Protein 8Q8H (pdb70)

Radius of gyration: 43.48 Å; Cα contacts (8 Å, |Δi|>4): 4798; chains: 4; bounding box: 134×104×86 Å

Solvent-accessible surface area: 80722 Å² total; per-residue (Å²): 181,56,62,12,18,9,1,11,19,20,8,9,75,19,7,6,0,22,13,87,48,85,134,42,38,76,34,99,21,43,5,2,40,74,13,80,11,7,0,2,0,0,0,52,0,58,34,83,82,63,10,109,0,32,4,51,36,64,50,1,129,88,6,128,40,126,26,6,19,3,2,32,3,17,0,32,31,4,1,16,58,9,18,47,98,5,12,30,6,69,32,49,2,0,2,35,0,2,0,0,1,56,86,64,50,144,29,40,0,23,1,12,0,0,21,3,0,1,0,8,0,65,2,40,46,104,19,68,72,27,108,45,73,4,58,0,42,0,120,16,55,38,56,194,106,121,75,63,81,72,2,49,0,81,0,83,4,9,40,23,49,12,103,114,46,57,126,1,37,0,2,1,30,0,10,0,1,0,0,9,27,39,39,152,31,154,18,24,43,105,72,0,9,118,5,0,80,27,2,0,92,14,0,45,80,11,21,1,38,1,0,1,0,0,3,0,1,18,9,54,25,47,3,132,59,0,0,2,0,1,34,3,117,34,99,46,125,20,124,20,78,27,46,30,64,44,0,70,101,0,0,51,7,0,87,120,33,41,6,154,42,0,2,5,4,9,8,1,2,91,151,8,4,77,21,3,1,4,0,2,63,118,94,72,144,26,24,109,35,23,29,55,87,114,31,42,2,61,17,131,58,0,36,73,0,0,117,44,3,0,69,50,4,55,138,13,0,101,154,21,120,1,66,102,43,16,46,12,3,0,0,30,68,8,167,32,123,44,3,116,56,0,79,118,2,7,86,23,0,82,158,45,0,89,72,1,119,2,7,0,9,4,26,52,23,152,63,9,140,87,107,8,6,42,67,5,2,0,29,1,46,25,1,73,42,0,72,159,60,160,32,90,6,8,0,29,1,34,24,18,25,28,45,92,46,0,3,3,4,2,2,8,29,1,20,6,1,12,0,0,0,0,0,0,25,43,6,135,5,62,0,0,10,2,41,0,0,0,3,8,1,13,46,70,116,66,94,64,15,59,4,62,78,29,4,0,6,119,30,43,40,54,25,0,10,1,3,0,3,0,0,0,20,3,96,124,10,26,41,9,0,2,0,1,15,3,0,15,23,0,4,34,1,15,10,7,0,52,30,37,48,20,104,22,112,32,118,48,0,53,48,0,84,20,1,61,82,11,30,58,50,34,121,45,0,65,93,1,11,106,114,5,7,81,182,79,129,60,60,14,20,10,2,10,20,20,6,8,74,20,9,6,0,19,15,72,47,91,135,46,34,72,35,106,18,42,5,0,39,75,12,82,10,5,0,4,0,0,1,49,1,55,34,81,82,62,10,108,0,30,5,49,36,65,54,1,130,86,6,126,40,122,24,6,20,2,2,32,2,16,0,32,32,5,0,14,59,9,15,48,105,6,4,26,6,63,42,63,2,0,2,34,0,3,0,0,1,53,85,63,51,142,25,39,0,25,0,12,1,0,20,3,0,1,0,10,0,70,2,40,49,107,21,70,70,25,113,42,73,3,66,0,40,0,115,16,53,37,56,199,104,121,77,62,87,68,2,47,0,83,0,83,4,10,42,25,49,11,103,114,50,56,125,1,37,0,2,1,29,0,10,0,1,0,0,9,29,38,41,155,28,154,17,26,45,104,76,0,10,120,5,0,79,27,2,0,96,14,0,43,79,12,20,2,38,0,0,2,0,0,3,0,0,17,9,58,26,48,3,134,56,0,0,2,0,0,35,3,117,36,97,47,126,20,128,20,83,26,45,26,66,43,0,76,97,0,0,51,6,0,85,121,36,42,5,159,47,0,3,4,4,11,7,2,2,93,149,8,5,77,21,3,1,3,0,2,62,119,92,72,146,24,25,109,36,22,30,59,87,118,30,45,2,59,16,134,57,0,37,73,0,0,115,44,3,0,71,46,4,61,139,12,0,103,157,16,119,1,56,99,40,17,48,10,3,0,0,30,70,8,168,36,122,43,0,104,57,0,78,121,2,6,82,21,0,79,155,47,0,93,72,2,119,2,6,0,9,4,20,52,22,151,59,9,138,87,110,9,6,39,66,6,2,0,30,1,49,24,1,72,38,0,73,149,58,158,32,92,6,7,0,28,1,36,27,16,25,27,43,83,47,0,3,2,3,2,1,9,27,2,20,6,1,15,0,0,0,0,0,0,25,47,6,128,4,60,0,0,11,2,41,0,0,0,3,7,1,13,45,72,116,60,98,66,17,56,3,60,75,30,2,0,5,118,30,42,40,53,25,0,9,0,2,0,2,0,0,0,21,2,99,119,10,26,43,9,0,2,0,1,11,2,0,16,20,0,5,32,1,14,10,5,0,56,33,38,47,21,105,20,120,33,116,47,0,55,47,0,95,21,1,61,80,10,27,59,53,32,72,45,0,67,82,3,9,112,116,6,6,80,183,79,132,50,65,12,16,8,1,9,23,20,5,7,75,16,8,6,0,20,14,88,50,86,132,42,28,74,31,103,20,40,4,1,38,74,13,82,12,7,0,2,0,0,1,51,0,56,36,81,77,66,9,112,0,33,4,51,35,70,53,2,138,88,5,132,37,124,26,6,19,2,1,32,2,18,0,34,31,5,2,13,58,9,19,53,139,7,12,25,6,89,39,60,1,1,2,35,0,2,0,0,1,54,85,69,51,142,24,40,0,23,0,12,0,0,21,3,0,0,0,9,0,65,2,41,49,105,18,66,73,27,106,45,64,4,62,0,38,0,116,16,52,31,55,198,73,119,74,65,73,70,1,31,0,66,1,75,4,9,39,25,46,12,107,113,51,60,124,1,34,0,2,2,29,0,13,0,1,0,1,10,27,38,39,150,31,156,17,25,45,104,75,0,10,120,5,0,83,28,2,0,94,16,0,42,79,10,21,2,39,1,0,2,0,1,3,0,1,17,8,56,26,46,3,125,57,0,0,3,0,1,37,4,115,34,96,49,126,19,126,21,84,31,46,26,66,42,0,72,95,0,0,54,6,0,91,117,34,41,6,162,47,0,2,5,4,12,9,1,2,103,149,10,5,72,23,3,0,4,0,2,61,117,97,68,143,26,25,112,35,22,30,64,89,115,30,47,1,58,17,132,58,0,34,74,0,0,116,44,2,0,66,52,3,61,137,11,0,100,154,17,120,1,59,105,43,16,46,11,2,0,0,31,69,10,172,37,122,42,2,110,54,0,76,120,2,7,84,22,0,80,155,51,0,88,64,1,118,2,6,0,10,5,23,55,24,151,60,8,134,90,115,10,7,42,63,6,2,0,29,1,50,23,1,75,40,0,72,161,63,155,35,90,5,6,0,30,0,34,24,17,24,28,44,95,48,0,4,1,4,1,2,10,30,1,19,6,0,15,0,0,0,0,0,0,25,42,6,129,6,66,0,0,10,2,38,0,0,0,4,6,1,13,47,68,119,64,93,65,17,58,3,60,80,32,3,0,6,115,30,44,38,55,26,0,11,1,2,0,2,0,0,0,21,1,99,122,8,27,45,6,0,2,0,1,13,1,0,15,16,0,4,34,1,14,10,4,0,51,33,38,45,20,107,22,113,35,91,46,0,48,42,0,81,19,1,64,82,11,29,58,50,30,83,12,0,65,41,2,9,109,96,7,6,81,189,80,126,57,63,13,21,8,1,8,19,19,7,9,74,18,8,6,0,19,16,90,50,86,139,40,32,73,33,102,20,45,4,0,38,77,11,75,10,5,0,2,0,0,1,55,0,56,35,82,83,66,9,110,1,29,5,47,34,67,52,2,129,91,5,126,42,124,24,6,18,2,2,32,2,18,0,32,31,4,0,15,58,8,15,52,136,7,12,29,7,88,40,57,2,0,2,33,0,3,0,0,1,56,83,64,52,146,26,40,0,25,0,13,1,0,21,3,0,0,0,7,0,64,2,40,50,106,19,71,69,29,108,46,72,4,58,0,43,0,113,14,51,38,56,197,106,121,75,64,83,69,1,49,0,81,0,83,4,9,43,23,45,12,106,112,52,54,125,1,36,0,2,1,31,0,11,0,2,0,0,9,27,39,41,151,25,155,17,24,44,104,73,0,10,118,4,0,80,28,1,0,94,14,0,43,77,10,20,1,39,1,0,2,0,0,3,0,0,20,9,56,27,46,3,131,60,0,0,3,0,0,32,4,115,34,96,49,127,19,126,21,83,25,46,25,67,47,0,69,98,0,0,54,6,0,87,122,36,44,6,154,45,0,3,5,4,9,8,1,2,94,147,8,5,70,24,4,1,4,0,1,62,118,97,71,144,28,23,115,36,20,33,60,89,112,28,46,2,58,19,134,58,0,35,67,0,0,118,43,1,0,71,48,3,56,135,10,0,97,152,19,116,0,65,94,38,16,48,11,3,0,0,30,65,8,170,34,125,43,3,113,56,0,82,119,2,8,84,21,0,82,155,50,0,91,71,2,119,2,6,0,11,5,24,50,20,148,66,6,119,90,106,10,4,38,65,6,2,0,31,1,50,23,1,76,41,0,71,163,66,158,32,89,6,8,0,30,1,35,25,17,24,29,41,98,48,0,3,3,4,2,2,8,30,2,18,6,1,14,0,0,0,0,0,0,23,44,6,130,5,62,0,0,10,2,40,0,0,0,3,7,1,12,45,69,116,63,95,62,17,56,4,60,77,30,3,0,6,115,30,44,40,54,27,0,11,1,3,0,2,0,0,0,21,3,98,123,9,26,45,5,0,1,0,0,11,2,0,15,15,0,4,31,1,15,10,5,0,52,32,36,45,19,103,21,118,33,104,48,0,54,46,0,99,21,0,63,81,11,28,60,24,26,18,28,0,66,53,2,9,93,95,7,5,85,186,76

Secondary structure (DSSP, 8-state):
--SEEEEEEETTS---TTPPP---SEEEEEEEESEEEEEEEEEEE--SS-EEEEEEEES-GGG--EEEEEEEEEE-SPPSS--GGG-TTTTT-SEEEEEEEES-SEEEEPBT-EEEEEEEEEE-TTSPSEEEEEEEEEEEEETTEEEEEEEEEEEEEEEEEPPPP-S-EEEE---HHHHHHHHT--TTSHHHHHHHHHHHHHHHHTT--EEEE-SS---SS--SS----SEEEEEETTEEEEE-HHHHHHHHHHHHHT--EEEE--SEESSTT-EE---EEEETTEEEESS-TT-BTT-HHHHHHHHHHHHHHHHHHHHTT-STTEE----S---TTTHHHHHHHHHHHHHH-TT---EE----GGGTTT-SSSEE--BHHHHHHHHHTT----EE-SS-S-TTS----TTS-HHHHHTHHHHHHHTT-SEEEES-SB--S-TTSS----TTT-SSTT-TTTSPTTSSBSSEE-SSSEEPBHHHHHHHHHHHHHHHHHHTT--TT-GGGTT--SSSSS---HHHHHHHHHHHHHH-/--SEEEEEEETTS---TTPPP---SEEEEEEEESEEEEEEEEEEE--SS-EEEEEEEES-GGG--EEEEEEEEEE-SPPSS--GGG-S-TTT-SEEEEEEEES-SEEEEPBT-EEEEEEEEEE-TTSPSEEEEEEEEEEEEETTEEEEEEEEEEEEEEEEEPPPP-S-EEEE---HHHHHHHHT--TTSHHHHHHHHHHHHHHHHTT--EEEE-SS---SSPPSS----SEEEEEETTEEEEE-HHHHHHHHHHHHHT--EEEEEESEESSTT-EE---EEEETTEEEESS-TT-BTT-HHHHHHHHHHHHHHHHHHHHTT-STTEEEE--S---TTTHHHHHHHHHHHHHH-TT---EE----GGGTSS-SSSEE--BGGGHHHHHHTT----EE-SS-S-TTS----TTS-HHHHHTHHHHHHHTT-SEEEES-SB--S-TTSS----TTT-SSTT-TTTSPTTSSBSSEEETTEEEPBHHHHHHHHHHHHHHHHHHTT--TT-GGGTT--SSSSS---HHHHHHHHHHHHHH-/--SEEEEEEETTS---TTPPP---SEEEEEEEESEEEEEEEEEEE-SSS-EEEEEEEES-GGG--EEEEEEEEEE-SPPSS--GGG-S-BTTBSEEEEEEEES-SEEEEPBT-EEEEEEEEEE-TTSPSEEEEEEEEEEEEETTEEEEEEEEEEEEEEEEEPPPP-S-EEEE---HHHHHHHHT--TTSHHHHHHHHHHHHHHHHTT--EEEE-SS---SSPPSS----SEEEEEETTEEEEE-HHHHHHHHHHHHHT--EEEE--SEESSTT-EE---EEEETTEEEESS-TT-BTT-HHHHHHHHHHHHHHHHHHHHHT-STTEE----S---TTTHHHHHHHHHHHHHH-TT---EE----GGGTTT-SSSEE--BHHHHHHHHHTT----EE-SS-S-TTS----TTS-HHHHHTHHHHHHHTT-SEEEES-SB--S-TTSS----TTT-SSTT-TTTSPTTSSBSSEEETTEEEPBHHHHHHHHHHHHHHHHHHTT--TT-GGGTT--SSSSS---HHHHHHHHHHHHHH-/--SEEEEEEETTS---TTPPP----EEEEEEEESEEEEEEEEEEE--SS-EEEEEEEES-GGG--EEEEEEEEEE-SPPSS--GGG-S-TTT-SEEEEEEEES-SEEEEPTT-EEEEEEEEEE-TTSPSEEEEEEEEEEEEETTEEEEEEEEEEEEEEEEEPPPP-S-EEEE---HHHHHHHHT--TTSHHHHHHHHHHHHHHHTTT--EEEE-SS---SS--SS----SEEEEEETTEEEEE-HHHHHHHHHHHHHT--EEEE--SEESSTT-EE---EEEETTEEEESS-TT-BTT-HHHHHHHHHHHHHHHHHHHHHT-STTEE----S---TTTHHHHHHHHHHHHHH-TT---EE----GGGTSS-SSSEE--BHHHHHHHHHTT----EE-SS---TTS----TTS-HHHHHTHHHHHHHTT-SEEEES-SB--S-TTSS----TTT-SSTT-TTTSPTTSSBSSEEETTEEEPBHHHHHHHHHHHHHHHHHHTT--TT-GGGTT--SSSSS---HHHHHHHHHHHHHH-

Nearest PDB structures (foldseek):
  8q8h-assembly1_D  TM=1.002E+00  e=0.000E+00  Niabella aurantiaca DSM 17617
  8k2n-assembly1_B  TM=8.997E-01  e=9.778E-45  Lacticaseibacillus yichunensis
  8k2k-assembly1_A  TM=8.525E-01  e=7.379E-43  metagenome
  5fqf-assembly1_A  TM=7.443E-01  e=1.294E-29  Clostridium perfringens
  5fqh-assembly1_A  TM=7.448E-01  e=5.163E-29  Clostridium perfringens

InterPro domains:
  IPR025150 Glycoside hydrolase 123, catalytic domain [PF13320] (173-498)

B-factor: mean 69.07, std 22.8, range [31.75, 213.27]

Sequence (2144 aa):
DAPMAVWLQSSLQRIFPQSPAQTAAALELQAARNSRVSFQVAFRSNMKDQTHISCSTEGAETLHPRVRYVGLVPMPHFNTDVSPEELDGVGYLPGWLPDPLYPVTKTEAHPFESRSFWITLQIPASLSPGIHDFHVRMRWQEGKEEKDKLLHVKVKVSALVLQPRSNFHVTHWWRGEAIALQYETKMFDEQWWKLTRACMKNLIEHGNDVAFIQNFFELRAVFKEPCQMLIVREPSPGKYEFDWSRIKRFVDMCRELGYKKFEWAHLWLYWGVQDAMHVYKKEGNAYKLLWAENLSGTSDTYIHFLKQYLPQLHRFLLKENLLSDSYFHLSDEPWSEHVENYKKARNILRQLAPWMKVMDALSDVRYGREQLTDIPIPIISSDEAYRKEQIPHWVYFCTGPRNKWLNRLYDTPLPKLRMSGWLFYKLKALGFLHWGYNFWYTLDKEQPGDPFTEGAAYAYPGIAYGDPFVVYPGPDGPYDSIRWEVFSESLQDYAILQSAGIQPEDPMLAALHTYEDFPRSEQWINETLKKILEKADAPMAVWLQSSLQRIFPQSPAQTAAALELQAARNSRVSFQVAFRSNMKDQTHISCSTEGAETLHPRVRYVGLVPMPHFNTDVSPEELDGVGYLPGWLPDPLYPVTKTEAHPFESRSFWITLQIPASLSPGIHDFHVRMRWQEGKEEKDKLLHVKVKVSALVLQPRSNFHVTHWWRGEAIALQYETKMFDEQWWKLTRACMKNLIEHGNDVAFIQNFFELRAVFKEPCQMLIVREPSPGKYEFDWSRIKRFVDMCRELGYKKFEWAHLWLYWGVQDAMHVYKKEGNAYKLLWAENLSGTSDTYIHFLKQYLPQLHRFLLKENLLSDSYFHLSDEPWSEHVENYKKARNILRQLAPWMKVMDALSDVRYGREQLTDIPIPIISSDEAYRKEQIPHWVYFCTGPRNKWLNRLYDTPLPKLRMSGWLFYKLKALGFLHWGYNFWYTLDKEQPGDPFTEGAAYAYPGIAYGDPFVVYPGPDGPYDSIRWEVFSESLQDYAILQSAGIQPEDPMLAALHTYEDFPRSEQWINETLKKILEKADAPMAVWLQSSLQRIFPQSPAQTAAALELQAARNSRVSFQVAFRSNMKDQTHISCSTEGAETLHPRVRYVGLVPMPHFNTDVSPEELDGVGYLPGWLPDPLYPVTKTEAHPFESRSFWITLQIPASLSPGIHDFHVRMRWQEGKEEKDKLLHVKVKVSALVLQPRSNFHVTHWWRGEAIALQYETKMFDEQWWKLTRACMKNLIEHGNDVAFIQNFFELRAVFKEPCQMLIVREPSPGKYEFDWSRIKRFVDMCRELGYKKFEWAHLWLYWGVQDAMHVYKKEGNAYKLLWAENLSGTSDTYIHFLKQYLPQLHRFLLKENLLSDSYFHLSDEPWSEHVENYKKARNILRQLAPWMKVMDALSDVRYGREQLTDIPIPIISSDEAYRKEQIPHWVYFCTGPRNKWLNRLYDTPLPKLRMSGWLFYKLKALGFLHWGYNFWYTLDKEQPGDPFTEGAAYAYPGIAYGDPFVVYPGPDGPYDSIRWEVFSESLQDYAILQSAGIQPEDPMLAALHTYEDFPRSEQWINETLKKILEKADAPMAVWLQSSLQRIFPQSPAQTAAALELQAARNSRVSFQVAFRSNMKDQTHISCSTEGAETLHPRVRYVGLVPMPHFNTDVSPEELDGVGYLPGWLPDPLYPVTKTEAHPFESRSFWITLQIPASLSPGIHDFHVRMRWQEGKEEKDKLLHVKVKVSALVLQPRSNFHVTHWWRGEAIALQYETKMFDEQWWKLTRACMKNLIEHGNDVAFIQNFFELRAVFKEPCQMLIVREPSPGKYEFDWSRIKRFVDMCRELGYKKFEWAHLWLYWGVQDAMHVYKKEGNAYKLLWAENLSGTSDTYIHFLKQYLPQLHRFLLKENLLSDSYFHLSDEPWSEHVENYKKARNILRQLAPWMKVMDALSDVRYGREQLTDIPIPIISSDEAYRKEQIPHWVYFCTGPRNKWLNRLYDTPLPKLRMSGWLFYKLKALGFLHWGYNFWYTLDKEQPGDPFTEGAAYAYPGIAYGDPFVVYPGPDGPYDSIRWEVFSESLQDYAILQSAGIQPEDPMLAALHTYEDFPRSEQWINETLKKILEKA

Foldseek 3Di:
DDQKAKAKFALQAWDFFQDDGDHHLEAEAEDEAQDKGKIKIKMAGQDQDKKKKFKDWFQQVVFVKAKWWWAWAQQQDAFPPADPVFFAQVVHPNGIFTKFTGRDGMDMHDHNTMTIMMMMTGRHLPDDAAKDKIWMKMWMDDPNDIDIDIGIYIYGYFNFHFDQDPLAAEAEADALLQCCFVVVDARPDPLSVLQVLQALLVCVLLPHQEAEDECAFAFLFDDQAGRHQWAWDDPDPLDIDTDCVSVVVVVVSSVVSPHQAYEYYAQAHAPLRWAGTFHWHDDPPTTDTPDDSRHTLPDPSSLSVLLVPVVVVVVVCVVVVNLVRYAYAHYEEHDPVSLVSLQVNQVSCCVRPVSHAHEYAYLPLVSVVVVSHRAYEYEQVSLVVCVVVPGAHAYEAFLDDYHLFQDQASGGRLLSLLCPLVLCQLSVHSYYYAHAARQQAAPSDSGGDAVSHDQQSPDPPVGGRRGRHQWHDDPRYTGGISSSNSNSVSNVVNSLCVSLVPHSPHVLSVQSDGSRRHDRDPVSVRVSVVVSRHVD/DDQKAKAKFALQAWDFFQHDGDHHLEDEAEDEAQDKGKIKIKMAGQDPDKKKKFKDWFQQVVFVKAKWWWDWAQQQDAFPPADPVQFFQVVHPNGIFTKFTGRDGMDIHDHNTMTIMMMMTGRHLPDDAAKDKIWMKMWMDDPPDIDIDIGIYIYGYFNFHFDQDPLAAEDEADALLQCCFVVVDARPDVLSVLQLLQALLLCVVLPHQEAEDECAFQFLFDDQAGDNQWAWDDPDPLDIDTDNVSVVVVVVSNVVSPHQAYEYYAQAHAPLRWAGTFDWHDDPPTTDTPDDSRHTPPDPSSLSVLLVVVVVVVVVCVVVVHLVRYAYAHYEEHDPVSLVSLQVSQVSCCVRPVSHAHEYAYLPVVSVVVVSHPAYEYEQVSLVVCVVVPPAHAYEAFLDDHHLFQDQASGRRLLSLLCPLVLCQLSVHSYYYAHAAPQQAAPSDSHGHACRHDQQSPDPPVGGRRRRHQWHDDPRYTGGISSSNSNSVSNVVNSLCVSLVPHSPHVLSVQSDGSRGHDRDPVSVVVSVVVSRHVD/DDQKAKAWFALFAWDFFQDDGDHHLEDEAEEEAQDKGKIKIKMAGQDQDKKKKFKDKFQQVVFVKAKWWWDWAQQQDAFPPADPVFFHQVVHPNGIFTKFTGRDGMDMHDHGTMTIMMMMTHRHLPDDAAKDKIWMKMWMDDPNDIDMDIGIYIYGYFNFHFDDDPLAAEAEADALLQVCFVVVDARPPDLSVLQVLQALLLCVLLPHQEAEDACAFAFLFDDQAGRNQWAWDDPDPLDIDTDCVSVVVVVVSNVVSPHQAYEYYAQAHAPLRWAGGFDWHDDPPTTDTPDDSRHTPPDPSSLSVCLVVVVVVVVVCVVVVHLVRYAYAHYEEHDPVSLVSLQVSQVSCCVRPVSHAHEYAYLPLVSVVVVSHPAYEHAQVSLVVCVVVPDAHAYEAFLDDHHLFQDQASTRRLLSLLCVLLLCQLSVHSYYYAHAARQQAAPSDSHGDAVRHDQQSPDPPVGGRRGRHQWHDDPRYTGGISSSNSNSVSNVVNSLCVSLVPHSPHVLSPQSDGSRGHDRDPVSVVVSVVVSRHVD/DDQKAKAKFALQAWDFFQDDGDHHLEEEAEDEAQAKGKIKIKMAGQDQDKKKKFKDWFPQVVFVKAKWWWDWFQQQDAFPPADPVQFPQVVHPNGIFTKFTGRDGMDMHHHNTMTIMMMMTGRHLPDDAAKDKIKMKMWMDDPPDIDIDIGIYIYGYFNFHFDDDPLAAEAEADALLLVCFVVVDARPPPLSVLQVLQALLVCVLLPHQEAEDECFFAFLFDDQAGDNQWAWDDPDPLDIDTDNVSVVVVVVSNVVSPHQAYEYYAQAHAPLRWHGTFDWHDDPPTTDTPDDSRHTPPDPSSLSVLLVPQVVVVVVCVVVVCLVRYAYAHYEEHDPVSLVSLQVSQVSCCVRPVSDAHEYAYLPCVSVVVVSHPAYEYAQVSLVVCVVVVDAHHYEAFLDDHHLFQDQASTRRLLSLLCPLVLCQLSVHSYYYAHAASQQAAPSDSGGDHVSHAQQSPDPPVGGRRGRHQWHDDPRYTGGISSSNSNSVSNVVNSLCVSLVPHSPHVLQVQSDGSRGHDRDPVSVVVSCVVSRHVD

Structure (mmCIF, N/CA/C/O backbone):
data_8Q8H
#
_entry.id   8Q8H
#
_cell.length_a   173.640
_cell.length_b   195.570
_cell.length_c   82.040
_cell.angle_alpha   90.000
_cell.angle_beta   90.000
_cell.angle_gamma   90.000
#
_symmetry.space_group_name_H-M   'P 21 21 2'
#
loop_
_entity.id
_entity.type
_entity.pdbx_description
1 polymer 'beta-D-GalNAcase from Niabella aurantiaca DSM 17617'
2 non-polymer 'SULFATE ION'
3 non-polymer 'SODIUM ION'
4 water water
#
loop_
_atom_site.group_PDB
_atom_site.id
_atom_site.type_symbol
_atom_site.label_atom_id
_atom_site.label_alt_id
_atom_site.label_comp_id
_atom_site.label_asym_id
_atom_site.label_entity_id
_atom_site.label_seq_id
_atom_site.pdbx_PDB_ins_code
_atom_site.Cartn_x
_atom_site.Cartn_y
_atom_site.Cartn_z
_atom_site.occupancy
_atom_site.B_iso_or_equiv
_atom_site.auth_seq_id
_atom_site.auth_comp_id
_atom_site.auth_asym_id
_atom_site.auth_atom_id
_atom_site.pdbx_PDB_model_num
ATOM 1 N N . ASP A 1 1 ? 14.97659 58.99503 -45.57282 1.000 99.60375 7 ASP A N 1
ATOM 2 C CA . ASP A 1 1 ? 14.00919 60.09657 -45.54345 1.000 95.28176 7 ASP A CA 1
ATOM 3 C C . ASP A 1 1 ? 13.02100 60.05509 -46.73951 1.000 87.00872 7 ASP A C 1
ATOM 4 O O . ASP A 1 1 ? 12.43427 61.07757 -47.10177 1.000 87.11761 7 ASP A O 1
ATOM 12 N N . ALA A 1 2 ? 12.83608 58.87745 -47.34469 1.000 81.27619 8 ALA A N 1
ATOM 13 C CA . ALA A 1 2 ? 11.94467 58.74724 -48.49449 1.000 70.82396 8 ALA A CA 1
ATOM 14 C C . ALA A 1 2 ? 10.49564 59.03129 -48.11135 1.000 65.01784 8 ALA A C 1
ATOM 15 O O . ALA A 1 2 ? 10.02947 58.56574 -47.07127 1.000 66.31200 8 ALA A O 1
ATOM 22 N N . PRO A 1 3 ? 9.73480 59.71020 -48.96160 1.000 61.73380 9 PRO A N 1
ATOM 23 C CA . PRO A 1 3 ? 8.33390 59.97694 -48.63488 1.000 60.74253 9 PRO A CA 1
ATOM 24 C C . PRO A 1 3 ? 7.53888 58.74341 -48.28758 1.000 60.72532 9 PRO A C 1
ATOM 25 O O . PRO A 1 3 ? 6.71478 58.79997 -47.35974 1.000 59.42845 9 PRO A O 1
ATOM 36 N N . MET A 1 4 ? 7.75375 57.64258 -49.02229 1.000 56.98725 10 MET A N 1
ATOM 37 C CA . MET A 1 4 ? 7.06584 56.36249 -48.84682 1.000 54.29239 10 MET A CA 1
ATOM 38 C C . MET A 1 4 ? 8.10376 55.26436 -48.91424 1.000 52.85534 10 MET A C 1
ATOM 39 O O . MET A 1 4 ? 8.86265 55.21949 -49.88058 1.000 58.14653 10 MET A O 1
ATOM 53 N N . ALA A 1 5 ? 8.15031 54.39861 -47.90740 1.000 53.01030 11 ALA A N 1
ATOM 54 C CA . ALA A 1 5 ? 8.99075 53.21387 -47.92343 1.000 52.02829 11 ALA A CA 1
ATOM 55 C C . ALA A 1 5 ? 8.14482 52.00918 -48.27183 1.000 51.27914 11 ALA A C 1
ATOM 56 O O . ALA A 1 5 ? 7.01059 51.90413 -47.80391 1.000 52.99726 11 ALA A O 1
ATOM 63 N N . VAL A 1 6 ? 8.70667 51.09231 -49.06380 1.000 49.12043 12 VAL A N 1
ATOM 64 C CA . VAL A 1 6 ? 8.09907 49.78633 -49.31874 1.000 52.63421 12 VAL A CA 1
ATOM 65 C C . VAL A 1 6 ? 9.20364 48.73918 -49.31610 1.000 52.85058 12 VAL A C 1
ATOM 66 O O . VAL A 1 6 ? 10.25877 48.93948 -49.92400 1.000 57.29393 12 VAL A O 1
ATOM 79 N N . TRP A 1 7 ? 8.95927 47.61620 -48.64874 1.000 53.84281 13 TRP A N 1
ATOM 80 C CA . TRP A 1 7 ? 9.96602 46.55839 -48.56248 1.000 55.55053 13 TRP A CA 1
ATOM 81 C C . TRP A 1 7 ? 9.25832 45.20773 -48.52557 1.000 54.47885 13 TRP A C 1
ATOM 82 O O . TRP A 1 7 ? 8.03325 45.14129 -48.42121 1.000 51.94859 13 TRP A O 1
ATOM 103 N N . LEU A 1 8 ? 10.03936 44.12367 -48.66079 1.000 56.08974 14 LEU A N 1
ATOM 104 C CA . LEU A 1 8 ? 9.53604 42.75489 -48.58508 1.000 53.47167 14 LEU A CA 1
ATOM 105 C C . LEU A 1 8 ? 9.95228 42.14631 -47.25175 1.000 53.41000 14 LEU A C 1
ATOM 106 O O . LEU A 1 8 ? 10.94797 42.55499 -46.65125 1.000 53.96486 14 LEU A O 1
ATOM 122 N N . GLN A 1 9 ? 9.16825 41.18521 -46.77578 1.000 50.91006 15 GLN A N 1
ATOM 123 C CA . GLN A 1 9 ? 9.42605 40.61907 -45.46109 1.000 50.24419 15 GLN A CA 1
ATOM 124 C C . GLN A 1 9 ? 8.78708 39.24800 -45.41943 1.000 49.15829 15 GLN A C 1
ATOM 125 O O . GLN A 1 9 ? 7.89117 38.95222 -46.20671 1.000 53.38772 15 GLN A O 1
ATOM 139 N N . SER A 1 10 ? 9.28582 38.38393 -44.55099 1.000 51.55605 16 SER A N 1
ATOM 140 C CA . SER A 1 10 ? 8.77726 37.01841 -44.61643 1.000 53.64350 16 SER A CA 1
ATOM 141 C C . SER A 1 10 ? 7.45365 36.88296 -43.87086 1.000 53.62661 16 SER A C 1
ATOM 142 O O . SER A 1 10 ? 7.00732 37.77871 -43.14025 1.000 54.47814 16 SER A O 1
ATOM 150 N N . SER A 1 11 ? 6.84826 35.70820 -44.02687 1.000 51.86567 17 SER A N 1
ATOM 151 C CA . SER A 1 11 ? 5.59467 35.35987 -43.36403 1.000 49.12064 17 SER A CA 1
ATOM 152 C C . SER A 1 11 ? 5.77918 34.98526 -41.90608 1.000 51.02056 17 SER A C 1
ATOM 153 O O . SER A 1 11 ? 4.79063 34.61704 -41.26130 1.000 51.36027 17 SER A O 1
ATOM 161 N N . LEU A 1 12 ? 6.98957 35.10035 -41.35438 1.000 53.13508 18 LEU A N 1
ATOM 162 C CA . LEU A 1 12 ? 7.22736 34.69578 -39.98217 1.000 53.05602 18 LEU A CA 1
ATOM 163 C C . LEU A 1 12 ? 7.59175 35.86094 -39.05939 1.000 52.80868 18 LEU A C 1
ATOM 164 O O . LEU A 1 12 ? 8.07454 35.62630 -37.95384 1.000 49.44668 18 LEU A O 1
ATOM 180 N N . GLN A 1 13 ? 7.28819 37.09708 -39.44957 1.000 52.97478 19 GLN A N 1
ATOM 181 C CA . GLN A 1 13 ? 7.66470 38.30360 -38.69825 1.000 56.64659 19 GLN A CA 1
ATOM 182 C C . GLN A 1 13 ? 6.48086 39.26920 -38.64494 1.000 51.75626 19 GLN A C 1
ATOM 183 O O . GLN A 1 13 ? 5.99955 39.72985 -39.68505 1.000 48.20727 19 GLN A O 1
ATOM 197 N N . ARG A 1 14 ? 5.96529 39.54477 -37.45795 1.000 51.08735 20 ARG A N 1
ATOM 198 C CA . ARG A 1 14 ? 4.88337 40.51623 -37.38241 1.000 50.93985 20 ARG A CA 1
ATOM 199 C C . ARG A 1 14 ? 5.42101 41.91603 -37.64719 1.000 49.94102 20 ARG A C 1
ATOM 200 O O . ARG A 1 14 ? 6.53712 42.25170 -37.25740 1.000 52.26320 20 ARG A O 1
ATOM 221 N N . ILE A 1 15 ? 4.62904 42.72959 -38.32896 1.000 49.90532 21 ILE A N 1
ATOM 222 C CA . ILE A 1 15 ? 4.94398 44.13238 -38.55374 1.000 48.96953 21 ILE A CA 1
ATOM 223 C C . ILE A 1 15 ? 4.00381 45.00628 -37.73455 1.000 49.49806 21 ILE A C 1
ATOM 224 O O . ILE A 1 15 ? 2.80223 45.08925 -38.01800 1.000 48.45442 21 ILE A O 1
ATOM 240 N N . PHE A 1 16 ? 4.55493 45.70988 -36.76456 1.000 51.39744 22 PHE A N 1
ATOM 241 C CA . PHE A 1 16 ? 3.72128 46.52752 -35.91372 1.000 49.90782 22 PHE A CA 1
ATOM 242 C C . PHE A 1 16 ? 3.69248 47.96157 -36.42627 1.000 52.80740 22 PHE A C 1
ATOM 243 O O . PHE A 1 16 ? 4.61356 48.40568 -37.12064 1.000 52.82453 22 PHE A O 1
ATOM 260 N N . PRO A 1 17 ? 2.62109 48.68999 -36.10551 1.000 49.76411 23 PRO A N 1
ATOM 261 C CA . PRO A 1 17 ? 2.38980 49.99331 -36.75347 1.000 52.25940 23 PRO A CA 1
ATOM 262 C C . PRO A 1 17 ? 3.55003 50.93742 -36.59339 1.000 53.17678 23 PRO A C 1
ATOM 263 O O . PRO A 1 17 ? 3.87827 51.71103 -37.50222 1.000 51.85499 23 PRO A O 1
ATOM 274 N N . GLN A 1 18 ? 4.19888 50.87372 -35.44990 1.000 54.10109 24 GLN A N 1
ATOM 275 C CA . GLN A 1 18 ? 5.28997 51.77816 -35.15621 1.000 57.04708 24 GLN A CA 1
ATOM 276 C C . GLN A 1 18 ? 6.64236 51.14744 -35.45746 1.000 55.78434 24 GLN A C 1
ATOM 277 O O . GLN A 1 18 ? 7.66420 51.73744 -35.12348 1.000 57.61643 24 GLN A O 1
ATOM 291 N N . SER A 1 19 ? 6.66403 50.01913 -36.17984 1.000 57.45228 25 SER A N 1
ATOM 292 C CA . SER A 1 19 ? 7.90844 49.46120 -36.71508 1.000 59.17576 25 SER A CA 1
ATOM 293 C C . SER A 1 19 ? 8.59609 50.46826 -37.63586 1.000 62.47086 25 SER A C 1
ATOM 294 O O . SER A 1 19 ? 7.93473 51.15288 -38.42826 1.000 61.05541 25 SER A O 1
ATOM 302 N N . PRO A 1 20 ? 9.91930 50.49127 -37.64178 1.000 62.93775 26 PRO A N 1
ATOM 303 C CA . PRO A 1 20 ? 10.64200 51.36397 -38.56573 1.000 63.64531 26 PRO A CA 1
ATOM 304 C C . PRO A 1 20 ? 10.66219 50.82853 -39.98388 1.000 63.06155 26 PRO A C 1
ATOM 305 O O . PRO A 1 20 ? 10.58333 49.61556 -40.24399 1.000 61.60901 26 PRO A O 1
ATOM 316 N N . ALA A 1 21 ? 10.72011 51.78289 -40.90642 1.000 62.53105 27 ALA A N 1
ATOM 317 C CA . ALA A 1 21 ? 10.84940 51.44302 -42.30651 1.000 60.76728 27 ALA A CA 1
ATOM 318 C C . ALA A 1 21 ? 12.11184 50.61745 -42.48812 1.000 63.93361 27 ALA A C 1
ATOM 319 O O . ALA A 1 21 ? 13.07709 50.74838 -41.72785 1.000 66.74374 27 ALA A O 1
ATOM 326 N N . GLN A 1 22 ? 12.09083 49.73400 -43.47793 1.000 62.24699 28 GLN A N 1
ATOM 327 C CA . GLN A 1 22 ? 13.27806 49.00484 -43.88516 1.000 65.85755 28 GLN A CA 1
ATOM 328 C C . GLN A 1 22 ? 13.43104 49.20662 -45.37463 1.000 67.14022 28 GLN A C 1
ATOM 329 O O . GLN A 1 22 ? 12.55587 49.76886 -46.02925 1.000 63.33975 28 GLN A O 1
ATOM 343 N N . THR A 1 23 ? 14.56821 48.77702 -45.89763 1.000 72.71277 29 THR A N 1
ATOM 344 C CA . THR A 1 23 ? 14.80484 48.73072 -47.33107 1.000 75.29609 29 THR A CA 1
ATOM 345 C C . THR A 1 23 ? 14.97398 47.27323 -47.72991 1.000 73.82599 29 THR A C 1
ATOM 346 O O . THR A 1 23 ? 15.57457 46.49940 -46.98836 1.000 75.17405 29 THR A O 1
ATOM 357 N N . ALA A 1 24 ? 14.42514 46.87911 -48.87575 1.000 75.00347 30 ALA A N 1
ATOM 358 C CA . ALA A 1 24 ? 14.54687 45.47440 -49.26261 1.000 80.13199 30 ALA A CA 1
ATOM 359 C C . ALA A 1 24 ? 14.74220 45.30401 -50.75863 1.000 83.56712 30 ALA A C 1
ATOM 360 O O . ALA A 1 24 ? 15.86851 45.16839 -51.24466 1.000 84.88525 30 ALA A O 1
ATOM 367 N N . ALA A 1 25 ? 13.62631 45.23044 -51.46798 1.000 94.01717 31 ALA A N 1
ATOM 368 C CA . ALA A 1 25 ? 13.59790 45.14089 -52.91915 1.000 96.99854 31 ALA A CA 1
ATOM 369 C C . ALA A 1 25 ? 13.70529 43.69151 -53.37076 1.000 92.89410 31 ALA A C 1
ATOM 370 O O . ALA A 1 25 ? 13.25009 43.36230 -54.46964 1.000 93.92883 31 ALA A O 1
ATOM 377 N N . ALA A 1 26 ? 14.24872 42.80550 -52.53231 1.000 80.65515 32 ALA A N 1
ATOM 378 C CA . ALA A 1 26 ? 14.54166 41.45013 -52.98659 1.000 74.03464 32 ALA A CA 1
ATOM 379 C C . ALA A 1 26 ? 14.26296 40.44709 -51.88870 1.000 68.50334 32 ALA A C 1
ATOM 380 O O . ALA A 1 26 ? 14.69937 40.63404 -50.75135 1.000 68.81430 32 ALA A O 1
ATOM 387 N N . LEU A 1 27 ? 13.54834 39.38190 -52.24588 1.000 62.81046 33 LEU A N 1
ATOM 388 C CA . LEU A 1 27 ? 13.19779 38.31814 -51.32494 1.000 57.40192 33 LEU A CA 1
ATOM 389 C C . LEU A 1 27 ? 13.24894 37.01293 -52.08352 1.000 56.07829 33 LEU A C 1
ATOM 390 O O . LEU A 1 27 ? 12.65323 36.90215 -53.15662 1.000 56.50852 33 LEU A O 1
ATOM 406 N N . GLU A 1 28 ? 13.94990 36.03227 -51.53905 1.000 54.90803 34 GLU A N 1
ATOM 407 C CA . GLU A 1 28 ? 13.92735 34.68757 -52.09585 1.000 56.53859 34 GLU A CA 1
ATOM 408 C C . GLU A 1 28 ? 13.24765 33.70627 -51.14842 1.000 55.63360 34 GLU A C 1
ATOM 409 O O . GLU A 1 28 ? 13.57351 33.63498 -49.95361 1.000 51.61946 34 GLU A O 1
ATOM 421 N N . LEU A 1 29 ? 12.38491 32.88593 -51.72230 1.000 54.45048 35 LEU A N 1
ATOM 422 C CA . LEU A 1 29 ? 11.63586 31.87859 -51.00928 1.000 53.24742 35 LEU A CA 1
ATOM 423 C C . LEU A 1 29 ? 12.07516 30.52194 -51.54202 1.000 55.10279 35 LEU A C 1
ATOM 424 O O . LEU A 1 29 ? 12.73592 30.41590 -52.58822 1.000 54.67314 35 LEU A O 1
ATOM 440 N N . GLN A 1 30 ? 11.72596 29.48655 -50.79002 1.000 52.18397 36 GLN A N 1
ATOM 441 C CA . GLN A 1 30 ? 11.96266 28.11203 -51.18871 1.000 53.15927 36 GLN A CA 1
ATOM 442 C C . GLN A 1 30 ? 10.65977 27.37940 -50.97025 1.000 53.05817 36 GLN A C 1
ATOM 443 O O . GLN A 1 30 ? 9.89664 27.71296 -50.06219 1.000 57.05747 36 GLN A O 1
ATOM 457 N N . ALA A 1 31 ? 10.38960 26.40763 -51.83301 1.000 52.30201 37 ALA A N 1
ATOM 458 C CA . ALA A 1 31 ? 9.09188 25.75578 -51.85371 1.000 53.66911 37 ALA A CA 1
ATOM 459 C C . ALA A 1 31 ? 9.24722 24.35286 -52.40551 1.000 53.94328 37 ALA A C 1
ATOM 460 O O . ALA A 1 31 ? 10.05868 24.10735 -53.30649 1.000 51.85846 37 ALA A O 1
ATOM 467 N N . ALA A 1 32 ? 8.52352 23.42870 -51.79898 1.000 52.64272 38 ALA A N 1
ATOM 468 C CA . ALA A 1 32 ? 8.28209 22.17340 -52.47318 1.000 52.11260 38 ALA A CA 1
ATOM 469 C C . ALA A 1 32 ? 7.23960 22.41240 -53.54303 1.000 51.52054 38 ALA A C 1
ATOM 470 O O . ALA A 1 32 ? 6.53009 23.42485 -53.53641 1.000 50.65434 38 ALA A O 1
ATOM 477 N N . ARG A 1 33 ? 7.18092 21.49321 -54.49667 1.000 53.29161 39 ARG A N 1
ATOM 478 C CA . ARG A 1 33 ? 6.11348 21.53891 -55.48716 1.000 52.88117 39 ARG A CA 1
ATOM 479 C C . ARG A 1 33 ? 4.86204 20.89292 -54.92335 1.000 52.45910 39 ARG A C 1
ATOM 480 O O . ARG A 1 33 ? 4.91782 20.05080 -54.01578 1.000 52.30844 39 ARG A O 1
ATOM 501 N N . ASN A 1 34 ? 3.72577 21.31507 -55.46977 1.000 52.99016 40 ASN A N 1
ATOM 502 C CA . ASN A 1 34 ? 2.42626 20.98355 -54.92271 1.000 50.82640 40 ASN A CA 1
ATOM 503 C C . ASN A 1 34 ? 2.33506 21.50567 -53.50056 1.000 50.39775 40 ASN A C 1
ATOM 504 O O . ASN A 1 34 ? 2.07573 20.75064 -52.56469 1.000 51.19549 40 ASN A O 1
ATOM 515 N N . SER A 1 35 ? 2.62413 22.79362 -53.33204 1.000 50.79412 41 SER A N 1
ATOM 516 C CA . SER A 1 35 ? 2.56956 23.38508 -52.00722 1.000 52.04260 41 SER A CA 1
ATOM 517 C C . SER A 1 35 ? 2.14589 24.84602 -52.11022 1.000 51.92481 41 SER A C 1
ATOM 518 O O . SER A 1 35 ? 1.87288 25.36030 -53.18035 1.000 50.82158 41 SER A O 1
ATOM 526 N N . ARG A 1 36 ? 2.08910 25.50226 -50.96832 1.000 53.02813 42 ARG A N 1
ATOM 527 C CA . ARG A 1 36 ? 1.59077 26.85391 -50.80395 1.000 53.87701 42 ARG A CA 1
ATOM 528 C C . ARG A 1 36 ? 2.59033 27.59651 -49.93590 1.000 53.79087 42 ARG A C 1
ATOM 529 O O . ARG A 1 36 ? 3.10740 27.02300 -48.97652 1.000 52.20106 42 ARG A O 1
ATOM 550 N N . VAL A 1 37 ? 2.90290 28.84803 -50.28702 1.000 51.71589 43 VAL A N 1
ATOM 551 C CA . VAL A 1 37 ? 3.94451 29.58148 -49.56519 1.000 53.70858 43 VAL A CA 1
ATOM 552 C C . VAL A 1 37 ? 3.57447 31.06511 -49.54899 1.000 50.68483 43 VAL A C 1
ATOM 553 O O . VAL A 1 37 ? 2.78248 31.51662 -50.37356 1.000 50.91029 43 VAL A O 1
ATOM 566 N N . SER A 1 38 ? 4.06934 31.81561 -48.54738 1.000 49.57567 44 SER A N 1
ATOM 567 C CA . SER A 1 38 ? 3.56411 33.16623 -48.28112 1.000 49.19335 44 SER A CA 1
ATOM 568 C C . SER A 1 38 ? 4.68650 34.15473 -48.00312 1.000 48.26311 44 SER A C 1
ATOM 569 O O . SER A 1 38 ? 5.80289 33.77380 -47.66155 1.000 47.10458 44 SER A O 1
ATOM 577 N N . PHE A 1 39 ? 4.35456 35.44434 -48.14380 1.000 48.38398 45 PHE A N 1
ATOM 578 C CA . PHE A 1 39 ? 5.27864 36.51811 -47.78458 1.000 48.24084 45 PHE A CA 1
ATOM 579 C C . PHE A 1 39 ? 4.48825 37.80613 -47.63026 1.000 46.54355 45 PHE A C 1
ATOM 580 O O . PHE A 1 39 ? 3.29305 37.84609 -47.91188 1.000 43.00356 45 PHE A O 1
ATOM 597 N N . GLN A 1 40 ? 5.16927 38.87322 -47.17104 1.000 48.50598 46 GLN A N 1
ATOM 598 C CA . GLN A 1 40 ? 4.51490 40.15202 -46.93480 1.000 47.57594 46 GLN A CA 1
ATOM 599 C C . GLN A 1 40 ? 5.20653 41.24241 -47.73464 1.000 49.05651 46 GLN A C 1
ATOM 600 O O . GLN A 1 40 ? 6.44254 41.26473 -47.87714 1.000 46.12302 46 GLN A O 1
ATOM 614 N N . VAL A 1 41 ? 4.37875 42.19033 -48.15787 1.000 47.83429 47 VAL A N 1
ATOM 615 C CA . VAL A 1 41 ? 4.79067 43.39938 -48.83111 1.000 47.72829 47 VAL A CA 1
ATOM 616 C C . VAL A 1 41 ? 4.44922 44.52663 -47.87665 1.000 47.21237 47 VAL A C 1
ATOM 617 O O . VAL A 1 41 ? 3.28418 44.84843 -47.69674 1.000 47.10760 47 VAL A O 1
ATOM 630 N N . ALA A 1 42 ? 5.44494 45.11740 -47.24369 1.000 49.79775 48 ALA A N 1
ATOM 631 C CA . ALA A 1 42 ? 5.25018 46.14910 -46.23569 1.000 50.83338 48 ALA A CA 1
ATOM 632 C C . ALA A 1 42 ? 5.44175 47.53735 -46.84441 1.000 51.12943 48 ALA A C 1
ATOM 633 O O . ALA A 1 42 ? 6.03817 47.69749 -47.91834 1.000 50.14784 48 ALA A O 1
ATOM 640 N N . PHE A 1 43 ? 4.94257 48.54631 -46.12087 1.000 51.78304 49 PHE A N 1
ATOM 641 C CA . PHE A 1 43 ? 4.93404 49.92150 -46.60130 1.000 50.06778 49 PHE A CA 1
ATOM 642 C C . PHE A 1 43 ? 4.78110 50.82026 -45.37478 1.000 50.17461 49 PHE A C 1
ATOM 643 O O . PHE A 1 43 ? 4.21287 50.41357 -44.34949 1.000 47.85259 49 PHE A O 1
ATOM 660 N N . ARG A 1 44 ? 5.41077 51.99594 -45.43594 1.000 52.96268 50 ARG A N 1
ATOM 661 C CA . ARG A 1 44 ? 5.28337 53.00751 -44.38553 1.000 49.69168 50 ARG A CA 1
ATOM 662 C C . ARG A 1 44 ? 5.34719 54.37996 -45.01238 1.000 50.70941 50 ARG A C 1
ATOM 663 O O . ARG A 1 44 ? 6.36140 54.71914 -45.62078 1.000 51.76162 50 ARG A O 1
ATOM 684 N N . SER A 1 45 ? 4.29229 55.16108 -44.86547 1.000 51.12853 51 SER A N 1
ATOM 685 C CA . SER A 1 45 ? 4.33690 56.54166 -45.32195 1.000 51.91529 51 SER A CA 1
ATOM 686 C C . SER A 1 45 ? 5.15012 57.39412 -44.36220 1.000 53.35261 51 SER A C 1
ATOM 687 O O . SER A 1 45 ? 5.04025 57.26838 -43.14209 1.000 52.66028 51 SER A O 1
ATOM 695 N N . ASN A 1 46 ? 6.00399 58.23260 -44.92291 1.000 55.78158 52 ASN A N 1
ATOM 696 C CA . ASN A 1 46 ? 6.72288 59.23791 -44.16578 1.000 55.83489 52 ASN A CA 1
ATOM 697 C C . ASN A 1 46 ? 6.15498 60.62950 -44.42038 1.000 56.78195 52 ASN A C 1
ATOM 698 O O . ASN A 1 46 ? 6.87264 61.61760 -44.27339 1.000 58.18111 52 ASN A O 1
ATOM 709 N N . MET A 1 47 ? 4.87757 60.69984 -44.80257 1.000 56.70975 53 MET A N 1
ATOM 710 C CA . MET A 1 47 ? 4.18587 61.89080 -45.27664 1.000 56.49031 53 MET A CA 1
ATOM 711 C C . MET A 1 47 ? 3.10308 62.28830 -44.27373 1.000 57.02556 53 MET A C 1
ATOM 712 O O . MET A 1 47 ? 2.47177 61.41566 -43.65742 1.000 55.52213 53 MET A O 1
ATOM 726 N N . LYS A 1 48 ? 2.95596 63.61705 -44.07392 1.000 58.30126 54 LYS A N 1
ATOM 727 C CA . LYS A 1 48 ? 1.92236 64.21030 -43.22199 1.000 56.34942 54 LYS A CA 1
ATOM 728 C C . LYS A 1 48 ? 0.52256 63.86365 -43.67831 1.000 56.89557 54 LYS A C 1
ATOM 729 O O . LYS A 1 48 ? -0.41400 63.83977 -42.87003 1.000 56.14990 54 LYS A O 1
ATOM 748 N N . ASP A 1 49 ? 0.33664 63.74646 -44.97722 1.000 57.59628 55 ASP A N 1
ATOM 749 C CA . ASP A 1 49 ? -0.97771 63.63206 -45.57492 1.000 57.13131 55 ASP A CA 1
ATOM 750 C C . ASP A 1 49 ? -1.22146 62.19568 -45.97397 1.000 56.18332 55 ASP A C 1
ATOM 751 O O . ASP A 1 49 ? -0.29134 61.49496 -46.35592 1.000 59.21044 55 ASP A O 1
ATOM 760 N N . GLN A 1 50 ? -2.44984 61.73482 -45.82777 1.000 56.13237 56 GLN A N 1
ATOM 761 C CA . GLN A 1 50 ? -2.68308 60.35200 -46.20455 1.000 57.44209 56 GLN A CA 1
ATOM 762 C C . GLN A 1 50 ? -2.75538 60.22191 -47.72846 1.000 58.01536 56 GLN A C 1
ATOM 763 O O . GLN A 1 50 ? -2.92801 61.19960 -48.46271 1.000 55.38898 56 GLN A O 1
ATOM 777 N N . THR A 1 51 ? -2.55189 58.99785 -48.19873 1.000 60.18793 57 THR A N 1
ATOM 778 C CA . THR A 1 51 ? -2.54433 58.74557 -49.63095 1.000 59.59604 57 THR A CA 1
ATOM 779 C C . THR A 1 51 ? -3.07521 57.34294 -49.83499 1.000 62.11157 57 THR A C 1
ATOM 780 O O . THR A 1 51 ? -3.25545 56.59495 -48.87964 1.000 62.28903 57 THR A O 1
ATOM 791 N N . HIS A 1 52 ? -3.35180 56.98525 -51.07797 1.000 63.36171 58 HIS A N 1
ATOM 792 C CA . HIS A 1 52 ? -3.78233 55.61885 -51.36034 1.000 63.94929 58 HIS A CA 1
ATOM 793 C C . HIS A 1 52 ? -2.56908 54.77971 -51.74978 1.000 60.08975 58 HIS A C 1
ATOM 794 O O . HIS A 1 52 ? -1.55664 55.30827 -52.23419 1.000 58.43711 58 HIS A O 1
ATOM 808 N N . ILE A 1 53 ? -2.65296 53.46956 -51.50847 1.000 59.24476 59 ILE A N 1
ATOM 809 C CA . ILE A 1 53 ? -1.59048 52.57926 -51.96816 1.000 59.01429 59 ILE A CA 1
ATOM 810 C C . ILE A 1 53 ? -2.21523 51.26886 -52.44056 1.000 58.29634 59 ILE A C 1
ATOM 811 O O . ILE A 1 53 ? -3.21927 50.80748 -51.88931 1.000 59.37543 59 ILE A O 1
ATOM 827 N N . SER A 1 54 ? -1.66243 50.73156 -53.54069 1.000 56.73777 60 SER A N 1
ATOM 828 C CA . SER A 1 54 ? -2.18664 49.56574 -54.24971 1.000 59.02999 60 SER A CA 1
ATOM 829 C C . SER A 1 54 ? -1.08170 48.55300 -54.47933 1.000 57.62467 60 SER A C 1
ATOM 830 O O . SER A 1 54 ? 0.04927 48.92699 -54.80687 1.000 57.20220 60 SER A O 1
ATOM 838 N N . CYS A 1 55 ? -1.41262 47.28257 -54.25869 1.000 56.19441 61 CYS A N 1
ATOM 839 C CA . CYS A 1 55 ? -0.47995 46.17205 -54.33097 1.000 54.10508 61 CYS A CA 1
ATOM 840 C C . CYS A 1 55 ? -0.90042 45.22072 -55.43972 1.000 57.54552 61 CYS A C 1
ATOM 841 O O . CYS A 1 55 ? -2.07610 44.84815 -55.52868 1.000 58.54023 61 CYS A O 1
ATOM 849 N N . SER A 1 56 ? 0.04957 44.78993 -56.26005 1.000 55.23195 62 SER A N 1
ATOM 850 C CA . SER A 1 56 ? -0.33027 43.85431 -57.30266 1.000 53.90291 62 SER A CA 1
ATOM 851 C C . SER A 1 56 ? 0.88697 43.04219 -57.70626 1.000 56.64053 62 SER A C 1
ATOM 852 O O . SER A 1 56 ? 2.01930 43.39550 -57.37131 1.000 55.41975 62 SER A O 1
ATOM 860 N N . THR A 1 57 ? 0.64351 41.93415 -58.41319 1.000 55.54329 63 THR A N 1
ATOM 861 C CA . THR A 1 57 ? 1.73304 41.11716 -58.92272 1.000 55.13604 63 THR A CA 1
ATOM 862 C C . THR A 1 57 ? 1.85806 41.27029 -60.43315 1.000 53.74738 63 THR A C 1
ATOM 863 O O . THR A 1 57 ? 0.88253 41.53487 -61.13744 1.000 52.57847 63 THR A O 1
ATOM 874 N N . GLU A 1 58 ? 3.06656 41.02670 -60.92185 1.000 54.71565 64 GLU A N 1
ATOM 875 C CA . GLU A 1 58 ? 3.35972 41.02752 -62.34309 1.000 55.01394 64 GLU A CA 1
ATOM 876 C C . GLU A 1 58 ? 4.24399 39.82566 -62.61480 1.000 53.58822 64 GLU A C 1
ATOM 877 O O . GLU A 1 58 ? 5.27472 39.63686 -61.95485 1.000 53.79962 64 GLU A O 1
ATOM 889 N N . GLY A 1 59 ? 3.80216 38.99625 -63.55043 1.000 55.01004 65 GLY A N 1
ATOM 890 C CA . GLY A 1 59 ? 4.54710 37.82462 -63.93072 1.000 57.31045 65 GLY A CA 1
ATOM 891 C C . GLY A 1 59 ? 4.37841 36.63426 -63.03328 1.000 57.67428 65 GLY A C 1
ATOM 892 O O . GLY A 1 59 ? 5.22211 35.74675 -63.06127 1.000 56.93234 65 GLY A O 1
ATOM 896 N N . ALA A 1 60 ? 3.29571 36.57360 -62.26748 1.000 57.83021 66 ALA A N 1
ATOM 897 C CA . ALA A 1 60 ? 3.05925 35.50546 -61.30783 1.000 59.78808 66 ALA A CA 1
ATOM 898 C C . ALA A 1 60 ? 1.89396 34.59608 -61.70366 1.000 62.55056 66 ALA A C 1
ATOM 899 O O . ALA A 1 60 ? 1.36858 33.86038 -60.86650 1.000 59.63265 66 ALA A O 1
ATOM 906 N N . GLU A 1 61 ? 1.45423 34.64951 -62.95344 1.000 64.66063 67 GLU A N 1
ATOM 907 C CA . GLU A 1 61 ? 0.17722 34.02852 -63.28637 1.000 64.71649 67 GLU A CA 1
ATOM 908 C C . GLU A 1 61 ? 0.17458 32.53759 -62.97991 1.000 61.91811 67 GLU A C 1
ATOM 909 O O . GLU A 1 61 ? -0.83097 32.01309 -62.49653 1.000 60.31131 67 GLU A O 1
ATOM 921 N N . THR A 1 62 ? 1.30629 31.85091 -63.19865 1.000 62.85757 68 THR A N 1
ATOM 922 C CA . THR A 1 62 ? 1.40603 30.40947 -62.97847 1.000 59.64498 68 THR A CA 1
ATOM 923 C C . THR A 1 62 ? 1.37964 30.01789 -61.50823 1.000 60.18641 68 THR A C 1
ATOM 924 O O . THR A 1 62 ? 1.30919 28.82006 -61.19830 1.000 59.96531 68 THR A O 1
ATOM 935 N N . LEU A 1 63 ? 1.47659 30.98327 -60.60302 1.000 60.10102 69 LEU A N 1
ATOM 936 C CA . LEU A 1 63 ? 1.47269 30.72666 -59.16949 1.000 59.74824 69 LEU A CA 1
ATOM 937 C C . LEU A 1 63 ? 0.16065 31.13060 -58.50794 1.000 58.89339 69 LEU A C 1
ATOM 938 O O . LEU A 1 63 ? 0.06279 31.09339 -57.27255 1.000 57.71415 69 LEU A O 1
ATOM 954 N N . HIS A 1 64 ? -0.83670 31.51211 -59.30896 1.000 58.24031 70 HIS A N 1
ATOM 955 C CA . HIS A 1 64 ? -2.15554 31.96120 -58.86934 1.000 58.30005 70 HIS A CA 1
ATOM 956 C C . HIS A 1 64 ? -2.06325 32.78922 -57.60155 1.000 57.31578 70 HIS A C 1
ATOM 957 O O . HIS A 1 64 ? -2.63065 32.41025 -56.54663 1.000 52.98560 70 HIS A O 1
ATOM 971 N N . PRO A 1 65 ? -1.38249 33.92349 -57.62959 1.000 56.57257 71 PRO A N 1
ATOM 972 C CA . PRO A 1 65 ? -1.18589 34.71418 -56.43609 1.000 53.73527 71 PRO A CA 1
ATOM 973 C C . PRO A 1 65 ? -2.50117 35.18993 -55.87813 1.000 52.93675 71 PRO A C 1
ATOM 974 O O . PRO A 1 65 ? -3.48760 35.36118 -56.58653 1.000 54.56450 71 PRO A O 1
ATOM 985 N N . ARG A 1 66 ? -2.48057 35.40939 -54.58228 1.000 51.44330 72 ARG A N 1
ATOM 986 C CA . ARG A 1 66 ? -3.58553 35.97365 -53.84944 1.000 48.34356 72 ARG A CA 1
ATOM 987 C C . ARG A 1 66 ? -3.01524 37.10168 -52.99166 1.000 47.78900 72 ARG A C 1
ATOM 988 O O . ARG A 1 66 ? -2.00398 36.91135 -52.30950 1.000 47.94695 72 ARG A O 1
ATOM 1009 N N . VAL A 1 67 ? -3.62952 38.27701 -53.05854 1.000 47.73710 73 VAL A N 1
ATOM 1010 C CA . VAL A 1 67 ? -3.15136 39.48310 -52.38907 1.000 46.97696 73 VAL A CA 1
ATOM 1011 C C . VAL A 1 67 ? -4.20547 39.95298 -51.39927 1.000 46.31812 73 VAL A C 1
ATOM 1012 O O . VAL A 1 67 ? -5.31479 40.29923 -51.79812 1.000 49.75865 73 VAL A O 1
ATOM 1025 N N . ARG A 1 68 ? -3.84748 40.02768 -50.12480 1.000 46.53841 74 ARG A N 1
ATOM 1026 C CA . ARG A 1 68 ? -4.74992 40.46163 -49.07030 1.000 44.17055 74 ARG A CA 1
ATOM 1027 C C . ARG A 1 68 ? -4.04307 41.48351 -48.18789 1.000 46.19294 74 ARG A C 1
ATOM 1028 O O . ARG A 1 68 ? -2.82781 41.63577 -48.23302 1.000 47.33897 74 ARG A O 1
ATOM 1049 N N . TYR A 1 69 ? -4.80765 42.16134 -47.34283 1.000 48.06912 75 TYR A N 1
ATOM 1050 C CA . TYR A 1 69 ? -4.33036 43.25667 -46.50786 1.000 46.31377 75 TYR A CA 1
ATOM 1051 C C . TYR A 1 69 ? -4.33857 42.79717 -45.06705 1.000 44.22139 75 TYR A C 1
ATOM 1052 O O . TYR A 1 69 ? -5.29596 42.18887 -44.62582 1.000 42.80494 75 TYR A O 1
ATOM 1070 N N . VAL A 1 70 ? -3.25595 43.04583 -44.35432 1.000 45.13395 76 VAL A N 1
ATOM 1071 C CA . VAL A 1 70 ? -3.19436 42.66137 -42.95866 1.000 44.72514 76 VAL A CA 1
ATOM 1072 C C . VAL A 1 70 ? -3.91087 43.71894 -42.13751 1.000 44.36622 76 VAL A C 1
ATOM 1073 O O . VAL A 1 70 ? -3.52183 44.89066 -42.15101 1.000 43.54126 76 VAL A O 1
ATOM 1086 N N . GLY A 1 71 ? -4.95957 43.30301 -41.42095 1.000 41.94442 77 GLY A N 1
ATOM 1087 C CA . GLY A 1 71 ? -5.62329 44.19208 -40.49572 1.000 41.81650 77 GLY A CA 1
ATOM 1088 C C . GLY A 1 71 ? -5.08342 44.05384 -39.07896 1.000 43.72088 77 GLY A C 1
ATOM 1089 O O . GLY A 1 71 ? -4.46867 43.04667 -38.70236 1.000 44.61900 77 GLY A O 1
ATOM 1093 N N . LEU A 1 72 ? -5.34798 45.06838 -38.26879 1.000 43.37237 78 LEU A N 1
ATOM 1094 C CA . LEU A 1 72 ? -4.88065 45.10385 -36.89366 1.000 44.26961 78 LEU A CA 1
ATOM 1095 C C . LEU A 1 72 ? -6.07017 44.94015 -35.95057 1.000 43.64681 78 LEU A C 1
ATOM 1096 O O . LEU A 1 72 ? -7.18046 45.36819 -36.23790 1.000 44.88240 78 LEU A O 1
ATOM 1112 N N . VAL A 1 73 ? -5.83126 44.27649 -34.83763 1.000 43.63879 79 VAL A N 1
ATOM 1113 C CA . VAL A 1 73 ? -6.81843 44.17042 -33.78301 1.000 47.75884 79 VAL A CA 1
ATOM 1114 C C . VAL A 1 73 ? -6.17597 44.69041 -32.50751 1.000 49.34118 79 VAL A C 1
ATOM 1115 O O . VAL A 1 73 ? -4.94582 44.66460 -32.37219 1.000 45.96016 79 VAL A O 1
ATOM 1128 N N . PRO A 1 74 ? -6.96899 45.17646 -31.55738 1.000 47.62651 80 PRO A N 1
ATOM 1129 C CA . PRO A 1 74 ? -6.39838 45.73494 -30.33601 1.000 48.46139 80 PRO A CA 1
ATOM 1130 C C . PRO A 1 74 ? -6.05121 44.62400 -29.37466 1.000 49.31099 80 PRO A C 1
ATOM 1131 O O . PRO A 1 74 ? -6.91997 43.84421 -29.00852 1.000 54.19417 80 PRO A O 1
ATOM 1142 N N . MET A 1 75 ? -4.81474 44.62887 -28.87186 1.000 52.17028 81 MET A N 1
ATOM 1143 C CA . MET A 1 75 ? -4.38231 43.71999 -27.82132 1.000 51.89541 81 MET A CA 1
ATOM 1144 C C . MET A 1 75 ? -4.13598 44.52604 -26.54257 1.000 49.35437 81 MET A C 1
ATOM 1145 O O . MET A 1 75 ? -3.12914 45.25707 -26.44113 1.000 48.44018 81 MET A O 1
ATOM 1159 N N . PRO A 1 76 ? -5.04158 44.44392 -25.56236 1.000 51.46097 82 PRO A N 1
ATOM 1160 C CA . PRO A 1 76 ? -4.97027 45.33715 -24.38644 1.000 54.60857 82 PRO A CA 1
ATOM 1161 C C . PRO A 1 76 ? -3.81113 45.07138 -23.44394 1.000 51.74172 82 PRO A C 1
ATOM 1162 O O . PRO A 1 76 ? -3.35000 45.99987 -22.75359 1.000 55.28765 82 PRO A O 1
ATOM 1173 N N . HIS A 1 77 ? -3.41908 43.81308 -23.30575 1.000 50.64451 83 HIS A N 1
ATOM 1174 C CA . HIS A 1 77 ? -2.40168 43.39058 -22.35979 1.000 51.66708 83 HIS A CA 1
ATOM 1175 C C . HIS A 1 77 ? -1.68708 42.21349 -22.98351 1.000 51.13535 83 HIS A C 1
ATOM 1176 O O . HIS A 1 77 ? -2.22584 41.54626 -23.87177 1.000 51.35376 83 HIS A O 1
ATOM 1190 N N . PHE A 1 78 ? -0.48419 41.94365 -22.51035 1.000 49.98577 84 PHE A N 1
ATOM 1191 C CA . PHE A 1 78 ? 0.10725 40.65897 -22.82430 1.000 51.42202 84 PHE A CA 1
ATOM 1192 C C . PHE A 1 78 ? -0.63154 39.54192 -22.10241 1.000 51.76609 84 PHE A C 1
ATOM 1193 O O . PHE A 1 78 ? -1.26563 39.74707 -21.06896 1.000 53.48106 84 PHE A O 1
ATOM 1210 N N . ASN A 1 79 ? -0.56240 38.34562 -22.66398 1.000 52.27843 85 ASN A N 1
ATOM 1211 C CA . ASN A 1 79 ? -1.02006 37.19131 -21.91173 1.000 51.62627 85 ASN A CA 1
ATOM 1212 C C . ASN A 1 79 ? -0.08584 36.92560 -20.73798 1.000 52.50321 85 ASN A C 1
ATOM 1213 O O . ASN A 1 79 ? 1.13484 37.03902 -20.85894 1.000 51.82241 85 ASN A O 1
ATOM 1224 N N . THR A 1 80 ? -0.65730 36.48155 -19.62708 1.000 52.77190 86 THR A N 1
ATOM 1225 C CA . THR A 1 80 ? 0.12593 36.21520 -18.44013 1.000 55.27295 86 THR A CA 1
ATOM 1226 C C . THR A 1 80 ? 0.85355 34.87913 -18.56734 1.000 58.45791 86 THR A C 1
ATOM 1227 O O . THR A 1 80 ? 0.56746 34.06223 -19.45307 1.000 57.83922 86 THR A O 1
ATOM 1238 N N . ASP A 1 81 ? 1.81685 34.67554 -17.65422 1.000 58.39834 87 ASP A N 1
ATOM 1239 C CA . ASP A 1 81 ? 2.61849 33.44882 -17.56834 1.000 59.83784 87 ASP A CA 1
ATOM 1240 C C . ASP A 1 81 ? 3.35817 33.17071 -18.87601 1.000 59.50082 87 ASP A C 1
ATOM 1241 O O . ASP A 1 81 ? 3.42137 32.03518 -19.36557 1.000 58.33359 87 ASP A O 1
ATOM 1250 N N . VAL A 1 82 ? 3.91110 34.23751 -19.44818 1.000 59.46896 88 VAL A N 1
ATOM 1251 C CA . VAL A 1 82 ? 4.79298 34.15240 -20.59632 1.000 57.69289 88 VAL A CA 1
ATOM 1252 C C . VAL A 1 82 ? 5.94501 35.10101 -20.33391 1.000 57.97601 88 VAL A C 1
ATOM 1253 O O . VAL A 1 82 ? 5.74024 36.31766 -20.26449 1.000 58.22854 88 VAL A O 1
ATOM 1266 N N . SER A 1 83 ? 7.14690 34.56304 -20.19541 1.000 58.92046 89 SER A N 1
ATOM 1267 C CA . SER A 1 83 ? 8.30418 35.41080 -19.98040 1.000 58.50247 89 SER A CA 1
ATOM 1268 C C . SER A 1 83 ? 8.58563 36.21341 -21.24320 1.000 58.15176 89 SER A C 1
ATOM 1269 O O . SER A 1 83 ? 8.11210 35.86040 -22.32912 1.000 57.87927 89 SER A O 1
ATOM 1277 N N . PRO A 1 84 ? 9.32714 37.31643 -21.12405 1.000 57.79271 90 PRO A N 1
ATOM 1278 C CA . PRO A 1 84 ? 9.56327 38.15647 -22.30980 1.000 60.76899 90 PRO A CA 1
ATOM 1279 C C . PRO A 1 84 ? 10.30720 37.44757 -23.41354 1.000 62.05360 90 PRO A C 1
ATOM 1280 O O . PRO A 1 84 ? 10.04829 37.71635 -24.59768 1.000 61.03672 90 PRO A O 1
ATOM 1291 N N . GLU A 1 85 ? 11.17806 36.50170 -23.05358 1.000 62.00354 91 GLU A N 1
ATOM 1292 C CA . GLU A 1 85 ? 11.93479 35.72937 -24.03766 1.000 65.72249 91 GLU A CA 1
ATOM 1293 C C . GLU A 1 85 ? 11.02205 34.99343 -25.00694 1.000 62.25924 91 GLU A C 1
ATOM 1294 O O . GLU A 1 85 ? 11.46154 34.63836 -26.10264 1.000 62.24318 91 GLU A O 1
ATOM 1306 N N . GLU A 1 86 ? 9.76813 34.77382 -24.61944 1.000 60.91074 92 GLU A N 1
ATOM 1307 C CA . GLU A 1 86 ? 8.78935 33.99986 -25.36498 1.000 61.33562 92 GLU A CA 1
ATOM 1308 C C . GLU A 1 86 ? 7.64575 34.85043 -25.91482 1.000 59.11803 92 GLU A C 1
ATOM 1309 O O . GLU A 1 86 ? 6.69925 34.29367 -26.48841 1.000 60.57020 92 GLU A O 1
ATOM 1321 N N . LEU A 1 87 ? 7.66513 36.16424 -25.71068 1.000 57.26277 93 LEU A N 1
ATOM 1322 C CA . LEU A 1 87 ? 6.60885 37.04049 -26.21250 1.000 56.30650 93 LEU A CA 1
ATOM 1323 C C . LEU A 1 87 ? 7.04171 37.68896 -27.52086 1.000 54.24119 93 LEU A C 1
ATOM 1324 O O . LEU A 1 87 ? 8.17548 38.16346 -27.64571 1.000 54.63929 93 LEU A O 1
ATOM 1340 N N . ASP A 1 88 ? 6.12685 37.75176 -28.47100 1.000 52.39227 94 ASP A N 1
ATOM 1341 C CA . ASP A 1 88 ? 6.33100 38.58980 -29.64204 1.000 51.64449 94 ASP A CA 1
ATOM 1342 C C . ASP A 1 88 ? 5.93655 40.01872 -29.27447 1.000 48.71930 94 ASP A C 1
ATOM 1343 O O . ASP A 1 88 ? 5.23726 40.24836 -28.29912 1.000 51.00100 94 ASP A O 1
ATOM 1352 N N . GLY A 1 89 ? 6.46842 40.99101 -29.99566 1.000 50.63100 95 GLY A N 1
ATOM 1353 C CA . GLY A 1 89 ? 6.04785 42.37466 -29.79005 1.000 52.10391 95 GLY A CA 1
ATOM 1354 C C . GLY A 1 89 ? 6.63442 43.08545 -28.58848 1.000 52.43850 95 GLY A C 1
ATOM 1355 O O . GLY A 1 89 ? 6.10745 44.13464 -28.17159 1.000 49.37494 95 GLY A O 1
ATOM 1359 N N . VAL A 1 90 ? 7.71407 42.55124 -28.01678 1.000 51.47375 96 VAL A N 1
ATOM 1360 C CA . VAL A 1 90 ? 8.38997 43.25104 -26.94232 1.000 52.13375 96 VAL A CA 1
ATOM 1361 C C . VAL A 1 90 ? 8.79192 44.60711 -27.47376 1.000 53.88704 96 VAL A C 1
ATOM 1362 O O . VAL A 1 90 ? 9.39576 44.70794 -28.54369 1.000 57.47579 96 VAL A O 1
ATOM 1375 N N . GLY A 1 91 ? 8.38893 45.66320 -26.77597 1.000 54.29400 97 GLY A N 1
ATOM 1376 C CA . GLY A 1 91 ? 8.62498 47.00875 -27.26165 1.000 54.26194 97 GLY A CA 1
ATOM 1377 C C . GLY A 1 91 ? 7.52517 47.58482 -28.12378 1.000 53.11352 97 GLY A C 1
ATOM 1378 O O . GLY A 1 91 ? 7.51006 48.79251 -28.34705 1.000 52.99349 97 GLY A O 1
ATOM 1382 N N . TYR A 1 92 ? 6.58662 46.76202 -28.59111 1.000 54.30226 98 TYR A N 1
ATOM 1383 C CA . TYR A 1 92 ? 5.50553 47.22706 -29.43460 1.000 52.74377 98 TYR A CA 1
ATOM 1384 C C . TYR A 1 92 ? 4.12847 46.98188 -28.83957 1.000 51.47034 98 TYR A C 1
ATOM 1385 O O . TYR A 1 92 ? 3.23675 47.81454 -29.01585 1.000 51.09054 98 TYR A O 1
ATOM 1403 N N . LEU A 1 93 ? 3.94855 45.91416 -28.10600 1.000 50.55526 99 LEU A N 1
ATOM 1404 C CA . LEU A 1 93 ? 2.70540 45.63535 -27.42488 1.000 49.44321 99 LEU A CA 1
ATOM 1405 C C . LEU A 1 93 ? 2.86233 45.96899 -25.93916 1.000 51.05196 99 LEU A C 1
ATOM 1406 O O . LEU A 1 93 ? 3.97356 46.21434 -25.46926 1.000 51.42857 99 LEU A O 1
ATOM 1422 N N . PRO A 1 94 ? 1.76936 46.10836 -25.17226 1.000 49.90035 100 PRO A N 1
ATOM 1423 C CA . PRO A 1 94 ? 0.35875 46.11303 -25.54266 1.000 51.66098 100 PRO A CA 1
ATOM 1424 C C . PRO A 1 94 ? 0.09138 47.16816 -26.60226 1.000 50.89163 100 PRO A C 1
ATOM 1425 O O . PRO A 1 94 ? 0.79186 48.16939 -26.59952 1.000 48.97743 100 PRO A O 1
ATOM 1436 N N . GLY A 1 95 ? -0.86153 46.92836 -27.50081 1.000 52.14421 101 GLY A N 1
ATOM 1437 C CA . GLY A 1 95 ? -0.98506 47.78913 -28.65994 1.000 49.15316 101 GLY A CA 1
ATOM 1438 C C . GLY A 1 95 ? -1.80457 47.13483 -29.76509 1.000 48.81757 101 GLY A C 1
ATOM 1439 O O . GLY A 1 95 ? -2.63124 46.26327 -29.51529 1.000 47.75462 101 GLY A O 1
ATOM 1443 N N . TRP A 1 96 ? -1.57225 47.61655 -30.98173 1.000 44.95488 102 TRP A N 1
ATOM 1444 C CA . TRP A 1 96 ? -2.22037 47.07416 -32.15614 1.000 47.21772 102 TRP A CA 1
ATOM 1445 C C . TRP A 1 96 ? -1.45763 45.85123 -32.63997 1.000 49.36177 102 TRP A C 1
ATOM 1446 O O . TRP A 1 96 ? -0.22515 45.89595 -32.76719 1.000 50.37808 102 TRP A O 1
ATOM 1467 N N . LEU A 1 97 ? -2.19111 44.76862 -32.94064 1.000 48.84715 103 LEU A N 1
ATOM 1468 C CA . LEU A 1 97 ? -1.63202 43.47972 -33.32652 1.000 47.79601 103 LEU A CA 1
ATOM 1469 C C . LEU A 1 97 ? -2.05689 43.11011 -34.74769 1.000 48.90638 103 LEU A C 1
ATOM 1470 O O . LEU A 1 97 ? -3.25698 43.08774 -35.03322 1.000 50.32525 103 LEU A O 1
ATOM 1486 N N . PRO A 1 98 ? -1.13772 42.76443 -35.64051 1.000 45.72875 104 PRO A N 1
ATOM 1487 C CA . PRO A 1 98 ? -1.55210 42.24167 -36.94386 1.000 45.82450 104 PRO A CA 1
ATOM 1488 C C . PRO A 1 98 ? -2.12591 40.83142 -36.79004 1.000 45.97802 104 PRO A C 1
ATOM 1489 O O . PRO A 1 98 ? -1.56944 40.00010 -36.07030 1.000 45.77813 104 PRO A O 1
ATOM 1500 N N . ASP A 1 99 ? -3.23995 40.54788 -37.47272 1.000 44.77599 105 ASP A N 1
ATOM 1501 C CA . ASP A 1 99 ? -3.75228 39.16705 -37.46417 1.000 42.84998 105 ASP A CA 1
ATOM 1502 C C . ASP A 1 99 ? -4.78606 38.91933 -38.57938 1.000 43.68984 105 ASP A C 1
ATOM 1503 O O . ASP A 1 99 ? -4.53008 38.10287 -39.47202 1.000 44.27687 105 ASP A O 1
ATOM 1512 N N . PRO A 1 100 ? -5.93145 39.58945 -38.62761 1.000 42.00617 106 PRO A N 1
ATOM 1513 C CA . PRO A 1 100 ? -6.86144 39.31010 -39.73059 1.000 41.97615 106 PRO A CA 1
ATOM 1514 C C . PRO A 1 100 ? -6.26766 39.66571 -41.08615 1.000 43.52538 106 PRO A C 1
ATOM 1515 O O . PRO A 1 100 ? -5.48790 40.62181 -41.23296 1.000 43.31661 106 PRO A O 1
ATOM 1526 N N . LEU A 1 101 ? -6.66129 38.87124 -42.08032 1.000 42.23561 107 LEU A N 1
ATOM 1527 C CA . LEU A 1 101 ? -6.30927 39.05781 -43.47736 1.000 42.67417 107 LEU A CA 1
ATOM 1528 C C . LEU A 1 101 ? -7.58421 39.39492 -44.23721 1.000 44.22372 107 LEU A C 1
ATOM 1529 O O . LEU A 1 101 ? -8.52340 38.58967 -44.25522 1.000 44.26353 107 LEU A O 1
ATOM 1545 N N . TYR A 1 102 ? -7.61815 40.58187 -44.87920 1.000 45.17846 108 TYR A N 1
ATOM 1546 C CA . TYR A 1 102 ? -8.83756 41.07344 -45.51509 1.000 43.39395 108 TYR A CA 1
ATOM 1547 C C . TYR A 1 102 ? -8.67658 41.03039 -47.02519 1.000 44.52946 108 TYR A C 1
ATOM 1548 O O . TYR A 1 102 ? -7.57331 41.24996 -47.53678 1.000 43.80301 108 TYR A O 1
ATOM 1566 N N . PRO A 1 103 ? -9.74233 40.77173 -47.76809 1.000 43.57933 109 PRO A N 1
ATOM 1567 C CA . PRO A 1 103 ? -9.59529 40.62507 -49.22790 1.000 46.08973 109 PRO A CA 1
ATOM 1568 C C . PRO A 1 103 ? -9.64692 41.94912 -49.97482 1.000 45.05984 109 PRO A C 1
ATOM 1569 O O . PRO A 1 103 ? -10.53514 42.19939 -50.77379 1.000 47.27503 109 PRO A O 1
ATOM 1580 N N . VAL A 1 104 ? -8.64606 42.78947 -49.73570 1.000 46.85689 110 VAL A N 1
ATOM 1581 C CA . VAL A 1 104 ? -8.45468 44.01663 -50.48757 1.000 48.03758 110 VAL A CA 1
ATOM 1582 C C . VAL A 1 104 ? -6.99437 44.12120 -50.90454 1.000 50.47998 110 VAL A C 1
ATOM 1583 O O . VAL A 1 104 ? -6.09673 43.51747 -50.30720 1.000 48.68166 110 VAL A O 1
ATOM 1596 N N . THR A 1 105 ? -6.77923 44.87604 -51.97210 1.000 51.99085 111 THR A N 1
ATOM 1597 C CA . THR A 1 105 ? -5.45992 45.12009 -52.52901 1.000 55.25820 111 THR A CA 1
ATOM 1598 C C . THR A 1 105 ? -5.09652 46.59814 -52.59906 1.000 58.15981 111 THR A C 1
ATOM 1599 O O . THR A 1 105 ? -3.98802 46.93422 -53.04448 1.000 58.00242 111 THR A O 1
ATOM 1610 N N . LYS A 1 106 ? -5.99822 47.47318 -52.16243 1.000 60.08580 112 LYS A N 1
ATOM 1611 C CA . LYS A 1 106 ? -5.85477 48.91790 -52.13590 1.000 60.01858 112 LYS A CA 1
ATOM 1612 C C . LYS A 1 106 ? -6.29912 49.34342 -50.74817 1.000 58.76061 112 LYS A C 1
ATOM 1613 O O . LYS A 1 106 ? -7.27585 48.80327 -50.21781 1.000 63.32046 112 LYS A O 1
ATOM 1632 N N . THR A 1 107 ? -5.56629 50.24910 -50.12542 1.000 58.31217 113 THR A N 1
ATOM 1633 C CA . THR A 1 107 ? -6.01392 50.78383 -48.84497 1.000 56.90142 113 THR A CA 1
ATOM 1634 C C . THR A 1 107 ? -5.51937 52.21054 -48.73991 1.000 57.21225 113 THR A C 1
ATOM 1635 O O . THR A 1 107 ? -4.84827 52.72404 -49.63962 1.000 59.80147 113 THR A O 1
ATOM 1646 N N . GLU A 1 108 ? -5.87414 52.86641 -47.64850 1.000 56.33794 114 GLU A N 1
ATOM 1647 C CA . GLU A 1 108 ? -5.31389 54.17395 -47.37735 1.000 59.77427 114 GLU A CA 1
ATOM 1648 C C . GLU A 1 108 ? -4.05711 53.99493 -46.53405 1.000 56.97976 114 GLU A C 1
ATOM 1649 O O . GLU A 1 108 ? -4.08627 53.35949 -45.47398 1.000 53.30754 114 GLU A O 1
ATOM 1661 N N . ALA A 1 109 ? -2.95822 54.54407 -47.01608 1.000 56.60212 115 ALA A N 1
ATOM 1662 C CA . ALA A 1 109 ? -1.76195 54.63500 -46.21256 1.000 56.58105 115 ALA A CA 1
ATOM 1663 C C . ALA A 1 109 ? -1.88193 55.85638 -45.31904 1.000 55.17628 115 ALA A C 1
ATOM 1664 O O . ALA A 1 109 ? -2.18109 56.97048 -45.79426 1.000 56.30986 115 ALA A O 1
ATOM 1671 N N . HIS A 1 110 ? -1.66344 55.62218 -44.00844 1.000 51.08758 116 HIS A N 1
ATOM 1672 C CA . HIS A 1 110 ? -1.72304 56.60272 -42.95719 1.000 50.55392 116 HIS A CA 1
ATOM 1673 C C . HIS A 1 110 ? -0.32716 57.08772 -42.54375 1.000 52.04115 116 HIS A C 1
ATOM 1674 O O . HIS A 1 110 ? 0.69208 56.37151 -42.70326 1.000 49.22827 116 HIS A O 1
ATOM 1688 N N . PRO A 1 111 ? -0.27490 58.30293 -41.99984 1.000 49.86614 117 PRO A N 1
ATOM 1689 C CA . PRO A 1 111 ? 1.00575 58.90044 -41.62735 1.000 50.34935 117 PRO A CA 1
ATOM 1690 C C . PRO A 1 111 ? 1.75228 58.07767 -40.60006 1.000 50.23261 117 PRO A C 1
ATOM 1691 O O . PRO A 1 111 ? 1.24941 57.80012 -39.50733 1.000 47.66775 117 PRO A O 1
ATOM 1702 N N . PHE A 1 112 ? 2.97533 57.69551 -40.97180 1.000 49.80655 118 PHE A N 1
ATOM 1703 C CA . PHE A 1 112 ? 3.98844 57.20404 -40.03760 1.000 50.89795 118 PHE A CA 1
ATOM 1704 C C . PHE A 1 112 ? 3.57264 55.89309 -39.38366 1.000 48.89883 118 PHE A C 1
ATOM 1705 O O . PHE A 1 112 ? 3.86055 55.64743 -38.21393 1.000 51.98737 118 PHE A O 1
ATOM 1722 N N . GLU A 1 113 ? 2.91171 55.04549 -40.16680 1.000 47.57443 119 GLU A N 1
ATOM 1723 C CA . GLU A 1 113 ? 2.28434 53.80817 -39.72114 1.000 48.56759 119 GLU A CA 1
ATOM 1724 C C . GLU A 1 113 ? 2.70554 52.71094 -40.67815 1.000 47.98097 119 GLU A C 1
ATOM 1725 O O . GLU A 1 113 ? 2.34752 52.74982 -41.85989 1.000 48.02769 119 GLU A O 1
ATOM 1737 N N . SER A 1 114 ? 3.43728 51.73270 -40.16843 1.000 48.24966 120 SER A N 1
ATOM 1738 C CA . SER A 1 114 ? 3.90112 50.61472 -40.97525 1.000 50.48669 120 SER A CA 1
ATOM 1739 C C . SER A 1 114 ? 2.80877 49.55389 -41.06869 1.000 49.44273 120 SER A C 1
ATOM 1740 O O . SER A 1 114 ? 2.30472 49.09671 -40.03752 1.000 47.61593 120 SER A O 1
ATOM 1748 N N . ARG A 1 115 ? 2.43794 49.18425 -42.30423 1.000 47.49145 121 ARG A N 1
ATOM 1749 C CA . ARG A 1 115 ? 1.41875 48.17381 -42.58007 1.000 46.25005 121 ARG A CA 1
ATOM 1750 C C . ARG A 1 115 ? 1.90340 47.22258 -43.67092 1.000 46.51789 121 ARG A C 1
ATOM 1751 O O . ARG A 1 115 ? 2.96134 47.42531 -44.28007 1.000 48.82506 121 ARG A O 1
ATOM 1772 N N . SER A 1 116 ? 1.13120 46.17450 -43.95410 1.000 44.25723 122 SER A N 1
ATOM 1773 C CA . SER A 1 116 ? 1.60298 45.21345 -44.94463 1.000 46.64667 122 SER A CA 1
ATOM 1774 C C . SER A 1 116 ? 0.44575 44.54887 -45.67005 1.000 46.61916 122 SER A C 1
ATOM 1775 O O . SER A 1 116 ? -0.63912 44.39392 -45.10370 1.000 45.47305 122 SER A O 1
ATOM 1783 N N . PHE A 1 117 ? 0.69081 44.15329 -46.93858 1.000 44.33163 123 PHE A N 1
ATOM 1784 C CA . PHE A 1 117 ? -0.12915 43.13990 -47.55647 1.000 45.44036 123 PHE A CA 1
ATOM 1785 C C . PHE A 1 117 ? 0.50574 41.76356 -47.37686 1.000 46.00498 123 PHE A C 1
ATOM 1786 O O . PHE A 1 117 ? 1.72142 41.63305 -47.24346 1.000 47.08026 123 PHE A O 1
ATOM 1803 N N . TRP A 1 118 ? -0.34738 40.74119 -47.37613 1.000 44.47829 124 TRP A N 1
ATOM 1804 C CA . TRP A 1 118 ? 0.00188 39.32858 -47.25503 1.000 44.44080 124 TRP A CA 1
ATOM 1805 C C . TRP A 1 118 ? -0.27340 38.64936 -48.60773 1.000 46.30932 124 TRP A C 1
ATOM 1806 O O . TRP A 1 118 ? -1.38764 38.75705 -49.14338 1.000 47.22915 124 TRP A O 1
ATOM 1827 N N . ILE A 1 119 ? 0.73624 38.00136 -49.19457 1.000 44.58692 125 ILE A N 1
ATOM 1828 C CA . ILE A 1 119 ? 0.62059 37.39546 -50.52329 1.000 44.53180 125 ILE A CA 1
ATOM 1829 C C . ILE A 1 119 ? 0.81659 35.88346 -50.40432 1.000 46.99234 125 ILE A C 1
ATOM 1830 O O . ILE A 1 119 ? 1.81384 35.40432 -49.81984 1.000 49.17089 125 ILE A O 1
ATOM 1846 N N . THR A 1 120 ? -0.12067 35.13804 -50.99830 1.000 47.51142 126 THR A N 1
ATOM 1847 C CA . THR A 1 120 ? -0.15181 33.68146 -50.94965 1.000 47.52870 126 THR A CA 1
ATOM 1848 C C . THR A 1 120 ? 0.11325 33.17604 -52.36736 1.000 49.30232 126 THR A C 1
ATOM 1849 O O . THR A 1 120 ? -0.55238 33.61103 -53.31537 1.000 49.49050 126 THR A O 1
ATOM 1860 N N . LEU A 1 121 ? 1.08524 32.26401 -52.50940 1.000 49.96957 127 LEU A N 1
ATOM 1861 C CA . LEU A 1 121 ? 1.49736 31.67592 -53.77964 1.000 51.55542 127 LEU A CA 1
ATOM 1862 C C . LEU A 1 121 ? 1.16648 30.19195 -53.75093 1.000 53.45424 127 LEU A C 1
ATOM 1863 O O . LEU A 1 121 ? 1.39937 29.52602 -52.74139 1.000 55.24797 127 LEU A O 1
ATOM 1879 N N . GLN A 1 122 ? 0.66288 29.67084 -54.86921 1.000 55.97079 128 GLN A N 1
ATOM 1880 C CA . GLN A 1 122 ? 0.41912 28.24263 -55.06327 1.000 56.65618 128 GLN A CA 1
ATOM 1881 C C . GLN A 1 122 ? 1.53912 27.70246 -55.95394 1.000 57.55384 128 GLN A C 1
ATOM 1882 O O . GLN A 1 122 ? 1.68054 28.14900 -57.09447 1.000 59.15792 128 GLN A O 1
ATOM 1896 N N . ILE A 1 123 ? 2.36212 26.79396 -55.43466 1.000 53.03697 129 ILE A N 1
ATOM 1897 C CA . ILE A 1 123 ? 3.43577 26.18272 -56.21014 1.000 52.06527 129 ILE A CA 1
ATOM 1898 C C . ILE A 1 123 ? 2.91071 24.88744 -56.81248 1.000 51.63287 129 ILE A C 1
ATOM 1899 O O . ILE A 1 123 ? 2.83411 23.87520 -56.09955 1.000 50.52721 129 ILE A O 1
ATOM 1915 N N . PRO A 1 124 ? 2.59325 24.85201 -58.10890 1.000 53.78032 130 PRO A N 1
ATOM 1916 C CA . PRO A 1 124 ? 1.99724 23.64924 -58.69534 1.000 51.20961 130 PRO A CA 1
ATOM 1917 C C . PRO A 1 124 ? 2.98725 22.51408 -58.82753 1.000 52.07792 130 PRO A C 1
ATOM 1918 O O . PRO A 1 124 ? 4.18090 22.72377 -59.03749 1.000 52.47684 130 PRO A O 1
ATOM 1929 N N . ALA A 1 125 ? 2.44380 21.29485 -58.78179 1.000 51.83263 131 ALA A N 1
ATOM 1930 C CA . ALA A 1 125 ? 3.24420 20.07366 -58.89306 1.000 54.79750 131 ALA A CA 1
ATOM 1931 C C . ALA A 1 125 ? 4.06861 20.01967 -60.17594 1.000 56.83119 131 ALA A C 1
ATOM 1932 O O . ALA A 1 125 ? 5.19749 19.51211 -60.16461 1.000 58.35426 131 ALA A O 1
ATOM 1939 N N . SER A 1 126 ? 3.53902 20.58051 -61.26482 1.000 56.80459 132 SER A N 1
ATOM 1940 C CA . SER A 1 126 ? 4.09221 20.51597 -62.61067 1.000 58.77473 132 SER A CA 1
ATOM 1941 C C . SER A 1 126 ? 5.14542 21.57621 -62.89697 1.000 58.23217 132 SER A C 1
ATOM 1942 O O . SER A 1 126 ? 5.59053 21.68389 -64.04669 1.000 59.57400 132 SER A O 1
ATOM 1950 N N . LEU A 1 127 ? 5.47005 22.43494 -61.94416 1.000 57.81732 133 LEU A N 1
ATOM 1951 C CA . LEU A 1 127 ? 6.38618 23.52936 -62.23572 1.000 57.24284 133 LEU A CA 1
ATOM 1952 C C . LEU A 1 127 ? 7.78852 22.96437 -62.47474 1.000 57.10283 133 LEU A C 1
ATOM 1953 O O . LEU A 1 127 ? 8.14977 21.91497 -61.94314 1.000 57.73863 133 LEU A O 1
ATOM 1969 N N . SER A 1 128 ? 8.56200 23.60874 -63.34581 1.000 56.30214 134 SER A N 1
ATOM 1970 C CA . SER A 1 128 ? 9.92506 23.12965 -63.52007 1.000 56.04606 134 SER A CA 1
ATOM 1971 C C . SER A 1 128 ? 10.73501 23.47475 -62.27237 1.000 56.95995 134 SER A C 1
ATOM 1972 O O . SER A 1 128 ? 10.60159 24.57436 -61.72235 1.000 56.49284 134 SER A O 1
ATOM 1980 N N . PRO A 1 129 ? 11.54506 22.55400 -61.76914 1.000 57.22063 135 PRO A N 1
ATOM 1981 C CA . PRO A 1 129 ? 12.38084 22.89198 -60.60893 1.000 58.25328 135 PRO A CA 1
ATOM 1982 C C . PRO A 1 129 ? 13.36392 24.00316 -60.95634 1.000 56.54020 135 PRO A C 1
ATOM 1983 O O . PRO A 1 129 ? 13.63956 24.29224 -62.12875 1.000 55.69539 135 PRO A O 1
ATOM 1994 N N . GLY A 1 130 ? 13.89543 24.63017 -59.91427 1.000 57.06425 136 GLY A N 1
ATOM 1995 C CA . GLY A 1 130 ? 14.79503 25.75343 -60.07668 1.000 54.15382 136 GLY A CA 1
ATOM 1996 C C . GLY A 1 130 ? 14.12831 27.06412 -59.70564 1.000 55.23241 136 GLY A C 1
ATOM 1997 O O . GLY A 1 130 ? 13.11878 27.11244 -58.98683 1.000 53.72245 136 GLY A O 1
ATOM 2001 N N . ILE A 1 131 ? 14.73535 28.15276 -60.17044 1.000 54.05353 137 ILE A N 1
ATOM 2002 C CA . ILE A 1 131 ? 14.35104 29.49079 -59.73417 1.000 55.52225 137 ILE A CA 1
ATOM 2003 C C . ILE A 1 131 ? 13.24373 30.04452 -60.61768 1.000 54.89631 137 ILE A C 1
ATOM 2004 O O . ILE A 1 131 ? 13.37263 30.08726 -61.84228 1.000 55.74051 137 ILE A O 1
ATOM 2020 N N . HIS A 1 132 ? 12.15376 30.47262 -59.98992 1.000 54.18143 138 HIS A N 1
ATOM 2021 C CA . HIS A 1 132 ? 11.06148 31.18388 -60.64921 1.000 54.89729 138 HIS A CA 1
ATOM 2022 C C . HIS A 1 132 ? 10.97515 32.55378 -60.00595 1.000 56.63203 138 HIS A C 1
ATOM 2023 O O . HIS A 1 132 ? 11.13813 32.67792 -58.79100 1.000 56.82645 138 HIS A O 1
ATOM 2037 N N . ASP A 1 133 ? 10.80795 33.59404 -60.80376 1.000 57.29767 139 ASP A N 1
ATOM 2038 C CA . ASP A 1 133 ? 10.73142 34.92544 -60.23493 1.000 54.30404 139 ASP A CA 1
ATOM 2039 C C . ASP A 1 133 ? 9.48198 35.62947 -60.71949 1.000 51.05816 139 ASP A C 1
ATOM 2040 O O . ASP A 1 133 ? 8.88412 35.26380 -61.72316 1.000 53.36529 139 ASP A O 1
ATOM 2049 N N . PHE A 1 134 ? 9.09074 36.64546 -59.97691 1.000 54.06943 140 PHE A N 1
ATOM 2050 C CA . PHE A 1 134 ? 8.06308 37.57584 -60.41294 1.000 52.51639 140 PHE A CA 1
ATOM 2051 C C . PHE A 1 134 ? 8.31041 38.89695 -59.69912 1.000 55.68396 140 PHE A C 1
ATOM 2052 O O . PHE A 1 134 ? 9.20783 39.02151 -58.85789 1.000 57.14248 140 PHE A O 1
ATOM 2069 N N . HIS A 1 135 ? 7.49617 39.88229 -60.01488 1.000 53.54811 141 HIS A N 1
ATOM 2070 C CA . HIS A 1 135 ? 7.62926 41.18737 -59.41094 1.000 54.81104 141 HIS A CA 1
ATOM 2071 C C . HIS A 1 135 ? 6.33606 41.56980 -58.70142 1.000 57.11314 141 HIS A C 1
ATOM 2072 O O . HIS A 1 135 ? 5.24236 41.09378 -59.04518 1.000 54.58751 141 HIS A O 1
ATOM 2086 N N . VAL A 1 136 ? 6.49209 42.39594 -57.66607 1.000 57.21633 142 VAL A N 1
ATOM 2087 C CA . VAL A 1 136 ? 5.38074 43.01303 -56.95599 1.000 54.01303 142 VAL A CA 1
ATOM 2088 C C . VAL A 1 136 ? 5.43210 44.50590 -57.24170 1.000 56.80041 142 VAL A C 1
ATOM 2089 O O . VAL A 1 136 ? 6.50650 45.11248 -57.18491 1.000 57.39270 142 VAL A O 1
ATOM 2102 N N . ARG A 1 137 ? 4.28526 45.10049 -57.55540 1.000 55.32417 143 ARG A N 1
ATOM 2103 C CA . ARG A 1 137 ? 4.20561 46.52870 -57.82219 1.000 57.00522 143 ARG A CA 1
ATOM 2104 C C . ARG A 1 137 ? 3.36973 47.21923 -56.76278 1.000 56.64448 143 ARG A C 1
ATOM 2105 O O . ARG A 1 137 ? 2.24985 46.78247 -56.46155 1.000 55.48440 143 ARG A O 1
ATOM 2126 N N . MET A 1 138 ? 3.93456 48.28176 -56.19585 1.000 56.21996 144 MET A N 1
ATOM 2127 C CA . MET A 1 138 ? 3.23605 49.15242 -55.26789 1.000 56.19062 144 MET A CA 1
ATOM 2128 C C . MET A 1 138 ? 3.05403 50.50390 -55.94654 1.000 56.90861 144 MET A C 1
ATOM 2129 O O . MET A 1 138 ? 4.01233 51.05433 -56.49353 1.000 57.80210 144 MET A O 1
ATOM 2143 N N . ARG A 1 139 ? 1.82681 51.02810 -55.92158 1.000 58.48999 145 ARG A N 1
ATOM 2144 C CA . ARG A 1 139 ? 1.50361 52.31384 -56.53055 1.000 56.29098 145 ARG A CA 1
ATOM 2145 C C . ARG A 1 139 ? 0.83050 53.22951 -55.51385 1.000 55.70366 145 ARG A C 1
ATOM 2146 O O . ARG A 1 139 ? -0.12895 52.81858 -54.86397 1.000 55.01927 145 ARG A O 1
ATOM 2167 N N . TRP A 1 140 ? 1.29628 54.47791 -55.40835 1.000 56.90907 146 TRP A N 1
ATOM 2168 C CA . TRP A 1 140 ? 0.67424 55.44285 -54.49766 1.000 59.69026 146 TRP A CA 1
ATOM 2169 C C . TRP A 1 140 ? 0.76211 56.84243 -55.10901 1.000 64.16428 146 TRP A C 1
ATOM 2170 O O . TRP A 1 140 ? 1.17917 57.01723 -56.25731 1.000 65.72870 146 TRP A O 1
ATOM 2191 N N . GLN A 1 141 ? 0.31482 57.85085 -54.35111 1.000 65.08822 147 GLN A N 1
ATOM 2192 C CA . GLN A 1 141 ? 0.30431 59.24546 -54.80088 1.000 66.23315 147 GLN A CA 1
ATOM 2193 C C . GLN A 1 141 ? 1.08432 60.10569 -53.82606 1.000 66.91532 147 GLN A C 1
ATOM 2194 O O . GLN A 1 141 ? 1.07268 59.85217 -52.61420 1.000 65.56156 147 GLN A O 1
ATOM 2208 N N . GLU A 1 142 ? 1.80793 61.08581 -54.37692 1.000 69.62449 148 GLU A N 1
ATOM 2209 C CA . GLU A 1 142 ? 2.42532 62.16375 -53.60778 1.000 70.81289 148 GLU A CA 1
ATOM 2210 C C . GLU A 1 142 ? 1.91783 63.46196 -54.21732 1.000 74.39492 148 GLU A C 1
ATOM 2211 O O . GLU A 1 142 ? 2.31202 63.82275 -55.33857 1.000 77.12269 148 GLU A O 1
ATOM 2223 N N . GLY A 1 143 ? 1.03952 64.15146 -53.49246 1.000 75.66558 149 GLY A N 1
ATOM 2224 C CA . GLY A 1 143 ? 0.29849 65.23976 -54.10046 1.000 78.07602 149 GLY A CA 1
ATOM 2225 C C . GLY A 1 143 ? -0.43570 64.68186 -55.29681 1.000 78.24081 149 GLY A C 1
ATOM 2226 O O . GLY A 1 143 ? -1.17182 63.69020 -55.21384 1.000 75.38243 149 GLY A O 1
ATOM 2230 N N . LYS A 1 144 ? -0.17117 65.24841 -56.45431 1.000 78.70008 150 LYS A N 1
ATOM 2231 C CA . LYS A 1 144 ? -0.85800 64.81022 -57.65408 1.000 83.04839 150 LYS A CA 1
ATOM 2232 C C . LYS A 1 144 ? 0.01837 63.91989 -58.51787 1.000 79.00497 150 LYS A C 1
ATOM 2233 O O . LYS A 1 144 ? -0.46037 63.40078 -59.52168 1.000 79.88957 150 LYS A O 1
ATOM 2252 N N . GLU A 1 145 ? 1.27323 63.70558 -58.12481 1.000 77.72304 151 GLU A N 1
ATOM 2253 C CA . GLU A 1 145 ? 2.15769 62.79710 -58.83581 1.000 76.28545 151 GLU A CA 1
ATOM 2254 C C . GLU A 1 145 ? 1.86852 61.34066 -58.48181 1.000 73.40306 151 GLU A C 1
ATOM 2255 O O . GLU A 1 145 ? 1.72142 60.98624 -57.31024 1.000 72.85830 151 GLU A O 1
ATOM 2267 N N . GLU A 1 146 ? 1.75971 60.50102 -59.50216 1.000 73.27801 152 GLU A N 1
ATOM 2268 C CA . GLU A 1 146 ? 1.69409 59.06442 -59.30314 1.000 69.87682 152 GLU A CA 1
ATOM 2269 C C . GLU A 1 146 ? 3.10172 58.50511 -59.12916 1.000 67.47358 152 GLU A C 1
ATOM 2270 O O . GLU A 1 146 ? 4.02147 58.86904 -59.86232 1.000 67.74718 152 GLU A O 1
ATOM 2282 N N . LYS A 1 147 ? 3.26358 57.57746 -58.18722 1.000 66.33526 153 LYS A N 1
ATOM 2283 C CA . LYS A 1 147 ? 4.56206 57.00167 -57.86456 1.000 63.45723 153 LYS A CA 1
ATOM 2284 C C . LYS A 1 147 ? 4.44237 55.48446 -57.79140 1.000 61.33104 153 LYS A C 1
ATOM 2285 O O . LYS A 1 147 ? 3.35262 54.93538 -57.60768 1.000 61.67570 153 LYS A O 1
ATOM 2304 N N . ASP A 1 148 ? 5.56723 54.78939 -57.94325 1.000 60.67878 154 ASP A N 1
ATOM 2305 C CA . ASP A 1 148 ? 5.49749 53.34532 -57.78617 1.000 61.50556 154 ASP A CA 1
ATOM 2306 C C . ASP A 1 148 ? 6.87658 52.76163 -57.51424 1.000 62.14875 154 ASP A C 1
ATOM 2307 O O . ASP A 1 148 ? 7.89634 53.44614 -57.60068 1.000 60.64551 154 ASP A O 1
ATOM 2316 N N . LYS A 1 149 ? 6.87189 51.48594 -57.11562 1.000 62.24851 155 LYS A N 1
ATOM 2317 C CA . LYS A 1 149 ? 8.09251 50.71197 -56.95341 1.000 60.62758 155 LYS A CA 1
ATOM 2318 C C . LYS A 1 149 ? 7.84785 49.25538 -57.30753 1.000 60.51783 155 LYS A C 1
ATOM 2319 O O . LYS A 1 149 ? 6.83203 48.67396 -56.91195 1.000 60.92916 155 LYS A O 1
ATOM 2338 N N . LEU A 1 150 ? 8.78617 48.67759 -58.05920 1.000 61.49371 156 LEU A N 1
ATOM 2339 C CA . LEU A 1 150 ? 8.83994 47.24390 -58.25755 1.000 61.01948 156 LEU A CA 1
ATOM 2340 C C . LEU A 1 150 ? 9.74302 46.61467 -57.21655 1.000 62.26032 156 LEU A C 1
ATOM 2341 O O . LEU A 1 150 ? 10.78699 47.16482 -56.86734 1.000 62.13342 156 LEU A O 1
ATOM 2357 N N . LEU A 1 151 ? 9.33855 45.44365 -56.74944 1.000 61.65291 157 LEU A N 1
ATOM 2358 C CA . LEU A 1 151 ? 10.14256 44.62668 -55.87309 1.000 62.77348 157 LEU A CA 1
ATOM 2359 C C . LEU A 1 151 ? 10.22538 43.27629 -56.54845 1.000 60.24194 157 LEU A C 1
ATOM 2360 O O . LEU A 1 151 ? 9.36751 42.92491 -57.35973 1.000 60.11964 157 LEU A O 1
ATOM 2376 N N . HIS A 1 152 ? 11.28149 42.55332 -56.23673 1.000 63.55042 158 HIS A N 1
ATOM 2377 C CA . HIS A 1 152 ? 11.64661 41.34652 -56.94507 1.000 61.75157 158 HIS A CA 1
ATOM 2378 C C . HIS A 1 152 ? 11.50836 40.18344 -55.99085 1.000 59.27545 158 HIS A C 1
ATOM 2379 O O . HIS A 1 152 ? 12.13451 40.18270 -54.93243 1.000 60.35083 158 HIS A O 1
ATOM 2393 N N . VAL A 1 153 ? 10.72392 39.18765 -56.36201 1.000 55.05461 159 VAL A N 1
ATOM 2394 C CA . VAL A 1 153 ? 10.62149 37.99028 -55.55645 1.000 56.30664 159 VAL A CA 1
ATOM 2395 C C . VAL A 1 153 ? 11.12109 36.80652 -56.35718 1.000 56.83196 159 VAL A C 1
ATOM 2396 O O . VAL A 1 153 ? 10.77035 36.64764 -57.52814 1.000 55.62798 159 VAL A O 1
ATOM 2409 N N . LYS A 1 154 ? 11.91056 35.96011 -55.70319 1.000 55.44037 160 LYS A N 1
ATOM 2410 C CA . LYS A 1 154 ? 12.39279 34.70007 -56.25765 1.000 56.80130 160 LYS A CA 1
ATOM 2411 C C . LYS A 1 154 ? 11.91874 33.50825 -55.42113 1.000 55.52555 160 LYS A C 1
ATOM 2412 O O . LYS A 1 154 ? 11.83562 33.59056 -54.19724 1.000 58.68821 160 LYS A O 1
ATOM 2431 N N . VAL A 1 155 ? 11.54016 32.41701 -56.07390 1.000 56.36160 161 VAL A N 1
ATOM 2432 C CA . VAL A 1 155 ? 11.14539 31.18828 -55.40214 1.000 56.00309 161 VAL A CA 1
ATOM 2433 C C . VAL A 1 155 ? 12.00914 30.05052 -55.92695 1.000 54.04469 161 VAL A C 1
ATOM 2434 O O . VAL A 1 155 ? 12.03485 29.80130 -57.14311 1.000 53.50986 161 VAL A O 1
ATOM 2447 N N . LYS A 1 156 ? 12.72400 29.36980 -55.02451 1.000 50.86521 162 LYS A N 1
ATOM 2448 C CA . LYS A 1 156 ? 13.52654 28.21786 -55.42732 1.000 55.67119 162 LYS A CA 1
ATOM 2449 C C . LYS A 1 156 ? 12.70576 26.94513 -55.22346 1.000 54.34056 162 LYS A C 1
ATOM 2450 O O . LYS A 1 156 ? 12.48329 26.50772 -54.09369 1.000 54.56330 162 LYS A O 1
ATOM 2469 N N . VAL A 1 157 ? 12.26763 26.35710 -56.32932 1.000 55.42006 163 VAL A N 1
ATOM 2470 C CA . VAL A 1 157 ? 11.31102 25.26277 -56.33661 1.000 53.52492 163 VAL A CA 1
ATOM 2471 C C . VAL A 1 157 ? 12.08274 23.94920 -56.35884 1.000 54.29163 163 VAL A C 1
ATOM 2472 O O . VAL A 1 157 ? 12.88442 23.69916 -57.27213 1.000 52.45648 163 VAL A O 1
ATOM 2485 N N . SER A 1 158 ? 11.83817 23.12446 -55.34367 1.000 52.39426 164 SER A N 1
ATOM 2486 C CA . SER A 1 158 ? 12.48770 21.84256 -55.20368 1.000 53.78128 164 SER A CA 1
ATOM 2487 C C . SER A 1 158 ? 11.92988 20.81974 -56.19733 1.000 56.16199 164 SER A C 1
ATOM 2488 O O . SER A 1 158 ? 10.83215 20.95861 -56.73992 1.000 55.98434 164 SER A O 1
ATOM 2496 N N . ALA A 1 159 ? 12.72293 19.77352 -56.42667 1.000 57.17407 165 ALA A N 1
ATOM 2497 C CA . ALA A 1 159 ? 12.22297 18.60135 -57.12289 1.000 58.03978 165 ALA A CA 1
ATOM 2498 C C . ALA A 1 159 ? 11.14976 17.90430 -56.30205 1.000 57.99625 165 ALA A C 1
ATOM 2499 O O . ALA A 1 159 ? 10.24718 17.27252 -56.86808 1.000 55.85941 165 ALA A O 1
ATOM 2506 N N . LEU A 1 160 ? 11.23355 17.99977 -54.97412 1.000 57.26210 166 LEU A N 1
ATOM 2507 C CA . LEU A 1 160 ? 10.25617 17.34180 -54.11274 1.000 52.63154 166 LEU A CA 1
ATOM 2508 C C . LEU A 1 160 ? 8.85363 17.74831 -54.51131 1.000 56.16397 166 LEU A C 1
ATOM 2509 O O . LEU A 1 160 ? 8.57149 18.93596 -54.70926 1.000 56.64854 166 LEU A O 1
ATOM 2525 N N . VAL A 1 161 ? 7.97816 16.75787 -54.66470 1.000 55.65550 167 VAL A N 1
ATOM 2526 C CA . VAL A 1 161 ? 6.56060 17.00042 -54.82984 1.000 53.21082 167 VAL A CA 1
ATOM 2527 C C . VAL A 1 161 ? 5.86436 16.46413 -53.59364 1.000 56.41734 167 VAL A C 1
ATOM 2528 O O . VAL A 1 161 ? 6.07204 15.30294 -53.22903 1.000 55.52315 167 VAL A O 1
ATOM 2541 N N . LEU A 1 162 ? 5.02541 17.29699 -52.96027 1.000 55.81368 168 LEU A N 1
ATOM 2542 C CA . LEU A 1 162 ? 4.37842 16.88741 -51.72248 1.000 55.12957 168 LEU A CA 1
ATOM 2543 C C . LEU A 1 162 ? 3.24740 15.89067 -51.97085 1.000 54.04181 168 LEU A C 1
ATOM 2544 O O . LEU A 1 162 ? 2.44541 16.04136 -52.89539 1.000 52.05936 168 LEU A O 1
ATOM 2560 N N . GLN A 1 163 ? 3.20143 14.86068 -51.13270 1.000 55.56715 169 GLN A N 1
ATOM 2561 C CA . GLN A 1 163 ? 2.08595 13.92463 -51.09836 1.000 57.25212 169 GLN A CA 1
ATOM 2562 C C . GLN A 1 163 ? 1.11309 14.31577 -50.00393 1.000 56.85060 169 GLN A C 1
ATOM 2563 O O . GLN A 1 163 ? 1.48737 14.91997 -48.99388 1.000 55.70586 169 GLN A O 1
ATOM 2577 N N . PRO A 1 164 ? -0.13697 13.92400 -50.14105 1.000 59.80125 170 PRO A N 1
ATOM 2578 C CA . PRO A 1 164 ? -1.10788 14.19127 -49.07818 1.000 55.60618 170 PRO A CA 1
ATOM 2579 C C . PRO A 1 164 ? -0.60304 13.60469 -47.78721 1.000 57.93898 170 PRO A C 1
ATOM 2580 O O . PRO A 1 164 ? 0.00873 12.52873 -47.77170 1.000 59.52421 170 PRO A O 1
ATOM 2591 N N . ARG A 1 165 ? -0.80061 14.35746 -46.70746 1.000 60.40892 171 ARG A N 1
ATOM 2592 C CA . ARG A 1 165 ? -0.40443 13.87675 -45.38470 1.000 60.24219 171 ARG A CA 1
ATOM 2593 C C . ARG A 1 165 ? -1.10005 12.55388 -45.08975 1.000 59.34131 171 ARG A C 1
ATOM 2594 O O . ARG A 1 165 ? -2.22747 12.31433 -45.52786 1.000 60.53312 171 ARG A O 1
ATOM 2615 N N . SER A 1 166 ? -0.40889 11.67512 -44.36841 1.000 60.15715 172 SER A N 1
ATOM 2616 C CA . SER A 1 166 ? -0.99362 10.39780 -43.99189 1.000 63.62610 172 SER A CA 1
ATOM 2617 C C . SER A 1 166 ? -0.61321 10.02860 -42.55936 1.000 64.39167 172 SER A C 1
ATOM 2618 O O . SER A 1 166 ? 0.46710 10.38388 -42.07269 1.000 61.30338 172 SER A O 1
ATOM 2626 N N . ASN A 1 167 ? -1.52872 9.30197 -41.89305 1.000 63.02936 173 ASN A N 1
ATOM 2627 C CA . ASN A 1 167 ? -1.37850 8.86605 -40.50027 1.000 65.34997 173 ASN A CA 1
ATOM 2628 C C . ASN A 1 167 ? -1.21174 10.05556 -39.56057 1.000 58.20026 173 ASN A C 1
ATOM 2629 O O . ASN A 1 167 ? -0.56018 9.98074 -38.52766 1.000 58.43657 173 ASN A O 1
ATOM 2640 N N . PHE A 1 168 ? -1.77556 11.18555 -39.90987 1.000 59.56278 174 PHE A N 1
ATOM 2641 C CA . PHE A 1 168 ? -1.74381 12.30505 -38.98676 1.000 58.50370 174 PHE A CA 1
ATOM 2642 C C . PHE A 1 168 ? -3.00901 13.12117 -39.19115 1.000 54.67023 174 PHE A C 1
ATOM 2643 O O . PHE A 1 168 ? -3.22290 13.68119 -40.26714 1.000 56.10350 174 PHE A O 1
ATOM 2660 N N . HIS A 1 169 ? -3.83566 13.18210 -38.16000 1.000 54.51842 175 HIS A N 1
ATOM 2661 C CA . HIS A 1 169 ? -5.15822 13.75993 -38.25616 1.000 54.29633 175 HIS A CA 1
ATOM 2662 C C . HIS A 1 169 ? -5.27765 14.98456 -37.36633 1.000 54.03140 175 HIS A C 1
ATOM 2663 O O . HIS A 1 169 ? -4.71217 15.03004 -36.26939 1.000 54.84175 175 HIS A O 1
ATOM 2677 N N . VAL A 1 170 ? -5.96412 16.00006 -37.89065 1.000 53.62912 176 VAL A N 1
ATOM 2678 C CA . VAL A 1 170 ? -6.07486 17.32160 -37.27708 1.000 53.64446 176 VAL A CA 1
ATOM 2679 C C . VAL A 1 170 ? -7.53971 17.66461 -37.23506 1.000 49.71067 176 VAL A C 1
ATOM 2680 O O . VAL A 1 170 ? -8.18428 17.69130 -38.28341 1.000 50.52814 176 VAL A O 1
ATOM 2693 N N . THR A 1 171 ? -8.04992 17.98254 -36.05264 1.000 49.59531 177 THR A N 1
ATOM 2694 C CA . THR A 1 171 ? -9.44055 18.39728 -35.92449 1.000 51.17238 177 THR A CA 1
ATOM 2695 C C . THR A 1 171 ? -9.55997 19.68036 -35.10400 1.000 51.76848 177 THR A C 1
ATOM 2696 O O . THR A 1 171 ? -8.78797 19.92836 -34.15616 1.000 51.51819 177 THR A O 1
ATOM 2707 N N . HIS A 1 172 ? -10.52255 20.50507 -35.51284 1.000 51.48827 178 HIS A N 1
ATOM 2708 C CA . HIS A 1 172 ? -10.91254 21.71353 -34.80744 1.000 50.90088 178 HIS A CA 1
ATOM 2709 C C . HIS A 1 172 ? -12.40422 21.65836 -34.53716 1.000 50.65492 178 HIS A C 1
ATOM 2710 O O . HIS A 1 172 ? -13.18643 21.30345 -35.42350 1.000 49.24342 178 HIS A O 1
ATOM 2724 N N . TRP A 1 173 ? -12.78599 22.01918 -33.30784 1.000 51.34185 179 TRP A N 1
ATOM 2725 C CA . TRP A 1 173 ? -14.18805 22.04551 -32.87083 1.000 53.26848 179 TRP A CA 1
ATOM 2726 C C . TRP A 1 173 ? -14.85976 23.34185 -33.31783 1.000 50.67055 179 TRP A C 1
ATOM 2727 O O . TRP A 1 173 ? -15.16649 24.21349 -32.50722 1.000 51.50615 179 TRP A O 1
ATOM 2748 N N . TRP A 1 174 ? -15.08400 23.44975 -34.63162 1.000 49.48706 180 TRP A N 1
ATOM 2749 C CA . TRP A 1 174 ? -15.81174 24.57958 -35.19304 1.000 48.97077 180 TRP A CA 1
ATOM 2750 C C . TRP A 1 174 ? -17.20586 24.63555 -34.58531 1.000 50.08390 180 TRP A C 1
ATOM 2751 O O . TRP A 1 174 ? -17.78332 23.60628 -34.22527 1.000 51.29107 180 TRP A O 1
ATOM 2772 N N . ARG A 1 175 ? -17.78486 25.83791 -34.54955 1.000 50.62029 181 ARG A N 1
ATOM 2773 C CA . ARG A 1 175 ? -18.96559 26.11765 -33.73964 1.000 51.00320 181 ARG A CA 1
ATOM 2774 C C . ARG A 1 175 ? -20.10416 26.64978 -34.57740 1.000 48.90092 181 ARG A C 1
ATOM 2775 O O . ARG A 1 175 ? -20.11673 27.82759 -34.94058 1.000 47.39667 181 ARG A O 1
ATOM 2796 N N . GLY A 1 176 ? -21.10842 25.81015 -34.77728 1.000 52.01493 182 GLY A N 1
ATOM 2797 C CA . GLY A 1 176 ? -22.31131 26.25191 -35.45684 1.000 49.51306 182 GLY A CA 1
ATOM 2798 C C . GLY A 1 176 ? -23.05585 27.35830 -34.74188 1.000 50.44166 182 GLY A C 1
ATOM 2799 O O . GLY A 1 176 ? -23.69227 28.20129 -35.39569 1.000 50.41677 182 GLY A O 1
ATOM 2803 N N . GLU A 1 177 ? -23.03513 27.35515 -33.39452 1.000 50.56311 183 GLU A N 1
ATOM 2804 C CA . GLU A 1 177 ? -23.72701 28.41571 -32.66299 1.000 51.70823 183 GLU A CA 1
ATOM 2805 C C . GLU A 1 177 ? -22.99865 29.73992 -32.82664 1.000 50.83597 183 GLU A C 1
ATOM 2806 O O . GLU A 1 177 ? -23.62370 30.80404 -32.79764 1.000 49.43689 183 GLU A O 1
ATOM 2818 N N . ALA A 1 178 ? -21.69213 29.68303 -33.07180 1.000 48.92491 184 ALA A N 1
ATOM 2819 C CA . ALA A 1 178 ? -20.93048 30.89907 -33.32010 1.000 49.86627 184 ALA A CA 1
ATOM 2820 C C . ALA A 1 178 ? -21.41095 31.59820 -34.57949 1.000 47.91347 184 ALA A C 1
ATOM 2821 O O . ALA A 1 178 ? -21.49373 32.82718 -34.61590 1.000 48.18418 184 ALA A O 1
ATOM 2828 N N . ILE A 1 179 ? -21.69656 30.82489 -35.62648 1.000 48.12345 185 ILE A N 1
ATOM 2829 C CA . ILE A 1 179 ? -22.22906 31.38129 -36.85741 1.000 48.64115 185 ILE A CA 1
ATOM 2830 C C . ILE A 1 179 ? -23.60737 31.96064 -36.59488 1.000 50.35391 185 ILE A C 1
ATOM 2831 O O . ILE A 1 179 ? -23.91430 33.09042 -36.99738 1.000 50.70860 185 ILE A O 1
ATOM 2847 N N . ALA A 1 180 ? -24.45867 31.19461 -35.89748 1.000 50.76033 186 ALA A N 1
ATOM 2848 C CA . ALA A 1 180 ? -25.81182 31.68519 -35.59828 1.000 51.70931 186 ALA A CA 1
ATOM 2849 C C . ALA A 1 180 ? -25.76833 33.01118 -34.85213 1.000 51.40928 186 ALA A C 1
ATOM 2850 O O . ALA A 1 180 ? -26.50115 33.94033 -35.19076 1.000 52.92986 186 ALA A O 1
ATOM 2857 N N . LEU A 1 181 ? -24.87430 33.12518 -33.86730 1.000 52.47013 187 LEU A N 1
ATOM 2858 C CA . LEU A 1 181 ? -24.77503 34.31641 -33.03529 1.000 51.55656 187 LEU A CA 1
ATOM 2859 C C . LEU A 1 181 ? -24.15048 35.48741 -33.76985 1.000 49.96205 187 LEU A C 1
ATOM 2860 O O . LEU A 1 181 ? -24.64111 36.61130 -33.68783 1.000 51.44953 187 LEU A O 1
ATOM 2876 N N . GLN A 1 182 ? -23.02685 35.27101 -34.42875 1.000 49.23083 188 GLN A N 1
ATOM 2877 C CA . GLN A 1 182 ? -22.33759 36.40483 -35.02406 1.000 48.86793 188 GLN A CA 1
ATOM 2878 C C . GLN A 1 182 ? -23.02732 36.91592 -36.28258 1.000 48.10257 188 GLN A C 1
ATOM 2879 O O . GLN A 1 182 ? -22.87279 38.09325 -36.59961 1.000 48.26239 188 GLN A O 1
ATOM 2893 N N . TYR A 1 183 ? -23.73127 36.06640 -37.04177 1.000 48.43028 189 TYR A N 1
ATOM 2894 C CA . TYR A 1 183 ? -24.45233 36.54787 -38.20865 1.000 49.32618 189 TYR A CA 1
ATOM 2895 C C . TYR A 1 183 ? -25.94468 36.77382 -37.95644 1.000 53.74125 189 TYR A C 1
ATOM 2896 O O . TYR A 1 183 ? -26.65558 37.16651 -38.86893 1.000 52.21464 189 TYR A O 1
ATOM 2914 N N . GLU A 1 184 ? -26.45513 36.47734 -36.77170 1.000 55.65720 190 GLU A N 1
ATOM 2915 C CA . GLU A 1 184 ? -27.85854 36.69112 -36.46759 1.000 56.85897 190 GLU A CA 1
ATOM 2916 C C . GLU A 1 184 ? -28.76969 36.02047 -37.49480 1.000 58.20937 190 GLU A C 1
ATOM 2917 O O . GLU A 1 184 ? -29.60782 36.66747 -38.12068 1.000 57.08795 190 GLU A O 1
ATOM 2929 N N . THR A 1 185 ? -28.58716 34.70438 -37.67424 1.000 58.62635 191 THR A N 1
ATOM 2930 C CA . THR A 1 185 ? -29.52184 33.87755 -38.43090 1.000 59.07180 191 THR A CA 1
ATOM 2931 C C . THR A 1 185 ? -29.92999 32.65977 -37.63692 1.000 60.44864 191 THR A C 1
ATOM 2932 O O . THR A 1 185 ? -29.15248 32.15575 -36.82245 1.000 61.28073 191 THR A O 1
ATOM 2943 N N . LYS A 1 186 ? -31.11077 32.13578 -37.97134 1.000 61.27448 192 LYS A N 1
ATOM 2944 C CA . LYS A 1 186 ? -31.59607 30.91321 -37.35199 1.000 63.51189 192 LYS A CA 1
ATOM 2945 C C . LYS A 1 186 ? -30.64050 29.75946 -37.60829 1.000 60.55723 192 LYS A C 1
ATOM 2946 O O . LYS A 1 186 ? -30.12113 29.59186 -38.71511 1.000 58.24279 192 LYS A O 1
ATOM 2965 N N . MET A 1 187 ? -30.38454 28.97675 -36.56465 1.000 59.68434 193 MET A N 1
ATOM 2966 C CA . MET A 1 187 ? -29.60069 27.75561 -36.71722 1.000 58.60954 193 MET A CA 1
ATOM 2967 C C . MET A 1 187 ? -30.19563 26.90900 -37.84684 1.000 56.47548 193 MET A C 1
ATOM 2968 O O . MET A 1 187 ? -31.41434 26.77783 -37.97160 1.000 56.69695 193 MET A O 1
ATOM 2982 N N . PHE A 1 188 ? -29.32828 26.41030 -38.71944 1.000 55.93331 194 PHE A N 1
ATOM 2983 C CA . PHE A 1 188 ? -29.62365 25.48337 -39.81290 1.000 53.51532 194 PHE A CA 1
ATOM 2984 C C . PHE A 1 188 ? -30.47583 26.13132 -40.89781 1.000 51.92835 194 PHE A C 1
ATOM 2985 O O . PHE A 1 188 ? -31.01299 25.42846 -41.76538 1.000 50.90600 194 PHE A O 1
ATOM 3002 N N . ASP A 1 189 ? -30.60069 27.45301 -40.91221 1.000 53.31261 195 ASP A N 1
ATOM 3003 C CA . ASP A 1 189 ? -31.21899 28.05483 -42.08095 1.000 50.65535 195 ASP A CA 1
ATOM 3004 C C . ASP A 1 189 ? -30.22306 28.02762 -43.23425 1.000 53.06374 195 ASP A C 1
ATOM 3005 O O . ASP A 1 189 ? -29.12416 27.47848 -43.13974 1.000 52.53097 195 ASP A O 1
ATOM 3014 N N . GLU A 1 190 ? -30.59814 28.58646 -44.36680 1.000 52.26583 196 GLU A N 1
ATOM 3015 C CA . GLU A 1 190 ? -29.75112 28.31240 -45.51059 1.000 53.69902 196 GLU A CA 1
ATOM 3016 C C . GLU A 1 190 ? -28.45799 29.14633 -45.47933 1.000 50.26808 196 GLU A C 1
ATOM 3017 O O . GLU A 1 190 ? -27.39892 28.66183 -45.89844 1.000 49.56137 196 GLU A O 1
ATOM 3029 N N . GLN A 1 191 ? -28.49870 30.35478 -44.91984 1.000 49.15205 197 GLN A N 1
ATOM 3030 C CA . GLN A 1 191 ? -27.26866 31.08938 -44.67699 1.000 50.53321 197 GLN A CA 1
ATOM 3031 C C . GLN A 1 191 ? -26.34382 30.30242 -43.75773 1.000 51.76143 197 GLN A C 1
ATOM 3032 O O . GLN A 1 191 ? -25.11566 30.28167 -43.95669 1.000 49.45916 197 GLN A O 1
ATOM 3046 N N . TRP A 1 192 ? -26.91871 29.65516 -42.73840 1.000 51.92342 198 TRP A N 1
ATOM 3047 C CA . TRP A 1 192 ? -26.10983 28.83528 -41.85410 1.000 50.66383 198 TRP A CA 1
ATOM 3048 C C . TRP A 1 192 ? -25.34631 27.80458 -42.66971 1.000 50.76986 198 TRP A C 1
ATOM 3049 O O . TRP A 1 192 ? -24.12271 27.71368 -42.55934 1.000 47.96541 198 TRP A O 1
ATOM 3070 N N . TRP A 1 193 ? -26.02958 27.13205 -43.60111 1.000 49.48283 199 TRP A N 1
ATOM 3071 C CA . TRP A 1 193 ? -25.36481 26.08019 -44.34997 1.000 50.28277 199 TRP A CA 1
ATOM 3072 C C . TRP A 1 193 ? -24.28769 26.62712 -45.27972 1.000 50.73732 199 TRP A C 1
ATOM 3073 O O . TRP A 1 193 ? -23.23358 25.99025 -45.42982 1.000 48.07009 199 TRP A O 1
ATOM 3094 N N . LYS A 1 194 ? -24.49334 27.82068 -45.86974 1.000 49.84635 200 LYS A N 1
ATOM 3095 C CA . LYS A 1 194 ? -23.40825 28.42478 -46.65644 1.000 49.88822 200 LYS A CA 1
ATOM 3096 C C . LYS A 1 194 ? -22.19119 28.69943 -45.79997 1.000 47.78904 200 LYS A C 1
ATOM 3097 O O . LYS A 1 194 ? -21.05676 28.40311 -46.19176 1.000 47.33123 200 LYS A O 1
ATOM 3116 N N . LEU A 1 195 ? -22.40558 29.33899 -44.65434 1.000 47.74030 201 LEU A N 1
ATOM 3117 C CA . LEU A 1 195 ? -21.27412 29.70732 -43.81872 1.000 47.99492 201 LEU A CA 1
ATOM 3118 C C . LEU A 1 195 ? -20.56950 28.47034 -43.27288 1.000 48.29744 201 LEU A C 1
ATOM 3119 O O . LEU A 1 195 ? -19.33487 28.47373 -43.10019 1.000 47.17827 201 LEU A O 1
ATOM 3135 N N . THR A 1 196 ? -21.32758 27.39098 -43.03583 1.000 46.84289 202 THR A N 1
ATOM 3136 C CA . THR A 1 196 ? -20.72705 26.18196 -42.51884 1.000 45.66906 202 THR A CA 1
ATOM 3137 C C . THR A 1 196 ? -19.88824 25.50872 -43.59376 1.000 48.48878 202 THR A C 1
ATOM 3138 O O . THR A 1 196 ? -18.74746 25.11283 -43.33409 1.000 46.99995 202 THR A O 1
ATOM 3149 N N . ARG A 1 197 ? -20.41460 25.41087 -44.81810 1.000 47.59509 203 ARG A N 1
ATOM 3150 C CA . ARG A 1 197 ? -19.60841 24.89685 -45.92029 1.000 47.10841 203 ARG A CA 1
ATOM 3151 C C . ARG A 1 197 ? -18.33582 25.72392 -46.06226 1.000 45.81543 203 ARG A C 1
ATOM 3152 O O . ARG A 1 197 ? -17.24870 25.17288 -46.26702 1.000 47.48525 203 ARG A O 1
ATOM 3173 N N . ALA A 1 198 ? -18.44599 27.04620 -45.96200 1.000 45.22057 204 ALA A N 1
ATOM 3174 C CA . ALA A 1 198 ? -17.26666 27.89223 -46.14374 1.000 46.30787 204 ALA A CA 1
ATOM 3175 C C . ALA A 1 198 ? -16.22079 27.62160 -45.05644 1.000 46.52182 204 ALA A C 1
ATOM 3176 O O . ALA A 1 198 ? -15.02791 27.50836 -45.34780 1.000 45.71101 204 ALA A O 1
ATOM 3183 N N . CYS A 1 199 ? -16.65759 27.46604 -43.80212 1.000 45.64568 205 CYS A N 1
ATOM 3184 C CA . CYS A 1 199 ? -15.72904 27.12363 -42.72845 1.000 44.70835 205 CYS A CA 1
ATOM 3185 C C . CYS A 1 199 ? -15.10045 25.75330 -42.95033 1.000 44.80174 205 CYS A C 1
ATOM 3186 O O . CYS A 1 199 ? -13.89364 25.57035 -42.74170 1.000 44.73688 205 CYS A O 1
ATOM 3194 N N . MET A 1 200 ? -15.91495 24.75342 -43.29665 1.000 44.45435 206 MET A N 1
ATOM 3195 C CA . MET A 1 200 ? -15.36714 23.41130 -43.42750 1.000 45.01030 206 MET A CA 1
ATOM 3196 C C . MET A 1 200 ? -14.37616 23.35549 -44.57218 1.000 45.48832 206 MET A C 1
ATOM 3197 O O . MET A 1 200 ? -13.36475 22.64524 -44.50238 1.000 45.09592 206 MET A O 1
ATOM 3211 N N . LYS A 1 201 ? -14.62809 24.15011 -45.60480 1.000 46.25381 207 LYS A N 1
ATOM 3212 C CA . LYS A 1 201 ? -13.72961 24.22238 -46.74142 1.000 46.26199 207 LYS A CA 1
ATOM 3213 C C . LYS A 1 201 ? -12.43993 24.90937 -46.34936 1.000 46.29384 207 LYS A C 1
ATOM 3214 O O . LYS A 1 201 ? -11.34475 24.44973 -46.69617 1.000 45.52434 207 LYS A O 1
ATOM 3233 N N . ASN A 1 202 ? -12.56136 26.02750 -45.62801 1.000 45.07892 208 ASN A N 1
ATOM 3234 C CA . ASN A 1 202 ? -11.40483 26.69110 -45.05077 1.000 44.58801 208 ASN A CA 1
ATOM 3235 C C . ASN A 1 202 ? -10.52797 25.71783 -44.26168 1.000 45.84750 208 ASN A C 1
ATOM 3236 O O . ASN A 1 202 ? -9.29930 25.70434 -44.40343 1.000 46.39058 208 ASN A O 1
ATOM 3247 N N . LEU A 1 203 ? -11.14430 24.97064 -43.33652 1.000 46.03852 209 LEU A N 1
ATOM 3248 C CA . LEU A 1 203 ? -10.40144 24.02061 -42.51054 1.000 46.33812 209 LEU A CA 1
ATOM 3249 C C . LEU A 1 203 ? -9.63104 23.03723 -43.38756 1.000 47.59037 209 LEU A C 1
ATOM 3250 O O . LEU A 1 203 ? -8.42897 22.80951 -43.17701 1.000 46.82343 209 LEU A O 1
ATOM 3266 N N . ILE A 1 204 ? -10.30016 22.44034 -44.38208 1.000 44.36382 210 ILE A N 1
ATOM 3267 C CA . ILE A 1 204 ? -9.57757 21.42233 -45.11731 1.000 46.07930 210 ILE A CA 1
ATOM 3268 C C . ILE A 1 204 ? -8.48316 22.07493 -45.94683 1.000 47.01298 210 ILE A C 1
ATOM 3269 O O . ILE A 1 204 ? -7.38126 21.54269 -46.05316 1.000 48.25803 210 ILE A O 1
ATOM 3285 N N . GLU A 1 205 ? -8.69288 23.28581 -46.42418 1.000 47.59438 211 GLU A N 1
ATOM 3286 C CA . GLU A 1 205 ? -7.59314 23.95824 -47.11400 1.000 48.46485 211 GLU A CA 1
ATOM 3287 C C . GLU A 1 205 ? -6.46686 24.40031 -46.17514 1.000 47.97908 211 GLU A C 1
ATOM 3288 O O . GLU A 1 205 ? -5.40518 24.82599 -46.65870 1.000 46.95023 211 GLU A O 1
ATOM 3300 N N . HIS A 1 206 ? -6.63373 24.27798 -44.85603 1.000 46.63476 212 HIS A N 1
ATOM 3301 C CA . HIS A 1 206 ? -5.53890 24.59901 -43.94139 1.000 46.26753 212 HIS A CA 1
ATOM 3302 C C . HIS A 1 206 ? -4.99937 23.38163 -43.20921 1.000 47.64377 212 HIS A C 1
ATOM 3303 O O . HIS A 1 206 ? -4.25947 23.52572 -42.24661 1.000 49.48388 212 HIS A O 1
ATOM 3318 N N . GLY A 1 207 ? -5.31463 22.18381 -43.65795 1.000 47.56644 213 GLY A N 1
ATOM 3319 C CA . GLY A 1 207 ? -4.70985 21.00254 -43.09355 1.000 48.74536 213 GLY A CA 1
ATOM 3320 C C . GLY A 1 207 ? -5.56577 20.25112 -42.10823 1.000 49.17666 213 GLY A C 1
ATOM 3321 O O . GLY A 1 207 ? -5.12889 19.20345 -41.61691 1.000 50.60030 213 GLY A O 1
ATOM 3325 N N . ASN A 1 208 ? -6.75635 20.76120 -41.79566 1.000 48.54934 214 ASN A N 1
ATOM 3326 C CA . ASN A 1 208 ? -7.71341 20.09819 -40.90751 1.000 50.43807 214 ASN A CA 1
ATOM 3327 C C . ASN A 1 208 ? -8.42318 18.99812 -41.69956 1.000 49.55552 214 ASN A C 1
ATOM 3328 O O . ASN A 1 208 ? -9.22582 19.30655 -42.58709 1.000 49.45610 214 ASN A O 1
ATOM 3339 N N . ASP A 1 209 ? -8.15763 17.72185 -41.42192 1.000 50.46904 215 ASP A N 1
ATOM 3340 C CA . ASP A 1 209 ? -8.76487 16.67420 -42.24663 1.000 50.56276 215 ASP A CA 1
ATOM 3341 C C . ASP A 1 209 ? -9.84025 15.87606 -41.51797 1.000 50.77229 215 ASP A C 1
ATOM 3342 O O . ASP A 1 209 ? -10.29056 14.84972 -42.03659 1.000 51.56449 215 ASP A O 1
ATOM 3351 N N . VAL A 1 210 ? -10.30986 16.36240 -40.37133 1.000 51.50620 216 VAL A N 1
ATOM 3352 C CA . VAL A 1 210 ? -11.37632 15.72541 -39.60117 1.000 52.67420 216 VAL A CA 1
ATOM 3353 C C . VAL A 1 210 ? -12.52328 16.71700 -39.38812 1.000 49.64597 216 VAL A C 1
ATOM 3354 O O . VAL A 1 210 ? -12.31501 17.81348 -38.85090 1.000 49.21841 216 VAL A O 1
ATOM 3367 N N . ALA A 1 211 ? -13.73384 16.30490 -39.74050 1.000 47.83355 217 ALA A N 1
ATOM 3368 C CA . ALA A 1 211 ? -14.90769 17.15203 -39.60427 1.000 49.35504 217 ALA A CA 1
ATOM 3369 C C . ALA A 1 211 ? -15.63286 16.82920 -38.29549 1.000 51.81772 217 ALA A C 1
ATOM 3370 O O . ALA A 1 211 ? -16.16880 15.73025 -38.11100 1.000 52.36557 217 ALA A O 1
ATOM 3377 N N . PHE A 1 212 ? -15.64588 17.79833 -37.39116 1.000 50.08194 218 PHE A N 1
ATOM 3378 C CA . PHE A 1 212 ? -16.42624 17.70179 -36.17131 1.000 51.61973 218 PHE A CA 1
ATOM 3379 C C . PHE A 1 212 ? -17.91783 17.88587 -36.46106 1.000 51.21307 218 PHE A C 1
ATOM 3380 O O . PHE A 1 212 ? -18.30931 18.76570 -37.23333 1.000 49.84818 218 PHE A O 1
ATOM 3397 N N . ILE A 1 213 ? -18.73551 17.00654 -35.87419 1.000 51.87525 219 ILE A N 1
ATOM 3398 C CA . ILE A 1 213 ? -20.19800 17.04755 -35.91156 1.000 53.71461 219 ILE A CA 1
ATOM 3399 C C . ILE A 1 213 ? -20.64620 17.31572 -34.49117 1.000 54.90027 219 ILE A C 1
ATOM 3400 O O . ILE A 1 213 ? -20.45117 16.44799 -33.62617 1.000 56.92485 219 ILE A O 1
ATOM 3416 N N . GLN A 1 214 ? -21.25723 18.45674 -34.18835 1.000 56.11193 220 GLN A N 1
ATOM 3417 C CA . GLN A 1 214 ? -21.78837 18.51331 -32.82407 1.000 59.29260 220 GLN A CA 1
ATOM 3418 C C . GLN A 1 214 ? -23.24122 18.06819 -32.87871 1.000 57.65966 220 GLN A C 1
ATOM 3419 O O . GLN A 1 214 ? -24.18024 18.85951 -32.95171 1.000 55.47094 220 GLN A O 1
ATOM 3433 N N . ASN A 1 215 ? -23.39081 16.73067 -32.86589 1.000 57.85123 221 ASN A N 1
ATOM 3434 C CA . ASN A 1 215 ? -24.71543 16.11497 -32.77252 1.000 59.47300 221 ASN A CA 1
ATOM 3435 C C . ASN A 1 215 ? -25.41564 16.51034 -31.48860 1.000 58.61432 221 ASN A C 1
ATOM 3436 O O . ASN A 1 215 ? -26.61104 16.82116 -31.50057 1.000 61.49307 221 ASN A O 1
ATOM 3447 N N . PHE A 1 216 ? -24.69311 16.49966 -30.37980 1.000 60.30982 222 PHE A N 1
ATOM 3448 C CA . PHE A 1 216 ? -25.15526 17.06577 -29.12373 1.000 63.92717 222 PHE A CA 1
ATOM 3449 C C . PHE A 1 216 ? -24.42370 18.38735 -28.92145 1.000 61.54245 222 PHE A C 1
ATOM 3450 O O . PHE A 1 216 ? -23.22029 18.48790 -29.17807 1.000 59.37615 222 PHE A O 1
ATOM 3467 N N . PHE A 1 217 ? -25.16127 19.39316 -28.47622 1.000 60.01987 223 PHE A N 1
ATOM 3468 C CA . PHE A 1 217 ? -24.57226 20.67434 -28.12942 1.000 58.81265 223 PHE A CA 1
ATOM 3469 C C . PHE A 1 217 ? -23.62546 20.50341 -26.95252 1.000 60.82700 223 PHE A C 1
ATOM 3470 O O . PHE A 1 217 ? -23.93823 19.80141 -25.99024 1.000 64.98502 223 PHE A O 1
ATOM 3487 N N . GLU A 1 218 ? -22.45439 21.13495 -27.04753 1.000 61.18331 224 GLU A N 1
ATOM 3488 C CA . GLU A 1 218 ? -21.32647 20.82910 -26.18701 1.000 62.65384 224 GLU A CA 1
ATOM 3489 C C . GLU A 1 218 ? -21.28344 21.58732 -24.86993 1.000 65.66613 224 GLU A C 1
ATOM 3490 O O . GLU A 1 218 ? -20.71588 21.06637 -23.90721 1.000 69.84420 224 GLU A O 1
ATOM 3502 N N . LEU A 1 219 ? -21.82291 22.80505 -24.79768 1.000 67.49935 225 LEU A N 1
ATOM 3503 C CA . LEU A 1 219 ? -21.61096 23.64590 -23.62143 1.000 72.34181 225 LEU A CA 1
ATOM 3504 C C . LEU A 1 219 ? -22.47307 23.20663 -22.44104 1.000 73.53283 225 LEU A C 1
ATOM 3505 O O . LEU A 1 219 ? -23.62019 22.79333 -22.60461 1.000 70.52869 225 LEU A O 1
ATOM 3521 N N . ARG A 1 220 ? -21.92965 23.37687 -21.23247 1.000 80.99935 226 ARG A N 1
ATOM 3522 C CA 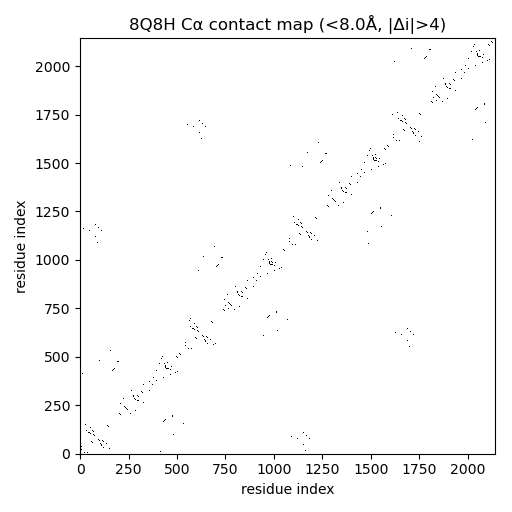. ARG A 1 220 ? -22.74934 23.22357 -20.03004 1.000 86.49106 226 ARG A CA 1
ATOM 3523 C C . ARG A 1 220 ? -23.88818 24.23782 -20.01707 1.000 80.19202 226 ARG A C 1
ATOM 3524 O O . ARG A 1 220 ? -25.02399 23.90580 -19.66015 1.000 82.42469 226 ARG A O 1
ATOM 3545 N N . ALA A 1 221 ? -23.61100 25.46982 -20.42209 1.000 76.68853 227 ALA A N 1
ATOM 3546 C CA . ALA A 1 221 ? -24.62699 26.50599 -20.38781 1.000 71.07360 227 ALA A CA 1
ATOM 3547 C C . ALA A 1 221 ? -25.82867 26.10678 -21.22730 1.000 70.60155 227 ALA A C 1
ATOM 3548 O O . ALA A 1 221 ? -25.70011 25.44257 -22.24951 1.000 69.14471 227 ALA A O 1
ATOM 3555 N N . VAL A 1 222 ? -27.01106 26.50087 -20.77588 1.000 67.01784 228 VAL A N 1
ATOM 3556 C CA . VAL A 1 222 ? -28.25229 26.16588 -21.46333 1.000 66.61285 228 VAL A CA 1
ATOM 3557 C C . VAL A 1 222 ? -28.54691 27.26544 -22.46924 1.000 66.86043 228 VAL A C 1
ATOM 3558 O O . VAL A 1 222 ? -28.56915 28.44951 -22.11483 1.000 68.42481 228 VAL A O 1
ATOM 3571 N N . PHE A 1 223 ? -28.72508 26.89059 -23.73156 1.000 67.08295 229 PHE A N 1
ATOM 3572 C CA . PHE A 1 223 ? -29.11970 27.84759 -24.75373 1.000 67.90848 229 PHE A CA 1
ATOM 3573 C C . PHE A 1 223 ? -30.58035 27.67049 -25.14331 1.000 66.37182 229 PHE A C 1
ATOM 3574 O O . PHE A 1 223 ? -31.11333 26.56256 -25.11303 1.000 67.30718 229 PHE A O 1
ATOM 3591 N N . LYS A 1 224 ? -31.17803 28.76764 -25.60218 1.000 66.74356 230 LYS A N 1
ATOM 3592 C CA . LYS A 1 224 ? -32.48687 28.73241 -26.23438 1.000 68.08678 230 LYS A CA 1
ATOM 3593 C C . LYS A 1 224 ? -32.38789 28.23161 -27.66867 1.000 70.08179 230 LYS A C 1
ATOM 3594 O O . LYS A 1 224 ? -33.25496 27.48699 -28.12585 1.000 71.33996 230 LYS A O 1
ATOM 3613 N N . GLU A 1 225 ? -31.33685 28.64184 -28.39812 1.000 70.50280 231 GLU A N 1
ATOM 3614 C CA . GLU A 1 225 ? -31.00345 28.10324 -29.72155 1.000 69.99311 231 GLU A CA 1
ATOM 3615 C C . GLU A 1 225 ? -29.64011 27.41392 -29.67730 1.000 67.07811 231 GLU A C 1
ATOM 3616 O O . GLU A 1 225 ? -28.60592 27.98471 -30.07372 1.000 61.81313 231 GLU A O 1
ATOM 3628 N N . PRO A 1 226 ? -29.60688 26.17300 -29.19813 1.000 67.36885 232 PRO A N 1
ATOM 3629 C CA . PRO A 1 226 ? -28.36942 25.40327 -29.20715 1.000 63.27180 232 PRO A CA 1
ATOM 3630 C C . PRO A 1 226 ? -28.08366 24.84890 -30.58840 1.000 61.96361 232 PRO A C 1
ATOM 3631 O O . PRO A 1 226 ? -28.98199 24.60731 -31.39712 1.000 61.80097 232 PRO A O 1
ATOM 3642 N N . CYS A 1 227 ? -26.79878 24.59330 -30.82034 1.000 59.89218 233 CYS A N 1
ATOM 3643 C CA . CYS A 1 227 ? -26.36669 23.90484 -32.01920 1.000 57.73914 233 CYS A CA 1
ATOM 3644 C C . CYS A 1 227 ? -26.32597 22.41510 -31.71257 1.000 58.37791 233 CYS A C 1
ATOM 3645 O O . CYS A 1 227 ? -25.27884 21.85505 -31.40156 1.000 57.95667 233 CYS A O 1
ATOM 3653 N N . GLN A 1 228 ? -27.48816 21.76538 -31.84053 1.000 59.66506 234 GLN A N 1
ATOM 3654 C CA . GLN A 1 228 ? -27.63339 20.31432 -31.69987 1.000 58.71565 234 GLN A CA 1
ATOM 3655 C C . GLN A 1 228 ? -28.06553 19.75344 -33.04953 1.000 58.02022 234 GLN A C 1
ATOM 3656 O O . GLN A 1 228 ? -29.23324 19.83616 -33.43650 1.000 56.88376 234 GLN A O 1
ATOM 3670 N N . MET A 1 229 ? -27.11176 19.16846 -33.76785 1.000 58.87328 235 MET A N 1
ATOM 3671 C CA . MET A 1 229 ? -27.38328 18.79528 -35.14754 1.000 57.50497 235 MET A CA 1
ATOM 3672 C C . MET A 1 229 ? -28.26705 17.57157 -35.23098 1.000 56.40533 235 MET A C 1
ATOM 3673 O O . MET A 1 229 ? -28.99570 17.40890 -36.21748 1.000 54.94273 235 MET A O 1
ATOM 3687 N N . LEU A 1 230 ? -28.23866 16.71616 -34.21055 1.000 59.02194 236 LEU A N 1
ATOM 3688 C CA . LEU A 1 230 ? -29.17779 15.60758 -34.14511 1.000 58.04137 236 LEU A CA 1
ATOM 3689 C C . LEU A 1 230 ? -30.54980 16.13552 -33.73938 1.000 58.99920 236 LEU A C 1
ATOM 3690 O O . LEU A 1 230 ? -30.68677 16.85921 -32.74368 1.000 56.35721 236 LEU A O 1
ATOM 3706 N N . ILE A 1 231 ? -31.57312 15.78563 -34.51078 1.000 59.54015 237 ILE A N 1
ATOM 3707 C CA . ILE A 1 231 ? -32.92742 16.19851 -34.16139 1.000 62.23525 237 ILE A CA 1
ATOM 3708 C C . ILE A 1 231 ? -33.50680 15.10846 -33.26661 1.000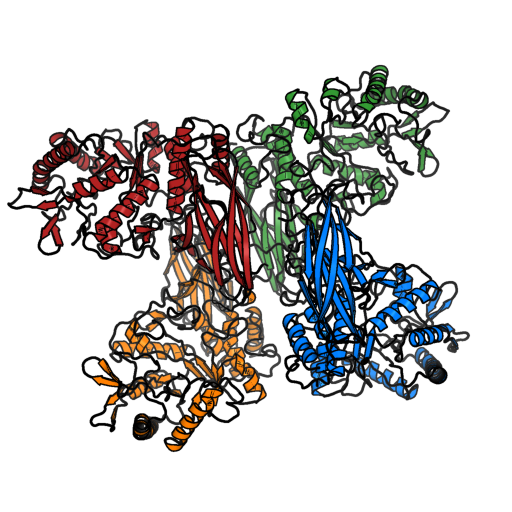 63.00593 237 ILE A C 1
ATOM 3709 O O . ILE A 1 231 ? -33.54810 13.93962 -33.66528 1.000 62.98416 237 ILE A O 1
ATOM 3725 N N . VAL A 1 232 ? -33.93993 15.48431 -32.05849 1.000 63.42651 238 VAL A N 1
ATOM 3726 C CA . VAL A 1 232 ? -34.47893 14.53903 -31.08050 1.000 67.43230 238 VAL A CA 1
ATOM 3727 C C . VAL A 1 232 ? -35.88103 14.97906 -30.70672 1.000 68.79277 238 VAL A C 1
ATOM 3728 O O . VAL A 1 232 ? -36.09295 16.14709 -30.36413 1.000 71.00346 238 VAL A O 1
ATOM 3741 N N . ARG A 1 233 ? -36.82944 14.04675 -30.73179 1.000 72.04490 239 ARG A N 1
ATOM 3742 C CA . ARG A 1 233 ? -38.17417 14.35172 -30.24525 1.000 77.48335 239 ARG A CA 1
ATOM 3743 C C . ARG A 1 233 ? -38.64470 13.23692 -29.29907 1.000 82.17444 239 ARG A C 1
ATOM 3744 O O . ARG A 1 233 ? -38.24566 12.07127 -29.41182 1.000 83.11443 239 ARG A O 1
ATOM 3765 N N . GLU A 1 234 ? -39.44204 13.62584 -28.29650 1.000 84.07600 240 GLU A N 1
ATOM 3766 C CA . GLU A 1 234 ? -39.83551 12.74923 -27.18936 1.000 88.64812 240 GLU A CA 1
ATOM 3767 C C . GLU A 1 234 ? -41.35596 12.68703 -27.12315 1.000 89.76245 240 GLU A C 1
ATOM 3768 O O . GLU A 1 234 ? -41.97686 13.36556 -26.29134 1.000 88.22082 240 GLU A O 1
ATOM 3780 N N . PRO A 1 235 ? -41.99059 11.88770 -27.98061 1.000 92.48958 241 PRO A N 1
ATOM 3781 C CA . PRO A 1 235 ? -43.46444 11.89013 -28.00596 1.000 96.00832 241 PRO A CA 1
ATOM 3782 C C . PRO A 1 235 ? -44.11428 11.44114 -26.69984 1.000 99.20618 241 PRO A C 1
ATOM 3783 O O . PRO A 1 235 ? -45.04963 12.10266 -26.23243 1.000 98.69982 241 PRO A O 1
ATOM 3794 N N . SER A 1 236 ? -43.64143 10.35874 -26.08413 1.000 99.66654 242 SER A N 1
ATOM 3795 C CA . SER A 1 236 ? -44.14142 9.88000 -24.80403 1.000 101.56247 242 SER A CA 1
ATOM 3796 C C . SER A 1 236 ? -43.02037 9.78726 -23.77761 1.000 101.17754 242 SER A C 1
ATOM 3797 O O . SER A 1 236 ? -41.84470 9.64333 -24.13719 1.000 99.65143 242 SER A O 1
ATOM 3805 N N . PRO A 1 237 ? -43.35735 9.80651 -22.48001 1.000 102.53724 243 PRO A N 1
ATOM 3806 C CA . PRO A 1 237 ? -42.31612 9.77715 -21.44446 1.000 102.90804 243 PRO A CA 1
ATOM 3807 C C . PRO A 1 237 ? -41.28027 8.68207 -21.65586 1.000 103.74541 243 PRO A C 1
ATOM 3808 O O . PRO A 1 237 ? -41.60214 7.48771 -21.72552 1.000 104.50728 243 PRO 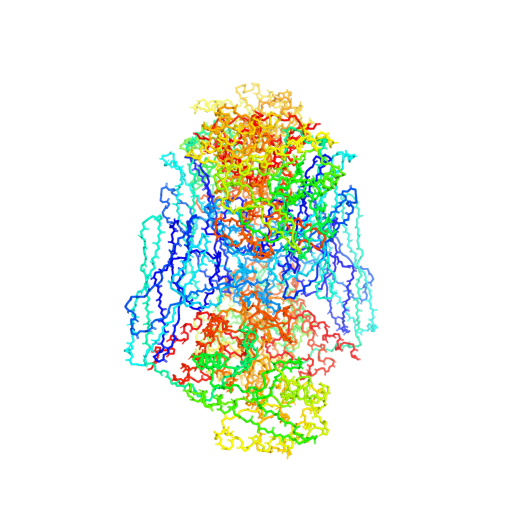A O 1
ATOM 3819 N N . GLY A 1 238 ? -40.02491 9.10914 -21.78902 1.000 100.79968 244 GLY A N 1
ATOM 3820 C CA . GLY A 1 238 ? -38.89031 8.22267 -21.84227 1.000 97.07042 244 GLY A CA 1
ATOM 3821 C C . GLY A 1 238 ? -38.68892 7.49867 -23.15096 1.000 96.54436 244 GLY A C 1
ATOM 3822 O O . GLY A 1 238 ? -37.73976 6.70816 -23.25179 1.000 95.48629 244 GLY A O 1
ATOM 3826 N N . LYS A 1 239 ? -39.50758 7.76317 -24.17273 1.000 97.17350 245 LYS A N 1
ATOM 3827 C CA . LYS A 1 239 ? -39.34542 7.13068 -25.48058 1.000 95.70213 245 LYS A CA 1
ATOM 3828 C C . LYS A 1 239 ? -38.99030 8.18333 -26.52753 1.000 90.68776 245 LYS A C 1
ATOM 3829 O O . LYS A 1 239 ? -39.73625 9.14195 -26.74640 1.000 91.05892 245 LYS A O 1
ATOM 3848 N N . TYR A 1 240 ? -37.81756 8.01842 -27.13298 1.000 88.86165 246 TYR A N 1
ATOM 3849 C CA . TYR A 1 240 ? -37.18364 9.03779 -27.95399 1.000 87.14337 246 TYR A CA 1
ATOM 3850 C C . TYR A 1 240 ? -37.10727 8.56773 -29.40071 1.000 82.46091 246 TYR A C 1
ATOM 3851 O O . TYR A 1 240 ? -36.90572 7.37934 -29.68100 1.000 78.52452 246 TYR A O 1
ATOM 3869 N N . GLU A 1 241 ? -37.22539 9.51797 -30.31980 1.000 79.64950 247 GLU A N 1
ATOM 3870 C CA . GLU A 1 241 ? -36.97715 9.24302 -31.72479 1.000 79.88300 247 GLU A CA 1
ATOM 3871 C C . GLU A 1 241 ? -36.05271 10.28705 -32.33072 1.000 75.13633 247 GLU A C 1
ATOM 3872 O O . GLU A 1 241 ? -35.92871 11.42205 -31.84855 1.000 73.79926 247 GLU A O 1
ATOM 3884 N N . PHE A 1 242 ? -35.37481 9.86237 -33.38024 1.000 73.74420 248 PHE A N 1
ATOM 3885 C CA . PHE A 1 242 ? -34.22627 10.57326 -33.89547 1.000 69.97291 248 PHE A CA 1
ATOM 3886 C C . PHE A 1 242 ? -34.38673 10.83218 -35.38232 1.000 68.78405 248 PHE A C 1
ATOM 3887 O O . PHE A 1 242 ? -34.84383 9.96047 -36.12388 1.000 69.94917 248 PHE A O 1
ATOM 3904 N N . ASP A 1 243 ? -34.07678 12.06215 -35.79620 1.000 66.07810 249 ASP A N 1
ATOM 3905 C CA . ASP A 1 243 ? -34.01605 12.46859 -37.20163 1.000 64.56176 249 ASP A CA 1
ATOM 3906 C C . ASP A 1 243 ? -32.57496 12.89396 -37.47698 1.000 61.23678 249 ASP A C 1
ATOM 3907 O O . ASP A 1 243 ? -32.04395 13.80351 -36.81779 1.000 60.14764 249 ASP A O 1
ATOM 3916 N N . TRP A 1 244 ? -31.92558 12.17375 -38.39708 1.000 63.64421 250 TRP A N 1
ATOM 3917 C CA . TRP A 1 244 ? -30.50138 12.31395 -38.71269 1.000 59.88300 250 TRP A CA 1
ATOM 3918 C C . TRP A 1 244 ? -30.25365 13.22132 -39.91621 1.000 55.92247 250 TRP A C 1
ATOM 3919 O O . TRP A 1 244 ? -29.13595 13.23711 -40.43884 1.000 56.73410 250 TRP A O 1
ATOM 3940 N N . SER A 1 245 ? -31.26096 13.99813 -40.34507 1.000 58.13623 251 SER A N 1
ATOM 3941 C CA . SER A 1 245 ? -31.20697 14.66939 -41.64713 1.000 54.69253 251 SER A CA 1
ATOM 3942 C C . SER A 1 245 ? -30.14374 15.76267 -41.70488 1.000 51.74554 251 SER A C 1
ATOM 3943 O O . SER A 1 245 ? -29.45246 15.88383 -42.72009 1.000 53.79742 251 SER A O 1
ATOM 3951 N N . ARG A 1 246 ? -29.96645 16.54490 -40.63469 1.000 52.25502 252 ARG A N 1
ATOM 3952 C CA . ARG A 1 246 ? -28.92951 17.58790 -40.63620 1.000 52.09293 252 ARG A CA 1
ATOM 3953 C C . ARG A 1 246 ? -27.53892 16.97899 -40.63212 1.000 50.77412 252 ARG A C 1
ATOM 3954 O O . ARG A 1 246 ? -26.64775 17.42196 -41.36332 1.000 51.24569 252 ARG A O 1
ATOM 3975 N N . ILE A 1 247 ? -27.33847 15.96217 -39.81128 1.000 52.71629 253 ILE A N 1
ATOM 3976 C CA . ILE A 1 247 ? -26.05414 15.28245 -39.76797 1.000 52.16045 253 ILE A CA 1
ATOM 3977 C C . ILE A 1 247 ? -25.76052 14.64821 -41.11033 1.000 52.33002 253 ILE A C 1
ATOM 3978 O O . ILE A 1 247 ? -24.62196 14.65543 -41.58572 1.000 51.17594 253 ILE A O 1
ATOM 3994 N N . LYS A 1 248 ? -26.78707 14.12334 -41.76843 1.000 53.27663 254 LYS A N 1
ATOM 3995 C CA . LYS A 1 248 ? -26.55073 13.51411 -43.06889 1.000 53.08641 254 LYS A CA 1
ATOM 3996 C C . LYS A 1 248 ? -26.16842 14.56564 -44.09593 1.000 52.02910 254 LYS A C 1
ATOM 3997 O O . LYS A 1 248 ? -25.24785 14.35274 -44.88831 1.000 53.05391 254 LYS A O 1
ATOM 4016 N N . ARG A 1 249 ? -26.82921 15.72254 -44.07089 1.000 52.61867 255 ARG A N 1
ATOM 4017 C CA . ARG A 1 249 ? -26.44602 16.79755 -44.97491 1.000 51.50546 255 ARG A CA 1
ATOM 4018 C C . ARG A 1 249 ? -25.01648 17.26437 -44.69839 1.000 53.45861 255 ARG A C 1
ATOM 4019 O O . ARG A 1 249 ? -24.24716 17.53042 -45.63794 1.000 54.24790 255 ARG A O 1
ATOM 4040 N N . PHE A 1 250 ? -24.64647 17.38141 -43.41113 1.000 53.34649 256 PHE A N 1
ATOM 4041 C CA . PHE A 1 250 ? -23.29483 17.80325 -43.04068 1.000 51.35574 256 PHE A CA 1
ATOM 4042 C C . PHE A 1 250 ? -22.25121 16.81900 -43.54657 1.000 50.34680 256 PHE A C 1
ATOM 4043 O O . PHE A 1 250 ? -21.18380 17.22510 -44.03210 1.000 48.85614 256 PHE A O 1
ATOM 4060 N N . VAL A 1 251 ? -22.55421 15.51882 -43.45775 1.000 50.35752 257 VAL A N 1
ATOM 4061 C CA . VAL A 1 251 ? -21.62333 14.49352 -43.92147 1.000 49.17909 257 VAL A CA 1
ATOM 4062 C C . VAL A 1 251 ? -21.51580 14.51179 -45.44312 1.000 52.21838 257 VAL A C 1
ATOM 4063 O O . VAL A 1 251 ? -20.40689 14.53134 -45.99943 1.000 50.75878 257 VAL A O 1
ATOM 4076 N N . ASP A 1 252 ? -22.65590 14.58613 -46.15227 1.000 53.85044 258 ASP A N 1
ATOM 4077 C CA . ASP A 1 252 ? -22.57481 14.73510 -47.61008 1.000 51.45178 258 ASP A CA 1
ATOM 4078 C C . ASP A 1 252 ? -21.67788 15.91281 -47.95727 1.000 49.24342 258 ASP A C 1
ATOM 4079 O O . ASP A 1 252 ? -20.74893 15.78227 -48.76831 1.000 48.30778 258 ASP A O 1
ATOM 4088 N N . MET A 1 253 ? -21.90924 17.06439 -47.30945 1.000 48.80214 259 MET A N 1
ATOM 4089 C CA . MET A 1 253 ? -21.12202 18.26911 -47.60516 1.000 49.10635 259 MET A CA 1
ATOM 4090 C C . MET A 1 253 ? -19.61566 18.05561 -47.38348 1.000 48.34216 259 MET A C 1
ATOM 4091 O O . MET A 1 253 ? -18.78410 18.38926 -48.24846 1.000 46.99412 259 MET A O 1
ATOM 4105 N N . CYS A 1 254 ? -19.23865 17.56863 -46.20067 1.000 46.79661 260 CYS A N 1
ATOM 4106 C CA . CYS A 1 254 ? -17.82103 17.42704 -45.90657 1.000 47.11351 260 CYS A CA 1
ATOM 4107 C C . CYS A 1 254 ? -17.16245 16.42123 -46.84413 1.000 48.87347 260 CYS A C 1
ATOM 4108 O O . CYS A 1 254 ? -15.99781 16.60532 -47.26129 1.000 48.24853 260 CYS A O 1
ATOM 4116 N N . ARG A 1 255 ? -17.89382 15.36101 -47.21322 1.000 48.90538 261 ARG A N 1
ATOM 4117 C CA . ARG A 1 255 ? -17.36605 14.43502 -48.21094 1.000 48.94350 261 ARG A CA 1
ATOM 4118 C C . ARG A 1 255 ? -17.16962 15.12611 -49.55183 1.000 45.39357 261 ARG A C 1
ATOM 4119 O O . ARG A 1 255 ? -16.16429 14.89446 -50.21898 1.000 46.68659 261 ARG A O 1
ATOM 4140 N N . GLU A 1 256 ? -18.08076 16.01735 -49.93618 1.000 45.68868 262 GLU A N 1
ATOM 4141 C CA . GLU A 1 256 ? -17.89406 16.76624 -51.18228 1.000 45.88355 262 GLU A CA 1
ATOM 4142 C C . GLU A 1 256 ? -16.65978 17.66179 -51.13618 1.000 50.22300 262 GLU A C 1
ATOM 4143 O O . GLU A 1 256 ? -16.03740 17.91477 -52.17631 1.000 48.14685 262 GLU A O 1
ATOM 4155 N N . LEU A 1 257 ? -16.32391 18.20009 -49.95853 1.000 49.35319 263 LEU A N 1
ATOM 4156 C CA . LEU A 1 257 ? -15.15661 19.05570 -49.82298 1.000 45.35465 263 LEU A CA 1
ATOM 4157 C C . LEU A 1 257 ? -13.84904 18.27601 -49.72582 1.000 50.40276 263 LEU A C 1
ATOM 4158 O O . LEU A 1 257 ? -12.76693 18.89578 -49.76284 1.000 51.85511 263 LEU A O 1
ATOM 4174 N N . GLY A 1 258 ? -13.90627 16.95740 -49.52233 1.000 50.11621 264 GLY A N 1
ATOM 4175 C CA . GLY A 1 258 ? -12.69754 16.15215 -49.38050 1.000 48.67651 264 GLY A CA 1
ATOM 4176 C C . GLY A 1 258 ? -12.55403 15.42728 -48.06966 1.000 49.16720 264 GLY A C 1
ATOM 4177 O O . GLY A 1 258 ? -11.55479 14.71954 -47.89719 1.000 52.57027 264 GLY A O 1
ATOM 4181 N N . TYR A 1 259 ? -13.45834 15.54996 -47.10310 1.000 49.26734 265 TYR A N 1
ATOM 4182 C CA . TYR A 1 259 ? -13.17260 14.87712 -45.86591 1.000 49.11974 265 TYR A CA 1
ATOM 4183 C C . TYR A 1 259 ? -13.47952 13.39289 -45.98021 1.000 53.65317 265 TYR A C 1
ATOM 4184 O O . TYR A 1 259 ? -14.30384 12.96916 -46.79337 1.000 54.84817 265 TYR A O 1
ATOM 4202 N N . LYS A 1 260 ? -12.78529 12.60755 -45.15098 1.000 54.81359 266 LYS A N 1
ATOM 4203 C CA . LYS A 1 260 ? -13.01212 11.18242 -44.99750 1.000 55.40475 266 LYS A CA 1
ATOM 4204 C C . LYS A 1 260 ? -13.20464 10.90434 -43.51562 1.000 58.41953 266 LYS A C 1
ATOM 4205 O O . LYS A 1 260 ? -13.91333 9.97483 -43.13007 1.000 63.66570 266 LYS A O 1
ATOM 4224 N N . LYS A 1 261 ? -12.62060 11.72179 -42.66588 1.000 56.28797 267 LYS A N 1
ATOM 4225 C CA . LYS A 1 261 ? -12.68719 11.48266 -41.23503 1.000 56.82373 267 LYS A CA 1
ATOM 4226 C C . LYS A 1 261 ? -13.68020 12.41720 -40.57130 1.000 55.77608 267 LYS A C 1
ATOM 4227 O O . LYS A 1 261 ? -13.80614 13.59219 -40.96627 1.000 52.05681 267 LYS A O 1
ATOM 4246 N N . PHE A 1 262 ? -14.41527 11.87988 -39.58407 1.000 54.57132 268 PHE A N 1
ATOM 4247 C CA . PHE A 1 262 ? -15.28469 12.70266 -38.76674 1.000 52.54661 268 PHE A CA 1
ATOM 4248 C C . PHE A 1 262 ? -15.12175 12.37069 -37.29265 1.000 55.15458 268 PHE A C 1
ATOM 4249 O O . PHE A 1 262 ? -14.63867 11.30253 -36.91204 1.000 58.02180 268 PHE A O 1
ATOM 4266 N N . GLU A 1 263 ? -15.61521 13.29065 -36.47836 1.000 52.67836 269 GLU A N 1
ATOM 4267 C CA . GLU A 1 263 ? -15.50259 13.26702 -35.03331 1.000 54.87358 269 GLU A CA 1
ATOM 4268 C C . GLU A 1 263 ? -16.83086 13.69779 -34.42637 1.000 55.76667 269 GLU A C 1
ATOM 4269 O O . GLU A 1 263 ? -17.38935 14.72358 -34.81665 1.000 54.53259 269 GLU A O 1
ATOM 4281 N N . TRP A 1 264 ? -17.26281 12.98987 -33.39630 1.000 58.90391 270 TRP A N 1
ATOM 4282 C CA . TRP A 1 264 ? -18.56734 13.15876 -32.77572 1.000 58.68408 270 TRP A CA 1
ATOM 4283 C C . TRP A 1 264 ? -18.43341 13.85649 -31.42504 1.000 59.64589 270 TRP A C 1
ATOM 4284 O O . TRP A 1 264 ? -17.35249 13.94920 -30.85492 1.000 60.27076 270 TRP A O 1
ATOM 4305 N N . ALA A 1 265 ? -19.54353 14.41187 -30.95540 1.000 62.37556 271 ALA A N 1
ATOM 4306 C CA . ALA A 1 265 ? -19.56247 15.20767 -29.74104 1.000 62.39560 271 ALA A CA 1
ATOM 4307 C C . ALA A 1 265 ? -19.42406 14.33185 -28.49710 1.000 66.02420 271 ALA A C 1
ATOM 4308 O O . ALA A 1 265 ? -19.53023 13.10325 -28.53542 1.000 67.33418 271 ALA A O 1
ATOM 4315 N N . HIS A 1 266 ? -19.19690 14.99083 -27.37014 1.000 68.58576 272 HIS A N 1
ATOM 4316 C CA . HIS A 1 266 ? -19.06408 14.26869 -26.11817 1.000 70.67602 272 HIS A CA 1
ATOM 4317 C C . HIS A 1 266 ? -20.40668 13.67974 -25.72105 1.000 72.17601 272 HIS A C 1
ATOM 4318 O O . HIS A 1 266 ? -21.47038 14.20838 -26.06622 1.000 70.89158 272 HIS A O 1
ATOM 4332 N N . LEU A 1 267 ? -20.34344 12.56878 -24.97436 1.000 75.10178 273 LEU A N 1
ATOM 4333 C CA . LEU A 1 267 ? -21.51115 11.88173 -24.43337 1.000 71.54565 273 LEU A CA 1
ATOM 4334 C C . LEU A 1 267 ? -21.74501 12.15859 -22.96344 1.000 72.55164 273 LEU A C 1
ATOM 4335 O O . LEU A 1 267 ? -22.85429 11.91946 -22.48992 1.000 74.31662 273 LEU A O 1
ATOM 4351 N N . TRP A 1 268 ? -20.76990 12.72881 -22.25768 1.000 76.25966 274 TRP A N 1
ATOM 4352 C CA . TRP A 1 268 ? -20.94650 13.14070 -20.87381 1.000 77.79406 274 TRP A CA 1
ATOM 4353 C C . TRP A 1 268 ? -20.38092 14.53467 -20.66829 1.000 82.06523 274 TRP A C 1
ATOM 4354 O O . TRP A 1 268 ? -19.39034 14.94113 -21.28203 1.000 80.87975 274 TRP A O 1
ATOM 4375 N N . LEU A 1 269 ? -21.03911 15.25860 -19.78601 1.000 85.79494 275 LEU A N 1
ATOM 4376 C CA . LEU A 1 269 ? -20.79166 16.67785 -19.64300 1.000 93.45407 275 LEU A CA 1
ATOM 4377 C C . LEU A 1 269 ? -19.58762 16.93116 -18.74709 1.000 102.77136 275 LEU A C 1
ATOM 4378 O O . LEU A 1 269 ? -19.41239 16.30130 -17.70133 1.000 104.49752 275 LEU A O 1
ATOM 4394 N N . TYR A 1 270 ? -18.81847 17.93683 -19.13402 1.000 110.70559 276 TYR A N 1
ATOM 4395 C CA . TYR A 1 270 ? -17.38269 18.05023 -18.89081 1.000 119.69900 276 TYR A CA 1
ATOM 4396 C C . TYR A 1 270 ? -17.04260 18.50392 -17.46995 1.000 127.32953 276 TYR A C 1
ATOM 4397 O O . TYR A 1 270 ? -15.86804 18.45188 -17.08626 1.000 129.15581 276 TYR A O 1
ATOM 4415 N N . TRP A 1 271 ? -18.03581 18.84653 -16.64963 1.000 125.62186 277 TRP A N 1
ATOM 4416 C CA . TRP A 1 271 ? -17.86638 18.81251 -15.20040 1.000 131.53963 277 TRP A CA 1
ATOM 4417 C C . TRP A 1 271 ? -17.42841 17.42530 -14.72645 1.000 132.68190 277 TRP A C 1
ATOM 4418 O O . TRP A 1 271 ? -18.27915 16.62252 -14.32621 1.000 128.14605 277 TRP A O 1
ATOM 4439 N N . GLY A 1 272 ? -16.12738 17.12109 -14.74771 1.000 138.41180 278 GLY A N 1
ATOM 4440 C CA . GLY A 1 272 ? -15.71880 15.74654 -14.48079 1.000 139.82917 278 GLY A CA 1
ATOM 4441 C C . GLY A 1 272 ? -16.25585 14.83038 -15.57132 1.000 135.72480 278 GLY A C 1
ATOM 4442 O O . GLY A 1 272 ? -16.05027 15.07610 -16.76517 1.000 134.18571 278 GLY A O 1
ATOM 4446 N N . VAL A 1 273 ? -16.88377 13.71763 -15.16544 1.000 121.15449 279 VAL A N 1
ATOM 4447 C CA . VAL A 1 273 ? -17.69085 12.88635 -16.06337 1.000 110.05122 279 VAL A CA 1
ATOM 4448 C C . VAL A 1 273 ? -19.03135 12.57885 -15.39877 1.000 105.14367 279 VAL A C 1
ATOM 4449 O O . VAL A 1 273 ? -19.61774 11.50942 -15.59194 1.000 98.20188 279 VAL A O 1
ATOM 4462 N N . GLN A 1 274 ? -19.53779 13.53565 -14.63205 1.000 108.35366 280 GLN A N 1
ATOM 4463 C CA . GLN A 1 274 ? -20.58773 13.27243 -13.66123 1.000 106.74805 280 GLN A CA 1
ATOM 4464 C C . GLN A 1 274 ? -21.98081 13.69158 -14.12842 1.000 98.97068 280 GLN A C 1
ATOM 4465 O O . GLN A 1 274 ? -22.96667 13.13647 -13.63323 1.000 94.52412 280 GLN A O 1
ATOM 4479 N N . ASP A 1 275 ? -22.09743 14.59335 -15.10278 1.000 94.83308 281 ASP A N 1
ATOM 4480 C CA . ASP A 1 275 ? -23.39004 15.06981 -15.57165 1.000 88.12652 281 ASP A CA 1
ATOM 4481 C C . ASP A 1 275 ? -23.70335 14.45143 -16.92420 1.000 83.98245 281 ASP A C 1
ATOM 4482 O O . ASP A 1 275 ? -22.80754 14.04300 -17.66043 1.000 86.20090 281 ASP A O 1
ATOM 4491 N N . ALA A 1 276 ? -24.98748 14.34160 -17.22056 1.000 83.38899 282 ALA A N 1
ATOM 4492 C CA . ALA A 1 276 ? -25.41775 13.91410 -18.53407 1.000 81.36221 282 ALA A CA 1
ATOM 4493 C C . ALA A 1 276 ? -25.44627 15.12027 -19.46975 1.000 80.43018 282 ALA A C 1
ATOM 4494 O O . ALA A 1 276 ? -25.57231 16.26403 -19.02348 1.000 81.72792 282 ALA A O 1
ATOM 4501 N N . MET A 1 277 ? -25.33467 14.86044 -20.77709 1.000 75.69637 283 MET A N 1
ATOM 4502 C CA . MET A 1 277 ? -25.40466 15.94572 -21.74633 1.000 75.73991 283 MET A CA 1
ATOM 4503 C C . MET A 1 277 ? -26.77927 16.58830 -21.71561 1.000 72.76724 283 MET A C 1
ATOM 4504 O O . MET A 1 277 ? -27.78679 15.94130 -21.44122 1.000 73.15624 283 MET A O 1
ATOM 4518 N N . HIS A 1 278 ? -26.79327 17.87901 -22.00215 1.000 73.18601 284 HIS A N 1
ATOM 4519 C CA . HIS A 1 278 ? -28.00269 18.64955 -22.24450 1.000 72.77150 284 HIS A CA 1
ATOM 4520 C C . HIS A 1 278 ? -28.49302 18.31602 -23.64920 1.000 70.02915 284 HIS A C 1
ATOM 4521 O O . HIS A 1 278 ? -27.87065 18.72703 -24.63424 1.000 71.43236 284 HIS A O 1
ATOM 4535 N N . VAL A 1 279 ? -29.63573 17.64047 -23.75369 1.000 69.25488 285 VAL A N 1
ATOM 4536 C CA . VAL A 1 279 ? -30.22040 17.24541 -25.02638 1.000 67.53104 285 VAL A CA 1
ATOM 4537 C C . VAL A 1 279 ? -31.58615 17.89192 -25.14986 1.000 67.67084 285 VAL A C 1
ATOM 4538 O O . VAL A 1 279 ? -32.39980 17.77712 -24.23367 1.000 72.30836 285 VAL A O 1
ATOM 4551 N N . TYR A 1 280 ? -31.85718 18.54881 -26.28332 1.000 68.29232 286 TYR A N 1
ATOM 4552 C CA . TYR A 1 280 ? -33.05084 19.37088 -26.37364 1.000 69.95565 286 TYR A CA 1
ATOM 4553 C C . TYR A 1 280 ? -34.00910 18.82294 -27.42109 1.000 69.99234 286 TYR A C 1
ATOM 4554 O O . TYR A 1 280 ? -33.61147 18.11358 -28.34567 1.000 68.85398 286 TYR A O 1
ATOM 4572 N N . LYS A 1 281 ? -35.27702 19.22405 -27.28678 1.000 71.94797 287 LYS A N 1
ATOM 4573 C CA . LYS A 1 281 ? -36.32155 18.90233 -28.24408 1.000 74.50193 287 LYS A CA 1
ATOM 4574 C C . LYS A 1 281 ? -37.01315 20.20160 -28.61404 1.000 80.73797 287 LYS A C 1
ATOM 4575 O O . LYS A 1 281 ? -37.12645 21.11048 -27.78189 1.000 83.87542 287 LYS A O 1
ATOM 4594 N N . LYS A 1 282 ? -37.43783 20.30192 -29.87527 1.000 84.69345 288 LYS A N 1
ATOM 4595 C CA . LYS A 1 282 ? -38.02495 21.55000 -30.35699 1.000 93.35933 288 LYS A CA 1
ATOM 4596 C C . LYS A 1 282 ? -39.33565 21.83112 -29.61193 1.000 95.49859 288 LYS A C 1
ATOM 4597 O O . LYS A 1 282 ? -39.98639 20.93066 -29.06837 1.000 91.83428 288 LYS A O 1
ATOM 4616 N N . GLU A 1 283 ? -39.68268 23.11423 -29.53296 1.000 101.60014 289 GLU A N 1
ATOM 4617 C CA . GLU A 1 283 ? -40.92821 23.56855 -28.92966 1.000 104.94457 289 GLU A CA 1
ATOM 4618 C C . GLU A 1 283 ? -41.13210 25.03090 -29.32698 1.000 106.29484 289 GLU A C 1
ATOM 4619 O O . GLU A 1 283 ? -40.22140 25.86740 -29.17847 1.000 106.85185 289 GLU A O 1
ATOM 4631 N N . GLY A 1 284 ? -42.29078 25.33602 -29.90622 1.000 102.07682 290 GLY A N 1
ATOM 4632 C CA . GLY A 1 284 ? -42.48831 26.68593 -30.39940 1.000 101.55495 290 GLY A CA 1
ATOM 4633 C C . GLY A 1 284 ? -41.31497 27.11743 -31.24985 1.000 105.68180 290 GLY A C 1
ATOM 4634 O O . GLY A 1 284 ? -40.87971 26.40486 -32.15936 1.000 105.19039 290 GLY A O 1
ATOM 4638 N N . ASN A 1 285 ? -40.76049 28.28630 -30.93134 1.000 112.71983 291 ASN A N 1
ATOM 4639 C CA . ASN A 1 285 ? -39.72692 28.88297 -31.76973 1.000 117.09890 291 ASN A CA 1
ATOM 4640 C C . ASN A 1 285 ? -38.32681 28.36028 -31.48939 1.000 116.65718 291 ASN A C 1
ATOM 4641 O O . ASN A 1 285 ? -37.42432 28.57131 -32.30634 1.000 116.47190 291 ASN A O 1
ATOM 4652 N N . ALA A 1 286 ? -38.10697 27.71336 -30.35449 1.000 122.98129 292 ALA A N 1
ATOM 4653 C CA . ALA A 1 286 ? -36.74802 27.34686 -29.97629 1.000 116.37219 292 ALA A CA 1
ATOM 4654 C C . ALA A 1 286 ? -36.84249 26.03692 -29.20539 1.000 114.46713 292 ALA A C 1
ATOM 4655 O O . ALA A 1 286 ? -37.87489 25.36107 -29.23159 1.000 113.09128 292 ALA A O 1
ATOM 4662 N N . TYR A 1 287 ? -35.77397 25.66428 -28.51442 1.000 96.60009 293 TYR A N 1
ATOM 4663 C CA . TYR A 1 287 ? -35.69830 24.30851 -28.01316 1.000 89.36280 293 TYR A CA 1
ATOM 4664 C C . TYR A 1 287 ? -35.73382 24.31381 -26.49362 1.000 85.39481 293 TYR A C 1
ATOM 4665 O O . TYR A 1 287 ? -35.42401 25.31255 -25.83866 1.000 83.69038 293 TYR A O 1
ATOM 4683 N N . LYS A 1 288 ? -36.10919 23.16939 -25.93875 1.000 83.59127 294 LYS A N 1
ATOM 4684 C CA . LYS A 1 288 ? -36.22609 23.03826 -24.49786 1.000 87.63015 294 LYS A CA 1
ATOM 4685 C C . LYS A 1 288 ? -35.62838 21.71159 -24.06517 1.000 81.31319 294 LYS A C 1
ATOM 4686 O O . LYS A 1 288 ? -35.66211 20.72550 -24.80898 1.000 78.40041 294 LYS A O 1
ATOM 4705 N N . LEU A 1 289 ? -35.04479 21.70697 -22.86775 1.000 78.52017 295 LEU A N 1
ATOM 4706 C CA . LEU A 1 289 ? -34.37038 20.51023 -22.38185 1.000 77.95956 295 LEU A CA 1
ATOM 4707 C C . LEU A 1 289 ? -35.32298 19.32378 -22.23318 1.000 80.29177 295 LEU A C 1
ATOM 4708 O O . LEU A 1 289 ? -36.51846 19.47377 -21.96887 1.000 83.08401 295 LEU A O 1
ATOM 4724 N N . LEU A 1 290 ? -34.77554 18.12466 -22.42779 1.000 77.21496 296 LEU A N 1
ATOM 4725 C CA . LEU A 1 290 ? -35.52976 16.90361 -22.17970 1.000 79.41456 296 LEU A CA 1
ATOM 4726 C C . LEU A 1 290 ? -35.59624 16.54892 -20.70628 1.000 78.66405 296 LEU A C 1
ATOM 4727 O O . LEU A 1 290 ? -36.47657 15.78969 -20.30155 1.000 81.02954 296 LEU A O 1
ATOM 4743 N N . TRP A 1 291 ? -34.67048 17.05553 -19.91373 1.000 78.95399 297 TRP A N 1
ATOM 4744 C CA . TRP A 1 291 ? -34.53982 16.67709 -18.52029 1.000 78.93844 297 TRP A CA 1
ATOM 4745 C C . TRP A 1 291 ? -33.76304 17.77570 -17.80309 1.000 83.13993 297 TRP A C 1
ATOM 4746 O O . TRP A 1 291 ? -33.45537 18.82108 -18.38100 1.000 82.38935 297 TRP A O 1
ATOM 4767 N N . ALA A 1 292 ? -33.47053 17.53947 -16.52538 1.000 85.94960 298 ALA A N 1
ATOM 4768 C CA . ALA A 1 292 ? -32.93960 18.57444 -15.63949 1.000 86.77945 298 ALA A CA 1
ATOM 4769 C C . ALA A 1 292 ? -31.51233 18.96996 -15.98579 1.000 83.47842 298 ALA A C 1
ATOM 4770 O O . ALA A 1 292 ? -30.71559 18.14689 -16.43145 1.000 85.68989 298 ALA A O 1
ATOM 4777 N N . GLU A 1 293 ? -31.17925 20.24258 -15.72809 1.000 83.80998 299 GLU A N 1
ATOM 4778 C CA . GLU A 1 293 ? -29.82932 20.72696 -16.02057 1.000 87.51453 299 GLU A CA 1
ATOM 4779 C C . GLU A 1 293 ? -28.77787 19.89561 -15.31633 1.000 88.30162 299 GLU A C 1
ATOM 4780 O O . GLU A 1 293 ? -27.66051 19.71384 -15.82821 1.000 86.11505 299 GLU A O 1
ATOM 4792 N N . ASN A 1 294 ? -29.11766 19.41501 -14.12258 1.000 87.17720 300 ASN A N 1
ATOM 4793 C CA . ASN A 1 294 ? -28.18150 18.76939 -13.21775 1.000 87.56066 300 ASN A CA 1
ATOM 4794 C C . ASN A 1 294 ? -28.27066 17.24135 -13.26291 1.000 84.42927 300 ASN A C 1
ATOM 4795 O O . ASN A 1 294 ? -27.54722 16.56957 -12.51926 1.000 83.41497 300 ASN A O 1
ATOM 4806 N N . LEU A 1 295 ? -29.05824 16.68409 -14.19021 1.000 82.60108 301 LEU A N 1
ATOM 4807 C CA . LEU A 1 295 ? -29.17648 15.23633 -14.34012 1.000 81.73660 301 LEU A CA 1
ATOM 4808 C C . LEU A 1 295 ? -27.81166 14.55029 -14.39556 1.000 84.80033 301 LEU A C 1
ATOM 4809 O O . LEU A 1 295 ? -26.89184 15.01614 -15.07304 1.000 85.39456 301 LEU A O 1
ATOM 4825 N N . SER A 1 296 ? -27.69595 13.40478 -13.71361 1.000 86.01819 302 SER A N 1
ATOM 4826 C CA . SER A 1 296 ? -26.41224 12.72058 -13.56626 1.000 89.27154 302 SER A CA 1
ATOM 4827 C C . SER A 1 296 ? -26.07018 11.82898 -14.76420 1.000 89.18869 302 SER A C 1
ATOM 4828 O O . SER A 1 296 ? -26.94688 11.28803 -15.44981 1.000 87.34739 302 SER A O 1
ATOM 4836 N N . GLY A 1 297 ? -24.76317 11.59914 -14.94042 1.000 88.82808 303 GLY A N 1
ATOM 4837 C CA . GLY A 1 297 ? -24.31423 10.69167 -15.97674 1.000 86.94502 303 GLY A CA 1
ATOM 4838 C C . GLY A 1 297 ? -24.83303 9.28659 -15.77696 1.000 90.97035 303 GLY A C 1
ATOM 4839 O O . GLY A 1 297 ? -25.07792 8.56764 -16.74909 1.000 90.67509 303 GLY A O 1
ATOM 4843 N N . THR A 1 298 ? -25.02926 8.88227 -14.52233 1.000 93.34193 304 THR A N 1
ATOM 4844 C CA . THR A 1 298 ? -25.49098 7.54414 -14.18471 1.000 92.16079 304 THR A CA 1
ATOM 4845 C C . THR A 1 298 ? -26.96792 7.49852 -13.82620 1.000 95.50487 304 THR A C 1
ATOM 4846 O O . THR A 1 298 ? -27.43720 6.47015 -13.32352 1.000 96.17244 304 THR A O 1
ATOM 4857 N N . SER A 1 299 ? -27.69483 8.60115 -14.01404 1.000 93.78976 305 SER A N 1
ATOM 4858 C CA . SER A 1 299 ? -29.14807 8.59940 -13.91172 1.000 92.49355 305 SER A CA 1
ATOM 4859 C C . SER A 1 299 ? -29.79605 7.38726 -14.56733 1.000 93.65729 305 SER A C 1
ATOM 4860 O O . SER A 1 299 ? -29.23419 6.82229 -15.51281 1.000 93.78297 305 SER A O 1
ATOM 4868 N N . ASP A 1 300 ? -30.99120 6.99868 -14.10420 1.000 94.16419 306 ASP A N 1
ATOM 4869 C CA . ASP A 1 300 ? -31.79190 6.05332 -14.88093 1.000 95.03166 306 ASP A CA 1
ATOM 4870 C C . ASP A 1 300 ? -32.27114 6.67967 -16.19744 1.000 91.36431 306 ASP A C 1
ATOM 4871 O O . ASP A 1 300 ? -32.20070 6.04357 -17.25279 1.000 87.84690 306 ASP A O 1
ATOM 4880 N N . THR A 1 301 ? -32.73142 7.93476 -16.16245 1.000 90.18787 307 THR A N 1
ATOM 4881 C CA . THR A 1 301 ? -33.27965 8.57169 -17.36151 1.000 90.14688 307 THR A CA 1
ATOM 4882 C C . THR A 1 301 ? -32.26260 8.61735 -18.49768 1.000 89.95161 307 THR A C 1
ATOM 4883 O O . THR A 1 301 ? -32.57691 8.26948 -19.64681 1.000 88.61716 307 THR A O 1
ATOM 4894 N N . TYR A 1 302 ? -31.03963 9.06464 -18.20108 1.000 89.00218 308 TYR A N 1
ATOM 4895 C CA . TYR A 1 302 ? -30.04580 9.22773 -19.25826 1.000 89.48861 308 TYR A CA 1
ATOM 4896 C C . TYR A 1 302 ? -29.56100 7.88328 -19.79377 1.000 85.58145 308 TYR A C 1
ATOM 4897 O O . TYR A 1 302 ? -29.28383 7.75704 -20.99262 1.000 82.60614 308 TYR A O 1
ATOM 4915 N N . ILE A 1 303 ? -29.46435 6.86543 -18.94046 1.000 87.66354 309 ILE A N 1
ATOM 4916 C CA . ILE A 1 303 ? -29.07270 5.55930 -19.45214 1.000 85.61999 309 ILE A CA 1
ATOM 4917 C C . ILE A 1 303 ? -30.21098 4.93486 -20.24731 1.000 85.18948 309 ILE A C 1
ATOM 4918 O O . ILE A 1 303 ? -29.97541 4.22750 -21.23255 1.000 83.58777 309 ILE A O 1
ATOM 4934 N N . HIS A 1 304 ? -31.45578 5.21076 -19.86934 1.000 85.86892 310 HIS A N 1
ATOM 4935 C CA . HIS A 1 304 ? -32.57225 4.74999 -20.67804 1.000 86.79258 310 HIS A CA 1
ATOM 4936 C C . HIS A 1 304 ? -32.55583 5.43167 -22.04422 1.000 85.58168 310 HIS A C 1
ATOM 4937 O O . HIS A 1 304 ? -32.91728 4.81173 -23.05096 1.000 85.25370 310 HIS A O 1
ATOM 4951 N N . PHE A 1 305 ? -32.10659 6.68838 -22.11749 1.000 84.75334 311 PHE A N 1
ATOM 4952 C CA . PHE A 1 305 ? -31.96485 7.29995 -23.44325 1.000 84.84902 311 PHE A CA 1
ATOM 4953 C C . PHE A 1 305 ? -30.77366 6.72534 -24.19901 1.000 80.77828 311 PHE A C 1
ATOM 4954 O O . PHE A 1 305 ? -30.89653 6.43488 -25.39237 1.000 79.39525 311 PHE A O 1
ATOM 4971 N N . LEU A 1 306 ? -29.64494 6.48823 -23.54667 1.000 81.13089 312 LEU A N 1
ATOM 4972 C CA . LEU A 1 306 ? -28.54011 5.91655 -24.29852 1.000 77.31573 312 LEU A CA 1
ATOM 4973 C C . LEU A 1 306 ? -28.90387 4.54233 -24.84529 1.000 80.65078 312 LEU A C 1
ATOM 4974 O O . LEU A 1 306 ? -28.50141 4.20911 -25.96442 1.000 80.49663 312 LEU A O 1
ATOM 4990 N N . LYS A 1 307 ? -29.69755 3.74692 -24.09728 1.000 80.45849 313 LYS A N 1
ATOM 4991 C CA . LYS A 1 307 ? -30.12366 2.43611 -24.59689 1.000 81.37201 313 LYS A CA 1
ATOM 4992 C C . LYS A 1 307 ? -30.80932 2.55600 -25.95580 1.000 80.92881 313 LYS A C 1
ATOM 4993 O O . LYS A 1 307 ? -30.73561 1.62992 -26.78012 1.000 80.08149 313 LYS A O 1
ATOM 5012 N N . GLN A 1 308 ? -31.46915 3.68832 -26.21282 1.000 79.87834 314 GLN A N 1
ATOM 5013 C CA . GLN A 1 308 ? -32.17245 3.87215 -27.47466 1.000 78.60141 314 GLN A CA 1
ATOM 5014 C C . GLN A 1 308 ? -31.30834 4.57947 -28.51340 1.000 76.78252 314 GLN A C 1
ATOM 5015 O O . GLN A 1 308 ? -31.32359 4.20809 -29.69011 1.000 73.68781 314 GLN A O 1
ATOM 5029 N N . TYR A 1 309 ? -30.53332 5.57475 -28.06861 1.000 77.19905 315 TYR A N 1
ATOM 5030 C CA . TYR A 1 309 ? -29.71684 6.39199 -28.96165 1.000 76.05610 315 TYR A CA 1
ATOM 5031 C C . TYR A 1 309 ? -28.52987 5.62572 -29.54066 1.000 74.75432 315 TYR A C 1
ATOM 5032 O O . TYR A 1 309 ? -28.23997 5.73694 -30.73587 1.000 74.67815 315 TYR A O 1
ATOM 5050 N N . LEU A 1 310 ? -27.78006 4.90554 -28.71274 1.000 75.33694 316 LEU A N 1
ATOM 5051 C CA . LEU A 1 310 ? -26.55885 4.29750 -29.23340 1.000 74.57855 316 LEU A CA 1
ATOM 5052 C C . LEU A 1 310 ? -26.83997 3.29214 -30.35328 1.000 73.40455 316 LEU A C 1
ATOM 5053 O O . LEU A 1 310 ? -26.09149 3.29612 -31.34875 1.000 73.88312 316 LEU A O 1
ATOM 5069 N N . PRO A 1 311 ? -27.87128 2.44677 -30.29338 1.000 72.26929 317 PRO A N 1
ATOM 5070 C CA . PRO A 1 311 ? -28.13838 1.57505 -31.45518 1.000 73.32084 317 PRO A CA 1
ATOM 5071 C C . PRO A 1 311 ? -28.57363 2.36240 -32.69145 1.000 74.94283 317 PRO A C 1
ATOM 5072 O O . PRO A 1 311 ? -28.25437 1.96461 -33.82115 1.000 74.94490 317 PRO A O 1
ATOM 5083 N N . GLN A 1 312 ? -29.28210 3.48173 -32.51580 1.000 73.76444 318 GLN A N 1
ATOM 5084 C CA . GLN A 1 312 ? -29.60167 4.33889 -33.66039 1.000 75.62136 318 GLN A CA 1
ATOM 5085 C C . GLN A 1 312 ? -28.33406 4.96105 -34.24327 1.000 72.77995 318 GLN A C 1
ATOM 5086 O O . GLN A 1 312 ? -28.21275 5.12382 -35.46505 1.000 72.14020 318 GLN A O 1
ATOM 5100 N N . LEU A 1 313 ? -27.39273 5.34602 -33.37648 1.000 73.30128 319 LEU A N 1
ATOM 5101 C CA . LEU A 1 313 ? -26.10247 5.84463 -33.84247 1.000 74.05360 319 LEU A CA 1
ATOM 5102 C C . LEU A 1 313 ? -25.38795 4.79876 -34.68286 1.000 72.73236 319 LEU A C 1
ATOM 5103 O O . LEU A 1 313 ? -24.85759 5.10273 -35.76212 1.000 70.00852 319 LEU A O 1
ATOM 5119 N N . HIS A 1 314 ? -25.36517 3.55649 -34.19107 1.000 73.36065 320 HIS A N 1
ATOM 5120 C CA . HIS A 1 314 ? -24.70492 2.48213 -34.92128 1.000 74.41501 320 HIS A CA 1
ATOM 5121 C C . HIS A 1 314 ? -25.36551 2.26322 -36.28213 1.000 72.56221 320 HIS A C 1
ATOM 5122 O O . HIS A 1 314 ? -24.66780 2.13369 -37.29926 1.000 70.89857 320 HIS A O 1
ATOM 5136 N N . ARG A 1 315 ? -26.71163 2.24112 -36.32375 1.000 71.24683 321 ARG A N 1
ATOM 5137 C CA . ARG A 1 315 ? -27.40892 2.03882 -37.59577 1.000 72.02588 321 ARG A CA 1
ATOM 5138 C C . ARG A 1 315 ? -27.09317 3.16013 -38.56816 1.000 70.49613 321 ARG A C 1
ATOM 5139 O O . ARG A 1 315 ? -26.92655 2.91919 -39.77460 1.000 69.32741 321 ARG A O 1
ATOM 5160 N N . PHE A 1 316 ? -27.02999 4.39629 -38.07268 1.000 68.45783 322 PHE A N 1
ATOM 5161 C CA . PHE A 1 316 ? -26.68650 5.48646 -38.96378 1.000 65.94796 322 PHE A CA 1
ATOM 5162 C C . PHE A 1 316 ? -25.29362 5.27356 -39.51829 1.000 65.69221 322 PHE A C 1
ATOM 5163 O O . PHE A 1 316 ? -25.07839 5.36425 -40.73136 1.000 65.99837 322 PHE A O 1
ATOM 5180 N N . LEU A 1 317 ? -24.34828 4.92791 -38.64025 1.000 64.90711 323 LEU A N 1
ATOM 5181 C CA . LEU A 1 317 ? -22.96060 4.75107 -39.06142 1.000 66.67849 323 LEU A CA 1
ATOM 5182 C C . LEU A 1 317 ? -22.83548 3.66399 -40.12512 1.000 66.24528 323 LEU A C 1
ATOM 5183 O O . LEU A 1 317 ? -22.08886 3.82076 -41.09300 1.000 65.65204 323 LEU A O 1
ATOM 5199 N N . LEU A 1 318 ? -23.56035 2.55990 -39.96835 1.000 68.35795 324 LEU A N 1
ATOM 5200 C CA . LEU A 1 318 ? -23.59861 1.55208 -41.02061 1.000 67.18792 324 LEU A CA 1
ATOM 5201 C C . LEU A 1 318 ? -24.20104 2.11996 -42.29236 1.000 66.45069 324 LEU A C 1
ATOM 5202 O O . LEU A 1 318 ? -23.60637 2.03173 -43.36718 1.000 66.53725 324 LEU A O 1
ATOM 5218 N N . LYS A 1 319 ? -25.39077 2.70631 -42.19304 1.000 68.86080 325 LYS A N 1
ATOM 5219 C CA . LYS A 1 319 ? -26.09586 3.12161 -43.39911 1.000 68.07116 325 LYS A CA 1
ATOM 5220 C C . LYS A 1 319 ? -25.23057 4.04228 -44.22070 1.000 69.75019 325 LYS A C 1
ATOM 5221 O O . LYS A 1 319 ? -25.17592 3.90963 -45.44258 1.000 73.86521 325 LYS A O 1
ATOM 5240 N N . GLU A 1 320 ? -24.48337 4.92394 -43.55448 1.000 67.94016 326 GLU A N 1
ATOM 5241 C CA . GLU A 1 320 ? -23.71370 5.97696 -44.18964 1.000 65.88889 326 GLU A CA 1
ATOM 5242 C C . GLU A 1 320 ? -22.23415 5.64594 -44.26548 1.000 62.77456 326 GLU A C 1
ATOM 5243 O O . GLU A 1 320 ? -21.42702 6.49266 -44.67737 1.000 59.62395 326 GLU A O 1
ATOM 5255 N N . ASN A 1 321 ? -21.85400 4.43840 -43.88272 1.000 63.35791 327 ASN A N 1
ATOM 5256 C CA . ASN A 1 321 ? -20.48587 3.98508 -44.08967 1.000 64.33701 327 ASN A CA 1
ATOM 5257 C C . ASN A 1 321 ? -19.48149 4.86455 -43.33372 1.000 60.25203 327 ASN A C 1
ATOM 5258 O O . ASN A 1 321 ? -18.58860 5.47018 -43.91952 1.000 60.10164 327 ASN A O 1
ATOM 5269 N N . LEU A 1 322 ? -19.66040 4.93385 -41.99961 1.000 62.72383 328 LEU A N 1
ATOM 5270 C CA . LEU A 1 322 ? -18.87877 5.80291 -41.12520 1.000 60.87219 328 LEU A CA 1
ATOM 5271 C C . LEU A 1 322 ? -18.19290 5.14352 -39.92927 1.000 64.58800 328 LEU A C 1
ATOM 5272 O O . LEU A 1 322 ? -17.52981 5.85564 -39.16887 1.000 64.75221 328 LEU A O 1
ATOM 5288 N N . LEU A 1 323 ? -18.34693 3.83427 -39.70482 1.000 64.75397 329 LEU A N 1
ATOM 5289 C CA . LEU A 1 323 ? -17.73653 3.22756 -38.52257 1.000 68.46087 329 LEU A CA 1
ATOM 5290 C C . LEU A 1 323 ? -16.22250 3.34458 -38.54663 1.000 67.01471 329 LEU A C 1
ATOM 5291 O O . LEU A 1 323 ? -15.61627 3.86231 -37.60603 1.000 70.05195 329 LEU A O 1
ATOM 5307 N N . SER A 1 324 ? -15.58204 2.82099 -39.58819 1.000 67.42591 330 SER A N 1
ATOM 5308 C CA . SER A 1 324 ? -14.12090 2.85734 -39.60407 1.000 70.64550 330 SER A CA 1
ATOM 5309 C C . SER A 1 324 ? -13.55065 4.26806 -39.80284 1.000 68.41744 330 SER A C 1
ATOM 5310 O O . SER A 1 324 ? -12.33690 4.44109 -39.68251 1.000 68.68019 330 SER A O 1
ATOM 5318 N N . ASP A 1 325 ? -14.36632 5.27047 -40.13561 1.000 67.26150 331 ASP A N 1
ATOM 5319 C CA . ASP A 1 325 ? -13.86337 6.61507 -40.39196 1.000 66.86757 331 ASP A CA 1
ATOM 5320 C C . ASP A 1 325 ? -14.29094 7.64491 -39.34091 1.000 65.57201 331 ASP A C 1
ATOM 5321 O O . ASP A 1 325 ? -14.23317 8.84745 -39.62286 1.000 62.48007 331 ASP A O 1
ATOM 5330 N N . SER A 1 326 ? -14.67759 7.21379 -38.12823 1.000 64.30335 332 SER A N 1
ATOM 5331 C CA . SER A 1 326 ? -15.19386 8.11152 -37.09404 1.000 62.68391 332 SER A CA 1
ATOM 5332 C C . SER A 1 326 ? -14.39284 8.03683 -35.79942 1.000 63.11797 332 SER A C 1
ATOM 5333 O O . SER A 1 326 ? -13.97736 6.95858 -35.36956 1.000 64.65199 332 SER A O 1
ATOM 5341 N N . TYR A 1 327 ? -14.20072 9.18947 -35.16827 1.000 61.37700 333 TYR A N 1
ATOM 5342 C CA . TYR A 1 327 ? -13.60753 9.28100 -33.84305 1.000 60.59983 333 TYR A CA 1
ATOM 5343 C C . TYR A 1 327 ? -14.70147 9.63877 -32.84712 1.000 59.91489 333 TYR A C 1
ATOM 5344 O O . TYR A 1 327 ? -15.58999 10.43410 -33.16069 1.000 57.41916 333 TYR A O 1
ATOM 5362 N N . PHE A 1 328 ? -14.64689 9.04837 -31.65067 1.000 63.26747 334 PHE A N 1
ATOM 5363 C CA . PHE A 1 328 ? -15.70461 9.22154 -30.66053 1.000 64.34365 334 PHE A CA 1
ATOM 5364 C C . PHE A 1 328 ? -15.14737 9.75212 -29.34452 1.000 67.53095 334 PHE A C 1
ATOM 5365 O O . PHE A 1 328 ? -14.00056 9.48486 -28.98131 1.000 68.79874 334 PHE A O 1
ATOM 5382 N N . HIS A 1 329 ? -15.97079 10.53632 -28.65086 1.000 66.85875 335 HIS A N 1
ATOM 5383 C CA . HIS A 1 329 ? -15.60346 11.15093 -27.38759 1.000 72.24699 335 HIS A CA 1
ATOM 5384 C C . HIS A 1 329 ? -16.52389 10.69295 -26.26185 1.000 74.30709 335 HIS A C 1
ATOM 5385 O O . HIS A 1 329 ? -17.68841 10.35618 -26.47986 1.000 73.05634 335 HIS A O 1
ATOM 5400 N N . LEU A 1 330 ? -15.97126 10.64549 -25.05531 1.000 78.29047 336 LEU A N 1
ATOM 5401 C CA . LEU A 1 330 ? -16.75559 10.36184 -23.86243 1.000 79.01814 336 LEU A CA 1
ATOM 5402 C C . LEU A 1 330 ? -16.92343 11.64241 -23.05042 1.000 81.73936 336 LEU A C 1
ATOM 5403 O O . LEU A 1 330 ? -18.00444 12.24852 -23.05726 1.000 78.40691 336 LEU A O 1
ATOM 5419 N N . SER A 1 331 ? -15.87021 12.02754 -22.31871 1.000 85.34299 337 SER A N 1
ATOM 5420 C CA . SER A 1 331 ? -15.82592 13.28249 -21.57576 1.000 90.03092 337 SER A CA 1
ATOM 5421 C C . SER A 1 331 ? -14.37397 13.65207 -21.29505 1.000 94.99007 337 SER A C 1
ATOM 5422 O O . SER A 1 331 ? -13.48860 12.79308 -21.26274 1.000 98.81219 337 SER A O 1
ATOM 5430 N N . ASP A 1 332 ? -14.16076 14.92823 -20.99809 1.000 98.48073 338 ASP A N 1
ATOM 5431 C CA . ASP A 1 332 ? -12.81826 15.46285 -20.86074 1.000 102.08150 338 ASP A CA 1
ATOM 5432 C C . ASP A 1 332 ? -12.29417 15.43116 -19.43487 1.000 109.10769 338 ASP A C 1
ATOM 5433 O O . ASP A 1 332 ? -13.04936 15.44391 -18.45846 1.000 114.91554 338 ASP A O 1
ATOM 5442 N N . GLU A 1 333 ? -10.97175 15.33547 -19.34850 1.000 108.72570 339 GLU A N 1
ATOM 5443 C CA . GLU A 1 333 ? -10.14215 15.54684 -18.17490 1.000 115.04271 339 GLU A CA 1
ATOM 5444 C C . GLU A 1 333 ? -10.82440 15.21363 -16.85571 1.000 123.79189 339 GLU A C 1
ATOM 5445 O O . GLU A 1 333 ? -11.32718 16.11363 -16.17146 1.000 126.26270 339 GLU A O 1
ATOM 5457 N N . PRO A 1 334 ? -10.90335 13.93428 -16.49004 1.000 128.80675 340 PRO A N 1
ATOM 5458 C CA . PRO A 1 334 ? -11.19019 13.57708 -15.09863 1.000 139.67786 340 PRO A CA 1
ATOM 5459 C C . PRO A 1 334 ? -9.89243 13.63756 -14.30381 1.000 147.66157 340 PRO A C 1
ATOM 5460 O O . PRO A 1 334 ? -8.86599 13.12891 -14.75882 1.000 145.33738 340 PRO A O 1
ATOM 5471 N N . TRP A 1 335 ? -9.90612 14.33315 -13.16529 1.000 154.00939 341 TRP A N 1
ATOM 5472 C CA . TRP A 1 335 ? -8.75764 14.25724 -12.26859 1.000 160.67545 341 TRP A CA 1
ATOM 5473 C C . TRP A 1 335 ? -8.66958 12.82793 -11.71315 1.000 163.89882 341 TRP A C 1
ATOM 5474 O O . TRP A 1 335 ? -9.44867 11.94393 -12.08261 1.000 160.71404 341 TRP A O 1
ATOM 5495 N N . SER A 1 336 ? -7.69203 12.57944 -10.83503 1.000 168.44617 342 SER A N 1
ATOM 5496 C CA . SER A 1 336 ? -7.58817 11.26725 -10.19204 1.000 170.08507 342 SER A CA 1
ATOM 5497 C C . SER A 1 336 ? -8.89492 10.88707 -9.49466 1.000 172.02132 342 SER A C 1
ATOM 5498 O O . SER A 1 336 ? -9.42679 9.79029 -9.69481 1.000 171.05804 342 SER A O 1
ATOM 5506 N N . GLU A 1 337 ? -9.40882 11.78463 -8.64817 1.000 167.23765 343 GLU A N 1
ATOM 5507 C CA . GLU A 1 337 ? -10.65736 11.54666 -7.92222 1.000 164.51736 343 GLU A CA 1
ATOM 5508 C C . GLU A 1 337 ? -11.82739 11.24738 -8.86159 1.000 159.63048 343 GLU A C 1
ATOM 5509 O O . GLU A 1 337 ? -12.64362 10.36065 -8.57974 1.000 153.92574 343 GLU A O 1
ATOM 5521 N N . HIS A 1 338 ? -11.95139 11.99914 -9.96424 1.000 160.22300 344 HIS A N 1
ATOM 5522 C CA . HIS A 1 338 ? -13.03025 11.76140 -10.92044 1.000 154.67534 344 HIS A CA 1
ATOM 5523 C C . HIS A 1 338 ? -12.92084 10.39644 -11.59639 1.000 147.85254 344 HIS A C 1
ATOM 5524 O O . HIS A 1 338 ? -13.86476 9.99376 -12.28131 1.000 139.65191 344 HIS A O 1
ATOM 5538 N N . VAL A 1 339 ? -11.78600 9.69743 -11.45629 1.000 150.40364 345 VAL A N 1
ATOM 5539 C CA . VAL A 1 339 ? -11.51216 8.52695 -12.29615 1.000 142.45715 345 VAL A CA 1
ATOM 5540 C C . VAL A 1 339 ? -12.68399 7.54933 -12.27341 1.000 129.27174 345 VAL A C 1
ATOM 5541 O O . VAL A 1 339 ? -13.16214 7.11542 -13.32811 1.000 124.99184 345 VAL A O 1
ATOM 5554 N N . GLU A 1 340 ? -13.21016 7.23425 -11.08325 1.000 126.86848 346 GLU A N 1
ATOM 5555 C CA . GLU A 1 340 ? -14.27651 6.23473 -11.01452 1.000 119.70959 346 GLU A CA 1
ATOM 5556 C C . GLU A 1 340 ? -15.53733 6.70342 -11.73605 1.000 117.56432 346 GLU A C 1
ATOM 5557 O O . GLU A 1 340 ? -16.18192 5.90162 -12.42486 1.000 113.38316 346 GLU A O 1
ATOM 5569 N N . ASN A 1 341 ? -15.87576 8.00074 -11.65140 1.000 121.25029 347 ASN A N 1
ATOM 5570 C CA . ASN A 1 341 ? -16.88176 8.56418 -12.55785 1.000 119.96914 347 ASN A CA 1
ATOM 5571 C C . ASN A 1 341 ? -16.69624 8.00817 -13.96926 1.000 116.96431 347 ASN A C 1
ATOM 5572 O O . ASN A 1 341 ? -17.53101 7.24776 -14.48380 1.000 111.29042 347 ASN A O 1
ATOM 5583 N N . TYR A 1 342 ? -15.56670 8.36942 -14.58567 1.000 120.71434 348 TYR A N 1
ATOM 5584 C CA . TYR A 1 342 ? -15.34507 8.01069 -15.98052 1.000 116.02142 348 TYR A CA 1
ATOM 5585 C C . TYR A 1 342 ? -15.28826 6.50046 -16.13678 1.000 112.24255 348 TYR A C 1
ATOM 5586 O O . TYR A 1 342 ? -15.90714 5.95807 -17.06380 1.000 108.07031 348 TYR A O 1
ATOM 5604 N N . LYS A 1 343 ? -14.70812 5.78831 -15.15672 1.000 113.04975 349 LYS A N 1
ATOM 5605 C CA . LYS A 1 343 ? -14.70713 4.32885 -15.24211 1.000 106.98297 349 LYS A CA 1
ATOM 5606 C C . LYS A 1 343 ? -16.13058 3.80667 -15.38514 1.000 102.51789 349 LYS A C 1
ATOM 5607 O O . LYS A 1 343 ? -16.42951 3.03051 -16.30490 1.000 99.63233 349 LYS A O 1
ATOM 5626 N N . LYS A 1 344 ? -17.04571 4.27456 -14.52984 1.000 103.34700 350 LYS A N 1
ATOM 5627 C CA . LYS A 1 344 ? -18.41169 3.76976 -14.62812 1.000 103.06996 350 LYS A CA 1
ATOM 5628 C C . LYS A 1 344 ? -18.96894 4.08803 -16.00954 1.000 99.65514 350 LYS A C 1
ATOM 5629 O O . LYS A 1 344 ? -19.42581 3.18892 -16.73492 1.000 95.66716 350 LYS A O 1
ATOM 5648 N N . ALA A 1 345 ? -18.82195 5.34926 -16.43857 1.000 101.90222 351 ALA A N 1
ATOM 5649 C CA . ALA A 1 345 ? -19.33082 5.73124 -17.74795 1.000 94.28787 351 ALA A CA 1
ATOM 5650 C C . ALA A 1 345 ? -18.72275 4.85346 -18.83082 1.000 94.26308 351 ALA A C 1
ATOM 5651 O O . ALA A 1 345 ? -19.44020 4.35114 -19.71017 1.000 91.63677 351 ALA A O 1
ATOM 5658 N N . ARG A 1 346 ? -17.40397 4.61720 -18.76668 1.000 95.76712 352 ARG A N 1
ATOM 5659 C CA . ARG A 1 346 ? -16.79075 3.83137 -19.82738 1.000 92.01360 352 ARG A CA 1
ATOM 5660 C C . ARG A 1 346 ? -17.39956 2.43738 -19.86194 1.000 93.04134 352 ARG A C 1
ATOM 5661 O O . ARG A 1 346 ? -17.79433 1.95181 -20.93043 1.000 92.78114 352 ARG A O 1
ATOM 5682 N N . ASN A 1 347 ? -17.56747 1.80500 -18.69756 1.000 93.76788 353 ASN A N 1
ATOM 5683 C CA . ASN A 1 347 ? -18.12334 0.46476 -18.72634 1.000 91.59935 353 ASN A CA 1
ATOM 5684 C C . ASN A 1 347 ? -19.53594 0.50263 -19.28252 1.000 88.81996 353 ASN A C 1
ATOM 5685 O O . ASN A 1 347 ? -19.92838 -0.37562 -20.06078 1.000 89.30587 353 ASN A O 1
ATOM 5696 N N . ILE A 1 348 ? -20.29218 1.55452 -18.96064 1.000 88.36132 354 ILE A N 1
ATOM 5697 C CA . ILE A 1 348 ? -21.63785 1.67263 -19.51882 1.000 87.35451 354 ILE A CA 1
ATOM 5698 C C . ILE A 1 348 ? -21.57033 1.61645 -21.03813 1.000 88.23508 354 ILE A C 1
ATOM 5699 O O . ILE A 1 348 ? -22.27920 0.82404 -21.67508 1.000 86.62964 354 ILE A O 1
ATOM 5715 N N . LEU A 1 349 ? -20.66672 2.41238 -21.63965 1.000 87.26954 355 LEU A N 1
ATOM 5716 C CA . LEU A 1 349 ? -20.48299 2.34674 -23.08837 1.000 86.11928 355 LEU A CA 1
ATOM 5717 C C . LEU A 1 349 ? -20.12704 0.94046 -23.54529 1.000 86.86118 355 LEU A C 1
ATOM 5718 O O . LEU A 1 349 ? -20.70817 0.44915 -24.52033 1.000 86.95819 355 LEU A O 1
ATOM 5734 N N . ARG A 1 350 ? -19.19816 0.26125 -22.84337 1.000 89.01798 356 ARG A N 1
ATOM 5735 C CA . ARG A 1 350 ? -18.82974 -1.09455 -23.25289 1.000 88.57973 356 ARG A CA 1
ATOM 5736 C C . ARG A 1 350 ? -20.05418 -1.99478 -23.30398 1.000 85.51734 356 ARG A C 1
ATOM 5737 O O . ARG A 1 350 ? -20.14223 -2.86709 -24.17957 1.000 82.79349 356 ARG A O 1
ATOM 5758 N N . GLN A 1 351 ? -21.01547 -1.78017 -22.39275 1.000 84.42085 357 GLN A N 1
ATOM 5759 C CA . GLN A 1 351 ? -22.24001 -2.58035 -22.37707 1.000 85.07061 357 GLN A CA 1
ATOM 5760 C C . GLN A 1 351 ? -23.20081 -2.19121 -23.49325 1.000 85.04445 357 GLN A C 1
ATOM 5761 O O . GLN A 1 351 ? -23.90849 -3.04540 -24.03479 1.000 85.65949 357 GLN A O 1
ATOM 5775 N N . LEU A 1 352 ? -23.28145 -0.90523 -23.81617 1.000 86.32145 358 LEU A N 1
ATOM 5776 C CA . LEU A 1 352 ? -24.28649 -0.41407 -24.74814 1.000 83.31673 358 LEU A CA 1
ATOM 5777 C C . LEU A 1 352 ? -23.74637 -0.16157 -26.14312 1.000 81.55278 358 LEU A C 1
ATOM 5778 O O . LEU A 1 352 ? -24.53823 -0.00423 -27.07763 1.000 82.26833 358 LEU A O 1
ATOM 5794 N N . ALA A 1 353 ? -22.43726 -0.07416 -26.29070 1.000 82.65131 359 ALA A N 1
ATOM 5795 C CA . ALA A 1 353 ? -21.79827 0.24978 -27.55441 1.000 82.02779 359 ALA A CA 1
ATOM 5796 C C . ALA A 1 353 ? -20.40182 -0.35540 -27.55973 1.000 81.27474 359 ALA A C 1
ATOM 5797 O O . ALA A 1 353 ? -19.40435 0.37092 -27.57846 1.000 82.31541 359 ALA A O 1
ATOM 5804 N N . PRO A 1 354 ? -20.28718 -1.67627 -27.46746 1.000 82.23667 360 PRO A N 1
ATOM 5805 C CA . PRO A 1 354 ? -18.94848 -2.29452 -27.45219 1.000 82.63357 360 PRO A CA 1
ATOM 5806 C C . PRO A 1 354 ? -18.15121 -2.06510 -28.71840 1.000 80.41986 360 PRO A C 1
ATOM 5807 O O . PRO A 1 354 ? -16.91540 -2.11841 -28.67289 1.000 80.55709 360 PRO A O 1
ATOM 5818 N N . TRP A 1 355 ? -18.83286 -1.79693 -29.83528 1.000 80.37486 361 TRP A N 1
ATOM 5819 C CA . TRP A 1 355 ? -18.20495 -1.43677 -31.10140 1.000 79.01145 361 TRP A CA 1
ATOM 5820 C C . TRP A 1 355 ? -17.49840 -0.08666 -31.04623 1.000 80.90894 361 TRP A C 1
ATOM 5821 O O . TRP A 1 355 ? -16.63010 0.17991 -31.89217 1.000 81.37313 361 TRP A O 1
ATOM 5842 N N . MET A 1 356 ? -17.82684 0.75345 -30.06027 1.000 79.34161 362 MET A N 1
ATOM 5843 C CA . MET A 1 356 ? -17.37264 2.13619 -30.02398 1.000 79.31770 362 MET A CA 1
ATOM 5844 C C . MET A 1 356 ? -16.04974 2.19912 -29.27685 1.000 81.87795 362 MET A C 1
ATOM 5845 O O . MET A 1 356 ? -15.98360 1.80671 -28.10443 1.000 85.03789 362 MET A O 1
ATOM 5859 N N . LYS A 1 357 ? -15.00381 2.68057 -29.95557 1.000 81.05542 363 LYS A N 1
ATOM 5860 C CA . LYS A 1 357 ? -13.73704 3.01524 -29.32515 1.000 77.08499 363 LYS A CA 1
ATOM 5861 C C . LYS A 1 357 ? -13.71347 4.51823 -29.08917 1.000 76.15740 363 LYS A C 1
ATOM 5862 O O . LYS A 1 357 ? -14.26090 5.28455 -29.88604 1.000 74.65254 363 LYS A O 1
ATOM 5881 N N . VAL A 1 358 ? -13.13163 4.93321 -27.95911 1.000 78.25380 364 VAL A N 1
ATOM 5882 C CA . VAL A 1 358 ? -13.19691 6.31299 -27.49061 1.000 74.99194 364 VAL A CA 1
ATOM 5883 C C . VAL A 1 358 ? -11.80655 6.91775 -27.45872 1.000 78.01274 364 VAL A C 1
ATOM 5884 O O . VAL A 1 358 ? -10.80875 6.22861 -27.26030 1.000 82.76174 364 VAL A O 1
ATOM 5897 N N . MET A 1 359 ? -11.74796 8.22872 -27.66131 1.000 77.93459 365 MET A N 1
ATOM 5898 C CA . MET A 1 359 ? -10.53963 9.00439 -27.44010 1.000 82.22149 365 MET A CA 1
ATOM 5899 C C . MET A 1 359 ? -10.93234 10.23496 -26.65325 1.000 83.79555 365 MET A C 1
ATOM 5900 O O . MET A 1 359 ? -11.91830 10.89721 -26.98476 1.000 80.92690 365 MET A O 1
ATOM 5914 N N . ASP A 1 360 ? -10.13389 10.56079 -25.64475 1.000 89.72078 366 ASP A N 1
ATOM 5915 C CA . ASP A 1 360 ? -10.43301 11.69016 -24.78868 1.000 91.73673 366 ASP A CA 1
ATOM 5916 C C . ASP A 1 360 ? -9.16551 12.24215 -24.17414 1.000 92.37525 366 ASP A C 1
ATOM 5917 O O . ASP A 1 360 ? -8.17604 11.53200 -23.97378 1.000 92.23095 366 ASP A O 1
ATOM 5926 N N . ALA A 1 361 ? -9.22597 13.53745 -23.89275 1.000 91.75387 367 ALA A N 1
ATOM 5927 C CA . ALA A 1 361 ? -8.20376 14.22868 -23.13260 1.000 94.63233 367 ALA A CA 1
ATOM 5928 C C . ALA A 1 361 ? -8.03170 13.58063 -21.76227 1.000 103.55063 367 ALA A C 1
ATOM 5929 O O . ALA A 1 361 ? -8.88079 13.73526 -20.87844 1.000 108.46099 367 ALA A O 1
ATOM 5936 N N . LEU A 1 362 ? -6.97156 12.78519 -21.60779 1.000 108.62900 368 LEU A N 1
ATOM 5937 C CA . LEU A 1 362 ? -6.49112 12.33733 -20.30382 1.000 114.49738 368 LEU A CA 1
ATOM 5938 C C . LEU A 1 362 ? -5.02492 12.75647 -20.19683 1.000 111.96894 368 LEU A C 1
ATOM 5939 O O . LEU A 1 362 ? -4.15980 12.16507 -20.85360 1.000 109.26065 368 LEU A O 1
ATOM 5955 N N . SER A 1 363 ? -4.74270 13.77799 -19.37862 1.000 103.45619 369 SER A N 1
ATOM 5956 C CA . SER A 1 363 ? -3.37131 14.23463 -19.17381 1.000 96.29465 369 SER A CA 1
ATOM 5957 C C . SER A 1 363 ? -2.64850 13.47264 -18.06809 1.000 98.54981 369 SER A C 1
ATOM 5958 O O . SER A 1 363 ? -1.41646 13.51072 -18.01524 1.000 95.52714 369 SER A O 1
ATOM 5966 N N . ASP A 1 364 ? -3.37638 12.77945 -17.19624 1.000 102.70009 370 ASP A N 1
ATOM 5967 C CA . ASP A 1 364 ? -2.77481 11.95357 -16.15078 1.000 106.61808 370 ASP A CA 1
ATOM 5968 C C . ASP A 1 364 ? -2.34253 10.63015 -16.79353 1.000 112.65126 370 ASP A C 1
ATOM 5969 O O . ASP A 1 364 ? -3.19725 9.85295 -17.24385 1.000 114.45841 370 ASP A O 1
ATOM 5978 N N . VAL A 1 365 ? -1.01908 10.37311 -16.85834 1.000 113.18195 371 VAL A N 1
ATOM 5979 C CA . VAL A 1 365 ? -0.51006 9.20383 -17.59107 1.000 114.06190 371 VAL A CA 1
ATOM 5980 C C . VAL A 1 365 ? -0.80390 7.91107 -16.83820 1.000 126.16414 371 VAL A C 1
ATOM 5981 O O . VAL A 1 365 ? -1.02850 6.85731 -17.45056 1.000 127.55725 371 VAL A O 1
ATOM 5994 N N . ARG A 1 366 ? -0.75594 7.95894 -15.50164 1.000 132.13253 372 ARG A N 1
ATOM 5995 C CA . ARG A 1 366 ? -1.09999 6.79916 -14.68671 1.000 140.27488 372 ARG A CA 1
ATOM 5996 C C . ARG A 1 366 ? -2.57337 6.41589 -14.81060 1.000 140.13548 372 ARG A C 1
ATOM 5997 O O . ARG A 1 366 ? -2.94316 5.30609 -14.40854 1.000 140.84564 372 ARG A O 1
ATOM 6018 N N . TYR A 1 367 ? -3.42528 7.31225 -15.33055 1.000 136.04124 373 TYR A N 1
ATOM 6019 C CA . TYR A 1 367 ? -4.82991 7.00178 -15.59032 1.000 137.55582 373 TYR A CA 1
ATOM 6020 C C . TYR A 1 367 ? -5.16177 7.05590 -17.08675 1.000 134.03664 373 TYR A C 1
ATOM 6021 O O . TYR A 1 367 ? -6.31098 7.31718 -17.45640 1.000 132.30092 373 TYR A O 1
ATOM 6039 N N . GLY A 1 368 ? -4.15794 6.86919 -17.95112 1.000 133.16184 374 GLY A N 1
ATOM 6040 C CA . GLY A 1 368 ? -4.34958 6.53551 -19.35696 1.000 131.88278 374 GLY A CA 1
ATOM 6041 C C . GLY A 1 368 ? -3.60233 5.24663 -19.65992 1.000 134.39759 374 GLY A C 1
ATOM 6042 O O . GLY A 1 368 ? -3.87031 4.54538 -20.64128 1.000 131.71033 374 GLY A O 1
ATOM 6046 N N . ARG A 1 369 ? -2.61514 4.97026 -18.80086 1.000 142.68423 375 ARG A N 1
ATOM 6047 C CA . ARG A 1 369 ? -2.00120 3.64741 -18.67349 1.000 145.59011 375 ARG A CA 1
ATOM 6048 C C . ARG A 1 369 ? -2.99024 2.60256 -18.14737 1.000 144.63434 375 ARG A C 1
ATOM 6049 O O . ARG A 1 369 ? -2.85443 1.41704 -18.46886 1.000 149.00187 375 ARG A O 1
ATOM 6070 N N . GLU A 1 370 ? -3.95000 3.00032 -17.29826 1.000 138.22273 376 GLU A N 1
ATOM 6071 C CA . GLU A 1 370 ? -4.96949 2.08343 -16.77843 1.000 136.41909 376 GLU A CA 1
ATOM 6072 C C . GLU A 1 370 ? -6.07140 1.71853 -17.78128 1.000 134.91060 376 GLU A C 1
ATOM 6073 O O . GLU A 1 370 ? -7.01783 1.02388 -17.39063 1.000 131.38481 376 GLU A O 1
ATOM 6085 N N . GLN A 1 371 ? -6.00188 2.17515 -19.03717 1.000 140.56668 377 GLN A N 1
ATOM 6086 C CA . GLN A 1 371 ? -6.97038 1.86983 -20.11431 1.000 136.44174 377 GLN A CA 1
ATOM 6087 C C . GLN A 1 371 ? -8.29335 2.63697 -20.04466 1.000 131.64429 377 GLN A C 1
ATOM 6088 O O . GLN A 1 371 ? -9.20821 2.31261 -20.81799 1.000 130.07946 377 GLN A O 1
ATOM 6102 N N . LEU A 1 372 ? -8.43226 3.66229 -19.19070 1.000 123.84539 378 LEU A N 1
ATOM 6103 C CA . LEU A 1 372 ? -9.70482 4.38057 -19.08657 1.000 114.73668 378 LEU A CA 1
ATOM 6104 C C . LEU A 1 372 ? -10.25184 4.71353 -20.46986 1.000 106.89104 378 LEU A C 1
ATOM 6105 O O . LEU A 1 372 ? -11.42817 4.48528 -20.76558 1.000 105.36763 378 LEU A O 1
ATOM 6121 N N . THR A 1 373 ? -9.41807 5.30487 -21.30972 1.000 104.20089 379 THR A N 1
ATOM 6122 C CA . THR A 1 373 ? -9.76245 5.60612 -22.68864 1.000 99.45689 379 THR A CA 1
ATOM 6123 C C . THR A 1 373 ? -9.06437 4.59562 -23.61666 1.000 96.97566 379 THR A C 1
ATOM 6124 O O . THR A 1 373 ? -8.21455 3.80714 -23.19156 1.000 99.87294 379 THR A O 1
ATOM 6135 N N . ASP A 1 374 ? -9.45416 4.60646 -24.89938 1.000 90.48797 380 ASP A N 1
ATOM 6136 C CA . ASP A 1 374 ? -8.86357 3.72161 -25.90591 1.000 87.82261 380 ASP A CA 1
ATOM 6137 C C . ASP A 1 374 ? -7.70141 4.39356 -26.63877 1.000 84.96710 380 ASP A C 1
ATOM 6138 O O . ASP A 1 374 ? -6.66234 3.75680 -26.84709 1.000 82.21359 380 ASP A O 1
ATOM 6147 N N . ILE A 1 375 ? -7.84654 5.67365 -26.99861 1.000 84.68694 381 ILE A N 1
ATOM 6148 C CA . ILE A 1 375 ? -6.79103 6.48584 -27.62041 1.000 82.40537 381 ILE A CA 1
ATOM 6149 C C . ILE A 1 375 ? -6.69716 7.80159 -26.84443 1.000 80.56218 381 ILE A C 1
ATOM 6150 O O . ILE A 1 375 ? -7.56177 8.67197 -27.01810 1.000 79.56823 381 ILE A O 1
ATOM 6166 N N . PRO A 1 376 ? -5.68288 8.00822 -26.00163 1.000 79.24556 382 PRO A N 1
ATOM 6167 C CA . PRO A 1 376 ? -5.67627 9.18544 -25.12238 1.000 78.55603 382 PRO A CA 1
ATOM 6168 C C . PRO A 1 376 ? -5.15035 10.44758 -25.80716 1.000 74.06701 382 PRO A C 1
ATOM 6169 O O . PRO A 1 376 ? -4.38678 10.39430 -26.77948 1.000 69.59771 382 PRO A O 1
ATOM 6180 N N . ILE A 1 377 ? -5.58458 11.59784 -25.27006 1.000 77.36579 383 ILE A N 1
ATOM 6181 C CA . ILE A 1 377 ? -5.21387 12.90895 -25.81376 1.000 76.59046 383 ILE A CA 1
ATOM 6182 C C . ILE A 1 377 ? -4.59864 13.80122 -24.73780 1.000 76.01417 383 ILE A C 1
ATOM 6183 O O . ILE A 1 377 ? -5.22389 14.78024 -24.30983 1.000 76.19903 383 ILE A O 1
ATOM 6199 N N . PRO A 1 378 ? -3.36192 13.57425 -24.33689 1.000 73.94420 384 PRO A N 1
ATOM 6200 C CA . PRO A 1 378 ? -2.74461 14.48205 -23.36794 1.000 75.57933 384 PRO A CA 1
ATOM 6201 C C . PRO A 1 378 ? -2.55966 15.88830 -23.91315 1.000 68.88263 384 PRO A C 1
ATOM 6202 O O . PRO A 1 378 ? -2.37911 16.12087 -25.11874 1.000 66.19362 384 PRO A O 1
ATOM 6213 N N . ILE A 1 379 ? -2.62788 16.84165 -22.99050 1.000 68.70239 385 ILE A N 1
ATOM 6214 C CA . ILE A 1 379 ? -2.15444 18.17867 -23.29294 1.000 69.23413 385 ILE A CA 1
ATOM 6215 C C . ILE A 1 379 ? -0.64402 18.08234 -23.52161 1.000 69.92660 385 ILE A C 1
ATOM 6216 O O . ILE A 1 379 ? 0.01929 17.15850 -23.02619 1.000 69.53272 385 ILE A O 1
ATOM 6232 N N . ILE A 1 380 ? -0.08951 19.01275 -24.31008 1.000 67.53326 386 ILE A N 1
ATOM 6233 C CA . ILE A 1 380 ? 1.29141 18.83123 -24.77875 1.000 68.51395 386 ILE A CA 1
ATOM 6234 C C . ILE A 1 380 ? 2.30300 18.71341 -23.63780 1.000 69.47627 386 ILE A C 1
ATOM 6235 O O . ILE A 1 380 ? 3.30365 17.99486 -23.76290 1.000 69.80521 386 ILE A O 1
ATOM 6251 N N . SER A 1 381 ? 2.06907 19.40528 -22.51978 1.000 69.81855 387 SER A N 1
ATOM 6252 C CA . SER A 1 381 ? 2.97056 19.38747 -21.37023 1.000 70.00371 387 SER A CA 1
ATOM 6253 C C . SER A 1 381 ? 2.99764 18.05396 -20.62629 1.000 72.05309 387 SER A C 1
ATOM 6254 O O . SER A 1 381 ? 3.83258 17.88685 -19.73285 1.000 72.11773 387 SER A O 1
ATOM 6262 N N . SER A 1 382 ? 2.07079 17.14078 -20.92327 1.000 73.75028 388 SER A N 1
ATOM 6263 C CA . SER A 1 382 ? 2.10699 15.77121 -20.43903 1.000 74.11724 388 SER A CA 1
ATOM 6264 C C . SER A 1 382 ? 2.62145 14.79677 -21.49407 1.000 76.67370 388 SER A C 1
ATOM 6265 O O . SER A 1 382 ? 2.89156 13.62544 -21.17286 1.000 80.35659 388 SER A O 1
ATOM 6273 N N . ASP A 1 383 ? 2.81031 15.26877 -22.72600 1.000 74.22775 389 ASP A N 1
ATOM 6274 C CA . ASP A 1 383 ? 3.33970 14.42715 -23.79065 1.000 76.05185 389 ASP A CA 1
ATOM 6275 C C . ASP A 1 383 ? 4.53635 13.59160 -23.35400 1.000 77.75392 389 ASP A C 1
ATOM 6276 O O . ASP A 1 383 ? 4.54829 12.36765 -23.53007 1.000 78.94525 389 ASP A O 1
ATOM 6285 N N . GLU A 1 384 ? 5.54539 14.23393 -22.76500 1.000 78.90297 390 GLU A N 1
ATOM 6286 C CA . GLU A 1 384 ? 6.77223 13.51772 -22.42612 1.000 82.57521 390 GLU A CA 1
ATOM 6287 C C . GLU A 1 384 ? 6.45645 12.24639 -21.63570 1.000 86.59039 390 GLU A C 1
ATOM 6288 O O . GLU A 1 384 ? 6.94793 11.15854 -21.96408 1.000 85.21994 390 GLU A O 1
ATOM 6300 N N . ALA A 1 385 ? 5.57726 12.34902 -20.63159 1.000 87.30958 391 ALA A N 1
ATOM 6301 C CA . ALA A 1 385 ? 5.27885 11.17502 -19.81000 1.000 87.94061 391 ALA A CA 1
ATOM 6302 C C . ALA A 1 385 ? 4.69728 10.05378 -20.66241 1.000 88.95903 391 ALA A C 1
ATOM 6303 O O . ALA A 1 385 ? 5.16435 8.90726 -20.60464 1.000 89.74375 391 ALA A O 1
ATOM 6310 N N . TYR A 1 386 ? 3.69760 10.38124 -21.49492 1.000 87.05049 392 TYR A N 1
ATOM 6311 C CA . TYR A 1 386 ? 3.11188 9.38072 -22.38451 1.000 87.35951 392 TYR A CA 1
ATOM 6312 C C . TYR A 1 386 ? 4.13478 8.78200 -23.35390 1.000 88.30841 392 TYR A C 1
ATOM 6313 O O . TYR A 1 386 ? 3.98778 7.61781 -23.74596 1.000 87.47542 392 TYR A O 1
ATOM 6331 N N . ARG A 1 387 ? 5.17844 9.53333 -23.75455 1.000 87.46236 393 ARG A N 1
ATOM 6332 C CA . ARG A 1 387 ? 6.16137 8.91905 -24.64862 1.000 87.58969 393 ARG A CA 1
ATOM 6333 C C . ARG A 1 387 ? 7.09371 7.96115 -23.91641 1.000 91.82379 393 ARG A C 1
ATOM 6334 O O . ARG A 1 387 ? 7.57029 6.99522 -24.51941 1.000 92.96634 393 ARG A O 1
ATOM 6355 N N . LYS A 1 388 ? 7.35544 8.18662 -22.62672 1.000 93.49257 394 LYS A N 1
ATOM 6356 C CA . LYS A 1 388 ? 8.25786 7.28238 -21.92527 1.000 96.15082 394 LYS A CA 1
ATOM 6357 C C . LYS A 1 388 ? 7.56528 5.96258 -21.60773 1.000 100.76809 394 LYS A C 1
ATOM 6358 O O . LYS A 1 388 ? 8.22689 4.92041 -21.56866 1.000 105.43150 394 LYS A O 1
ATOM 6377 N N . GLU A 1 389 ? 6.23891 5.99255 -21.39617 1.000 101.07564 395 GLU A N 1
ATOM 6378 C CA . GLU A 1 389 ? 5.39658 4.79693 -21.41867 1.000 100.50079 395 GLU A CA 1
ATOM 6379 C C . GLU A 1 389 ? 5.30542 4.19783 -22.82068 1.000 100.62496 395 GLU A C 1
ATOM 6380 O O . GLU A 1 389 ? 4.74952 3.10617 -22.97697 1.000 100.03522 395 GLU A O 1
ATOM 6392 N N . GLN A 1 390 ? 5.82868 4.90444 -23.83119 1.000 102.82967 396 GLN A N 1
ATOM 6393 C CA . GLN A 1 390 ? 5.50979 4.70790 -25.24884 1.000 104.39482 396 GLN A CA 1
ATOM 6394 C C . GLN A 1 390 ? 4.06548 4.22418 -25.46912 1.000 97.78933 396 GLN A C 1
ATOM 6395 O O . GLN A 1 390 ? 3.81362 3.16997 -26.06776 1.000 97.39216 396 GLN A O 1
ATOM 6409 N N . ILE A 1 391 ? 3.12960 5.06892 -25.03961 1.000 89.63721 397 ILE A N 1
ATOM 6410 C CA . ILE A 1 391 ? 1.69666 4.92980 -25.31297 1.000 83.83142 397 ILE A CA 1
ATOM 6411 C C . ILE A 1 391 ? 1.34334 5.80208 -26.51887 1.000 78.66483 397 ILE A C 1
ATOM 6412 O O . ILE A 1 391 ? 1.58396 7.01938 -26.47627 1.000 75.47018 397 ILE A O 1
ATOM 6428 N N . PRO A 1 392 ? 0.73498 5.25314 -27.57095 1.000 75.11726 398 PRO A N 1
ATOM 6429 C CA . PRO A 1 392 ? 0.29142 6.10366 -28.69322 1.000 74.74400 398 PRO A CA 1
ATOM 6430 C C . PRO A 1 392 ? -0.85811 7.03360 -28.29544 1.000 70.68011 398 PRO A C 1
ATOM 6431 O O . PRO A 1 392 ? -1.80326 6.62920 -27.60640 1.000 73.25956 398 PRO A O 1
ATOM 6442 N N . HIS A 1 393 ? -0.80034 8.27140 -28.79318 1.000 68.31591 399 HIS A N 1
ATOM 6443 C CA . HIS A 1 393 ? -1.68667 9.31943 -28.31271 1.000 65.34002 399 HIS A CA 1
ATOM 6444 C C . HIS A 1 393 ? -1.71870 10.46814 -29.29849 1.000 62.73644 399 HIS A C 1
ATOM 6445 O O . HIS A 1 393 ? -0.78768 10.66236 -30.08065 1.000 60.65676 399 HIS A O 1
ATOM 6460 N N . TRP A 1 394 ? -2.81630 11.23462 -29.21664 1.000 65.47887 400 TRP A N 1
ATOM 6461 C CA . TRP A 1 394 ? -3.02077 12.56812 -29.78081 1.000 60.65333 400 TRP A CA 1
ATOM 6462 C C . TRP A 1 394 ? -2.53142 13.61021 -28.77107 1.000 62.70712 400 TRP A C 1
ATOM 6463 O O . TRP A 1 394 ? -2.32874 13.31433 -27.59497 1.000 61.91518 400 TRP A O 1
ATOM 6484 N N . VAL A 1 395 ? -2.38110 14.85352 -29.22430 1.000 60.94186 401 VAL A N 1
ATOM 6485 C CA . VAL A 1 395 ? -1.94972 15.93570 -28.35134 1.000 60.53825 401 VAL A CA 1
ATOM 6486 C C . VAL A 1 395 ? -2.84489 17.13342 -28.61224 1.000 61.76731 401 VAL A C 1
ATOM 6487 O O . VAL A 1 395 ? -3.29223 17.36459 -29.74047 1.000 60.35131 401 VAL A O 1
ATOM 6500 N N . TYR A 1 396 ? -3.08343 17.92075 -27.55858 1.000 63.93966 402 TYR A N 1
ATOM 6501 C CA . TYR A 1 396 ? -3.83883 19.15362 -27.71721 1.000 61.62229 402 TYR A CA 1
ATOM 6502 C C . TYR A 1 396 ? -3.15636 20.23850 -26.89984 1.000 64.01414 402 TYR A C 1
ATOM 6503 O O . TYR A 1 396 ? -2.22559 19.97160 -26.13077 1.000 63.98577 402 TYR A O 1
ATOM 6521 N N . PHE A 1 397 ? -3.63248 21.47353 -27.08704 1.000 61.84748 403 PHE A N 1
ATOM 6522 C CA . PHE A 1 397 ? -3.18907 22.62431 -26.31121 1.000 61.10201 403 PHE A CA 1
ATOM 6523 C C . PHE A 1 397 ? -4.34648 23.60595 -26.41847 1.000 63.56019 403 PHE A C 1
ATOM 6524 O O . PHE A 1 397 ? -5.27864 23.38811 -27.20246 1.000 61.83582 403 PHE A O 1
ATOM 6541 N N . CYS A 1 398 ? -4.38038 24.57543 -25.49178 1.000 66.26416 404 CYS A N 1
ATOM 6542 C CA . CYS A 1 398 ? -5.49186 25.53269 -25.34161 1.000 62.92029 404 CYS A CA 1
ATOM 6543 C C . CYS A 1 398 ? -4.95775 26.85186 -24.74956 1.000 62.96201 404 CYS A C 1
ATOM 6544 O O . CYS A 1 398 ? -3.84490 27.26701 -25.08739 1.000 61.32499 404 CYS A O 1
ATOM 6552 N N . THR A 1 399 ? -5.68899 27.51267 -23.84253 1.000 66.07000 405 THR A N 1
ATOM 6553 C CA . THR A 1 399 ? -5.09648 28.66463 -23.16498 1.000 65.06180 405 THR A CA 1
ATOM 6554 C C . THR A 1 399 ? -3.76509 28.31428 -22.53138 1.000 67.41556 405 THR A C 1
ATOM 6555 O O . THR A 1 399 ? -2.93470 29.20780 -22.32009 1.000 66.77553 405 THR A O 1
ATOM 6566 N N . GLY A 1 400 ? -3.56809 27.03189 -22.17358 1.000 66.72938 406 GLY A N 1
ATOM 6567 C CA . GLY A 1 400 ? -2.30605 26.55359 -21.66255 1.000 66.00006 406 GLY A CA 1
ATOM 6568 C C . GLY A 1 400 ? -1.82091 25.30667 -22.38313 1.000 70.60350 406 GLY A C 1
ATOM 6569 O O . GLY A 1 400 ? -2.55086 24.67570 -23.16723 1.000 69.77415 406 GLY A O 1
ATOM 6573 N N . PRO A 1 401 ? -0.56471 24.91045 -22.11339 1.000 68.42357 407 PRO A N 1
ATOM 6574 C CA . PRO A 1 401 ? 0.38658 25.60270 -21.23485 1.000 65.49401 407 PRO A CA 1
ATOM 6575 C C . PRO A 1 401 ? 0.97095 26.81808 -21.92333 1.000 66.71432 407 PRO A C 1
ATOM 6576 O O . PRO A 1 401 ? 0.65922 27.02833 -23.09818 1.000 66.97563 407 PRO A O 1
ATOM 6587 N N . ARG A 1 402 ? 1.82458 27.58237 -21.23881 1.000 67.80412 408 ARG A N 1
ATOM 6588 C CA . ARG A 1 402 ? 2.37790 28.78295 -21.85473 1.000 66.16233 408 ARG A CA 1
ATOM 6589 C C . ARG A 1 402 ? 3.88985 28.85375 -21.66279 1.000 64.30070 408 ARG A C 1
ATOM 6590 O O . ARG A 1 402 ? 4.59407 27.84984 -21.82984 1.000 62.97762 408 ARG A O 1
ATOM 6611 N N . ASN A 1 403 ? 4.39626 30.04747 -21.37918 1.000 63.04082 409 ASN A N 1
ATOM 6612 C CA . ASN A 1 403 ? 5.83261 30.29003 -21.34247 1.000 65.22222 409 ASN A CA 1
ATOM 6613 C C . ASN A 1 403 ? 6.57348 29.53514 -22.45887 1.000 66.48065 409 ASN A C 1
ATOM 6614 O O . ASN A 1 403 ? 6.33565 29.78377 -23.64278 1.000 65.49285 409 ASN A O 1
ATOM 6625 N N . LYS A 1 404 ? 7.50076 28.64239 -22.11398 1.000 73.10825 410 LYS A N 1
ATOM 6626 C CA . LYS A 1 404 ? 8.30919 27.97056 -23.13813 1.000 73.17859 410 LYS A CA 1
ATOM 6627 C C . LYS A 1 404 ? 7.49736 27.05443 -24.07020 1.000 66.16039 410 LYS A C 1
ATOM 6628 O O . LYS A 1 404 ? 7.97812 26.71835 -25.16141 1.000 65.64216 410 LYS A O 1
ATOM 6647 N N . TRP A 1 405 ? 6.28407 26.67053 -23.70485 1.000 64.60761 411 TRP A N 1
ATOM 6648 C CA . TRP A 1 405 ? 5.55881 25.65344 -24.46756 1.000 65.21634 411 TRP A CA 1
ATOM 6649 C C . TRP A 1 405 ? 4.96765 26.19868 -25.76852 1.000 60.99665 411 TRP A C 1
ATOM 6650 O O . TRP A 1 405 ? 4.55856 27.36091 -25.86648 1.000 62.31335 411 TRP A O 1
ATOM 6671 N N . LEU A 1 406 ? 4.88971 25.31867 -26.75735 1.000 56.69722 412 LEU A N 1
ATOM 6672 C CA . LEU A 1 406 ? 4.21808 25.61995 -28.01171 1.000 53.97074 412 LEU A CA 1
ATOM 6673 C C . LEU A 1 406 ? 2.79684 26.12939 -27.77650 1.000 56.52796 412 LEU A C 1
ATOM 6674 O O . LEU A 1 406 ? 2.07931 25.64168 -26.88613 1.000 56.57656 412 LEU A O 1
ATOM 6690 N N . ASN A 1 407 ? 2.35691 27.07063 -28.61623 1.000 54.24318 413 ASN A N 1
ATOM 6691 C CA . ASN A 1 407 ? 0.96237 27.51242 -28.56726 1.000 51.99433 413 ASN A CA 1
ATOM 6692 C C . ASN A 1 407 ? 0.69725 28.42953 -29.74915 1.000 50.67825 413 ASN A C 1
ATOM 6693 O O . ASN A 1 407 ? 1.52564 28.56702 -30.66065 1.000 49.94329 413 ASN A O 1
ATOM 6704 N N . ARG A 1 408 ? -0.49300 29.00591 -29.77738 1.000 49.82493 414 ARG A N 1
ATOM 6705 C CA . ARG A 1 408 ? -0.97139 29.68399 -30.97204 1.000 48.65378 414 ARG A CA 1
ATOM 6706 C C . ARG A 1 408 ? -1.59603 31.03159 -30.62451 1.000 48.49307 414 ARG A C 1
ATOM 6707 O O . ARG A 1 408 ? -2.54868 31.49375 -31.26266 1.000 49.21856 414 ARG A O 1
ATOM 6728 N N . LEU A 1 409 ? -1.01027 31.73193 -29.67380 1.000 49.65449 415 LEU A N 1
ATOM 6729 C CA . LEU A 1 409 ? -1.66563 32.88722 -29.09793 1.000 51.37366 415 LEU A CA 1
ATOM 6730 C C . LEU A 1 409 ? -1.35304 34.13739 -29.90352 1.000 48.42579 415 LEU A C 1
ATOM 6731 O O . LEU A 1 409 ? -0.48608 34.14662 -30.76681 1.000 48.83589 415 LEU A O 1
ATOM 6747 N N . TYR A 1 410 ? -2.07589 35.20932 -29.59056 1.000 47.55000 416 TYR A N 1
ATOM 6748 C CA . TYR A 1 410 ? -1.79739 36.49134 -30.21745 1.000 49.16333 416 TYR A CA 1
ATOM 6749 C C . TYR A 1 410 ? -0.34248 36.90879 -30.03788 1.000 51.35431 416 TYR A C 1
ATOM 6750 O O . TYR A 1 410 ? 0.24127 37.54872 -30.91788 1.000 52.38637 416 TYR A O 1
ATOM 6768 N N . ASP A 1 411 ? 0.25135 36.60490 -28.88852 1.000 52.01698 417 ASP A N 1
ATOM 6769 C CA . ASP A 1 411 ? 1.61973 37.02052 -28.61356 1.000 50.73134 417 ASP A CA 1
ATOM 6770 C C . ASP A 1 411 ? 2.58033 35.84162 -28.64108 1.000 49.99947 417 ASP A C 1
ATOM 6771 O O . ASP A 1 411 ? 3.68190 35.93626 -28.10055 1.000 50.64565 417 ASP A O 1
ATOM 6780 N N . THR A 1 412 ? 2.21390 34.75308 -29.31780 1.000 51.20052 418 THR A N 1
ATOM 6781 C CA . THR A 1 412 ? 3.18346 33.70550 -29.59207 1.000 49.95791 418 THR A CA 1
ATOM 6782 C C . THR A 1 412 ? 3.98537 34.03204 -30.84617 1.000 51.27768 418 THR A C 1
ATOM 6783 O O . THR A 1 412 ? 3.39222 34.17892 -31.92894 1.000 51.42593 418 THR A O 1
ATOM 6794 N N . PRO A 1 413 ? 5.31737 34.10479 -30.76499 1.000 52.80446 419 PRO A N 1
ATOM 6795 C CA . PRO A 1 413 ? 6.11497 34.39245 -31.97473 1.000 51.14219 419 PRO A CA 1
ATOM 6796 C C . PRO A 1 413 ? 5.82052 33.38267 -33.08398 1.000 49.67214 419 PRO A C 1
ATOM 6797 O O . PRO A 1 413 ? 5.64040 32.17849 -32.83970 1.000 47.94482 419 PRO A O 1
ATOM 6808 N N . LEU A 1 414 ? 5.77728 33.88869 -34.31481 1.000 49.42369 420 LEU A N 1
ATOM 6809 C CA . LEU A 1 414 ? 5.37911 33.04801 -35.42391 1.000 46.61203 420 LEU A CA 1
ATOM 6810 C C . LEU A 1 414 ? 6.38893 31.93493 -35.69943 1.000 47.94085 420 LEU A C 1
ATOM 6811 O O . LEU A 1 414 ? 5.96980 30.85812 -36.10853 1.000 48.87953 420 LEU A O 1
ATOM 6827 N N . PRO A 1 415 ? 7.70729 32.10702 -35.53795 1.000 49.22914 421 PRO A N 1
ATOM 6828 C CA . PRO A 1 415 ? 8.57328 30.93260 -35.78153 1.000 50.21327 421 PRO A CA 1
ATOM 6829 C C . PRO A 1 415 ? 8.29064 29.80948 -34.80284 1.000 49.67128 421 PRO A C 1
ATOM 6830 O O . PRO A 1 415 ? 8.27466 28.61259 -35.17210 1.000 48.87932 421 PRO A O 1
ATOM 6841 N N . LYS A 1 416 ? 7.99518 30.18720 -33.55556 1.000 49.64336 422 LYS A N 1
ATOM 6842 C CA . LYS A 1 416 ? 7.59681 29.20550 -32.55430 1.000 50.56873 422 LYS A CA 1
ATOM 6843 C C . LYS A 1 416 ? 6.36316 28.43706 -33.02628 1.000 50.71797 422 LYS A C 1
ATOM 6844 O O . LYS A 1 416 ? 6.34985 27.19256 -33.01994 1.000 49.26849 422 LYS A O 1
ATOM 6863 N N . LEU A 1 417 ? 5.32494 29.17649 -33.47095 1.000 47.76313 423 LEU A N 1
ATOM 6864 C CA . LEU A 1 417 ? 4.11474 28.54872 -33.99130 1.000 47.26553 423 LEU A CA 1
ATOM 6865 C C . LEU A 1 417 ? 4.42147 27.66117 -35.19331 1.000 50.21217 423 LEU A C 1
ATOM 6866 O O . LEU A 1 417 ? 3.87725 26.55518 -35.32317 1.000 49.23817 423 LEU A O 1
ATOM 6882 N N . ARG A 1 418 ? 5.32395 28.12523 -36.06563 1.000 50.16010 424 ARG A N 1
ATOM 6883 C CA . ARG A 1 418 ? 5.70120 27.40008 -37.26949 1.000 49.85205 424 ARG A CA 1
ATOM 6884 C C . ARG A 1 418 ? 6.32210 26.04045 -36.94802 1.000 50.78079 424 ARG A C 1
ATOM 6885 O O . ARG A 1 418 ? 6.21807 25.11073 -37.75454 1.000 50.59719 424 ARG A O 1
ATOM 6906 N N . MET A 1 419 ? 6.90472 25.88086 -35.75676 1.000 50.72745 425 MET A N 1
ATOM 6907 C CA . MET A 1 419 ? 7.41722 24.55335 -35.37325 1.000 52.85017 425 MET A CA 1
ATOM 6908 C C . MET A 1 419 ? 6.33377 23.49338 -35.08615 1.000 52.19734 425 MET A C 1
ATOM 6909 O O . MET A 1 419 ? 6.69459 22.32679 -34.86115 1.000 53.11647 425 MET A O 1
ATOM 6923 N N . SER A 1 420 ? 5.04555 23.83934 -35.07564 1.000 51.60246 426 SER A N 1
ATOM 6924 C CA . SER A 1 420 ? 4.02974 22.87846 -34.62879 1.000 51.81430 426 SER A CA 1
ATOM 6925 C C . SER A 1 420 ? 4.14854 21.53844 -35.35131 1.000 52.54877 426 SER A C 1
ATOM 6926 O O . SER A 1 420 ? 4.26002 20.49340 -34.71194 1.000 53.29625 426 SER A O 1
ATOM 6934 N N . GLY A 1 421 ? 4.09856 21.55108 -36.69462 1.000 52.21297 427 GLY A N 1
ATOM 6935 C CA . GLY A 1 421 ? 4.13327 20.30868 -37.44593 1.000 51.78083 427 GLY A CA 1
ATOM 6936 C C . GLY A 1 421 ? 5.46364 19.57955 -37.33781 1.000 54.61717 427 GLY A C 1
ATOM 6937 O O . GLY A 1 421 ? 5.49137 18.34282 -37.33222 1.000 56.32150 427 GLY A O 1
ATOM 6941 N N . TRP A 1 422 ? 6.58191 20.32145 -37.21340 1.000 55.54758 428 TRP A N 1
ATOM 6942 C CA . TRP A 1 422 ? 7.88991 19.68268 -36.97852 1.000 56.14395 428 TRP A CA 1
ATOM 6943 C C . TRP A 1 422 ? 7.86587 18.87864 -35.68802 1.000 55.34115 428 TRP A C 1
ATOM 6944 O O . TRP A 1 422 ? 8.35045 17.74438 -35.63500 1.000 56.14189 428 TRP A O 1
ATOM 6965 N N . LEU A 1 423 ? 7.27044 19.45702 -34.64037 1.000 56.08769 429 LEU A N 1
ATOM 6966 C CA . LEU A 1 423 ? 7.16455 18.78500 -33.34265 1.000 57.68169 429 LEU A CA 1
ATOM 6967 C C . LEU A 1 423 ? 6.17123 17.61841 -33.38203 1.000 57.82548 429 LEU A C 1
ATOM 6968 O O . LEU A 1 423 ? 6.46786 16.53346 -32.87405 1.000 56.49167 429 LEU A O 1
ATOM 6984 N N . PHE A 1 424 ? 4.97045 17.83172 -33.95425 1.000 57.25545 430 PHE A N 1
ATOM 6985 C CA . PHE A 1 424 ? 4.03661 16.72584 -34.17133 1.000 57.23147 430 PHE A CA 1
ATOM 6986 C C . PHE A 1 424 ? 4.72819 15.54779 -34.85431 1.000 58.18209 430 PHE A C 1
ATOM 6987 O O . PHE A 1 424 ? 4.51812 14.38474 -34.48488 1.000 58.62733 430 PHE A O 1
ATOM 7004 N N . TYR A 1 425 ? 5.53736 15.83822 -35.87953 1.000 57.24448 431 TYR A N 1
ATOM 7005 C CA . TYR A 1 425 ? 6.19132 14.79006 -36.64933 1.000 59.11704 431 TYR A CA 1
ATOM 7006 C C . TYR A 1 425 ? 7.26081 14.09510 -35.81634 1.000 59.72134 431 TYR A C 1
ATOM 7007 O O . TYR A 1 425 ? 7.22868 12.86880 -35.62325 1.000 57.68949 431 TYR A O 1
ATOM 7025 N N . LYS A 1 426 ? 8.18711 14.88075 -35.26357 1.000 59.54130 432 LYS A N 1
ATOM 7026 C CA . LYS A 1 426 ? 9.34008 14.28728 -34.60199 1.000 63.57705 432 LYS A CA 1
ATOM 7027 C C . LYS A 1 426 ? 8.93839 13.56012 -33.33133 1.000 61.07648 432 LYS A C 1
ATOM 7028 O O . LYS A 1 426 ? 9.53965 12.54343 -32.99294 1.000 64.06364 432 LYS A O 1
ATOM 7047 N N . LEU A 1 427 ? 7.96967 14.08278 -32.58851 1.000 62.16324 433 LEU A N 1
ATOM 7048 C CA . LEU A 1 427 ? 7.50046 13.45072 -31.35320 1.000 61.75265 433 LEU A CA 1
ATOM 7049 C C . LEU A 1 427 ? 6.33492 12.49108 -31.61419 1.000 61.24553 433 LEU A C 1
ATOM 7050 O O . LEU A 1 427 ? 5.66377 12.06078 -30.67843 1.000 61.58479 433 LEU A O 1
ATOM 7066 N N . LYS A 1 428 ? 6.03636 12.23487 -32.88636 1.000 61.21618 434 LYS A N 1
ATOM 7067 C CA . LYS A 1 428 ? 5.20323 11.12549 -33.32072 1.000 59.91191 434 LYS A CA 1
ATOM 7068 C C . LYS A 1 428 ? 3.78664 11.18311 -32.76313 1.000 56.69910 434 LYS A C 1
ATOM 7069 O O . LYS A 1 428 ? 3.20025 10.16608 -32.41864 1.000 56.09573 434 LYS A O 1
ATOM 7088 N N . ALA A 1 429 ? 3.18919 12.35228 -32.74693 1.000 58.03913 435 ALA A N 1
ATOM 7089 C CA . ALA A 1 429 ? 1.77991 12.40084 -32.40792 1.000 56.36726 435 ALA A CA 1
ATOM 7090 C C . ALA A 1 429 ? 0.94109 11.69806 -33.46203 1.000 55.54960 435 ALA A C 1
ATOM 7091 O O . ALA A 1 429 ? 1.21596 11.79027 -34.65618 1.000 57.04913 435 ALA A O 1
ATOM 7098 N N . LEU A 1 430 ? -0.12178 11.03268 -33.01308 1.000 55.92742 436 LEU A N 1
ATOM 7099 C CA . LEU A 1 430 ? -1.13838 10.50149 -33.91549 1.000 55.81794 436 LEU A CA 1
ATOM 7100 C C . LEU A 1 430 ? -2.02009 11.58922 -34.50395 1.000 58.86269 436 LEU A C 1
ATOM 7101 O O . LEU A 1 430 ? -2.64396 11.37277 -35.56169 1.000 56.04840 436 LEU A O 1
ATOM 7117 N N . GLY A 1 431 ? -2.10727 12.73142 -33.82484 1.000 57.11418 437 GLY A N 1
ATOM 7118 C CA . GLY A 1 431 ? -2.99264 13.78575 -34.26416 1.000 57.03638 437 GLY A CA 1
ATOM 7119 C C . GLY A 1 431 ? -3.00121 14.94281 -33.29333 1.000 57.34904 437 GLY A C 1
ATOM 7120 O O . GLY A 1 431 ? -2.36633 14.91377 -32.23596 1.000 57.08811 437 GLY A O 1
ATOM 7124 N N . PHE A 1 432 ? -3.72338 15.98558 -33.70498 1.000 57.75682 438 PHE A N 1
ATOM 7125 C CA . PHE A 1 432 ? -3.80182 17.25404 -32.99775 1.000 56.62992 438 PHE A CA 1
ATOM 7126 C C . PHE A 1 432 ? -5.24877 17.69859 -32.96732 1.000 55.41692 438 PHE A C 1
ATOM 7127 O O . PHE A 1 432 ? -5.97891 17.52609 -33.95603 1.000 54.28593 438 PHE A O 1
ATOM 7144 N N . LEU A 1 433 ? -5.66146 18.22520 -31.80727 1.000 56.13503 439 LEU A N 1
ATOM 7145 C CA . LEU A 1 433 ? -7.02675 18.67684 -31.54628 1.000 54.12169 439 LEU A CA 1
ATOM 7146 C C . LEU A 1 433 ? -6.99212 20.07811 -30.95916 1.000 55.32378 439 LEU A C 1
ATOM 7147 O O . LEU A 1 433 ? -6.10609 20.39631 -30.15365 1.000 57.75613 439 LEU A O 1
ATOM 7163 N N . HIS A 1 434 ? -7.95300 20.91513 -31.33997 1.000 52.45969 440 HIS A N 1
ATOM 7164 C CA . HIS A 1 434 ? -8.02354 22.24795 -30.73887 1.000 52.58339 440 HIS A CA 1
ATOM 7165 C C . HIS A 1 434 ? -9.48102 22.70890 -30.66562 1.000 52.81557 440 HIS A C 1
ATOM 7166 O O . HIS A 1 434 ? -10.28949 22.40808 -31.54929 1.000 54.38569 440 HIS A O 1
ATOM 7180 N N . TRP A 1 435 ? -9.81417 23.45769 -29.61145 1.000 52.90003 441 TRP A N 1
ATOM 7181 C CA . TRP A 1 435 ? -11.20867 23.79171 -29.30655 1.000 51.22267 441 TRP A CA 1
ATOM 7182 C C . TRP A 1 435 ? -11.65968 25.07369 -29.99355 1.000 51.81758 441 TRP A C 1
ATOM 7183 O O . TRP A 1 435 ? -12.86334 25.31815 -30.12299 1.000 48.75879 441 TRP A O 1
ATOM 7204 N N . GLY A 1 436 ? -10.70639 25.86964 -30.46558 1.000 54.23641 442 GLY A N 1
ATOM 7205 C CA . GLY A 1 436 ? -10.92930 27.25883 -30.76105 1.000 51.97180 442 GLY A CA 1
ATOM 7206 C C . GLY A 1 436 ? -10.53603 27.60365 -32.17931 1.000 53.05213 442 GLY A C 1
ATOM 7207 O O . GLY A 1 436 ? -9.49005 28.22533 -32.44164 1.000 51.53895 442 GLY A O 1
ATOM 7211 N N . TYR A 1 437 ? -11.37497 27.15983 -33.10805 1.000 50.59561 443 TYR A N 1
ATOM 7212 C CA . TYR A 1 437 ? -11.30129 27.62513 -34.47767 1.000 45.94399 443 TYR A CA 1
ATOM 7213 C C . TYR A 1 437 ? -12.11562 28.90129 -34.66407 1.000 46.03689 443 TYR A C 1
ATOM 7214 O O . TYR A 1 437 ? -11.58279 29.91522 -35.10990 1.000 47.47630 443 TYR A O 1
ATOM 7232 N N . ASN A 1 438 ? -13.40699 28.87298 -34.34635 1.000 46.32445 444 ASN A N 1
ATOM 7233 C CA . ASN A 1 438 ? -14.25631 30.04261 -34.55212 1.000 46.44251 444 ASN A CA 1
ATOM 7234 C C . ASN A 1 438 ? -15.17149 30.27993 -33.35794 1.000 45.25053 444 ASN A C 1
ATOM 7235 O O . ASN A 1 438 ? -16.38373 30.41596 -33.49434 1.000 45.48860 444 ASN A O 1
ATOM 7246 N N . PHE A 1 439 ? -14.61264 30.28905 -32.16888 1.000 46.46469 445 PHE A N 1
ATOM 7247 C CA . PHE A 1 439 ? -15.39558 30.57996 -30.97370 1.000 47.28061 445 PHE A CA 1
ATOM 7248 C C . PHE A 1 439 ? -15.32017 32.08861 -30.77867 1.000 47.87225 445 PHE A C 1
ATOM 7249 O O . PHE A 1 439 ? -14.44135 32.62468 -30.10820 1.000 47.19026 445 PHE A O 1
ATOM 7266 N N . TRP A 1 440 ? -16.25817 32.76396 -31.45865 1.000 47.46424 446 TRP A N 1
ATOM 7267 C CA . TRP A 1 440 ? -16.30934 34.19277 -31.68470 1.000 47.10435 446 TRP A CA 1
ATOM 7268 C C . TRP A 1 440 ? -17.15528 34.94052 -30.67283 1.000 48.66708 446 TRP A C 1
ATOM 7269 O O . TRP A 1 440 ? -17.22694 36.17423 -30.74417 1.000 48.53314 446 TRP A O 1
ATOM 7290 N N . TYR A 1 441 ? -17.86857 34.24456 -29.80935 1.000 49.39141 447 TYR A N 1
ATOM 7291 C CA . TYR A 1 441 ? -18.84433 34.90331 -28.95885 1.000 51.18185 447 TYR A CA 1
ATOM 7292 C C . TYR A 1 441 ? -18.36520 34.86862 -27.51399 1.000 50.17771 447 TYR A C 1
ATOM 7293 O O . TYR A 1 441 ? -17.24976 34.42474 -27.22755 1.000 53.10592 447 TYR A O 1
ATOM 7311 N N . THR A 1 442 ? -19.22702 35.33000 -26.61361 1.000 51.91443 448 THR A N 1
ATOM 7312 C CA . THR A 1 442 ? -18.90584 35.49562 -25.19952 1.000 54.61214 448 THR A CA 1
ATOM 7313 C C . THR A 1 442 ? -18.84180 34.15222 -24.49573 1.000 56.66626 448 THR A C 1
ATOM 7314 O O . THR A 1 442 ? -19.79132 33.37106 -24.56816 1.000 57.33809 448 THR A O 1
ATOM 7325 N N . LEU A 1 443 ? -17.76481 33.90862 -23.75560 1.000 54.42928 449 LEU A N 1
ATOM 7326 C CA . LEU A 1 443 ? -17.54362 32.57151 -23.21004 1.000 59.40163 449 LEU A CA 1
ATOM 7327 C C . LEU A 1 443 ? -18.71531 32.10539 -22.32953 1.000 62.72142 449 LEU A C 1
ATOM 7328 O O . LEU A 1 443 ? -19.14743 32.80986 -21.40864 1.000 60.48873 449 LEU A O 1
ATOM 7344 N N . ASP A 1 444 ? -19.22379 30.90485 -22.64364 1.000 63.55376 450 ASP A N 1
ATOM 7345 C CA . ASP A 1 444 ? -20.25168 30.19644 -21.87957 1.000 64.24227 450 ASP A CA 1
ATOM 7346 C C . ASP A 1 444 ? -21.56573 30.97585 -21.76471 1.000 63.96861 450 ASP A C 1
ATOM 7347 O O . ASP A 1 444 ? -22.27488 30.85352 -20.76328 1.000 64.60361 450 ASP A O 1
ATOM 7356 N N . LYS A 1 445 ? -21.92919 31.75179 -22.79239 1.000 62.47165 451 LYS A N 1
ATOM 7357 C CA . LYS A 1 445 ? -23.15004 32.55878 -22.77564 1.000 62.79546 451 LYS A CA 1
ATOM 7358 C C . LYS A 1 445 ? -23.74124 32.69078 -24.17692 1.000 61.43680 451 LYS A C 1
ATOM 7359 O O . LYS A 1 445 ? -23.02221 32.75857 -25.17500 1.000 61.24343 451 LYS A O 1
ATOM 7378 N N . GLU A 1 446 ? -25.06221 32.75520 -24.24853 1.000 62.75248 452 GLU A N 1
ATOM 7379 C CA . GLU A 1 446 ? -25.74002 32.91349 -25.53825 1.000 63.36903 452 GLU A CA 1
ATOM 7380 C C . GLU A 1 446 ? -25.79848 34.40895 -25.89287 1.000 60.17578 452 GLU A C 1
ATOM 7381 O O . GLU A 1 446 ? -26.83609 35.06273 -25.91777 1.000 61.95491 452 GLU A O 1
ATOM 7393 N N . GLN A 1 447 ? -24.63954 34.94105 -26.16522 1.000 59.41629 453 GLN A N 1
ATOM 7394 C CA . GLN A 1 447 ? -24.43896 36.37393 -26.31734 1.000 60.44439 453 GLN A CA 1
ATOM 7395 C C . GLN A 1 447 ? -23.29582 36.60710 -27.28677 1.000 57.46090 453 GLN A C 1
ATOM 7396 O O . GLN A 1 447 ? -22.15665 36.20164 -27.00779 1.000 57.52467 453 GLN A O 1
ATOM 7410 N N . PRO A 1 448 ? -23.54102 37.20715 -28.43950 1.000 56.80741 454 PRO A N 1
ATOM 7411 C CA . PRO A 1 448 ? -22.45410 37.36454 -29.41275 1.000 56.90111 454 PRO A CA 1
ATOM 7412 C C . PRO A 1 448 ? -21.35343 38.27771 -28.88833 1.000 56.16560 454 PRO A C 1
ATOM 7413 O O . PRO A 1 448 ? -21.53493 39.03682 -27.93141 1.000 55.53766 454 PRO A O 1
ATOM 7424 N N . GLY A 1 449 ? -20.17565 38.15764 -29.50399 1.000 52.33774 455 GLY A N 1
ATOM 7425 C CA . GLY A 1 449 ? -19.07154 39.04469 -29.18786 1.000 52.99918 455 GLY A CA 1
ATOM 7426 C C . GLY A 1 449 ? -18.63707 39.88264 -30.37741 1.000 50.47869 455 GLY A C 1
ATOM 7427 O O . GLY A 1 449 ? -19.38959 40.03156 -31.34206 1.000 51.19130 455 GLY A O 1
ATOM 7431 N N . ASP A 1 450 ? -17.40933 40.39317 -30.33564 1.000 48.07802 456 ASP A N 1
ATOM 7432 C CA . ASP A 1 450 ? -16.82135 41.12988 -31.44974 1.000 47.06610 456 ASP A CA 1
ATOM 7433 C C . ASP A 1 450 ? -15.37972 40.67362 -31.62750 1.000 47.70936 456 ASP A C 1
ATOM 7434 O O . ASP A 1 450 ? -14.45853 41.17423 -30.96616 1.000 46.44394 456 ASP A O 1
ATOM 7443 N N . PRO A 1 451 ? -15.15195 39.68163 -32.48235 1.000 46.13954 457 PRO A N 1
ATOM 7444 C CA . PRO A 1 451 ? -13.79154 39.16627 -32.66698 1.000 45.29396 457 PRO A CA 1
ATOM 7445 C C . PRO A 1 451 ? -12.80210 40.21422 -33.14909 1.000 45.48678 457 PRO A C 1
ATOM 7446 O O . PRO A 1 451 ? -11.57743 39.98869 -33.09559 1.000 42.84694 457 PRO A O 1
ATOM 7457 N N . PHE A 1 452 ? -13.29015 41.32838 -33.68466 1.000 45.28024 458 PHE A N 1
ATOM 7458 C CA . PHE A 1 452 ? -12.38661 42.35049 -34.17544 1.000 45.52138 458 PHE A CA 1
ATOM 7459 C C . PHE A 1 452 ? -11.82716 43.22508 -33.05406 1.000 45.52116 458 PHE A C 1
ATOM 7460 O O . PHE A 1 452 ? -10.78776 43.85643 -33.26545 1.000 46.96876 458 PHE A O 1
ATOM 7477 N N . THR A 1 453 ? -12.43252 43.22180 -31.84987 1.000 44.81751 459 THR A N 1
ATOM 7478 C CA . THR A 1 453 ? -11.94133 44.01156 -30.72171 1.000 43.98247 459 THR A CA 1
ATOM 7479 C C . THR A 1 453 ? -11.72192 43.24191 -29.43620 1.000 46.42396 459 THR A C 1
ATOM 7480 O O . THR A 1 453 ? -11.24518 43.84082 -28.46175 1.000 47.07642 459 THR A O 1
ATOM 7491 N N . GLU A 1 454 ? -12.12477 41.97439 -29.36942 1.000 45.55426 460 GLU A N 1
ATOM 7492 C CA . GLU A 1 454 ? -12.00149 41.15409 -28.16874 1.000 45.79789 460 GLU A CA 1
ATOM 7493 C C . GLU A 1 454 ? -11.47210 39.80679 -28.60178 1.000 44.47914 460 GLU A C 1
ATOM 7494 O O . GLU A 1 454 ? -12.10878 39.12980 -29.40043 1.000 45.88717 460 GLU A O 1
ATOM 7506 N N . GLY A 1 455 ? -10.28373 39.45293 -28.13026 1.000 44.63190 461 GLY A N 1
ATOM 7507 C CA . GLY A 1 455 ? -9.61394 38.25937 -28.58495 1.000 45.89274 461 GLY A CA 1
ATOM 7508 C C . GLY A 1 455 ? -9.58801 37.13498 -27.57889 1.000 48.35142 461 GLY A C 1
ATOM 7509 O O . GLY A 1 455 ? -8.94710 36.10521 -27.83539 1.000 48.58162 461 GLY A O 1
ATOM 7513 N N . ALA A 1 456 ? -10.26038 37.27767 -26.45023 1.000 47.65152 462 ALA A N 1
ATOM 7514 C CA . ALA A 1 456 ? -10.26871 36.23339 -25.43561 1.000 49.32141 462 ALA A CA 1
ATOM 7515 C C . ALA A 1 456 ? -11.68402 35.94079 -24.94284 1.000 50.12026 462 ALA A C 1
ATOM 7516 O O . ALA A 1 456 ? -11.87696 35.58499 -23.77794 1.000 51.28902 462 ALA A O 1
ATOM 7523 N N . ALA A 1 457 ? -12.69600 36.12507 -25.79330 1.000 48.81954 463 ALA A N 1
ATOM 7524 C CA . ALA A 1 457 ? -14.05514 35.73261 -25.42375 1.000 51.04008 463 ALA A CA 1
ATOM 7525 C C . ALA A 1 457 ? -14.46492 36.37598 -24.10509 1.000 50.17433 463 ALA A C 1
ATOM 7526 O O . ALA A 1 457 ? -15.19191 35.77873 -23.31439 1.000 49.48632 463 ALA A O 1
ATOM 7533 N N . TYR A 1 458 ? -13.93127 37.57220 -23.83803 1.000 51.73732 464 TYR A N 1
ATOM 7534 C CA . TYR A 1 458 ? -14.26533 38.39768 -22.67564 1.000 49.16790 464 TYR A CA 1
ATOM 7535 C C . TYR A 1 458 ? -13.82478 37.75627 -21.37558 1.000 49.33850 464 TYR A C 1
ATOM 7536 O O . TYR A 1 458 ? -14.32730 38.12031 -20.32038 1.000 52.26300 464 TYR A O 1
ATOM 7554 N N . ALA A 1 459 ? -12.85110 36.83515 -21.41887 1.000 50.27985 465 ALA A N 1
ATOM 7555 C CA . ALA A 1 459 ? -12.46175 36.04658 -20.25190 1.000 50.38963 465 ALA A CA 1
ATOM 7556 C C . ALA A 1 459 ? -10.96411 36.13665 -19.93640 1.000 53.09986 465 ALA A C 1
ATOM 7557 O O . ALA A 1 459 ? -10.39667 35.22328 -19.32145 1.000 51.37435 465 ALA A O 1
ATOM 7564 N N . TYR A 1 460 ? -10.30775 37.20500 -20.33928 1.000 52.68634 466 TYR A N 1
ATOM 7565 C CA . TYR A 1 460 ? -8.90634 37.26592 -19.98391 1.000 53.41552 466 TYR A CA 1
ATOM 7566 C C . TYR A 1 460 ? -8.73117 37.60816 -18.51401 1.000 53.39969 466 TYR A C 1
ATOM 7567 O O . TYR A 1 460 ? -9.51841 38.36618 -17.94747 1.000 54.37474 466 TYR A O 1
ATOM 7585 N N . PRO A 1 461 ? -7.68424 37.05021 -17.87294 1.000 53.54391 467 PRO A N 1
ATOM 7586 C CA . PRO A 1 461 ? -6.58955 36.28706 -18.49289 1.000 53.79036 467 PRO A CA 1
ATOM 7587 C C . PRO A 1 461 ? -6.73923 34.76496 -18.54456 1.000 54.61124 467 PRO A C 1
ATOM 7588 O O . PRO A 1 461 ? -5.89580 34.08909 -19.15765 1.000 53.95005 467 PRO A O 1
ATOM 7599 N N . GLY A 1 462 ? -7.77530 34.23140 -17.89964 1.000 54.76434 468 GLY A N 1
ATOM 7600 C CA . GLY A 1 462 ? -8.01204 32.78738 -17.95474 1.000 54.17997 468 GLY A CA 1
ATOM 7601 C C . GLY A 1 462 ? -8.06074 32.24429 -19.36736 1.000 50.67543 468 GLY A C 1
ATOM 7602 O O . GLY A 1 462 ? -7.53576 31.16232 -19.65125 1.000 53.61524 468 GLY A O 1
ATOM 7606 N N . ILE A 1 463 ? -8.74176 32.95367 -20.25156 1.000 52.22925 469 ILE A N 1
ATOM 7607 C CA . ILE A 1 463 ? -8.63145 32.73790 -21.68999 1.000 51.83246 469 ILE A CA 1
ATOM 7608 C C . ILE A 1 463 ? -7.57103 33.68606 -22.24810 1.000 51.08853 469 ILE A C 1
ATOM 7609 O O . ILE A 1 463 ? -7.68341 34.90431 -22.09902 1.000 52.57644 469 ILE A O 1
ATOM 7625 N N . ALA A 1 464 ? -6.54504 33.13328 -22.89826 1.000 50.62690 470 ALA A N 1
ATOM 7626 C CA . ALA A 1 464 ? -5.50053 33.93654 -23.51950 1.000 50.85148 470 ALA A CA 1
ATOM 7627 C C . ALA A 1 464 ? -6.00338 34.55394 -24.82038 1.000 48.99798 470 ALA A C 1
ATOM 7628 O O . ALA A 1 464 ? -6.72297 33.91405 -25.58857 1.000 50.99042 470 ALA A O 1
ATOM 7635 N N . TYR A 1 465 ? -5.63588 35.80486 -25.06168 1.000 47.14229 471 TYR A N 1
ATOM 7636 C CA . TYR A 1 465 ? -5.87657 36.40013 -26.37189 1.000 49.12359 471 TYR A CA 1
ATOM 7637 C C . TYR A 1 465 ? -5.30296 35.49660 -27.45589 1.000 48.00028 471 TYR A C 1
ATOM 7638 O O . TYR A 1 465 ? -4.15067 35.05641 -27.37376 1.000 48.42741 471 TYR A O 1
ATOM 7656 N N . GLY A 1 466 ? -6.14457 35.15950 -28.42811 1.000 47.07125 472 GLY A N 1
ATOM 7657 C CA . GLY A 1 466 ? -5.79377 34.28638 -29.51667 1.000 47.02464 472 GLY A CA 1
ATOM 7658 C C . GLY A 1 466 ? -6.28714 32.86653 -29.36277 1.000 46.97206 472 GLY A C 1
ATOM 7659 O O . GLY A 1 466 ? -6.40946 32.14839 -30.36402 1.000 46.61434 472 GLY A O 1
ATOM 7663 N N . ASP A 1 467 ? -6.66573 32.47390 -28.16742 1.000 47.43244 473 ASP A N 1
ATOM 7664 C CA . ASP A 1 467 ? -6.99727 31.07174 -27.97757 1.000 49.48430 473 ASP A CA 1
ATOM 7665 C C . ASP A 1 467 ? -8.34085 30.66762 -28.59367 1.000 47.90919 473 ASP A C 1
ATOM 7666 O O . ASP A 1 467 ? -8.40770 29.61111 -29.23209 1.000 47.43962 473 ASP A O 1
ATOM 7675 N N . PRO A 1 468 ? -9.39537 31.49338 -28.52154 1.000 46.78532 474 PRO A N 1
ATOM 7676 C CA . PRO A 1 468 ? -10.70640 31.05622 -29.01356 1.000 47.73571 474 PRO A CA 1
ATOM 7677 C C . PRO A 1 468 ? -10.83702 30.94499 -30.52009 1.000 47.60878 474 PRO A C 1
ATOM 7678 O O . PRO A 1 468 ? -11.77869 30.27517 -30.97358 1.000 45.70177 474 PRO A O 1
ATOM 7689 N N . PHE A 1 469 ? -9.99906 31.60425 -31.32476 1.000 46.72070 475 PHE A N 1
ATOM 7690 C CA . PHE A 1 469 ? -10.33104 31.66238 -32.74755 1.000 44.88214 475 PHE A CA 1
ATOM 7691 C C . PHE A 1 469 ? -9.11374 32.03866 -33.57871 1.000 45.81627 475 PHE A C 1
ATOM 7692 O O . PHE A 1 469 ? -8.25477 32.81005 -33.12781 1.000 45.58067 475 PHE A O 1
ATOM 7709 N N . VAL A 1 470 ? -8.97108 31.36584 -34.73197 1.000 44.32111 476 VAL A N 1
ATOM 7710 C CA . VAL A 1 470 ? -7.92239 31.64328 -35.70223 1.000 43.71443 476 VAL A CA 1
ATOM 7711 C C . VAL A 1 470 ? -8.44689 32.24254 -36.97011 1.000 42.25240 476 VAL A C 1
ATOM 7712 O O . VAL A 1 470 ? -7.64445 32.53468 -37.85681 1.000 42.92402 476 VAL A O 1
ATOM 7725 N N . VAL A 1 471 ? -9.75854 32.36312 -37.13018 1.000 42.83296 477 VAL A N 1
ATOM 7726 C CA . VAL A 1 471 ? -10.34727 33.05216 -38.26804 1.000 42.52778 477 VAL A CA 1
ATOM 7727 C C . VAL A 1 471 ? -11.30024 34.10610 -37.72692 1.000 43.09567 477 VAL A C 1
ATOM 7728 O O . VAL A 1 471 ? -11.78091 34.02029 -36.59550 1.000 44.53838 477 VAL A O 1
ATOM 7741 N N . TYR A 1 472 ? -11.62755 35.07814 -38.57955 1.000 43.78380 478 TYR A N 1
ATOM 7742 C CA . TYR A 1 472 ? -12.56011 36.10751 -38.17890 1.000 42.50053 478 TYR A CA 1
ATOM 7743 C C . TYR A 1 472 ? -13.83128 35.98527 -39.02050 1.000 43.49922 478 TYR A C 1
ATOM 7744 O O . TYR A 1 472 ? -13.78443 35.47949 -40.14890 1.000 42.31974 478 TYR A O 1
ATOM 7762 N N . PRO A 1 473 ? -14.97592 36.45105 -38.52142 1.000 42.38634 479 PRO A N 1
ATOM 7763 C CA . PRO A 1 473 ? -16.22168 36.35453 -39.31516 1.000 44.02952 479 PRO A CA 1
ATOM 7764 C C . PRO A 1 473 ? -16.21496 37.32660 -40.47697 1.000 44.43523 479 PRO A C 1
ATOM 7765 O O . PRO A 1 473 ? -16.07830 38.53580 -40.29481 1.000 48.12144 479 PRO A O 1
ATOM 7776 N N . GLY A 1 474 ? -16.29446 36.78440 -41.67509 1.000 44.94414 480 GLY A N 1
ATOM 7777 C CA . GLY A 1 474 ? -16.37498 37.59454 -42.85335 1.000 44.91163 480 GLY A CA 1
ATOM 7778 C C . GLY A 1 474 ? -17.78466 37.58758 -43.39183 1.000 44.67577 480 GLY A C 1
ATOM 7779 O O . GLY A 1 474 ? -18.60883 36.78005 -42.97347 1.000 46.42971 480 GLY A O 1
ATOM 7783 N N . PRO A 1 475 ? -18.10116 38.49482 -44.31749 1.000 46.31244 481 PRO A N 1
ATOM 7784 C CA . PRO A 1 475 ? -19.48953 38.56298 -44.81592 1.000 51.57475 481 PRO A CA 1
ATOM 7785 C C . PRO A 1 475 ? -19.99820 37.26505 -45.45849 1.000 48.19127 481 PRO A C 1
ATOM 7786 O O . PRO A 1 475 ? -21.19563 36.98555 -45.34639 1.000 50.48841 481 PRO A O 1
ATOM 7797 N N . ASP A 1 476 ? -19.14664 36.45724 -46.09951 1.000 47.13333 482 ASP A N 1
ATOM 7798 C CA . ASP A 1 476 ? -19.57676 35.22709 -46.77983 1.000 48.78494 482 ASP A CA 1
ATOM 7799 C C . ASP A 1 476 ? -18.84469 33.95853 -46.28549 1.000 46.94733 482 ASP A C 1
ATOM 7800 O O . ASP A 1 476 ? -18.99748 32.88122 -46.88847 1.000 45.71447 482 ASP A O 1
ATOM 7809 N N . GLY A 1 477 ? -18.12228 34.03389 -45.16374 1.000 45.62230 483 GLY A N 1
ATOM 7810 C CA . GLY A 1 477 ? -17.33985 32.93726 -44.64427 1.000 43.73590 483 GLY A CA 1
ATOM 7811 C C . GLY A 1 477 ? -16.21397 33.51132 -43.81267 1.000 42.74655 483 GLY A C 1
ATOM 7812 O O . GLY A 1 477 ? -16.22717 34.69108 -43.48364 1.000 42.58973 483 GLY A O 1
ATOM 7816 N N . PRO A 1 478 ? -15.22520 32.69375 -43.45690 1.000 43.41415 484 PRO A N 1
ATOM 7817 C CA . PRO A 1 478 ? -14.11944 33.17341 -42.61546 1.000 42.04328 484 PRO A CA 1
ATOM 7818 C C . PRO A 1 478 ? -13.11484 34.03026 -43.36438 1.000 41.33696 484 PRO A C 1
ATOM 7819 O O . PRO A 1 478 ? -12.77244 33.76635 -44.52234 1.000 42.31121 484 PRO A O 1
ATOM 7830 N N . TYR A 1 479 ? -12.61426 35.04662 -42.67625 1.000 41.65707 485 TYR A N 1
ATOM 7831 C CA . TYR A 1 479 ? -11.33805 35.65112 -43.02452 1.000 42.19988 485 TYR A CA 1
ATOM 7832 C C . TYR A 1 479 ? -10.24125 34.84262 -42.35956 1.000 41.78192 485 TYR A C 1
ATOM 7833 O O . TYR A 1 479 ? -10.33755 34.54675 -41.16811 1.000 41.60301 485 TYR A O 1
ATOM 7851 N N . ASP A 1 480 ? -9.19340 34.51787 -43.10725 1.000 42.88186 486 ASP A N 1
ATOM 7852 C CA . ASP A 1 480 ? -8.03936 33.87238 -42.50603 1.000 40.93517 486 ASP A CA 1
ATOM 7853 C C . ASP A 1 480 ? -7.32063 34.88311 -41.59894 1.000 41.78812 486 ASP A C 1
ATOM 7854 O O . ASP A 1 480 ? -7.58081 36.09037 -41.65281 1.000 41.54244 486 ASP A O 1
ATOM 7863 N N . SER A 1 481 ? -6.44041 34.37785 -40.72850 1.000 41.35676 487 SER A N 1
ATOM 7864 C CA . SER A 1 481 ? -5.49269 35.19888 -39.98386 1.000 41.59184 487 SER A CA 1
ATOM 7865 C C . SER A 1 481 ? -4.05328 34.75441 -40.25080 1.000 42.82398 487 SER A C 1
ATOM 7866 O O . SER A 1 481 ? -3.78787 33.63363 -40.71094 1.000 43.45233 487 SER A O 1
ATOM 7874 N N . ILE A 1 482 ? -3.11267 35.62022 -39.87755 1.000 39.18863 488 ILE A N 1
ATOM 7875 C CA . ILE A 1 482 ? -1.69758 35.28090 -39.99118 1.000 42.59568 488 ILE A CA 1
ATOM 7876 C C . ILE A 1 482 ? -1.39611 33.97940 -39.25785 1.000 42.31481 488 ILE A C 1
ATOM 7877 O O . ILE A 1 482 ? -0.74216 33.08377 -39.79638 1.000 42.75749 488 ILE A O 1
ATOM 7893 N N . ARG A 1 483 ? -1.86790 33.85687 -38.02039 1.000 42.28793 489 ARG A N 1
ATOM 7894 C CA . ARG A 1 483 ? -1.58997 32.66462 -37.23681 1.000 42.80989 489 ARG A CA 1
ATOM 7895 C C . ARG A 1 483 ? -2.07782 31.43109 -37.96525 1.000 44.07202 489 ARG A C 1
ATOM 7896 O O . ARG A 1 483 ? -1.40809 30.38993 -37.95581 1.000 45.30675 489 ARG A O 1
ATOM 7917 N N . TRP A 1 484 ? -3.24378 31.53420 -38.61249 1.000 43.29276 490 TRP A N 1
ATOM 7918 C CA . TRP A 1 484 ? -3.80791 30.38226 -39.30474 1.000 44.13554 490 TRP A CA 1
ATOM 7919 C C . TRP A 1 484 ? -2.97913 30.02719 -40.52538 1.000 44.06373 490 TRP A C 1
ATOM 7920 O O . TRP A 1 484 ? -2.68966 28.84971 -40.74944 1.000 44.32488 490 TRP A O 1
ATOM 7941 N N . GLU A 1 485 ? -2.48065 31.02485 -41.26369 1.000 44.12043 491 GLU A N 1
ATOM 7942 C CA . GLU A 1 485 ? -1.66360 30.69290 -42.42981 1.000 43.23457 491 GLU A CA 1
ATOM 7943 C C . GLU A 1 485 ? -0.36755 30.04155 -41.99066 1.000 44.41525 491 GLU A C 1
ATOM 7944 O O . GLU A 1 485 ? 0.06902 29.04551 -42.58641 1.000 44.68602 491 GLU A O 1
ATOM 7956 N N . VAL A 1 486 ? 0.21465 30.54209 -40.89672 1.000 44.51419 492 VAL A N 1
ATOM 7957 C CA . VAL A 1 486 ? 1.46248 29.98237 -40.39156 1.000 44.14898 492 VAL A CA 1
ATOM 7958 C C . VAL A 1 486 ? 1.24447 28.56589 -39.90353 1.000 45.74190 492 VAL A C 1
ATOM 7959 O O . VAL A 1 486 ? 2.02112 27.65609 -40.21028 1.000 47.51988 492 VAL A O 1
ATOM 7972 N N . PHE A 1 487 ? 0.18088 28.35349 -39.13419 1.000 47.30704 493 PHE A N 1
ATOM 7973 C CA . PHE A 1 487 ? -0.10318 27.01784 -38.61926 1.000 46.76643 493 PHE A CA 1
ATOM 7974 C C . PHE A 1 487 ? -0.27633 26.05240 -39.76962 1.000 44.89286 493 PHE A C 1
ATOM 7975 O O . PHE A 1 487 ? 0.21974 24.91656 -39.74209 1.000 46.28805 493 PHE A O 1
ATOM 7992 N N . SER A 1 488 ? -0.96649 26.51043 -40.79897 1.000 44.79692 494 SER A N 1
ATOM 7993 C CA . SER A 1 488 ? -1.18878 25.70410 -41.98036 1.000 47.44469 494 SER A CA 1
ATOM 7994 C C . SER A 1 488 ? 0.12315 25.38469 -42.65781 1.000 46.06365 494 SER A C 1
ATOM 7995 O O . SER A 1 488 ? 0.36858 24.25355 -43.08179 1.000 47.66461 494 SER A O 1
ATOM 8003 N N . GLU A 1 489 ? 0.99040 26.36373 -42.75006 1.000 47.12217 495 GLU A N 1
ATOM 8004 C CA . GLU A 1 489 ? 2.28914 26.10127 -43.35691 1.000 50.22937 495 GLU A CA 1
ATOM 8005 C C . GLU A 1 489 ? 3.10410 25.13662 -42.48774 1.000 50.31281 495 GLU A C 1
ATOM 8006 O O . GLU A 1 489 ? 3.93448 24.37297 -43.00224 1.000 49.71399 495 GLU A O 1
ATOM 8018 N N . SER A 1 490 ? 2.82126 25.08495 -41.19049 1.000 49.17747 496 SER A N 1
ATOM 8019 C CA . SER A 1 490 ? 3.51432 24.14328 -40.31841 1.000 48.36372 496 SER A CA 1
ATOM 8020 C C . SER A 1 490 ? 3.03372 22.71846 -40.55763 1.000 49.70482 496 SER A C 1
ATOM 8021 O O . SER A 1 490 ? 3.82339 21.75414 -40.55808 1.000 51.15952 496 SER A O 1
ATOM 8029 N N . LEU A 1 491 ? 1.73198 22.55555 -40.74572 1.000 50.11595 497 LEU A N 1
ATOM 8030 C CA . LEU A 1 491 ? 1.23949 21.24631 -41.16251 1.000 49.88012 497 LEU A CA 1
ATOM 8031 C C . LEU A 1 491 ? 1.79952 20.87074 -42.53692 1.000 49.84081 497 LEU A C 1
ATOM 8032 O O . LEU A 1 491 ? 2.08512 19.69445 -42.82779 1.000 48.05805 497 LEU A O 1
ATOM 8048 N N . GLN A 1 492 ? 1.99632 21.86814 -43.38736 1.000 48.14772 498 GLN A N 1
ATOM 8049 C CA . GLN A 1 492 ? 2.64751 21.59143 -44.65966 1.000 51.23016 498 GLN A CA 1
ATOM 8050 C C . GLN A 1 492 ? 4.09170 21.12032 -44.47207 1.000 50.75677 498 GLN A C 1
ATOM 8051 O O . GLN A 1 492 ? 4.54540 20.22736 -45.19757 1.000 50.63082 498 GLN A O 1
ATOM 8065 N N . ASP A 1 493 ? 4.82463 21.68771 -43.50439 1.000 49.89035 499 ASP A N 1
ATOM 8066 C CA . ASP A 1 493 ? 6.18779 21.20467 -43.24557 1.000 49.95921 499 ASP A CA 1
ATOM 8067 C C . ASP A 1 493 ? 6.16367 19.75865 -42.78502 1.000 49.96450 499 ASP A C 1
ATOM 8068 O O . ASP A 1 493 ? 7.06947 18.97702 -43.10711 1.000 50.34608 499 ASP A O 1
ATOM 8077 N N . TYR A 1 494 ? 5.12276 19.37137 -42.06073 1.000 51.47739 500 TYR A N 1
ATOM 8078 C CA . TYR A 1 494 ? 5.00027 17.95377 -41.73972 1.000 53.36478 500 TYR A CA 1
ATOM 8079 C C . TYR A 1 494 ? 4.85751 17.11807 -43.01038 1.000 52.93605 500 TYR A C 1
ATOM 8080 O O . TYR A 1 494 ? 5.49431 16.05258 -43.13568 1.000 51.85927 500 TYR A O 1
ATOM 8098 N N . ALA A 1 495 ? 4.09680 17.60717 -43.99134 1.000 52.68722 501 ALA A N 1
ATOM 8099 C CA . ALA A 1 495 ? 4.05418 16.88886 -45.27272 1.000 53.27110 501 ALA A CA 1
ATOM 8100 C C . ALA A 1 495 ? 5.41677 16.89215 -45.98195 1.000 54.00281 501 ALA A C 1
ATOM 8101 O O . ALA A 1 495 ? 5.75647 15.94056 -46.69191 1.000 51.15482 501 ALA A O 1
ATOM 8108 N N . ILE A 1 496 ? 6.21553 17.94059 -45.79907 1.000 52.54544 502 ILE A N 1
ATOM 8109 C CA . ILE A 1 496 ? 7.53379 17.95961 -46.42680 1.000 52.23141 502 ILE A CA 1
ATOM 8110 C C . ILE A 1 496 ? 8.40791 16.85814 -45.84959 1.000 54.32129 502 ILE A C 1
ATOM 8111 O O . ILE A 1 496 ? 9.04953 16.10020 -46.58550 1.000 54.25442 502 ILE A O 1
ATOM 8127 N N . LEU A 1 497 ? 8.48689 16.79617 -44.51502 1.000 54.78113 503 LEU A N 1
ATOM 8128 C CA . LEU A 1 497 ? 9.25767 15.74347 -43.84706 1.000 54.49847 503 LEU A CA 1
ATOM 8129 C C . LEU A 1 497 ? 8.80274 14.35532 -44.28757 1.000 56.17197 503 LEU A C 1
ATOM 8130 O O . LEU A 1 497 ? 9.61858 13.43596 -44.41933 1.000 57.33721 503 LEU A O 1
ATOM 8146 N N . GLN A 1 498 ? 7.49461 14.16742 -44.46037 1.000 55.11059 504 GLN A N 1
ATOM 8147 C CA . GLN A 1 498 ? 6.98987 12.85136 -44.82081 1.000 54.36817 504 GLN A CA 1
ATOM 8148 C C . GLN A 1 498 ? 7.34342 12.52700 -46.27024 1.000 55.76204 504 GLN A C 1
ATOM 8149 O O . GLN A 1 498 ? 7.93893 11.48606 -46.57606 1.000 58.40236 504 GLN A O 1
ATOM 8163 N N . SER A 1 499 ? 7.01257 13.43859 -47.17462 1.000 56.28986 505 SER A N 1
ATOM 8164 C CA . SER A 1 499 ? 7.23961 13.22704 -48.59883 1.000 55.59344 505 SER A CA 1
ATOM 8165 C C . SER A 1 499 ? 8.72516 13.12029 -48.91918 1.000 54.50088 505 SER A C 1
ATOM 8166 O O . SER A 1 499 ? 9.10304 12.41622 -49.85695 1.000 55.12237 505 SER A O 1
ATOM 8174 N N . ALA A 1 500 ? 9.58569 13.80685 -48.17058 1.000 56.10553 506 ALA A N 1
ATOM 8175 C CA . ALA A 1 500 ? 11.01899 13.69553 -48.42832 1.000 55.66057 506 ALA A CA 1
ATOM 8176 C C . ALA A 1 500 ? 11.65027 12.44932 -47.80932 1.000 56.41883 506 ALA A C 1
ATOM 8177 O O . ALA A 1 500 ? 12.81776 12.18142 -48.08926 1.000 53.72973 506 ALA A O 1
ATOM 8184 N N . GLY A 1 501 ? 10.92134 11.67885 -46.99546 1.000 57.63182 507 GLY A N 1
ATOM 8185 C CA . GLY A 1 501 ? 11.48645 10.49745 -46.35780 1.000 54.38289 507 GLY A CA 1
ATOM 8186 C C . GLY A 1 501 ? 12.33407 10.74527 -45.12071 1.000 60.32384 507 GLY A C 1
ATOM 8187 O O . GLY A 1 501 ? 13.04558 9.83969 -44.66354 1.000 61.66211 507 GLY A O 1
ATOM 8191 N N . ILE A 1 502 ? 12.23919 11.92411 -44.51900 1.000 59.39693 508 ILE A N 1
ATOM 8192 C CA . ILE A 1 502 ? 13.01444 12.22165 -43.32630 1.000 61.03713 508 ILE A CA 1
ATOM 8193 C C . ILE A 1 502 ? 12.42625 11.47060 -42.13799 1.000 63.77015 508 ILE A C 1
ATOM 8194 O O . ILE A 1 502 ? 11.22016 11.53943 -41.86130 1.000 63.65187 508 ILE A O 1
ATOM 8210 N N . GLN A 1 503 ? 13.27590 10.76554 -41.42074 1.000 66.61714 509 GLN A N 1
ATOM 8211 C CA . GLN A 1 503 ? 12.86094 9.98018 -40.26489 1.000 66.97354 509 GLN A CA 1
ATOM 8212 C C . GLN A 1 503 ? 12.85884 10.84779 -39.01419 1.000 68.43023 509 GLN A C 1
ATOM 8213 O O . GLN A 1 503 ? 13.72868 11.70840 -38.85344 1.000 68.41860 509 GLN A O 1
ATOM 8227 N N . PRO A 1 504 ? 11.91399 10.62892 -38.10634 1.000 69.97205 510 PRO A N 1
ATOM 8228 C CA . PRO A 1 504 ? 11.93371 11.37501 -36.84335 1.000 68.93377 510 PRO A CA 1
ATOM 8229 C C . PRO A 1 504 ? 13.26549 11.28090 -36.14138 1.000 69.13967 510 PRO A C 1
ATOM 8230 O O . PRO A 1 504 ? 13.69015 12.22417 -35.45910 1.000 67.20649 510 PRO A O 1
ATOM 8241 N N . GLU A 1 505 ? 13.95568 10.16865 -36.31990 1.000 68.36588 511 GLU A N 1
ATOM 8242 C CA . GLU A 1 505 ? 15.25441 9.96187 -35.69605 1.000 71.58036 511 GLU A CA 1
ATOM 8243 C C . GLU A 1 505 ? 16.38175 10.65390 -36.44904 1.000 73.59777 511 GLU A C 1
ATOM 8244 O O . GLU A 1 505 ? 17.52365 10.65148 -35.95863 1.000 72.25296 511 GLU A O 1
ATOM 8256 N N . ASP A 1 506 ? 16.08155 11.28529 -37.59340 1.000 72.16071 512 ASP A N 1
ATOM 8257 C CA . ASP A 1 506 ? 17.13185 11.89326 -38.40062 1.000 73.04910 512 ASP A CA 1
ATOM 8258 C C . ASP A 1 506 ? 17.86519 12.95547 -37.58903 1.000 73.62967 512 ASP A C 1
ATOM 8259 O O . ASP A 1 506 ? 17.22796 13.75355 -36.89352 1.000 73.30041 512 ASP A O 1
ATOM 8268 N N . PRO A 1 507 ? 19.19271 12.98277 -37.63074 1.000 74.71099 513 PRO A N 1
ATOM 8269 C CA . PRO A 1 507 ? 19.93256 13.97495 -36.84302 1.000 73.69675 513 PRO A CA 1
ATOM 8270 C C . PRO A 1 507 ? 19.52357 15.40605 -37.07732 1.000 73.67316 513 PRO A C 1
ATOM 8271 O O . PRO A 1 507 ? 19.74485 16.22608 -36.18267 1.000 75.98376 513 PRO A O 1
ATOM 8282 N N . MET A 1 508 ? 19.00433 15.76695 -38.25442 1.000 72.80693 514 MET A N 1
ATOM 8283 C CA . MET A 1 508 ? 18.66514 17.16821 -38.46245 1.000 70.00687 514 MET A CA 1
ATOM 8284 C C . MET A 1 508 ? 17.51945 17.61402 -37.55951 1.000 68.88697 514 MET A C 1
ATOM 8285 O O . MET A 1 508 ? 17.31689 18.82216 -37.40892 1.000 69.16387 514 MET A O 1
ATOM 8299 N N . LEU A 1 509 ? 16.80743 16.67946 -36.92162 1.000 69.31005 515 LEU A N 1
ATOM 8300 C CA . LEU A 1 509 ? 15.64608 16.98024 -36.08924 1.000 69.47421 515 LEU A CA 1
ATOM 8301 C C . LEU A 1 509 ? 15.88776 16.71621 -34.61198 1.000 70.70457 515 LEU A C 1
ATOM 8302 O O . LEU A 1 509 ? 14.93518 16.73131 -33.81867 1.000 67.55605 515 LEU A O 1
ATOM 8318 N N . ALA A 1 510 ? 17.12344 16.43904 -34.23154 1.000 69.14486 516 ALA A N 1
ATOM 8319 C CA . ALA A 1 510 ? 17.37277 15.86659 -32.92091 1.000 71.98046 516 ALA A CA 1
ATOM 8320 C C . ALA A 1 510 ? 17.26723 16.88920 -31.80232 1.000 70.36462 516 ALA A C 1
ATOM 8321 O O . ALA A 1 510 ? 17.16518 16.48982 -30.63002 1.000 69.80195 516 ALA A O 1
ATOM 8328 N N . ALA A 1 511 ? 17.31735 18.18874 -32.13316 1.000 68.98991 517 ALA A N 1
ATOM 8329 C CA . ALA A 1 511 ? 17.16594 19.24261 -31.13495 1.000 67.84077 517 ALA A CA 1
ATOM 8330 C C . ALA A 1 511 ? 15.71832 19.41788 -30.70718 1.000 66.97132 517 ALA A C 1
ATOM 8331 O O . ALA A 1 511 ? 15.44006 20.11057 -29.71838 1.000 63.87961 517 ALA A O 1
ATOM 8338 N N . LEU A 1 512 ? 14.79779 18.83387 -31.45404 1.000 66.49296 518 LEU A N 1
ATOM 8339 C CA . LEU A 1 512 ? 13.38890 18.82647 -31.09096 1.000 64.25288 518 LEU A CA 1
ATOM 8340 C C . LEU A 1 512 ? 13.22155 17.77592 -29.98896 1.000 67.10753 518 LEU A C 1
ATOM 8341 O O . LEU A 1 512 ? 13.00707 16.58674 -30.24714 1.000 65.69602 518 LEU A O 1
ATOM 8357 N N . HIS A 1 513 ? 13.35240 18.22174 -28.73346 1.000 63.83935 519 HIS A N 1
ATOM 8358 C CA . HIS A 1 513 ? 13.29414 17.31572 -27.59648 1.000 65.60203 519 HIS A CA 1
ATOM 8359 C C . HIS A 1 513 ? 11.90744 17.17473 -26.98215 1.000 63.51106 519 HIS A C 1
ATOM 8360 O O . HIS A 1 513 ? 11.46823 16.06407 -26.67116 1.000 61.69116 519 HIS A O 1
ATOM 8374 N N . THR A 1 514 ? 11.23314 18.28308 -26.73106 1.000 64.85059 520 THR A N 1
ATOM 8375 C CA . THR A 1 514 ? 9.89981 18.22919 -26.15833 1.000 63.83058 520 THR A CA 1
ATOM 8376 C C . THR A 1 514 ? 9.08144 19.32437 -26.78990 1.000 61.28908 520 THR A C 1
ATOM 8377 O O . THR A 1 514 ? 9.60825 20.18230 -27.49897 1.000 61.80519 520 THR A O 1
ATOM 8388 N N . TYR A 1 515 ? 7.79715 19.32442 -26.49056 1.000 63.17185 521 TYR A N 1
ATOM 8389 C CA . TYR A 1 515 ? 6.97150 20.44401 -26.94556 1.000 61.77950 521 TYR A CA 1
ATOM 8390 C C . TYR A 1 515 ? 7.26033 21.73535 -26.19848 1.000 60.17344 521 TYR A C 1
ATOM 8391 O O . TYR A 1 515 ? 6.53327 22.70551 -26.38498 1.000 59.44729 521 TYR A O 1
ATOM 8409 N N . GLU A 1 516 ? 8.31202 21.73916 -25.38671 1.000 60.85888 522 GLU A N 1
ATOM 8410 C CA . GLU A 1 516 ? 8.82788 22.91465 -24.70673 1.000 60.73069 522 GLU A CA 1
ATOM 8411 C C . GLU A 1 516 ? 10.25631 23.23845 -25.11694 1.000 61.62761 522 GLU A C 1
ATOM 8412 O O . GLU A 1 516 ? 10.60503 24.40372 -25.26438 1.000 61.61829 522 GLU A O 1
ATOM 8424 N N . ASP A 1 517 ? 11.09591 22.22238 -25.30319 1.000 62.71959 523 ASP A N 1
ATOM 8425 C CA . ASP A 1 517 ? 12.53584 22.36244 -25.52584 1.000 61.95962 523 ASP A CA 1
ATOM 8426 C C . ASP A 1 517 ? 12.81002 22.06361 -26.99975 1.000 59.41822 523 ASP A C 1
ATOM 8427 O O . ASP A 1 517 ? 12.80365 20.90846 -27.42255 1.000 59.05568 523 ASP A O 1
ATOM 8436 N N . PHE A 1 518 ? 13.01685 23.10779 -27.79697 1.000 59.07635 524 PHE A N 1
ATOM 8437 C CA . PHE A 1 518 ? 12.95670 22.88442 -29.23953 1.000 58.79047 524 PHE A CA 1
ATOM 8438 C C . PHE A 1 518 ? 13.39688 24.19262 -29.87794 1.000 57.39078 524 PHE A C 1
ATOM 8439 O O . PHE A 1 518 ? 13.16762 25.26301 -29.30515 1.000 56.82146 524 PHE A O 1
ATOM 8456 N N . PRO A 1 519 ? 14.09981 24.16140 -31.00925 1.000 57.47730 525 PRO A N 1
ATOM 8457 C CA . PRO A 1 519 ? 14.51501 25.42228 -31.64983 1.000 56.57523 525 PRO A CA 1
ATOM 8458 C C . PRO A 1 519 ? 13.32538 26.23525 -32.15850 1.000 57.38188 525 PRO A C 1
ATOM 8459 O O . PRO A 1 519 ? 12.25724 25.69753 -32.47879 1.000 57.18212 525 PRO A O 1
ATOM 8470 N N . ARG A 1 520 ? 13.49408 27.55946 -32.17874 1.000 56.77400 526 ARG A N 1
ATOM 8471 C CA . ARG A 1 520 ? 12.35640 28.43612 -32.48404 1.000 59.51726 526 ARG A CA 1
ATOM 8472 C C . ARG A 1 520 ? 12.81570 29.69867 -33.20124 1.000 57.18896 526 ARG A C 1
ATOM 8473 O O . ARG A 1 520 ? 12.27709 30.78582 -32.98380 1.000 56.18887 526 ARG A O 1
ATOM 8494 N N . SER A 1 521 ? 13.78800 29.56535 -34.08884 1.000 57.80057 527 SER A N 1
ATOM 8495 C CA . SER A 1 521 ? 14.22688 30.68772 -34.89094 1.000 57.50604 527 SER A CA 1
ATOM 8496 C C . SER A 1 521 ? 13.78956 30.51202 -36.33959 1.000 58.48829 527 SER A C 1
ATOM 8497 O O . SER A 1 521 ? 13.66492 29.38978 -36.84262 1.000 57.70970 527 SER A O 1
ATOM 8505 N N . GLU A 1 522 ? 13.57031 31.64040 -37.01197 1.000 58.20448 528 GLU A N 1
ATOM 8506 C CA . GLU A 1 522 ? 13.33296 31.58567 -38.44437 1.000 58.05207 528 GLU A CA 1
ATOM 8507 C C . GLU A 1 522 ? 14.51976 30.97457 -39.17106 1.000 59.88872 528 GLU A C 1
ATOM 8508 O O . GLU A 1 522 ? 14.34049 30.18267 -40.10375 1.000 58.58694 528 GLU A O 1
ATOM 8520 N N . GLN A 1 523 ? 15.72904 31.22833 -38.67285 1.000 62.80738 529 GLN A N 1
ATOM 8521 C CA . GLN A 1 523 ? 16.93207 30.72107 -39.31919 1.000 63.29720 529 GLN A CA 1
ATOM 8522 C C . GLN A 1 523 ? 16.97946 29.18923 -39.30963 1.000 61.24177 529 GLN A C 1
ATOM 8523 O O . GLN A 1 523 ? 17.34222 28.56194 -40.31762 1.000 59.17657 529 GLN A O 1
ATOM 8537 N N . TRP A 1 524 ? 16.66862 28.56726 -38.16145 1.000 60.76009 530 TRP A N 1
ATOM 8538 C CA . TRP A 1 524 ? 16.68791 27.10637 -38.08547 1.000 58.14038 530 TRP A CA 1
ATOM 8539 C C . TRP A 1 524 ? 15.72686 26.49768 -39.09741 1.000 58.81794 530 TRP A C 1
ATOM 8540 O O . TRP A 1 524 ? 16.08915 25.59193 -39.85994 1.000 57.89008 530 TRP A O 1
ATOM 8561 N N . ILE A 1 525 ? 14.48170 26.99237 -39.11079 1.000 60.08333 531 ILE A N 1
ATOM 8562 C CA . ILE A 1 525 ? 13.49563 26.52442 -40.08258 1.000 57.60247 531 ILE A CA 1
ATOM 8563 C C . ILE A 1 525 ? 14.06376 26.63853 -41.49098 1.000 58.38351 531 ILE A C 1
ATOM 8564 O O . ILE A 1 525 ? 14.08541 25.65888 -42.24625 1.000 58.39782 531 ILE A O 1
ATOM 8580 N N . ASN A 1 526 ? 14.56734 27.83162 -41.84926 1.000 58.16629 532 ASN A N 1
ATOM 8581 C CA . ASN A 1 526 ? 15.00376 28.07475 -43.22407 1.000 58.73869 532 ASN A CA 1
ATOM 8582 C C . ASN A 1 526 ? 16.17463 27.17705 -43.61791 1.000 58.09865 532 ASN A C 1
ATOM 8583 O O . ASN A 1 526 ? 16.17481 26.59127 -44.70337 1.000 58.35709 532 ASN A O 1
ATOM 8594 N N . GLU A 1 527 ? 17.17779 27.05707 -42.74755 1.000 58.17978 533 GLU A N 1
ATOM 8595 C CA . GLU A 1 527 ? 18.34069 26.24106 -43.06199 1.000 58.97224 533 GLU A CA 1
ATOM 8596 C C . GLU A 1 527 ? 17.95872 24.77561 -43.19133 1.000 59.43780 533 GLU A C 1
ATOM 8597 O O . GLU A 1 527 ? 18.47845 24.05355 -44.05985 1.000 57.85980 533 GLU A O 1
ATOM 8609 N N . THR A 1 528 ? 17.07010 24.30391 -42.31424 1.000 58.49348 534 THR A N 1
ATOM 8610 C CA . THR A 1 528 ? 16.72409 22.89441 -42.36500 1.000 60.15975 534 THR A CA 1
ATOM 8611 C C . THR A 1 528 ? 15.91285 22.59318 -43.61068 1.000 58.44562 534 THR A C 1
ATOM 8612 O O . THR A 1 528 ? 16.12354 21.56025 -44.26314 1.000 60.05849 534 THR A O 1
ATOM 8623 N N . LEU A 1 529 ? 14.97957 23.48252 -43.95734 1.000 56.16484 535 LEU A N 1
ATOM 8624 C CA . LEU A 1 529 ? 14.22251 23.27107 -45.18193 1.000 57.13239 535 LEU A CA 1
ATOM 8625 C C . LEU A 1 529 ? 15.14755 23.30547 -46.37936 1.000 58.94985 535 LEU A C 1
ATOM 8626 O O . LEU A 1 529 ? 15.00872 22.50046 -47.30512 1.000 58.48501 535 LEU A O 1
ATOM 8642 N N . LYS A 1 530 ? 16.10594 24.23332 -46.37704 1.000 60.42600 536 LYS A N 1
ATOM 8643 C CA . LYS A 1 530 ? 17.03286 24.31703 -47.48821 1.000 59.81475 536 LYS A CA 1
ATOM 8644 C C . LYS A 1 530 ? 17.74350 22.98463 -47.67130 1.000 59.63096 536 LYS A C 1
ATOM 8645 O O . LYS A 1 530 ? 17.76722 22.42830 -48.77488 1.000 61.78615 536 LYS A O 1
ATOM 8664 N N . LYS A 1 531 ? 18.23885 22.40537 -46.58175 1.000 59.22055 537 LYS A N 1
ATOM 8665 C CA . LYS A 1 531 ? 18.84950 21.08451 -46.67359 1.000 60.56160 537 LYS A CA 1
ATOM 8666 C C . LYS A 1 531 ? 17.89143 20.07149 -47.30877 1.000 59.89599 537 LYS A C 1
ATOM 8667 O O . LYS A 1 531 ? 18.19524 19.45593 -48.34328 1.000 60.99119 537 LYS A O 1
ATOM 8686 N N . ILE A 1 532 ? 16.70117 19.92861 -46.71979 1.000 60.88042 538 ILE A N 1
ATOM 8687 C CA . ILE A 1 532 ? 15.75822 18.90277 -47.15720 1.000 59.13042 538 ILE A CA 1
ATOM 8688 C C . ILE A 1 532 ? 15.45005 19.05516 -48.63537 1.000 59.31687 538 ILE A C 1
ATOM 8689 O O . ILE A 1 532 ? 15.47787 18.08665 -49.40538 1.000 59.91912 538 ILE A O 1
ATOM 8705 N N . LEU A 1 533 ? 15.13604 20.27889 -49.03890 1.000 58.42408 539 LEU A N 1
ATOM 8706 C CA . LEU A 1 533 ? 14.58353 20.57217 -50.35216 1.000 59.97550 539 LEU A CA 1
ATOM 8707 C C . LEU A 1 533 ? 15.62778 20.52658 -51.44575 1.000 61.49356 539 LEU A C 1
ATOM 8708 O O . LEU A 1 533 ? 15.28880 20.26745 -52.61157 1.000 58.99666 539 LEU A O 1
ATOM 8724 N N . GLU A 1 534 ? 16.87173 20.86123 -51.11688 1.000 60.89361 540 GLU A N 1
ATOM 8725 C CA . GLU A 1 534 ? 17.91327 20.77815 -52.12046 1.000 65.02917 540 GLU A CA 1
ATOM 8726 C C . GLU A 1 534 ? 18.50733 19.38113 -52.22180 1.000 66.66675 540 GLU A C 1
ATOM 8727 O O . GLU A 1 534 ? 19.15448 19.09604 -53.22464 1.000 68.38306 540 GLU A O 1
ATOM 8739 N N . LYS A 1 535 ? 18.21662 18.46459 -51.28065 1.000 71.52720 541 LYS A N 1
ATOM 8740 C CA . LYS A 1 535 ? 18.63381 17.07303 -51.50397 1.000 75.94294 541 LYS A CA 1
ATOM 8741 C C . LYS A 1 535 ? 17.81262 16.41126 -52.61091 1.000 76.44872 541 LYS A C 1
ATOM 8742 O O . LYS A 1 535 ? 18.38181 15.83691 -53.54472 1.000 82.19539 541 LYS A O 1
ATOM 8761 N N . ALA A 1 536 ? 16.48081 16.47260 -52.52406 1.000 73.83654 542 ALA A N 1
ATOM 8762 C CA . ALA A 1 536 ? 15.60244 16.27570 -53.70127 1.000 74.89857 542 ALA A CA 1
ATOM 8763 C C . ALA A 1 536 ? 15.91087 15.04769 -54.55753 1.000 78.39334 542 ALA A C 1
ATOM 8764 O O . ALA A 1 536 ? 15.28742 14.84569 -55.60717 1.000 77.53469 542 ALA A O 1
ATOM 8771 N N . ASP B 1 1 ? 15.09888 62.40423 3.96328 1.000 82.06237 7 ASP B N 1
ATOM 8772 C CA . ASP B 1 1 ? 16.05682 63.49679 4.01248 1.000 73.95255 7 ASP B CA 1
ATOM 8773 C C . ASP B 1 1 ? 17.01186 63.44273 5.24855 1.000 68.90020 7 ASP B C 1
ATOM 8774 O O . ASP B 1 1 ? 17.60175 64.46384 5.61060 1.000 69.55062 7 ASP B O 1
ATOM 8782 N N . ALA B 1 2 ? 17.17783 62.26704 5.87486 1.000 64.45384 8 ALA B N 1
ATOM 8783 C CA . ALA B 1 2 ? 18.05901 62.13991 7.04243 1.000 57.70885 8 ALA B CA 1
ATOM 8784 C C . ALA B 1 2 ? 19.51727 62.36536 6.64636 1.000 55.56238 8 ALA B C 1
ATOM 8785 O O . ALA B 1 2 ? 19.95036 61.88339 5.59731 1.000 58.11222 8 ALA B O 1
ATOM 8792 N N . PRO B 1 3 ? 20.30888 63.03103 7.49141 1.000 53.87387 9 PRO B N 1
ATOM 8793 C CA . PRO B 1 3 ? 21.73108 63.26476 7.17406 1.000 52.85506 9 PRO B CA 1
ATOM 8794 C C . PRO B 1 3 ? 22.53683 62.01977 6.89895 1.000 54.96886 9 PRO B C 1
ATOM 8795 O O . PRO B 1 3 ? 23.46080 62.07961 6.07865 1.000 54.92384 9 PRO B O 1
ATOM 8806 N N . MET B 1 4 ? 22.28627 60.93546 7.65564 1.000 50.63682 10 MET B N 1
ATOM 8807 C CA . MET B 1 4 ? 22.96123 59.64811 7.52565 1.000 49.84340 10 MET B CA 1
ATOM 8808 C C . MET B 1 4 ? 21.93629 58.52363 7.51779 1.000 48.36693 10 MET B C 1
ATOM 8809 O O . MET B 1 4 ? 21.11213 58.42851 8.42877 1.000 53.50572 10 MET B O 1
ATOM 8823 N N . ALA B 1 5 ? 21.98506 57.67716 6.50693 1.000 49.20990 11 ALA B N 1
ATOM 8824 C CA . ALA B 1 5 ? 21.17238 56.47412 6.44890 1.000 48.78416 11 ALA B CA 1
ATOM 8825 C C . ALA B 1 5 ? 22.02460 55.26042 6.78548 1.000 48.02104 11 ALA B C 1
ATOM 8826 O O . ALA B 1 5 ? 23.16743 55.18402 6.36118 1.000 48.26590 11 ALA B O 1
ATOM 8833 N N . VAL B 1 6 ? 21.46308 54.30574 7.52979 1.000 47.15812 12 VAL B N 1
ATOM 8834 C CA . VAL B 1 6 ? 22.10768 53.02033 7.78726 1.000 47.65581 12 VAL B CA 1
ATOM 8835 C C . VAL B 1 6 ? 21.02620 51.96585 7.74469 1.000 46.67697 12 VAL B C 1
ATOM 8836 O O . VAL B 1 6 ? 19.93109 52.18851 8.24933 1.000 49.15155 12 VAL B O 1
ATOM 8849 N N . TRP B 1 7 ? 21.30813 50.83883 7.11613 1.000 47.53173 13 TRP B N 1
ATOM 8850 C CA . TRP B 1 7 ? 20.30322 49.79944 7.01591 1.000 50.64144 13 TRP B CA 1
ATOM 8851 C C . TRP B 1 7 ? 21.00655 48.44464 6.99517 1.000 47.85117 13 TRP B C 1
ATOM 8852 O O . TRP B 1 7 ? 22.22326 48.37051 6.96197 1.000 49.06184 13 TRP B O 1
ATOM 8873 N N . LEU B 1 8 ? 20.23475 47.37267 7.09937 1.000 49.46754 14 LEU B N 1
ATOM 8874 C CA . LEU B 1 8 ? 20.74830 46.01314 7.03633 1.000 48.99436 14 LEU B CA 1
ATOM 8875 C C . LEU B 1 8 ? 20.36591 45.37739 5.70683 1.000 47.03827 14 LEU B C 1
ATOM 8876 O O . LEU B 1 8 ? 19.34850 45.71861 5.10542 1.000 47.22964 14 LEU B O 1
ATOM 8892 N N . GLN B 1 9 ? 21.18453 44.44201 5.24771 1.000 44.56562 15 GLN B N 1
ATOM 8893 C CA . GLN B 1 9 ? 20.90715 43.83849 3.94679 1.000 47.98366 15 GLN B CA 1
ATOM 8894 C C . GLN B 1 9 ? 21.58842 42.48367 3.89650 1.000 47.02062 15 GLN B C 1
ATOM 8895 O O . GLN B 1 9 ? 22.55237 42.23117 4.62189 1.000 47.59574 15 GLN B O 1
ATOM 8909 N N . SER B 1 10 ? 21.06448 41.59739 3.06423 1.000 49.05731 16 SER B N 1
ATOM 8910 C CA . SER B 1 10 ? 21.56001 40.23892 3.12241 1.000 47.78551 16 SER B CA 1
ATOM 8911 C C . SER B 1 10 ? 22.85992 40.11602 2.33085 1.000 49.95184 16 SER B C 1
ATOM 8912 O O . SER B 1 10 ? 23.26163 41.01688 1.58639 1.000 49.86674 16 SER B O 1
ATOM 8920 N N . SER B 1 11 ? 23.50059 38.95603 2.47141 1.000 48.57175 17 SER B N 1
ATOM 8921 C CA . SER B 1 11 ? 24.78612 38.66732 1.84372 1.000 46.70449 17 SER B CA 1
ATOM 8922 C C . SER B 1 11 ? 24.67728 38.31119 0.37069 1.000 46.91446 17 SER B C 1
ATOM 8923 O O . SER B 1 11 ? 25.69643 37.88495 -0.21340 1.000 42.40753 17 SER B O 1
ATOM 8931 N N . LEU B 1 12 ? 23.47873 38.42450 -0.23289 1.000 45.52301 18 LEU B N 1
ATOM 8932 C CA . LEU B 1 12 ? 23.27718 38.02375 -1.62013 1.000 46.75027 18 LEU B CA 1
ATOM 8933 C C . LEU B 1 12 ? 22.89387 39.19852 -2.51323 1.000 47.50022 18 LEU B C 1
ATOM 8934 O O . LEU B 1 12 ? 22.31684 38.99075 -3.58384 1.000 44.90628 18 LEU B O 1
ATOM 8950 N N . GLN B 1 13 ? 23.20162 40.42898 -2.11205 1.000 46.16454 19 GLN B N 1
ATOM 8951 C CA . GLN B 1 13 ? 22.78832 41.60232 -2.88802 1.000 46.58417 19 GLN B CA 1
ATOM 8952 C C . GLN B 1 13 ? 23.94288 42.59766 -2.92484 1.000 42.64875 19 GLN B C 1
ATOM 8953 O O . GLN B 1 13 ? 24.28460 43.19805 -1.90878 1.000 43.15160 19 GLN B O 1
ATOM 8967 N N . ARG B 1 14 ? 24.52222 42.82294 -4.08794 1.000 43.01662 20 ARG B N 1
ATOM 8968 C CA . ARG B 1 14 ? 25.57201 43.82167 -4.16056 1.000 43.01557 20 ARG B CA 1
ATOM 8969 C C . ARG B 1 14 ? 24.98060 45.21204 -3.92376 1.000 42.29209 20 ARG B C 1
ATOM 8970 O O . ARG B 1 14 ? 23.87947 45.51221 -4.36872 1.000 43.49773 20 ARG B O 1
ATOM 8991 N N . ILE B 1 15 ? 25.70926 46.05531 -3.19864 1.000 43.97520 21 ILE B N 1
ATOM 8992 C CA . ILE B 1 15 ? 25.33622 47.44623 -2.95963 1.000 45.22414 21 ILE B CA 1
ATOM 8993 C C . ILE B 1 15 ? 26.29660 48.35081 -3.72264 1.000 46.01685 21 ILE B C 1
ATOM 8994 O O . ILE B 1 15 ? 27.47949 48.42373 -3.37964 1.000 43.81805 21 ILE B O 1
ATOM 9010 N N . PHE B 1 16 ? 25.77579 49.09651 -4.71341 1.000 47.61742 22 PHE B N 1
ATOM 9011 C CA . PHE B 1 16 ? 26.64639 49.94669 -5.50398 1.000 46.53242 22 PHE B CA 1
ATOM 9012 C C . PHE B 1 16 ? 26.68923 51.38215 -4.97922 1.000 49.27920 22 PHE B C 1
ATOM 9013 O O . PHE B 1 16 ? 25.70884 51.87909 -4.39670 1.000 49.82012 22 PHE B O 1
ATOM 9030 N N . PRO B 1 17 ? 27.80743 52.07921 -5.23201 1.000 45.77681 23 PRO B N 1
ATOM 9031 C CA . PRO B 1 17 ? 28.01869 53.38285 -4.58592 1.000 48.71465 23 PRO B CA 1
ATOM 9032 C C . PRO B 1 17 ? 26.86656 54.34113 -4.78714 1.000 50.32841 23 PRO B C 1
ATOM 9033 O O . PRO B 1 17 ? 26.57021 55.17291 -3.91623 1.000 48.33170 23 PRO B O 1
ATOM 9044 N N . GLN B 1 18 ? 26.23220 54.27232 -5.94476 1.000 50.77271 24 GLN B N 1
ATOM 9045 C CA . GLN B 1 18 ? 25.18133 55.19784 -6.30528 1.000 52.92721 24 GLN B CA 1
ATOM 9046 C C . GLN B 1 18 ? 23.79619 54.58435 -6.08882 1.000 56.65174 24 GLN B C 1
ATOM 9047 O O . GLN B 1 18 ? 22.78470 55.16993 -6.48450 1.000 55.42193 24 GLN B O 1
ATOM 9061 N N . SER B 1 19 ? 23.74802 53.45975 -5.37944 1.000 59.06022 25 SER B N 1
ATOM 9062 C CA . SER B 1 19 ? 22.51385 52.89968 -4.88289 1.000 61.96218 25 SER B CA 1
ATOM 9063 C C . SER B 1 19 ? 21.83801 53.93710 -3.99836 1.000 66.66266 25 SER B C 1
ATOM 9064 O O . SER B 1 19 ? 22.51663 54.78242 -3.40452 1.000 68.28733 25 SER B O 1
ATOM 9072 N N . PRO B 1 20 ? 20.51238 53.92450 -3.93869 1.000 65.85986 26 PRO B N 1
ATOM 9073 C CA . PRO B 1 20 ? 19.78638 54.77552 -2.99612 1.000 65.37587 26 PRO B CA 1
ATOM 9074 C C . PRO B 1 20 ? 19.77246 54.19086 -1.59285 1.000 62.54406 26 PRO B C 1
ATOM 9075 O O . PRO B 1 20 ? 19.82277 52.97099 -1.40217 1.000 65.21243 26 PRO B O 1
ATOM 9086 N N . ALA B 1 21 ? 19.71691 55.08997 -0.60575 1.000 62.09414 27 ALA B N 1
ATOM 9087 C CA . ALA B 1 21 ? 19.53519 54.66521 0.77468 1.000 58.70793 27 ALA B CA 1
ATOM 9088 C C . ALA B 1 21 ? 18.24350 53.88846 0.91438 1.000 58.34767 27 ALA B C 1
ATOM 9089 O O . ALA B 1 21 ? 17.26862 54.14651 0.20901 1.000 59.01896 27 ALA B O 1
ATOM 9096 N N . GLN B 1 22 ? 18.23706 52.95811 1.86667 1.000 57.05575 28 GLN B N 1
ATOM 9097 C CA . GLN B 1 22 ? 17.05463 52.20184 2.25248 1.000 57.86631 28 GLN B CA 1
ATOM 9098 C C . GLN B 1 22 ? 16.83240 52.35331 3.74857 1.000 59.57564 28 GLN B C 1
ATOM 9099 O O . GLN B 1 22 ? 17.67768 52.88948 4.46789 1.000 59.98279 28 GLN B O 1
ATOM 9113 N N . THR B 1 23 ? 15.67869 51.90176 4.22125 1.000 61.01925 29 THR B N 1
ATOM 9114 C CA . THR B 1 23 ? 15.42514 51.82888 5.64422 1.000 63.98057 29 THR B CA 1
ATOM 9115 C C . THR B 1 23 ? 15.24617 50.36058 6.00180 1.000 66.45041 29 THR B C 1
ATOM 9116 O O . THR B 1 23 ? 14.66040 49.59658 5.22650 1.000 69.62564 29 THR B O 1
ATOM 9127 N N . ALA B 1 24 ? 15.80031 49.95121 7.14936 1.000 67.02867 30 ALA B N 1
ATOM 9128 C CA . ALA B 1 24 ? 15.68507 48.56140 7.58976 1.000 66.66140 30 ALA B CA 1
ATOM 9129 C C . ALA B 1 24 ? 15.49456 48.49956 9.09167 1.000 66.90862 30 ALA B C 1
ATOM 9130 O O . ALA B 1 24 ? 14.39045 48.72240 9.59474 1.000 74.07376 30 ALA B O 1
ATOM 9137 N N . ALA B 1 25 ? 16.60660 48.36036 9.79633 1.000 63.97509 31 ALA B N 1
ATOM 9138 C CA . ALA B 1 25 ? 16.66177 48.28705 11.25056 1.000 64.19755 31 ALA B CA 1
ATOM 9139 C C . ALA B 1 25 ? 16.57274 46.84049 11.71000 1.000 60.23433 31 ALA B C 1
ATOM 9140 O O . ALA B 1 25 ? 17.10748 46.52256 12.77721 1.000 57.07036 31 ALA B O 1
ATOM 9147 N N . ALA B 1 26 ? 15.99895 45.94529 10.89160 1.000 60.33570 32 ALA B N 1
ATOM 9148 C CA . ALA B 1 26 ? 15.77378 44.57228 11.32890 1.000 56.83911 32 ALA B CA 1
ATOM 9149 C C . ALA B 1 26 ? 15.96983 43.57388 10.18928 1.000 54.77025 32 ALA B C 1
ATOM 9150 O O . ALA B 1 26 ? 15.55267 43.81357 9.05281 1.000 55.94738 32 ALA B O 1
ATOM 9157 N N . LEU B 1 27 ? 16.63741 42.46608 10.49846 1.000 52.50200 33 LEU B N 1
ATOM 9158 C CA . LEU B 1 27 ? 16.96218 41.42907 9.53303 1.000 49.88077 33 LEU B CA 1
ATOM 9159 C C . LEU B 1 27 ? 16.88978 40.07803 10.21754 1.000 52.33938 33 LEU B C 1
ATOM 9160 O O . LEU B 1 27 ? 17.48454 39.90354 11.28549 1.000 53.45497 33 LEU B O 1
ATOM 9176 N N . GLU B 1 28 ? 16.21283 39.10260 9.61260 1.000 52.20903 34 GLU B N 1
ATOM 9177 C CA . GLU B 1 28 ? 16.23175 37.75632 10.16460 1.000 51.87063 34 GLU B CA 1
ATOM 9178 C C . GLU B 1 28 ? 17.01391 36.81731 9.26761 1.000 51.55392 34 GLU B C 1
ATOM 9179 O O . GLU B 1 28 ? 16.91727 36.88194 8.03954 1.000 52.28363 34 GLU B O 1
ATOM 9191 N N . LEU B 1 29 ? 17.82422 35.97996 9.90552 1.000 52.55308 35 LEU B N 1
ATOM 9192 C CA . LEU B 1 29 ? 18.69728 35.03759 9.25564 1.000 49.71592 35 LEU B CA 1
ATOM 9193 C C . LEU B 1 29 ? 18.31776 33.64984 9.72840 1.000 50.00562 35 LEU B C 1
ATOM 9194 O O . LEU B 1 29 ? 17.72674 33.48625 10.79572 1.000 52.29202 35 LEU B O 1
ATOM 9210 N N . GLN B 1 30 ? 18.72847 32.65144 8.96322 1.000 45.91209 36 GLN B N 1
ATOM 9211 C CA . GLN B 1 30 ? 18.52802 31.26454 9.33842 1.000 48.23337 36 GLN B CA 1
ATOM 9212 C C . GLN B 1 30 ? 19.83801 30.52692 9.12986 1.000 47.66397 36 GLN B C 1
ATOM 9213 O O . GLN B 1 30 ? 20.67274 30.93141 8.32291 1.000 46.43641 36 GLN B O 1
ATOM 9227 N N . ALA B 1 31 ? 20.06004 29.52653 9.97064 1.000 47.07562 37 ALA B N 1
ATOM 9228 C CA . ALA B 1 31 ? 21.35865 28.90287 10.05006 1.000 46.84335 37 ALA B CA 1
ATOM 9229 C C . ALA B 1 31 ? 21.19321 27.54485 10.70809 1.000 49.19799 37 ALA B C 1
ATOM 9230 O O . ALA B 1 31 ? 20.47135 27.41525 11.70235 1.000 49.38185 37 ALA B O 1
ATOM 9237 N N . ALA B 1 32 ? 21.86537 26.54459 10.14553 1.000 48.48165 38 ALA B N 1
ATOM 9238 C CA . ALA B 1 32 ? 22.08146 25.29713 10.84494 1.000 49.60278 38 ALA B CA 1
ATOM 9239 C C . ALA B 1 32 ? 23.13308 25.51690 11.92468 1.000 49.34507 38 ALA B C 1
ATOM 9240 O O . ALA B 1 32 ? 23.92035 26.45650 11.86633 1.000 48.51093 38 ALA B O 1
ATOM 9247 N N . ARG B 1 33 ? 23.16517 24.62302 12.90231 1.000 48.69399 39 ARG B N 1
ATOM 9248 C CA . ARG B 1 33 ? 24.23185 24.68488 13.89016 1.000 50.54112 39 ARG B CA 1
ATOM 9249 C C . ARG B 1 33 ? 25.53350 24.09503 13.32453 1.000 49.40463 39 ARG B C 1
ATOM 9250 O O . ARG B 1 33 ? 25.54369 23.30681 12.36901 1.000 48.85427 39 ARG B O 1
ATOM 9271 N N . ASN B 1 34 ? 26.64742 24.53330 13.89331 1.000 50.24925 40 ASN B N 1
ATOM 9272 C CA . ASN B 1 34 ? 27.96760 24.24813 13.31844 1.000 51.16574 40 ASN B CA 1
ATOM 9273 C C . ASN B 1 34 ? 28.06011 24.80338 11.89407 1.000 48.16585 40 ASN B C 1
ATOM 9274 O O . ASN B 1 34 ? 28.43672 24.10528 10.96142 1.000 44.96573 40 ASN B O 1
ATOM 9285 N N . SER B 1 35 ? 27.72058 26.08018 11.72260 1.000 47.86479 41 SER B N 1
ATOM 9286 C CA . SER B 1 35 ? 27.80299 26.65837 10.38298 1.000 49.76207 41 SER B CA 1
ATOM 9287 C C . SER B 1 35 ? 28.20255 28.12425 10.48255 1.000 50.58013 41 SER B C 1
ATOM 9288 O O . SER B 1 35 ? 28.45877 28.64901 11.56367 1.000 48.97495 41 SER B O 1
ATOM 9296 N N . ARG B 1 36 ? 28.27156 28.77841 9.32540 1.000 52.28538 42 ARG B N 1
ATOM 9297 C CA . ARG B 1 36 ? 28.74102 30.15353 9.20201 1.000 52.32053 42 ARG B CA 1
ATOM 9298 C C . ARG B 1 36 ? 27.77386 30.91067 8.31230 1.000 50.45289 42 ARG B C 1
ATOM 9299 O O . ARG B 1 36 ? 27.37247 30.40280 7.26700 1.000 49.63644 42 ARG B O 1
ATOM 9320 N N . VAL B 1 37 ? 27.40937 32.13212 8.70677 1.000 50.83937 43 VAL B N 1
ATOM 9321 C CA . VAL B 1 37 ? 26.36640 32.86424 7.98385 1.000 52.69764 43 VAL B CA 1
ATOM 9322 C C . VAL B 1 37 ? 26.70844 34.35674 7.98253 1.000 50.18553 43 VAL B C 1
ATOM 9323 O O . VAL B 1 37 ? 27.43776 34.83351 8.85279 1.000 48.86895 43 VAL B O 1
ATOM 9336 N N . SER B 1 38 ? 26.21559 35.10344 6.98523 1.000 49.82355 44 SER B N 1
ATOM 9337 C CA . SER B 1 38 ? 26.73562 36.44683 6.73573 1.000 45.35751 44 SER B CA 1
ATOM 9338 C C . SER B 1 38 ? 25.62532 37.44917 6.48670 1.000 45.03857 44 SER B C 1
ATOM 9339 O O . SER B 1 38 ? 24.50006 37.08369 6.16279 1.000 47.18653 44 SER B O 1
ATOM 9347 N N . PHE B 1 39 ? 25.95739 38.73207 6.65144 1.000 44.69683 45 PHE B N 1
ATOM 9348 C CA . PHE B 1 39 ? 25.03302 39.79613 6.27204 1.000 45.12969 45 PHE B CA 1
ATOM 9349 C C . PHE B 1 39 ? 25.82248 41.09298 6.14505 1.000 44.55301 45 PHE B C 1
ATOM 9350 O O . PHE B 1 39 ? 27.02319 41.11162 6.39674 1.000 42.40813 45 PHE B O 1
ATOM 9367 N N . GLN B 1 40 ? 25.15191 42.17099 5.68411 1.000 44.24967 46 GLN B N 1
ATOM 9368 C CA . GLN B 1 40 ? 25.80311 43.45438 5.46740 1.000 43.44027 46 GLN B CA 1
ATOM 9369 C C . GLN B 1 40 ? 25.10867 44.55383 6.25018 1.000 44.92649 46 GLN B C 1
ATOM 9370 O O . GLN B 1 40 ? 23.87507 44.54515 6.44521 1.000 45.66361 46 GLN B O 1
ATOM 9384 N N . VAL B 1 41 ? 25.92375 45.51891 6.64482 1.000 42.35095 47 VAL B N 1
ATOM 9385 C CA . VAL B 1 41 ? 25.48988 46.72362 7.33296 1.000 46.11621 47 VAL B CA 1
ATOM 9386 C C . VAL B 1 41 ? 25.82216 47.88497 6.40928 1.000 47.11103 47 VAL B C 1
ATOM 9387 O O . VAL B 1 41 ? 27.00242 48.24700 6.26845 1.000 43.60449 47 VAL B O 1
ATOM 9400 N N . ALA B 1 42 ? 24.80446 48.46315 5.77718 1.000 44.25861 48 ALA B N 1
ATOM 9401 C CA . ALA B 1 42 ? 25.03111 49.48082 4.77184 1.000 45.38248 48 ALA B CA 1
ATOM 9402 C C . ALA B 1 42 ? 24.81927 50.88367 5.31897 1.000 48.00472 48 ALA B C 1
ATOM 9403 O O . ALA B 1 42 ? 24.03540 51.09885 6.24555 1.000 47.75186 48 ALA B O 1
ATOM 9410 N N . PHE B 1 43 ? 25.40700 51.86218 4.63298 1.000 46.48535 49 PHE B N 1
ATOM 9411 C CA . PHE B 1 43 ? 25.38354 53.22754 5.13686 1.000 45.88768 49 PHE B CA 1
ATOM 9412 C C . PHE B 1 43 ? 25.52718 54.14124 3.93275 1.000 46.41106 49 PHE B C 1
ATOM 9413 O O . PHE B 1 43 ? 26.06309 53.75887 2.88389 1.000 44.67188 49 PHE B O 1
ATOM 9430 N N . ARG B 1 44 ? 24.87519 55.28599 4.02707 1.000 47.63877 50 ARG B N 1
ATOM 9431 C CA . ARG B 1 44 ? 24.96721 56.28629 2.98381 1.000 48.23856 50 ARG B CA 1
ATOM 9432 C C . ARG B 1 44 ? 24.89436 57.65492 3.64070 1.000 48.79196 50 ARG B C 1
ATOM 9433 O O . ARG B 1 44 ? 23.90346 57.97887 4.30092 1.000 46.89577 50 ARG B O 1
ATOM 9454 N N . SER B 1 45 ? 25.96397 58.43120 3.51792 1.000 48.43478 51 SER B N 1
ATOM 9455 C CA . SER B 1 45 ? 25.94755 59.80167 4.00931 1.000 49.56193 51 SER B CA 1
ATOM 9456 C C . SER B 1 45 ? 25.18587 60.71270 3.05916 1.000 50.53168 51 SER B C 1
ATOM 9457 O O . SER B 1 45 ? 25.33802 60.63929 1.83492 1.000 48.62224 51 SER B O 1
ATOM 9465 N N . ASN B 1 46 ? 24.34815 61.56802 3.63253 1.000 52.56842 52 ASN B N 1
ATOM 9466 C CA . ASN B 1 46 ? 23.64810 62.61342 2.89615 1.000 51.96425 52 ASN B CA 1
ATOM 9467 C C . ASN B 1 46 ? 24.21170 64.00483 3.21083 1.000 52.21520 52 ASN B C 1
ATOM 9468 O O . ASN B 1 46 ? 23.48297 64.99306 3.17950 1.000 55.40583 52 ASN B O 1
ATOM 9479 N N . MET B 1 47 ? 25.48224 64.08623 3.58148 1.000 52.21094 53 MET B N 1
ATOM 9480 C CA . MET B 1 47 ? 26.12611 65.30891 4.03672 1.000 52.07196 53 MET B CA 1
ATOM 9481 C C . MET B 1 47 ? 27.24202 65.72470 3.07754 1.000 53.80166 53 MET B C 1
ATOM 9482 O O . MET B 1 47 ? 28.05095 64.88865 2.65905 1.000 55.10731 53 MET B O 1
ATOM 9496 N N . LYS B 1 48 ? 27.32243 67.04011 2.80515 1.000 56.09325 54 LYS B N 1
ATOM 9497 C CA . LYS B 1 48 ? 28.37109 67.62541 1.97123 1.000 55.55877 54 LYS B CA 1
ATOM 9498 C C . LYS B 1 48 ? 29.75808 67.29456 2.48528 1.000 55.12251 54 LYS B C 1
ATOM 9499 O O . LYS B 1 48 ? 30.71100 67.21359 1.70562 1.000 55.70771 54 LYS B O 1
ATOM 9518 N N . ASP B 1 49 ? 29.90005 67.18936 3.79032 1.000 56.21060 55 ASP B N 1
ATOM 9519 C CA . ASP B 1 49 ? 31.18787 67.07081 4.45609 1.000 57.39469 55 ASP B CA 1
ATOM 9520 C C . ASP B 1 49 ? 31.41275 65.61269 4.81568 1.000 55.69722 55 ASP B C 1
ATOM 9521 O O . ASP B 1 49 ? 30.47130 64.90410 5.18010 1.000 57.66720 55 ASP B O 1
ATOM 9530 N N . GLN B 1 50 ? 32.63913 65.14925 4.68330 1.000 54.24509 56 GLN B N 1
ATOM 9531 C CA . GLN B 1 50 ? 32.84510 63.74597 4.99197 1.000 55.99157 56 GLN B CA 1
ATOM 9532 C C . GLN B 1 50 ? 32.94607 63.56105 6.49789 1.000 56.45806 56 GLN B C 1
ATOM 9533 O O . GLN B 1 50 ? 33.36756 64.45519 7.22436 1.000 56.00362 56 GLN B O 1
ATOM 9547 N N . THR B 1 51 ? 32.64854 62.35146 6.95392 1.000 57.78485 57 THR B N 1
ATOM 9548 C CA . THR B 1 51 ? 32.60701 62.09039 8.39135 1.000 58.91462 57 THR B CA 1
ATOM 9549 C C . THR B 1 51 ? 33.13806 60.69379 8.66979 1.000 58.67955 57 THR B C 1
ATOM 9550 O O . THR B 1 51 ? 33.35192 59.91751 7.75338 1.000 59.54914 57 THR B O 1
ATOM 9561 N N . HIS B 1 52 ? 33.36680 60.35240 9.93172 1.000 60.03244 58 HIS B N 1
ATOM 9562 C CA . HIS B 1 52 ? 33.80398 58.98583 10.22420 1.000 60.87745 58 HIS B CA 1
ATOM 9563 C C . HIS B 1 52 ? 32.59660 58.11532 10.53281 1.000 54.93513 58 HIS B C 1
ATOM 9564 O O . HIS B 1 52 ? 31.53378 58.62600 10.90698 1.000 53.91848 58 HIS B O 1
ATOM 9578 N N . ILE B 1 53 ? 32.73634 56.80282 10.30501 1.000 52.97631 59 ILE B N 1
ATOM 9579 C CA . ILE B 1 53 ? 31.69910 55.86511 10.71080 1.000 49.83841 59 ILE B CA 1
ATOM 9580 C C . ILE B 1 53 ? 32.33026 54.55173 11.16790 1.000 52.25722 59 ILE B C 1
ATOM 9581 O O . ILE B 1 53 ? 33.28016 54.04312 10.55405 1.000 52.35104 59 ILE B O 1
ATOM 9597 N N . SER B 1 54 ? 31.75344 53.99516 12.25574 1.000 52.77460 60 SER B N 1
ATOM 9598 C CA . SER B 1 54 ? 32.21815 52.80505 12.96528 1.000 50.58797 60 SER B CA 1
ATOM 9599 C C . SER B 1 54 ? 31.11337 51.78284 13.14343 1.000 50.58677 60 SER B C 1
ATOM 9600 O O . SER B 1 54 ? 29.97919 52.12069 13.50991 1.000 50.42508 60 SER B O 1
ATOM 9608 N N . CYS B 1 55 ? 31.47717 50.52827 12.91773 1.000 50.70927 61 CYS B N 1
ATOM 9609 C CA . CYS B 1 55 ? 30.56064 49.40107 12.96722 1.000 50.37267 61 CYS B CA 1
ATOM 9610 C C . CYS B 1 55 ? 30.96373 48.45513 14.08478 1.000 50.09646 61 CYS B C 1
ATOM 9611 O O . CYS B 1 55 ? 32.13693 48.08200 14.19088 1.000 52.22383 61 CYS B O 1
ATOM 9619 N N . SER B 1 56 ? 29.99497 48.03765 14.88873 1.000 49.26066 62 SER B N 1
ATOM 9620 C CA . SER B 1 56 ? 30.30706 47.12280 15.98141 1.000 53.64096 62 SER B CA 1
ATOM 9621 C C . SER B 1 56 ? 29.06965 46.31534 16.36114 1.000 52.35143 62 SER B C 1
ATOM 9622 O O . SER B 1 56 ? 27.94113 46.72452 16.08601 1.000 50.27079 62 SER B O 1
ATOM 9630 N N . THR B 1 57 ? 29.28587 45.18021 17.03390 1.000 54.41211 63 THR B N 1
ATOM 9631 C CA . THR B 1 57 ? 28.17542 44.35127 17.48911 1.000 51.83471 63 THR B CA 1
ATOM 9632 C C . THR B 1 57 ? 28.07616 44.44821 19.00048 1.000 50.75958 63 THR B C 1
ATOM 9633 O O . THR B 1 57 ? 29.04746 44.78156 19.69094 1.000 48.31176 63 THR B O 1
ATOM 9644 N N . GLU B 1 58 ? 26.86358 44.15835 19.48115 1.000 52.04617 64 GLU B N 1
ATOM 9645 C CA . GLU B 1 58 ? 26.50875 44.13148 20.89460 1.000 50.52678 64 GLU B CA 1
ATOM 9646 C C . GLU B 1 58 ? 25.60618 42.93722 21.12757 1.000 51.43845 64 GLU B C 1
ATOM 9647 O O . GLU B 1 58 ? 24.59368 42.76873 20.44213 1.000 51.40951 64 GLU B O 1
ATOM 9659 N N . GLY B 1 59 ? 25.99329 42.10652 22.07831 1.000 53.43060 65 GLY B N 1
ATOM 9660 C CA . GLY B 1 59 ? 25.21543 40.94786 22.44656 1.000 50.59881 65 GLY B CA 1
ATOM 9661 C C . GLY B 1 59 ? 25.41719 39.76861 21.55876 1.000 53.58218 65 GLY B C 1
ATOM 9662 O O . GLY B 1 59 ? 24.61060 38.84476 21.58779 1.000 53.71662 65 GLY B O 1
ATOM 9666 N N . ALA B 1 60 ? 26.50920 39.74651 20.80626 1.000 55.27496 66 ALA B N 1
ATOM 9667 C CA . ALA B 1 60 ? 26.77997 38.67578 19.87171 1.000 52.34211 66 ALA B CA 1
ATOM 9668 C C . ALA B 1 60 ? 27.99079 37.83213 20.25936 1.000 55.79976 66 ALA B C 1
ATOM 9669 O O . ALA B 1 60 ? 28.47895 37.06961 19.42933 1.000 56.02241 66 ALA B O 1
ATOM 9676 N N . GLU B 1 61 ? 28.47887 37.92548 21.49958 1.000 55.35457 67 GLU B N 1
ATOM 9677 C CA . GLU B 1 61 ? 29.77700 37.32891 21.80577 1.000 57.94126 67 GLU B CA 1
ATOM 9678 C C . GLU B 1 61 ? 29.81677 35.83766 21.47888 1.000 54.79536 67 GLU B C 1
ATOM 9679 O O . GLU B 1 61 ? 30.86899 35.32845 21.07521 1.000 55.11683 67 GLU B O 1
ATOM 9691 N N . THR B 1 62 ? 28.69872 35.12603 21.64696 1.000 53.89739 68 THR B N 1
ATOM 9692 C CA . THR B 1 62 ? 28.68159 33.68117 21.40046 1.000 56.16794 68 THR B CA 1
ATOM 9693 C C . THR B 1 62 ? 28.72267 33.28947 19.93305 1.000 56.82439 68 THR B C 1
ATOM 9694 O O . THR B 1 62 ? 28.77921 32.09193 19.64399 1.000 56.72152 68 THR B O 1
ATOM 9705 N N . LEU B 1 63 ? 28.61130 34.24634 19.02227 1.000 55.43341 69 LEU B N 1
ATOM 9706 C CA . LEU B 1 63 ? 28.65974 34.01613 17.58782 1.000 55.62640 69 LEU B CA 1
ATOM 9707 C C . LEU B 1 63 ? 30.00385 34.46070 17.00088 1.000 56.21529 69 LEU B C 1
ATOM 9708 O O . LEU B 1 63 ? 30.18726 34.46304 15.77184 1.000 53.38416 69 LEU B O 1
ATOM 9724 N N . HIS B 1 64 ? 30.95142 34.81253 17.86310 1.000 55.06598 70 HIS B N 1
ATOM 9725 C CA . HIS B 1 64 ? 32.28207 35.27418 17.49720 1.000 56.58334 70 HIS B CA 1
ATOM 9726 C C . HIS B 1 64 ? 32.20541 36.09488 16.21120 1.000 54.79560 70 HIS B C 1
ATOM 9727 O O . HIS B 1 64 ? 32.84108 35.76493 15.19791 1.000 52.83476 70 HIS B O 1
ATOM 9741 N N . PRO B 1 65 ? 31.46698 37.18500 16.23442 1.000 53.20458 71 PRO B N 1
ATOM 9742 C CA . PRO B 1 65 ? 31.28444 37.97423 15.03344 1.000 50.24126 71 PRO B CA 1
ATOM 9743 C C . PRO B 1 65 ? 32.61431 38.47430 14.52627 1.000 51.81323 71 PRO B C 1
ATOM 9744 O O . PRO B 1 65 ? 33.59442 38.58580 15.26690 1.000 49.71926 71 PRO B O 1
ATOM 9755 N N . ARG B 1 66 ? 32.63871 38.69796 13.21437 1.000 49.80479 72 ARG B N 1
ATOM 9756 C CA . ARG B 1 66 ? 33.75922 39.26887 12.51589 1.000 42.33730 72 ARG B CA 1
ATOM 9757 C C . ARG B 1 66 ? 33.21338 40.37590 11.62466 1.000 42.90050 72 ARG B C 1
ATOM 9758 O O . ARG B 1 66 ? 32.22725 40.17121 10.90452 1.000 42.03428 72 ARG B O 1
ATOM 9779 N N . VAL B 1 67 ? 33.84044 41.54343 11.68897 1.000 44.02885 73 VAL B N 1
ATOM 9780 C CA . VAL B 1 67 ? 33.37768 42.75242 11.01624 1.000 44.14344 73 VAL B CA 1
ATOM 9781 C C . VAL B 1 67 ? 34.45325 43.21979 10.05505 1.000 43.96498 73 VAL B C 1
ATOM 9782 O O . VAL B 1 67 ? 35.57446 43.50769 10.47531 1.000 46.05939 73 VAL B O 1
ATOM 9795 N N . ARG B 1 68 ? 34.10270 43.33459 8.77911 1.000 43.76766 74 ARG B N 1
ATOM 9796 C CA . ARG B 1 68 ? 35.00674 43.76998 7.73773 1.000 43.43063 74 ARG B CA 1
ATOM 9797 C C . ARG B 1 68 ? 34.31898 44.83265 6.88822 1.000 43.86594 74 ARG B C 1
ATOM 9798 O O . ARG B 1 68 ? 33.11904 45.04334 6.99259 1.000 42.71882 74 ARG B O 1
ATOM 9819 N N . TYR B 1 69 ? 35.09881 45.50967 6.04249 1.000 42.54081 75 TYR B N 1
ATOM 9820 C CA . TYR B 1 69 ? 34.63240 46.60975 5.20577 1.000 43.29995 75 TYR B CA 1
ATOM 9821 C C . TYR B 1 69 ? 34.62581 46.15727 3.75496 1.000 42.23544 75 TYR B C 1
ATOM 9822 O O . TYR B 1 69 ? 35.57814 45.50610 3.31147 1.000 43.05633 75 TYR B O 1
ATOM 9840 N N . VAL B 1 70 ? 33.55119 46.45713 3.02957 1.000 40.85396 76 VAL B N 1
ATOM 9841 C CA . VAL B 1 70 ? 33.50414 46.09360 1.61570 1.000 41.92657 76 VAL B CA 1
ATOM 9842 C C . VAL B 1 70 ? 34.21881 47.14725 0.78080 1.000 41.69210 76 VAL B C 1
ATOM 9843 O O . VAL B 1 70 ? 33.81299 48.30886 0.75248 1.000 43.98755 76 VAL B O 1
ATOM 9856 N N . GLY B 1 71 ? 35.26484 46.73076 0.08369 1.000 41.81446 77 GLY B N 1
ATOM 9857 C CA . GLY B 1 71 ? 35.97035 47.59165 -0.83606 1.000 39.23733 77 GLY B CA 1
ATOM 9858 C C . GLY B 1 71 ? 35.45114 47.50244 -2.25970 1.000 39.71950 77 GLY B C 1
ATOM 9859 O O . GLY B 1 71 ? 34.70757 46.61122 -2.64536 1.000 39.85739 77 GLY B O 1
ATOM 9863 N N . LEU B 1 72 ? 35.82453 48.49027 -3.05011 1.000 42.09767 78 LEU B N 1
ATOM 9864 C CA . LEU B 1 72 ? 35.38958 48.58687 -4.42432 1.000 40.28976 78 LEU B CA 1
ATOM 9865 C C . LEU B 1 72 ? 36.57620 48.40888 -5.37149 1.000 42.46461 78 LEU B C 1
ATOM 9866 O O . LEU B 1 72 ? 37.71673 48.74199 -5.03822 1.000 41.91460 78 LEU B O 1
ATOM 9882 N N . VAL B 1 73 ? 36.31440 47.77340 -6.50984 1.000 43.36409 79 VAL B N 1
ATOM 9883 C CA . VAL B 1 73 ? 37.29035 47.69339 -7.59341 1.000 45.45254 79 VAL B CA 1
ATOM 9884 C C . VAL B 1 73 ? 36.66494 48.21584 -8.87738 1.000 45.29016 79 VAL B C 1
ATOM 9885 O O . VAL B 1 73 ? 35.44693 48.07979 -9.07748 1.000 44.00103 79 VAL B O 1
ATOM 9898 N N . PRO B 1 74 ? 37.46039 48.74236 -9.80607 1.000 47.33985 80 PRO B N 1
ATOM 9899 C CA . PRO B 1 74 ? 36.87453 49.27921 -11.04395 1.000 50.07668 80 PRO B CA 1
ATOM 9900 C C . PRO B 1 74 ? 36.51488 48.13997 -11.97153 1.000 48.00181 80 PRO B C 1
ATOM 9901 O O . PRO B 1 74 ? 37.33067 47.25124 -12.21947 1.000 50.41045 80 PRO B O 1
ATOM 9912 N N . MET B 1 75 ? 35.29384 48.17626 -12.48573 1.000 47.76146 81 MET B N 1
ATOM 9913 C CA . MET B 1 75 ? 34.88077 47.24320 -13.51490 1.000 47.79339 81 MET B CA 1
ATOM 9914 C C . MET B 1 75 ? 34.69959 48.04079 -14.77569 1.000 46.00321 81 MET B C 1
ATOM 9915 O O . MET B 1 75 ? 33.66239 48.72298 -14.93691 1.000 44.69626 81 MET B O 1
ATOM 9929 N N . PRO B 1 76 ? 35.66832 47.95510 -15.69849 1.000 47.74018 82 PRO B N 1
ATOM 9930 C CA . PRO B 1 76 ? 35.65625 48.82123 -16.88519 1.000 50.83371 82 PRO B CA 1
ATOM 9931 C C . PRO B 1 76 ? 34.50631 48.54345 -17.82866 1.000 48.96986 82 PRO B C 1
ATOM 9932 O O . PRO B 1 76 ? 33.99451 49.48012 -18.46449 1.000 45.21040 82 PRO B O 1
ATOM 9943 N N . HIS B 1 77 ? 34.12341 47.26874 -17.96123 1.000 48.13756 83 HIS B N 1
ATOM 9944 C CA . HIS B 1 77 ? 33.10904 46.85090 -18.91014 1.000 48.17569 83 HIS B CA 1
ATOM 9945 C C . HIS B 1 77 ? 32.36419 45.68639 -18.30060 1.000 48.07184 83 HIS B C 1
ATOM 9946 O O . HIS B 1 77 ? 32.87409 45.01761 -17.39906 1.000 48.83292 83 HIS B O 1
ATOM 9960 N N . PHE B 1 78 ? 31.15230 45.44076 -18.79392 1.000 48.19224 84 PHE B N 1
ATOM 9961 C CA . PHE B 1 78 ? 30.55727 44.15074 -18.53173 1.000 46.86350 84 PHE B CA 1
ATOM 9962 C C . PHE B 1 78 ? 31.32636 43.08727 -19.30027 1.000 48.08350 84 PHE B C 1
ATOM 9963 O O . PHE B 1 78 ? 31.87459 43.33979 -20.37666 1.000 46.98826 84 PHE B O 1
ATOM 9980 N N . ASN B 1 79 ? 31.29528 41.87309 -18.76685 1.000 47.84429 85 ASN B N 1
ATOM 9981 C CA . ASN B 1 79 ? 31.76080 40.71745 -19.51050 1.000 47.74914 85 ASN B CA 1
ATOM 9982 C C . ASN B 1 79 ? 30.85078 40.45057 -20.70959 1.000 48.30525 85 ASN B C 1
ATOM 9983 O O . ASN B 1 79 ? 29.65733 40.73733 -20.68104 1.000 47.16459 85 ASN B O 1
ATOM 9994 N N . THR B 1 80 ? 31.44559 39.94816 -21.78793 1.000 49.14055 86 THR B N 1
ATOM 9995 C CA . THR B 1 80 ? 30.70721 39.66886 -23.00429 1.000 50.04139 86 THR B CA 1
ATOM 9996 C C . THR B 1 80 ? 30.02055 38.30876 -22.94138 1.000 54.22286 86 THR B C 1
ATOM 9997 O O . THR B 1 80 ? 30.41174 37.40754 -22.18873 1.000 52.53340 86 THR B O 1
ATOM 10008 N N . ASP B 1 81 ? 29.04349 38.13931 -23.83598 1.000 53.99787 87 ASP B N 1
ATOM 10009 C CA . ASP B 1 81 ? 28.24574 36.91930 -23.92688 1.000 53.45271 87 ASP B CA 1
ATOM 10010 C C . ASP B 1 81 ? 27.49650 36.64938 -22.62621 1.000 55.30233 87 ASP B C 1
ATOM 10011 O O . ASP B 1 81 ? 27.36012 35.50591 -22.18491 1.000 56.91904 87 ASP B O 1
ATOM 10020 N N . VAL B 1 82 ? 26.95875 37.71037 -22.02665 1.000 55.20103 88 VAL B N 1
ATOM 10021 C CA . VAL B 1 82 ? 26.06531 37.58073 -20.88817 1.000 55.14637 88 VAL B CA 1
ATOM 10022 C C . VAL B 1 82 ? 24.90767 38.52125 -21.16935 1.000 55.93063 88 VAL B C 1
ATOM 10023 O O . VAL B 1 82 ? 25.10209 39.74521 -21.23019 1.000 55.29616 88 VAL B O 1
ATOM 10036 N N . SER B 1 83 ? 23.71293 37.96242 -21.36798 1.000 56.51907 89 SER B N 1
ATOM 10037 C CA . SER B 1 83 ? 22.56184 38.80830 -21.60852 1.000 55.62929 89 SER B CA 1
ATOM 10038 C C . SER B 1 83 ? 22.23879 39.59764 -20.34378 1.000 54.63299 89 SER B C 1
ATOM 10039 O O . SER B 1 83 ? 22.60654 39.19779 -19.23359 1.000 52.44577 89 SER B O 1
ATOM 10047 N N . PRO B 1 84 ? 21.51646 40.70408 -20.48791 1.000 53.49178 90 PRO B N 1
ATOM 10048 C CA . PRO B 1 84 ? 21.20854 41.52304 -19.31345 1.000 54.28031 90 PRO B CA 1
ATOM 10049 C C . PRO B 1 84 ? 20.41001 40.79081 -18.25944 1.000 54.88512 90 PRO B C 1
ATOM 10050 O O . PRO B 1 84 ? 20.58682 41.06398 -17.07015 1.000 52.90001 90 PRO B O 1
ATOM 10061 N N . GLU B 1 85 ? 19.55327 39.84456 -18.65596 1.000 54.44185 91 GLU B N 1
ATOM 10062 C CA . GLU B 1 85 ? 18.80679 39.08434 -17.66409 1.000 55.72934 91 GLU B CA 1
ATOM 10063 C C . GLU B 1 85 ? 19.72370 38.37745 -16.68326 1.000 52.61155 91 GLU B C 1
ATOM 10064 O O . GLU B 1 85 ? 19.32448 38.10424 -15.56316 1.000 53.04658 91 GLU B O 1
ATOM 10076 N N . GLU B 1 86 ? 20.95760 38.12089 -17.06730 1.000 54.02251 92 GLU B N 1
ATOM 10077 C CA . GLU B 1 86 ? 21.89198 37.33125 -16.28407 1.000 54.33403 92 GLU B CA 1
ATOM 10078 C C . GLU B 1 86 ? 23.00405 38.19952 -15.71322 1.000 52.98845 92 GLU B C 1
ATOM 10079 O O . GLU B 1 86 ? 23.99551 37.67618 -15.19830 1.000 53.25370 92 GLU B O 1
ATOM 10091 N N . LEU B 1 87 ? 22.90830 39.50596 -15.87169 1.000 51.91524 93 LEU B N 1
ATOM 10092 C CA . LEU B 1 87 ? 23.91544 40.39557 -15.34321 1.000 50.62177 93 LEU B CA 1
ATOM 10093 C C . LEU B 1 87 ? 23.47874 40.95699 -14.00578 1.000 48.65760 93 LEU B C 1
ATOM 10094 O O . LEU B 1 87 ? 22.31955 41.34526 -13.83228 1.000 50.28653 93 LEU B O 1
ATOM 10110 N N . ASP B 1 88 ? 24.41811 40.99150 -13.06713 1.000 46.26800 94 ASP B N 1
ATOM 10111 C CA . ASP B 1 88 ? 24.25669 41.80521 -11.87113 1.000 46.83935 94 ASP B CA 1
ATOM 10112 C C . ASP B 1 88 ? 24.67788 43.24622 -12.19135 1.000 46.93387 94 ASP B C 1
ATOM 10113 O O . ASP B 1 88 ? 25.54787 43.48381 -13.04022 1.000 47.32362 94 ASP B O 1
ATOM 10122 N N . GLY B 1 89 ? 24.08855 44.20977 -11.48035 1.000 45.38464 95 GLY B N 1
ATOM 10123 C CA . GLY B 1 89 ? 24.46707 45.60275 -11.65443 1.000 49.69371 95 GLY B CA 1
ATOM 10124 C C . GLY B 1 89 ? 23.88641 46.35774 -12.84595 1.000 49.96269 95 GLY B C 1
ATOM 10125 O O . GLY B 1 89 ? 24.41608 47.42060 -13.21123 1.000 49.20602 95 GLY B O 1
ATOM 10129 N N . VAL B 1 90 ? 22.81333 45.85868 -13.46303 1.000 49.10204 96 VAL B N 1
ATOM 10130 C CA . VAL B 1 90 ? 22.15671 46.60866 -14.53268 1.000 49.91703 96 VAL B CA 1
ATOM 10131 C C . VAL B 1 90 ? 21.71436 47.95354 -13.98936 1.000 49.39753 96 VAL B C 1
ATOM 10132 O O . VAL B 1 90 ? 21.00705 48.02453 -12.97897 1.000 51.53758 96 VAL B O 1
ATOM 10145 N N . GLY B 1 91 ? 22.12853 49.03077 -14.64576 1.000 52.57842 97 GLY B N 1
ATOM 10146 C CA . GLY B 1 91 ? 21.85908 50.36430 -14.15025 1.000 49.66390 97 GLY B CA 1
ATOM 10147 C C . GLY B 1 91 ? 22.94640 50.95401 -13.28493 1.000 51.78757 97 GLY B C 1
ATOM 10148 O O . GLY B 1 91 ? 22.89907 52.14905 -12.99159 1.000 53.28219 97 GLY B O 1
ATOM 10152 N N . TYR B 1 92 ? 23.90971 50.15618 -12.84591 1.000 50.04126 98 TYR B N 1
ATOM 10153 C CA . TYR B 1 92 ? 24.97650 50.64459 -11.98467 1.000 52.13275 98 TYR B CA 1
ATOM 10154 C C . TYR B 1 92 ? 26.37012 50.41249 -12.54135 1.000 49.25701 98 TYR B C 1
ATOM 10155 O O . TYR B 1 92 ? 27.26417 51.20014 -12.25001 1.000 49.34334 98 TYR B O 1
ATOM 10173 N N . LEU B 1 93 ? 26.57891 49.36689 -13.30477 1.000 49.40648 99 LEU B N 1
ATOM 10174 C CA . LEU B 1 93 ? 27.83597 49.08159 -13.96936 1.000 46.26519 99 LEU B CA 1
ATOM 10175 C C . LEU B 1 93 ? 27.71558 49.44884 -15.44755 1.000 48.55642 99 LEU B C 1
ATOM 10176 O O . LEU B 1 93 ? 26.60687 49.61550 -15.96036 1.000 49.16702 99 LEU B O 1
ATOM 10192 N N . PRO B 1 94 ? 28.83389 49.61219 -16.17644 1.000 45.37011 100 PRO B N 1
ATOM 10193 C CA . PRO B 1 94 ? 30.22675 49.59731 -15.72899 1.000 46.49792 100 PRO B CA 1
ATOM 10194 C C . PRO B 1 94 ? 30.43957 50.65952 -14.67273 1.000 46.11742 100 PRO B C 1
ATOM 10195 O O . PRO B 1 94 ? 29.75186 51.67862 -14.71502 1.000 45.26443 100 PRO B O 1
ATOM 10206 N N . GLY B 1 95 ? 31.34131 50.41243 -13.72654 1.000 46.89696 101 GLY B N 1
ATOM 10207 C CA . GLY B 1 95 ? 31.41671 51.29015 -12.57002 1.000 44.66950 101 GLY B CA 1
ATOM 10208 C C . GLY B 1 95 ? 32.24108 50.64840 -11.47440 1.000 44.37463 101 GLY B C 1
ATOM 10209 O O . GLY B 1 95 ? 33.03206 49.74665 -11.73551 1.000 41.92702 101 GLY B O 1
ATOM 10213 N N . TRP B 1 96 ? 32.05181 51.14006 -10.25153 1.000 42.23020 102 TRP B N 1
ATOM 10214 C CA . TRP B 1 96 ? 32.71652 50.56523 -9.09546 1.000 42.54224 102 TRP B CA 1
ATOM 10215 C C . TRP B 1 96 ? 31.93408 49.34540 -8.63791 1.000 41.19606 102 TRP B C 1
ATOM 10216 O O . TRP B 1 96 ? 30.70722 49.38268 -8.56333 1.000 39.93714 102 TRP B O 1
ATOM 10237 N N . LEU B 1 97 ? 32.65004 48.26795 -8.32265 1.000 41.80709 103 LEU B N 1
ATOM 10238 C CA . LEU B 1 97 ? 32.05508 46.99965 -7.95526 1.000 41.57234 103 LEU B CA 1
ATOM 10239 C C . LEU B 1 97 ? 32.44817 46.60453 -6.53280 1.000 42.46147 103 LEU B C 1
ATOM 10240 O O . LEU B 1 97 ? 33.64899 46.55859 -6.21572 1.000 40.01804 103 LEU B O 1
ATOM 10256 N N . PRO B 1 98 ? 31.49470 46.25968 -5.66951 1.000 40.58241 104 PRO B N 1
ATOM 10257 C CA . PRO B 1 98 ? 31.86819 45.68598 -4.37052 1.000 41.57073 104 PRO B CA 1
ATOM 10258 C C . PRO B 1 98 ? 32.44524 44.28756 -4.54763 1.000 40.98457 104 PRO B C 1
ATOM 10259 O O . PRO B 1 98 ? 31.86010 43.46089 -5.25386 1.000 40.63659 104 PRO B O 1
ATOM 10270 N N . ASP B 1 99 ? 33.56403 43.99661 -3.84384 1.000 40.03060 105 ASP B N 1
ATOM 10271 C CA . ASP B 1 99 ? 34.11671 42.63784 -3.84861 1.000 38.22160 105 ASP B CA 1
ATOM 10272 C C . ASP B 1 99 ? 35.14995 42.38235 -2.74264 1.000 39.45543 105 ASP B C 1
ATOM 10273 O O . ASP B 1 99 ? 34.90506 41.50057 -1.91071 1.000 42.12109 105 ASP B O 1
ATOM 10282 N N . PRO B 1 100 ? 36.30038 43.06407 -2.66348 1.000 37.35095 106 PRO B N 1
ATOM 10283 C CA . PRO B 1 100 ? 37.24638 42.74383 -1.56891 1.000 39.16966 106 PRO B CA 1
ATOM 10284 C C . PRO B 1 100 ? 36.68457 43.06798 -0.18084 1.000 42.25770 106 PRO B C 1
ATOM 10285 O O . PRO B 1 100 ? 35.89838 44.02461 0.00862 1.000 40.68298 106 PRO B O 1
ATOM 10296 N N . LEU B 1 101 ? 37.10930 42.25798 0.80269 1.000 39.11007 107 LEU B N 1
ATOM 10297 C CA . LEU B 1 101 ? 36.75678 42.45321 2.20355 1.000 39.63906 107 LEU B CA 1
ATOM 10298 C C . LEU B 1 101 ? 37.99397 42.85080 3.00894 1.000 41.09000 107 LEU B C 1
ATOM 10299 O O . LEU B 1 101 ? 38.95774 42.07671 3.13429 1.000 39.63395 107 LEU B O 1
ATOM 10315 N N . TYR B 1 102 ? 37.94491 44.03170 3.61396 1.000 41.86927 108 TYR B N 1
ATOM 10316 C CA . TYR B 1 102 ? 39.14358 44.52506 4.31469 1.000 40.95721 108 TYR B CA 1
ATOM 10317 C C . TYR B 1 102 ? 38.97120 44.41925 5.82382 1.000 41.56198 108 TYR B C 1
ATOM 10318 O O . TYR B 1 102 ? 37.86018 44.58832 6.35052 1.000 43.08303 108 TYR B O 1
ATOM 10336 N N . PRO B 1 103 ? 40.03999 44.14417 6.56207 1.000 42.61006 109 PRO B N 1
ATOM 10337 C CA . PRO B 1 103 ? 39.85551 43.94713 8.01936 1.000 44.97972 109 PRO B CA 1
ATOM 10338 C C . PRO B 1 103 ? 39.88149 45.26210 8.78692 1.000 43.31051 109 PRO B C 1
ATOM 10339 O O . PRO B 1 103 ? 40.78647 45.51159 9.58289 1.000 45.21203 109 PRO B O 1
ATOM 10350 N N . VAL B 1 104 ? 38.86917 46.10275 8.55764 1.000 43.76324 110 VAL B N 1
ATOM 10351 C CA . VAL B 1 104 ? 38.67517 47.31652 9.32855 1.000 44.20150 110 VAL B CA 1
ATOM 10352 C C . VAL B 1 104 ? 37.21860 47.43344 9.72942 1.000 47.98344 110 VAL B C 1
ATOM 10353 O O . VAL B 1 104 ? 36.32145 46.94669 9.03547 1.000 47.68894 110 VAL B O 1
ATOM 10366 N N . THR B 1 105 ? 36.98266 48.14213 10.83646 1.000 49.37652 111 THR B N 1
ATOM 10367 C CA . THR B 1 105 ? 35.65023 48.35560 11.36450 1.000 49.46769 111 THR B CA 1
ATOM 10368 C C . THR B 1 105 ? 35.27042 49.82684 11.40547 1.000 53.96317 111 THR B C 1
ATOM 10369 O O . THR B 1 105 ? 34.20185 50.16291 11.93376 1.000 52.29362 111 THR B O 1
ATOM 10380 N N . LYS B 1 106 ? 36.15441 50.70901 10.92997 1.000 52.43886 112 LYS B N 1
ATOM 10381 C CA . LYS B 1 106 ? 35.96623 52.15061 10.88452 1.000 53.56506 112 LYS B CA 1
ATOM 10382 C C . LYS B 1 106 ? 36.41721 52.60628 9.50598 1.000 51.46322 112 LYS B C 1
ATOM 10383 O O . LYS B 1 106 ? 37.37144 52.05493 8.95205 1.000 55.72118 112 LYS B O 1
ATOM 10402 N N . THR B 1 107 ? 35.69746 53.53899 8.91171 1.000 52.85949 113 THR B N 1
ATOM 10403 C CA . THR B 1 107 ? 36.15331 54.13020 7.65963 1.000 52.74062 113 THR B CA 1
ATOM 10404 C C . THR B 1 107 ? 35.66467 55.57578 7.57310 1.000 52.70713 113 THR B C 1
ATOM 10405 O O . THR B 1 107 ? 34.90280 56.05107 8.40921 1.000 53.28314 113 THR B O 1
ATOM 10416 N N . GLU B 1 108 ? 36.05500 56.25910 6.51970 1.000 50.71662 114 GLU B N 1
ATOM 10417 C CA . GLU B 1 108 ? 35.49800 57.56171 6.24407 1.000 52.46973 114 GLU B CA 1
ATOM 10418 C C . GLU B 1 108 ? 34.25434 57.36884 5.39388 1.000 51.92315 114 GLU B C 1
ATOM 10419 O O . GLU B 1 108 ? 34.31013 56.68168 4.37809 1.000 53.78317 114 GLU B O 1
ATOM 10431 N N . ALA B 1 109 ? 33.13206 57.92962 5.84144 1.000 52.96350 115 ALA B N 1
ATOM 10432 C CA . ALA B 1 109 ? 31.93526 58.04716 5.03191 1.000 51.18527 115 ALA B CA 1
ATOM 10433 C C . ALA B 1 109 ? 32.07554 59.25504 4.12789 1.000 52.69819 115 ALA B C 1
ATOM 10434 O O . ALA B 1 109 ? 32.33192 60.37759 4.59722 1.000 54.44833 115 ALA B O 1
ATOM 10441 N N . HIS B 1 110 ? 31.88915 59.02388 2.86207 1.000 50.21731 116 HIS B N 1
ATOM 10442 C CA . HIS B 1 110 ? 32.03159 59.94507 1.77109 1.000 47.14620 116 HIS B CA 1
ATOM 10443 C C . HIS B 1 110 ? 30.66661 60.46539 1.31346 1.000 47.28545 116 HIS B C 1
ATOM 10444 O O . HIS B 1 110 ? 29.64110 59.78914 1.47580 1.000 47.71056 116 HIS B O 1
ATOM 10458 N N . PRO B 1 111 ? 30.61414 61.65826 0.73201 1.000 44.99728 117 PRO B N 1
ATOM 10459 C CA . PRO B 1 111 ? 29.32229 62.22710 0.35009 1.000 46.92261 117 PRO B CA 1
ATOM 10460 C C . PRO B 1 111 ? 28.58518 61.39337 -0.67835 1.000 46.84390 117 PRO B C 1
ATOM 10461 O O . PRO B 1 111 ? 29.08549 61.12265 -1.76901 1.000 45.11883 117 PRO B O 1
ATOM 10472 N N . PHE B 1 112 ? 27.36276 61.02389 -0.32000 1.000 45.15448 118 PHE B N 1
ATOM 10473 C CA . PHE B 1 112 ? 26.35504 60.53511 -1.25148 1.000 46.23108 118 PHE B CA 1
ATOM 10474 C C . PHE B 1 112 ? 26.77690 59.21314 -1.84694 1.000 45.09464 118 PHE B C 1
ATOM 10475 O O . PHE B 1 112 ? 26.50566 58.93447 -3.01483 1.000 47.43422 118 PHE B O 1
ATOM 10492 N N . GLU B 1 113 ? 27.42154 58.38642 -1.02217 1.000 44.17682 119 GLU B N 1
ATOM 10493 C CA . GLU B 1 113 ? 28.06242 57.14830 -1.47158 1.000 45.25244 119 GLU B CA 1
ATOM 10494 C C . GLU B 1 113 ? 27.61514 56.02128 -0.55333 1.000 45.17317 119 GLU B C 1
ATOM 10495 O O . GLU B 1 113 ? 27.92163 56.03113 0.64299 1.000 47.02716 119 GLU B O 1
ATOM 10507 N N . SER B 1 114 ? 26.87817 55.06569 -1.10972 1.000 46.56973 120 SER B N 1
ATOM 10508 C CA . SER B 1 114 ? 26.40113 53.91613 -0.35387 1.000 47.01390 120 SER B CA 1
ATOM 10509 C C . SER B 1 114 ? 27.49690 52.86099 -0.29235 1.000 45.14467 120 SER B C 1
ATOM 10510 O O . SER B 1 114 ? 28.00057 52.42191 -1.33293 1.000 45.57903 120 SER B O 1
ATOM 10518 N N . ARG B 1 115 ? 27.86841 52.47430 0.92423 1.000 43.03479 121 ARG B N 1
ATOM 10519 C CA . ARG B 1 115 ? 28.89191 51.46243 1.18548 1.000 43.51746 121 ARG B CA 1
ATOM 10520 C C . ARG B 1 115 ? 28.39504 50.51488 2.27520 1.000 43.99347 121 ARG B C 1
ATOM 10521 O O . ARG B 1 115 ? 27.32117 50.71370 2.86291 1.000 45.32125 121 ARG B O 1
ATOM 10542 N N . SER B 1 116 ? 29.15387 49.47191 2.57484 1.000 40.71841 122 SER B N 1
ATOM 10543 C CA . SER B 1 116 ? 28.65784 48.55241 3.57875 1.000 40.74447 122 SER B CA 1
ATOM 10544 C C . SER B 1 116 ? 29.82019 47.91339 4.28745 1.000 43.19487 122 SER B C 1
ATOM 10545 O O . SER B 1 116 ? 30.91024 47.78282 3.71351 1.000 41.99809 122 SER B O 1
ATOM 10553 N N . PHE B 1 117 ? 29.58365 47.52581 5.54732 1.000 41.97131 123 PHE B N 1
ATOM 10554 C CA . PHE B 1 117 ? 30.41357 46.52193 6.17175 1.000 42.30118 123 PHE B CA 1
ATOM 10555 C C . PHE B 1 117 ? 29.80236 45.13133 6.00019 1.000 41.06734 123 PHE B C 1
ATOM 10556 O O . PHE B 1 117 ? 28.59768 44.97393 5.89071 1.000 41.57824 123 PHE B O 1
ATOM 10573 N N . TRP B 1 118 ? 30.65802 44.12300 6.00726 1.000 41.56429 124 TRP B N 1
ATOM 10574 C CA . TRP B 1 118 ? 30.28637 42.71900 5.86825 1.000 42.26821 124 TRP B CA 1
ATOM 10575 C C . TRP B 1 118 ? 30.53577 42.00715 7.20623 1.000 43.27942 124 TRP B C 1
ATOM 10576 O O . TRP B 1 118 ? 31.63631 42.09622 7.77204 1.000 43.66206 124 TRP B O 1
ATOM 10597 N N . ILE B 1 119 ? 29.51912 41.33085 7.73537 1.000 42.96182 125 ILE B N 1
ATOM 10598 C CA . ILE B 1 119 ? 29.59215 40.69939 9.05014 1.000 44.57092 125 ILE B CA 1
ATOM 10599 C C . ILE B 1 119 ? 29.43345 39.19558 8.88337 1.000 43.60561 125 ILE B C 1
ATOM 10600 O O . ILE B 1 119 ? 28.51252 38.73559 8.19411 1.000 44.13236 125 ILE B O 1
ATOM 10616 N N . THR B 1 120 ? 30.32720 38.44783 9.54329 1.000 43.44383 126 THR B N 1
ATOM 10617 C CA . THR B 1 120 ? 30.40055 37.00012 9.48298 1.000 44.16841 126 THR B CA 1
ATOM 10618 C C . THR B 1 120 ? 30.11559 36.44878 10.88659 1.000 44.60822 126 THR B C 1
ATOM 10619 O O . THR B 1 120 ? 30.76823 36.84952 11.85647 1.000 45.91685 126 THR B O 1
ATOM 10630 N N . LEU B 1 121 ? 29.17719 35.50475 10.97972 1.000 44.75504 127 LEU B N 1
ATOM 10631 C CA . LEU B 1 121 ? 28.75572 34.84590 12.20633 1.000 46.91758 127 LEU B CA 1
ATOM 10632 C C . LEU B 1 121 ? 29.14627 33.36943 12.19274 1.000 49.16290 127 LEU B C 1
ATOM 10633 O O . LEU B 1 121 ? 29.02836 32.69839 11.16189 1.000 52.38201 127 LEU B O 1
ATOM 10649 N N . GLN B 1 122 ? 29.60989 32.88196 13.34863 1.000 49.05073 128 GLN B N 1
ATOM 10650 C CA . GLN B 1 122 ? 29.89905 31.47144 13.60911 1.000 50.82641 128 GLN B CA 1
ATOM 10651 C C . GLN B 1 122 ? 28.77238 30.92882 14.47943 1.000 48.75630 128 GLN B C 1
ATOM 10652 O O . GLN B 1 122 ? 28.63879 31.32818 15.64449 1.000 50.19849 128 GLN B O 1
ATOM 10666 N N . ILE B 1 123 ? 27.97616 30.02075 13.94033 1.000 47.28139 129 ILE B N 1
ATOM 10667 C CA . ILE B 1 123 ? 26.88710 29.40620 14.69032 1.000 48.01023 129 ILE B CA 1
ATOM 10668 C C . ILE B 1 123 ? 27.40288 28.09502 15.27374 1.000 50.33662 129 ILE B C 1
ATOM 10669 O O . ILE B 1 123 ? 27.47672 27.09054 14.54398 1.000 50.44762 129 ILE B O 1
ATOM 10685 N N . PRO B 1 124 ? 27.72256 28.04359 16.57534 1.000 51.01765 130 PRO B N 1
ATOM 10686 C CA . PRO B 1 124 ? 28.33700 26.84987 17.14919 1.000 48.85724 130 PRO B CA 1
ATOM 10687 C C . PRO B 1 124 ? 27.37000 25.69818 17.23926 1.000 50.44631 130 PRO B C 1
ATOM 10688 O O . PRO B 1 124 ? 26.17291 25.89542 17.45725 1.000 52.54677 130 PRO B O 1
ATOM 10699 N N . ALA B 1 125 ? 27.92783 24.47900 17.18335 1.000 51.90689 131 ALA B N 1
ATOM 10700 C CA . ALA B 1 125 ? 27.13129 23.25816 17.32825 1.000 51.74365 131 ALA B CA 1
ATOM 10701 C C . ALA B 1 125 ? 26.36015 23.20997 18.63702 1.000 51.96250 131 ALA B C 1
ATOM 10702 O O . ALA B 1 125 ? 25.21490 22.74852 18.66020 1.000 57.72617 131 ALA B O 1
ATOM 10709 N N . SER B 1 126 ? 26.93042 23.74225 19.71520 1.000 53.43699 132 SER B N 1
ATOM 10710 C CA . SER B 1 126 ? 26.36158 23.62344 21.05500 1.000 53.63924 132 SER B CA 1
ATOM 10711 C C . SER B 1 126 ? 25.27386 24.63847 21.34621 1.000 55.12159 132 SER B C 1
ATOM 10712 O O . SER B 1 126 ? 24.69425 24.59414 22.42810 1.000 58.06092 132 SER B O 1
ATOM 10720 N N . LEU B 1 127 ? 24.98327 25.54832 20.43495 1.000 54.29473 133 LEU B N 1
ATOM 10721 C CA . LEU B 1 127 ? 24.02144 26.59723 20.71904 1.000 53.48155 133 LEU B CA 1
ATOM 10722 C C . LEU B 1 127 ? 22.63291 25.98061 20.83892 1.000 56.37022 133 LEU B C 1
ATOM 10723 O O . LEU B 1 127 ? 22.30987 25.00630 20.16500 1.000 57.14068 133 LEU B O 1
ATOM 10739 N N . SER B 1 128 ? 21.80117 26.54607 21.69591 1.000 56.27651 134 SER B N 1
ATOM 10740 C CA . SER B 1 128 ? 20.42727 26.05868 21.76189 1.000 57.94816 134 SER B CA 1
ATOM 10741 C C . SER B 1 128 ? 19.69374 26.44481 20.47463 1.000 55.81762 134 SER B C 1
ATOM 10742 O O . SER B 1 128 ? 19.96343 27.50862 19.89602 1.000 54.27023 134 SER B O 1
ATOM 10750 N N . PRO B 1 129 ? 18.87752 25.55274 19.92536 1.000 56.37265 135 PRO B N 1
ATOM 10751 C CA . PRO B 1 129 ? 18.06530 25.91167 18.75795 1.000 54.09584 135 PRO B CA 1
ATOM 10752 C C . PRO B 1 129 ? 17.10348 27.02528 19.11049 1.000 52.03790 135 PRO B C 1
ATOM 10753 O O . PRO B 1 129 ? 16.85590 27.30455 20.28192 1.000 54.00133 135 PRO B O 1
ATOM 10764 N N . GLY B 1 130 ? 16.57541 27.67182 18.08448 1.000 51.05713 136 GLY B N 1
ATOM 10765 C CA . GLY B 1 130 ? 15.65306 28.78071 18.25362 1.000 53.25243 136 GLY B CA 1
ATOM 10766 C C . GLY B 1 130 ? 16.22936 30.15113 17.92956 1.000 53.53136 136 GLY B C 1
ATOM 10767 O O . GLY B 1 130 ? 17.24092 30.30678 17.24520 1.000 53.32374 136 GLY B O 1
ATOM 10771 N N . ILE B 1 131 ? 15.55377 31.17014 18.43783 1.000 54.56879 137 ILE B N 1
ATOM 10772 C CA . ILE B 1 131 ? 15.86935 32.54744 18.07213 1.000 56.08736 137 ILE B CA 1
ATOM 10773 C C . ILE B 1 131 ? 17.00300 33.06273 18.95026 1.000 53.08063 137 ILE B C 1
ATOM 10774 O O . ILE B 1 131 ? 16.97543 32.91203 20.17005 1.000 53.22653 137 ILE B O 1
ATOM 10790 N N . HIS B 1 132 ? 18.06277 33.55816 18.31644 1.000 55.25959 138 HIS B N 1
ATOM 10791 C CA . HIS B 1 132 ? 19.14165 34.28217 18.98284 1.000 53.07371 138 HIS B CA 1
ATOM 10792 C C . HIS B 1 132 ? 19.22297 35.65364 18.34575 1.000 51.83349 138 HIS B C 1
ATOM 10793 O O . HIS B 1 132 ? 19.32422 35.75194 17.12922 1.000 56.15962 138 HIS B O 1
ATOM 10807 N N . ASP B 1 133 ? 19.23393 36.70477 19.12603 1.000 51.80516 139 ASP B N 1
ATOM 10808 C CA . ASP B 1 133 ? 19.29443 38.01527 18.50756 1.000 55.39102 139 ASP B CA 1
ATOM 10809 C C . ASP B 1 133 ? 20.47866 38.81129 19.05112 1.000 51.80543 139 ASP B C 1
ATOM 10810 O O . ASP B 1 133 ? 21.06862 38.45933 20.07666 1.000 49.93268 139 ASP B O 1
ATOM 10819 N N . PHE B 1 134 ? 20.87642 39.84477 18.29987 1.000 50.82268 140 PHE B N 1
ATOM 10820 C CA . PHE B 1 134 ? 21.90351 40.76485 18.76860 1.000 51.87252 140 PHE B CA 1
ATOM 10821 C C . PHE B 1 134 ? 21.69170 42.12018 18.10100 1.000 52.10976 140 PHE B C 1
ATOM 10822 O O . PHE B 1 134 ? 20.80927 42.29263 17.25654 1.000 56.24353 140 PHE B O 1
ATOM 10839 N N . HIS B 1 135 ? 22.51676 43.08832 18.46098 1.000 49.00157 141 HIS B N 1
ATOM 10840 C CA . HIS B 1 135 ? 22.39589 44.41983 17.90381 1.000 52.24144 141 HIS B CA 1
ATOM 10841 C C . HIS B 1 135 ? 23.67690 44.80316 17.17656 1.000 50.69901 141 HIS B C 1
ATOM 10842 O O . HIS B 1 135 ? 24.75598 44.26649 17.45048 1.000 50.84723 141 HIS B O 1
ATOM 10856 N N . VAL B 1 136 ? 23.51734 45.65759 16.17495 1.000 49.69419 142 VAL B N 1
ATOM 10857 C CA . VAL B 1 136 ? 24.62591 46.30706 15.48031 1.000 50.76229 142 VAL B CA 1
ATOM 10858 C C . VAL B 1 136 ? 24.54891 47.79004 15.79236 1.000 52.07780 142 VAL B C 1
ATOM 10859 O O . VAL B 1 136 ? 23.47144 48.39930 15.73241 1.000 49.86616 142 VAL B O 1
ATOM 10872 N N . ARG B 1 137 ? 25.67857 48.36262 16.15066 1.000 50.61589 143 ARG B N 1
ATOM 10873 C CA . ARG B 1 137 ? 25.76017 49.77856 16.42714 1.000 51.05430 143 ARG B CA 1
ATOM 10874 C C . ARG B 1 137 ? 26.65440 50.45643 15.41082 1.000 50.49396 143 ARG B C 1
ATOM 10875 O O . ARG B 1 137 ? 27.80808 50.05146 15.22427 1.000 50.55539 143 ARG B O 1
ATOM 10896 N N . MET B 1 138 ? 26.11941 51.51406 14.80537 1.000 50.29057 144 MET B N 1
ATOM 10897 C CA . MET B 1 138 ? 26.83745 52.38231 13.88573 1.000 50.00606 144 MET B CA 1
ATOM 10898 C C . MET B 1 138 ? 27.02481 53.72891 14.56787 1.000 48.50875 144 MET B C 1
ATOM 10899 O O . MET B 1 138 ? 26.07532 54.26676 15.13786 1.000 51.40208 144 MET B O 1
ATOM 10913 N N . ARG B 1 139 ? 28.24591 54.25073 14.53981 1.000 48.78581 145 ARG B N 1
ATOM 10914 C CA . ARG B 1 139 ? 28.56547 55.51971 15.19051 1.000 50.39489 145 ARG B CA 1
ATOM 10915 C C . ARG B 1 139 ? 29.25271 56.47305 14.22258 1.000 50.65149 145 ARG B C 1
ATOM 10916 O O . ARG B 1 139 ? 30.25425 56.10691 13.59501 1.000 50.35229 145 ARG B O 1
ATOM 10937 N N . TRP B 1 140 ? 28.76216 57.71006 14.15782 1.000 51.00445 146 TRP B N 1
ATOM 10938 C CA . TRP B 1 140 ? 29.34285 58.69990 13.25646 1.000 54.09531 146 TRP B CA 1
ATOM 10939 C C . TRP B 1 140 ? 29.19353 60.11460 13.83599 1.000 56.66513 146 TRP B C 1
ATOM 10940 O O . TRP B 1 140 ? 28.67936 60.30576 14.93785 1.000 59.01253 146 TRP B O 1
ATOM 10961 N N . GLN B 1 141 ? 29.64362 61.11992 13.08767 1.000 55.12299 147 GLN B N 1
ATOM 10962 C CA . GLN B 1 141 ? 29.59443 62.50741 13.53977 1.000 58.51935 147 GLN B CA 1
ATOM 10963 C C . GLN B 1 141 ? 28.81847 63.37302 12.55576 1.000 61.55009 147 GLN B C 1
ATOM 10964 O O . GLN B 1 141 ? 28.86950 63.16811 11.33161 1.000 58.92892 147 GLN B O 1
ATOM 10978 N N . GLU B 1 142 ? 28.07178 64.32373 13.11012 1.000 64.17308 148 GLU B N 1
ATOM 10979 C CA . GLU B 1 142 ? 27.46551 65.40992 12.34475 1.000 65.48946 148 GLU B CA 1
ATOM 10980 C C . GLU B 1 142 ? 27.96888 66.68644 12.99448 1.000 68.83707 148 GLU B C 1
ATOM 10981 O O . GLU B 1 142 ? 27.61409 66.99371 14.13933 1.000 71.75302 148 GLU B O 1
ATOM 10993 N N . GLY B 1 143 ? 28.83846 67.38413 12.28704 1.000 71.96762 149 GLY B N 1
ATOM 10994 C CA . GLY B 1 143 ? 29.59066 68.45630 12.90637 1.000 77.80044 149 GLY B CA 1
ATOM 10995 C C . GLY B 1 143 ? 30.35900 67.89500 14.08158 1.000 80.44300 149 GLY B C 1
ATOM 10996 O O . GLY B 1 143 ? 31.15041 66.95575 13.95722 1.000 77.81120 149 GLY B O 1
ATOM 11000 N N . LYS B 1 144 ? 30.10019 68.43885 15.25578 1.000 82.38989 150 LYS B N 1
ATOM 11001 C CA . LYS B 1 144 ? 30.79755 68.01379 16.45307 1.000 86.17557 150 LYS B CA 1
ATOM 11002 C C . LYS B 1 144 ? 29.92606 67.11482 17.30199 1.000 83.23528 150 LYS B C 1
ATOM 11003 O O . LYS B 1 144 ? 30.39975 66.59142 18.30980 1.000 83.02322 150 LYS B O 1
ATOM 11022 N N . GLU B 1 145 ? 28.67082 66.91485 16.89385 1.000 78.51991 151 GLU B N 1
ATOM 11023 C CA . GLU B 1 145 ? 27.75492 66.02105 17.57982 1.000 74.46753 151 GLU B CA 1
ATOM 11024 C C . GLU B 1 145 ? 28.02236 64.56883 17.21380 1.000 71.45188 151 GLU B C 1
ATOM 11025 O O . GLU B 1 145 ? 28.16471 64.22986 16.03741 1.000 70.87783 151 GLU B O 1
ATOM 11037 N N . GLU B 1 146 ? 28.10627 63.71054 18.22106 1.000 71.06494 152 GLU B N 1
ATOM 11038 C CA . GLU B 1 146 ? 28.15477 62.27287 17.98807 1.000 66.51053 152 GLU B CA 1
ATOM 11039 C C . GLU B 1 146 ? 26.74567 61.71981 17.77114 1.000 63.58489 152 GLU B C 1
ATOM 11040 O O . GLU B 1 146 ? 25.78701 62.12023 18.43628 1.000 62.94255 152 GLU B O 1
ATOM 11052 N N . LYS B 1 147 ? 26.62132 60.79099 16.83243 1.000 62.13468 153 LYS B N 1
ATOM 11053 C CA . LYS B 1 147 ? 25.35168 60.18171 16.49679 1.000 57.82378 153 LYS B CA 1
ATOM 11054 C C . LYS B 1 147 ? 25.55895 58.67622 16.43445 1.000 59.24485 153 LYS B C 1
ATOM 11055 O O . LYS B 1 147 ? 26.68910 58.18941 16.25526 1.000 55.76287 153 LYS B O 1
ATOM 11074 N N . ASP B 1 148 ? 24.45076 57.93352 16.57168 1.000 59.52843 154 ASP B N 1
ATOM 11075 C CA . ASP B 1 148 ? 24.51318 56.48235 16.42742 1.000 56.42247 154 ASP B CA 1
ATOM 11076 C C . ASP B 1 148 ? 23.14300 55.95552 16.05641 1.000 54.61995 154 ASP B C 1
ATOM 11077 O O . ASP B 1 148 ? 22.13769 56.64995 16.14947 1.000 53.79603 154 ASP B O 1
ATOM 11086 N N . LYS B 1 149 ? 23.13639 54.70653 15.63103 1.000 55.50661 155 LYS B N 1
ATOM 11087 C CA . LYS B 1 149 ? 21.91075 53.97128 15.42501 1.000 53.60511 155 LYS B CA 1
ATOM 11088 C C . LYS B 1 149 ? 22.15720 52.52191 15.79989 1.000 54.79035 155 LYS B C 1
ATOM 11089 O O . LYS B 1 149 ? 23.24586 51.99351 15.56183 1.000 55.14379 155 LYS B O 1
ATOM 11108 N N . LEU B 1 150 ? 21.18817 51.92638 16.49048 1.000 56.06510 156 LEU B N 1
ATOM 11109 C CA . LEU B 1 150 ? 21.14246 50.48473 16.68058 1.000 57.11444 156 LEU B CA 1
ATOM 11110 C C . LEU B 1 150 ? 20.27670 49.83958 15.61657 1.000 54.97179 156 LEU B C 1
ATOM 11111 O O . LEU B 1 150 ? 19.23702 50.37337 15.24611 1.000 55.05247 156 LEU B O 1
ATOM 11127 N N . LEU B 1 151 ? 20.71039 48.67849 15.14679 1.000 55.35143 157 LEU B N 1
ATOM 11128 C CA . LEU B 1 151 ? 19.93210 47.84787 14.24725 1.000 53.83202 157 LEU B CA 1
ATOM 11129 C C . LEU B 1 151 ? 19.85547 46.45943 14.86087 1.000 52.08998 157 LEU B C 1
ATOM 11130 O O . LEU B 1 151 ? 20.71123 46.07875 15.66362 1.000 51.70539 157 LEU B O 1
ATOM 11146 N N . HIS B 1 152 ? 18.81072 45.71199 14.49641 1.000 52.92542 158 HIS B N 1
ATOM 11147 C CA . HIS B 1 152 ? 18.46286 44.46210 15.17088 1.000 55.72621 158 HIS B CA 1
ATOM 11148 C C . HIS B 1 152 ? 18.64689 43.27636 14.22665 1.000 54.44647 158 HIS B C 1
ATOM 11149 O O . HIS B 1 152 ? 18.08072 43.25056 13.13105 1.000 55.21325 158 HIS B O 1
ATOM 11163 N N . VAL B 1 153 ? 19.40960 42.28444 14.64713 1.000 51.75037 159 VAL B N 1
ATOM 11164 C CA . VAL B 1 153 ? 19.56740 41.08118 13.85092 1.000 51.63255 159 VAL B CA 1
ATOM 11165 C C . VAL B 1 153 ? 19.05084 39.90923 14.66343 1.000 53.91298 159 VAL B C 1
ATOM 11166 O O . VAL B 1 153 ? 19.31093 39.82532 15.86832 1.000 55.27480 159 VAL B O 1
ATOM 11179 N N . LYS B 1 154 ? 18.29425 39.02939 14.01396 1.000 50.60249 160 LYS B N 1
ATOM 11180 C CA . LYS B 1 154 ? 17.81802 37.79732 14.61598 1.000 53.53591 160 LYS B CA 1
ATOM 11181 C C . LYS B 1 154 ? 18.30623 36.63466 13.77531 1.000 51.64493 160 LYS B C 1
ATOM 11182 O O . LYS B 1 154 ? 18.21964 36.68038 12.55211 1.000 52.47648 160 LYS B O 1
ATOM 11201 N N . VAL B 1 155 ? 18.76415 35.57351 14.42865 1.000 52.19925 161 VAL B N 1
ATOM 11202 C CA . VAL B 1 155 ? 19.19343 34.34712 13.76848 1.000 51.39909 161 VAL B CA 1
ATOM 11203 C C . VAL B 1 155 ? 18.29325 33.24975 14.27026 1.000 49.21165 161 VAL B C 1
ATOM 11204 O O . VAL B 1 155 ? 18.22622 33.02389 15.48682 1.000 51.85710 161 VAL B O 1
ATOM 11217 N N . LYS B 1 156 ? 17.58018 32.58271 13.36036 1.000 48.66669 162 LYS B N 1
ATOM 11218 C CA . LYS B 1 156 ? 16.74635 31.44099 13.73805 1.000 50.02903 162 LYS B CA 1
ATOM 11219 C C . LYS B 1 156 ? 17.54809 30.17467 13.51323 1.000 49.51932 162 LYS B C 1
ATOM 11220 O O . LYS B 1 156 ? 17.84293 29.80557 12.36544 1.000 51.62651 162 LYS B O 1
ATOM 11239 N N . VAL B 1 157 ? 17.95064 29.55058 14.60854 1.000 49.77456 163 VAL B N 1
ATOM 11240 C CA . VAL B 1 157 ? 18.89622 28.44216 14.61757 1.000 50.66532 163 VAL B CA 1
ATOM 11241 C C . VAL B 1 157 ? 18.15794 27.10578 14.63522 1.000 48.72999 163 VAL B C 1
ATOM 11242 O O . VAL B 1 157 ? 17.39413 26.81243 15.55340 1.000 51.27228 163 VAL B O 1
ATOM 11255 N N . SER B 1 158 ? 18.42376 26.28370 13.63046 1.000 51.04773 164 SER B N 1
ATOM 11256 C CA . SER B 1 158 ? 17.83510 24.96194 13.45111 1.000 47.83255 164 SER B CA 1
ATOM 11257 C C . SER B 1 158 ? 18.40233 23.93560 14.44243 1.000 50.17915 164 SER B C 1
ATOM 11258 O O . SER B 1 158 ? 19.50519 24.08581 14.98318 1.000 52.64448 164 SER B O 1
ATOM 11266 N N . ALA B 1 159 ? 17.64067 22.85888 14.66461 1.000 51.90395 165 ALA B N 1
ATOM 11267 C CA . ALA B 1 159 ? 18.17815 21.71622 15.39615 1.000 52.73181 165 ALA B CA 1
ATOM 11268 C C . ALA B 1 159 ? 19.27303 20.99782 14.60317 1.000 53.00487 165 ALA B C 1
ATOM 11269 O O . ALA B 1 159 ? 20.18051 20.40911 15.19496 1.000 52.30355 165 ALA B O 1
ATOM 11276 N N . LEU B 1 160 ? 19.20694 21.03628 13.27622 1.000 51.93501 166 LEU B N 1
ATOM 11277 C CA . LEU B 1 160 ? 20.20232 20.37726 12.43796 1.000 50.09456 166 LEU B CA 1
ATOM 11278 C C . LEU B 1 160 ? 21.60159 20.81614 12.81130 1.000 51.77731 166 LEU B C 1
ATOM 11279 O O . LEU B 1 160 ? 21.87948 22.01205 12.88655 1.000 52.50981 166 LEU B O 1
ATOM 11295 N N . VAL B 1 161 ? 22.50367 19.85308 12.97272 1.000 52.10011 167 VAL B N 1
ATOM 11296 C CA . VAL B 1 161 ? 23.91962 20.13653 13.15204 1.000 51.21973 167 VAL B CA 1
ATOM 11297 C C . VAL B 1 161 ? 24.65809 19.68541 11.91345 1.000 50.71926 167 VAL B C 1
ATOM 11298 O O . VAL B 1 161 ? 24.45840 18.56415 11.44339 1.000 54.00528 167 VAL B O 1
ATOM 11311 N N . LEU B 1 162 ? 25.48440 20.54681 11.36243 1.000 52.09789 168 LEU B N 1
ATOM 11312 C CA . LEU B 1 162 ? 26.14863 20.17952 10.12145 1.000 52.81114 168 LEU B CA 1
ATOM 11313 C C . LEU B 1 162 ? 27.28247 19.20131 10.37764 1.000 53.50005 168 LEU B C 1
ATOM 11314 O O . LEU B 1 162 ? 28.07896 19.37423 11.30622 1.000 51.22227 168 LEU B O 1
ATOM 11330 N N . GLN B 1 163 ? 27.33771 18.16851 9.54462 1.000 55.51530 169 GLN B N 1
ATOM 11331 C CA . GLN B 1 163 ? 28.44102 17.22617 9.52890 1.000 55.27594 169 GLN B CA 1
ATOM 11332 C C . GLN B 1 163 ? 29.44027 17.60417 8.43429 1.000 50.50543 169 GLN B C 1
ATOM 11333 O O . GLN B 1 163 ? 29.08035 18.24159 7.44266 1.000 48.52581 169 GLN B O 1
ATOM 11347 N N . PRO B 1 164 ? 30.69730 17.21643 8.58300 1.000 53.41674 170 PRO B N 1
ATOM 11348 C CA . PRO B 1 164 ? 31.68051 17.50595 7.53476 1.000 49.07119 170 PRO B CA 1
ATOM 11349 C C . PRO B 1 164 ? 31.21280 16.91488 6.22795 1.000 48.00999 170 PRO B C 1
ATOM 11350 O O . PRO B 1 164 ? 30.70583 15.79892 6.17295 1.000 50.80300 170 PRO B O 1
ATOM 11361 N N . ARG B 1 165 ? 31.37113 17.68037 5.17696 1.000 47.06115 171 ARG B N 1
ATOM 11362 C CA . ARG B 1 165 ? 31.01129 17.20527 3.85522 1.000 48.82785 171 ARG B CA 1
ATOM 11363 C C . ARG B 1 165 ? 31.75704 15.90273 3.56091 1.000 51.33976 171 ARG B C 1
ATOM 11364 O O . ARG B 1 165 ? 32.88702 15.69379 4.01882 1.000 50.79054 171 ARG B O 1
ATOM 11385 N N . SER B 1 166 ? 31.11956 15.00818 2.80260 1.000 51.11451 172 SER B N 1
ATOM 11386 C CA . SER B 1 166 ? 31.74576 13.74620 2.44347 1.000 53.21759 172 SER B CA 1
ATOM 11387 C C . SER B 1 166 ? 31.42412 13.38072 1.00023 1.000 56.04806 172 SER B C 1
ATOM 11388 O O . SER B 1 166 ? 30.37078 13.75136 0.47275 1.000 53.32346 172 SER B O 1
ATOM 11396 N N . ASN B 1 167 ? 32.37286 12.66825 0.36391 1.000 55.53836 173 ASN B N 1
ATOM 11397 C CA . ASN B 1 167 ? 32.28893 12.20083 -1.03737 1.000 57.08797 173 ASN B CA 1
ATOM 11398 C C . ASN B 1 167 ? 32.06211 13.35108 -2.00378 1.000 52.09400 173 ASN B C 1
ATOM 11399 O O . ASN B 1 167 ? 31.41925 13.17451 -3.03180 1.000 52.75400 173 ASN B O 1
ATOM 11410 N N . PHE B 1 168 ? 32.54286 14.54257 -1.65669 1.000 53.21183 174 PHE B N 1
ATOM 11411 C CA . PHE B 1 168 ? 32.51577 15.68599 -2.56542 1.000 51.61614 174 PHE B CA 1
ATOM 11412 C C . PHE B 1 168 ? 33.75960 16.52991 -2.32624 1.000 48.06457 174 PHE B C 1
ATOM 11413 O O . PHE B 1 168 ? 33.89464 17.14613 -1.27314 1.000 49.71451 174 PHE B O 1
ATOM 11430 N N . HIS B 1 169 ? 34.60965 16.62713 -3.33711 1.000 48.11143 175 HIS B N 1
ATOM 11431 C CA . HIS B 1 169 ? 35.93523 17.22858 -3.23971 1.000 48.30920 175 HIS B CA 1
ATOM 11432 C C . HIS B 1 169 ? 36.06382 18.47016 -4.11479 1.000 47.46152 175 HIS B C 1
ATOM 11433 O O . HIS B 1 169 ? 35.57334 18.50921 -5.24524 1.000 49.30891 175 HIS B O 1
ATOM 11447 N N . VAL B 1 170 ? 36.74237 19.48195 -3.58775 1.000 45.67971 176 VAL B N 1
ATOM 11448 C CA . VAL B 1 170 ? 36.84621 20.77952 -4.22558 1.000 45.18446 176 VAL B CA 1
ATOM 11449 C C . VAL B 1 170 ? 38.30730 21.13251 -4.28631 1.000 46.09651 176 VAL B C 1
ATOM 11450 O O . VAL B 1 170 ? 38.99857 21.07324 -3.25965 1.000 46.45849 176 VAL B O 1
ATOM 11463 N N . THR B 1 171 ? 38.77934 21.51260 -5.46544 1.000 44.52716 177 THR B N 1
ATOM 11464 C CA . THR B 1 171 ? 40.15270 21.96113 -5.58927 1.000 45.15058 177 THR B CA 1
ATOM 11465 C C . THR B 1 171 ? 40.24741 23.25798 -6.38555 1.000 46.03499 177 THR B C 1
ATOM 11466 O O . THR B 1 171 ? 39.46246 23.51382 -7.32671 1.000 45.91866 177 THR B O 1
ATOM 11477 N N . HIS B 1 172 ? 41.20673 24.09087 -5.96175 1.000 45.96190 178 HIS B N 1
ATOM 11478 C CA . HIS B 1 172 ? 41.59919 25.30930 -6.66019 1.000 43.33899 178 HIS B CA 1
ATOM 11479 C C . HIS B 1 172 ? 43.09496 25.27829 -6.91128 1.000 44.62461 178 HIS B C 1
ATOM 11480 O O . HIS B 1 172 ? 43.88187 24.91196 -6.03711 1.000 45.60718 178 HIS B O 1
ATOM 11494 N N . TRP B 1 173 ? 43.48526 25.66536 -8.11498 1.000 46.90928 179 TRP B N 1
ATOM 11495 C CA . TRP B 1 173 ? 44.89749 25.67799 -8.50249 1.000 47.62924 179 TRP B CA 1
ATOM 11496 C C . TRP B 1 173 ? 45.55448 26.96991 -8.01993 1.000 46.75972 179 TRP B C 1
ATOM 11497 O O . TRP B 1 173 ? 45.93189 27.83969 -8.80829 1.000 48.71553 179 TRP B O 1
ATOM 11518 N N . TRP B 1 174 ? 45.72173 27.07123 -6.69862 1.000 44.65579 180 TRP B N 1
ATOM 11519 C CA . TRP B 1 174 ? 46.46545 28.19535 -6.12440 1.000 44.99511 180 TRP B CA 1
ATOM 11520 C C . TRP B 1 174 ? 47.87908 28.24405 -6.72577 1.000 45.22947 180 TRP B C 1
ATOM 11521 O O . TRP B 1 174 ? 48.48553 27.21213 -7.03163 1.000 43.83656 180 TRP B O 1
ATOM 11542 N N . ARG B 1 175 ? 48.44868 29.44762 -6.80057 1.000 44.13827 181 ARG B N 1
ATOM 11543 C CA . ARG B 1 175 ? 49.63876 29.71128 -7.61162 1.000 45.82035 181 ARG B CA 1
ATOM 11544 C C . ARG B 1 175 ? 50.78896 30.24951 -6.76633 1.000 46.30488 181 ARG B C 1
ATOM 11545 O O . ARG B 1 175 ? 50.80325 31.43932 -6.41430 1.000 45.76664 181 ARG B O 1
ATOM 11566 N N . GLY B 1 176 ? 51.80902 29.41993 -6.53573 1.000 44.76979 182 GLY B N 1
ATOM 11567 C CA . GLY B 1 176 ? 52.97950 29.91488 -5.82012 1.000 44.91671 182 GLY B CA 1
ATOM 11568 C C . GLY B 1 176 ? 53.67624 31.06551 -6.52581 1.000 46.76548 182 GLY B C 1
ATOM 11569 O O . GLY B 1 176 ? 54.22939 31.97780 -5.86631 1.000 47.94702 182 GLY B O 1
ATOM 11573 N N . GLU B 1 177 ? 53.68198 31.05170 -7.86754 1.000 47.31662 183 GLU B N 1
ATOM 11574 C CA . GLU B 1 177 ? 54.36441 32.12532 -8.60083 1.000 47.55595 183 GLU B CA 1
ATOM 11575 C C . GLU B 1 177 ? 53.59626 33.43958 -8.46211 1.000 46.14268 183 GLU B C 1
ATOM 11576 O O . GLU B 1 177 ? 54.17794 34.52476 -8.58173 1.000 45.22171 183 GLU B O 1
ATOM 11588 N N . ALA B 1 178 ? 52.29403 33.36363 -8.20178 1.000 45.62470 184 ALA B N 1
ATOM 11589 C CA . ALA B 1 178 ? 51.54814 34.59001 -7.94177 1.000 44.84810 184 ALA B CA 1
ATOM 11590 C C . ALA B 1 178 ? 51.99392 35.25165 -6.64447 1.000 43.48607 184 ALA B C 1
ATOM 11591 O O . ALA B 1 178 ? 52.05313 36.48009 -6.57492 1.000 45.02474 184 ALA B O 1
ATOM 11598 N N . ILE B 1 179 ? 52.27724 34.46722 -5.60074 1.000 42.59616 185 ILE B N 1
ATOM 11599 C CA . ILE B 1 179 ? 52.80280 35.04198 -4.36756 1.000 44.09238 185 ILE B CA 1
ATOM 11600 C C . ILE B 1 179 ? 54.16885 35.66614 -4.62705 1.000 45.66202 185 ILE B C 1
ATOM 11601 O O . ILE B 1 179 ? 54.45419 36.78954 -4.19518 1.000 42.73490 185 ILE B O 1
ATOM 11617 N N . ALA B 1 180 ? 55.04666 34.93281 -5.32223 1.000 44.70368 186 ALA B N 1
ATOM 11618 C CA . ALA B 1 180 ? 56.37134 35.48472 -5.60711 1.000 45.59230 186 ALA B CA 1
ATOM 11619 C C . ALA B 1 180 ? 56.25288 36.79645 -6.35725 1.000 47.07872 186 ALA B C 1
ATOM 11620 O O . ALA B 1 180 ? 56.81046 37.81881 -5.93340 1.000 46.99440 186 ALA B O 1
ATOM 11627 N N . LEU B 1 181 ? 55.42117 36.82695 -7.39636 1.000 45.62076 187 LEU B N 1
ATOM 11628 C CA . LEU B 1 181 ? 55.34275 38.03593 -8.19559 1.000 46.40822 187 LEU B CA 1
ATOM 11629 C C . LEU B 1 181 ? 54.70445 39.18142 -7.42400 1.000 46.81884 187 LEU B C 1
ATOM 11630 O O . LEU B 1 181 ? 55.26700 40.27487 -7.35646 1.000 47.90197 187 LEU B O 1
ATOM 11646 N N . GLN B 1 182 ? 53.55493 38.95160 -6.78950 1.000 47.05012 188 GLN B N 1
ATOM 11647 C CA . GLN B 1 182 ? 52.85898 40.08013 -6.17863 1.000 45.05535 188 GLN B CA 1
ATOM 11648 C C . GLN B 1 182 ? 53.53199 40.58096 -4.92060 1.000 45.76663 188 GLN B C 1
ATOM 11649 O O . GLN B 1 182 ? 53.47643 41.78307 -4.67202 1.000 46.42663 188 GLN B O 1
ATOM 11663 N N . TYR B 1 183 ? 54.19707 39.71690 -4.12886 1.000 46.06195 189 TYR B N 1
ATOM 11664 C CA . TYR B 1 183 ? 54.89461 40.23250 -2.95407 1.000 47.91237 189 TYR B CA 1
ATOM 11665 C C . TYR B 1 183 ? 56.38643 40.52622 -3.19689 1.000 51.56558 189 TYR B C 1
ATOM 11666 O O . TYR B 1 183 ? 57.03708 41.09680 -2.31781 1.000 50.82225 189 TYR B O 1
ATOM 11684 N N . GLU B 1 184 ? 56.92859 40.22054 -4.37863 1.000 51.74353 190 GLU B N 1
ATOM 11685 C CA . GLU B 1 184 ? 58.34662 40.45647 -4.68156 1.000 54.22522 190 GLU B CA 1
ATOM 11686 C C . GLU B 1 184 ? 59.26768 39.77090 -3.66743 1.000 53.84101 190 GLU B C 1
ATOM 11687 O O . GLU B 1 184 ? 60.20487 40.38725 -3.16018 1.000 58.44175 190 GLU B O 1
ATOM 11699 N N . THR B 1 185 ? 59.04933 38.46454 -3.43280 1.000 52.76705 191 THR B N 1
ATOM 11700 C CA . THR B 1 185 ? 59.96688 37.62139 -2.66042 1.000 53.87585 191 THR B CA 1
ATOM 11701 C C . THR B 1 185 ? 60.40237 36.42850 -3.48172 1.000 52.15401 191 THR B C 1
ATOM 11702 O O . THR B 1 185 ? 59.66911 35.97030 -4.36385 1.000 52.44303 191 THR B O 1
ATOM 11713 N N . LYS B 1 186 ? 61.58549 35.91367 -3.13992 1.000 54.03300 192 LYS B N 1
ATOM 11714 C CA . LYS B 1 186 ? 62.10354 34.72253 -3.78386 1.000 55.40253 192 LYS B CA 1
ATOM 11715 C C . LYS B 1 186 ? 61.17779 33.55520 -3.53308 1.000 51.81875 192 LYS B C 1
ATOM 11716 O O . LYS B 1 186 ? 60.76068 33.30635 -2.40421 1.000 50.14053 192 LYS B O 1
ATOM 11735 N N . MET B 1 187 ? 60.91915 32.80205 -4.58456 1.000 51.58952 193 MET B N 1
ATOM 11736 C CA . MET B 1 187 ? 60.16624 31.57078 -4.45706 1.000 50.34017 193 MET B CA 1
ATOM 11737 C C . MET B 1 187 ? 60.72961 30.72265 -3.32790 1.000 49.88635 193 MET B C 1
ATOM 11738 O O . MET B 1 187 ? 61.94482 30.50356 -3.22763 1.000 50.39264 193 MET B O 1
ATOM 11752 N N . PHE B 1 188 ? 59.83768 30.24582 -2.47674 1.000 51.49207 194 PHE B N 1
ATOM 11753 C CA . PHE B 1 188 ? 60.14315 29.29697 -1.40131 1.000 50.59093 194 PHE B CA 1
ATOM 11754 C C . PHE B 1 188 ? 60.99397 29.90039 -0.29995 1.000 47.37671 194 PHE B C 1
ATOM 11755 O O . PHE B 1 188 ? 61.57615 29.16213 0.49650 1.000 45.38113 194 PHE B O 1
ATOM 11772 N N . ASP B 1 189 ? 61.11553 31.21963 -0.23864 1.000 48.57622 195 ASP B N 1
ATOM 11773 C CA . ASP B 1 189 ? 61.68613 31.78116 0.96671 1.000 45.96986 195 ASP B CA 1
ATOM 11774 C C . ASP B 1 189 ? 60.63508 31.72016 2.06033 1.000 49.07885 195 ASP B C 1
ATOM 11775 O O . ASP B 1 189 ? 59.52937 31.20550 1.88542 1.000 46.86875 195 ASP B O 1
ATOM 11784 N N . GLU B 1 190 ? 60.99051 32.23223 3.21524 1.000 48.87224 196 GLU B N 1
ATOM 11785 C CA . GLU B 1 190 ? 60.16040 32.00660 4.37307 1.000 48.91895 196 GLU B CA 1
ATOM 11786 C C . GLU B 1 190 ? 58.91434 32.90107 4.33465 1.000 47.08735 196 GLU B C 1
ATOM 11787 O O . GLU B 1 190 ? 57.85873 32.51382 4.84444 1.000 49.47060 196 GLU B O 1
ATOM 11799 N N . GLN B 1 191 ? 58.99707 34.08413 3.72156 1.000 47.33917 197 GLN B N 1
ATOM 11800 C CA . GLN B 1 191 ? 57.78937 34.85632 3.47753 1.000 47.97967 197 GLN B CA 1
ATOM 11801 C C . GLN B 1 191 ? 56.83861 34.09740 2.54471 1.000 46.48986 197 GLN B C 1
ATOM 11802 O O . GLN B 1 191 ? 55.62487 34.07042 2.76870 1.000 44.21556 197 GLN B O 1
ATOM 11816 N N . TRP B 1 192 ? 57.38343 33.47760 1.49473 1.000 47.23174 198 TRP B N 1
ATOM 11817 C CA . TRP B 1 192 ? 56.57748 32.66250 0.59239 1.000 47.00407 198 TRP B CA 1
ATOM 11818 C C . TRP B 1 192 ? 55.83115 31.58633 1.37316 1.000 48.06912 198 TRP B C 1
ATOM 11819 O O . TRP B 1 192 ? 54.63334 31.36713 1.14726 1.000 45.73489 198 TRP B O 1
ATOM 11840 N N . TRP B 1 193 ? 56.53202 30.91960 2.32082 1.000 46.65112 199 TRP B N 1
ATOM 11841 C CA . TRP B 1 193 ? 55.90856 29.86069 3.10386 1.000 47.89698 199 TRP B CA 1
ATOM 11842 C C . TRP B 1 193 ? 54.82824 30.39491 4.04729 1.000 47.33962 199 TRP B C 1
ATOM 11843 O O . TRP B 1 193 ? 53.83126 29.69293 4.25563 1.000 45.76394 199 TRP B O 1
ATOM 11864 N N . LYS B 1 194 ? 54.98322 31.61043 4.61998 1.000 46.39953 200 LYS B N 1
ATOM 11865 C CA . LYS B 1 194 ? 53.88323 32.16116 5.43457 1.000 48.07068 200 LYS B CA 1
ATOM 11866 C C . LYS B 1 194 ? 52.66944 32.40147 4.58972 1.000 43.34175 200 LYS B C 1
ATOM 11867 O O . LYS B 1 194 ? 51.54109 32.09491 4.99202 1.000 39.59146 200 LYS B O 1
ATOM 11886 N N . LEU B 1 195 ? 52.89444 33.06472 3.45826 1.000 40.40998 201 LEU B N 1
ATOM 11887 C CA . LEU B 1 195 ? 51.78100 33.43860 2.61674 1.000 45.13458 201 LEU B CA 1
ATOM 11888 C C . LEU B 1 195 ? 51.10677 32.19243 2.07400 1.000 44.31022 201 LEU B C 1
ATOM 11889 O O . LEU B 1 195 ? 49.88620 32.16210 1.94710 1.000 39.36801 201 LEU B O 1
ATOM 11905 N N . THR B 1 196 ? 51.88457 31.12832 1.83731 1.000 44.66211 202 THR B N 1
ATOM 11906 C CA . THR B 1 196 ? 51.32351 29.89101 1.30958 1.000 42.41731 202 THR B CA 1
ATOM 11907 C C . THR B 1 196 ? 50.50983 29.14988 2.35295 1.000 41.70937 202 THR B C 1
ATOM 11908 O O . THR B 1 196 ? 49.42143 28.65558 2.04610 1.000 40.86354 202 THR B O 1
ATOM 11919 N N . ARG B 1 197 ? 51.00386 29.07530 3.59228 1.000 43.51821 203 ARG B N 1
ATOM 11920 C CA . ARG B 1 197 ? 50.19030 28.56420 4.70028 1.000 44.63421 203 ARG B CA 1
ATOM 11921 C C . ARG B 1 197 ? 48.89670 29.36204 4.84177 1.000 42.06535 203 ARG B C 1
ATOM 11922 O O . ARG B 1 197 ? 47.82293 28.78423 5.03461 1.000 41.04795 203 ARG B O 1
ATOM 11943 N N . ALA B 1 198 ? 48.98434 30.68930 4.74949 1.000 42.06559 204 ALA B N 1
ATOM 11944 C CA . ALA B 1 198 ? 47.79676 31.53837 4.87777 1.000 43.54936 204 ALA B CA 1
ATOM 11945 C C . ALA B 1 198 ? 46.79465 31.24823 3.76522 1.000 41.30711 204 ALA B C 1
ATOM 11946 O O . ALA B 1 198 ? 45.59125 31.17360 4.00438 1.000 43.04283 204 ALA B O 1
ATOM 11953 N N . CYS B 1 199 ? 47.28492 31.03338 2.55057 1.000 41.05128 205 CYS B N 1
ATOM 11954 C CA . CYS B 1 199 ? 46.40562 30.70200 1.43530 1.000 42.83712 205 CYS B CA 1
ATOM 11955 C C . CYS B 1 199 ? 45.71565 29.36378 1.62285 1.000 39.89853 205 CYS B C 1
ATOM 11956 O O . CYS B 1 199 ? 44.51147 29.25211 1.38973 1.000 41.38504 205 CYS B O 1
ATOM 11964 N N . MET B 1 200 ? 46.47345 28.32571 1.98396 1.000 41.27686 206 MET B N 1
ATOM 11965 C CA . MET B 1 200 ? 45.89442 26.98306 2.07149 1.000 41.16106 206 MET B CA 1
ATOM 11966 C C . MET B 1 200 ? 44.92859 26.90159 3.23789 1.000 41.14189 206 MET B C 1
ATOM 11967 O O . MET B 1 200 ? 43.93224 26.17683 3.18014 1.000 41.02347 206 MET B O 1
ATOM 11981 N N . LYS B 1 201 ? 45.19936 27.66087 4.30162 1.000 43.61075 207 LYS B N 1
ATOM 11982 C CA . LYS B 1 201 ? 44.26417 27.73610 5.41280 1.000 41.97236 207 LYS B CA 1
ATOM 11983 C C . LYS B 1 201 ? 42.98630 28.44091 4.98126 1.000 42.33070 207 LYS B C 1
ATOM 11984 O O . LYS B 1 201 ? 41.88306 27.96134 5.25811 1.000 43.74955 207 LYS B O 1
ATOM 12003 N N . ASN B 1 202 ? 43.11505 29.56310 4.27453 1.000 40.56547 208 ASN B N 1
ATOM 12004 C CA . ASN B 1 202 ? 41.95445 30.21179 3.68133 1.000 43.25259 208 ASN B CA 1
ATOM 12005 C C . ASN B 1 202 ? 41.09848 29.23848 2.87743 1.000 42.80223 208 ASN B C 1
ATOM 12006 O O . ASN B 1 202 ? 39.86920 29.19379 3.01943 1.000 39.56542 208 ASN B O 1
ATOM 12017 N N . LEU B 1 203 ? 41.74689 28.52240 1.94859 1.000 39.61425 209 LEU B N 1
ATOM 12018 C CA . LEU B 1 203 ? 41.04769 27.56017 1.10898 1.000 42.32857 209 LEU B CA 1
ATOM 12019 C C . LEU B 1 203 ? 40.26805 26.55231 1.93180 1.000 42.02769 209 LEU B C 1
ATOM 12020 O O . LEU B 1 203 ? 39.05997 26.37970 1.72475 1.000 37.42746 209 LEU B O 1
ATOM 12036 N N . ILE B 1 204 ? 40.91530 25.90837 2.90924 1.000 41.47101 210 ILE B N 1
ATOM 12037 C CA . ILE B 1 204 ? 40.19891 24.84407 3.61522 1.000 42.55398 210 ILE B CA 1
ATOM 12038 C C . ILE B 1 204 ? 39.10080 25.44543 4.48803 1.000 42.82166 210 ILE B C 1
ATOM 12039 O O . ILE B 1 204 ? 38.04199 24.85532 4.63953 1.000 42.07031 210 ILE B O 1
ATOM 12055 N N . GLU B 1 205 ? 39.28559 26.66464 4.98811 1.000 42.77848 211 GLU B N 1
ATOM 12056 C CA . GLU B 1 205 ? 38.20853 27.33904 5.69839 1.000 43.88998 211 GLU B CA 1
ATOM 12057 C C . GLU B 1 205 ? 37.07636 27.81753 4.80426 1.000 44.42773 211 GLU B C 1
ATOM 12058 O O . GLU B 1 205 ? 36.01844 28.20612 5.31449 1.000 44.56688 211 GLU B O 1
ATOM 12070 N N . HIS B 1 206 ? 37.24061 27.76531 3.48966 1.000 44.33578 212 HIS B N 1
ATOM 12071 C CA . HIS B 1 206 ? 36.14594 28.08812 2.58552 1.000 40.60286 212 HIS B CA 1
ATOM 12072 C C . HIS B 1 206 ? 35.64097 26.85774 1.84407 1.000 42.57188 212 HIS B C 1
ATOM 12073 O O . HIS B 1 206 ? 34.96742 26.99657 0.82916 1.000 44.22855 212 HIS B O 1
ATOM 12088 N N . GLY B 1 207 ? 35.97506 25.65323 2.29580 1.000 41.59184 213 GLY B N 1
ATOM 12089 C CA . GLY B 1 207 ? 35.37001 24.46587 1.71864 1.000 41.88968 213 GLY B CA 1
ATOM 12090 C C . GLY B 1 207 ? 36.19670 23.69511 0.71429 1.000 43.78108 213 GLY B C 1
ATOM 12091 O O . GLY B 1 207 ? 35.68503 22.73555 0.13912 1.000 43.87978 213 GLY B O 1
ATOM 12095 N N . ASN B 1 208 ? 37.41079 24.15185 0.41700 1.000 44.83472 214 ASN B N 1
ATOM 12096 C CA . ASN B 1 208 ? 38.33490 23.51711 -0.51054 1.000 41.33792 214 ASN B CA 1
ATOM 12097 C C . ASN B 1 208 ? 39.06793 22.41008 0.23446 1.000 43.91260 214 ASN B C 1
ATOM 12098 O O . ASN B 1 208 ? 39.97386 22.70461 1.00312 1.000 45.22921 214 ASN B O 1
ATOM 12109 N N . ASP B 1 209 ? 38.79773 21.13642 -0.02269 1.000 45.86517 215 ASP B N 1
ATOM 12110 C CA . ASP B 1 209 ? 39.45187 20.10593 0.78364 1.000 45.41535 215 ASP B CA 1
ATOM 12111 C C . ASP B 1 209 ? 40.55643 19.35650 0.03749 1.000 45.58826 215 ASP B C 1
ATOM 12112 O O . ASP B 1 209 ? 40.98431 18.29339 0.48745 1.000 46.18524 215 ASP B O 1
ATOM 12121 N N . VAL B 1 210 ? 41.03445 19.88157 -1.08621 1.000 46.26828 216 VAL B N 1
ATOM 12122 C CA . VAL B 1 210 ? 42.10067 19.25546 -1.85588 1.000 46.54451 216 VAL B CA 1
ATOM 12123 C C . VAL B 1 210 ? 43.23944 20.25873 -2.04143 1.000 47.83659 216 VAL B C 1
ATOM 12124 O O . VAL B 1 210 ? 43.02611 21.36586 -2.55095 1.000 45.20474 216 VAL B O 1
ATOM 12137 N N . ALA B 1 211 ? 44.45507 19.84885 -1.67424 1.000 45.61287 217 ALA B N 1
ATOM 12138 C CA . ALA B 1 211 ? 45.61286 20.71242 -1.72493 1.000 46.14142 217 ALA B CA 1
ATOM 12139 C C . ALA B 1 211 ? 46.41441 20.43789 -3.00159 1.000 46.60353 217 ALA B C 1
ATOM 12140 O O . ALA B 1 211 ? 47.06054 19.39421 -3.13316 1.000 46.02548 217 ALA B O 1
ATOM 12147 N N . PHE B 1 212 ? 46.44801 21.42441 -3.89136 1.000 45.65810 218 PHE B N 1
ATOM 12148 C CA . PHE B 1 212 ? 47.22245 21.34079 -5.11639 1.000 46.60286 218 PHE B CA 1
ATOM 12149 C C . PHE B 1 212 ? 48.72165 21.49485 -4.86242 1.000 47.80017 218 PHE B C 1
ATOM 12150 O O . PHE B 1 212 ? 49.15905 22.39450 -4.13246 1.000 44.69684 218 PHE B O 1
ATOM 12167 N N . ILE B 1 213 ? 49.49889 20.60397 -5.47757 1.000 47.57938 219 ILE B N 1
ATOM 12168 C CA . ILE B 1 213 ? 50.95644 20.60784 -5.43692 1.000 48.87725 219 ILE B CA 1
ATOM 12169 C C . ILE B 1 213 ? 51.44155 20.93192 -6.84400 1.000 47.42530 219 ILE B C 1
ATOM 12170 O O . ILE B 1 213 ? 51.29609 20.08430 -7.72950 1.000 48.98781 219 ILE B O 1
ATOM 12186 N N . GLN B 1 214 ? 52.04814 22.09129 -7.11100 1.000 47.24885 220 GLN B N 1
ATOM 12187 C CA . GLN B 1 214 ? 52.59159 22.18097 -8.47114 1.000 52.18543 220 GLN B CA 1
ATOM 12188 C C . GLN B 1 214 ? 54.05801 21.76260 -8.44803 1.000 49.51878 220 GLN B C 1
ATOM 12189 O O . GLN B 1 214 ? 54.98706 22.55758 -8.41109 1.000 48.71399 220 GLN B O 1
ATOM 12203 N N . ASN B 1 215 ? 54.23240 20.44160 -8.48476 1.000 48.19949 221 ASN B N 1
ATOM 12204 C CA . ASN B 1 215 ? 55.57140 19.87198 -8.60549 1.000 52.42055 221 ASN B CA 1
ATOM 12205 C C . ASN B 1 215 ? 56.24543 20.27717 -9.91697 1.000 50.94175 221 ASN B C 1
ATOM 12206 O O . ASN B 1 215 ? 57.44234 20.56798 -9.92606 1.000 52.70310 221 ASN B O 1
ATOM 12217 N N . PHE B 1 216 ? 55.51714 20.28397 -11.03266 1.000 52.98012 222 PHE B N 1
ATOM 12218 C CA . PHE B 1 216 ? 55.98429 20.90318 -12.27359 1.000 52.49517 222 PHE B CA 1
ATOM 12219 C C . PHE B 1 216 ? 55.22967 22.21408 -12.45853 1.000 51.92942 222 PHE B C 1
ATOM 12220 O O . PHE B 1 216 ? 54.02505 22.30765 -12.17424 1.000 52.25080 222 PHE B O 1
ATOM 12237 N N . PHE B 1 217 ? 55.95202 23.24083 -12.87421 1.000 51.25813 223 PHE B N 1
ATOM 12238 C CA . PHE B 1 217 ? 55.32227 24.51980 -13.15865 1.000 51.60210 223 PHE B CA 1
ATOM 12239 C C . PHE B 1 217 ? 54.38576 24.37864 -14.35815 1.000 54.69821 223 PHE B C 1
ATOM 12240 O O . PHE B 1 217 ? 54.79333 23.91814 -15.43081 1.000 58.87274 223 PHE B O 1
ATOM 12257 N N . GLU B 1 218 ? 53.15882 24.88947 -14.20346 1.000 55.21888 224 GLU B N 1
ATOM 12258 C CA . GLU B 1 218 ? 52.04096 24.54694 -15.08073 1.000 57.47291 224 GLU B CA 1
ATOM 12259 C C . GLU B 1 218 ? 51.99768 25.31025 -16.40062 1.000 57.89416 224 GLU B C 1
ATOM 12260 O O . GLU B 1 218 ? 51.38904 24.81211 -17.34776 1.000 63.21899 224 GLU B O 1
ATOM 12272 N N . LEU B 1 219 ? 52.55500 26.51631 -16.47131 1.000 57.47105 225 LEU B N 1
ATOM 12273 C CA . LEU B 1 219 ? 52.37580 27.36971 -17.64014 1.000 64.03028 225 LEU B CA 1
ATOM 12274 C C . LEU B 1 219 ? 53.22597 26.90904 -18.81825 1.000 69.38832 225 LEU B C 1
ATOM 12275 O O . LEU B 1 219 ? 54.28115 26.29260 -18.64569 1.000 69.71796 225 LEU B O 1
ATOM 12291 N N . ARG B 1 220 ? 52.72925 27.17739 -20.03358 1.000 77.06936 226 ARG B N 1
ATOM 12292 C CA . ARG B 1 220 ? 53.56065 27.02320 -21.22700 1.000 78.41465 226 ARG B CA 1
ATOM 12293 C C . ARG B 1 220 ? 54.72775 28.00259 -21.21858 1.000 71.79967 226 ARG B C 1
ATOM 12294 O O . ARG B 1 220 ? 55.86645 27.61741 -21.49795 1.000 76.09497 226 ARG B O 1
ATOM 12315 N N . ALA B 1 221 ? 54.47373 29.24886 -20.84763 1.000 69.34565 227 ALA B N 1
ATOM 12316 C CA . ALA B 1 221 ? 55.49872 30.27699 -20.86675 1.000 64.16288 227 ALA B CA 1
ATOM 12317 C C . ALA B 1 221 ? 56.67678 29.92012 -19.98632 1.000 64.61378 227 ALA B C 1
ATOM 12318 O O . ALA B 1 221 ? 56.51673 29.41616 -18.87045 1.000 61.42979 227 ALA B O 1
ATOM 12325 N N . VAL B 1 222 ? 57.85926 30.28115 -20.45420 1.000 59.60570 228 VAL B N 1
ATOM 12326 C CA . VAL B 1 222 ? 59.07951 30.00655 -19.72182 1.000 59.48525 228 VAL B CA 1
ATOM 12327 C C . VAL B 1 222 ? 59.31279 31.15051 -18.73690 1.000 59.05750 228 VAL B C 1
ATOM 12328 O O . VAL B 1 222 ? 59.25585 32.33003 -19.10719 1.000 56.48130 228 VAL B O 1
ATOM 12341 N N . PHE B 1 223 ? 59.47612 30.79455 -17.46220 1.000 56.93088 229 PHE B N 1
ATOM 12342 C CA . PHE B 1 223 ? 59.83195 31.73205 -16.41683 1.000 57.98488 229 PHE B CA 1
ATOM 12343 C C . PHE B 1 223 ? 61.30792 31.60183 -16.04258 1.000 59.41941 229 PHE B C 1
ATOM 12344 O O . PHE B 1 223 ? 61.89555 30.51407 -16.09063 1.000 56.97421 229 PHE B O 1
ATOM 12361 N N . LYS B 1 224 ? 61.86124 32.71512 -15.56412 1.000 59.15052 230 LYS B N 1
ATOM 12362 C CA . LYS B 1 224 ? 63.15664 32.69500 -14.90408 1.000 62.67033 230 LYS B CA 1
ATOM 12363 C C . LYS B 1 224 ? 63.05693 32.13779 -13.48163 1.000 63.96610 230 LYS B C 1
ATOM 12364 O O . LYS B 1 224 ? 63.90699 31.33907 -13.07272 1.000 66.21772 230 LYS B O 1
ATOM 12383 N N . GLU B 1 225 ? 62.01724 32.51962 -12.71365 1.000 60.87854 231 GLU B N 1
ATOM 12384 C CA . GLU B 1 225 ? 61.74193 31.93953 -11.40103 1.000 60.80514 231 GLU B CA 1
ATOM 12385 C C . GLU B 1 225 ? 60.39104 31.22756 -11.41177 1.000 58.94261 231 GLU B C 1
ATOM 12386 O O . GLU B 1 225 ? 59.37077 31.74394 -10.90226 1.000 54.39383 231 GLU B O 1
ATOM 12398 N N . PRO B 1 226 ? 60.36961 30.00273 -11.91978 1.000 57.34295 232 PRO B N 1
ATOM 12399 C CA . PRO B 1 226 ? 59.14726 29.21046 -11.91140 1.000 55.04392 232 PRO B CA 1
ATOM 12400 C C . PRO B 1 226 ? 58.84270 28.63155 -10.53447 1.000 54.17970 232 PRO B C 1
ATOM 12401 O O . PRO B 1 226 ? 59.71047 28.45364 -9.67629 1.000 50.90888 232 PRO B O 1
ATOM 12412 N N . CYS B 1 227 ? 57.55171 28.34293 -10.34560 1.000 53.40847 233 CYS B N 1
ATOM 12413 C CA . CYS B 1 227 ? 57.08254 27.60215 -9.19391 1.000 49.78166 233 CYS B CA 1
ATOM 12414 C C . CYS B 1 227 ? 57.07401 26.13427 -9.58869 1.000 48.19607 233 CYS B C 1
ATOM 12415 O O . CYS B 1 227 ? 56.05780 25.56716 -9.99776 1.000 47.95712 233 CYS B O 1
ATOM 12423 N N . GLN B 1 228 ? 58.23792 25.52192 -9.47755 1.000 48.45694 234 GLN B N 1
ATOM 12424 C CA . GLN B 1 228 ? 58.38119 24.07897 -9.63851 1.000 51.30302 234 GLN B CA 1
ATOM 12425 C C . GLN B 1 228 ? 58.76016 23.51669 -8.26377 1.000 50.78320 234 GLN B C 1
ATOM 12426 O O . GLN B 1 228 ? 59.91665 23.57683 -7.86067 1.000 49.68415 234 GLN B O 1
ATOM 12440 N N . MET B 1 229 ? 57.78483 22.94550 -7.54392 1.000 48.17065 235 MET B N 1
ATOM 12441 C CA . MET B 1 229 ? 58.04386 22.57848 -6.15181 1.000 50.30548 235 MET B CA 1
ATOM 12442 C C . MET B 1 229 ? 58.95467 21.36304 -6.04085 1.000 50.37218 235 MET B C 1
ATOM 12443 O O . MET B 1 229 ? 59.62297 21.19210 -5.01546 1.000 48.98419 235 MET B O 1
ATOM 12457 N N . LEU B 1 230 ? 58.98962 20.51416 -7.06076 1.000 51.27424 236 LEU B N 1
ATOM 12458 C CA . LEU B 1 230 ? 59.96663 19.44072 -7.10218 1.000 54.32074 236 LEU B CA 1
ATOM 12459 C C . LEU B 1 230 ? 61.33157 19.98552 -7.50822 1.000 54.81948 236 LEU B C 1
ATOM 12460 O O . LEU B 1 230 ? 61.44730 20.67969 -8.52339 1.000 52.51062 236 LEU B O 1
ATOM 12476 N N . ILE B 1 231 ? 62.37135 19.63426 -6.74267 1.000 55.57112 237 ILE B N 1
ATOM 12477 C CA . ILE B 1 231 ? 63.74305 20.01700 -7.08149 1.000 56.19526 237 ILE B CA 1
ATOM 12478 C C . ILE B 1 231 ? 64.32072 18.93065 -7.98530 1.000 57.28230 237 ILE B C 1
ATOM 12479 O O . ILE B 1 231 ? 64.39493 17.77119 -7.58450 1.000 58.33187 237 ILE B O 1
ATOM 12495 N N . VAL B 1 232 ? 64.77085 19.30553 -9.17924 1.000 60.93392 238 VAL B N 1
ATOM 12496 C CA . VAL B 1 232 ? 65.32878 18.37590 -10.16069 1.000 61.40980 238 VAL B CA 1
ATOM 12497 C C . VAL B 1 232 ? 66.73370 18.83906 -10.51151 1.000 63.87674 238 VAL B C 1
ATOM 12498 O O . VAL B 1 232 ? 66.94525 20.00927 -10.84573 1.000 65.75342 238 VAL B O 1
ATOM 12511 N N . ARG B 1 233 ? 67.69188 17.92901 -10.46313 1.000 68.71774 239 ARG B N 1
ATOM 12512 C CA . ARG B 1 233 ? 69.04102 18.27038 -10.89626 1.000 70.97478 239 ARG B CA 1
ATOM 12513 C C . ARG B 1 233 ? 69.53745 17.17090 -11.83943 1.000 71.37306 239 ARG B C 1
ATOM 12514 O O . ARG B 1 233 ? 69.02798 16.04424 -11.83241 1.000 71.14873 239 ARG B O 1
ATOM 12535 N N . GLU B 1 234 ? 70.40598 17.55636 -12.77785 1.000 70.14727 240 GLU B N 1
ATOM 12536 C CA . GLU B 1 234 ? 70.84161 16.67568 -13.86847 1.000 76.34478 240 GLU B CA 1
ATOM 12537 C C . GLU B 1 234 ? 72.36583 16.58672 -13.89474 1.000 79.55550 240 GLU B C 1
ATOM 12538 O O . GLU B 1 234 ? 73.02273 17.21299 -14.74423 1.000 79.30912 240 GLU B O 1
ATOM 12550 N N . PRO B 1 235 ? 72.96536 15.78450 -13.00794 1.000 79.89080 241 PRO B N 1
ATOM 12551 C CA . PRO B 1 235 ? 74.43715 15.78049 -12.92896 1.000 82.02201 241 PRO B CA 1
ATOM 12552 C C . PRO B 1 235 ? 75.12614 15.34779 -14.21968 1.000 84.87652 241 PRO B C 1
ATOM 12553 O O . PRO B 1 235 ? 76.13893 15.95301 -14.59365 1.000 83.80238 241 PRO B O 1
ATOM 12564 N N . SER B 1 236 ? 74.64369 14.30741 -14.88992 1.000 87.00068 242 SER B N 1
ATOM 12565 C CA . SER B 1 236 ? 75.16199 13.90587 -16.18844 1.000 89.10039 242 SER B CA 1
ATOM 12566 C C . SER B 1 236 ? 74.03468 13.84722 -17.21088 1.000 87.67257 242 SER B C 1
ATOM 12567 O O . SER B 1 236 ? 72.86300 13.68611 -16.84666 1.000 85.78795 242 SER B O 1
ATOM 12575 N N . PRO B 1 237 ? 74.35822 13.94607 -18.51205 1.000 85.51655 243 PRO B N 1
ATOM 12576 C CA . PRO B 1 237 ? 73.30624 13.91078 -19.54000 1.000 83.47599 243 PRO B CA 1
ATOM 12577 C C . PRO B 1 237 ? 72.35111 12.73095 -19.35892 1.000 82.65660 243 PRO B C 1
ATOM 12578 O O . PRO B 1 237 ? 72.76310 11.56376 -19.28368 1.000 82.80123 243 PRO B O 1
ATOM 12589 N N . GLY B 1 238 ? 71.06668 13.06072 -19.22769 1.000 79.96787 244 GLY B N 1
ATOM 12590 C CA . GLY B 1 238 ? 69.98086 12.10821 -19.19113 1.000 79.71087 244 GLY B CA 1
ATOM 12591 C C . GLY B 1 238 ? 69.78506 11.36714 -17.88806 1.000 77.85401 244 GLY B C 1
ATOM 12592 O O . GLY B 1 238 ? 68.87410 10.53197 -17.81031 1.000 75.70755 244 GLY B O 1
ATOM 12596 N N . LYS B 1 239 ? 70.56857 11.65856 -16.85226 1.000 77.48834 245 LYS B N 1
ATOM 12597 C CA . LYS B 1 239 ? 70.37579 11.04278 -15.54191 1.000 78.86536 245 LYS B CA 1
ATOM 12598 C C . LYS B 1 239 ? 70.00672 12.12548 -14.53636 1.000 75.68649 245 LYS B C 1
ATOM 12599 O O . LYS B 1 239 ? 70.77688 13.06705 -14.30201 1.000 75.48696 245 LYS B O 1
ATOM 12618 N N . TYR B 1 240 ? 68.81484 11.98678 -13.96269 1.000 73.35585 246 TYR B N 1
ATOM 12619 C CA . TYR B 1 240 ? 68.17258 13.00947 -13.16069 1.000 71.77587 246 TYR B CA 1
ATOM 12620 C C . TYR B 1 240 ? 68.12925 12.52212 -11.72503 1.000 71.45453 246 TYR B C 1
ATOM 12621 O O . TYR B 1 240 ? 67.99211 11.32102 -11.45976 1.000 72.17658 246 TYR B O 1
ATOM 12639 N N . GLU B 1 241 ? 68.23124 13.45500 -10.79624 1.000 71.30613 247 GLU B N 1
ATOM 12640 C CA . GLU B 1 241 ? 67.96077 13.14060 -9.39921 1.000 74.65090 247 GLU B CA 1
ATOM 12641 C C . GLU B 1 241 ? 66.98622 14.16082 -8.83333 1.000 68.61717 247 GLU B C 1
ATOM 12642 O O . GLU B 1 241 ? 66.89886 15.30986 -9.29214 1.000 67.07009 247 GLU B O 1
ATOM 12654 N N . PHE B 1 242 ? 66.22243 13.69905 -7.85064 1.000 68.75741 248 PHE B N 1
ATOM 12655 C CA . PHE B 1 242 ? 65.03807 14.39478 -7.38437 1.000 62.81702 248 PHE B CA 1
ATOM 12656 C C . PHE B 1 242 ? 65.12481 14.61644 -5.88648 1.000 60.49847 248 PHE B C 1
ATOM 12657 O O . PHE B 1 242 ? 65.39522 13.68057 -5.13125 1.000 60.98681 248 PHE B O 1
ATOM 12674 N N . ASP B 1 243 ? 64.86198 15.85105 -5.46733 1.000 60.05262 249 ASP B N 1
ATOM 12675 C CA . ASP B 1 243 ? 64.76755 16.24670 -4.06967 1.000 55.57920 249 ASP B CA 1
ATOM 12676 C C . ASP B 1 243 ? 63.34262 16.73044 -3.81734 1.000 55.82592 249 ASP B C 1
ATOM 12677 O O . ASP B 1 243 ? 62.88910 17.70418 -4.43729 1.000 54.83591 249 ASP B O 1
ATOM 12686 N N . TRP B 1 244 ? 62.64453 16.02847 -2.91337 1.000 57.09643 250 TRP B N 1
ATOM 12687 C CA . TRP B 1 244 ? 61.23160 16.21139 -2.59905 1.000 52.06317 250 TRP B CA 1
ATOM 12688 C C . TRP B 1 244 ? 61.02607 17.10311 -1.37599 1.000 52.99911 250 TRP B C 1
ATOM 12689 O O . TRP B 1 244 ? 59.90411 17.16966 -0.86328 1.000 53.87028 250 TRP B O 1
ATOM 12710 N N . SER B 1 245 ? 62.06411 17.80812 -0.89535 1.000 50.80649 251 SER B N 1
ATOM 12711 C CA . SER B 1 245 ? 61.96707 18.41728 0.43219 1.000 50.51572 251 SER B CA 1
ATOM 12712 C C . SER B 1 245 ? 60.89047 19.50934 0.49781 1.000 51.33646 251 SER B C 1
ATOM 12713 O O . SER B 1 245 ? 60.15193 19.58066 1.49211 1.000 51.70747 251 SER B O 1
ATOM 12721 N N . ARG B 1 246 ? 60.72730 20.31409 -0.56364 1.000 49.50628 252 ARG B N 1
ATOM 12722 C CA . ARG B 1 246 ? 59.66211 21.32766 -0.57424 1.000 50.72983 252 ARG B CA 1
ATOM 12723 C C . ARG B 1 246 ? 58.27025 20.70219 -0.59462 1.000 49.12037 252 ARG B C 1
ATOM 12724 O O . ARG B 1 246 ? 57.34209 21.20486 0.05518 1.000 45.70929 252 ARG B O 1
ATOM 12745 N N . ILE B 1 247 ? 58.08541 19.64772 -1.38840 1.000 49.59564 253 ILE B N 1
ATOM 12746 C CA . ILE B 1 247 ? 56.78906 18.97819 -1.42360 1.000 47.40521 253 ILE B CA 1
ATOM 12747 C C . ILE B 1 247 ? 56.47861 18.35479 -0.07047 1.000 48.48522 253 ILE B C 1
ATOM 12748 O O . ILE B 1 247 ? 55.33710 18.39775 0.41508 1.000 47.41860 253 ILE B O 1
ATOM 12764 N N . LYS B 1 248 ? 57.49584 17.81883 0.59223 1.000 48.98124 254 LYS B N 1
ATOM 12765 C CA . LYS B 1 248 ? 57.26145 17.22368 1.89889 1.000 48.90034 254 LYS B CA 1
ATOM 12766 C C . LYS B 1 248 ? 56.85969 18.28671 2.90486 1.000 48.42382 254 LYS B C 1
ATOM 12767 O O . LYS B 1 248 ? 55.98275 18.04688 3.74639 1.000 48.44742 254 LYS B O 1
ATOM 12786 N N . ARG B 1 249 ? 57.47621 19.47862 2.82805 1.000 49.59388 255 ARG B N 1
ATOM 12787 C CA . ARG B 1 249 ? 57.06006 20.56394 3.71391 1.000 48.56182 255 ARG B CA 1
ATOM 12788 C C . ARG B 1 249 ? 55.63743 20.99827 3.41100 1.000 47.91765 255 ARG B C 1
ATOM 12789 O O . ARG B 1 249 ? 54.83955 21.22452 4.32582 1.000 47.57111 255 ARG B O 1
ATOM 12810 N N . PHE B 1 250 ? 55.30051 21.11525 2.12366 1.000 47.87441 256 PHE B N 1
ATOM 12811 C CA . PHE B 1 250 ? 53.94866 21.51074 1.74851 1.000 47.12949 256 PHE B CA 1
ATOM 12812 C C . PHE B 1 250 ? 52.92495 20.51868 2.29924 1.000 45.11592 256 PHE B C 1
ATOM 12813 O O . PHE B 1 250 ? 51.89627 20.91423 2.84952 1.000 44.93555 256 PHE B O 1
ATOM 12830 N N . VAL B 1 251 ? 53.23439 19.22965 2.22650 1.000 47.08183 257 VAL B N 1
ATOM 12831 C CA . VAL B 1 251 ? 52.32885 18.17977 2.68733 1.000 46.54083 257 VAL B CA 1
ATOM 12832 C C . VAL B 1 251 ? 52.20088 18.18740 4.20965 1.000 48.12780 257 VAL B C 1
ATOM 12833 O O . VAL B 1 251 ? 51.09075 18.07498 4.76640 1.000 45.87582 257 VAL B O 1
ATOM 12846 N N . ASP B 1 252 ? 53.32669 18.30101 4.91907 1.000 47.06510 258 ASP B N 1
ATOM 12847 C CA . ASP B 1 252 ? 53.23754 18.44188 6.37077 1.000 47.21941 258 ASP B CA 1
ATOM 12848 C C . ASP B 1 252 ? 52.30994 19.59703 6.72548 1.000 45.77779 258 ASP B C 1
ATOM 12849 O O . ASP B 1 252 ? 51.41728 19.45911 7.56295 1.000 44.35781 258 ASP B O 1
ATOM 12858 N N . MET B 1 253 ? 52.50433 20.74697 6.07164 1.000 44.56295 259 MET B N 1
ATOM 12859 C CA . MET B 1 253 ? 51.70176 21.93264 6.36594 1.000 48.99235 259 MET B CA 1
ATOM 12860 C C . MET B 1 253 ? 50.20851 21.67698 6.14330 1.000 46.75703 259 MET B C 1
ATOM 12861 O O . MET B 1 253 ? 49.35105 21.97116 7.01627 1.000 44.18829 259 MET B O 1
ATOM 12875 N N . CYS B 1 254 ? 49.87214 21.17833 4.94910 1.000 45.23293 260 CYS B N 1
ATOM 12876 C CA . CYS B 1 254 ? 48.46804 20.98741 4.61361 1.000 44.98378 260 CYS B CA 1
ATOM 12877 C C . CYS B 1 254 ? 47.81703 19.99319 5.56373 1.000 42.50206 260 CYS B C 1
ATOM 12878 O O . CYS B 1 254 ? 46.68256 20.19605 5.99190 1.000 45.46326 260 CYS B O 1
ATOM 12886 N N . ARG B 1 255 ? 48.54270 18.95461 5.95819 1.000 46.31610 261 ARG B N 1
ATOM 12887 C CA . ARG B 1 255 ? 48.01527 18.00695 6.92832 1.000 45.53423 261 ARG B CA 1
ATOM 12888 C C . ARG B 1 255 ? 47.81958 18.64459 8.28997 1.000 44.28274 261 ARG B C 1
ATOM 12889 O O . ARG B 1 255 ? 46.83881 18.35067 8.97380 1.000 44.39377 261 ARG B O 1
ATOM 12910 N N . GLU B 1 256 ? 48.71708 19.54095 8.69557 1.000 45.56781 262 GLU B N 1
ATOM 12911 C CA . GLU B 1 256 ? 48.50255 20.25423 9.95527 1.000 42.58652 262 GLU B CA 1
ATOM 12912 C C . GLU B 1 256 ? 47.23554 21.09418 9.92110 1.000 44.56572 262 GLU B C 1
ATOM 12913 O O . GLU B 1 256 ? 46.61251 21.29477 10.96382 1.000 44.73642 262 GLU B O 1
ATOM 12925 N N . LEU B 1 257 ? 46.88387 21.65889 8.73729 1.000 47.51713 263 LEU B N 1
ATOM 12926 C CA . LEU B 1 257 ? 45.70841 22.50922 8.54128 1.000 42.00652 263 LEU B CA 1
ATOM 12927 C C . LEU B 1 257 ? 44.43951 21.72787 8.37907 1.000 44.04546 263 LEU B C 1
ATOM 12928 O O . LEU B 1 257 ? 43.36508 22.32038 8.49161 1.000 47.37688 263 LEU B O 1
ATOM 12944 N N . GLY B 1 258 ? 44.52985 20.42523 8.11874 1.000 44.99750 264 GLY B N 1
ATOM 12945 C CA . GLY B 1 258 ? 43.34824 19.57392 7.97479 1.000 44.23232 264 GLY B CA 1
ATOM 12946 C C . GLY B 1 258 ? 43.21167 18.85043 6.64938 1.000 45.99966 264 GLY B C 1
ATOM 12947 O O . GLY B 1 258 ? 42.27986 18.04242 6.53156 1.000 47.29628 264 GLY B O 1
ATOM 12951 N N . TYR B 1 259 ? 44.09284 19.02707 5.64677 1.000 43.15440 265 TYR B N 1
ATOM 12952 C CA . TYR B 1 259 ? 43.82502 18.37354 4.37824 1.000 48.58140 265 TYR B CA 1
ATOM 12953 C C . TYR B 1 259 ? 44.16006 16.88598 4.39934 1.000 48.18614 265 TYR B C 1
ATOM 12954 O O . TYR B 1 259 ? 45.10922 16.45201 5.05439 1.000 49.52539 265 TYR B O 1
ATOM 12972 N N . LYS B 1 260 ? 43.43735 16.12648 3.57578 1.000 50.18123 266 LYS B N 1
ATOM 12973 C CA . LYS B 1 260 ? 43.68862 14.68939 3.46436 1.000 52.06828 266 LYS B CA 1
ATOM 12974 C C . LYS B 1 260 ? 43.91681 14.35988 2.01032 1.000 50.97750 266 LYS B C 1
ATOM 12975 O O . LYS B 1 260 ? 44.65874 13.43553 1.68975 1.000 57.64193 266 LYS B O 1
ATOM 12994 N N . LYS B 1 261 ? 43.34648 15.14272 1.12024 1.000 50.59017 267 LYS B N 1
ATOM 12995 C CA . LYS B 1 261 ? 43.49294 14.89429 -0.30473 1.000 51.95494 267 LYS B CA 1
ATOM 12996 C C . LYS B 1 261 ? 44.50855 15.85024 -0.92864 1.000 50.00104 267 LYS B C 1
ATOM 12997 O O . LYS B 1 261 ? 44.60611 17.01725 -0.54926 1.000 47.74686 267 LYS B O 1
ATOM 13016 N N . PHE B 1 262 ? 45.29467 15.34559 -1.87061 1.000 52.35668 268 PHE B N 1
ATOM 13017 C CA . PHE B 1 262 ? 46.17064 16.21824 -2.61980 1.000 49.29319 268 PHE B CA 1
ATOM 13018 C C . PHE B 1 262 ? 45.99419 15.96177 -4.10346 1.000 48.36187 268 PHE B C 1
ATOM 13019 O O . PHE B 1 262 ? 45.40966 14.97334 -4.52204 1.000 51.47961 268 PHE B O 1
ATOM 13036 N N . GLU B 1 263 ? 46.48184 16.90938 -4.88547 1.000 49.93376 269 GLU B N 1
ATOM 13037 C CA . GLU B 1 263 ? 46.32015 16.93811 -6.33000 1.000 52.13310 269 GLU B CA 1
ATOM 13038 C C . GLU B 1 263 ? 47.65775 17.32542 -6.93376 1.000 52.99450 269 GLU B C 1
ATOM 13039 O O . GLU B 1 263 ? 48.29560 18.27616 -6.46680 1.000 51.40792 269 GLU B O 1
ATOM 13051 N N . TRP B 1 264 ? 48.04939 16.63700 -7.99191 1.000 50.64437 270 TRP B N 1
ATOM 13052 C CA . TRP B 1 264 ? 49.36751 16.78714 -8.58060 1.000 49.78153 270 TRP B CA 1
ATOM 13053 C C . TRP B 1 264 ? 49.29984 17.48822 -9.93370 1.000 54.01967 270 TRP B C 1
ATOM 13054 O O . TRP B 1 264 ? 48.26979 17.49490 -10.62249 1.000 53.24638 270 TRP B O 1
ATOM 13075 N N . ALA B 1 265 ? 50.43663 18.05588 -10.32336 1.000 51.91153 271 ALA B N 1
ATOM 13076 C CA . ALA B 1 265 ? 50.49426 18.83330 -11.53956 1.000 52.50857 271 ALA B CA 1
ATOM 13077 C C . ALA B 1 265 ? 50.38890 17.94341 -12.78099 1.000 53.79153 271 ALA B C 1
ATOM 13078 O O . ALA B 1 265 ? 50.58187 16.72897 -12.74285 1.000 53.78455 271 ALA B O 1
ATOM 13085 N N . HIS B 1 266 ? 50.13669 18.58547 -13.91371 1.000 56.53607 272 HIS B N 1
ATOM 13086 C CA . HIS B 1 266 ? 50.03809 17.85520 -15.16709 1.000 59.28323 272 HIS B CA 1
ATOM 13087 C C . HIS B 1 266 ? 51.38638 17.28568 -15.60280 1.000 59.36775 272 HIS B C 1
ATOM 13088 O O . HIS B 1 266 ? 52.46199 17.81297 -15.29406 1.000 57.30150 272 HIS B O 1
ATOM 13102 N N . LEU B 1 267 ? 51.30428 16.18686 -16.34568 1.000 61.41843 273 LEU B N 1
ATOM 13103 C CA . LEU B 1 267 ? 52.45608 15.53778 -16.93452 1.000 59.99869 273 LEU B CA 1
ATOM 13104 C C . LEU B 1 267 ? 52.67702 15.88253 -18.40486 1.000 60.06622 273 LEU B C 1
ATOM 13105 O O . LEU B 1 267 ? 53.79809 15.71464 -18.87861 1.000 60.69801 273 LEU B O 1
ATOM 13121 N N . TRP B 1 268 ? 51.69968 16.47640 -19.09843 1.000 62.97078 274 TRP B N 1
ATOM 13122 C CA . TRP B 1 268 ? 51.89427 16.90907 -20.48023 1.000 65.81821 274 TRP B CA 1
ATOM 13123 C C . TRP B 1 268 ? 51.32208 18.29770 -20.66826 1.000 67.03050 274 TRP B C 1
ATOM 13124 O O . TRP B 1 268 ? 50.37226 18.70229 -19.99632 1.000 68.68947 274 TRP B O 1
ATOM 13145 N N . LEU B 1 269 ? 51.95846 19.03918 -21.55545 1.000 74.40432 275 LEU B N 1
ATOM 13146 C CA . LEU B 1 269 ? 51.66533 20.44795 -21.69972 1.000 79.12153 275 LEU B CA 1
ATOM 13147 C C . LEU B 1 269 ? 50.46286 20.65349 -22.62108 1.000 93.25615 275 LEU B C 1
ATOM 13148 O O . LEU B 1 269 ? 50.31342 19.99422 -23.65455 1.000 92.94705 275 LEU B O 1
ATOM 13164 N N . TYR B 1 270 ? 49.64206 21.63257 -22.24770 1.000 117.65440 276 TYR B N 1
ATOM 13165 C CA . TYR B 1 270 ? 48.20689 21.75069 -22.51086 1.000 124.24046 276 TYR B CA 1
ATOM 13166 C C . TYR B 1 270 ? 47.88075 22.23968 -23.92252 1.000 130.39571 276 TYR B C 1
ATOM 13167 O O . TYR B 1 270 ? 46.70274 22.26496 -24.29649 1.000 131.98883 276 TYR B O 1
ATOM 13185 N N . TRP B 1 271 ? 48.88588 22.59502 -24.72216 1.000 124.47158 277 TRP B N 1
ATOM 13186 C CA . TRP B 1 271 ? 48.76184 22.58150 -26.17559 1.000 128.18889 277 TRP B CA 1
ATOM 13187 C C . TRP B 1 271 ? 48.33954 21.19238 -26.64915 1.000 124.51349 277 TRP B C 1
ATOM 13188 O O . TRP B 1 271 ? 49.20233 20.38466 -26.99289 1.000 119.51131 277 TRP B O 1
ATOM 13209 N N . GLY B 1 272 ? 47.04594 20.87829 -26.66267 1.000 127.36246 278 GLY B N 1
ATOM 13210 C CA . GLY B 1 272 ? 46.66085 19.49949 -26.94266 1.000 128.74034 278 GLY B CA 1
ATOM 13211 C C . GLY B 1 272 ? 47.19630 18.59383 -25.84121 1.000 122.63395 278 GLY B C 1
ATOM 13212 O O . GLY B 1 272 ? 47.03250 18.88870 -24.64893 1.000 122.53518 278 GLY B O 1
ATOM 13216 N N . VAL B 1 273 ? 47.81730 17.46241 -26.22981 1.000 114.23837 279 VAL B N 1
ATOM 13217 C CA . VAL B 1 273 ? 48.61517 16.62693 -25.32161 1.000 100.12142 279 VAL B CA 1
ATOM 13218 C C . VAL B 1 273 ? 49.96890 16.33221 -25.96032 1.000 98.72568 279 VAL B C 1
ATOM 13219 O O . VAL B 1 273 ? 50.56559 15.26831 -25.75108 1.000 91.20756 279 VAL B O 1
ATOM 13232 N N . GLN B 1 274 ? 50.48075 17.30472 -26.70592 1.000 101.23558 280 GLN B N 1
ATOM 13233 C CA . GLN B 1 274 ? 51.53003 17.06824 -27.67394 1.000 98.24719 280 GLN B CA 1
ATOM 13234 C C . GLN B 1 274 ? 52.92216 17.45387 -27.18091 1.000 90.55911 280 GLN B C 1
ATOM 13235 O O . GLN B 1 274 ? 53.90456 16.92705 -27.71416 1.000 86.42923 280 GLN B O 1
ATOM 13249 N N . ASP B 1 275 ? 53.04450 18.30638 -26.15863 1.000 87.14103 281 ASP B N 1
ATOM 13250 C CA . ASP B 1 275 ? 54.34096 18.77528 -25.68463 1.000 81.18250 281 ASP B CA 1
ATOM 13251 C C . ASP B 1 275 ? 54.69532 18.17566 -24.33817 1.000 76.03346 281 ASP B C 1
ATOM 13252 O O . ASP B 1 275 ? 53.82139 17.85642 -23.53977 1.000 75.64710 281 ASP B O 1
ATOM 13261 N N . ALA B 1 276 ? 55.99240 18.08596 -24.07540 1.000 76.30739 282 ALA B N 1
ATOM 13262 C CA . ALA B 1 276 ? 56.45284 17.71726 -22.74984 1.000 73.43274 282 ALA B CA 1
ATOM 13263 C C . ALA B 1 276 ? 56.40712 18.94137 -21.83643 1.000 72.29899 282 ALA B C 1
ATOM 13264 O O . ALA B 1 276 ? 56.43568 20.08089 -22.30016 1.000 73.16927 282 ALA B O 1
ATOM 13271 N N . MET B 1 277 ? 56.30185 18.69725 -20.52871 1.000 69.60591 283 MET B N 1
ATOM 13272 C CA . MET B 1 277 ? 56.29174 19.78183 -19.56066 1.000 67.42448 283 MET B CA 1
ATOM 13273 C C . MET B 1 277 ? 57.63984 20.48702 -19.53723 1.000 69.70928 283 MET B C 1
ATOM 13274 O O . MET B 1 277 ? 58.67997 19.88510 -19.79558 1.000 68.56465 283 MET B O 1
ATOM 13288 N N . HIS B 1 278 ? 57.61057 21.77522 -19.20846 1.000 70.79677 284 HIS B N 1
ATOM 13289 C CA . HIS B 1 278 ? 58.81206 22.55465 -18.92448 1.000 68.88079 284 HIS B CA 1
ATOM 13290 C C . HIS B 1 278 ? 59.30049 22.19134 -17.52520 1.000 67.26420 284 HIS B C 1
ATOM 13291 O O . HIS B 1 278 ? 58.59591 22.42635 -16.54016 1.000 65.31920 284 HIS B O 1
ATOM 13305 N N . VAL B 1 279 ? 60.47962 21.57547 -17.43472 1.000 65.92510 285 VAL B N 1
ATOM 13306 C CA . VAL B 1 279 ? 61.08195 21.18549 -16.16937 1.000 62.80392 285 VAL B CA 1
ATOM 13307 C C . VAL B 1 279 ? 62.42497 21.88001 -16.05504 1.000 60.56701 285 VAL B C 1
ATOM 13308 O O . VAL B 1 279 ? 63.18338 21.91639 -17.01930 1.000 65.13240 285 VAL B O 1
ATOM 13321 N N . TYR B 1 280 ? 62.69289 22.49280 -14.91214 1.000 61.03726 286 TYR B N 1
ATOM 13322 C CA . TYR B 1 280 ? 63.86950 23.32181 -14.80951 1.000 61.16612 286 TYR B CA 1
ATOM 13323 C C . TYR B 1 280 ? 64.82108 22.75736 -13.76169 1.000 63.99696 286 TYR B C 1
ATOM 13324 O O . TYR B 1 280 ? 64.46013 21.89593 -12.95844 1.000 61.98215 286 TYR B O 1
ATOM 13342 N N . LYS B 1 281 ? 66.07381 23.21110 -13.83366 1.000 67.21369 287 LYS B N 1
ATOM 13343 C CA . LYS B 1 281 ? 67.09968 22.88948 -12.85582 1.000 68.67233 287 LYS B CA 1
ATOM 13344 C C . LYS B 1 281 ? 67.75939 24.19242 -12.42123 1.000 72.28932 287 LYS B C 1
ATOM 13345 O O . LYS B 1 281 ? 67.86503 25.13275 -13.20707 1.000 74.28006 287 LYS B O 1
ATOM 13364 N N . LYS B 1 282 ? 68.15450 24.26873 -11.15379 1.000 74.88552 288 LYS B N 1
ATOM 13365 C CA . LYS B 1 282 ? 68.71767 25.51071 -10.64246 1.000 82.35433 288 LYS B CA 1
ATOM 13366 C C . LYS B 1 282 ? 70.04378 25.80259 -11.35657 1.000 86.28548 288 LYS B C 1
ATOM 13367 O O . LYS B 1 282 ? 70.73894 24.89793 -11.82566 1.000 84.77391 288 LYS B O 1
ATOM 13386 N N . GLU B 1 283 ? 70.36698 27.09009 -11.47801 1.000 91.46953 289 GLU B N 1
ATOM 13387 C CA . GLU B 1 283 ? 71.60829 27.55598 -12.09298 1.000 97.92959 289 GLU B CA 1
ATOM 13388 C C . GLU B 1 283 ? 71.75173 29.04339 -11.76024 1.000 97.62392 289 GLU B C 1
ATOM 13389 O O . GLU B 1 283 ? 70.83544 29.85698 -11.97446 1.000 98.17827 289 GLU B O 1
ATOM 13401 N N . GLY B 1 284 ? 72.88489 29.39351 -11.17848 1.000 93.88154 290 GLY B N 1
ATOM 13402 C CA . GLY B 1 284 ? 73.03953 30.74029 -10.67124 1.000 95.11516 290 GLY B CA 1
ATOM 13403 C C . GLY B 1 284 ? 71.86248 31.13118 -9.79560 1.000 100.77334 290 GLY B C 1
ATOM 13404 O O . GLY B 1 284 ? 71.40436 30.36389 -8.93720 1.000 97.56593 290 GLY B O 1
ATOM 13408 N N . ASN B 1 285 ? 71.31796 32.31725 -10.06102 1.000 105.59867 291 ASN B N 1
ATOM 13409 C CA . ASN B 1 285 ? 70.28803 32.91203 -9.22223 1.000 109.03995 291 ASN B CA 1
ATOM 13410 C C . ASN B 1 285 ? 68.90307 32.37877 -9.52676 1.000 109.65237 291 ASN B C 1
ATOM 13411 O O . ASN B 1 285 ? 67.97502 32.62360 -8.74486 1.000 107.80194 291 ASN B O 1
ATOM 13422 N N . ALA B 1 286 ? 68.73580 31.69858 -10.65335 1.000 120.65991 292 ALA B N 1
ATOM 13423 C CA . ALA B 1 286 ? 67.40250 31.31332 -11.09398 1.000 113.48667 292 ALA B CA 1
ATOM 13424 C C . ALA B 1 286 ? 67.53069 29.97369 -11.81558 1.000 111.92752 292 ALA B C 1
ATOM 13425 O O . ALA B 1 286 ? 68.53173 29.26846 -11.66273 1.000 110.99637 292 ALA B O 1
ATOM 13432 N N . TYR B 1 287 ? 66.50968 29.59036 -12.56552 1.000 89.35830 293 TYR B N 1
ATOM 13433 C CA . TYR B 1 287 ? 66.43243 28.22778 -13.04982 1.000 80.40165 293 TYR B CA 1
ATOM 13434 C C . TYR B 1 287 ? 66.54153 28.22662 -14.56785 1.000 75.47312 293 TYR B C 1
ATOM 13435 O O . TYR B 1 287 ? 66.38131 29.25494 -15.21671 1.000 76.97078 293 TYR B O 1
ATOM 13453 N N . LYS B 1 288 ? 66.88454 27.07187 -15.12526 1.000 73.10521 294 LYS B N 1
ATOM 13454 C CA . LYS B 1 288 ? 67.04879 26.94651 -16.56466 1.000 76.41605 294 LYS B CA 1
ATOM 13455 C C . LYS B 1 288 ? 66.46805 25.62456 -17.03826 1.000 69.65788 294 LYS B C 1
ATOM 13456 O O . LYS B 1 288 ? 66.51701 24.61807 -16.33106 1.000 70.52725 294 LYS B O 1
ATOM 13475 N N . LEU B 1 289 ? 65.90344 25.62891 -18.23659 1.000 68.64498 295 LEU B N 1
ATOM 13476 C CA . LEU B 1 289 ? 65.23038 24.43089 -18.72349 1.000 67.26183 295 LEU B CA 1
ATOM 13477 C C . LEU B 1 289 ? 66.18887 23.24718 -18.87901 1.000 70.53816 295 LEU B C 1
ATOM 13478 O O . LEU B 1 289 ? 67.36145 23.40691 -19.21918 1.000 70.73224 295 LEU B O 1
ATOM 13494 N N . LEU B 1 290 ? 65.65512 22.03382 -18.65448 1.000 69.77874 296 LEU B N 1
ATOM 13495 C CA . LEU B 1 290 ? 66.39806 20.79750 -18.88706 1.000 69.70561 296 LEU B CA 1
ATOM 13496 C C . LEU B 1 290 ? 66.47980 20.42647 -20.35015 1.000 69.64735 296 LEU B C 1
ATOM 13497 O O . LEU B 1 290 ? 67.32610 19.60935 -20.72757 1.000 71.51293 296 LEU B O 1
ATOM 13513 N N . TRP B 1 291 ? 65.57370 20.94497 -21.15958 1.000 69.54163 297 TRP B N 1
ATOM 13514 C CA . TRP B 1 291 ? 65.49946 20.56227 -22.55595 1.000 71.05756 297 TRP B CA 1
ATOM 13515 C C . TRP B 1 291 ? 64.74159 21.65368 -23.30689 1.000 73.63210 297 TRP B C 1
ATOM 13516 O O . TRP B 1 291 ? 64.34431 22.66613 -22.72168 1.000 72.23133 297 TRP B O 1
ATOM 13537 N N . ALA B 1 292 ? 64.54575 21.43805 -24.61310 1.000 73.79434 298 ALA B N 1
ATOM 13538 C CA . ALA B 1 292 ? 64.00789 22.45787 -25.50527 1.000 72.55262 298 ALA B CA 1
ATOM 13539 C C . ALA B 1 292 ? 62.54706 22.77709 -25.20969 1.000 75.13293 298 ALA B C 1
ATOM 13540 O O . ALA B 1 292 ? 61.74145 21.88206 -24.94162 1.000 74.34300 298 ALA B O 1
ATOM 13547 N N . GLU B 1 293 ? 62.18787 24.06128 -25.39220 1.000 76.71246 299 GLU B N 1
ATOM 13548 C CA . GLU B 1 293 ? 60.82435 24.51839 -25.11652 1.000 79.39607 299 GLU B CA 1
ATOM 13549 C C . GLU B 1 293 ? 59.78947 23.70498 -25.87345 1.000 79.47366 299 GLU B C 1
ATOM 13550 O O . GLU B 1 293 ? 58.66552 23.50805 -25.38793 1.000 79.97802 299 GLU B O 1
ATOM 13562 N N . ASN B 1 294 ? 60.14171 23.25749 -27.07926 1.000 79.67996 300 ASN B N 1
ATOM 13563 C CA . ASN B 1 294 ? 59.20666 22.63234 -28.00501 1.000 79.76538 300 ASN B CA 1
ATOM 13564 C C . ASN B 1 294 ? 59.30776 21.10703 -27.99871 1.000 78.62724 300 ASN B C 1
ATOM 13565 O O . ASN B 1 294 ? 58.70590 20.45572 -28.85961 1.000 79.85482 300 ASN B O 1
ATOM 13576 N N . LEU B 1 295 ? 60.05545 20.53024 -27.04428 1.000 78.83819 301 LEU B N 1
ATOM 13577 C CA . LEU B 1 295 ? 60.19139 19.07965 -26.91552 1.000 75.62309 301 LEU B CA 1
ATOM 13578 C C . LEU B 1 295 ? 58.83742 18.38671 -26.90325 1.000 76.96461 301 LEU B C 1
ATOM 13579 O O . LEU B 1 295 ? 57.91718 18.79890 -26.18918 1.000 78.29003 301 LEU B O 1
ATOM 13595 N N . SER B 1 296 ? 58.74267 17.27899 -27.63516 1.000 77.37567 302 SER B N 1
ATOM 13596 C CA . SER B 1 296 ? 57.45867 16.60730 -27.81138 1.000 80.84883 302 SER B CA 1
ATOM 13597 C C . SER B 1 296 ? 57.12748 15.67871 -26.64275 1.000 81.57131 302 SER B C 1
ATOM 13598 O O . SER B 1 296 ? 58.01167 15.08616 -26.00916 1.000 80.95398 302 SER B O 1
ATOM 13606 N N . GLY B 1 297 ? 55.82299 15.46042 -26.45449 1.000 80.37559 303 GLY B N 1
ATOM 13607 C CA . GLY B 1 297 ? 55.36409 14.56017 -25.41967 1.000 79.63153 303 GLY B CA 1
ATOM 13608 C C . GLY B 1 297 ? 55.88954 13.14833 -25.58483 1.000 81.19113 303 GLY B C 1
ATOM 13609 O O . GLY B 1 297 ? 56.06155 12.43430 -24.59567 1.000 77.29380 303 GLY B O 1
ATOM 13613 N N . THR B 1 298 ? 56.14928 12.72108 -26.82687 1.000 83.57995 304 THR B N 1
ATOM 13614 C CA . THR B 1 298 ? 56.62073 11.36523 -27.08262 1.000 84.62028 304 THR B CA 1
ATOM 13615 C C . THR B 1 298 ? 58.11317 11.29537 -27.34495 1.000 84.31117 304 THR B C 1
ATOM 13616 O O . THR B 1 298 ? 58.61889 10.21552 -27.65041 1.000 87.75868 304 THR B O 1
ATOM 13627 N N . SER B 1 299 ? 58.83258 12.39994 -27.17249 1.000 83.75700 305 SER B N 1
ATOM 13628 C CA . SER B 1 299 ? 60.28741 12.41072 -27.25769 1.000 86.11173 305 SER B CA 1
ATOM 13629 C C . SER B 1 299 ? 60.99146 11.20505 -26.65006 1.000 87.74181 305 SER B C 1
ATOM 13630 O O . SER B 1 299 ? 60.50390 10.60200 -25.69016 1.000 86.76393 305 SER B O 1
ATOM 13638 N N . ASP B 1 300 ? 62.18010 10.88155 -27.15586 1.000 89.40492 306 ASP B N 1
ATOM 13639 C CA . ASP B 1 300 ? 63.01011 9.93825 -26.42248 1.000 89.76106 306 ASP B CA 1
ATOM 13640 C C . ASP B 1 300 ? 63.42604 10.54797 -25.09056 1.000 83.63872 306 ASP B C 1
ATOM 13641 O O . ASP B 1 300 ? 63.39596 9.87325 -24.05234 1.000 80.99031 306 ASP B O 1
ATOM 13650 N N . THR B 1 301 ? 63.80197 11.83097 -25.10793 1.000 81.63988 307 THR B N 1
ATOM 13651 C CA . THR B 1 301 ? 64.27896 12.50405 -23.90384 1.000 78.36241 307 THR B CA 1
ATOM 13652 C C . THR B 1 301 ? 63.23271 12.51889 -22.80562 1.000 77.16559 307 THR B C 1
ATOM 13653 O O . THR B 1 301 ? 63.51308 12.15503 -21.65549 1.000 76.30257 307 THR B O 1
ATOM 13664 N N . TYR B 1 302 ? 62.02048 12.94572 -23.13057 1.000 76.08376 308 TYR B N 1
ATOM 13665 C CA . TYR B 1 302 ? 61.04398 13.07733 -22.05870 1.000 75.90736 308 TYR B CA 1
ATOM 13666 C C . TYR B 1 302 ? 60.61655 11.70966 -21.54494 1.000 75.21651 308 TYR B C 1
ATOM 13667 O O . TYR B 1 302 ? 60.40345 11.54257 -20.34352 1.000 73.92962 308 TYR B O 1
ATOM 13685 N N . ILE B 1 303 ? 60.55691 10.70326 -22.40955 1.000 77.11116 309 ILE B N 1
ATOM 13686 C CA . ILE B 1 303 ? 60.18512 9.39278 -21.91030 1.000 75.44749 309 ILE B CA 1
ATOM 13687 C C . ILE B 1 303 ? 61.29453 8.81300 -21.05978 1.000 75.02448 309 ILE B C 1
ATOM 13688 O O . ILE B 1 303 ? 61.02192 8.12807 -20.06916 1.000 74.50521 309 ILE B O 1
ATOM 13704 N N . HIS B 1 304 ? 62.55326 9.10340 -21.39641 1.000 76.50321 310 HIS B N 1
ATOM 13705 C CA . HIS B 1 304 ? 63.66406 8.65997 -20.56339 1.000 76.06284 310 HIS B CA 1
ATOM 13706 C C . HIS B 1 304 ? 63.62496 9.34778 -19.20556 1.000 74.85641 310 HIS B C 1
ATOM 13707 O O . HIS B 1 304 ? 63.98993 8.74444 -18.18928 1.000 73.11942 310 HIS B O 1
ATOM 13721 N N . PHE B 1 305 ? 63.16936 10.59979 -19.15899 1.000 72.63156 311 PHE B N 1
ATOM 13722 C CA . PHE B 1 305 ? 63.02006 11.23065 -17.84972 1.000 72.28202 311 PHE B CA 1
ATOM 13723 C C . PHE B 1 305 ? 61.82522 10.66815 -17.10665 1.000 69.49193 311 PHE B C 1
ATOM 13724 O O . PHE B 1 305 ? 61.89394 10.49603 -15.88972 1.000 69.45172 311 PHE B O 1
ATOM 13741 N N . LEU B 1 306 ? 60.72850 10.37929 -17.79179 1.000 69.96559 312 LEU B N 1
ATOM 13742 C CA . LEU B 1 306 ? 59.59341 9.79517 -17.08616 1.000 70.92601 312 LEU B CA 1
ATOM 13743 C C . LEU B 1 306 ? 59.94370 8.41875 -16.53351 1.000 69.96340 312 LEU B C 1
ATOM 13744 O O . LEU B 1 306 ? 59.47428 8.05259 -15.44100 1.000 66.35977 312 LEU B O 1
ATOM 13760 N N . LYS B 1 307 ? 60.77642 7.66107 -17.26147 1.000 70.25433 313 LYS B N 1
ATOM 13761 C CA . LYS B 1 307 ? 61.22637 6.36529 -16.76016 1.000 71.28524 313 LYS B CA 1
ATOM 13762 C C . LYS B 1 307 ? 61.89539 6.49318 -15.39437 1.000 67.92455 313 LYS B C 1
ATOM 13763 O O . LYS B 1 307 ? 61.73415 5.60694 -14.55516 1.000 66.00802 313 LYS B O 1
ATOM 13782 N N . GLN B 1 308 ? 62.57997 7.61489 -15.12655 1.000 68.72902 314 GLN B N 1
ATOM 13783 C CA . GLN B 1 308 ? 63.24788 7.82796 -13.84418 1.000 67.76110 314 GLN B CA 1
ATOM 13784 C C . GLN B 1 308 ? 62.35334 8.54991 -12.82189 1.000 65.77614 314 GLN B C 1
ATOM 13785 O O . GLN B 1 308 ? 62.40062 8.23210 -11.62910 1.000 65.21287 314 GLN B O 1
ATOM 13799 N N . TYR B 1 309 ? 61.55057 9.51662 -13.27816 1.000 63.82768 315 TYR B N 1
ATOM 13800 C CA . TYR B 1 309 ? 60.71140 10.31891 -12.38835 1.000 64.71293 315 TYR B CA 1
ATOM 13801 C C . TYR B 1 309 ? 59.55117 9.51341 -11.80536 1.000 62.49810 315 TYR B C 1
ATOM 13802 O O . TYR B 1 309 ? 59.25998 9.63056 -10.61439 1.000 62.76344 315 TYR B O 1
ATOM 13820 N N . LEU B 1 310 ? 58.83207 8.73915 -12.62326 1.000 63.25033 316 LEU B N 1
ATOM 13821 C CA . LEU B 1 310 ? 57.62717 8.09378 -12.10571 1.000 61.89282 316 LEU B CA 1
ATOM 13822 C C . LEU B 1 310 ? 57.90670 7.08431 -10.99638 1.000 62.25791 316 LEU B C 1
ATOM 13823 O O . LEU B 1 310 ? 57.14084 7.05909 -10.01845 1.000 63.38868 316 LEU B O 1
ATOM 13839 N N . PRO B 1 311 ? 58.94219 6.24716 -11.05996 1.000 62.07738 317 PRO B N 1
ATOM 13840 C CA . PRO B 1 311 ? 59.20449 5.34540 -9.91874 1.000 63.64358 317 PRO B CA 1
ATOM 13841 C C . PRO B 1 311 ? 59.60384 6.08980 -8.66272 1.000 66.75362 317 PRO B C 1
ATOM 13842 O O . PRO B 1 311 ? 59.28983 5.63986 -7.54560 1.000 66.56039 317 PRO B O 1
ATOM 13853 N N . GLN B 1 312 ? 60.29251 7.22980 -8.82941 1.000 65.26751 318 GLN B N 1
ATOM 13854 C CA . GLN B 1 312 ? 60.59794 8.09980 -7.70022 1.000 66.27962 318 GLN B CA 1
ATOM 13855 C C . GLN B 1 312 ? 59.32615 8.67936 -7.10561 1.000 61.62745 318 GLN B C 1
ATOM 13856 O O . GLN B 1 312 ? 59.19310 8.76220 -5.88348 1.000 61.61379 318 GLN B O 1
ATOM 13870 N N . LEU B 1 313 ? 58.38314 9.08581 -7.95894 1.000 61.59608 319 LEU B N 1
ATOM 13871 C CA . LEU B 1 313 ? 57.08787 9.54110 -7.47052 1.000 62.88795 319 LEU B CA 1
ATOM 13872 C C . LEU B 1 313 ? 56.40207 8.44761 -6.66694 1.000 62.16543 319 LEU B C 1
ATOM 13873 O O . LEU B 1 313 ? 55.86160 8.70258 -5.58242 1.000 61.71856 319 LEU B O 1
ATOM 13889 N N . HIS B 1 314 ? 56.41052 7.22189 -7.18091 1.000 63.07101 320 HIS B N 1
ATOM 13890 C CA . HIS B 1 314 ? 55.75483 6.14553 -6.44665 1.000 66.09336 320 HIS B CA 1
ATOM 13891 C C . HIS B 1 314 ? 56.40089 5.96398 -5.07656 1.000 63.91673 320 HIS B C 1
ATOM 13892 O O . HIS B 1 314 ? 55.69553 5.83893 -4.06542 1.000 62.43242 320 HIS B O 1
ATOM 13906 N N . ARG B 1 315 ? 57.74300 5.99978 -5.02139 1.000 62.53560 321 ARG B N 1
ATOM 13907 C CA . ARG B 1 315 ? 58.43389 5.84556 -3.74139 1.000 62.86722 321 ARG B CA 1
ATOM 13908 C C . ARG B 1 315 ? 58.08263 6.96950 -2.77390 1.000 59.52971 321 ARG B C 1
ATOM 13909 O O . ARG B 1 315 ? 57.88754 6.73355 -1.57362 1.000 58.29947 321 ARG B O 1
ATOM 13930 N N . PHE B 1 316 ? 58.00014 8.19902 -3.27136 1.000 60.89698 322 PHE B N 1
ATOM 13931 C CA . PHE B 1 316 ? 57.62760 9.30441 -2.39844 1.000 57.80961 322 PHE B CA 1
ATOM 13932 C C . PHE B 1 316 ? 56.22735 9.08476 -1.84836 1.000 57.95425 322 PHE B C 1
ATOM 13933 O O . PHE B 1 316 ? 55.97303 9.28004 -0.65448 1.000 57.29252 322 PHE B O 1
ATOM 13950 N N . LEU B 1 317 ? 55.30217 8.69134 -2.72213 1.000 58.05248 323 LEU B N 1
ATOM 13951 C CA . LEU B 1 317 ? 53.91955 8.49298 -2.30803 1.000 61.48125 323 LEU B CA 1
ATOM 13952 C C . LEU B 1 317 ? 53.80907 7.38924 -1.25510 1.000 64.08546 323 LEU B C 1
ATOM 13953 O O . LEU B 1 317 ? 53.01718 7.49972 -0.31071 1.000 62.07137 323 LEU B O 1
ATOM 13969 N N . LEU B 1 318 ? 54.58415 6.31262 -1.40901 1.000 61.71305 324 LEU B N 1
ATOM 13970 C CA . LEU B 1 318 ? 54.61500 5.27282 -0.38650 1.000 63.51774 324 LEU B CA 1
ATOM 13971 C C . LEU B 1 318 ? 55.13773 5.82157 0.92979 1.000 62.76284 324 LEU B C 1
ATOM 13972 O O . LEU B 1 318 ? 54.56082 5.57483 1.99607 1.000 63.49463 324 LEU B O 1
ATOM 13988 N N . LYS B 1 319 ? 56.28204 6.50200 0.87425 1.000 60.02489 325 LYS B N 1
ATOM 13989 C CA . LYS B 1 319 ? 56.93862 6.94808 2.09006 1.000 60.10632 325 LYS B CA 1
ATOM 13990 C C . LYS B 1 319 ? 56.03721 7.85563 2.89183 1.000 62.44338 325 LYS B C 1
ATOM 13991 O O . LYS B 1 319 ? 55.94833 7.71732 4.11359 1.000 63.59706 325 LYS B O 1
ATOM 14010 N N . GLU B 1 320 ? 55.28910 8.72191 2.21436 1.000 61.12904 326 GLU B N 1
ATOM 14011 C CA . GLU B 1 320 ? 54.49207 9.74081 2.87417 1.000 60.73330 326 GLU B CA 1
ATOM 14012 C C . GLU B 1 320 ? 53.02640 9.35074 2.99720 1.000 58.50748 326 GLU B C 1
ATOM 14013 O O . GLU B 1 320 ? 52.22113 10.19104 3.38062 1.000 57.75180 326 GLU B O 1
ATOM 14025 N N . ASN B 1 321 ? 52.65297 8.12009 2.64176 1.000 61.44093 327 ASN B N 1
ATOM 14026 C CA . ASN B 1 321 ? 51.28264 7.63014 2.83036 1.000 63.58675 327 ASN B CA 1
ATOM 14027 C C . ASN B 1 321 ? 50.30139 8.51567 2.05339 1.000 61.49749 327 ASN B C 1
ATOM 14028 O O . ASN B 1 321 ? 49.34396 9.05802 2.60346 1.000 61.57036 327 ASN B O 1
ATOM 14039 N N . LEU B 1 322 ? 50.55436 8.62969 0.73554 1.000 62.86837 328 LEU B N 1
ATOM 14040 C CA . LEU B 1 322 ? 49.81557 9.54426 -0.13165 1.000 61.47171 328 LEU B CA 1
ATOM 14041 C C . LEU B 1 322 ? 49.16057 8.93901 -1.37109 1.000 64.61563 328 LEU B C 1
ATOM 14042 O O . LEU B 1 322 ? 48.42652 9.66775 -2.04138 1.000 67.51779 328 LEU B O 1
ATOM 14058 N N . LEU B 1 323 ? 49.35866 7.64853 -1.68081 1.000 67.44458 329 LEU B N 1
ATOM 14059 C CA . LEU B 1 323 ? 48.79673 7.04596 -2.90175 1.000 72.96594 329 LEU B CA 1
ATOM 14060 C C . LEU B 1 323 ? 47.27837 7.06836 -2.93591 1.000 75.33327 329 LEU B C 1
ATOM 14061 O O . LEU B 1 323 ? 46.68185 7.50302 -3.92991 1.000 75.99778 329 LEU B O 1
ATOM 14077 N N . SER B 1 324 ? 46.63159 6.49480 -1.92871 1.000 76.11859 330 SER B N 1
ATOM 14078 C CA . SER B 1 324 ? 45.17546 6.49425 -1.95376 1.000 77.64260 330 SER B CA 1
ATOM 14079 C C . SER B 1 324 ? 44.58260 7.89749 -1.76532 1.000 72.36017 330 SER B C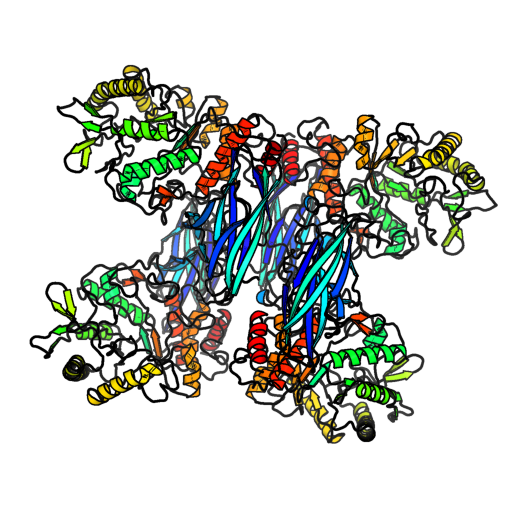 1
ATOM 14080 O O . SER B 1 324 ? 43.36947 8.08501 -1.93468 1.000 73.04956 330 SER B O 1
ATOM 14088 N N . ASP B 1 325 ? 45.39115 8.89026 -1.41027 1.000 67.99397 331 ASP B N 1
ATOM 14089 C CA . ASP B 1 325 ? 44.87418 10.21734 -1.12652 1.000 66.47226 331 ASP B CA 1
ATOM 14090 C C . ASP B 1 325 ? 45.30375 11.25612 -2.15707 1.000 62.70476 331 ASP B C 1
ATOM 14091 O O . ASP B 1 325 ? 45.23961 12.45336 -1.86147 1.000 58.19200 331 ASP B O 1
ATOM 14100 N N . SER B 1 326 ? 45.71162 10.83348 -3.36106 1.000 63.57911 332 SER B N 1
ATOM 14101 C CA . SER B 1 326 ? 46.22875 11.73191 -4.38384 1.000 55.76300 332 SER B CA 1
ATOM 14102 C C . SER B 1 326 ? 45.46356 11.60418 -5.69617 1.000 56.41114 332 SER B C 1
ATOM 14103 O O . SER B 1 326 ? 45.16541 10.49980 -6.16220 1.000 58.45600 332 SER B O 1
ATOM 14111 N N . TYR B 1 327 ? 45.22948 12.73885 -6.32980 1.000 54.16786 333 TYR B N 1
ATOM 14112 C CA . TYR B 1 327 ? 44.62533 12.81731 -7.64799 1.000 54.29448 333 TYR B CA 1
ATOM 14113 C C . TYR B 1 327 ? 45.72374 13.17249 -8.63755 1.000 54.11174 333 TYR B C 1
ATOM 14114 O O . TYR B 1 327 ? 46.63981 13.92632 -8.30146 1.000 53.14395 333 TYR B O 1
ATOM 14132 N N . PHE B 1 328 ? 45.68428 12.58658 -9.82257 1.000 56.67157 334 PHE B N 1
ATOM 14133 C CA . PHE B 1 328 ? 46.75248 12.80220 -10.79823 1.000 57.96427 334 PHE B CA 1
ATOM 14134 C C . PHE B 1 328 ? 46.17519 13.28851 -12.11588 1.000 58.84603 334 PHE B C 1
ATOM 14135 O O . PHE B 1 328 ? 45.07773 12.90270 -12.51313 1.000 64.21352 334 PHE B O 1
ATOM 14152 N N . HIS B 1 329 ? 46.91918 14.14127 -12.78851 1.000 59.43126 335 HIS B N 1
ATOM 14153 C CA . HIS B 1 329 ? 46.47388 14.71690 -14.04586 1.000 63.53273 335 HIS B CA 1
ATOM 14154 C C . HIS B 1 329 ? 47.43709 14.33715 -15.15995 1.000 64.61633 335 HIS B C 1
ATOM 14155 O O . HIS B 1 329 ? 48.64931 14.26467 -14.95321 1.000 61.54675 335 HIS B O 1
ATOM 14170 N N . LEU B 1 330 ? 46.89328 14.16972 -16.36240 1.000 66.43890 336 LEU B N 1
ATOM 14171 C CA . LEU B 1 330 ? 47.70481 13.92349 -17.54867 1.000 64.90153 336 LEU B CA 1
ATOM 14172 C C . LEU B 1 330 ? 47.79057 15.20470 -18.35329 1.000 65.18760 336 LEU B C 1
ATOM 14173 O O . LEU B 1 330 ? 48.82921 15.86659 -18.33881 1.000 63.97817 336 LEU B O 1
ATOM 14189 N N . SER B 1 331 ? 46.71992 15.55234 -19.06952 1.000 72.34419 337 SER B N 1
ATOM 14190 C CA . SER B 1 331 ? 46.70066 16.80153 -19.81404 1.000 76.38827 337 SER B CA 1
ATOM 14191 C C . SER B 1 331 ? 45.25828 17.20857 -20.06309 1.000 81.59077 337 SER B C 1
ATOM 14192 O O . SER B 1 331 ? 44.34840 16.38500 -20.00102 1.000 82.54476 337 SER B O 1
ATOM 14200 N N . ASP B 1 332 ? 45.07224 18.48731 -20.38498 1.000 99.27898 338 ASP B N 1
ATOM 14201 C CA . ASP B 1 332 ? 43.75101 19.06937 -20.54559 1.000 97.85453 338 ASP B CA 1
ATOM 14202 C C . ASP B 1 332 ? 43.25999 19.04801 -21.99016 1.000 108.48523 338 ASP B C 1
ATOM 14203 O O . ASP B 1 332 ? 44.04019 19.09840 -22.94644 1.000 112.96884 338 ASP B O 1
ATOM 14212 N N . GLU B 1 333 ? 41.92892 18.94142 -22.12028 1.000 105.44764 339 GLU B N 1
ATOM 14213 C CA . GLU B 1 333 ? 41.08928 19.12914 -23.30449 1.000 109.74585 339 GLU B CA 1
ATOM 14214 C C . GLU B 1 333 ? 41.76224 18.83098 -24.63679 1.000 118.61687 339 GLU B C 1
ATOM 14215 O O . GLU B 1 333 ? 42.10790 19.75805 -25.37860 1.000 123.91872 339 GLU B O 1
ATOM 14227 N N . PRO B 1 334 ? 41.91894 17.55779 -25.00032 1.000 121.08064 340 PRO B N 1
ATOM 14228 C CA . PRO B 1 334 ? 42.24967 17.21858 -26.38990 1.000 131.61620 340 PRO B CA 1
ATOM 14229 C C . PRO B 1 334 ? 40.97675 17.21592 -27.22393 1.000 141.64733 340 PRO B C 1
ATOM 14230 O O . PRO B 1 334 ? 40.01028 16.53364 -26.88257 1.000 140.14783 340 PRO B O 1
ATOM 14241 N N . TRP B 1 335 ? 40.97081 17.95727 -28.32779 1.000 150.70001 341 TRP B N 1
ATOM 14242 C CA . TRP B 1 335 ? 39.81790 17.89074 -29.22224 1.000 156.02532 341 TRP B CA 1
ATOM 14243 C C . TRP B 1 335 ? 39.74510 16.47518 -29.80598 1.000 157.91097 341 TRP B C 1
ATOM 14244 O O . TRP B 1 335 ? 40.53948 15.61110 -29.41791 1.000 155.38961 341 TRP B O 1
ATOM 14265 N N . SER B 1 336 ? 38.78864 16.20626 -30.70664 1.000 160.37482 342 SER B N 1
ATOM 14266 C CA . SER B 1 336 ? 38.72357 14.89951 -31.37040 1.000 160.63802 342 SER B CA 1
ATOM 14267 C C . SER B 1 336 ? 40.04288 14.54306 -32.05661 1.000 160.65204 342 SER B C 1
ATOM 14268 O O . SER B 1 336 ? 40.58167 13.44576 -31.87097 1.000 156.67628 342 SER B O 1
ATOM 14276 N N . GLU B 1 337 ? 40.55234 15.45300 -32.88820 1.000 160.05256 343 GLU B N 1
ATOM 14277 C CA . GLU B 1 337 ? 41.80676 15.22840 -33.60436 1.000 159.63329 343 GLU B CA 1
ATOM 14278 C C . GLU B 1 337 ? 42.96653 14.92221 -32.65601 1.000 156.82221 343 GLU B C 1
ATOM 14279 O O . GLU B 1 337 ? 43.77312 14.01915 -32.92325 1.000 148.33278 343 GLU B O 1
ATOM 14291 N N . HIS B 1 338 ? 43.07727 15.67043 -31.54871 1.000 171.53094 344 HIS B N 1
ATOM 14292 C CA . HIS B 1 338 ? 44.13639 15.42913 -30.57528 1.000 164.90177 344 HIS B CA 1
ATOM 14293 C C . HIS B 1 338 ? 44.01070 14.06767 -29.90810 1.000 157.71835 344 HIS B C 1
ATOM 14294 O O . HIS B 1 338 ? 44.94543 13.65372 -29.22809 1.000 152.46852 344 HIS B O 1
ATOM 14308 N N . VAL B 1 339 ? 42.87753 13.37709 -30.05696 1.000 142.27273 345 VAL B N 1
ATOM 14309 C CA . VAL B 1 339 ? 42.59281 12.22959 -29.19464 1.000 132.36597 345 VAL B CA 1
ATOM 14310 C C . VAL B 1 339 ? 43.76576 11.26439 -29.16764 1.000 119.39130 345 VAL B C 1
ATOM 14311 O O . VAL B 1 339 ? 44.17753 10.80077 -28.09976 1.000 112.52525 345 VAL B O 1
ATOM 14324 N N . GLU B 1 340 ? 44.33303 10.95675 -30.33559 1.000 122.18240 346 GLU B N 1
ATOM 14325 C CA . GLU B 1 340 ? 45.40311 9.96258 -30.37769 1.000 114.86824 346 GLU B CA 1
ATOM 14326 C C . GLU B 1 340 ? 46.63651 10.43508 -29.62978 1.000 111.11455 346 GLU B C 1
ATOM 14327 O O . GLU B 1 340 ? 47.24544 9.64715 -28.89319 1.000 101.45920 346 GLU B O 1
ATOM 14339 N N . ASN B 1 341 ? 46.97373 11.72539 -29.73380 1.000 117.93441 347 ASN B N 1
ATOM 14340 C CA . ASN B 1 341 ? 47.94854 12.30979 -28.81406 1.000 117.33989 347 ASN B CA 1
ATOM 14341 C C . ASN B 1 341 ? 47.71665 11.74840 -27.40914 1.000 108.52165 347 ASN B C 1
ATOM 14342 O O . ASN B 1 341 ? 48.53784 10.98145 -26.88076 1.000 101.66872 347 ASN B O 1
ATOM 14353 N N . TYR B 1 342 ? 46.55597 12.07110 -26.82512 1.000 105.30245 348 TYR B N 1
ATOM 14354 C CA . TYR B 1 342 ? 46.30497 11.68964 -25.43717 1.000 94.92538 348 TYR B CA 1
ATOM 14355 C C . TYR B 1 342 ? 46.30920 10.17500 -25.27547 1.000 89.05627 348 TYR B C 1
ATOM 14356 O O . TYR B 1 342 ? 46.95239 9.66140 -24.35236 1.000 84.56179 348 TYR B O 1
ATOM 14374 N N . LYS B 1 343 ? 45.76877 9.43414 -26.24589 1.000 93.15170 349 LYS B N 1
ATOM 14375 C CA . LYS B 1 343 ? 45.81381 7.97978 -26.13280 1.000 87.17593 349 LYS B CA 1
ATOM 14376 C C . LYS B 1 343 ? 47.24502 7.50581 -25.94382 1.000 86.64813 349 LYS B C 1
ATOM 14377 O O . LYS B 1 343 ? 47.54261 6.77187 -24.99237 1.000 83.07956 349 LYS B O 1
ATOM 14396 N N . LYS B 1 344 ? 48.16823 7.97426 -26.79590 1.000 89.73906 350 LYS B N 1
ATOM 14397 C CA . LYS B 1 344 ? 49.54351 7.48715 -26.68636 1.000 88.45540 350 LYS B CA 1
ATOM 14398 C C . LYS B 1 344 ? 50.08731 7.83265 -25.30664 1.000 85.08342 350 LYS B C 1
ATOM 14399 O O . LYS B 1 344 ? 50.57326 6.95875 -24.57339 1.000 81.80792 350 LYS B O 1
ATOM 14418 N N . ALA B 1 345 ? 49.90230 9.08970 -24.88530 1.000 85.58791 351 ALA B N 1
ATOM 14419 C CA . ALA B 1 345 ? 50.38822 9.47898 -23.56698 1.000 78.95637 351 ALA B CA 1
ATOM 14420 C C . ALA B 1 345 ? 49.77908 8.59161 -22.49102 1.000 76.66644 351 ALA B C 1
ATOM 14421 O O . ALA B 1 345 ? 50.49137 8.08528 -21.61228 1.000 76.50322 351 ALA B O 1
ATOM 14428 N N . ARG B 1 346 ? 48.47630 8.33666 -22.57204 1.000 78.81155 352 ARG B N 1
ATOM 14429 C CA . ARG B 1 346 ? 47.87066 7.53531 -21.52732 1.000 77.29440 352 ARG B CA 1
ATOM 14430 C C . ARG B 1 346 ? 48.52258 6.16622 -21.48504 1.000 80.45632 352 ARG B C 1
ATOM 14431 O O . ARG B 1 346 ? 48.92167 5.69562 -20.41260 1.000 80.86629 352 ARG B O 1
ATOM 14452 N N . ASN B 1 347 ? 48.72832 5.54557 -22.65360 1.000 80.42098 353 ASN B N 1
ATOM 14453 C CA . ASN B 1 347 ? 49.30303 4.20841 -22.64314 1.000 79.43707 353 ASN B CA 1
ATOM 14454 C C . ASN B 1 347 ? 50.70311 4.24675 -22.06682 1.000 77.79609 353 ASN B C 1
ATOM 14455 O O . ASN B 1 347 ? 51.10842 3.33078 -21.33982 1.000 79.32177 353 ASN B O 1
ATOM 14466 N N . ILE B 1 348 ? 51.44964 5.31759 -22.35805 1.000 77.76921 354 ILE B N 1
ATOM 14467 C CA . ILE B 1 348 ? 52.78173 5.45706 -21.77845 1.000 76.79595 354 ILE B CA 1
ATOM 14468 C C . ILE B 1 348 ? 52.69919 5.39375 -20.26357 1.000 76.39679 354 ILE B C 1
ATOM 14469 O O . ILE B 1 348 ? 53.46108 4.66634 -19.61084 1.000 75.16848 354 ILE B O 1
ATOM 14485 N N . LEU B 1 349 ? 51.76624 6.15935 -19.67943 1.000 75.54984 355 LEU B N 1
ATOM 14486 C CA . LEU B 1 349 ? 51.56658 6.08030 -18.23496 1.000 75.87166 355 LEU B CA 1
ATOM 14487 C C . LEU B 1 349 ? 51.24100 4.65436 -17.81048 1.000 76.70962 355 LEU B C 1
ATOM 14488 O O . LEU B 1 349 ? 51.83360 4.14846 -16.84980 1.000 75.41503 355 LEU B O 1
ATOM 14504 N N . ARG B 1 350 ? 50.33364 3.96917 -18.54077 1.000 78.46606 356 ARG B N 1
ATOM 14505 C CA . ARG B 1 350 ? 50.00966 2.59404 -18.16970 1.000 77.50787 356 ARG B CA 1
ATOM 14506 C C . ARG B 1 350 ? 51.27348 1.75692 -18.16252 1.000 77.62560 356 ARG B C 1
ATOM 14507 O O . ARG B 1 350 ? 51.49530 0.96731 -17.23815 1.000 76.62497 356 ARG B O 1
ATOM 14528 N N . GLN B 1 351 ? 52.17594 2.02215 -19.11746 1.000 80.46104 357 GLN B N 1
ATOM 14529 C CA . GLN B 1 351 ? 53.41205 1.25142 -19.21398 1.000 82.59417 357 GLN B CA 1
ATOM 14530 C C . GLN B 1 351 ? 54.37074 1.60319 -18.09029 1.000 80.74227 357 GLN B C 1
ATOM 14531 O O . GLN B 1 351 ? 55.06292 0.72869 -17.56277 1.000 82.43432 357 GLN B O 1
ATOM 14545 N N . LEU B 1 352 ? 54.42771 2.87097 -17.70888 1.000 78.84132 358 LEU B N 1
ATOM 14546 C CA . LEU B 1 352 ? 55.43586 3.30571 -16.75838 1.000 78.45588 358 LEU B CA 1
ATOM 14547 C C . LEU B 1 352 ? 54.91162 3.45423 -15.33717 1.000 75.93624 358 LEU B C 1
ATOM 14548 O O . LEU B 1 352 ? 55.71216 3.45811 -14.40401 1.000 76.05313 358 LEU B O 1
ATOM 14564 N N . ALA B 1 353 ? 53.60576 3.54645 -15.14950 1.000 75.71477 359 ALA B N 1
ATOM 14565 C CA . ALA B 1 353 ? 53.02053 3.78268 -13.84482 1.000 71.36470 359 ALA B CA 1
ATOM 14566 C C . ALA B 1 353 ? 51.63462 3.16592 -13.82689 1.000 72.74657 359 ALA B C 1
ATOM 14567 O O . ALA B 1 353 ? 50.64417 3.87089 -13.62573 1.000 73.57352 359 ALA B O 1
ATOM 14574 N N . PRO B 1 354 ? 51.51963 1.85777 -14.04079 1.000 74.57767 360 PRO B N 1
ATOM 14575 C CA . PRO B 1 354 ? 50.18599 1.23936 -14.07862 1.000 71.62490 360 PRO B CA 1
ATOM 14576 C C . PRO B 1 354 ? 49.38379 1.46145 -12.80804 1.000 71.26489 360 PRO B C 1
ATOM 14577 O O . PRO B 1 354 ? 48.15364 1.29832 -12.81839 1.000 71.16380 360 PRO B O 1
ATOM 14588 N N . TRP B 1 355 ? 50.04116 1.82427 -11.70757 1.000 72.48244 361 TRP B N 1
ATOM 14589 C CA . TRP B 1 355 ? 49.32736 2.18824 -10.48482 1.000 75.30480 361 TRP B CA 1
ATOM 14590 C C . TRP B 1 355 ? 48.55403 3.50101 -10.58405 1.000 70.08018 361 TRP B C 1
ATOM 14591 O O . TRP B 1 355 ? 47.65792 3.72963 -9.76611 1.000 70.44053 361 TRP B O 1
ATOM 14612 N N . MET B 1 356 ? 48.86643 4.36014 -11.54811 1.000 67.62459 362 MET B N 1
ATOM 14613 C CA . MET B 1 356 ? 48.37801 5.73316 -11.52935 1.000 68.08339 362 MET B CA 1
ATOM 14614 C C . MET B 1 356 ? 47.07510 5.85058 -12.29968 1.000 68.53867 362 MET B C 1
ATOM 14615 O O . MET B 1 356 ? 47.04031 5.62643 -13.50692 1.000 68.17658 362 MET B O 1
ATOM 14629 N N . LYS B 1 357 ? 46.02989 6.27314 -11.60978 1.000 68.48254 363 LYS B N 1
ATOM 14630 C CA . LYS B 1 357 ? 44.77304 6.61825 -12.23581 1.000 67.42903 363 LYS B CA 1
ATOM 14631 C C . LYS B 1 357 ? 44.75578 8.12690 -12.39058 1.000 67.55900 363 LYS B C 1
ATOM 14632 O O . LYS B 1 357 ? 45.31296 8.85130 -11.56224 1.000 67.72936 363 LYS B O 1
ATOM 14651 N N . VAL B 1 358 ? 44.16786 8.58402 -13.48612 1.000 70.69196 364 VAL B N 1
ATOM 14652 C CA . VAL B 1 358 ? 44.24641 9.95990 -13.95002 1.000 69.88825 364 VAL B CA 1
ATOM 14653 C C . VAL B 1 358 ? 42.85857 10.55968 -13.94849 1.000 72.80041 364 VAL B C 1
ATOM 14654 O O . VAL B 1 358 ? 41.85639 9.84514 -13.99945 1.000 75.72019 364 VAL B O 1
ATOM 14667 N N . MET B 1 359 ? 42.80828 11.87827 -13.77428 1.000 72.69615 365 MET B N 1
ATOM 14668 C CA . MET B 1 359 ? 41.59578 12.65831 -13.97932 1.000 78.85955 365 MET B CA 1
ATOM 14669 C C . MET B 1 359 ? 41.95732 13.92607 -14.73628 1.000 79.46111 365 MET B C 1
ATOM 14670 O O . MET B 1 359 ? 42.93553 14.60409 -14.40192 1.000 75.48636 365 MET B O 1
ATOM 14684 N N . ASP B 1 360 ? 41.14313 14.24974 -15.73691 1.000 78.81984 366 ASP B N 1
ATOM 14685 C CA . ASP B 1 360 ? 41.42439 15.36559 -16.62200 1.000 81.74632 366 ASP B CA 1
ATOM 14686 C C . ASP B 1 360 ? 40.15345 15.87738 -17.26524 1.000 84.09342 366 ASP B C 1
ATOM 14687 O O . ASP B 1 360 ? 39.19267 15.12817 -17.48153 1.000 83.94549 366 ASP B O 1
ATOM 14696 N N . ALA B 1 361 ? 40.19123 17.16596 -17.59883 1.000 85.76126 367 ALA B N 1
ATOM 14697 C CA . ALA B 1 361 ? 39.15673 17.80178 -18.39540 1.000 85.74757 367 ALA B CA 1
ATOM 14698 C C . ALA B 1 361 ? 38.99361 17.12124 -19.74469 1.000 91.14921 367 ALA B C 1
ATOM 14699 O O . ALA B 1 361 ? 39.76693 17.37411 -20.67066 1.000 98.30961 367 ALA B O 1
ATOM 14706 N N . LEU B 1 362 ? 37.98811 16.26370 -19.87178 1.000 92.03175 368 LEU B N 1
ATOM 14707 C CA . LEU B 1 362 ? 37.53943 15.77135 -21.17275 1.000 98.01060 368 LEU B CA 1
ATOM 14708 C C . LEU B 1 362 ? 36.06582 16.14288 -21.27825 1.000 92.59284 368 LEU B C 1
ATOM 14709 O O . LEU B 1 362 ? 35.20818 15.48309 -20.68386 1.000 89.91360 368 LEU B O 1
ATOM 14725 N N . SER B 1 363 ? 35.77273 17.17424 -22.05669 1.000 89.40379 369 SER B N 1
ATOM 14726 C CA . SER B 1 363 ? 34.40106 17.62610 -22.21991 1.000 84.42753 369 SER B CA 1
ATOM 14727 C C . SER B 1 363 ? 33.68215 16.94197 -23.36915 1.000 85.76825 369 SER B C 1
ATOM 14728 O O . SER B 1 363 ? 32.44779 16.99844 -23.42690 1.000 82.47826 369 SER B O 1
ATOM 14736 N N . ASP B 1 364 ? 34.42125 16.31314 -24.27967 1.000 91.30007 370 ASP B N 1
ATOM 14737 C CA . ASP B 1 364 ? 33.84124 15.52729 -25.35923 1.000 93.94060 370 ASP B CA 1
ATOM 14738 C C . ASP B 1 364 ? 33.44313 14.18329 -24.76908 1.000 103.09013 370 ASP B C 1
ATOM 14739 O O . ASP B 1 364 ? 34.31187 13.40431 -24.35921 1.000 107.69483 370 ASP B O 1
ATOM 14748 N N . VAL B 1 365 ? 32.13361 13.90820 -24.71865 1.000 103.72812 371 VAL B N 1
ATOM 14749 C CA . VAL B 1 365 ? 31.64188 12.71964 -24.02001 1.000 105.25256 371 VAL B CA 1
ATOM 14750 C C . VAL B 1 365 ? 31.96221 11.44454 -24.78503 1.000 118.44904 371 VAL B C 1
ATOM 14751 O O . VAL B 1 365 ? 32.17296 10.38597 -24.17413 1.000 120.00881 371 VAL B O 1
ATOM 14764 N N . ARG B 1 366 ? 31.95611 11.51189 -26.12537 1.000 127.29102 372 ARG B N 1
ATOM 14765 C CA . ARG B 1 366 ? 32.30512 10.36906 -26.96857 1.000 135.78622 372 ARG B CA 1
ATOM 14766 C C . ARG B 1 366 ? 33.76879 9.95150 -26.82962 1.000 137.85066 372 ARG B C 1
ATOM 14767 O O . ARG B 1 366 ? 34.12736 8.85691 -27.27989 1.000 141.01144 372 ARG B O 1
ATOM 14788 N N . TYR B 1 367 ? 34.62594 10.80746 -26.25746 1.000 134.60225 373 TYR B N 1
ATOM 14789 C CA . TYR B 1 367 ? 36.01695 10.46348 -25.97026 1.000 138.79102 373 TYR B CA 1
ATOM 14790 C C . TYR B 1 367 ? 36.30810 10.48689 -24.46289 1.000 133.65666 373 TYR B C 1
ATOM 14791 O O . TYR B 1 367 ? 37.46369 10.63482 -24.05048 1.000 132.62076 373 TYR B O 1
ATOM 14809 N N . GLY B 1 368 ? 35.27029 10.35709 -23.63322 1.000 129.89324 374 GLY B N 1
ATOM 14810 C CA . GLY B 1 368 ? 35.40096 10.06315 -22.21343 1.000 128.15988 374 GLY B CA 1
ATOM 14811 C C . GLY B 1 368 ? 34.61526 8.80652 -21.88005 1.000 129.09974 374 GLY B C 1
ATOM 14812 O O . GLY B 1 368 ? 34.78548 8.18228 -20.82766 1.000 128.35452 374 GLY B O 1
ATOM 14816 N N . ARG B 1 369 ? 33.67239 8.49592 -22.77064 1.000 130.47133 375 ARG B N 1
ATOM 14817 C CA . ARG B 1 369 ? 33.06364 7.16917 -22.86825 1.000 129.88409 375 ARG B CA 1
ATOM 14818 C C . ARG B 1 369 ? 34.07475 6.10463 -23.31019 1.000 131.70593 375 ARG B C 1
ATOM 14819 O O . ARG B 1 369 ? 34.00170 4.95894 -22.85216 1.000 129.31006 375 ARG B O 1
ATOM 14840 N N . GLU B 1 370 ? 35.03987 6.46996 -24.17674 1.000 134.48375 376 GLU B N 1
ATOM 14841 C CA . GLU B 1 370 ? 36.08169 5.57080 -24.68531 1.000 133.03038 376 GLU B CA 1
ATOM 14842 C C . GLU B 1 370 ? 37.15792 5.21232 -23.64940 1.000 131.42611 376 GLU B C 1
ATOM 14843 O O . GLU B 1 370 ? 38.11431 4.52335 -24.01991 1.000 129.59309 376 GLU B O 1
ATOM 14855 N N . GLN B 1 371 ? 37.04976 5.66321 -22.39259 1.000 130.25451 377 GLN B N 1
ATOM 14856 C CA . GLN B 1 371 ? 37.99976 5.37735 -21.29138 1.000 125.58706 377 GLN B CA 1
ATOM 14857 C C . GLN B 1 371 ? 39.31347 6.15728 -21.35647 1.000 123.47610 377 GLN B C 1
ATOM 14858 O O . GLN B 1 371 ? 40.20965 5.85749 -20.55339 1.000 120.70421 377 GLN B O 1
ATOM 14872 N N . LEU B 1 372 ? 39.45854 7.17127 -22.22472 1.000 123.94182 378 LEU B N 1
ATOM 14873 C CA . LEU B 1 372 ? 40.73866 7.87276 -22.33012 1.000 118.54385 378 LEU B CA 1
ATOM 14874 C C . LEU B 1 372 ? 41.29532 8.18802 -20.94210 1.000 108.92333 378 LEU B C 1
ATOM 14875 O O . LEU B 1 372 ? 42.43650 7.83522 -20.61746 1.000 101.88243 378 LEU B O 1
ATOM 14891 N N . THR B 1 373 ? 40.48092 8.82620 -20.10156 1.000 111.64417 379 THR B N 1
ATOM 14892 C CA . THR B 1 373 ? 40.82436 9.14169 -18.71927 1.000 103.75429 379 THR B CA 1
ATOM 14893 C C . THR B 1 373 ? 40.08647 8.17923 -17.77244 1.000 98.29211 379 THR B C 1
ATOM 14894 O O . THR B 1 373 ? 39.20405 7.41995 -18.18478 1.000 103.26037 379 THR B O 1
ATOM 14905 N N . ASP B 1 374 ? 40.47353 8.20194 -16.48921 1.000 85.04196 380 ASP B N 1
ATOM 14906 C CA . ASP B 1 374 ? 39.88387 7.32269 -15.48428 1.000 79.90044 380 ASP B CA 1
ATOM 14907 C C . ASP B 1 374 ? 38.72758 7.97330 -14.73615 1.000 79.44644 380 ASP B C 1
ATOM 14908 O O . ASP B 1 374 ? 37.75086 7.29699 -14.38992 1.000 74.93641 380 ASP B O 1
ATOM 14917 N N . ILE B 1 375 ? 38.86410 9.25502 -14.41440 1.000 76.25629 381 ILE B N 1
ATOM 14918 C CA . ILE B 1 375 ? 37.80387 10.05499 -13.81215 1.000 72.93626 381 ILE B CA 1
ATOM 14919 C C . ILE B 1 375 ? 37.69387 11.35352 -14.61029 1.000 70.68532 381 ILE B C 1
ATOM 14920 O O . ILE B 1 375 ? 38.56941 12.21883 -14.48587 1.000 70.12895 381 ILE B O 1
ATOM 14936 N N . PRO B 1 376 ? 36.67376 11.54470 -15.44108 1.000 68.69359 382 PRO B N 1
ATOM 14937 C CA . PRO B 1 376 ? 36.64649 12.73170 -16.28733 1.000 67.80248 382 PRO B CA 1
ATOM 14938 C C . PRO B 1 376 ? 36.11930 13.95638 -15.55408 1.000 66.14484 382 PRO B C 1
ATOM 14939 O O . PRO B 1 376 ? 35.40572 13.86973 -14.54326 1.000 60.91821 382 PRO B O 1
ATOM 14950 N N . ILE B 1 377 ? 36.52625 15.11556 -16.08073 1.000 67.03124 383 ILE B N 1
ATOM 14951 C CA . ILE B 1 377 ? 36.10044 16.41174 -15.56018 1.000 64.97837 383 ILE B CA 1
ATOM 14952 C C . ILE B 1 377 ? 35.49768 17.24358 -16.69052 1.000 64.68775 383 ILE B C 1
ATOM 14953 O O . ILE B 1 377 ? 36.14838 18.16695 -17.20171 1.000 66.09403 383 ILE B O 1
ATOM 14969 N N . PRO B 1 378 ? 34.26962 16.98910 -17.10791 1.000 64.70904 384 PRO B N 1
ATOM 14970 C CA . PRO B 1 378 ? 33.66890 17.87469 -18.09652 1.000 64.63417 384 PRO B CA 1
ATOM 14971 C C . PRO B 1 378 ? 33.48252 19.28021 -17.55195 1.000 57.29986 384 PRO B C 1
ATOM 14972 O O . PRO B 1 378 ? 33.30010 19.50386 -16.35133 1.000 55.85468 384 PRO B O 1
ATOM 14983 N N . ILE B 1 379 ? 33.55563 20.24084 -18.47268 1.000 58.19859 385 ILE B N 1
ATOM 14984 C CA . ILE B 1 379 ? 33.08859 21.58992 -18.19437 1.000 56.88729 385 ILE B CA 1
ATOM 14985 C C . ILE B 1 379 ? 31.57301 21.46758 -17.97844 1.000 56.85205 385 ILE B C 1
ATOM 14986 O O . ILE B 1 379 ? 30.95434 20.48717 -18.39630 1.000 57.89252 385 ILE B O 1
ATOM 15002 N N . ILE B 1 380 ? 30.98860 22.41433 -17.23074 1.000 53.94275 386 ILE B N 1
ATOM 15003 C CA . ILE B 1 380 ? 29.59454 22.22475 -16.82331 1.000 54.76677 386 ILE B CA 1
ATOM 15004 C C . ILE B 1 380 ? 28.65509 22.10495 -18.01367 1.000 57.56366 386 ILE B C 1
ATOM 15005 O O . ILE B 1 380 ? 27.63803 21.40323 -17.93295 1.000 59.29653 386 ILE B O 1
ATOM 15021 N N . SER B 1 381 ? 28.96473 22.76258 -19.13406 1.000 57.09331 387 SER B N 1
ATOM 15022 C CA . SER B 1 381 ? 28.03287 22.72389 -20.26746 1.000 60.08157 387 SER B CA 1
ATOM 15023 C C . SER B 1 381 ? 27.96460 21.36662 -20.95224 1.000 59.52164 387 SER B C 1
ATOM 15024 O O . SER B 1 381 ? 27.05150 21.16454 -21.75835 1.000 60.97388 387 SER B O 1
ATOM 15032 N N . SER B 1 382 ? 28.88859 20.44647 -20.64407 1.000 61.66938 388 SER B N 1
ATOM 15033 C CA . SER B 1 382 ? 28.86488 19.05705 -21.10742 1.000 63.30900 388 SER B CA 1
ATOM 15034 C C . SER B 1 382 ? 28.37016 18.09011 -20.03737 1.000 64.35002 388 SER B C 1
ATOM 15035 O O . SER B 1 382 ? 28.17648 16.89487 -20.31825 1.000 62.38084 388 SER B O 1
ATOM 15043 N N . ASP B 1 383 ? 28.16449 18.59149 -18.82149 1.000 60.47695 389 ASP B N 1
ATOM 15044 C CA . ASP B 1 383 ? 27.61857 17.76725 -17.75398 1.000 62.81689 389 ASP B CA 1
ATOM 15045 C C . ASP B 1 383 ? 26.41260 16.94489 -18.20052 1.000 63.91393 389 ASP B C 1
ATOM 15046 O O . ASP B 1 383 ? 26.32600 15.74702 -17.89465 1.000 65.36613 389 ASP B O 1
ATOM 15055 N N . GLU B 1 384 ? 25.43395 17.58503 -18.86107 1.000 66.75449 390 GLU B N 1
ATOM 15056 C CA . GLU B 1 384 ? 24.21795 16.86367 -19.22463 1.000 66.88385 390 GLU B CA 1
ATOM 15057 C C . GLU B 1 384 ? 24.56377 15.56915 -19.94909 1.000 67.94477 390 GLU B C 1
ATOM 15058 O O . GLU B 1 384 ? 24.09913 14.48875 -19.57308 1.000 66.98639 390 GLU B O 1
ATOM 15070 N N . ALA B 1 385 ? 25.44274 15.64754 -20.94623 1.000 69.05443 391 ALA B N 1
ATOM 15071 C CA . ALA B 1 385 ? 25.74858 14.44768 -21.71803 1.000 68.59691 391 ALA B CA 1
ATOM 15072 C C . ALA B 1 385 ? 26.36653 13.38664 -20.82117 1.000 71.14442 391 ALA B C 1
ATOM 15073 O O . ALA B 1 385 ? 25.96804 12.21275 -20.84499 1.000 73.56854 391 ALA B O 1
ATOM 15080 N N . TYR B 1 386 ? 27.33966 13.78199 -20.00748 1.000 69.20986 392 TYR B N 1
ATOM 15081 C CA . TYR B 1 386 ? 27.95745 12.79783 -19.13244 1.000 70.89382 392 TYR B CA 1
ATOM 15082 C C . TYR B 1 386 ? 26.94181 12.17304 -18.18078 1.000 71.69948 392 TYR B C 1
ATOM 15083 O O . TYR B 1 386 ? 27.12672 11.02332 -17.76737 1.000 70.73974 392 TYR B O 1
ATOM 15101 N N . ARG B 1 387 ? 25.86764 12.89773 -17.81326 1.000 69.75969 393 ARG B N 1
ATOM 15102 C CA . ARG B 1 387 ? 24.85693 12.26881 -16.96125 1.000 70.20866 393 ARG B CA 1
ATOM 15103 C C . ARG B 1 387 ? 23.95024 11.31037 -17.73928 1.000 71.57544 393 ARG B C 1
ATOM 15104 O O . ARG B 1 387 ? 23.49070 10.31531 -17.17852 1.000 71.17458 393 ARG B O 1
ATOM 15125 N N . LYS B 1 388 ? 23.71506 11.55170 -19.02726 1.000 72.43926 394 LYS B N 1
ATOM 15126 C CA . LYS B 1 388 ? 22.83324 10.65994 -19.76762 1.000 74.76231 394 LYS B CA 1
ATOM 15127 C C . LYS B 1 388 ? 23.53287 9.33600 -20.08707 1.000 77.76427 394 LYS B C 1
ATOM 15128 O O . LYS B 1 388 ? 22.87953 8.28745 -20.11696 1.000 77.72633 394 LYS B O 1
ATOM 15147 N N . GLU B 1 389 ? 24.85886 9.36091 -20.28241 1.000 79.09165 395 GLU B N 1
ATOM 15148 C CA . GLU B 1 389 ? 25.71064 8.16971 -20.29851 1.000 80.00735 395 GLU B CA 1
ATOM 15149 C C . GLU B 1 389 ? 25.82147 7.50297 -18.92426 1.000 77.90020 395 GLU B C 1
ATOM 15150 O O . GLU B 1 389 ? 26.43256 6.43309 -18.80836 1.000 75.83411 395 GLU B O 1
ATOM 15162 N N . GLN B 1 390 ? 25.28052 8.14200 -17.88486 1.000 77.83209 396 GLN B N 1
ATOM 15163 C CA . GLN B 1 390 ? 25.60769 7.89002 -16.48102 1.000 77.14063 396 GLN B CA 1
ATOM 15164 C C . GLN B 1 390 ? 27.06125 7.46395 -16.23644 1.000 72.55743 396 GLN B C 1
ATOM 15165 O O . GLN B 1 390 ? 27.35468 6.41044 -15.66867 1.000 71.23495 396 GLN B O 1
ATOM 15179 N N . ILE B 1 391 ? 27.95734 8.37353 -16.60382 1.000 70.33619 397 ILE B N 1
ATOM 15180 C CA . ILE B 1 391 ? 29.38682 8.31067 -16.31703 1.000 68.87232 397 ILE B CA 1
ATOM 15181 C C . ILE B 1 391 ? 29.66426 9.18680 -15.09566 1.000 65.63034 397 ILE B C 1
ATOM 15182 O O . ILE B 1 391 ? 29.39738 10.39722 -15.14503 1.000 63.61167 397 ILE B O 1
ATOM 15198 N N . PRO B 1 392 ? 30.24509 8.65953 -14.02683 1.000 63.98935 398 PRO B N 1
ATOM 15199 C CA . PRO B 1 392 ? 30.56748 9.52486 -12.87744 1.000 63.55016 398 PRO B CA 1
ATOM 15200 C C . PRO B 1 392 ? 31.68207 10.52432 -13.20261 1.000 60.40764 398 PRO B C 1
ATOM 15201 O O . PRO B 1 392 ? 32.67007 10.19310 -13.86067 1.000 58.88894 398 PRO B O 1
ATOM 15212 N N . HIS B 1 393 ? 31.54814 11.74807 -12.68990 1.000 59.45560 399 HIS B N 1
ATOM 15213 C CA . HIS B 1 393 ? 32.42608 12.79794 -13.16954 1.000 56.58957 399 HIS B CA 1
ATOM 15214 C C . HIS B 1 393 ? 32.48460 13.93905 -12.17804 1.000 54.80748 399 HIS B C 1
ATOM 15215 O O . HIS B 1 393 ? 31.61351 14.08854 -11.31751 1.000 53.10111 399 HIS B O 1
ATOM 15230 N N . TRP B 1 394 ? 33.58679 14.69096 -12.28132 1.000 55.47026 400 TRP B N 1
ATOM 15231 C CA . TRP B 1 394 ? 33.77429 16.02788 -11.72872 1.000 54.49288 400 TRP B CA 1
ATOM 15232 C C . TRP B 1 394 ? 33.28847 17.05003 -12.75614 1.000 54.50219 400 TRP B C 1
ATOM 15233 O O . TRP B 1 394 ? 33.04164 16.72484 -13.91264 1.000 54.73614 400 TRP B O 1
ATOM 15254 N N . VAL B 1 395 ? 33.17624 18.30399 -12.32970 1.000 52.44476 401 VAL B N 1
ATOM 15255 C CA . VAL B 1 395 ? 32.75161 19.39204 -13.19788 1.000 51.10003 401 VAL B CA 1
ATOM 15256 C C . VAL B 1 395 ? 33.67141 20.57670 -12.96322 1.000 52.24210 401 VAL B C 1
ATOM 15257 O O . VAL B 1 395 ? 34.29110 20.69830 -11.89760 1.000 51.77258 401 VAL B O 1
ATOM 15270 N N . TYR B 1 396 ? 33.85671 21.40182 -13.99621 1.000 53.14594 402 TYR B N 1
ATOM 15271 C CA . TYR B 1 396 ? 34.59390 22.64428 -13.77613 1.000 50.34681 402 TYR B CA 1
ATOM 15272 C C . TYR B 1 396 ? 33.94823 23.75496 -14.57533 1.000 52.78445 402 TYR B C 1
ATOM 15273 O O . TYR B 1 396 ? 33.02398 23.51853 -15.36449 1.000 54.43545 402 TYR B O 1
ATOM 15291 N N . PHE B 1 397 ? 34.44046 24.97713 -14.35042 1.000 50.47114 403 PHE B N 1
ATOM 15292 C CA . PHE B 1 397 ? 34.05499 26.13205 -15.15060 1.000 51.36715 403 PHE B CA 1
ATOM 15293 C C . PHE B 1 397 ? 35.20821 27.11543 -15.00218 1.000 54.18377 403 PHE B C 1
ATOM 15294 O O . PHE B 1 397 ? 36.13143 26.90613 -14.20350 1.000 52.80190 403 PHE B O 1
ATOM 15311 N N . CYS B 1 398 ? 35.25064 28.07335 -15.92150 1.000 58.18395 404 CYS B N 1
ATOM 15312 C CA . CYS B 1 398 ? 36.35814 29.02239 -16.06826 1.000 55.69336 404 CYS B CA 1
ATOM 15313 C C . CYS B 1 398 ? 35.83311 30.35037 -16.63222 1.000 57.07681 404 CYS B C 1
ATOM 15314 O O . CYS B 1 398 ? 34.79038 30.84075 -16.17728 1.000 53.92055 404 CYS B O 1
ATOM 15322 N N . THR B 1 399 ? 36.54097 30.97554 -17.58107 1.000 67.12815 405 THR B N 1
ATOM 15323 C CA . THR B 1 399 ? 35.96472 32.16044 -18.22539 1.000 66.43287 405 THR B CA 1
ATOM 15324 C C . THR B 1 399 ? 34.60540 31.86652 -18.81353 1.000 64.97588 405 THR B C 1
ATOM 15325 O O . THR B 1 399 ? 33.80285 32.78458 -19.00391 1.000 65.76612 405 THR B O 1
ATOM 15336 N N . GLY B 1 400 ? 34.37531 30.61313 -19.19051 1.000 62.18194 406 GLY B N 1
ATOM 15337 C CA . GLY B 1 400 ? 33.10454 30.16057 -19.68297 1.000 58.37883 406 GLY B CA 1
ATOM 15338 C C . GLY B 1 400 ? 32.69541 28.86197 -19.03745 1.000 59.45796 406 GLY B C 1
ATOM 15339 O O . GLY B 1 400 ? 33.44710 28.22827 -18.28011 1.000 58.29181 406 GLY B O 1
ATOM 15343 N N . PRO B 1 401 ? 31.48639 28.41676 -19.36856 1.000 57.70156 407 PRO B N 1
ATOM 15344 C CA . PRO B 1 401 ? 30.57277 29.12267 -20.26854 1.000 55.61524 407 PRO B CA 1
ATOM 15345 C C . PRO B 1 401 ? 29.91558 30.29792 -19.58099 1.000 57.49875 407 PRO B C 1
ATOM 15346 O O . PRO B 1 401 ? 30.09837 30.50697 -18.36932 1.000 57.67844 407 PRO B O 1
ATOM 15357 N N . ARG B 1 402 ? 29.10224 31.04504 -20.32140 1.000 59.18186 408 ARG B N 1
ATOM 15358 C CA . ARG B 1 402 ? 28.47383 32.21476 -19.71322 1.000 58.59399 408 ARG B CA 1
ATOM 15359 C C . ARG B 1 402 ? 26.96472 32.27445 -19.96967 1.000 59.06400 408 ARG B C 1
ATOM 15360 O O . ARG B 1 402 ? 26.25386 31.25864 -19.91230 1.000 53.02908 408 ARG B O 1
ATOM 15381 N N . ASN B 1 403 ? 26.47063 33.48194 -20.23009 1.000 60.81023 409 ASN B N 1
ATOM 15382 C CA . ASN B 1 403 ? 25.04343 33.73066 -20.28664 1.000 58.17016 409 ASN B CA 1
ATOM 15383 C C . ASN B 1 403 ? 24.31992 32.95659 -19.17460 1.000 58.30126 409 ASN B C 1
ATOM 15384 O O . ASN B 1 403 ? 24.67391 33.10973 -17.99788 1.000 52.69508 409 ASN B O 1
ATOM 15395 N N . LYS B 1 404 ? 23.35450 32.08243 -19.53038 1.000 61.28181 410 LYS B N 1
ATOM 15396 C CA . LYS B 1 404 ? 22.52859 31.39287 -18.52967 1.000 60.80876 410 LYS B CA 1
ATOM 15397 C C . LYS B 1 404 ? 23.34784 30.49065 -17.58943 1.000 58.06926 410 LYS B C 1
ATOM 15398 O O . LYS B 1 404 ? 22.87902 30.17034 -16.48110 1.000 55.06191 410 LYS B O 1
ATOM 15417 N N . TRP B 1 405 ? 24.58151 30.14849 -17.94998 1.000 55.98273 411 TRP B N 1
ATOM 15418 C CA . TRP B 1 405 ? 25.31329 29.12061 -17.21395 1.000 55.79419 411 TRP B CA 1
ATOM 15419 C C . TRP B 1 405 ? 25.81168 29.63633 -15.86236 1.000 50.51567 411 TRP B C 1
ATOM 15420 O O . TRP B 1 405 ? 26.08655 30.82251 -15.69412 1.000 49.67023 411 TRP B O 1
ATOM 15441 N N . LEU B 1 406 ? 25.89250 28.71983 -14.88858 1.000 48.09426 412 LEU B N 1
ATOM 15442 C CA . LEU B 1 406 ? 26.50351 29.01202 -13.59895 1.000 47.13782 412 LEU B CA 1
ATOM 15443 C C . LEU B 1 406 ? 27.90674 29.56923 -13.78438 1.000 45.86611 412 LEU B C 1
ATOM 15444 O O . LEU B 1 406 ? 28.64844 29.11702 -14.65586 1.000 45.02917 412 LEU B O 1
ATOM 15460 N N . ASN B 1 407 ? 28.30116 30.50360 -12.92383 1.000 45.62559 413 ASN B N 1
ATOM 15461 C CA . ASN B 1 407 ? 29.67897 30.99806 -12.93869 1.000 46.36848 413 ASN B CA 1
ATOM 15462 C C . ASN B 1 407 ? 29.88523 31.90087 -11.72547 1.000 44.65054 413 ASN B C 1
ATOM 15463 O O . ASN B 1 407 ? 29.04424 31.96495 -10.82344 1.000 43.71852 413 ASN B O 1
ATOM 15474 N N . ARG B 1 408 ? 31.05696 32.52468 -11.66282 1.000 43.23611 414 ARG B N 1
ATOM 15475 C CA . ARG B 1 408 ? 31.52980 33.18923 -10.47649 1.000 41.76794 414 ARG B CA 1
ATOM 15476 C C . ARG B 1 408 ? 32.15704 34.53937 -10.82309 1.000 41.70459 414 ARG B C 1
ATOM 15477 O O . ARG B 1 408 ? 33.15165 34.95747 -10.21790 1.000 39.92802 414 ARG B O 1
ATOM 15498 N N . LEU B 1 409 ? 31.56405 35.25753 -11.76984 1.000 41.70936 415 LEU B N 1
ATOM 15499 C CA . LEU B 1 409 ? 32.25536 36.40056 -12.33624 1.000 44.37249 415 LEU B CA 1
ATOM 15500 C C . LEU B 1 409 ? 31.90159 37.67494 -11.56480 1.000 42.51230 415 LEU B C 1
ATOM 15501 O O . LEU B 1 409 ? 30.99141 37.70230 -10.74024 1.000 43.29395 415 LEU B O 1
ATOM 15517 N N . TYR B 1 410 ? 32.63766 38.75299 -11.85532 1.000 43.34646 416 TYR B N 1
ATOM 15518 C CA . TYR B 1 410 ? 32.33489 40.04338 -11.23358 1.000 43.07164 416 TYR B CA 1
ATOM 15519 C C . TYR B 1 410 ? 30.87791 40.45917 -11.43034 1.000 44.28590 416 TYR B C 1
ATOM 15520 O O . TYR B 1 410 ? 30.31601 41.16497 -10.58069 1.000 42.75190 416 TYR B O 1
ATOM 15538 N N . ASP B 1 411 ? 30.27910 40.10985 -12.58363 1.000 46.34984 417 ASP B N 1
ATOM 15539 C CA . ASP B 1 411 ? 28.91153 40.49597 -12.91764 1.000 44.59789 417 ASP B CA 1
ATOM 15540 C C . ASP B 1 411 ? 27.97386 39.28889 -12.92346 1.000 44.80564 417 ASP B C 1
ATOM 15541 O O . ASP B 1 411 ? 26.88447 39.34506 -13.50820 1.000 45.28924 417 ASP B O 1
ATOM 15550 N N . THR B 1 412 ? 28.36316 38.20798 -12.22496 1.000 44.85110 418 THR B N 1
ATOM 15551 C CA . THR B 1 412 ? 27.46860 37.09096 -11.95145 1.000 42.33850 418 THR B CA 1
ATOM 15552 C C . THR B 1 412 ? 26.65457 37.38851 -10.70035 1.000 44.54952 418 THR B C 1
ATOM 15553 O O . THR B 1 412 ? 27.24251 37.69410 -9.65699 1.000 43.93351 418 THR B O 1
ATOM 15564 N N . PRO B 1 413 ? 25.32148 37.36056 -10.76267 1.000 45.75614 419 PRO B N 1
ATOM 15565 C CA . PRO B 1 413 ? 24.51096 37.67321 -9.56570 1.000 44.83428 419 PRO B CA 1
ATOM 15566 C C . PRO B 1 413 ? 24.74453 36.71575 -8.40199 1.000 43.77565 419 PRO B C 1
ATOM 15567 O O . PRO B 1 413 ? 24.84770 35.49255 -8.56945 1.000 43.73020 419 PRO B O 1
ATOM 15578 N N . LEU B 1 414 ? 24.71486 37.26706 -7.20930 1.000 41.62490 420 LEU B N 1
ATOM 15579 C CA . LEU B 1 414 ? 25.13342 36.43725 -6.09855 1.000 40.95682 420 LEU B CA 1
ATOM 15580 C C . LEU B 1 414 ? 24.21072 35.25584 -5.86685 1.000 44.03841 420 LEU B C 1
ATOM 15581 O O . LEU B 1 414 ? 24.72650 34.17150 -5.56817 1.000 45.00317 420 LEU B O 1
ATOM 15597 N N . PRO B 1 415 ? 22.87888 35.37336 -6.02675 1.000 45.33197 421 PRO B N 1
ATOM 15598 C CA . PRO B 1 415 ? 22.02920 34.17689 -5.83427 1.000 44.24377 421 PRO B CA 1
ATOM 15599 C C . PRO B 1 415 ? 22.30816 33.07346 -6.82960 1.000 43.32186 421 PRO B C 1
ATOM 15600 O O . PRO B 1 415 ? 22.28677 31.87604 -6.48956 1.000 43.92898 421 PRO B O 1
ATOM 15611 N N . LYS B 1 416 ? 22.60304 33.45128 -8.06500 1.000 44.00700 422 LYS B N 1
ATOM 15612 C CA . LYS B 1 416 ? 23.02334 32.46696 -9.05562 1.000 44.71992 422 LYS B CA 1
ATOM 15613 C C . LYS B 1 416 ? 24.26773 31.70530 -8.57483 1.000 44.31956 422 LYS B C 1
ATOM 15614 O O . LYS B 1 416 ? 24.30014 30.45848 -8.58441 1.000 43.66698 422 LYS B O 1
ATOM 15633 N N . LEU B 1 417 ? 25.28700 32.44344 -8.11335 1.000 41.35411 423 LEU B N 1
ATOM 15634 C CA . LEU B 1 417 ? 26.49389 31.81858 -7.57209 1.000 42.71294 423 LEU B CA 1
ATOM 15635 C C . LEU B 1 417 ? 26.16391 30.93625 -6.37760 1.000 43.30296 423 LEU B C 1
ATOM 15636 O O . LEU B 1 417 ? 26.70074 29.83234 -6.23573 1.000 45.92624 423 LEU B O 1
ATOM 15652 N N . ARG B 1 418 ? 25.26169 31.40210 -5.51965 1.000 43.41698 424 ARG B N 1
ATOM 15653 C CA . ARG B 1 418 ? 24.85372 30.64431 -4.33839 1.000 45.08701 424 ARG B CA 1
ATOM 15654 C C . ARG B 1 418 ? 24.20971 29.30897 -4.72002 1.000 44.25374 424 ARG B C 1
ATOM 15655 O O . ARG B 1 418 ? 24.26689 28.34255 -3.95797 1.000 44.10948 424 ARG B O 1
ATOM 15676 N N . MET B 1 419 ? 23.64157 29.21332 -5.89952 1.000 43.26190 425 MET B N 1
ATOM 15677 C CA . MET B 1 419 ? 23.14526 27.90126 -6.26740 1.000 44.85486 425 MET B CA 1
ATOM 15678 C C . MET B 1 419 ? 24.26751 26.86563 -6.55452 1.000 45.52385 425 MET B C 1
ATOM 15679 O O . MET B 1 419 ? 23.92097 25.71488 -6.89410 1.000 46.31556 425 MET B O 1
ATOM 15693 N N . SER B 1 420 ? 25.56197 27.21526 -6.49556 1.000 43.99458 426 SER B N 1
ATOM 15694 C CA . SER B 1 420 ? 26.60446 26.27110 -6.93633 1.000 45.30380 426 SER B CA 1
ATOM 15695 C C . SER B 1 420 ? 26.49164 24.92554 -6.24141 1.000 44.16679 426 SER B C 1
ATOM 15696 O O . SER B 1 420 ? 26.43880 23.88231 -6.89733 1.000 45.21156 426 SER B O 1
ATOM 15704 N N . GLY B 1 421 ? 26.47454 24.92695 -4.90294 1.000 45.26615 427 GLY B N 1
ATOM 15705 C CA . GLY B 1 421 ? 26.48153 23.66843 -4.15474 1.000 46.04406 427 GLY B CA 1
ATOM 15706 C C . GLY B 1 421 ? 25.18284 22.88113 -4.25702 1.000 47.20193 427 GLY B C 1
ATOM 15707 O O . GLY B 1 421 ? 25.19823 21.64325 -4.22366 1.000 45.20109 427 GLY B O 1
ATOM 15711 N N . TRP B 1 422 ? 24.05043 23.58550 -4.38722 1.000 44.75622 428 TRP B N 1
ATOM 15712 C CA . TRP B 1 422 ? 22.78504 22.92879 -4.68431 1.000 45.78222 428 TRP B CA 1
ATOM 15713 C C . TRP B 1 422 ? 22.88497 22.15503 -5.99553 1.000 46.92953 428 TRP B C 1
ATOM 15714 O O . TRP B 1 422 ? 22.47044 21.00139 -6.08655 1.000 46.54175 428 TRP B O 1
ATOM 15735 N N . LEU B 1 423 ? 23.49041 22.76066 -7.01227 1.000 48.39540 429 LEU B N 1
ATOM 15736 C CA . LEU B 1 423 ? 23.60326 22.07984 -8.29851 1.000 49.12233 429 LEU B CA 1
ATOM 15737 C C . LEU B 1 423 ? 24.58502 20.91700 -8.22202 1.000 48.14271 429 LEU B C 1
ATOM 15738 O O . LEU B 1 423 ? 24.29887 19.83703 -8.72456 1.000 46.51767 429 LEU B O 1
ATOM 15754 N N . PHE B 1 424 ? 25.77250 21.13370 -7.63142 1.000 48.61381 430 PHE B N 1
ATOM 15755 C CA . PHE B 1 424 ? 26.70645 20.02173 -7.41482 1.000 46.72814 430 PHE B CA 1
ATOM 15756 C C . PHE B 1 424 ? 25.98248 18.86626 -6.72740 1.000 49.87787 430 PHE B C 1
ATOM 15757 O O . PHE B 1 424 ? 26.13914 17.69462 -7.10791 1.000 51.63178 430 PHE B O 1
ATOM 15774 N N . TYR B 1 425 ? 25.15571 19.17878 -5.72534 1.000 49.12416 431 TYR B N 1
ATOM 15775 C CA . TYR B 1 425 ? 24.51414 18.12080 -4.96767 1.000 49.05272 431 TYR B CA 1
ATOM 15776 C C . TYR B 1 425 ? 23.48484 17.40907 -5.82141 1.000 51.49382 431 TYR B C 1
ATOM 15777 O O . TYR B 1 425 ? 23.48459 16.17306 -5.93127 1.000 50.48867 431 TYR B O 1
ATOM 15795 N N . LYS B 1 426 ? 22.58217 18.18202 -6.42283 1.000 50.26478 432 LYS B N 1
ATOM 15796 C CA . LYS B 1 426 ? 21.48462 17.56910 -7.13695 1.000 51.24560 432 LYS B CA 1
ATOM 15797 C C . LYS B 1 426 ? 21.98329 16.85070 -8.38709 1.000 51.29803 432 LYS B C 1
ATOM 15798 O O . LYS B 1 426 ? 21.58266 15.71589 -8.64383 1.000 53.80887 432 LYS B O 1
ATOM 15817 N N . LEU B 1 427 ? 22.92991 17.42425 -9.11528 1.000 51.19807 433 LEU B N 1
ATOM 15818 C CA . LEU B 1 427 ? 23.43859 16.78341 -10.32651 1.000 52.97018 433 LEU B CA 1
ATOM 15819 C C . LEU B 1 427 ? 24.59306 15.82285 -10.03225 1.000 53.48352 433 LEU B C 1
ATOM 15820 O O . LEU B 1 427 ? 25.24200 15.32526 -10.96336 1.000 53.33741 433 LEU B O 1
ATOM 15836 N N . LYS B 1 428 ? 24.84832 15.56299 -8.74350 1.000 53.78475 434 LYS B N 1
ATOM 15837 C CA . LYS B 1 428 ? 25.69345 14.46858 -8.26201 1.000 51.36127 434 LYS B CA 1
ATOM 15838 C C . LYS B 1 428 ? 27.12501 14.55929 -8.78033 1.000 49.49272 434 LYS B C 1
ATOM 15839 O O . LYS B 1 428 ? 27.79017 13.56537 -8.98268 1.000 49.24189 434 LYS B O 1
ATOM 15858 N N . ALA B 1 429 ? 27.66794 15.74251 -8.86509 1.000 50.46528 435 ALA B N 1
ATOM 15859 C CA . ALA B 1 429 ? 29.06681 15.80476 -9.21071 1.000 48.11397 435 ALA B CA 1
ATOM 15860 C C . ALA B 1 429 ? 29.89025 15.12367 -8.12943 1.000 50.84848 435 ALA B C 1
ATOM 15861 O O . ALA B 1 429 ? 29.55093 15.15859 -6.93788 1.000 50.48212 435 ALA B O 1
ATOM 15868 N N . LEU B 1 430 ? 30.97271 14.47602 -8.56772 1.000 50.65035 436 LEU B N 1
ATOM 15869 C CA . LEU B 1 430 ? 31.97119 13.97531 -7.64534 1.000 51.02679 436 LEU B CA 1
ATOM 15870 C C . LEU B 1 430 ? 32.80920 15.09198 -7.03709 1.000 50.17120 436 LEU B C 1
ATOM 15871 O O . LEU B 1 430 ? 33.39638 14.89243 -5.96973 1.000 48.41781 436 LEU B O 1
ATOM 15887 N N . GLY B 1 431 ? 32.91510 16.22976 -7.70379 1.000 48.73313 437 GLY B N 1
ATOM 15888 C CA . GLY B 1 431 ? 33.77656 17.28704 -7.21381 1.000 49.58035 437 GLY B CA 1
ATOM 15889 C C . GLY B 1 431 ? 33.86772 18.42243 -8.20868 1.000 49.15551 437 GLY B C 1
ATOM 15890 O O . GLY B 1 431 ? 33.42813 18.32284 -9.35172 1.000 51.96702 437 GLY B O 1
ATOM 15894 N N . PHE B 1 432 ? 34.51536 19.48966 -7.77262 1.000 47.31968 438 PHE B N 1
ATOM 15895 C CA . PHE B 1 432 ? 34.60342 20.72600 -8.54079 1.000 46.89282 438 PHE B CA 1
ATOM 15896 C C . PHE B 1 432 ? 36.03240 21.23364 -8.51691 1.000 48.38282 438 PHE B C 1
ATOM 15897 O O . PHE B 1 432 ? 36.64761 21.32163 -7.45111 1.000 49.05399 438 PHE B O 1
ATOM 15914 N N . LEU B 1 433 ? 36.49959 21.67065 -9.68375 1.000 48.48677 439 LEU B N 1
ATOM 15915 C CA . LEU B 1 433 ? 37.85987 22.13186 -9.93014 1.000 47.01469 439 LEU B CA 1
ATOM 15916 C C . LEU B 1 433 ? 37.78842 23.53970 -10.51198 1.000 46.45582 439 LEU B C 1
ATOM 15917 O O . LEU B 1 433 ? 36.90498 23.83300 -11.31404 1.000 46.24605 439 LEU B O 1
ATOM 15933 N N . HIS B 1 434 ? 38.70918 24.41737 -10.10871 1.000 47.73349 440 HIS B N 1
ATOM 15934 C CA . HIS B 1 434 ? 38.75292 25.75597 -10.69163 1.000 46.36710 440 HIS B CA 1
ATOM 15935 C C . HIS B 1 434 ? 40.19705 26.23762 -10.76657 1.000 46.04888 440 HIS B C 1
ATOM 15936 O O . HIS B 1 434 ? 40.99496 25.95310 -9.87293 1.000 43.65500 440 HIS B O 1
ATOM 15950 N N . TRP B 1 435 ? 40.52289 26.99522 -11.82215 1.000 47.37112 441 TRP B N 1
ATOM 15951 C CA . TRP B 1 435 ? 41.91744 27.34893 -12.09350 1.000 47.26907 441 TRP B CA 1
ATOM 15952 C C . TRP B 1 435 ? 42.35125 28.62692 -11.38659 1.000 45.91415 441 TRP B C 1
ATOM 15953 O O . TRP B 1 435 ? 43.56238 28.85259 -11.23021 1.000 45.92935 441 TRP B O 1
ATOM 15974 N N . GLY B 1 436 ? 41.39637 29.42413 -10.90700 1.000 49.76755 442 GLY B N 1
ATOM 15975 C CA . GLY B 1 436 ? 41.63907 30.81045 -10.55302 1.000 48.67491 442 GLY B CA 1
ATOM 15976 C C . GLY B 1 436 ? 41.28244 31.19802 -9.12275 1.000 47.49965 442 GLY B C 1
ATOM 15977 O O . GLY B 1 436 ? 40.31758 31.93746 -8.86805 1.000 48.44199 442 GLY B O 1
ATOM 15981 N N . TYR B 1 437 ? 42.10771 30.74560 -8.18125 1.000 45.24417 443 TYR B N 1
ATOM 15982 C CA . TYR B 1 437 ? 42.01155 31.20360 -6.80232 1.000 42.54543 443 TYR B CA 1
ATOM 15983 C C . TYR B 1 437 ? 42.75709 32.52132 -6.61205 1.000 42.39246 443 TYR B C 1
ATOM 15984 O O . TYR B 1 437 ? 42.18823 33.49893 -6.14137 1.000 41.82926 443 TYR B O 1
ATOM 16002 N N . ASN B 1 438 ? 44.03284 32.56704 -6.96003 1.000 42.55938 444 ASN B N 1
ATOM 16003 C CA . ASN B 1 438 ? 44.81166 33.76330 -6.75644 1.000 42.44853 444 ASN B CA 1
ATOM 16004 C C . ASN B 1 438 ? 45.71187 34.04384 -7.95774 1.000 43.12469 444 ASN B C 1
ATOM 16005 O O . ASN B 1 438 ? 46.90155 34.34193 -7.81338 1.000 40.37228 444 ASN B O 1
ATOM 16016 N N . PHE B 1 439 ? 45.15929 33.96924 -9.17228 1.000 43.10631 445 PHE B N 1
ATOM 16017 C CA . PHE B 1 439 ? 45.97543 34.25793 -10.35497 1.000 42.45605 445 PHE B CA 1
ATOM 16018 C C . PHE B 1 439 ? 45.88413 35.76420 -10.58874 1.000 44.19674 445 PHE B C 1
ATOM 16019 O O . PHE B 1 439 ? 45.09974 36.30791 -11.38593 1.000 43.20458 445 PHE B O 1
ATOM 16036 N N . TRP B 1 440 ? 46.77537 36.42826 -9.85139 1.000 43.64956 446 TRP B N 1
ATOM 16037 C CA . TRP B 1 440 ? 46.82700 37.84585 -9.58045 1.000 43.26029 446 TRP B CA 1
ATOM 16038 C C . TRP B 1 440 ? 47.67577 38.60742 -10.58121 1.000 44.09437 446 TRP B C 1
ATOM 16039 O O . TRP B 1 440 ? 47.72509 39.83428 -10.50409 1.000 44.92374 446 TRP B O 1
ATOM 16060 N N . TYR B 1 441 ? 48.39539 37.92215 -11.45588 1.000 43.03966 447 TYR B N 1
ATOM 16061 C CA . TYR B 1 441 ? 49.38238 38.57604 -12.30178 1.000 47.78441 447 TYR B CA 1
ATOM 16062 C C . TYR B 1 441 ? 48.93250 38.58579 -13.76277 1.000 47.63236 447 TYR B C 1
ATOM 16063 O O . TYR B 1 441 ? 47.79098 38.24609 -14.09361 1.000 47.40426 447 TYR B O 1
ATOM 16081 N N . THR B 1 442 ? 49.83311 39.02649 -14.63034 1.000 48.88646 448 THR B N 1
ATOM 16082 C CA . THR B 1 442 ? 49.53138 39.16812 -16.04777 1.000 50.67059 448 THR B CA 1
ATOM 16083 C C . THR B 1 442 ? 49.48141 37.82006 -16.74002 1.000 51.61755 448 THR B C 1
ATOM 16084 O O . THR B 1 442 ? 50.40476 37.01500 -16.61031 1.000 51.75721 448 THR B O 1
ATOM 16095 N N . LEU B 1 443 ? 48.41365 37.58378 -17.49615 1.000 51.64418 449 LEU B N 1
ATOM 16096 C CA . LEU B 1 443 ? 48.20348 36.26310 -18.08742 1.000 53.77819 449 LEU B CA 1
ATOM 16097 C C . LEU B 1 443 ? 49.38322 35.84254 -18.97054 1.000 55.25750 449 LEU B C 1
ATOM 16098 O O . LEU B 1 443 ? 49.80589 36.57926 -19.87018 1.000 53.12664 449 LEU B O 1
ATOM 16114 N N . ASP B 1 444 ? 49.90401 34.64450 -18.69240 1.000 54.81995 450 ASP B N 1
ATOM 16115 C CA . ASP B 1 444 ? 50.95920 33.97074 -19.47169 1.000 57.43471 450 ASP B CA 1
ATOM 16116 C C . ASP B 1 444 ? 52.27773 34.74706 -19.51581 1.000 56.01756 450 ASP B C 1
ATOM 16117 O O . ASP B 1 444 ? 53.05441 34.59003 -20.46126 1.000 57.40760 450 ASP B O 1
ATOM 16126 N N . LYS B 1 445 ? 52.58130 35.53351 -18.48646 1.000 55.42619 451 LYS B N 1
ATOM 16127 C CA . LYS B 1 445 ? 53.80223 36.32963 -18.45897 1.000 57.75303 451 LYS B CA 1
ATOM 16128 C C . LYS B 1 445 ? 54.31823 36.47326 -17.03691 1.000 54.90544 451 LYS B C 1
ATOM 16129 O O . LYS B 1 445 ? 53.54224 36.67669 -16.10656 1.000 54.95618 451 LYS B O 1
ATOM 16148 N N . GLU B 1 446 ? 55.63706 36.47894 -16.89865 1.000 55.84937 452 GLU B N 1
ATOM 16149 C CA . GLU B 1 446 ? 56.28579 36.62619 -15.60470 1.000 56.32669 452 GLU B CA 1
ATOM 16150 C C . GLU B 1 446 ? 56.38859 38.11581 -15.27733 1.000 54.64803 452 GLU B C 1
ATOM 16151 O O . GLU B 1 446 ? 57.46077 38.71249 -15.22829 1.000 54.32776 452 GLU B O 1
ATOM 16163 N N . GLN B 1 447 ? 55.23989 38.70557 -15.02135 1.000 54.45160 453 GLN B N 1
ATOM 16164 C CA . GLN B 1 447 ? 55.08991 40.14563 -14.83146 1.000 55.94624 453 GLN B CA 1
ATOM 16165 C C . GLN B 1 447 ? 53.93552 40.37060 -13.85483 1.000 54.43822 453 GLN B C 1
ATOM 16166 O O . GLN B 1 447 ? 52.79836 39.96299 -14.13293 1.000 53.15922 453 GLN B O 1
ATOM 16180 N N . PRO B 1 448 ? 54.17181 40.94236 -12.68080 1.000 53.03626 454 PRO B N 1
ATOM 16181 C CA . PRO B 1 448 ? 53.07459 41.06591 -11.70371 1.000 54.13054 454 PRO B CA 1
ATOM 16182 C C . PRO B 1 448 ? 51.96033 41.95708 -12.21361 1.000 52.69125 454 PRO B C 1
ATOM 16183 O O . PRO B 1 448 ? 52.13670 42.76564 -13.13011 1.000 54.47140 454 PRO B O 1
ATOM 16194 N N . GLY B 1 449 ? 50.78828 41.80254 -11.59700 1.000 49.46237 455 GLY B N 1
ATOM 16195 C CA . GLY B 1 449 ? 49.65554 42.61976 -11.92266 1.000 50.55907 455 GLY B CA 1
ATOM 16196 C C . GLY B 1 449 ? 49.23769 43.50839 -10.77034 1.000 50.40575 455 GLY B C 1
ATOM 16197 O O . GLY B 1 449 ? 50.00990 43.77937 -9.83611 1.000 49.32721 455 GLY B O 1
ATOM 16201 N N . ASP B 1 450 ? 47.99243 43.97676 -10.84210 1.000 48.93101 456 ASP B N 1
ATOM 16202 C CA . ASP B 1 450 ? 47.38568 44.71529 -9.74211 1.000 47.58749 456 ASP B CA 1
ATOM 16203 C C . ASP B 1 450 ? 45.95876 44.24803 -9.61215 1.000 45.16696 456 ASP B C 1
ATOM 16204 O O . ASP B 1 450 ? 45.04993 44.81397 -10.21752 1.000 45.99736 456 ASP B O 1
ATOM 16213 N N . PRO B 1 451 ? 45.71844 43.22311 -8.81688 1.000 46.58390 457 PRO B N 1
ATOM 16214 C CA . PRO B 1 451 ? 44.34552 42.70173 -8.68315 1.000 44.88438 457 PRO B CA 1
ATOM 16215 C C . PRO B 1 451 ? 43.35066 43.71345 -8.19743 1.000 42.85763 457 PRO B C 1
ATOM 16216 O O . PRO B 1 451 ? 42.14735 43.48342 -8.32761 1.000 43.92921 457 PRO B O 1
ATOM 16227 N N . PHE B 1 452 ? 43.79175 44.79340 -7.57098 1.000 44.50916 458 PHE B N 1
ATOM 16228 C CA . PHE B 1 452 ? 42.84085 45.77932 -7.06998 1.000 43.06584 458 PHE B CA 1
ATOM 16229 C C . PHE B 1 452 ? 42.29502 46.71292 -8.15239 1.000 42.65685 458 PHE B C 1
ATOM 16230 O O . PHE B 1 452 ? 41.30365 47.38842 -7.87927 1.000 41.22971 458 PHE B O 1
ATOM 16247 N N . THR B 1 453 ? 42.91834 46.77800 -9.35982 1.000 41.74843 459 THR B N 1
ATOM 16248 C CA . THR B 1 453 ? 42.43680 47.59146 -10.48056 1.000 44.22607 459 THR B CA 1
ATOM 16249 C C . THR B 1 453 ? 42.21294 46.83072 -11.78596 1.000 44.16314 459 THR B C 1
ATOM 16250 O O . THR B 1 453 ? 41.64970 47.40630 -12.72718 1.000 47.00680 459 THR B O 1
ATOM 16261 N N . GLU B 1 454 ? 42.63949 45.57848 -11.87450 1.000 43.17542 460 GLU B N 1
ATOM 16262 C CA . GLU B 1 454 ? 42.55330 44.76195 -13.07547 1.000 42.20107 460 GLU B CA 1
ATOM 16263 C C . GLU B 1 454 ? 42.06662 43.38422 -12.65780 1.000 44.48513 460 GLU B C 1
ATOM 16264 O O . GLU B 1 454 ? 42.70361 42.70935 -11.84387 1.000 45.37141 460 GLU B O 1
ATOM 16276 N N . GLY B 1 455 ? 40.89297 43.00396 -13.14935 1.000 44.62213 461 GLY B N 1
ATOM 16277 C CA . GLY B 1 455 ? 40.25121 41.78090 -12.73297 1.000 43.14641 461 GLY B CA 1
ATOM 16278 C C . GLY B 1 455 ? 40.21741 40.66151 -13.75455 1.000 43.57936 461 GLY B C 1
ATOM 16279 O O . GLY B 1 455 ? 39.55547 39.64632 -13.50205 1.000 43.69852 461 GLY B O 1
ATOM 16283 N N . ALA B 1 456 ? 40.87755 40.79897 -14.90531 1.000 42.14038 462 ALA B N 1
ATOM 16284 C CA . ALA B 1 456 ? 40.88796 39.75779 -15.92747 1.000 44.45038 462 ALA B CA 1
ATOM 16285 C C . ALA B 1 456 ? 42.30276 39.44639 -16.40236 1.000 45.05765 462 ALA B C 1
ATOM 16286 O O . ALA B 1 456 ? 42.50864 39.06129 -17.55455 1.000 46.65250 462 ALA B O 1
ATOM 16293 N N . ALA B 1 457 ? 43.28803 39.58262 -15.52847 1.000 43.15430 463 ALA B N 1
ATOM 16294 C CA . ALA B 1 457 ? 44.65554 39.21810 -15.87637 1.000 45.90005 463 ALA B CA 1
ATOM 16295 C C . ALA B 1 457 ? 45.11577 39.94057 -17.14250 1.000 46.59298 463 ALA B C 1
ATOM 16296 O O . ALA B 1 457 ? 46.00220 39.47664 -17.85972 1.000 47.91924 463 ALA B O 1
ATOM 16303 N N . TYR B 1 458 ? 44.53580 41.11079 -17.39377 1.000 46.39973 464 TYR B N 1
ATOM 16304 C CA . TYR B 1 458 ? 44.86275 41.96437 -18.52524 1.000 45.46444 464 TYR B CA 1
ATOM 16305 C C . TYR B 1 458 ? 44.47788 41.33258 -19.84717 1.000 43.92995 464 TYR B C 1
ATOM 16306 O O . TYR B 1 458 ? 45.02754 41.69294 -20.88001 1.000 46.69163 464 TYR B O 1
ATOM 16324 N N . ALA B 1 459 ? 43.53058 40.39588 -19.83760 1.000 43.96799 465 ALA B N 1
ATOM 16325 C CA . ALA B 1 459 ? 43.17613 39.63187 -21.02451 1.000 45.75245 465 ALA B CA 1
ATOM 16326 C C . ALA B 1 459 ? 41.67533 39.72474 -21.32320 1.000 47.95757 465 ALA B C 1
ATOM 16327 O O . ALA B 1 459 ? 41.10955 38.82327 -21.95368 1.000 46.04341 465 ALA B O 1
ATOM 16334 N N . TYR B 1 460 ? 40.99489 40.79426 -20.88230 1.000 47.58088 466 TYR B N 1
ATOM 16335 C CA . TYR B 1 460 ? 39.58974 40.90020 -21.24755 1.000 44.58752 466 TYR B CA 1
ATOM 16336 C C . TYR B 1 460 ? 39.46826 41.23666 -22.72298 1.000 43.89748 466 TYR B C 1
ATOM 16337 O O . TYR B 1 460 ? 40.32962 41.94146 -23.26867 1.000 41.01594 466 TYR B O 1
ATOM 16355 N N . PRO B 1 461 ? 38.43957 40.69225 -23.40853 1.000 43.53933 467 PRO B N 1
ATOM 16356 C CA . PRO B 1 461 ? 37.34233 39.90927 -22.82841 1.000 46.15800 467 PRO B CA 1
ATOM 16357 C C . PRO B 1 461 ? 37.48227 38.37610 -22.79578 1.000 47.77762 467 PRO B C 1
ATOM 16358 O O . PRO B 1 461 ? 36.59886 37.68415 -22.23951 1.000 47.88085 467 PRO B O 1
ATOM 16369 N N . GLY B 1 462 ? 38.52879 37.84876 -23.42613 1.000 43.27507 468 GLY B N 1
ATOM 16370 C CA . GLY B 1 462 ? 38.75259 36.41143 -23.37569 1.000 47.55742 468 GLY B CA 1
ATOM 16371 C C . GLY B 1 462 ? 38.77519 35.86994 -21.95623 1.000 50.02528 468 GLY B C 1
ATOM 16372 O O . GLY B 1 462 ? 38.15011 34.85041 -21.65353 1.000 53.27912 468 GLY B O 1
ATOM 16376 N N . ILE B 1 463 ? 39.47675 36.55855 -21.06324 1.000 47.91479 469 ILE B N 1
ATOM 16377 C CA . ILE B 1 463 ? 39.38085 36.30711 -19.63309 1.000 47.63734 469 ILE B CA 1
ATOM 16378 C C . ILE B 1 463 ? 38.32387 37.24225 -19.05957 1.000 47.51741 469 ILE B C 1
ATOM 16379 O O . ILE B 1 463 ? 38.47083 38.46599 -19.14103 1.000 46.91541 469 ILE B O 1
ATOM 16395 N N . ALA B 1 464 ? 37.29389 36.68033 -18.42777 1.000 48.47458 470 ALA B N 1
ATOM 16396 C CA . ALA B 1 464 ? 36.24506 37.48537 -17.81530 1.000 45.72627 470 ALA B CA 1
ATOM 16397 C C . ALA B 1 464 ? 36.70192 38.05482 -16.48926 1.000 45.21373 470 ALA B C 1
ATOM 16398 O O . ALA B 1 464 ? 37.28784 37.35036 -15.66226 1.000 45.09425 470 ALA B O 1
ATOM 16405 N N . TYR B 1 465 ? 36.34313 39.30431 -16.25175 1.000 43.85313 471 TYR B N 1
ATOM 16406 C CA . TYR B 1 465 ? 36.53263 39.88062 -14.93784 1.000 43.58289 471 TYR B CA 1
ATOM 16407 C C . TYR B 1 465 ? 35.95383 38.97150 -13.87579 1.000 42.10242 471 TYR B C 1
ATOM 16408 O O . TYR B 1 465 ? 34.80020 38.55578 -13.95236 1.000 40.74669 471 TYR B O 1
ATOM 16426 N N . GLY B 1 466 ? 36.78221 38.62751 -12.90623 1.000 42.51660 472 GLY B N 1
ATOM 16427 C CA . GLY B 1 466 ? 36.39170 37.76716 -11.80657 1.000 41.47769 472 GLY B CA 1
ATOM 16428 C C . GLY B 1 466 ? 36.83884 36.33269 -11.93951 1.000 43.10327 472 GLY B C 1
ATOM 16429 O O . GLY B 1 466 ? 36.74424 35.58691 -10.96035 1.000 43.17130 472 GLY B O 1
ATOM 16433 N N . ASP B 1 467 ? 37.27895 35.91491 -13.13096 1.000 45.14596 473 ASP B N 1
ATOM 16434 C CA . ASP B 1 467 ? 37.65829 34.53121 -13.38410 1.000 45.26101 473 ASP B CA 1
ATOM 16435 C C . ASP B 1 467 ? 39.02493 34.18296 -12.79674 1.000 45.11700 473 ASP B C 1
ATOM 16436 O O . ASP B 1 467 ? 39.19937 33.08119 -12.25713 1.000 43.38756 473 ASP B O 1
ATOM 16445 N N . PRO B 1 468 ? 40.00746 35.08569 -12.84751 1.000 43.87405 474 PRO B N 1
ATOM 16446 C CA . PRO B 1 468 ? 41.35863 34.72009 -12.37792 1.000 45.62589 474 PRO B CA 1
ATOM 16447 C C . PRO B 1 468 ? 41.52466 34.57279 -10.86512 1.000 44.49314 474 PRO B C 1
ATOM 16448 O O . PRO B 1 468 ? 42.49858 33.91159 -10.46307 1.000 43.27061 474 PRO B O 1
ATOM 16459 N N . PHE B 1 469 ? 40.67307 35.17647 -10.01654 1.000 44.94114 475 PHE B N 1
ATOM 16460 C CA . PHE B 1 469 ? 40.96699 35.17621 -8.57990 1.000 42.20866 475 PHE B CA 1
ATOM 16461 C C . PHE B 1 469 ? 39.72836 35.55243 -7.77974 1.000 41.21718 475 PHE B C 1
ATOM 16462 O O . PHE B 1 469 ? 38.93683 36.38572 -8.21666 1.000 38.67244 475 PHE B O 1
ATOM 16479 N N . VAL B 1 470 ? 39.51241 34.84912 -6.65624 1.000 41.68740 476 VAL B N 1
ATOM 16480 C CA . VAL B 1 470 ? 38.45059 35.14842 -5.70282 1.000 39.77872 476 VAL B CA 1
ATOM 16481 C C . VAL B 1 470 ? 38.98422 35.69654 -4.39954 1.000 38.77952 476 VAL B C 1
ATOM 16482 O O . VAL B 1 470 ? 38.19767 35.97519 -3.51139 1.000 39.51845 476 VAL B O 1
ATOM 16495 N N . VAL B 1 471 ? 40.29340 35.80129 -4.22716 1.000 39.30855 477 VAL B N 1
ATOM 16496 C CA . VAL B 1 471 ? 40.85314 36.50041 -3.07312 1.000 40.46656 477 VAL B CA 1
ATOM 16497 C C . VAL B 1 471 ? 41.82630 37.55796 -3.58874 1.000 39.33406 477 VAL B C 1
ATOM 16498 O O . VAL B 1 471 ? 42.26535 37.51317 -4.73619 1.000 41.14518 477 VAL B O 1
ATOM 16511 N N . TYR B 1 472 ? 42.16848 38.51232 -2.72454 1.000 40.16358 478 TYR B N 1
ATOM 16512 C CA . TYR B 1 472 ? 43.07308 39.58489 -3.08186 1.000 39.68805 478 TYR B CA 1
ATOM 16513 C C . TYR B 1 472 ? 44.32860 39.51424 -2.21560 1.000 41.66733 478 TYR B C 1
ATOM 16514 O O . TYR B 1 472 ? 44.29725 38.92316 -1.12904 1.000 36.27638 478 TYR B O 1
ATOM 16532 N N . PRO B 1 473 ? 45.45700 40.07887 -2.66582 1.000 41.94476 479 PRO B N 1
ATOM 16533 C CA . PRO B 1 473 ? 46.69232 40.00819 -1.84674 1.000 41.40024 479 PRO B CA 1
ATOM 16534 C C . PRO B 1 473 ? 46.69019 41.02015 -0.71029 1.000 41.46373 479 PRO B C 1
ATOM 16535 O O . PRO B 1 473 ? 46.64605 42.23050 -0.93353 1.000 42.95095 479 PRO B O 1
ATOM 16546 N N . GLY B 1 474 ? 46.72690 40.50725 0.52184 1.000 42.01250 480 GLY B N 1
ATOM 16547 C CA . GLY B 1 474 ? 46.83252 41.31610 1.70424 1.000 41.79755 480 GLY B CA 1
ATOM 16548 C C . GLY B 1 474 ? 48.25144 41.23966 2.25702 1.000 45.12394 480 GLY B C 1
ATOM 16549 O O . GLY B 1 474 ? 49.04541 40.36997 1.88273 1.000 43.49874 480 GLY B O 1
ATOM 16553 N N . PRO B 1 475 ? 48.58698 42.14693 3.17658 1.000 46.24727 481 PRO B N 1
ATOM 16554 C CA . PRO B 1 475 ? 49.96047 42.18391 3.71114 1.000 47.74328 481 PRO B CA 1
ATOM 16555 C C . PRO B 1 475 ? 50.44347 40.87606 4.32088 1.000 48.37954 481 PRO B C 1
ATOM 16556 O O . PRO B 1 475 ? 51.65103 40.61706 4.29615 1.000 51.69465 481 PRO B O 1
ATOM 16567 N N . ASP B 1 476 ? 49.56147 40.06325 4.89985 1.000 48.39219 482 ASP B N 1
ATOM 16568 C CA . ASP B 1 476 ? 49.94666 38.82414 5.57814 1.000 46.80662 482 ASP B CA 1
ATOM 16569 C C . ASP B 1 476 ? 49.26364 37.58580 5.00707 1.000 44.97261 482 ASP B C 1
ATOM 16570 O O . ASP B 1 476 ? 49.34688 36.52405 5.61747 1.000 46.73776 482 ASP B O 1
ATOM 16579 N N . GLY B 1 477 ? 48.60617 37.68249 3.85889 1.000 44.61447 483 GLY B N 1
ATOM 16580 C CA . GLY B 1 477 ? 47.81560 36.60072 3.35765 1.000 43.98745 483 GLY B CA 1
ATOM 16581 C C . GLY B 1 477 ? 46.69195 37.16052 2.51153 1.000 44.46632 483 GLY B C 1
ATOM 16582 O O . GLY B 1 477 ? 46.66705 38.34697 2.16488 1.000 41.24135 483 GLY B O 1
ATOM 16586 N N . PRO B 1 478 ? 45.74415 36.30771 2.16530 1.000 41.37584 484 PRO B N 1
ATOM 16587 C CA . PRO B 1 478 ? 44.65456 36.71435 1.28310 1.000 42.25248 484 PRO B CA 1
ATOM 16588 C C . PRO B 1 478 ? 43.58304 37.51932 2.00667 1.000 41.87974 484 PRO B C 1
ATOM 16589 O O . PRO B 1 478 ? 43.21786 37.20721 3.14040 1.000 43.58006 484 PRO B O 1
ATOM 16600 N N . TYR B 1 479 ? 43.04811 38.53383 1.32223 1.000 41.39880 485 TYR B N 1
ATOM 16601 C CA . TYR B 1 479 ? 41.75826 39.12156 1.66389 1.000 40.68780 485 TYR B CA 1
ATOM 16602 C C . TYR B 1 479 ? 40.71223 38.30325 0.97666 1.000 40.27643 485 TYR B C 1
ATOM 16603 O O . TYR B 1 479 ? 40.92485 37.88774 -0.16277 1.000 35.29349 485 TYR B O 1
ATOM 16621 N N . ASP B 1 480 ? 39.63000 38.00375 1.69529 1.000 41.73335 486 ASP B N 1
ATOM 16622 C CA . ASP B 1 480 ? 38.48294 37.34649 1.10489 1.000 38.81845 486 ASP B CA 1
ATOM 16623 C C . ASP B 1 480 ? 37.77488 38.34309 0.19248 1.000 39.05781 486 ASP B C 1
ATOM 16624 O O . ASP B 1 480 ? 38.15460 39.51039 0.13170 1.000 36.94886 486 ASP B O 1
ATOM 16633 N N . SER B 1 481 ? 36.82388 37.84050 -0.60503 1.000 38.58544 487 SER B N 1
ATOM 16634 C CA . SER B 1 481 ? 35.88003 38.64717 -1.36048 1.000 38.42941 487 SER B CA 1
ATOM 16635 C C . SER B 1 481 ? 34.43661 38.21232 -1.09361 1.000 39.12563 487 SER B C 1
ATOM 16636 O O . SER B 1 481 ? 34.15519 37.10819 -0.62177 1.000 37.09854 487 SER B O 1
ATOM 16644 N N . ILE B 1 482 ? 33.49273 39.05769 -1.50426 1.000 40.03700 488 ILE B N 1
ATOM 16645 C CA . ILE B 1 482 ? 32.07330 38.70238 -1.41374 1.000 39.52795 488 ILE B CA 1
ATOM 16646 C C . ILE B 1 482 ? 31.80750 37.40197 -2.15091 1.000 38.82978 488 ILE B C 1
ATOM 16647 O O . ILE B 1 482 ? 31.09119 36.51483 -1.66312 1.000 39.97360 488 ILE B O 1
ATOM 16663 N N . ARG B 1 483 ? 32.34556 37.29937 -3.36784 1.000 37.63578 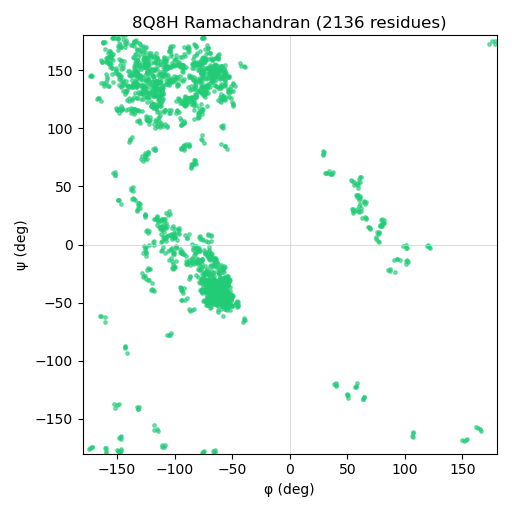489 ARG B N 1
ATOM 16664 C CA . ARG B 1 483 ? 32.14904 36.10638 -4.17377 1.000 40.52650 489 ARG B CA 1
ATOM 16665 C C . ARG B 1 483 ? 32.65090 34.88039 -3.43284 1.000 38.01910 489 ARG B C 1
ATOM 16666 O O . ARG B 1 483 ? 32.01933 33.82080 -3.47184 1.000 34.55045 489 ARG B O 1
ATOM 16687 N N . TRP B 1 484 ? 33.77775 35.01348 -2.73590 1.000 41.12663 490 TRP B N 1
ATOM 16688 C CA . TRP B 1 484 ? 34.37661 33.86658 -2.06307 1.000 40.64038 490 TRP B CA 1
ATOM 16689 C C . TRP B 1 484 ? 33.52578 33.43416 -0.89395 1.000 40.59173 490 TRP B C 1
ATOM 16690 O O . TRP B 1 484 ? 33.32439 32.22612 -0.68643 1.000 31.75336 490 TRP B O 1
ATOM 16711 N N . GLU B 1 485 ? 32.93066 34.39801 -0.18397 1.000 41.41221 491 GLU B N 1
ATOM 16712 C CA . GLU B 1 485 ? 32.05759 34.05387 0.92893 1.000 40.78284 491 GLU B CA 1
ATOM 16713 C C . GLU B 1 485 ? 30.77355 33.43898 0.42740 1.000 41.14387 491 GLU B C 1
ATOM 16714 O O . GLU B 1 485 ? 30.22193 32.52672 1.05801 1.000 36.99680 491 GLU B O 1
ATOM 16726 N N . VAL B 1 486 ? 30.25087 33.93544 -0.69252 1.000 41.73287 492 VAL B N 1
ATOM 16727 C CA . VAL B 1 486 ? 29.00302 33.34933 -1.18205 1.000 41.78192 492 VAL B CA 1
ATOM 16728 C C . VAL B 1 486 ? 29.25017 31.93549 -1.67555 1.000 40.86366 492 VAL B C 1
ATOM 16729 O O . VAL B 1 486 ? 28.49472 31.02046 -1.35144 1.000 42.31693 492 VAL B O 1
ATOM 16742 N N . PHE B 1 487 ? 30.32954 31.72637 -2.43837 1.000 41.11269 493 PHE B N 1
ATOM 16743 C CA . PHE B 1 487 ? 30.66511 30.39136 -2.92087 1.000 41.12623 493 PHE B CA 1
ATOM 16744 C C . PHE B 1 487 ? 30.86259 29.43309 -1.75687 1.000 44.68271 493 PHE B C 1
ATOM 16745 O O . PHE B 1 487 ? 30.40172 28.26861 -1.79031 1.000 44.99371 493 PHE B O 1
ATOM 16762 N N . SER B 1 488 ? 31.54782 29.90996 -0.71036 1.000 41.18952 494 SER B N 1
ATOM 16763 C CA . SER B 1 488 ? 31.77088 29.07879 0.46378 1.000 43.28810 494 SER B CA 1
ATOM 16764 C C . SER B 1 488 ? 30.45834 28.71859 1.15154 1.000 43.20081 494 SER B C 1
ATOM 16765 O O . SER B 1 488 ? 30.21985 27.55881 1.51720 1.000 43.14787 494 SER B O 1
ATOM 16773 N N . GLU B 1 489 ? 29.57507 29.68692 1.30169 1.000 43.17467 495 GLU B N 1
ATOM 16774 C CA . GLU B 1 489 ? 28.27434 29.39486 1.88934 1.000 44.05507 495 GLU B CA 1
ATOM 16775 C C . GLU B 1 489 ? 27.48105 28.46127 0.97221 1.000 45.10475 495 GLU B C 1
ATOM 16776 O O . GLU B 1 489 ? 26.64135 27.67904 1.44404 1.000 43.96839 495 GLU B O 1
ATOM 16788 N N . SER B 1 490 ? 27.80903 28.45296 -0.31928 1.000 43.39118 496 SER B N 1
ATOM 16789 C CA . SER B 1 490 ? 27.15812 27.53708 -1.23726 1.000 44.53770 496 SER B CA 1
ATOM 16790 C C . SER B 1 490 ? 27.60632 26.09938 -0.96943 1.000 45.30899 496 SER B C 1
ATOM 16791 O O . SER B 1 490 ? 26.78797 25.15606 -0.97799 1.000 43.97206 496 SER B O 1
ATOM 16799 N N . LEU B 1 491 ? 28.90304 25.91770 -0.70221 1.000 46.17426 497 LEU B N 1
ATOM 16800 C CA . LEU B 1 491 ? 29.38330 24.59463 -0.29968 1.000 43.85151 497 LEU B CA 1
ATOM 16801 C C . LEU B 1 491 ? 28.78860 24.17424 1.04598 1.000 43.85909 497 LEU B C 1
ATOM 16802 O O . LEU B 1 491 ? 28.52173 22.98733 1.28922 1.000 44.92764 497 LEU B O 1
ATOM 16818 N N . GLN B 1 492 ? 28.54543 25.13106 1.92506 1.000 44.16819 498 GLN B N 1
ATOM 16819 C CA . GLN B 1 492 ? 27.83708 24.81651 3.16310 1.000 45.16734 498 GLN B CA 1
ATOM 16820 C C . GLN B 1 492 ? 26.39941 24.37396 2.90945 1.000 45.18560 498 GLN B C 1
ATOM 16821 O O . GLN B 1 492 ? 25.88210 23.50460 3.62415 1.000 43.11757 498 GLN B O 1
ATOM 16835 N N . ASP B 1 493 ? 25.72465 24.96459 1.92688 1.000 44.48677 499 ASP B N 1
ATOM 16836 C CA . ASP B 1 493 ? 24.37331 24.49048 1.61763 1.000 42.99222 499 ASP B CA 1
ATOM 16837 C C . ASP B 1 493 ? 24.42573 23.05168 1.15962 1.000 45.11640 499 ASP B C 1
ATOM 16838 O O . ASP B 1 493 ? 23.51731 22.25726 1.44904 1.000 47.31945 499 ASP B O 1
ATOM 16847 N N . TYR B 1 494 ? 25.48673 22.68154 0.46081 1.000 44.87544 500 TYR B N 1
ATOM 16848 C CA . TYR B 1 494 ? 25.61276 21.26757 0.11620 1.000 45.83912 500 TYR B CA 1
ATOM 16849 C C . TYR B 1 494 ? 25.74055 20.42405 1.37227 1.000 46.22604 500 TYR B C 1
ATOM 16850 O O . TYR B 1 494 ? 25.13731 19.34538 1.46394 1.000 47.18192 500 TYR B O 1
ATOM 16868 N N . ALA B 1 495 ? 26.45441 20.92516 2.37639 1.000 45.96764 501 ALA B N 1
ATOM 16869 C CA . ALA B 1 495 ? 26.50027 20.20936 3.65164 1.000 45.92323 501 ALA B CA 1
ATOM 16870 C C . ALA B 1 495 ? 25.14293 20.21050 4.37031 1.000 48.12869 501 ALA B C 1
ATOM 16871 O O . ALA B 1 495 ? 24.84165 19.29135 5.12383 1.000 45.58965 501 ALA B O 1
ATOM 16878 N N . ILE B 1 496 ? 24.32339 21.24383 4.18668 1.000 48.27616 502 ILE B N 1
ATOM 16879 C CA . ILE B 1 496 ? 23.00210 21.22964 4.79877 1.000 47.18414 502 ILE B CA 1
ATOM 16880 C C . ILE B 1 496 ? 22.14997 20.12165 4.19015 1.000 49.90931 502 ILE B C 1
ATOM 16881 O O . ILE B 1 496 ? 21.55085 19.29508 4.89642 1.000 49.03699 502 ILE B O 1
ATOM 16897 N N . LEU B 1 497 ? 22.07729 20.09775 2.86236 1.000 49.43886 503 LEU B N 1
ATOM 16898 C CA . LEU B 1 497 ? 21.33048 19.04371 2.18499 1.000 48.94136 503 LEU B CA 1
ATOM 16899 C C . LEU B 1 497 ? 21.81057 17.67205 2.62058 1.000 49.58150 503 LEU B C 1
ATOM 16900 O O . LEU B 1 497 ? 21.00771 16.75118 2.83021 1.000 50.30520 503 LEU B O 1
ATOM 16916 N N . GLN B 1 498 ? 23.12327 17.50916 2.75117 1.000 48.95223 504 GLN B N 1
ATOM 16917 C CA . GLN B 1 498 ? 23.64739 16.19095 3.07458 1.000 48.21931 504 GLN B CA 1
ATOM 16918 C C . GLN B 1 498 ? 23.31759 15.83262 4.51408 1.000 49.01448 504 GLN B C 1
ATOM 16919 O O . GLN B 1 498 ? 22.81264 14.73669 4.79032 1.000 52.95728 504 GLN B O 1
ATOM 16933 N N . SER B 1 499 ? 23.59959 16.74630 5.44143 1.000 46.13167 505 SER B N 1
ATOM 16934 C CA . SER B 1 499 ? 23.40846 16.47391 6.86070 1.000 51.07372 505 SER B CA 1
ATOM 16935 C C . SER B 1 499 ? 21.93323 16.24264 7.20010 1.000 53.09489 505 SER B C 1
ATOM 16936 O O . SER B 1 499 ? 21.62038 15.48385 8.11639 1.000 52.06697 505 SER B O 1
ATOM 16944 N N . ALA B 1 500 ? 21.02466 16.88768 6.46894 1.000 50.95184 506 ALA B N 1
ATOM 16945 C CA . ALA B 1 500 ? 19.58570 16.76404 6.64389 1.000 49.59696 506 ALA B CA 1
ATOM 16946 C C . ALA B 1 500 ? 18.99138 15.55976 5.94333 1.000 53.66746 506 ALA B C 1
ATOM 16947 O O . ALA B 1 500 ? 17.80149 15.28204 6.14949 1.000 59.56184 506 ALA B O 1
ATOM 16954 N N . GLY B 1 501 ? 19.76019 14.85923 5.10307 1.000 55.77343 507 GLY B N 1
ATOM 16955 C CA . GLY B 1 501 ? 19.24937 13.66984 4.45388 1.000 51.09295 507 GLY B CA 1
ATOM 16956 C C . GLY B 1 501 ? 18.39553 13.91272 3.23903 1.000 54.95710 507 GLY B C 1
ATOM 16957 O O . GLY B 1 501 ? 17.65462 13.01150 2.81844 1.000 55.69926 507 GLY B O 1
ATOM 16961 N N . ILE B 1 502 ? 18.48003 15.09718 2.64286 1.000 54.12832 508 ILE B N 1
ATOM 16962 C CA . ILE B 1 502 ? 17.67064 15.38492 1.46924 1.000 56.24214 508 ILE B CA 1
ATOM 16963 C C . ILE B 1 502 ? 18.22160 14.61787 0.27339 1.000 58.28169 508 ILE B C 1
ATOM 16964 O O . ILE B 1 502 ? 19.43368 14.60824 0.02296 1.000 57.27943 508 ILE B O 1
ATOM 16980 N N . GLN B 1 503 ? 17.35773 13.95821 -0.43486 1.000 57.64025 509 GLN B N 1
ATOM 16981 C CA . GLN B 1 503 ? 17.83877 13.21602 -1.58476 1.000 60.65684 509 GLN B CA 1
ATOM 16982 C C . GLN B 1 503 ? 17.88657 14.09258 -2.84402 1.000 62.45079 509 GLN B C 1
ATOM 16983 O O . GLN B 1 503 ? 17.04677 14.97520 -3.02951 1.000 63.18202 509 GLN B O 1
ATOM 16997 N N . PRO B 1 504 ? 18.84593 13.88988 -3.74685 1.000 63.70467 510 PRO B N 1
ATOM 16998 C CA . PRO B 1 504 ? 18.84406 14.66026 -4.99506 1.000 64.16934 510 PRO B CA 1
ATOM 16999 C C . PRO B 1 504 ? 17.53763 14.58166 -5.73001 1.000 64.92278 510 PRO B C 1
ATOM 17000 O O . PRO B 1 504 ? 17.11652 15.55910 -6.37117 1.000 60.56722 510 PRO B O 1
ATOM 17011 N N . GLU B 1 505 ? 16.86055 13.44653 -5.60611 1.000 64.01513 511 GLU B N 1
ATOM 17012 C CA . GLU B 1 505 ? 15.58131 13.21004 -6.25841 1.000 65.73154 511 GLU B CA 1
ATOM 17013 C C . GLU B 1 505 ? 14.43038 13.85359 -5.50834 1.000 65.19218 511 GLU B C 1
ATOM 17014 O O . GLU B 1 505 ? 13.28513 13.77633 -5.96918 1.000 65.38676 511 GLU B O 1
ATOM 17026 N N . ASP B 1 506 ? 14.70636 14.47169 -4.36482 1.000 65.43434 512 ASP B N 1
ATOM 17027 C CA . ASP B 1 506 ? 13.64255 15.06079 -3.56890 1.000 65.15330 512 ASP B CA 1
ATOM 17028 C C . ASP B 1 506 ? 12.91138 16.10356 -4.41037 1.000 66.17077 512 ASP B C 1
ATOM 17029 O O . ASP B 1 506 ? 13.54180 16.82502 -5.19913 1.000 66.10028 512 ASP B O 1
ATOM 17038 N N . PRO B 1 507 ? 11.57839 16.13094 -4.36149 1.000 65.50530 513 PRO B N 1
ATOM 17039 C CA . PRO B 1 507 ? 10.84042 17.13960 -5.13349 1.000 65.47338 513 PRO B CA 1
ATOM 17040 C C . PRO B 1 507 ? 11.22836 18.57881 -4.84625 1.000 64.24689 513 PRO B C 1
ATOM 17041 O O . PRO B 1 507 ? 11.00664 19.42280 -5.71581 1.000 66.82631 513 PRO B O 1
ATOM 17052 N N . MET B 1 508 ? 11.71938 18.92013 -3.65291 1.000 62.48528 514 MET B N 1
ATOM 17053 C CA . MET B 1 508 ? 12.03321 20.32294 -3.41064 1.000 60.47864 514 MET B CA 1
ATOM 17054 C C . MET B 1 508 ? 13.19443 20.82033 -4.27058 1.000 63.07617 514 MET B C 1
ATOM 17055 O O . MET B 1 508 ? 13.42413 22.04057 -4.32541 1.000 62.35241 514 MET B O 1
ATOM 17069 N N . LEU B 1 509 ? 13.92841 19.91511 -4.92834 1.000 62.62742 515 LEU B N 1
ATOM 17070 C CA . LEU B 1 509 ? 15.08673 20.25134 -5.75600 1.000 61.36722 515 LEU B CA 1
ATOM 17071 C C . LEU B 1 509 ? 14.82885 20.02164 -7.24960 1.000 60.61069 515 LEU B C 1
ATOM 17072 O O . LEU B 1 509 ? 15.77355 19.97216 -8.03914 1.000 60.09670 515 LEU B O 1
ATOM 17088 N N . ALA B 1 510 ? 13.58305 19.81912 -7.65165 1.000 59.89379 516 ALA B N 1
ATOM 17089 C CA . ALA B 1 510 ? 13.32487 19.29629 -8.97967 1.000 60.72655 516 ALA B CA 1
ATOM 17090 C C . ALA B 1 510 ? 13.45896 20.33224 -10.06962 1.000 62.73500 516 ALA B C 1
ATOM 17091 O O . ALA B 1 510 ? 13.57201 19.95736 -11.24610 1.000 63.97808 516 ALA B O 1
ATOM 17098 N N . ALA B 1 511 ? 13.41880 21.61617 -9.71976 1.000 60.18355 517 ALA B N 1
ATOM 17099 C CA . ALA B 1 511 ? 13.60871 22.65690 -10.71910 1.000 59.84107 517 ALA B CA 1
ATOM 17100 C C . ALA B 1 511 ? 15.05991 22.83174 -11.14230 1.000 59.80444 517 ALA B C 1
ATOM 17101 O O . ALA B 1 511 ? 15.32242 23.53716 -12.12494 1.000 59.32519 517 ALA B O 1
ATOM 17108 N N . LEU B 1 512 ? 15.99035 22.25092 -10.40419 1.000 57.48603 518 LEU B N 1
ATOM 17109 C CA . LEU B 1 512 ? 17.39700 22.22908 -10.77292 1.000 57.29098 518 LEU B CA 1
ATOM 17110 C C . LEU B 1 512 ? 17.57232 21.19560 -11.88332 1.000 60.03349 518 LEU B C 1
ATOM 17111 O O . LEU B 1 512 ? 17.65788 19.99740 -11.61148 1.000 58.06865 518 LEU B O 1
ATOM 17127 N N . HIS B 1 513 ? 17.53480 21.63891 -13.15022 1.000 59.05927 519 HIS B N 1
ATOM 17128 C CA . HIS B 1 513 ? 17.63495 20.71741 -14.28386 1.000 60.91248 519 HIS B CA 1
ATOM 17129 C C . HIS B 1 513 ? 19.05241 20.53593 -14.83410 1.000 56.15406 519 HIS B C 1
ATOM 17130 O O . HIS B 1 513 ? 19.48984 19.41015 -15.08096 1.000 55.08492 519 HIS B O 1
ATOM 17144 N N . THR B 1 514 ? 19.77392 21.62038 -15.06282 1.000 57.51228 520 THR B N 1
ATOM 17145 C CA . THR B 1 514 ? 21.15442 21.54646 -15.54202 1.000 59.08409 520 THR B CA 1
ATOM 17146 C C . THR B 1 514 ? 21.93635 22.65962 -14.86920 1.000 53.15124 520 THR B C 1
ATOM 17147 O O . THR B 1 514 ? 21.39250 23.41785 -14.06813 1.000 53.94388 520 THR B O 1
ATOM 17158 N N . TYR B 1 515 ? 23.21258 22.74489 -15.18448 1.000 53.86371 521 TYR B N 1
ATOM 17159 C CA . TYR B 1 515 ? 24.02721 23.88654 -14.77721 1.000 53.14050 521 TYR B CA 1
ATOM 17160 C C . TYR B 1 515 ? 23.67349 25.17446 -15.52000 1.000 54.55178 521 TYR B C 1
ATOM 17161 O O . TYR B 1 515 ? 24.36810 26.16512 -15.38316 1.000 52.80331 521 TYR B O 1
ATOM 17179 N N . GLU B 1 516 ? 22.58642 25.14969 -16.28938 1.000 56.66349 522 GLU B N 1
ATOM 17180 C CA . GLU B 1 516 ? 22.04516 26.29402 -16.99482 1.000 55.81657 522 GLU B CA 1
ATOM 17181 C C . GLU B 1 516 ? 20.62846 26.60907 -16.58763 1.000 56.23062 522 GLU B C 1
ATOM 17182 O O . GLU B 1 516 ? 20.26644 27.78316 -16.53781 1.000 56.44661 522 GLU B O 1
ATOM 17194 N N . ASP B 1 517 ? 19.79732 25.57120 -16.37029 1.000 57.22589 523 ASP B N 1
ATOM 17195 C CA . ASP B 1 517 ? 18.34540 25.70347 -16.13137 1.000 57.26328 523 ASP B CA 1
ATOM 17196 C C . ASP B 1 517 ? 18.06089 25.39453 -14.66736 1.000 53.53974 523 ASP B C 1
ATOM 17197 O O . ASP B 1 517 ? 18.05823 24.22691 -14.27171 1.000 56.84838 523 ASP B O 1
ATOM 17206 N N . PHE B 1 518 ? 17.82336 26.43042 -13.86386 1.000 51.89085 524 PHE B N 1
ATOM 17207 C CA . PHE B 1 518 ? 17.81921 26.24674 -12.41549 1.000 51.45167 524 PHE B CA 1
ATOM 17208 C C . PHE B 1 518 ? 17.32977 27.54566 -11.77241 1.000 50.84449 524 PHE B C 1
ATOM 17209 O O . PHE B 1 518 ? 17.54077 28.63436 -12.32345 1.000 48.21358 524 PHE B O 1
ATOM 17226 N N . PRO B 1 519 ? 16.58561 27.48812 -10.66884 1.000 49.50613 525 PRO B N 1
ATOM 17227 C CA . PRO B 1 519 ? 16.14449 28.73743 -10.03376 1.000 46.99195 525 PRO B CA 1
ATOM 17228 C C . PRO B 1 519 ? 17.32890 29.53643 -9.52051 1.000 49.98010 525 PRO B C 1
ATOM 17229 O O . PRO B 1 519 ? 18.33368 28.98040 -9.04674 1.000 49.25883 525 PRO B O 1
ATOM 17240 N N . ARG B 1 520 ? 17.18877 30.86518 -9.55934 1.000 50.60251 526 ARG B N 1
ATOM 17241 C CA . ARG B 1 520 ? 18.33763 31.71741 -9.28920 1.000 48.11823 526 ARG B CA 1
ATOM 17242 C C . ARG B 1 520 ? 17.92790 33.00074 -8.58423 1.000 48.98848 526 ARG B C 1
ATOM 17243 O O . ARG B 1 520 ? 18.58071 34.04087 -8.73251 1.000 50.63500 526 ARG B O 1
ATOM 17264 N N . SER B 1 521 ? 16.92448 32.90443 -7.71619 1.000 47.81993 527 SER B N 1
ATOM 17265 C CA . SER B 1 521 ? 16.46757 33.99680 -6.86909 1.000 49.29574 527 SER B CA 1
ATOM 17266 C C . SER B 1 521 ? 16.84120 33.76986 -5.39964 1.000 48.46391 527 SER B C 1
ATOM 17267 O O . SER B 1 521 ? 16.89402 32.63357 -4.91743 1.000 48.13319 527 SER B O 1
ATOM 17275 N N . GLU B 1 522 ? 17.04867 34.86624 -4.67537 1.000 46.90849 528 GLU B N 1
ATOM 17276 C CA . GLU B 1 522 ? 17.22134 34.77236 -3.22726 1.000 49.07592 528 GLU B CA 1
ATOM 17277 C C . GLU B 1 522 ? 15.99277 34.18191 -2.53698 1.000 52.12966 528 GLU B C 1
ATOM 17278 O O . GLU B 1 522 ? 16.10717 33.56665 -1.46609 1.000 50.43842 528 GLU B O 1
ATOM 17290 N N . GLN B 1 523 ? 14.80681 34.38014 -3.11720 1.000 53.06234 529 GLN B N 1
ATOM 17291 C CA . GLN B 1 523 ? 13.59045 33.87233 -2.50047 1.000 53.73608 529 GLN B CA 1
ATOM 17292 C C . GLN B 1 523 ? 13.55216 32.34618 -2.52206 1.000 55.69009 529 GLN B C 1
ATOM 17293 O O . GLN B 1 523 ? 13.20962 31.69958 -1.52149 1.000 55.42488 529 GLN B O 1
ATOM 17307 N N . TRP B 1 524 ? 13.88013 31.74392 -3.65812 1.000 54.29234 530 TRP B N 1
ATOM 17308 C CA . TRP B 1 524 ? 13.88739 30.29030 -3.71588 1.000 52.77913 530 TRP B CA 1
ATOM 17309 C C . TRP B 1 524 ? 14.80608 29.72024 -2.64557 1.000 52.61817 530 TRP B C 1
ATOM 17310 O O . TRP B 1 524 ? 14.42757 28.80173 -1.91136 1.000 53.63692 530 TRP B O 1
ATOM 17331 N N . ILE B 1 525 ? 16.03562 30.24937 -2.56181 1.000 53.12282 531 ILE B N 1
ATOM 17332 C CA . ILE B 1 525 ? 17.01179 29.78657 -1.57232 1.000 51.94431 531 ILE B CA 1
ATOM 17333 C C . ILE B 1 525 ? 16.46118 29.92024 -0.16396 1.000 52.92142 531 ILE B C 1
ATOM 17334 O O . ILE B 1 525 ? 16.48139 28.96349 0.61354 1.000 55.09393 531 ILE B O 1
ATOM 17350 N N . ASN B 1 526 ? 15.97490 31.11193 0.20171 1.000 54.41702 532 ASN B N 1
ATOM 17351 C CA . ASN B 1 526 ? 15.49941 31.30182 1.58021 1.000 55.28814 532 ASN B CA 1
ATOM 17352 C C . ASN B 1 526 ? 14.32557 30.38834 1.92679 1.000 55.75757 532 ASN B C 1
ATOM 17353 O O . ASN B 1 526 ? 14.26696 29.84745 3.03917 1.000 57.43560 532 ASN B O 1
ATOM 17364 N N . GLU B 1 527 ? 13.36451 30.23214 1.00880 1.000 56.21304 533 GLU B N 1
ATOM 17365 C CA . GLU B 1 527 ? 12.19327 29.40020 1.28002 1.000 56.08524 533 GLU B CA 1
ATOM 17366 C C . GLU B 1 527 ? 12.57041 27.93179 1.39804 1.000 56.98128 533 GLU B C 1
ATOM 17367 O O . GLU B 1 527 ? 12.04945 27.21094 2.27161 1.000 55.50360 533 GLU B O 1
ATOM 17379 N N . THR B 1 528 ? 13.46937 27.45992 0.50966 1.000 56.23644 534 THR B N 1
ATOM 17380 C CA . THR B 1 528 ? 13.84445 26.05051 0.54258 1.000 55.92380 534 THR B CA 1
ATOM 17381 C C . THR B 1 528 ? 14.67275 25.73771 1.78921 1.000 57.32351 534 THR B C 1
ATOM 17382 O O . THR B 1 528 ? 14.46264 24.69803 2.44354 1.000 56.78577 534 THR B O 1
ATOM 17393 N N . LEU B 1 529 ? 15.60330 26.63408 2.15745 1.000 56.02241 535 LEU B N 1
ATOM 17394 C CA . LEU B 1 529 ? 16.32634 26.41544 3.40191 1.000 56.71869 535 LEU B CA 1
ATOM 17395 C C . LEU B 1 529 ? 15.37779 26.42640 4.57972 1.000 57.45170 535 LEU B C 1
ATOM 17396 O O . LEU B 1 529 ? 15.58731 25.69019 5.54757 1.000 56.76335 535 LEU B O 1
ATOM 17412 N N . LYS B 1 530 ? 14.36576 27.30301 4.55074 1.000 58.91153 536 LYS B N 1
ATOM 17413 C CA . LYS B 1 530 ? 13.41221 27.33583 5.64747 1.000 59.31443 536 LYS B CA 1
ATOM 17414 C C . LYS B 1 530 ? 12.73865 25.97636 5.81998 1.000 59.66620 536 LYS B C 1
ATOM 17415 O O . LYS B 1 530 ? 12.74620 25.40989 6.92056 1.000 59.33383 536 LYS B O 1
ATOM 17434 N N . LYS B 1 531 ? 12.24031 25.38983 4.72673 1.000 57.48412 537 LYS B N 1
ATOM 17435 C CA . LYS B 1 531 ? 11.64898 24.05253 4.83027 1.000 58.17001 537 LYS B CA 1
ATOM 17436 C C . LYS B 1 531 ? 12.63605 23.05560 5.42467 1.000 58.02456 537 LYS B C 1
ATOM 17437 O O . LYS B 1 531 ? 12.33015 22.34453 6.39762 1.000 61.81587 537 LYS B O 1
ATOM 17456 N N . ILE B 1 532 ? 13.82997 22.97995 4.84099 1.000 60.36018 538 ILE B N 1
ATOM 17457 C CA . ILE B 1 532 ? 14.81576 21.99746 5.28818 1.000 58.70982 538 ILE B CA 1
ATOM 17458 C C . ILE B 1 532 ? 15.12221 22.17022 6.76790 1.000 57.16307 538 ILE B C 1
ATOM 17459 O O . ILE B 1 532 ? 15.04069 21.22267 7.55766 1.000 56.42568 538 ILE B O 1
ATOM 17475 N N . LEU B 1 533 ? 15.43499 23.39751 7.16393 1.000 57.75011 539 LEU B N 1
ATOM 17476 C CA . LEU B 1 533 ? 15.97310 23.66580 8.48837 1.000 58.54366 539 LEU B CA 1
ATOM 17477 C C . LEU B 1 533 ? 14.92992 23.58520 9.57454 1.000 60.09626 539 LEU B C 1
ATOM 17478 O O . LEU B 1 533 ? 15.26394 23.31115 10.72856 1.000 58.99285 539 LEU B O 1
ATOM 17494 N N . GLU B 1 534 ? 13.69885 23.90021 9.25888 1.000 60.09163 540 GLU B N 1
ATOM 17495 C CA . GLU B 1 534 ? 12.67765 23.81754 10.27061 1.000 64.13252 540 GLU B CA 1
ATOM 17496 C C . GLU B 1 534 ? 12.11284 22.42639 10.38734 1.000 64.19545 540 GLU B C 1
ATOM 17497 O O . GLU B 1 534 ? 11.58630 22.10174 11.44418 1.000 66.13876 540 GLU B O 1
ATOM 17509 N N . LYS B 1 535 ? 12.35467 21.54883 9.41283 1.000 66.72399 541 LYS B N 1
ATOM 17510 C CA . LYS B 1 535 ? 11.94214 20.16111 9.60645 1.000 70.92249 541 LYS B CA 1
ATOM 17511 C C . LYS B 1 535 ? 12.83872 19.43376 10.62053 1.000 73.15221 541 LYS B C 1
ATOM 17512 O O . LYS B 1 535 ? 12.33200 18.72405 11.49392 1.000 80.52109 541 LYS B O 1
ATOM 17531 N N . ALA B 1 536 ? 14.16609 19.54708 10.50110 1.000 70.94822 542 ALA B N 1
ATOM 17532 C CA . ALA B 1 536 ? 15.08107 19.22888 11.62928 1.000 71.94329 542 ALA B CA 1
ATOM 17533 C C . ALA B 1 536 ? 14.90097 17.87601 12.31942 1.000 75.07007 542 ALA B C 1
ATOM 17534 O O . ALA B 1 536 ? 15.11343 17.75605 13.54176 1.000 73.25862 542 ALA B O 1
ATOM 17541 N N . ASP C 1 1 ? 16.32539 45.46966 -13.34705 1.000 96.34994 7 ASP C N 1
ATOM 17542 C CA . ASP C 1 1 ? 15.71313 44.15832 -13.52201 1.000 95.46505 7 ASP C CA 1
ATOM 17543 C C . ASP C 1 1 ? 14.70180 43.84936 -12.42463 1.000 87.27371 7 ASP C C 1
ATOM 17544 O O . ASP C 1 1 ? 14.28922 42.69546 -12.26526 1.000 87.68124 7 ASP C O 1
ATOM 17552 N N . ALA C 1 2 ? 14.25713 44.87473 -11.70997 1.000 81.62161 8 ALA C N 1
ATOM 17553 C CA . ALA C 1 2 ? 13.43145 44.64870 -10.52669 1.000 77.20470 8 ALA C CA 1
ATOM 17554 C C . ALA C 1 2 ? 12.08663 44.01310 -10.88654 1.000 72.93346 8 ALA C C 1
ATOM 17555 O O . ALA C 1 2 ? 11.50051 44.34833 -11.92653 1.000 72.21922 8 ALA C O 1
ATOM 17562 N N . PRO C 1 3 ? 11.55409 43.10839 -10.04025 1.000 70.28499 9 PRO C N 1
ATOM 17563 C CA . PRO C 1 3 ? 10.22547 42.51193 -10.32172 1.000 68.00167 9 PRO C CA 1
ATOM 17564 C C . PRO C 1 3 ? 9.13714 43.53606 -10.59186 1.000 66.69085 9 PRO C C 1
ATOM 17565 O O . PRO C 1 3 ? 8.27693 43.33960 -11.46531 1.000 64.52618 9 PRO C O 1
ATOM 17576 N N . MET C 1 4 ? 9.15476 44.63011 -9.83316 1.000 65.94894 10 MET C N 1
ATOM 17577 C CA . MET C 1 4 ? 8.23278 45.74097 -9.98457 1.000 61.24810 10 MET C CA 1
ATOM 17578 C C . MET C 1 4 ? 9.04778 47.02013 -9.96490 1.000 60.40609 10 MET C C 1
ATOM 17579 O O . MET C 1 4 ? 9.82720 47.24532 -9.03259 1.000 61.55686 10 MET C O 1
ATOM 17593 N N . ALA C 1 5 ? 8.88569 47.84143 -10.99317 1.000 59.42246 11 ALA C N 1
ATOM 17594 C CA . ALA C 1 5 ? 9.45650 49.17573 -11.00653 1.000 56.48589 11 ALA C CA 1
ATOM 17595 C C . ALA C 1 5 ? 8.35885 50.15698 -10.64822 1.000 56.84747 11 ALA C C 1
ATOM 17596 O O . ALA C 1 5 ? 7.21509 49.98641 -11.08667 1.000 57.65781 11 ALA C O 1
ATOM 17603 N N . VAL C 1 6 ? 8.70030 51.17926 -9.86151 1.000 55.18328 12 VAL C N 1
ATOM 17604 C CA . VAL C 1 6 ? 7.79760 52.29583 -9.60576 1.000 57.97517 12 VAL C CA 1
ATOM 17605 C C . VAL C 1 6 ? 8.62285 53.55825 -9.59675 1.000 57.29707 12 VAL C C 1
ATOM 17606 O O . VAL C 1 6 ? 9.69569 53.59112 -9.00539 1.000 60.84725 12 VAL C O 1
ATOM 17619 N N . TRP C 1 7 ? 8.12795 54.60370 -10.23281 1.000 58.64629 13 TRP C N 1
ATOM 17620 C CA . TRP C 1 7 ? 8.90123 55.84093 -10.29205 1.000 63.16966 13 TRP C CA 1
ATOM 17621 C C . TRP C 1 7 ? 7.92534 56.99767 -10.30439 1.000 59.15045 13 TRP C C 1
ATOM 17622 O O . TRP C 1 7 ? 6.71818 56.79252 -10.33287 1.000 59.51726 13 TRP C O 1
ATOM 17643 N N . LEU C 1 8 ? 8.45966 58.20971 -10.18031 1.000 61.92049 14 LEU C N 1
ATOM 17644 C CA . LEU C 1 8 ? 7.69422 59.44518 -10.22722 1.000 59.69020 14 LEU C CA 1
ATOM 17645 C C . LEU C 1 8 ? 7.99624 60.16447 -11.53297 1.000 60.28560 14 LEU C C 1
ATOM 17646 O O . LEU C 1 8 ? 9.06938 59.99558 -12.11149 1.000 57.10984 14 LEU C O 1
ATOM 17662 N N . GLN C 1 9 ? 7.03437 60.96257 -11.99755 1.000 59.05502 15 GLN C N 1
ATOM 17663 C CA . GLN C 1 9 ? 7.18196 61.65469 -13.27242 1.000 57.16545 15 GLN C CA 1
ATOM 17664 C C . GLN C 1 9 ? 6.23019 62.84653 -13.25132 1.000 55.55389 15 GLN C C 1
ATOM 17665 O O . GLN C 1 9 ? 5.34217 62.92690 -12.40093 1.000 55.19417 15 GLN C O 1
ATOM 17679 N N . SER C 1 10 ? 6.50864 63.84369 -14.08863 1.000 57.46602 16 SER C N 1
ATOM 17680 C CA . SER C 1 10 ? 5.70157 65.05933 -14.04172 1.000 58.18675 16 SER C CA 1
ATOM 17681 C C . SER C 1 10 ? 4.41643 64.88546 -14.84825 1.000 57.22587 16 SER C C 1
ATOM 17682 O O . SER C 1 10 ? 4.20035 63.88176 -15.52409 1.000 58.17982 16 SER C O 1
ATOM 17690 N N . SER C 1 11 ? 3.54808 65.87813 -14.74871 1.000 55.96456 17 SER C N 1
ATOM 17691 C CA . SER C 1 11 ? 2.28932 65.90398 -15.46369 1.000 53.98534 17 SER C CA 1
ATOM 17692 C C . SER C 1 11 ? 2.43214 66.28536 -16.92428 1.000 55.65126 17 SER C C 1
ATOM 17693 O O . SER C 1 11 ? 1.39501 66.50330 -17.56310 1.000 56.73549 17 SER C O 1
ATOM 17701 N N . LEU C 1 12 ? 3.64637 66.41885 -17.47428 1.000 55.05796 18 LEU C N 1
ATOM 17702 C CA . LEU C 1 12 ? 3.78920 66.89098 -18.85192 1.000 59.21631 18 LEU C CA 1
ATOM 17703 C C . LEU C 1 12 ? 4.37707 65.84705 -19.80691 1.000 58.27241 18 LEU C C 1
ATOM 17704 O O . LEU C 1 12 ? 4.88768 66.20264 -20.86848 1.000 55.68046 18 LEU C O 1
ATOM 17720 N N . GLN C 1 13 ? 4.29529 64.56912 -19.47237 1.000 56.73511 19 GLN C N 1
ATOM 17721 C CA . GLN C 1 13 ? 4.92609 63.52479 -20.27099 1.000 58.41281 19 GLN C CA 1
ATOM 17722 C C . GLN C 1 13 ? 4.00060 62.32034 -20.27199 1.000 53.68025 19 GLN C C 1
ATOM 17723 O O . GLN C 1 13 ? 3.75594 61.72151 -19.22352 1.000 51.97270 19 GLN C O 1
ATOM 17737 N N . ARG C 1 14 ? 3.48139 61.96100 -21.42240 1.000 53.20650 20 ARG C N 1
ATOM 17738 C CA . ARG C 1 14 ? 2.63871 60.78568 -21.47211 1.000 49.57334 20 ARG C CA 1
ATOM 17739 C C . ARG C 1 14 ? 3.45762 59.53075 -21.20303 1.000 50.20073 20 ARG C C 1
ATOM 17740 O O . ARG C 1 14 ? 4.60909 59.41641 -21.61667 1.000 53.61315 20 ARG C O 1
ATOM 17761 N N . ILE C 1 15 ? 2.85647 58.57149 -20.51442 1.000 50.05226 21 ILE C N 1
ATOM 17762 C CA . ILE C 1 15 ? 3.46981 57.27147 -20.30819 1.000 48.64661 21 ILE C CA 1
ATOM 17763 C C . ILE C 1 15 ? 2.73781 56.23171 -21.14609 1.000 49.22886 21 ILE C C 1
ATOM 17764 O O . ILE C 1 15 ? 1.55954 55.93396 -20.91136 1.000 49.81747 21 ILE C O 1
ATOM 17780 N N . PHE C 1 16 ? 3.41865 55.67348 -22.07910 1.000 51.38174 22 PHE C N 1
ATOM 17781 C CA . PHE C 1 16 ? 2.81875 54.67155 -22.96212 1.000 51.62347 22 PHE C CA 1
ATOM 17782 C C . PHE C 1 16 ? 3.07076 53.26150 -22.42497 1.000 52.31069 22 PHE C C 1
ATOM 17783 O O . PHE C 1 16 ? 4.00241 53.03937 -21.65924 1.000 53.06539 22 PHE C O 1
ATOM 17800 N N . PRO C 1 17 ? 2.21910 52.29257 -22.76181 1.000 52.80323 23 PRO C N 1
ATOM 17801 C CA . PRO C 1 17 ? 2.32430 50.96850 -22.12489 1.000 53.86765 23 PRO C CA 1
ATOM 17802 C C . PRO C 1 17 ? 3.69116 50.33560 -22.26447 1.000 55.09814 23 PRO C C 1
ATOM 17803 O O . PRO C 1 17 ? 4.11975 49.55441 -21.40004 1.000 56.08693 23 PRO C O 1
ATOM 17814 N N . GLN C 1 18 ? 4.36812 50.60902 -23.37034 1.000 56.80981 24 GLN C N 1
ATOM 17815 C CA . GLN C 1 18 ? 5.64600 49.99388 -23.69502 1.000 56.83857 24 GLN C CA 1
ATOM 17816 C C . GLN C 1 18 ? 6.81862 50.91857 -23.39702 1.000 56.77122 24 GLN C C 1
ATOM 17817 O O . GLN C 1 18 ? 7.92462 50.68148 -23.87762 1.000 58.26975 24 GLN C O 1
ATOM 17831 N N . SER C 1 19 ? 6.57979 51.96054 -22.60801 1.000 56.28484 25 SER C N 1
ATOM 17832 C CA . SER C 1 19 ? 7.63638 52.77831 -22.04667 1.000 57.83427 25 SER C CA 1
ATOM 17833 C C . SER C 1 19 ? 8.55910 51.94235 -21.16350 1.000 60.93687 25 SER C C 1
ATOM 17834 O O . SER C 1 19 ? 8.08773 51.08502 -20.40668 1.000 61.13888 25 SER C O 1
ATOM 17842 N N . PRO C 1 20 ? 9.85333 52.22467 -21.15728 1.000 59.63752 26 PRO C N 1
ATOM 17843 C CA . PRO C 1 20 ? 10.75483 51.49858 -20.26654 1.000 62.88740 26 PRO C CA 1
ATOM 17844 C C . PRO C 1 20 ? 10.64918 51.96838 -18.82737 1.000 62.22808 26 PRO C C 1
ATOM 17845 O O . PRO C 1 20 ? 10.39063 53.14417 -18.52240 1.000 62.21010 26 PRO C O 1
ATOM 17856 N N . ALA C 1 21 ? 10.87647 51.01301 -17.93943 1.000 61.03900 27 ALA C N 1
ATOM 17857 C CA . ALA C 1 21 ? 10.91303 51.33021 -16.52738 1.000 62.92737 27 ALA C CA 1
ATOM 17858 C C . ALA C 1 21 ? 11.94879 52.41541 -16.26389 1.000 64.68163 27 ALA C C 1
ATOM 17859 O O . ALA C 1 21 ? 12.95380 52.54666 -16.96947 1.000 64.72792 27 ALA C O 1
ATOM 17866 N N . GLN C 1 22 ? 11.69083 53.21723 -15.25382 1.000 63.59882 28 GLN C N 1
ATOM 17867 C CA . GLN C 1 22 ? 12.68392 54.17288 -14.81603 1.000 68.50183 28 GLN C CA 1
ATOM 17868 C C . GLN C 1 22 ? 12.91042 53.95991 -13.33212 1.000 71.18418 28 GLN C C 1
ATOM 17869 O O . GLN C 1 22 ? 12.19568 53.19778 -12.67149 1.000 67.97077 28 GLN C O 1
ATOM 17883 N N . THR C 1 23 ? 13.95240 54.60335 -12.82586 1.000 77.63776 29 THR C N 1
ATOM 17884 C CA . THR C 1 23 ? 14.19513 54.70154 -11.39720 1.000 80.96062 29 THR C CA 1
ATOM 17885 C C . THR C 1 23 ? 14.01152 56.17069 -11.06615 1.000 84.88206 29 THR C C 1
ATOM 17886 O O . THR C 1 23 ? 14.36001 57.03861 -11.87973 1.000 86.61471 29 THR C O 1
ATOM 17897 N N . ALA C 1 24 ? 13.37555 56.45462 -9.93279 1.000 85.62112 30 ALA C N 1
ATOM 17898 C CA . ALA C 1 24 ? 13.16655 57.85154 -9.56938 1.000 87.18529 30 ALA C CA 1
ATOM 17899 C C . ALA C 1 24 ? 13.29551 58.03160 -8.07605 1.000 89.98243 30 ALA C C 1
ATOM 17900 O O . ALA C 1 24 ? 14.38160 58.32065 -7.57504 1.000 90.22282 30 ALA C O 1
ATOM 17907 N N . ALA C 1 25 ? 12.17113 57.88026 -7.37973 1.000 103.17041 31 ALA C N 1
ATOM 17908 C CA . ALA C 1 25 ? 12.10346 57.96075 -5.92747 1.000 106.42798 31 ALA C CA 1
ATOM 17909 C C . ALA C 1 25 ? 11.94565 59.41059 -5.48088 1.000 102.51870 31 ALA C C 1
ATOM 17910 O O . ALA C 1 25 ? 11.46632 59.65870 -4.36920 1.000 103.70459 31 ALA C O 1
ATOM 17917 N N . ALA C 1 26 ? 12.32920 60.37545 -6.32553 1.000 88.84560 32 ALA C N 1
ATOM 17918 C CA . ALA C 1 26 ? 12.31833 61.76875 -5.91103 1.000 80.49020 32 ALA C CA 1
ATOM 17919 C C . ALA C 1 26 ? 11.90601 62.66463 -7.05396 1.000 76.18641 32 ALA C C 1
ATOM 17920 O O . ALA C 1 26 ? 12.48434 62.60936 -8.13878 1.000 76.97307 32 ALA C O 1
ATOM 17927 N N . LEU C 1 27 ? 10.97687 63.55843 -6.74859 1.000 73.77307 33 LEU C N 1
ATOM 17928 C CA . LEU C 1 27 ? 10.40167 64.51687 -7.67427 1.000 69.45336 33 LEU C CA 1
ATOM 17929 C C . LEU C 1 27 ? 10.20125 65.80773 -6.90631 1.000 66.26094 33 LEU C C 1
ATOM 17930 O O . LEU C 1 27 ? 9.65916 65.77758 -5.79849 1.000 66.80217 33 LEU C O 1
ATOM 17946 N N . GLU C 1 28 ? 10.62890 66.92883 -7.47444 1.000 64.31927 34 GLU C N 1
ATOM 17947 C CA . GLU C 1 28 ? 10.31002 68.23214 -6.90877 1.000 67.60652 34 GLU C CA 1
ATOM 17948 C C . GLU C 1 28 ? 9.36441 69.00032 -7.83333 1.000 65.32975 34 GLU C C 1
ATOM 17949 O O . GLU C 1 28 ? 9.41994 68.86290 -9.06079 1.000 65.68727 34 GLU C O 1
ATOM 17961 N N . LEU C 1 29 ? 8.41683 69.70385 -7.22132 1.000 63.99297 35 LEU C N 1
ATOM 17962 C CA . LEU C 1 29 ? 7.42238 70.51981 -7.88854 1.000 60.92604 35 LEU C CA 1
ATOM 17963 C C . LEU C 1 29 ? 7.54998 71.94612 -7.37577 1.000 61.03948 35 LEU C C 1
ATOM 17964 O O . LEU C 1 29 ? 8.15438 72.19439 -6.32299 1.000 62.87330 35 LEU C O 1
ATOM 17980 N N . GLN C 1 30 ? 6.95609 72.88097 -8.12014 1.000 57.44085 36 GLN C N 1
ATOM 17981 C CA . GLN C 1 30 ? 6.84128 74.26949 -7.69635 1.000 58.18748 36 GLN C CA 1
ATOM 17982 C C . GLN C 1 30 ? 5.40929 74.72917 -7.91110 1.000 60.69950 36 GLN C C 1
ATOM 17983 O O . GLN C 1 30 ? 4.69510 74.26072 -8.81374 1.000 59.35687 36 GLN C O 1
ATOM 17997 N N . ALA C 1 31 ? 4.97367 75.60307 -7.01510 1.000 60.87292 37 ALA C N 1
ATOM 17998 C CA . ALA C 1 31 ? 3.56245 75.93566 -6.96001 1.000 60.38407 37 ALA C CA 1
ATOM 17999 C C . ALA C 1 31 ? 3.36690 77.29266 -6.30979 1.000 62.84891 37 ALA C C 1
ATOM 18000 O O . ALA C 1 31 ? 3.96351 77.60976 -5.26748 1.000 63.47197 37 ALA C O 1
ATOM 18007 N N . ALA C 1 32 ? 2.49197 78.06979 -6.91743 1.000 64.57200 38 ALA C N 1
ATOM 18008 C CA . ALA C 1 32 ? 1.95111 79.22815 -6.24796 1.000 63.68692 38 ALA C CA 1
ATOM 18009 C C . ALA C 1 32 ? 0.97506 78.76278 -5.18714 1.000 62.86472 38 ALA C C 1
ATOM 18010 O O . ALA C 1 32 ? 0.48568 77.63300 -5.21415 1.000 60.34556 38 ALA C O 1
ATOM 18017 N N . ARG C 1 33 ? 0.71486 79.64466 -4.23296 1.000 63.67684 39 ARG C N 1
ATOM 18018 C CA . ARG C 1 33 ? -0.31260 79.39260 -3.24502 1.000 63.08315 39 ARG C CA 1
ATOM 18019 C C . ARG C 1 33 ? -1.67019 79.72099 -3.83447 1.000 63.11753 39 ARG C C 1
ATOM 18020 O O . ARG C 1 33 ? -1.78695 80.49260 -4.79006 1.000 64.02070 39 ARG C O 1
ATOM 18041 N N . ASN C 1 34 ? -2.69463 79.07332 -3.28643 1.000 64.22583 40 ASN C N 1
ATOM 18042 C CA . ASN C 1 34 ? -4.02981 79.10537 -3.84898 1.000 61.04580 40 ASN C CA 1
ATOM 18043 C C . ASN C 1 34 ? -4.00974 78.58796 -5.28812 1.000 62.10112 40 ASN C C 1
ATOM 18044 O O . ASN C 1 34 ? -4.46287 79.25994 -6.21760 1.000 62.91783 40 ASN C O 1
ATOM 18055 N N . SER C 1 35 ? -3.42580 77.40415 -5.48651 1.000 61.96927 41 SER C N 1
ATOM 18056 C CA . SER C 1 35 ? -3.38194 76.80918 -6.81846 1.000 60.53657 41 SER C CA 1
ATOM 18057 C C . SER C 1 35 ? -3.43035 75.29703 -6.69396 1.000 61.70697 41 SER C C 1
ATOM 18058 O O . SER C 1 35 ? -3.46916 74.74669 -5.60078 1.000 60.89708 41 SER C O 1
ATOM 18066 N N . ARG C 1 36 ? -3.36410 74.63011 -7.83374 1.000 60.76822 42 ARG C N 1
ATOM 18067 C CA . ARG C 1 36 ? -3.50769 73.18273 -7.94722 1.000 62.38144 42 ARG C CA 1
ATOM 18068 C C . ARG C 1 36 ? -2.39094 72.65243 -8.83709 1.000 57.51797 42 ARG C C 1
ATOM 18069 O O . ARG C 1 36 ? -2.04540 73.28983 -9.82982 1.000 59.20340 42 ARG C O 1
ATOM 18090 N N . VAL C 1 37 ? -1.78742 71.52037 -8.47945 1.000 56.62939 43 VAL C N 1
ATOM 18091 C CA . VAL C 1 37 ? -0.60111 71.06735 -9.21278 1.000 60.08841 43 VAL C CA 1
ATOM 18092 C C . VAL C 1 37 ? -0.57228 69.54439 -9.25721 1.000 59.35556 43 VAL C C 1
ATOM 18093 O O . VAL C 1 37 ? -1.05154 68.87513 -8.34944 1.000 61.69336 43 VAL C O 1
ATOM 18106 N N . SER C 1 38 ? 0.02966 68.97989 -10.29897 1.000 58.77336 44 SER C N 1
ATOM 18107 C CA . SER C 1 38 ? -0.18712 67.56839 -10.59382 1.000 55.85008 44 SER C CA 1
ATOM 18108 C C . SER C 1 38 ? 1.08895 66.80736 -10.89632 1.000 54.35742 44 SER C C 1
ATOM 18109 O O . SER C 1 38 ? 2.10077 67.36412 -11.30394 1.000 57.90186 44 SER C O 1
ATOM 18117 N N . PHE C 1 39 ? 1.00967 65.49424 -10.73704 1.000 57.58065 45 PHE C N 1
ATOM 18118 C CA . PHE C 1 39 ? 2.13255 64.64762 -11.12285 1.000 55.45553 45 PHE C CA 1
ATOM 18119 C C . PHE C 1 39 ? 1.67098 63.20336 -11.26540 1.000 52.42932 45 PHE C C 1
ATOM 18120 O O . PHE C 1 39 ? 0.52783 62.86457 -10.97447 1.000 50.65517 45 PHE C O 1
ATOM 18137 N N . GLN C 1 40 ? 2.56925 62.34653 -11.73384 1.000 54.88608 46 GLN C N 1
ATOM 18138 C CA . GLN C 1 40 ? 2.21059 60.95618 -11.94542 1.000 54.04174 46 GLN C CA 1
ATOM 18139 C C . GLN C 1 40 ? 3.11504 60.03986 -11.13752 1.000 54.51641 46 GLN C C 1
ATOM 18140 O O . GLN C 1 40 ? 4.29033 60.34176 -10.88368 1.000 52.05219 46 GLN C O 1
ATOM 18154 N N . VAL C 1 41 ? 2.53726 58.91093 -10.76535 1.000 52.71295 47 VAL C N 1
ATOM 18155 C CA . VAL C 1 41 ? 3.24187 57.82649 -10.11234 1.000 53.10114 47 VAL C CA 1
ATOM 18156 C C . VAL C 1 41 ? 3.19146 56.67368 -11.09370 1.000 53.30427 47 VAL C C 1
ATOM 18157 O O . VAL C 1 41 ? 2.11164 56.14774 -11.35524 1.000 53.47025 47 VAL C O 1
ATOM 18170 N N . ALA C 1 42 ? 4.31665 56.33127 -11.70982 1.000 52.35032 48 ALA C N 1
ATOM 18171 C CA . ALA C 1 42 ? 4.34398 55.31372 -12.75220 1.000 55.88826 48 ALA C CA 1
ATOM 18172 C C . ALA C 1 42 ? 4.80150 53.95920 -12.19162 1.000 58.06092 48 ALA C C 1
ATOM 18173 O O . ALA C 1 42 ? 5.47729 53.87666 -11.15404 1.000 58.90162 48 ALA C O 1
ATOM 18180 N N . PHE C 1 43 ? 4.46973 52.88912 -12.91557 1.000 56.90208 49 PHE C N 1
ATOM 18181 C CA . PHE C 1 43 ? 4.72043 51.55470 -12.37943 1.000 56.45211 49 PHE C CA 1
ATOM 18182 C C . PHE C 1 43 ? 4.74741 50.60350 -13.56436 1.000 56.44890 49 PHE C C 1
ATOM 18183 O O . PHE C 1 43 ? 3.97462 50.76632 -14.52377 1.000 53.30978 49 PHE C O 1
ATOM 18200 N N . ARG C 1 44 ? 5.63569 49.61747 -13.49364 1.000 54.95357 50 ARG C N 1
ATOM 18201 C CA . ARG C 1 44 ? 5.71172 48.60166 -14.53122 1.000 56.72868 50 ARG C CA 1
ATOM 18202 C C . ARG C 1 44 ? 6.09622 47.27521 -13.90612 1.000 57.16839 50 ARG C C 1
ATOM 18203 O O . ARG C 1 44 ? 7.20920 47.13458 -13.37786 1.000 58.91488 50 ARG C O 1
ATOM 18224 N N . SER C 1 45 ? 5.20456 46.30691 -14.02095 1.000 54.58023 51 SER C N 1
ATOM 18225 C CA . SER C 1 45 ? 5.49230 44.98358 -13.52650 1.000 57.01321 51 SER C CA 1
ATOM 18226 C C . SER C 1 45 ? 6.46698 44.30048 -14.46834 1.000 60.09268 51 SER C C 1
ATOM 18227 O O . SER C 1 45 ? 6.29865 44.35671 -15.69072 1.000 58.66496 51 SER C O 1
ATOM 18235 N N . ASN C 1 46 ? 7.50275 43.67171 -13.89833 1.000 60.99049 52 ASN C N 1
ATOM 18236 C CA . ASN C 1 46 ? 8.43619 42.83929 -14.65241 1.000 60.83132 52 ASN C CA 1
ATOM 18237 C C . ASN C 1 46 ? 8.17441 41.35029 -14.42179 1.000 60.84487 52 ASN C C 1
ATOM 18238 O O . ASN C 1 46 ? 9.10141 40.54786 -14.52470 1.000 61.50301 52 ASN C O 1
ATOM 18249 N N . MET C 1 47 ? 6.92915 40.97822 -14.08620 1.000 59.95682 53 MET C N 1
ATOM 18250 C CA . MET C 1 47 ? 6.55008 39.63418 -13.65395 1.000 62.93044 53 MET C CA 1
ATOM 18251 C C . MET C 1 47 ? 5.57350 38.98446 -14.63573 1.000 62.32098 53 MET C C 1
ATOM 18252 O O . MET C 1 47 ? 4.65366 39.64482 -15.13291 1.000 61.80976 53 MET C O 1
ATOM 18266 N N . LYS C 1 48 ? 5.76025 37.67270 -14.87896 1.000 62.23088 54 LYS C N 1
ATOM 18267 C CA . LYS C 1 48 ? 4.83786 36.89693 -15.70533 1.000 60.73090 54 LYS C CA 1
ATOM 18268 C C . LYS C 1 48 ? 3.40339 36.97780 -15.20982 1.000 62.43845 54 LYS C C 1
ATOM 18269 O O . LYS C 1 48 ? 2.45836 36.83446 -16.00090 1.000 59.43936 54 LYS C O 1
ATOM 18288 N N . ASP C 1 49 ? 3.22647 37.06412 -13.89347 1.000 63.33592 55 ASP C N 1
ATOM 18289 C CA . ASP C 1 49 ? 1.92902 36.88002 -13.26215 1.000 62.03326 55 ASP C CA 1
ATOM 18290 C C . ASP C 1 49 ? 1.35707 38.23130 -12.87295 1.000 59.68396 55 ASP C C 1
ATOM 18291 O O . ASP C 1 49 ? 2.08381 39.12511 -12.45070 1.000 60.94283 55 ASP C O 1
ATOM 18300 N N . GLN C 1 50 ? 0.05710 38.39104 -13.04579 1.000 60.50075 56 GLN C N 1
ATOM 18301 C CA . GLN C 1 50 ? -0.49078 39.69502 -12.73964 1.000 64.81573 56 GLN C CA 1
ATOM 18302 C C . GLN C 1 50 ? -0.62025 39.86485 -11.22816 1.000 63.76417 56 GLN C C 1
ATOM 18303 O O . GLN C 1 50 ? -0.70898 38.89640 -10.47978 1.000 62.74122 56 GLN C O 1
ATOM 18317 N N . THR C 1 51 ? -0.66185 41.11741 -10.78236 1.000 63.97526 57 THR C N 1
ATOM 18318 C CA . THR C 1 51 ? -0.71935 41.37135 -9.34593 1.000 65.96171 57 THR C CA 1
ATOM 18319 C C . THR C 1 51 ? -1.55185 42.61683 -9.08915 1.000 65.42465 57 THR C C 1
ATOM 18320 O O . THR C 1 51 ? -1.95083 43.30760 -10.01829 1.000 67.16676 57 THR C O 1
ATOM 18331 N N . HIS C 1 52 ? -1.87433 42.88430 -7.83303 1.000 68.40704 58 HIS C N 1
ATOM 18332 C CA . HIS C 1 52 ? -2.59632 44.11466 -7.52327 1.000 67.58183 58 HIS C CA 1
ATOM 18333 C C . HIS C 1 52 ? -1.60052 45.19248 -7.11769 1.000 66.71501 58 HIS C C 1
ATOM 18334 O O . HIS C 1 52 ? -0.49160 44.89265 -6.66103 1.000 66.06153 58 HIS C O 1
ATOM 18348 N N . ILE C 1 53 ? -1.98751 46.45113 -7.30824 1.000 63.64506 59 ILE C N 1
ATOM 18349 C CA . ILE C 1 53 ? -1.14158 47.54544 -6.86398 1.000 61.08962 59 ILE C CA 1
ATOM 18350 C C . ILE C 1 53 ? -2.00777 48.70833 -6.41487 1.000 60.54656 59 ILE C C 1
ATOM 18351 O O . ILE C 1 53 ? -3.01656 49.03392 -7.05379 1.000 60.84140 59 ILE C O 1
ATOM 18367 N N . SER C 1 54 ? -1.56370 49.35277 -5.31682 1.000 60.61350 60 SER C N 1
ATOM 18368 C CA . SER C 1 54 ? -2.27980 50.41096 -4.61683 1.000 59.59343 60 SER C CA 1
ATOM 18369 C C . SER C 1 54 ? -1.39308 51.60853 -4.40435 1.000 60.16080 60 SER C C 1
ATOM 18370 O O . SER C 1 54 ? -0.25907 51.46994 -3.93714 1.000 62.82553 60 SER C O 1
ATOM 18378 N N . CYS C 1 55 ? -1.96620 52.77935 -4.65389 1.000 58.76792 61 CYS C N 1
ATOM 18379 C CA . CYS C 1 55 ? -1.29482 54.06504 -4.54216 1.000 59.19011 61 CYS C CA 1
ATOM 18380 C C . CYS C 1 55 ? -1.94024 54.89063 -3.42954 1.000 60.68410 61 CYS C C 1
ATOM 18381 O O . CYS C 1 55 ? -3.17323 54.99855 -3.35371 1.000 61.15108 61 CYS C O 1
ATOM 18389 N N . SER C 1 56 ? -1.11409 55.49514 -2.57602 1.000 62.76629 62 SER C N 1
ATOM 18390 C CA . SER C 1 56 ? -1.63625 56.32630 -1.49815 1.000 63.52855 62 SER C CA 1
ATOM 18391 C C . SER C 1 56 ? -0.59596 57.37267 -1.12586 1.000 65.71804 62 SER C C 1
ATOM 18392 O O . SER C 1 56 ? 0.56285 57.28398 -1.51788 1.000 67.56556 62 SER C O 1
ATOM 18400 N N . THR C 1 57 ? -1.02873 58.39470 -0.40207 1.000 67.60663 63 THR C N 1
ATOM 18401 C CA . THR C 1 57 ? -0.13273 59.43632 0.07860 1.000 68.16471 63 THR C CA 1
ATOM 18402 C C . THR C 1 57 ? 0.06076 59.29449 1.58794 1.000 68.76570 63 THR C C 1
ATOM 18403 O O . THR C 1 57 ? -0.73515 58.65478 2.28414 1.000 67.18214 63 THR C O 1
ATOM 18414 N N . GLU C 1 58 ? 1.16743 59.86042 2.07631 1.000 70.48146 64 GLU C N 1
ATOM 18415 C CA . GLU C 1 58 ? 1.48809 59.89783 3.50175 1.000 70.33250 64 GLU C CA 1
ATOM 18416 C C . GLU C 1 58 ? 2.11774 61.24840 3.80970 1.000 69.33938 64 GLU C C 1
ATOM 18417 O O . GLU C 1 58 ? 3.09431 61.64750 3.15927 1.000 69.87626 64 GLU C O 1
ATOM 18429 N N . GLY C 1 59 ? 1.52561 61.95669 4.77201 1.000 70.16939 65 GLY C N 1
ATOM 18430 C CA . GLY C 1 59 ? 1.99207 63.26563 5.15587 1.000 70.22095 65 GLY C CA 1
ATOM 18431 C C . GLY C 1 59 ? 1.57350 64.39719 4.24849 1.000 73.39749 65 GLY C C 1
ATOM 18432 O O . GLY C 1 59 ? 2.24306 65.43351 4.23045 1.000 72.08872 65 GLY C O 1
ATOM 18436 N N . ALA C 1 60 ? 0.50995 64.22520 3.46399 1.000 74.21551 66 ALA C N 1
ATOM 18437 C CA . ALA C 1 60 ? 0.05934 65.25670 2.54626 1.000 71.54005 66 ALA C CA 1
ATOM 18438 C C . ALA C 1 60 ? -1.29244 65.84475 2.93353 1.000 74.67826 66 ALA C C 1
ATOM 18439 O O . ALA C 1 60 ? -1.85500 66.61758 2.15460 1.000 72.10199 66 ALA C O 1
ATOM 18446 N N . GLU C 1 61 ? -1.78636 65.57990 4.15248 1.000 78.58945 67 GLU C N 1
ATOM 18447 C CA . GLU C 1 61 ? -3.17555 65.90734 4.47539 1.000 78.51208 67 GLU C CA 1
ATOM 18448 C C . GLU C 1 61 ? -3.48579 67.37499 4.18848 1.000 74.41055 67 GLU C C 1
ATOM 18449 O O . GLU C 1 61 ? -4.58775 67.70333 3.73698 1.000 73.73720 67 GLU C O 1
ATOM 18461 N N . THR C 1 62 ? -2.51890 68.26780 4.39785 1.000 74.19504 68 THR C N 1
ATOM 18462 C CA . THR C 1 62 ? -2.77389 69.68516 4.18957 1.000 73.31789 68 THR C CA 1
ATOM 18463 C C . THR C 1 62 ? -2.95193 70.05011 2.72801 1.000 73.24446 68 THR C C 1
ATOM 18464 O O . THR C 1 62 ? -3.36396 71.18145 2.43933 1.000 72.42845 68 THR C O 1
ATOM 18475 N N . LEU C 1 63 ? -2.66598 69.12614 1.81002 1.000 73.79440 69 LEU C N 1
ATOM 18476 C CA . LEU C 1 63 ? -2.75725 69.37965 0.38107 1.000 68.11642 69 LEU C CA 1
ATOM 18477 C C . LEU C 1 63 ? -3.96271 68.70585 -0.25587 1.000 66.65596 69 LEU C C 1
ATOM 18478 O O . LEU C 1 63 ? -4.09752 68.72984 -1.47820 1.000 67.93855 69 LEU C O 1
ATOM 18494 N N . HIS C 1 64 ? -4.85070 68.12135 0.53698 1.000 66.86956 70 HIS C N 1
ATOM 18495 C CA . HIS C 1 64 ? -6.02965 67.39647 0.06460 1.000 68.50755 70 HIS C CA 1
ATOM 18496 C C . HIS C 1 64 ? -5.70638 66.65060 -1.23439 1.000 66.07544 70 HIS C C 1
ATOM 18497 O O . HIS C 1 64 ? -6.29887 66.93016 -2.28211 1.000 63.43974 70 HIS C O 1
ATOM 18511 N N . PRO C 1 65 ? -4.74218 65.72717 -1.20763 1.000 66.93451 71 PRO C N 1
ATOM 18512 C CA . PRO C 1 65 ? -4.37466 65.01732 -2.42576 1.000 62.75704 71 PRO C CA 1
ATOM 18513 C C . PRO C 1 65 ? -5.55210 64.22058 -2.93758 1.000 60.52099 71 PRO C C 1
ATOM 18514 O O . PRO C 1 65 ? -6.42184 63.80031 -2.17543 1.000 61.45038 71 PRO C O 1
ATOM 18525 N N . ARG C 1 66 ? -5.55329 64.02429 -4.25137 1.000 58.60324 72 ARG C N 1
ATOM 18526 C CA . ARG C 1 66 ? -6.54518 63.24448 -4.98141 1.000 56.02594 72 ARG C CA 1
ATOM 18527 C C . ARG C 1 66 ? -5.78069 62.27832 -5.86733 1.000 53.40296 72 ARG C C 1
ATOM 18528 O O . ARG C 1 66 ? -4.84520 62.68458 -6.57103 1.000 51.46317 72 ARG C O 1
ATOM 18549 N N . VAL C 1 67 ? -6.16165 61.00922 -5.80814 1.000 53.81573 73 VAL C N 1
ATOM 18550 C CA . VAL C 1 67 ? -5.43980 59.92399 -6.45308 1.000 52.41720 73 VAL C CA 1
ATOM 18551 C C . VAL C 1 67 ? -6.37329 59.28045 -7.46708 1.000 53.24356 73 VAL C C 1
ATOM 18552 O O . VAL C 1 67 ? -7.37525 58.66391 -7.07856 1.000 53.32632 73 VAL C O 1
ATOM 18565 N N . ARG C 1 68 ? -5.99277 59.32353 -8.75082 1.000 52.04042 74 ARG C N 1
ATOM 18566 C CA . ARG C 1 68 ? -6.77864 58.74795 -9.82352 1.000 49.74437 74 ARG C CA 1
ATOM 18567 C C . ARG C 1 68 ? -5.89092 57.84947 -10.66928 1.000 51.18141 74 ARG C C 1
ATOM 18568 O O . ARG C 1 68 ? -4.66677 57.85473 -10.54679 1.000 50.90770 74 ARG C O 1
ATOM 18589 N N . TYR C 1 69 ? -6.51410 57.03452 -11.50977 1.000 49.94184 75 TYR C N 1
ATOM 18590 C CA . TYR C 1 69 ? -5.80145 56.06214 -12.33452 1.000 50.81371 75 TYR C CA 1
ATOM 18591 C C . TYR C 1 69 ? -5.89533 56.48887 -13.79238 1.000 48.50956 75 TYR C C 1
ATOM 18592 O O . TYR C 1 69 ? -7.00255 56.68713 -14.29503 1.000 48.58874 75 TYR C O 1
ATOM 18610 N N . VAL C 1 70 ? -4.75931 56.53426 -14.49048 1.000 47.56809 76 VAL C N 1
ATOM 18611 C CA . VAL C 1 70 ? -4.73961 56.94715 -15.89332 1.000 46.66609 76 VAL C CA 1
ATOM 18612 C C . VAL C 1 70 ? -5.23140 55.78557 -16.73148 1.000 48.96367 76 VAL C C 1
ATOM 18613 O O . VAL C 1 70 ? -4.66277 54.68473 -16.67465 1.000 48.85400 76 VAL C O 1
ATOM 18626 N N . GLY C 1 71 ? -6.31466 56.00979 -17.48188 1.000 48.39915 77 GLY C N 1
ATOM 18627 C CA . GLY C 1 71 ? -6.80735 55.00430 -18.38243 1.000 47.53177 77 GLY C CA 1
ATOM 18628 C C . GLY C 1 71 ? -6.31049 55.17775 -19.77336 1.000 47.81869 77 GLY C C 1
ATOM 18629 O O . GLY C 1 71 ? -5.85631 56.23805 -20.17033 1.000 48.23493 77 GLY C O 1
ATOM 18633 N N . LEU C 1 72 ? -6.41229 54.10788 -20.53390 1.000 49.37695 78 LEU C N 1
ATOM 18634 C CA . LEU C 1 72 ? -5.93497 54.09869 -21.90594 1.000 48.78251 78 LEU C CA 1
ATOM 18635 C C . LEU C 1 72 ? -7.12336 54.03537 -22.85642 1.000 48.34072 78 LEU C C 1
ATOM 18636 O O . LEU C 1 72 ? -8.15231 53.44739 -22.53260 1.000 48.70639 78 LEU C O 1
ATOM 18652 N N . VAL C 1 73 ? -6.99295 54.69869 -24.00233 1.000 47.40224 79 VAL C N 1
ATOM 18653 C CA . VAL C 1 73 ? -7.93672 54.55613 -25.10928 1.000 49.57928 79 VAL C CA 1
ATOM 18654 C C . VAL C 1 73 ? -7.15233 54.21452 -26.36602 1.000 50.32542 79 VAL C C 1
ATOM 18655 O O . VAL C 1 73 ? -5.93954 54.44893 -26.44609 1.000 47.97530 79 VAL C O 1
ATOM 18668 N N . PRO C 1 74 ? -7.81413 53.63127 -27.35916 1.000 48.46740 80 PRO C N 1
ATOM 18669 C CA . PRO C 1 74 ? -7.13205 53.27615 -28.60725 1.000 48.42747 80 PRO C CA 1
ATOM 18670 C C . PRO C 1 74 ? -6.90860 54.50365 -29.45328 1.000 49.27738 80 PRO C C 1
ATOM 18671 O O . PRO C 1 74 ? -7.72098 55.42741 -29.43902 1.000 49.55644 80 PRO C O 1
ATOM 18682 N N . MET C 1 75 ? -5.71109 54.61400 -30.02807 1.000 49.61203 81 MET C N 1
ATOM 18683 C CA . MET C 1 75 ? -5.46382 55.61272 -31.05766 1.000 48.79501 81 MET C CA 1
ATOM 18684 C C . MET C 1 75 ? -5.11516 54.88776 -32.34666 1.000 47.70572 81 MET C C 1
ATOM 18685 O O . MET C 1 75 ? -3.96262 54.45805 -32.53142 1.000 47.08184 81 MET C O 1
ATOM 18699 N N . PRO C 1 76 ? -6.06804 54.75208 -33.26673 1.000 50.72141 82 PRO C N 1
ATOM 18700 C CA . PRO C 1 76 ? -5.83381 53.92247 -34.45753 1.000 50.12889 82 PRO C CA 1
ATOM 18701 C C . PRO C 1 76 ? -4.80291 54.50077 -35.40002 1.000 49.24738 82 PRO C C 1
ATOM 18702 O O . PRO C 1 76 ? -4.10025 53.73510 -36.07053 1.000 48.57527 82 PRO C O 1
ATOM 18713 N N . HIS C 1 77 ? -4.73674 55.83037 -35.50730 1.000 49.88344 83 HIS C N 1
ATOM 18714 C CA . HIS C 1 77 ? -3.84175 56.50548 -36.43439 1.000 50.30267 83 HIS C CA 1
ATOM 18715 C C . HIS C 1 77 ? -3.38683 57.80740 -35.81028 1.000 49.93790 83 HIS C C 1
ATOM 18716 O O . HIS C 1 77 ? -4.05422 58.36534 -34.93599 1.000 50.27502 83 HIS C O 1
ATOM 18730 N N . PHE C 1 78 ? -2.25693 58.29592 -36.29645 1.000 49.71264 84 PHE C N 1
ATOM 18731 C CA . PHE C 1 78 ? -1.88826 59.66500 -36.02182 1.000 49.04884 84 PHE C CA 1
ATOM 18732 C C . PHE C 1 78 ? -2.82812 60.58193 -36.76416 1.000 46.65859 84 PHE C C 1
ATOM 18733 O O . PHE C 1 78 ? -3.30023 60.25818 -37.84733 1.000 49.86476 84 PHE C O 1
ATOM 18750 N N . ASN C 1 79 ? -3.04527 61.75719 -36.20571 1.000 46.05401 85 ASN C N 1
ATOM 18751 C CA . ASN C 1 79 ? -3.76000 62.79470 -36.92740 1.000 45.86143 85 ASN C CA 1
ATOM 18752 C C . ASN C 1 79 ? -2.90043 63.21288 -38.10405 1.000 44.55858 85 ASN C C 1
ATOM 18753 O O . ASN C 1 79 ? -1.68302 63.13833 -38.03550 1.000 47.05102 85 ASN C O 1
ATOM 18764 N N . THR C 1 80 ? -3.54705 63.57517 -39.20628 1.000 45.80876 86 THR C N 1
ATOM 18765 C CA . THR C 1 80 ? -2.87634 63.97530 -40.43087 1.000 49.18029 86 THR C CA 1
ATOM 18766 C C . THR C 1 80 ? -2.42839 65.43162 -40.35737 1.000 50.27742 86 THR C C 1
ATOM 18767 O O . THR C 1 80 ? -2.90312 66.20561 -39.53902 1.000 48.08493 86 THR C O 1
ATOM 18778 N N . ASP C 1 81 ? -1.51050 65.80036 -41.25597 1.000 51.06621 87 ASP C N 1
ATOM 18779 C CA . ASP C 1 81 ? -0.94721 67.14823 -41.29320 1.000 53.78975 87 ASP C CA 1
ATOM 18780 C C . ASP C 1 81 ? -0.26597 67.52291 -39.97347 1.000 55.29805 87 ASP C C 1
ATOM 18781 O O . ASP C 1 81 ? -0.40922 68.64218 -39.47469 1.000 55.42285 87 ASP C O 1
ATOM 18790 N N . VAL C 1 82 ? 0.48716 66.58845 -39.39428 1.000 54.86617 88 VAL C N 1
ATOM 18791 C CA . VAL C 1 82 ? 1.30710 66.87915 -38.22856 1.000 54.10554 88 VAL C CA 1
ATOM 18792 C C . VAL C 1 82 ? 2.67750 66.26707 -38.47762 1.000 56.45846 88 VAL C C 1
ATOM 18793 O O . VAL C 1 82 ? 2.80472 65.04535 -38.59799 1.000 57.32074 88 VAL C O 1
ATOM 18806 N N . SER C 1 83 ? 3.69889 67.09411 -38.55660 1.000 55.46282 89 SER C N 1
ATOM 18807 C CA . SER C 1 83 ? 5.00324 66.53124 -38.77787 1.000 57.45074 89 SER C CA 1
ATOM 18808 C C . SER C 1 83 ? 5.43709 65.71319 -37.56052 1.000 57.82775 89 SER C C 1
ATOM 18809 O O . SER C 1 83 ? 4.89681 65.85667 -36.45929 1.000 58.11124 89 SER C O 1
ATOM 18817 N N . PRO C 1 84 ? 6.38864 64.80744 -37.74373 1.000 59.23976 90 PRO C N 1
ATOM 18818 C CA . PRO C 1 84 ? 6.83657 63.99887 -36.59210 1.000 58.97438 90 PRO C CA 1
ATOM 18819 C C . PRO C 1 84 ? 7.41243 64.83139 -35.46023 1.000 59.44106 90 PRO C C 1
ATOM 18820 O O . PRO C 1 84 ? 7.30995 64.43056 -34.29456 1.000 58.61887 90 PRO C O 1
ATOM 18831 N N . GLU C 1 85 ? 8.01515 65.98282 -35.78074 1.000 59.99060 91 GLU C N 1
ATOM 18832 C CA . GLU C 1 85 ? 8.56479 66.89309 -34.77959 1.000 61.59470 91 GLU C CA 1
ATOM 18833 C C . GLU C 1 85 ? 7.51040 67.36900 -33.79542 1.000 59.70248 91 GLU C C 1
ATOM 18834 O O . GLU C 1 85 ? 7.84310 67.70711 -32.65462 1.000 60.81054 91 GLU C O 1
ATOM 18846 N N . GLU C 1 86 ? 6.24747 67.33162 -34.19380 1.000 59.74899 92 GLU C N 1
ATOM 18847 C CA . GLU C 1 86 ? 5.15136 67.90479 -33.44360 1.000 58.76289 92 GLU C CA 1
ATOM 18848 C C . GLU C 1 86 ? 4.23502 66.84638 -32.87440 1.000 58.75344 92 GLU C C 1
ATOM 18849 O O . GLU C 1 86 ? 3.21665 67.18764 -32.26177 1.000 59.78471 92 GLU C O 1
ATOM 18861 N N . LEU C 1 87 ? 4.56488 65.57478 -33.06394 1.000 58.21472 93 LEU C N 1
ATOM 18862 C CA . LEU C 1 87 ? 3.75799 64.47205 -32.56279 1.000 55.44110 93 LEU C CA 1
ATOM 18863 C C . LEU C 1 87 ? 4.31407 63.95107 -31.24819 1.000 53.16257 93 LEU C C 1
ATOM 18864 O O . LEU C 1 87 ? 5.51672 63.74599 -31.10444 1.000 57.49829 93 LEU C O 1
ATOM 18880 N N . ASP C 1 88 ? 3.42525 63.70072 -30.31064 1.000 54.05671 94 ASP C N 1
ATOM 18881 C CA . ASP C 1 88 ? 3.73320 62.93162 -29.12101 1.000 52.34575 94 ASP C CA 1
ATOM 18882 C C . ASP C 1 88 ? 3.61329 61.46110 -29.48461 1.000 50.92145 94 ASP C C 1
ATOM 18883 O O . ASP C 1 88 ? 2.93748 61.10321 -30.43519 1.000 51.18401 94 ASP C O 1
ATOM 18892 N N . GLY C 1 89 ? 4.31420 60.61032 -28.75541 1.000 51.92007 95 GLY C N 1
ATOM 18893 C CA . GLY C 1 89 ? 4.17058 59.18742 -28.96588 1.000 51.57254 95 GLY C CA 1
ATOM 18894 C C . GLY C 1 89 ? 4.91516 58.57463 -30.14223 1.000 53.16779 95 GLY C C 1
ATOM 18895 O O . GLY C 1 89 ? 4.61810 57.42869 -30.52292 1.000 52.12749 95 GLY C O 1
ATOM 18899 N N . VAL C 1 90 ? 5.89338 59.27321 -30.72303 1.000 53.40843 96 VAL C N 1
ATOM 18900 C CA . VAL C 1 90 ? 6.67542 58.66541 -31.79238 1.000 53.39978 96 VAL C CA 1
ATOM 18901 C C . VAL C 1 90 ? 7.39268 57.43087 -31.26728 1.000 56.61652 96 VAL C C 1
ATOM 18902 O O . VAL C 1 90 ? 8.11032 57.47512 -30.25882 1.000 57.04442 96 VAL C O 1
ATOM 18915 N N . GLY C 1 91 ? 7.20911 56.31577 -31.94884 1.000 55.90851 97 GLY C N 1
ATOM 18916 C CA . GLY C 1 91 ? 7.77822 55.08609 -31.47177 1.000 51.82629 97 GLY C CA 1
ATOM 18917 C C . GLY C 1 91 ? 6.84174 54.28746 -30.62207 1.000 52.91731 97 GLY C C 1
ATOM 18918 O O . GLY C 1 91 ? 7.11901 53.11606 -30.37652 1.000 54.10707 97 GLY C O 1
ATOM 18922 N N . TYR C 1 92 ? 5.72780 54.88495 -30.18785 1.000 53.18102 98 TYR C N 1
ATOM 18923 C CA . TYR C 1 92 ? 4.76361 54.23875 -29.31975 1.000 53.37341 98 TYR C CA 1
ATOM 18924 C C . TYR C 1 92 ? 3.36737 54.18627 -29.89619 1.000 51.77718 98 TYR C C 1
ATOM 18925 O O . TYR C 1 92 ? 2.60323 53.30976 -29.50542 1.000 49.76959 98 TYR C O 1
ATOM 18943 N N . LEU C 1 93 ? 2.98475 55.16548 -30.70765 1.000 51.57481 99 LEU C N 1
ATOM 18944 C CA . LEU C 1 93 ? 1.70487 55.22813 -31.39655 1.000 49.62328 99 LEU C CA 1
ATOM 18945 C C . LEU C 1 93 ? 1.92073 55.00550 -32.89976 1.000 51.31414 99 LEU C C 1
ATOM 18946 O O . LEU C 1 93 ? 3.02851 55.18111 -33.40677 1.000 51.13052 99 LEU C O 1
ATOM 18962 N N . PRO C 1 94 ? 0.87463 54.64785 -33.65684 1.000 49.10171 100 PRO C N 1
ATOM 18963 C CA . PRO C 1 94 ? -0.50551 54.34632 -33.26729 1.000 50.24621 100 PRO C CA 1
ATOM 18964 C C . PRO C 1 94 ? -0.55338 53.21888 -32.21207 1.000 48.57800 100 PRO C C 1
ATOM 18965 O O . PRO C 1 94 ? 0.29199 52.33541 -32.26164 1.000 47.59000 100 PRO C O 1
ATOM 18976 N N . GLY C 1 95 ? -1.49620 53.27278 -31.27448 1.000 47.97900 101 GLY C N 1
ATOM 18977 C CA . GLY C 1 95 ? -1.43278 52.36721 -30.14415 1.000 48.42903 101 GLY C CA 1
ATOM 18978 C C . GLY C 1 95 ? -2.36362 52.80897 -29.03676 1.000 46.89128 101 GLY C C 1
ATOM 18979 O O . GLY C 1 95 ? -3.30991 53.53604 -29.28125 1.000 48.04852 101 GLY C O 1
ATOM 18983 N N . TRP C 1 96 ? -2.09185 52.34381 -27.81842 1.000 46.50996 102 TRP C N 1
ATOM 18984 C CA . TRP C 1 96 ? -2.84696 52.79315 -26.65750 1.000 45.60546 102 TRP C CA 1
ATOM 18985 C C . TRP C 1 96 ? -2.29608 54.12298 -26.17799 1.000 45.11740 102 TRP C C 1
ATOM 18986 O O . TRP C 1 96 ? -1.09025 54.28285 -26.01180 1.000 48.68603 102 TRP C O 1
ATOM 19007 N N . LEU C 1 97 ? -3.19762 55.05543 -25.90488 1.000 48.17758 103 LEU C N 1
ATOM 19008 C CA . LEU C 1 97 ? -2.93565 56.41611 -25.54509 1.000 47.05019 103 LEU C CA 1
ATOM 19009 C C . LEU C 1 97 ? -3.47364 56.64759 -24.14795 1.000 49.37797 103 LEU C C 1
ATOM 19010 O O . LEU C 1 97 ? -4.66034 56.38436 -23.91336 1.000 49.23410 103 LEU C O 1
ATOM 19026 N N . PRO C 1 98 ? -2.67669 57.18086 -23.21865 1.000 47.60656 104 PRO C N 1
ATOM 19027 C CA . PRO C 1 98 ? -3.22365 57.58289 -21.92208 1.000 48.78759 104 PRO C CA 1
ATOM 19028 C C . PRO C 1 98 ? -4.07507 58.82954 -22.07533 1.000 47.23029 104 PRO C C 1
ATOM 19029 O O . PRO C 1 98 ? -3.66897 59.79116 -22.72843 1.000 49.83994 104 PRO C O 1
ATOM 19040 N N . ASP C 1 99 ? -5.23706 58.83821 -21.44722 1.000 47.88446 105 ASP C N 1
ATOM 19041 C CA . ASP C 1 99 ? -5.98444 60.09596 -21.47059 1.000 50.00924 105 ASP C CA 1
ATOM 19042 C C . ASP C 1 99 ? -7.03563 60.17644 -20.35781 1.000 48.23703 105 ASP C C 1
ATOM 19043 O O . ASP C 1 99 ? -6.90347 61.05892 -19.50085 1.000 48.93676 105 ASP C O 1
ATOM 19052 N N . PRO C 1 100 ? -8.05688 59.30817 -20.30390 1.000 47.40484 106 PRO C N 1
ATOM 19053 C CA . PRO C 1 100 ? -9.06187 59.41640 -19.22749 1.000 48.49006 106 PRO C CA 1
ATOM 19054 C C . PRO C 1 100 ? -8.46049 59.21202 -17.85106 1.000 47.26773 106 PRO C C 1
ATOM 19055 O O . PRO C 1 100 ? -7.51555 58.44372 -17.67462 1.000 50.07012 106 PRO C O 1
ATOM 19066 N N . LEU C 1 101 ? -9.02904 59.90279 -16.86618 1.000 47.11004 107 LEU C N 1
ATOM 19067 C CA . LEU C 1 101 ? -8.65414 59.75493 -15.46336 1.000 47.27774 107 LEU C CA 1
ATOM 19068 C C . LEU C 1 101 ? -9.81603 59.13756 -14.67312 1.000 51.00836 107 LEU C C 1
ATOM 19069 O O . LEU C 1 101 ? -10.91898 59.70832 -14.59978 1.000 50.96018 107 LEU C O 1
ATOM 19085 N N . TYR C 1 102 ? -9.57370 57.96404 -14.07740 1.000 51.43537 108 TYR C N 1
ATOM 19086 C CA . TYR C 1 102 ? -10.66118 57.27682 -13.40358 1.000 48.99008 108 TYR C CA 1
ATOM 19087 C C . TYR C 1 102 ? -10.45498 57.37196 -11.89268 1.000 50.63945 108 TYR C C 1
ATOM 19088 O O . TYR C 1 102 ? -9.31672 57.39466 -11.41813 1.000 49.66213 108 TYR C O 1
ATOM 19106 N N . PRO C 1 103 ? -11.51882 57.45296 -11.11273 1.000 50.94906 109 PRO C N 1
ATOM 19107 C CA . PRO C 1 103 ? -11.37023 57.59487 -9.64520 1.000 52.31669 109 PRO C CA 1
ATOM 19108 C C . PRO C 1 103 ? -11.20322 56.25381 -8.93958 1.000 53.52887 109 PRO C C 1
ATOM 19109 O O . PRO C 1 103 ? -12.10809 55.79967 -8.24305 1.000 53.84529 109 PRO C O 1
ATOM 19120 N N . VAL C 1 104 ? -10.06678 55.58545 -9.16618 1.000 52.67113 110 VAL C N 1
ATOM 19121 C CA . VAL C 1 104 ? -9.66128 54.42995 -8.37057 1.000 53.31475 110 VAL C CA 1
ATOM 19122 C C . VAL C 1 104 ? -8.20806 54.64943 -7.97509 1.000 54.20834 110 VAL C C 1
ATOM 19123 O O . VAL C 1 104 ? -7.46250 55.36338 -8.65466 1.000 53.89834 110 VAL C O 1
ATOM 19136 N N . THR C 1 105 ? -7.81743 54.03844 -6.85703 1.000 55.50159 111 THR C N 1
ATOM 19137 C CA . THR C 1 105 ? -6.46735 54.09351 -6.34625 1.000 56.58411 111 THR C CA 1
ATOM 19138 C C . THR C 1 105 ? -5.83098 52.71010 -6.29256 1.000 59.04296 111 THR C C 1
ATOM 19139 O O . THR C 1 105 ? -4.69966 52.57081 -5.79104 1.000 57.27009 111 THR C O 1
ATOM 19150 N N . LYS C 1 106 ? -6.54665 51.68898 -6.75737 1.000 56.08097 112 LYS C N 1
ATOM 19151 C CA . LYS C 1 106 ? -6.09811 50.30649 -6.79545 1.000 60.05508 112 LYS C CA 1
ATOM 19152 C C . LYS C 1 106 ? -6.38694 49.78667 -8.18723 1.000 58.85899 112 LYS C C 1
ATOM 19153 O O . LYS C 1 106 ? -7.42967 50.09986 -8.77377 1.000 60.13392 112 LYS C O 1
ATOM 19172 N N . THR C 1 107 ? -5.45614 49.03635 -8.74400 1.000 59.81138 113 THR C N 1
ATOM 19173 C CA . THR C 1 107 ? -5.73075 48.40860 -10.02716 1.000 57.33090 113 THR C CA 1
ATOM 19174 C C . THR C 1 107 ? -4.96744 47.09705 -10.10753 1.000 59.52420 113 THR C C 1
ATOM 19175 O O . THR C 1 107 ? -4.24186 46.72338 -9.18710 1.000 63.26950 113 THR C O 1
ATOM 19186 N N . GLU C 1 108 ? -5.16157 46.38412 -11.20707 1.000 58.97588 114 GLU C N 1
ATOM 19187 C CA . GLU C 1 108 ? -4.36480 45.21805 -11.51668 1.000 59.66997 114 GLU C CA 1
ATOM 19188 C C . GLU C 1 108 ? -3.16911 45.67739 -12.34395 1.000 57.40610 114 GLU C C 1
ATOM 19189 O O . GLU C 1 108 ? -3.33341 46.42547 -13.30777 1.000 56.10810 114 GLU C O 1
ATOM 19201 N N . ALA C 1 109 ? -1.97016 45.30380 -11.92087 1.000 57.66006 115 ALA C N 1
ATOM 19202 C CA . ALA C 1 109 ? -0.78047 45.44267 -12.75223 1.000 59.85751 115 ALA C CA 1
ATOM 19203 C C . ALA C 1 109 ? -0.64268 44.23324 -13.66588 1.000 56.80515 115 ALA C C 1
ATOM 19204 O O . ALA C 1 109 ? -0.65907 43.07576 -13.20499 1.000 61.72247 115 ALA C O 1
ATOM 19211 N N . HIS C 1 110 ? -0.50626 44.50387 -14.91825 1.000 54.13741 116 HIS C N 1
ATOM 19212 C CA . HIS C 1 110 ? -0.39499 43.52628 -15.99062 1.000 55.74766 116 HIS C CA 1
ATOM 19213 C C . HIS C 1 110 ? 1.06223 43.33183 -16.42243 1.000 54.93475 116 HIS C C 1
ATOM 19214 O O . HIS C 1 110 ? 1.89631 44.23391 -16.26729 1.000 55.88875 116 HIS C O 1
ATOM 19228 N N . PRO C 1 111 ? 1.39817 42.16828 -16.98635 1.000 54.96634 117 PRO C N 1
ATOM 19229 C CA . PRO C 1 111 ? 2.80011 41.89006 -17.30103 1.000 56.35743 117 PRO C CA 1
ATOM 19230 C C . PRO C 1 111 ? 3.38636 42.88890 -18.28043 1.000 55.27439 117 PRO C C 1
ATOM 19231 O O . PRO C 1 111 ? 2.85699 43.10181 -19.37850 1.000 54.17908 117 PRO C O 1
ATOM 19242 N N . PHE C 1 112 ? 4.48312 43.52609 -17.84887 1.000 56.55246 118 PHE C N 1
ATOM 19243 C CA . PHE C 1 112 ? 5.39693 44.27255 -18.72798 1.000 56.67327 118 PHE C CA 1
ATOM 19244 C C . PHE C 1 112 ? 4.71269 45.48850 -19.34292 1.000 56.86035 118 PHE C C 1
ATOM 19245 O O . PHE C 1 112 ? 5.01545 45.89369 -20.46913 1.000 55.63164 118 PHE C O 1
ATOM 19262 N N . GLU C 1 113 ? 3.81562 46.11074 -18.56499 1.000 58.02958 119 GLU C N 1
ATOM 19263 C CA . GLU C 1 113 ? 2.91879 47.16135 -19.05163 1.000 57.01751 119 GLU C CA 1
ATOM 19264 C C . GLU C 1 113 ? 3.04700 48.34459 -18.11779 1.000 53.18203 119 GLU C C 1
ATOM 19265 O O . GLU C 1 113 ? 2.72651 48.24293 -16.93628 1.000 53.68165 119 GLU C O 1
ATOM 19277 N N . SER C 1 114 ? 3.56085 49.44239 -18.65280 1.000 56.55789 120 SER C N 1
ATOM 19278 C CA . SER C 1 114 ? 3.80288 50.65952 -17.89251 1.000 55.22024 120 SER C CA 1
ATOM 19279 C C . SER C 1 114 ? 2.55013 51.51904 -17.83449 1.000 52.02356 120 SER C C 1
ATOM 19280 O O . SER C 1 114 ? 2.09106 52.02125 -18.86783 1.000 52.36550 120 SER C O 1
ATOM 19288 N N . ARG C 1 115 ? 2.08873 51.78601 -16.61298 1.000 52.99737 121 ARG C N 1
ATOM 19289 C CA . ARG C 1 115 ? 0.87994 52.55479 -16.34141 1.000 50.25691 121 ARG C CA 1
ATOM 19290 C C . ARG C 1 115 ? 1.18517 53.57683 -15.26028 1.000 50.85844 121 ARG C C 1
ATOM 19291 O O . ARG C 1 115 ? 2.28600 53.60281 -14.69629 1.000 54.35963 121 ARG C O 1
ATOM 19312 N N . SER C 1 116 ? 0.21802 54.44078 -14.96623 1.000 49.34809 122 SER C N 1
ATOM 19313 C CA . SER C 1 116 ? 0.47068 55.48286 -13.98155 1.000 50.63553 122 SER C CA 1
ATOM 19314 C C . SER C 1 116 ? -0.81681 55.89538 -13.27592 1.000 51.54796 122 SER C C 1
ATOM 19315 O O . SER C 1 116 ? -1.89745 55.91446 -13.87835 1.000 45.85190 122 SER C O 1
ATOM 19323 N N . PHE C 1 117 ? -0.67283 56.28576 -11.98991 1.000 50.89716 123 PHE C N 1
ATOM 19324 C CA . PHE C 1 117 ? -1.70775 57.05448 -11.31874 1.000 48.98009 123 PHE C CA 1
ATOM 19325 C C . PHE C 1 117 ? -1.40780 58.54480 -11.49728 1.000 50.92490 123 PHE C C 1
ATOM 19326 O O . PHE C 1 117 ? -0.25024 58.95065 -11.65082 1.000 50.38177 123 PHE C O 1
ATOM 19343 N N . TRP C 1 118 ? -2.48214 59.34414 -11.47275 1.000 50.49419 124 TRP C N 1
ATOM 19344 C CA . TRP C 1 118 ? -2.47681 60.79275 -11.63205 1.000 49.76303 124 TRP C CA 1
ATOM 19345 C C . TRP C 1 118 ? -2.88093 61.38144 -10.30010 1.000 50.72569 124 TRP C C 1
ATOM 19346 O O . TRP C 1 118 ? -3.98338 61.10250 -9.81353 1.000 51.53982 124 TRP C O 1
ATOM 19367 N N . ILE C 1 119 ? -2.02283 62.21618 -9.73300 1.000 50.87202 125 ILE C N 1
ATOM 19368 C CA . ILE C 1 119 ? -2.23987 62.78966 -8.41290 1.000 53.09631 125 ILE C CA 1
ATOM 19369 C C . ILE C 1 119 ? -2.33378 64.30858 -8.50809 1.000 53.29899 125 ILE C C 1
ATOM 19370 O O . ILE C 1 119 ? -1.52408 64.96055 -9.18784 1.000 53.84042 125 ILE C O 1
ATOM 19386 N N . THR C 1 120 ? -3.33256 64.85477 -7.81392 1.000 54.14480 126 THR C N 1
ATOM 19387 C CA . THR C 1 120 ? -3.66115 66.27502 -7.81615 1.000 57.04226 126 THR C CA 1
ATOM 19388 C C . THR C 1 120 ? -3.49123 66.85059 -6.40589 1.000 58.10864 126 THR C C 1
ATOM 19389 O O . THR C 1 120 ? -3.97858 66.26413 -5.42782 1.000 58.36532 126 THR C O 1
ATOM 19400 N N . LEU C 1 121 ? -2.79269 67.99161 -6.30191 1.000 56.72530 127 LEU C N 1
ATOM 19401 C CA . LEU C 1 121 ? -2.49951 68.65512 -5.03367 1.000 61.35457 127 LEU C CA 1
ATOM 19402 C C . LEU C 1 121 ? -3.18420 70.01246 -5.02089 1.000 63.93344 127 LEU C C 1
ATOM 19403 O O . LEU C 1 121 ? -3.21944 70.69220 -6.05248 1.000 64.98869 127 LEU C O 1
ATOM 19419 N N . GLN C 1 122 ? -3.76007 70.38435 -3.86780 1.000 65.07678 128 GLN C N 1
ATOM 19420 C CA . GLN C 1 122 ? -4.32451 71.71397 -3.62277 1.000 65.38285 128 GLN C CA 1
ATOM 19421 C C . GLN C 1 122 ? -3.34367 72.45553 -2.71620 1.000 66.20287 128 GLN C C 1
ATOM 19422 O O . GLN C 1 122 ? -3.06639 72.00111 -1.60143 1.000 66.37157 128 GLN C O 1
ATOM 19436 N N . ILE C 1 123 ? -2.75211 73.53533 -3.22520 1.000 66.25265 129 ILE C N 1
ATOM 19437 C CA . ILE C 1 123 ? -1.84137 74.39192 -2.47161 1.000 66.26061 129 ILE C CA 1
ATOM 19438 C C . ILE C 1 123 ? -2.69660 75.53046 -1.91277 1.000 66.58280 129 ILE C C 1
ATOM 19439 O O . ILE C 1 123 ? -3.06163 76.46455 -2.65455 1.000 63.15208 129 ILE C O 1
ATOM 19455 N N . PRO C 1 124 ? -3.04926 75.49179 -0.62837 1.000 66.95909 130 PRO C N 1
ATOM 19456 C CA . PRO C 1 124 ? -3.94828 76.50696 -0.07281 1.000 67.23066 130 PRO C CA 1
ATOM 19457 C C . PRO C 1 124 ? -3.25786 77.85072 0.09463 1.000 67.50897 130 PRO C C 1
ATOM 19458 O O . PRO C 1 124 ? -2.05151 77.92519 0.35464 1.000 70.35299 130 PRO C O 1
ATOM 19469 N N . ALA C 1 125 ? -4.05450 78.92351 0.02497 1.000 66.65149 131 ALA C N 1
ATOM 19470 C CA . ALA C 1 125 ? -3.49233 80.26944 0.16612 1.000 69.64179 131 ALA C CA 1
ATOM 19471 C C . ALA C 1 125 ? -2.73056 80.45302 1.48099 1.000 72.75851 131 ALA C C 1
ATOM 19472 O O . ALA C 1 125 ? -1.75117 81.20767 1.52308 1.000 72.37246 131 ALA C O 1
ATOM 19479 N N . SER C 1 126 ? -3.14646 79.76136 2.55153 1.000 75.46876 132 SER C N 1
ATOM 19480 C CA . SER C 1 126 ? -2.60603 79.94184 3.90324 1.000 76.25342 132 SER C CA 1
ATOM 19481 C C . SER C 1 126 ? -1.33337 79.15522 4.18133 1.000 75.98883 132 SER C C 1
ATOM 19482 O O . SER C 1 126 ? -0.72392 79.32075 5.24420 1.000 76.96751 132 SER C O 1
ATOM 19490 N N . LEU C 1 127 ? -0.90392 78.33472 3.24922 1.000 75.14115 133 LEU C N 1
ATOM 19491 C CA . LEU C 1 127 ? 0.21173 77.44188 3.48549 1.000 75.01903 133 LEU C CA 1
ATOM 19492 C C . LEU C 1 127 ? 1.48617 78.26720 3.65873 1.000 75.06665 133 LEU C C 1
ATOM 19493 O O . LEU C 1 127 ? 1.63763 79.32278 3.04458 1.000 74.87047 133 LEU C O 1
ATOM 19509 N N . SER C 1 128 ? 2.40754 77.79951 4.51185 1.000 73.59978 134 SER C N 1
ATOM 19510 C CA . SER C 1 128 ? 3.66050 78.53905 4.69546 1.000 76.34015 134 SER C CA 1
ATOM 19511 C C . SER C 1 128 ? 4.53904 78.42358 3.44703 1.000 78.19102 134 SER C C 1
ATOM 19512 O O . SER C 1 128 ? 4.65105 77.33230 2.86379 1.000 75.81709 134 SER C O 1
ATOM 19520 N N . PRO C 1 129 ? 5.17563 79.51623 3.00576 1.000 75.49307 135 PRO C N 1
ATOM 19521 C CA . PRO C 1 129 ? 6.10216 79.39913 1.87653 1.000 73.75445 135 PRO C CA 1
ATOM 19522 C C . PRO C 1 129 ? 7.26419 78.47963 2.21655 1.000 72.10006 135 PRO C C 1
ATOM 19523 O O . PRO C 1 129 ? 7.55449 78.21561 3.38236 1.000 73.57848 135 PRO C O 1
ATOM 19534 N N . GLY C 1 130 ? 7.92467 77.98302 1.17142 1.000 71.25311 136 GLY C N 1
ATOM 19535 C CA . GLY C 1 130 ? 9.08169 77.11899 1.30547 1.000 68.84304 136 GLY C CA 1
ATOM 19536 C C . GLY C 1 130 ? 8.75839 75.68134 0.95374 1.000 71.35553 136 GLY C C 1
ATOM 19537 O O . GLY C 1 130 ? 7.71948 75.37344 0.36347 1.000 70.13044 136 GLY C O 1
ATOM 19541 N N . ILE C 1 131 ? 9.67496 74.78222 1.33523 1.000 69.44184 137 ILE C N 1
ATOM 19542 C CA . ILE C 1 131 ? 9.60113 73.39606 0.89262 1.000 72.17643 137 ILE C CA 1
ATOM 19543 C C . ILE C 1 131 ? 8.71493 72.59494 1.82417 1.000 73.85661 137 ILE C C 1
ATOM 19544 O O . ILE C 1 131 ? 8.94852 72.53306 3.03194 1.000 71.24818 137 ILE C O 1
ATOM 19560 N N . HIS C 1 132 ? 7.72570 71.93707 1.23274 1.000 76.20987 138 HIS C N 1
ATOM 19561 C CA . HIS C 1 132 ? 6.84288 71.00591 1.90879 1.000 78.04734 138 HIS C CA 1
ATOM 19562 C C . HIS C 1 132 ? 7.09253 69.64841 1.29408 1.000 79.65762 138 HIS C C 1
ATOM 19563 O O . HIS C 1 132 ? 7.18946 69.53625 0.07537 1.000 79.09046 138 HIS C O 1
ATOM 19577 N N . ASP C 1 133 ? 7.22345 68.62241 2.10933 1.000 81.00926 139 ASP C N 1
ATOM 19578 C CA . ASP C 1 133 ? 7.46882 67.31622 1.53377 1.000 80.76514 139 ASP C CA 1
ATOM 19579 C C . ASP C 1 133 ? 6.39580 66.33347 1.98432 1.000 78.89600 139 ASP C C 1
ATOM 19580 O O . ASP C 1 133 ? 5.71545 66.52914 2.99910 1.000 77.73212 139 ASP C O 1
ATOM 19589 N N . PHE C 1 134 ? 6.21315 65.29887 1.16433 1.000 75.35477 140 PHE C N 1
ATOM 19590 C CA . PHE C 1 134 ? 5.36841 64.17576 1.52964 1.000 71.79175 140 PHE C CA 1
ATOM 19591 C C . PHE C 1 134 ? 5.86528 62.95114 0.77213 1.000 71.93623 140 PHE C C 1
ATOM 19592 O O . PHE C 1 134 ? 6.83010 63.00622 -0.00826 1.000 70.44243 140 PHE C O 1
ATOM 19609 N N . HIS C 1 135 ? 5.21418 61.82664 1.02888 1.000 69.83561 141 HIS C N 1
ATOM 19610 C CA . HIS C 1 135 ? 5.57967 60.58578 0.38342 1.000 68.18840 141 HIS C CA 1
ATOM 19611 C C . HIS C 1 135 ? 4.38138 59.95498 -0.29936 1.000 69.02195 141 HIS C C 1
ATOM 19612 O O . HIS C 1 135 ? 3.23244 60.15130 0.09732 1.000 69.42871 141 HIS C O 1
ATOM 19626 N N . VAL C 1 136 ? 4.67577 59.18176 -1.33039 1.000 67.63008 142 VAL C N 1
ATOM 19627 C CA . VAL C 1 136 ? 3.70268 58.34711 -1.99579 1.000 64.27932 142 VAL C CA 1
ATOM 19628 C C . VAL C 1 136 ? 4.06871 56.91207 -1.67957 1.000 65.05100 142 VAL C C 1
ATOM 19629 O O . VAL C 1 136 ? 5.25169 56.55320 -1.71332 1.000 63.56394 142 VAL C O 1
ATOM 19642 N N . ARG C 1 137 ? 3.07181 56.10433 -1.32808 1.000 61.98380 143 ARG C N 1
ATOM 19643 C CA . ARG C 1 137 ? 3.28929 54.69586 -1.06458 1.000 64.37206 143 ARG C CA 1
ATOM 19644 C C . ARG C 1 137 ? 2.61435 53.83669 -2.12900 1.000 64.65477 143 ARG C C 1
ATOM 19645 O O . ARG C 1 137 ? 1.43833 54.02992 -2.45728 1.000 62.35861 143 ARG C O 1
ATOM 19666 N N . MET C 1 138 ? 3.38516 52.90914 -2.67736 1.000 64.72444 144 MET C N 1
ATOM 19667 C CA . MET C 1 138 ? 2.91102 51.91512 -3.62271 1.000 63.90399 144 MET C CA 1
ATOM 19668 C C . MET C 1 138 ? 3.00505 50.56467 -2.92818 1.000 64.77685 144 MET C C 1
ATOM 19669 O O . MET C 1 138 ? 4.01111 50.30048 -2.25759 1.000 64.54905 144 MET C O 1
ATOM 19683 N N . ARG C 1 139 ? 1.92169 49.76463 -2.99965 1.000 63.69773 145 ARG C N 1
ATOM 19684 C CA . ARG C 1 139 ? 1.86033 48.42981 -2.38924 1.000 64.74672 145 ARG C CA 1
ATOM 19685 C C . ARG C 1 139 ? 1.39516 47.38168 -3.40370 1.000 63.63824 145 ARG C C 1
ATOM 19686 O O . ARG C 1 139 ? 0.36315 47.56206 -4.05501 1.000 58.48479 145 ARG C O 1
ATOM 19707 N N . TRP C 1 140 ? 2.12302 46.26311 -3.48264 1.000 64.42080 146 TRP C N 1
ATOM 19708 C CA . TRP C 1 140 ? 1.76722 45.18703 -4.39492 1.000 65.68355 146 TRP C CA 1
ATOM 19709 C C . TRP C 1 140 ? 2.18911 43.85745 -3.78978 1.000 66.80156 146 TRP C C 1
ATOM 19710 O O . TRP C 1 140 ? 2.74330 43.80948 -2.69840 1.000 69.85050 146 TRP C O 1
ATOM 19731 N N . GLN C 1 141 ? 1.97245 42.77402 -4.52915 1.000 67.08269 147 GLN C N 1
ATOM 19732 C CA . GLN C 1 141 ? 2.26987 41.42328 -4.06842 1.000 70.80026 147 GLN C CA 1
ATOM 19733 C C . GLN C 1 141 ? 3.21741 40.73448 -5.03350 1.000 71.13498 147 GLN C C 1
ATOM 19734 O O . GLN C 1 141 ? 3.08601 40.87898 -6.25122 1.000 71.14475 147 GLN C O 1
ATOM 19748 N N . GLU C 1 142 ? 4.15175 39.96468 -4.48536 1.000 72.26798 148 GLU C N 1
ATOM 19749 C CA . GLU C 1 142 ? 5.00165 39.06535 -5.25907 1.000 75.10534 148 GLU C CA 1
ATOM 19750 C C . GLU C 1 142 ? 4.81005 37.67880 -4.66704 1.000 77.13576 148 GLU C C 1
ATOM 19751 O O . GLU C 1 142 ? 5.23723 37.41271 -3.53575 1.000 84.31426 148 GLU C O 1
ATOM 19763 N N . GLY C 1 143 ? 4.14769 36.81915 -5.41179 1.000 77.82901 149 GLY C N 1
ATOM 19764 C CA . GLY C 1 143 ? 3.65870 35.59072 -4.82804 1.000 84.13669 149 GLY C CA 1
ATOM 19765 C C . GLY C 1 143 ? 2.75646 35.96689 -3.68025 1.000 86.80189 149 GLY C C 1
ATOM 19766 O O . GLY C 1 143 ? 1.79641 36.72240 -3.83402 1.000 86.11840 149 GLY C O 1
ATOM 19770 N N . LYS C 1 144 ? 3.08746 35.48322 -2.49636 1.000 92.63371 150 LYS C N 1
ATOM 19771 C CA . LYS C 1 144 ? 2.29453 35.75529 -1.30930 1.000 97.66661 150 LYS C CA 1
ATOM 19772 C C . LYS C 1 144 ? 2.95801 36.79747 -0.41311 1.000 94.16832 150 LYS C C 1
ATOM 19773 O O . LYS C 1 144 ? 2.33737 37.24977 0.55399 1.000 94.08877 150 LYS C O 1
ATOM 19792 N N . GLU C 1 145 ? 4.17405 37.23425 -0.75572 1.000 89.87169 151 GLU C N 1
ATOM 19793 C CA . GLU C 1 145 ? 4.85318 38.29197 -0.01847 1.000 87.65337 151 GLU C CA 1
ATOM 19794 C C . GLU C 1 145 ? 4.28755 39.66861 -0.39270 1.000 82.39358 151 GLU C C 1
ATOM 19795 O O . GLU C 1 145 ? 4.11440 39.98260 -1.57377 1.000 78.64553 151 GLU C O 1
ATOM 19807 N N . GLU C 1 146 ? 3.99552 40.49232 0.61896 1.000 82.59756 152 GLU C N 1
ATOM 19808 C CA . GLU C 1 146 ? 3.61377 41.88167 0.39263 1.000 75.49108 152 GLU C CA 1
ATOM 19809 C C . GLU C 1 146 ? 4.86856 42.70097 0.15249 1.000 72.65662 152 GLU C C 1
ATOM 19810 O O . GLU C 1 146 ? 5.91649 42.42133 0.73278 1.000 73.69877 152 GLU C O 1
ATOM 19822 N N . LYS C 1 147 ? 4.78331 43.66131 -0.76379 1.000 70.15730 153 LYS C N 1
ATOM 19823 C CA . LYS C 1 147 ? 5.89990 44.52124 -1.10776 1.000 67.72288 153 LYS C CA 1
ATOM 19824 C C . LYS C 1 147 ? 5.40551 45.95968 -1.14809 1.000 66.52008 153 LYS C C 1
ATOM 19825 O O . LYS C 1 147 ? 4.21487 46.22852 -1.34099 1.000 66.13517 153 LYS C O 1
ATOM 19844 N N . ASP C 1 148 ? 6.33105 46.89645 -0.97565 1.000 66.13438 154 ASP C N 1
ATOM 19845 C CA . ASP C 1 148 ? 5.94087 48.29407 -1.06396 1.000 67.79627 154 ASP C CA 1
ATOM 19846 C C . ASP C 1 148 ? 7.15905 49.14894 -1.37428 1.000 69.08966 154 ASP C C 1
ATOM 19847 O O . ASP C 1 148 ? 8.30658 48.72127 -1.21472 1.000 66.28512 154 ASP C O 1
ATOM 19856 N N . LYS C 1 149 ? 6.88681 50.38378 -1.79211 1.000 69.48849 155 LYS C N 1
ATOM 19857 C CA . LYS C 1 149 ? 7.95219 51.35863 -1.96054 1.000 69.09086 155 LYS C CA 1
ATOM 19858 C C . LYS C 1 149 ? 7.43727 52.74417 -1.63106 1.000 68.84988 155 LYS C C 1
ATOM 19859 O O . LYS C 1 149 ? 6.33776 53.11339 -2.05086 1.000 68.44466 155 LYS C O 1
ATOM 19878 N N . LEU C 1 150 ? 8.24196 53.50438 -0.88125 1.000 69.51595 156 LEU C N 1
ATOM 19879 C CA . LEU C 1 150 ? 7.98527 54.91612 -0.68464 1.000 69.08592 156 LEU C CA 1
ATOM 19880 C C . LEU C 1 150 ? 8.73129 55.74350 -1.71172 1.000 69.22724 156 LEU C C 1
ATOM 19881 O O . LEU C 1 150 ? 9.90038 55.48014 -2.01272 1.000 70.22162 156 LEU C O 1
ATOM 19897 N N . LEU C 1 151 ? 8.06299 56.78739 -2.19591 1.000 68.24209 157 LEU C N 1
ATOM 19898 C CA . LEU C 1 151 ? 8.67890 57.76566 -3.07335 1.000 71.08345 157 LEU C CA 1
ATOM 19899 C C . LEU C 1 151 ? 8.48694 59.14877 -2.46671 1.000 69.84622 157 LEU C C 1
ATOM 19900 O O . LEU C 1 151 ? 7.50161 59.40652 -1.77602 1.000 69.50566 157 LEU C O 1
ATOM 19916 N N . HIS C 1 152 ? 9.41997 60.04583 -2.76989 1.000 71.94024 158 HIS C N 1
ATOM 19917 C CA . HIS C 1 152 ? 9.54889 61.32428 -2.08298 1.000 73.14143 158 HIS C CA 1
ATOM 19918 C C . HIS C 1 152 ? 9.15349 62.44212 -3.03371 1.000 71.25975 158 HIS C C 1
ATOM 19919 O O . HIS C 1 152 ? 9.69161 62.52579 -4.14218 1.000 70.14860 158 HIS C O 1
ATOM 19933 N N . VAL C 1 153 ? 8.19724 63.28247 -2.61179 1.000 69.84820 159 VAL C N 1
ATOM 19934 C CA . VAL C 1 153 ? 7.79376 64.46213 -3.37051 1.000 67.90162 159 VAL C CA 1
ATOM 19935 C C . VAL C 1 153 ? 8.06767 65.68627 -2.51169 1.000 70.42811 159 VAL C C 1
ATOM 19936 O O . VAL C 1 153 ? 7.88432 65.65066 -1.28405 1.000 72.03228 159 VAL C O 1
ATOM 19949 N N . LYS C 1 154 ? 8.60836 66.72725 -3.15311 1.000 67.38469 160 LYS C N 1
ATOM 19950 C CA . LYS C 1 154 ? 8.86927 68.02137 -2.53172 1.000 72.38978 160 LYS C CA 1
ATOM 19951 C C . LYS C 1 154 ? 8.19001 69.09115 -3.36013 1.000 68.00106 160 LYS C C 1
ATOM 19952 O O . LYS C 1 154 ? 8.41789 69.14896 -4.56665 1.000 69.44391 160 LYS C O 1
ATOM 19971 N N . VAL C 1 155 ? 7.47469 70.00674 -2.71050 1.000 68.68541 161 VAL C N 1
ATOM 19972 C CA . VAL C 1 155 ? 6.80004 71.11725 -3.37683 1.000 67.21538 161 VAL C CA 1
ATOM 19973 C C . VAL C 1 155 ? 7.36258 72.41100 -2.80366 1.000 67.55787 161 VAL C C 1
ATOM 19974 O O . VAL C 1 155 ? 7.21845 72.67662 -1.60494 1.000 69.51132 161 VAL C O 1
ATOM 19987 N N . LYS C 1 156 ? 7.97504 73.22715 -3.65813 1.000 66.74575 162 LYS C N 1
ATOM 19988 C CA . LYS C 1 156 ? 8.52008 74.50074 -3.22950 1.000 65.58175 162 LYS C CA 1
ATOM 19989 C C . LYS C 1 156 ? 7.41806 75.51355 -3.45450 1.000 65.77628 162 LYS C C 1
ATOM 19990 O O . LYS C 1 156 ? 7.09898 75.86385 -4.59257 1.000 65.19699 162 LYS C O 1
ATOM 20009 N N . VAL C 1 157 ? 6.81663 75.94687 -2.36402 1.000 67.71551 163 VAL C N 1
ATOM 20010 C CA . VAL C 1 157 ? 5.60716 76.74176 -2.39254 1.000 67.73443 163 VAL C CA 1
ATOM 20011 C C . VAL C 1 157 ? 6.02174 78.19545 -2.38928 1.000 67.86345 163 VAL C C 1
ATOM 20012 O O . VAL C 1 157 ? 6.67943 78.65075 -1.44516 1.000 67.53701 163 VAL C O 1
ATOM 20025 N N . SER C 1 158 ? 5.59771 78.92230 -3.42154 1.000 64.99167 164 SER C N 1
ATOM 20026 C CA . SER C 1 158 ? 5.99049 80.30289 -3.58502 1.000 65.98984 164 SER C CA 1
ATOM 20027 C C . SER C 1 158 ? 5.30803 81.17835 -2.54564 1.000 68.94836 164 SER C C 1
ATOM 20028 O O . SER C 1 158 ? 4.30274 80.79627 -1.93865 1.000 66.91577 164 SER C O 1
ATOM 20036 N N . ALA C 1 159 ? 5.89565 82.36352 -2.32490 1.000 68.73946 165 ALA C N 1
ATOM 20037 C CA . ALA C 1 159 ? 5.18885 83.40055 -1.58465 1.000 68.23806 165 ALA C CA 1
ATOM 20038 C C . ALA C 1 159 ? 3.97557 83.90355 -2.35401 1.000 67.53737 165 ALA C C 1
ATOM 20039 O O . ALA C 1 159 ? 2.95123 84.21016 -1.73820 1.000 69.67963 165 ALA C O 1
ATOM 20046 N N . LEU C 1 160 ? 4.04817 83.94017 -3.69145 1.000 67.80301 166 LEU C N 1
ATOM 20047 C CA . LEU C 1 160 ? 2.94340 84.42446 -4.51541 1.000 64.74608 166 LEU C CA 1
ATOM 20048 C C . LEU C 1 160 ? 1.65600 83.69137 -4.16917 1.000 67.18268 166 LEU C C 1
ATOM 20049 O O . LEU C 1 160 ? 1.65714 82.46412 -4.03170 1.000 66.20608 166 LEU C O 1
ATOM 20065 N N . VAL C 1 161 ? 0.56526 84.44617 -4.00134 1.000 65.07169 167 VAL C N 1
ATOM 20066 C CA . VAL C 1 161 ? -0.77542 83.88277 -3.88559 1.000 64.25654 167 VAL C CA 1
ATOM 20067 C C . VAL C 1 161 ? -1.60470 84.30615 -5.09464 1.000 69.06012 167 VAL C C 1
ATOM 20068 O O . VAL C 1 161 ? -1.74310 85.51155 -5.35605 1.000 68.13631 167 VAL C O 1
ATOM 20081 N N . LEU C 1 162 ? -2.23153 83.32182 -5.77135 1.000 65.43891 168 LEU C N 1
ATOM 20082 C CA . LEU C 1 162 ? -2.98067 83.58749 -6.99607 1.000 67.73247 168 LEU C CA 1
ATOM 20083 C C . LEU C 1 162 ? -4.29368 84.30062 -6.70529 1.000 65.80333 168 LEU C C 1
ATOM 20084 O O . LEU C 1 162 ? -5.00071 83.96036 -5.76299 1.000 65.76406 168 LEU C O 1
ATOM 20100 N N . GLN C 1 163 ? -4.59605 85.29412 -7.51531 1.000 67.60822 169 GLN C N 1
ATOM 20101 C CA . GLN C 1 163 ? -5.85428 85.99413 -7.53295 1.000 67.80696 169 GLN C CA 1
ATOM 20102 C C . GLN C 1 163 ? -6.73623 85.42921 -8.62873 1.000 62.55396 169 GLN C C 1
ATOM 20103 O O . GLN C 1 163 ? -6.24014 84.86699 -9.60106 1.000 61.49529 169 GLN C O 1
ATOM 20117 N N . PRO C 1 164 ? -8.05026 85.59017 -8.52583 1.000 64.05208 170 PRO C N 1
ATOM 20118 C CA . PRO C 1 164 ? -8.91927 85.15382 -9.61853 1.000 62.01407 170 PRO C CA 1
ATOM 20119 C C . PRO C 1 164 ? -8.52113 85.81675 -10.91670 1.000 61.18815 170 PRO C C 1
ATOM 20120 O O . PRO C 1 164 ? -8.22497 87.01151 -10.95894 1.000 63.01582 170 PRO C O 1
ATOM 20131 N N . ARG C 1 165 ? -8.52762 85.03015 -11.98226 1.000 60.42124 171 ARG C N 1
ATOM 20132 C CA . ARG C 1 165 ? -8.28768 85.59115 -13.29806 1.000 59.14635 171 ARG C CA 1
ATOM 20133 C C . ARG C 1 165 ? -9.27887 86.72306 -13.54883 1.000 60.07851 171 ARG C C 1
ATOM 20134 O O . ARG C 1 165 ? -10.42177 86.67767 -13.09048 1.000 60.89204 171 ARG C O 1
ATOM 20155 N N . SER C 1 166 ? -8.82455 87.75451 -14.27059 1.000 61.41362 172 SER C N 1
ATOM 20156 C CA . SER C 1 166 ? -9.66465 88.88322 -14.63774 1.000 63.42752 172 SER C CA 1
ATOM 20157 C C . SER C 1 166 ? -9.38861 89.30267 -16.07897 1.000 63.05816 172 SER C C 1
ATOM 20158 O O . SER C 1 166 ? -8.25200 89.25545 -16.55355 1.000 61.69949 172 SER C O 1
ATOM 20166 N N . ASN C 1 167 ? -10.44537 89.75539 -16.75758 1.000 64.45422 173 ASN C N 1
ATOM 20167 C CA . ASN C 1 167 ? -10.38162 90.23501 -18.14278 1.000 64.55097 173 ASN C CA 1
ATOM 20168 C C . ASN C 1 167 ? -9.89875 89.17300 -19.11770 1.000 59.55297 173 ASN C C 1
ATOM 20169 O O . ASN C 1 167 ? -9.35542 89.49529 -20.16662 1.000 59.52739 173 ASN C O 1
ATOM 20180 N N . PHE C 1 168 ? -10.12651 87.89915 -18.81763 1.000 59.19315 174 PHE C N 1
ATOM 20181 C CA . PHE C 1 168 ? -9.84065 86.84466 -19.78316 1.000 57.07141 174 PHE C CA 1
ATOM 20182 C C . PHE C 1 168 ? -10.86218 85.73919 -19.61041 1.000 53.98637 174 PHE C C 1
ATOM 20183 O O . PHE C 1 168 ? -10.86245 85.06415 -18.57396 1.000 53.56463 174 PHE C O 1
ATOM 20200 N N . HIS C 1 169 ? -11.67445 85.51323 -20.64595 1.000 53.48482 175 HIS C N 1
ATOM 20201 C CA . HIS C 1 169 ? -12.81897 84.62039 -20.54314 1.000 52.82706 175 HIS C CA 1
ATOM 20202 C C . HIS C 1 169 ? -12.70341 83.43190 -21.47851 1.000 50.74784 175 HIS C C 1
ATOM 20203 O O . HIS C 1 169 ? -12.22154 83.54041 -22.60861 1.000 51.55340 175 HIS C O 1
ATOM 20217 N N . VAL C 1 170 ? -13.16308 82.29587 -20.97464 1.000 51.56330 176 VAL C N 1
ATOM 20218 C CA . VAL C 1 170 ? -13.01385 80.98966 -21.60466 1.000 49.91354 176 VAL C CA 1
ATOM 20219 C C . VAL C 1 170 ? -14.38126 80.34763 -21.68959 1.000 47.53471 176 VAL C C 1
ATOM 20220 O O . VAL C 1 170 ? -15.02782 80.14462 -20.65981 1.000 44.69785 176 VAL C O 1
ATOM 20233 N N . THR C 1 171 ? -14.77850 79.94423 -22.89056 1.000 44.17446 177 THR C N 1
ATOM 20234 C CA . THR C 1 171 ? -16.03732 79.23212 -23.05385 1.000 47.09206 177 THR C CA 1
ATOM 20235 C C . THR C 1 171 ? -15.86342 77.95810 -23.88544 1.000 47.22450 177 THR C C 1
ATOM 20236 O O . THR C 1 171 ? -15.02279 77.88558 -24.80255 1.000 47.88487 177 THR C O 1
ATOM 20247 N N . HIS C 1 172 ? -16.64024 76.93670 -23.50592 1.000 46.34058 178 HIS C N 1
ATOM 20248 C CA . HIS C 1 172 ? -16.73043 75.67116 -24.20673 1.000 44.35905 178 HIS C CA 1
ATOM 20249 C C . HIS C 1 172 ? -18.19139 75.38749 -24.52921 1.000 44.12974 178 HIS C C 1
ATOM 20250 O O . HIS C 1 172 ? -19.05353 75.56783 -23.68997 1.000 43.91670 178 HIS C O 1
ATOM 20264 N N . TRP C 1 173 ? -18.47933 74.94248 -25.75160 1.000 46.94465 179 TRP C N 1
ATOM 20265 C CA . TRP C 1 173 ? -19.85452 74.61158 -26.14093 1.000 45.82513 179 TRP C CA 1
ATOM 20266 C C . TRP C 1 173 ? -20.20828 73.19501 -25.69475 1.000 43.47686 179 TRP C C 1
ATOM 20267 O O . TRP C 1 173 ? -20.30878 72.26578 -26.49057 1.000 42.07283 179 TRP C O 1
ATOM 20288 N N . TRP C 1 174 ? -20.38690 73.04742 -24.37957 1.000 43.70725 180 TRP C N 1
ATOM 20289 C CA . TRP C 1 174 ? -20.90141 71.79762 -23.84306 1.000 44.27697 180 TRP C CA 1
ATOM 20290 C C . TRP C 1 174 ? -22.23411 71.50353 -24.53044 1.000 43.63691 180 TRP C C 1
ATOM 20291 O O . TRP C 1 174 ? -22.90834 72.41394 -25.02132 1.000 43.06585 180 TRP C O 1
ATOM 20312 N N . ARG C 1 175 ? -22.58862 70.22103 -24.58814 1.000 42.34247 181 ARG C N 1
ATOM 20313 C CA . ARG C 1 175 ? -23.70323 69.69385 -25.38219 1.000 46.19584 181 ARG C CA 1
ATOM 20314 C C . ARG C 1 175 ? -24.68806 68.89840 -24.52083 1.000 45.69676 181 ARG C C 1
ATOM 20315 O O . ARG C 1 175 ? -24.37296 67.78564 -24.05470 1.000 43.06842 181 ARG C O 1
ATOM 20336 N N . GLY C 1 176 ? -25.88260 69.45421 -24.32464 1.000 45.25051 182 GLY C N 1
ATOM 20337 C CA . GLY C 1 176 ? -26.94047 68.71292 -23.63631 1.000 45.33650 182 GLY C CA 1
ATOM 20338 C C . GLY C 1 176 ? -27.41085 67.47408 -24.36401 1.000 45.01848 182 GLY C C 1
ATOM 20339 O O . GLY C 1 176 ? -27.81075 66.48292 -23.72722 1.000 48.39205 182 GLY C O 1
ATOM 20343 N N . GLU C 1 177 ? -27.41680 67.50409 -25.69739 1.000 45.42999 183 GLU C N 1
ATOM 20344 C CA . GLU C 1 177 ? -27.86935 66.30958 -26.40752 1.000 46.88831 183 GLU C CA 1
ATOM 20345 C C . GLU C 1 177 ? -26.84910 65.19463 -26.23632 1.000 46.76094 183 GLU C C 1
ATOM 20346 O O . GLU C 1 177 ? -27.19487 64.01182 -26.33603 1.000 45.75083 183 GLU C O 1
ATOM 20358 N N . ALA C 1 178 ? -25.59456 65.56236 -25.96917 1.000 43.85553 184 ALA C N 1
ATOM 20359 C CA . ALA C 1 178 ? -24.57609 64.56581 -25.69126 1.000 47.00505 184 ALA C CA 1
ATOM 20360 C C . ALA C 1 178 ? -24.89509 63.79870 -24.41052 1.000 47.03926 184 ALA C C 1
ATOM 20361 O O . ALA C 1 178 ? -24.68238 62.57977 -24.33395 1.000 41.41608 184 ALA C O 1
ATOM 20368 N N . ILE C 1 179 ? -25.40764 64.49526 -23.39699 1.000 44.72614 185 ILE C N 1
ATOM 20369 C CA . ILE C 1 179 ? -25.83155 63.81401 -22.18411 1.000 45.86673 185 ILE C CA 1
ATOM 20370 C C . ILE C 1 179 ? -27.03823 62.93200 -22.46357 1.000 47.70562 185 ILE C C 1
ATOM 20371 O O . ILE C 1 179 ? -27.02283 61.73373 -22.15793 1.000 48.05891 185 ILE C O 1
ATOM 20387 N N . ALA C 1 180 ? -28.07399 63.48206 -23.11340 1.000 46.45623 186 ALA C N 1
ATOM 20388 C CA . ALA C 1 180 ? -29.23312 62.63541 -23.43140 1.000 48.71024 186 ALA C CA 1
ATOM 20389 C C . ALA C 1 180 ? -28.83241 61.39882 -24.22054 1.000 47.05571 186 ALA C C 1
ATOM 20390 O O . ALA C 1 180 ? -29.37700 60.31831 -23.99613 1.000 50.51935 186 ALA C O 1
ATOM 20397 N N . LEU C 1 181 ? -27.93853 61.53508 -25.18433 1.000 45.96407 187 LEU C N 1
ATOM 20398 C CA . LEU C 1 181 ? -27.61631 60.38620 -26.03013 1.000 48.82557 187 LEU C CA 1
ATOM 20399 C C . LEU C 1 181 ? -26.74537 59.37609 -25.28934 1.000 49.90193 187 LEU C C 1
ATOM 20400 O O . LEU C 1 181 ? -27.01761 58.17068 -25.31533 1.000 51.96783 187 LEU C O 1
ATOM 20416 N N . GLN C 1 182 ? -25.68520 59.83407 -24.62505 1.000 49.31483 188 GLN C N 1
ATOM 20417 C CA . GLN C 1 182 ? -24.77074 58.87043 -24.02837 1.000 47.14357 188 GLN C CA 1
ATOM 20418 C C . GLN C 1 182 ? -25.35814 58.22347 -22.77882 1.000 47.76615 188 GLN C C 1
ATOM 20419 O O . GLN C 1 182 ? -25.00254 57.09240 -22.47354 1.000 47.10641 188 GLN C O 1
ATOM 20433 N N . TYR C 1 183 ? -26.22560 58.89972 -22.01779 1.000 49.58223 189 TYR C N 1
ATOM 20434 C CA . TYR C 1 183 ? -26.81482 58.24051 -20.85846 1.000 47.50818 189 TYR C CA 1
ATOM 20435 C C . TYR C 1 183 ? -28.22153 57.68687 -21.09096 1.000 51.23734 189 TYR C C 1
ATOM 20436 O O . TYR C 1 183 ? -28.81480 57.14073 -20.14596 1.000 48.97895 189 TYR C O 1
ATOM 20454 N N . GLU C 1 184 ? -28.79167 57.86625 -22.28732 1.000 51.47472 190 GLU C N 1
ATOM 20455 C CA . GLU C 1 184 ? -30.13943 57.38306 -22.62862 1.000 54.57770 190 GLU C CA 1
ATOM 20456 C C . GLU C 1 184 ? -31.20975 57.86773 -21.64894 1.000 50.50011 190 GLU C C 1
ATOM 20457 O O . GLU C 1 184 ? -31.99213 57.09073 -21.12251 1.000 51.53586 190 GLU C O 1
ATOM 20469 N N . THR C 1 185 ? -31.28530 59.17750 -21.47201 1.000 49.89180 191 THR C N 1
ATOM 20470 C CA . THR C 1 185 ? -32.36792 59.78407 -20.71673 1.000 53.04033 191 THR C CA 1
ATOM 20471 C C . THR C 1 185 ? -33.05996 60.85952 -21.50935 1.000 50.47671 191 THR C C 1
ATOM 20472 O O . THR C 1 185 ? -32.49699 61.41894 -22.44145 1.000 53.58296 191 THR C O 1
ATOM 20483 N N . LYS C 1 186 ? -34.29499 61.12868 -21.10612 1.000 52.32688 192 LYS C N 1
ATOM 20484 C CA . LYS C 1 186 ? -35.05534 62.20336 -21.71230 1.000 56.95561 192 LYS C CA 1
ATOM 20485 C C . LYS C 1 186 ? -34.35091 63.52372 -21.47330 1.000 53.95886 192 LYS C C 1
ATOM 20486 O O . LYS C 1 186 ? -33.91596 63.81374 -20.34982 1.000 50.02170 192 LYS C O 1
ATOM 20505 N N . MET C 1 187 ? -34.25371 64.32246 -22.53372 1.000 52.13697 193 MET C N 1
ATOM 20506 C CA . MET C 1 187 ? -33.74909 65.68417 -22.41671 1.000 50.03852 193 MET C CA 1
ATOM 20507 C C . MET C 1 187 ? -34.53673 66.42233 -21.33764 1.000 48.89959 193 MET C C 1
ATOM 20508 O O . MET C 1 187 ? -35.76460 66.38818 -21.32321 1.000 49.10461 193 MET C O 1
ATOM 20522 N N . PHE C 1 188 ? -33.81734 67.06459 -20.41911 1.000 49.06529 194 PHE C N 1
ATOM 20523 C CA . PHE C 1 188 ? -34.30676 67.90473 -19.32484 1.000 47.27650 194 PHE C CA 1
ATOM 20524 C C . PHE C 1 188 ? -35.03031 67.12939 -18.23107 1.000 45.93746 194 PHE C C 1
ATOM 20525 O O . PHE C 1 188 ? -35.70378 67.73466 -17.38432 1.000 43.58109 194 PHE C O 1
ATOM 20542 N N . ASP C 1 189 ? -34.90478 65.81117 -18.19935 1.000 48.14521 195 ASP C N 1
ATOM 20543 C CA . ASP C 1 189 ? -35.33704 65.08101 -17.01360 1.000 47.97323 195 ASP C CA 1
ATOM 20544 C C . ASP C 1 189 ? -34.31396 65.27153 -15.88237 1.000 49.77155 195 ASP C C 1
ATOM 20545 O O . ASP C 1 189 ? -33.28881 65.94319 -16.01610 1.000 48.10555 195 ASP C O 1
ATOM 20554 N N . GLU C 1 190 ? -34.56270 64.64410 -14.76062 1.000 48.93220 196 GLU C N 1
ATOM 20555 C CA . GLU C 1 190 ? -33.84335 65.07887 -13.58240 1.000 50.16371 196 GLU C CA 1
ATOM 20556 C C . GLU C 1 190 ? -32.41722 64.54218 -13.53722 1.000 47.87526 196 GLU C C 1
ATOM 20557 O O . GLU C 1 190 ? -31.51670 65.22264 -13.04656 1.000 49.37095 196 GLU C O 1
ATOM 20569 N N . GLN C 1 191 ? -32.18046 63.35071 -14.07115 1.000 48.77688 197 GLN C N 1
ATOM 20570 C CA . GLN C 1 191 ? -30.81452 62.88708 -14.23575 1.000 48.51575 197 GLN C CA 1
ATOM 20571 C C . GLN C 1 191 ? -30.02965 63.81708 -15.16079 1.000 48.77186 197 GLN C C 1
ATOM 20572 O O . GLN C 1 191 ? -28.85423 64.11902 -14.90276 1.000 47.56886 197 GLN C O 1
ATOM 20586 N N . TRP C 1 192 ? -30.67869 64.27285 -16.24422 1.000 51.07033 198 TRP C N 1
ATOM 20587 C CA . TRP C 1 192 ? -30.09318 65.23470 -17.17727 1.000 48.33837 198 TRP C CA 1
ATOM 20588 C C . TRP C 1 192 ? -29.64273 66.47849 -16.42631 1.000 46.75799 198 TRP C C 1
ATOM 20589 O O . TRP C 1 192 ? -28.56328 67.01824 -16.67222 1.000 45.11583 198 TRP C O 1
ATOM 20610 N N . TRP C 1 193 ? -30.45844 66.93721 -15.48554 1.000 46.86854 199 TRP C N 1
ATOM 20611 C CA . TRP C 1 193 ? -30.09101 68.11913 -14.72683 1.000 47.28628 199 TRP C CA 1
ATOM 20612 C C . TRP C 1 193 ? -28.92182 67.86323 -13.77550 1.000 47.48519 199 TRP C C 1
ATOM 20613 O O . TRP C 1 193 ? -28.06023 68.74450 -13.62845 1.000 47.05880 199 TRP C O 1
ATOM 20634 N N . LYS C 1 194 ? -28.83259 66.66825 -13.15067 1.000 46.76387 200 LYS C N 1
ATOM 20635 C CA . LYS C 1 194 ? -27.64081 66.38718 -12.33155 1.000 49.08636 200 LYS C CA 1
ATOM 20636 C C . LYS C 1 194 ? -26.38822 66.39152 -13.17454 1.000 46.04060 200 LYS C C 1
ATOM 20637 O O . LYS C 1 194 ? -25.36645 66.97403 -12.79278 1.000 43.65399 200 LYS C O 1
ATOM 20656 N N . LEU C 1 195 ? -26.44358 65.67444 -14.29454 1.000 44.72183 201 LEU C N 1
ATOM 20657 C CA . LEU C 1 195 ? -25.27457 65.56476 -15.14241 1.000 47.36952 201 LEU C CA 1
ATOM 20658 C C . LEU C 1 195 ? -24.89371 66.93795 -15.68094 1.000 47.80194 201 LEU C C 1
ATOM 20659 O O . LEU C 1 195 ? -23.69387 67.25430 -15.76029 1.000 46.34258 201 LEU C O 1
ATOM 20675 N N . THR C 1 196 ? -25.88406 67.81407 -15.94264 1.000 45.70777 202 THR C N 1
ATOM 20676 C CA . THR C 1 196 ? -25.53678 69.15417 -16.42492 1.000 46.44165 202 THR C CA 1
ATOM 20677 C C . THR C 1 196 ? -24.88382 69.96238 -15.32321 1.000 45.61709 202 THR C C 1
ATOM 20678 O O . THR C 1 196 ? -23.91134 70.67274 -15.56601 1.000 43.70001 202 THR C O 1
ATOM 20689 N N . ARG C 1 197 ? -25.38611 69.86998 -14.09835 1.000 48.13936 203 ARG C N 1
ATOM 20690 C CA . ARG C 1 197 ? -24.66240 70.52861 -13.02400 1.000 47.15172 203 ARG C CA 1
ATOM 20691 C C . ARG C 1 197 ? -23.23960 69.98706 -12.93134 1.000 45.69357 203 ARG C C 1
ATOM 20692 O O . ARG C 1 197 ? -22.27702 70.74745 -12.79512 1.000 44.87874 203 ARG C O 1
ATOM 20713 N N . ALA C 1 198 ? -23.08499 68.67584 -13.01225 1.000 44.18276 204 ALA C N 1
ATOM 20714 C CA . ALA C 1 198 ? -21.75268 68.11913 -12.86679 1.000 46.42078 204 ALA C CA 1
ATOM 20715 C C . ALA C 1 198 ? -20.83335 68.61931 -13.98783 1.000 46.28391 204 ALA C C 1
ATOM 20716 O O . ALA C 1 198 ? -19.68901 69.00233 -13.72961 1.000 45.67332 204 ALA C O 1
ATOM 20723 N N . CYS C 1 199 ? -21.33114 68.68312 -15.21989 1.000 43.48109 205 CYS C N 1
ATOM 20724 C CA . CYS C 1 199 ? -20.51207 69.21524 -16.29726 1.000 46.01022 205 CYS C CA 1
ATOM 20725 C C . CYS C 1 199 ? -20.14323 70.67929 -16.05218 1.000 45.49911 205 CYS C C 1
ATOM 20726 O O . CYS C 1 199 ? -18.98828 71.06876 -16.26163 1.000 45.26954 205 CYS C O 1
ATOM 20734 N N . MET C 1 200 ? -21.11653 71.52211 -15.64484 1.000 44.47530 206 MET C N 1
ATOM 20735 C CA . MET C 1 200 ? -20.82212 72.95544 -15.52873 1.000 45.38285 206 MET C CA 1
ATOM 20736 C C . MET C 1 200 ? -19.85985 73.21757 -14.38791 1.000 45.91963 206 MET C C 1
ATOM 20737 O O . MET C 1 200 ? -19.01858 74.11970 -14.47170 1.000 45.47812 206 MET C O 1
ATOM 20751 N N . LYS C 1 201 ? -19.95607 72.41518 -13.32156 1.000 47.27626 207 LYS C N 1
ATOM 20752 C CA . LYS C 1 201 ? -19.01693 72.52163 -12.20861 1.000 46.98804 207 LYS C CA 1
ATOM 20753 C C . LYS C 1 201 ? -17.62841 72.07764 -12.64023 1.000 46.86739 207 LYS C C 1
ATOM 20754 O O . LYS C 1 201 ? -16.62711 72.75059 -12.32893 1.000 47.50199 207 LYS C O 1
ATOM 20773 N N . ASN C 1 202 ? -17.55156 70.95962 -13.37685 1.000 44.90896 208 ASN C N 1
ATOM 20774 C CA . ASN C 1 202 ? -16.28615 70.55217 -13.96805 1.000 46.15246 208 ASN C CA 1
ATOM 20775 C C . ASN C 1 202 ? -15.65400 71.71962 -14.71807 1.000 46.12121 208 ASN C C 1
ATOM 20776 O O . ASN C 1 202 ? -14.48818 72.08304 -14.50261 1.000 46.36437 208 ASN C O 1
ATOM 20787 N N . LEU C 1 203 ? -16.44016 72.31555 -15.61398 1.000 44.74783 209 LEU C N 1
ATOM 20788 C CA . LEU C 1 203 ? -15.96216 73.42711 -16.41319 1.000 48.18810 209 LEU C CA 1
ATOM 20789 C C . LEU C 1 203 ? -15.41077 74.56512 -15.55222 1.000 46.86063 209 LEU C C 1
ATOM 20790 O O . LEU C 1 203 ? -14.29366 75.04976 -15.77088 1.000 44.40981 209 LEU C O 1
ATOM 20806 N N . ILE C 1 204 ? -16.16053 75.00154 -14.55703 1.000 45.45249 210 ILE C N 1
ATOM 20807 C CA . ILE C 1 204 ? -15.66178 76.18718 -13.87768 1.000 48.98659 210 ILE C CA 1
ATOM 20808 C C . ILE C 1 204 ? -14.42523 75.85101 -13.05795 1.000 46.14382 210 ILE C C 1
ATOM 20809 O O . ILE C 1 204 ? -13.57312 76.70963 -12.83351 1.000 42.24585 210 ILE C O 1
ATOM 20825 N N . GLU C 1 205 ? -14.32650 74.62020 -12.56264 1.000 46.30245 211 GLU C N 1
ATOM 20826 C CA . GLU C 1 205 ? -13.13032 74.20677 -11.84756 1.000 47.48905 211 GLU C CA 1
ATOM 20827 C C . GLU C 1 205 ? -11.94820 73.97166 -12.77111 1.000 47.50510 211 GLU C C 1
ATOM 20828 O O . GLU C 1 205 ? -10.81696 73.81369 -12.29519 1.000 52.03966 211 GLU C O 1
ATOM 20840 N N . HIS C 1 206 ? -12.14863 74.01007 -14.07434 1.000 46.39597 212 HIS C N 1
ATOM 20841 C CA . HIS C 1 206 ? -11.01882 73.90136 -14.97783 1.000 46.61151 212 HIS C CA 1
ATOM 20842 C C . HIS C 1 206 ? -10.71392 75.22474 -15.68396 1.000 48.29261 212 HIS C C 1
ATOM 20843 O O . HIS C 1 206 ? -9.94654 75.25127 -16.65538 1.000 48.82124 212 HIS C O 1
ATOM 20858 N N . GLY C 1 207 ? -11.25821 76.33206 -15.18093 1.000 46.78504 213 GLY C N 1
ATOM 20859 C CA . GLY C 1 207 ? -10.91081 77.63693 -15.67989 1.000 47.35231 213 GLY C CA 1
ATOM 20860 C C . GLY C 1 207 ? -11.88280 78.20814 -16.68399 1.000 46.75059 213 GLY C C 1
ATOM 20861 O O . GLY C 1 207 ? -11.63424 79.28738 -17.21151 1.000 48.09587 213 GLY C O 1
ATOM 20865 N N . ASN C 1 208 ? -12.92614 77.47187 -17.02550 1.000 46.52292 214 ASN C N 1
ATOM 20866 C CA . ASN C 1 208 ? -13.98016 77.90453 -17.95407 1.000 47.36308 214 ASN C CA 1
ATOM 20867 C C . ASN C 1 208 ? -14.94165 78.81607 -17.19410 1.000 48.29207 214 ASN C C 1
ATOM 20868 O O . ASN C 1 208 ? -15.70642 78.31756 -16.35328 1.000 50.08434 214 ASN C O 1
ATOM 20879 N N . ASP C 1 209 ? -14.95744 80.12878 -17.46648 1.000 49.02155 215 ASP C N 1
ATOM 20880 C CA . ASP C 1 209 ? -15.81701 81.01881 -16.68322 1.000 47.72034 215 ASP C CA 1
ATOM 20881 C C . ASP C 1 209 ? -17.03111 81.56347 -17.43855 1.000 46.06604 215 ASP C C 1
ATOM 20882 O O . ASP C 1 209 ? -17.67011 82.49320 -16.94358 1.000 49.32309 215 ASP C O 1
ATOM 20891 N N . VAL C 1 210 ? -17.39537 80.99565 -18.58573 1.000 46.83094 216 VAL C N 1
ATOM 20892 C CA . VAL C 1 210 ? -18.57233 81.40792 -19.35710 1.000 47.78081 216 VAL C CA 1
ATOM 20893 C C . VAL C 1 210 ? -19.49744 80.19578 -19.55196 1.000 46.30352 216 VAL C C 1
ATOM 20894 O O . VAL C 1 210 ? -19.06457 79.15438 -20.04611 1.000 47.18289 216 VAL C O 1
ATOM 20907 N N . ALA C 1 211 ? -20.77516 80.33145 -19.20062 1.000 46.35424 217 ALA C N 1
ATOM 20908 C CA . ALA C 1 211 ? -21.72960 79.22544 -19.30232 1.000 45.62534 217 ALA C CA 1
ATOM 20909 C C . ALA C 1 211 ? -22.53690 79.34108 -20.59285 1.000 43.47970 217 ALA C C 1
ATOM 20910 O O . ALA C 1 211 ? -23.29315 80.29232 -20.76774 1.000 43.52268 217 ALA C O 1
ATOM 20917 N N . PHE C 1 212 ? -22.36651 78.37915 -21.48488 1.000 43.89810 218 PHE C N 1
ATOM 20918 C CA . PHE C 1 212 ? -23.10358 78.32693 -22.74580 1.000 45.97026 218 PHE C CA 1
ATOM 20919 C C . PHE C 1 212 ? -24.52852 77.86098 -22.54712 1.000 42.26494 218 PHE C C 1
ATOM 20920 O O . PHE C 1 212 ? -24.76564 76.86000 -21.87765 1.000 41.63060 218 PHE C O 1
ATOM 20937 N N . ILE C 1 213 ? -25.46600 78.57989 -23.16927 1.000 43.26990 219 ILE C N 1
ATOM 20938 C CA . ILE C 1 213 ? -26.89737 78.25913 -23.18256 1.000 46.92698 219 ILE C CA 1
ATOM 20939 C C . ILE C 1 213 ? -27.29499 77.89150 -24.60130 1.000 46.61307 219 ILE C C 1
ATOM 20940 O O . ILE C 1 213 ? -27.41733 78.79753 -25.43953 1.000 48.56726 219 ILE C O 1
ATOM 20956 N N . GLN C 1 214 ? -27.59975 76.61848 -24.90123 1.000 46.89786 220 GLN C N 1
ATOM 20957 C CA . GLN C 1 214 ? -28.13887 76.41396 -26.25087 1.000 52.23788 220 GLN C CA 1
ATOM 20958 C C . GLN C 1 214 ? -29.65348 76.52032 -26.13599 1.000 49.54924 220 GLN C C 1
ATOM 20959 O O . GLN C 1 214 ? -30.40128 75.53714 -26.02077 1.000 49.57933 220 GLN C O 1
ATOM 20973 N N . ASN C 1 215 ? -30.07559 77.79602 -26.11812 1.000 47.45669 221 ASN C N 1
ATOM 20974 C CA . ASN C 1 215 ? -31.48888 78.11876 -26.18703 1.000 51.05697 221 ASN C CA 1
ATOM 20975 C C . ASN C 1 215 ? -32.08784 77.61094 -27.48814 1.000 50.54519 221 ASN C C 1
ATOM 20976 O O . ASN C 1 215 ? -33.24581 77.18202 -27.50857 1.000 53.48592 221 ASN C O 1
ATOM 20987 N N . PHE C 1 216 ? -31.35115 77.72648 -28.58526 1.000 49.70046 222 PHE C N 1
ATOM 20988 C CA . PHE C 1 216 ? -31.66271 77.07125 -29.85608 1.000 51.33162 222 PHE C CA 1
ATOM 20989 C C . PHE C 1 216 ? -30.67880 75.92888 -30.09776 1.000 50.68724 222 PHE C C 1
ATOM 20990 O O . PHE C 1 216 ? -29.47226 76.08187 -29.88738 1.000 49.96635 222 PHE C O 1
ATOM 21007 N N . PHE C 1 217 ? -31.18387 74.79474 -30.57684 1.000 52.47395 223 PHE C N 1
ATOM 21008 C CA . PHE C 1 217 ? -30.30229 73.69961 -30.92783 1.000 48.24685 223 PHE C CA 1
ATOM 21009 C C . PHE C 1 217 ? -29.40670 74.12975 -32.07616 1.000 50.54586 223 PHE C C 1
ATOM 21010 O O . PHE C 1 217 ? -29.83766 74.80930 -33.00020 1.000 52.90580 223 PHE C O 1
ATOM 21027 N N . GLU C 1 218 ? -28.12264 73.79721 -31.97065 1.000 53.06027 224 GLU C N 1
ATOM 21028 C CA . GLU C 1 218 ? -27.09587 74.36388 -32.84757 1.000 53.25850 224 GLU C CA 1
ATOM 21029 C C . GLU C 1 218 ? -26.90017 73.62989 -34.16490 1.000 55.36882 224 GLU C C 1
ATOM 21030 O O . GLU C 1 218 ? -26.44142 74.25268 -35.12560 1.000 61.08954 224 GLU C O 1
ATOM 21042 N N . LEU C 1 219 ? -27.18382 72.32585 -34.23332 1.000 56.92994 225 LEU C N 1
ATOM 21043 C CA . LEU C 1 219 ? -26.78809 71.54790 -35.39688 1.000 61.95663 225 LEU C CA 1
ATOM 21044 C C . LEU C 1 219 ? -27.68237 71.82343 -36.60260 1.000 67.35603 225 LEU C C 1
ATOM 21045 O O . LEU C 1 219 ? -28.88266 72.06864 -36.47310 1.000 67.24963 225 LEU C O 1
ATOM 21061 N N . ARG C 1 220 ? -27.09305 71.74602 -37.79610 1.000 79.12777 226 ARG C N 1
ATOM 21062 C CA . ARG C 1 220 ? -27.91655 71.74591 -39.00536 1.000 79.34498 226 ARG C CA 1
ATOM 21063 C C . ARG C 1 220 ? -28.82965 70.52882 -39.03033 1.000 76.08365 226 ARG C C 1
ATOM 21064 O O . ARG C 1 220 ? -30.02208 70.64358 -39.34455 1.000 81.00883 226 ARG C O 1
ATOM 21085 N N . ALA C 1 221 ? -28.30094 69.37059 -38.64386 1.000 70.64183 227 ALA C N 1
ATOM 21086 C CA . ALA C 1 221 ? -29.07957 68.14492 -38.64455 1.000 64.37244 227 ALA C CA 1
ATOM 21087 C C . ALA C 1 221 ? -30.32202 68.31897 -37.79092 1.000 62.53027 227 ALA C C 1
ATOM 21088 O O . ALA C 1 221 ? -30.29602 68.97926 -36.74894 1.000 63.93738 227 ALA C O 1
ATOM 21095 N N . VAL C 1 222 ? -31.41513 67.73701 -38.25080 1.000 59.40578 228 VAL C N 1
ATOM 21096 C CA . VAL C 1 222 ? -32.70608 67.80625 -37.57066 1.000 57.21668 228 VAL C CA 1
ATOM 21097 C C . VAL C 1 222 ? -32.79444 66.62477 -36.61077 1.000 54.98989 228 VAL C C 1
ATOM 21098 O O . VAL C 1 222 ? -32.78092 65.47467 -37.04864 1.000 55.05181 228 VAL C O 1
ATOM 21111 N N . PHE C 1 223 ? -32.97443 66.89345 -35.32246 1.000 55.39649 229 PHE C N 1
ATOM 21112 C CA . PHE C 1 223 ? -33.12148 65.83439 -34.33564 1.000 54.77324 229 PHE C CA 1
ATOM 21113 C C . PHE C 1 223 ? -34.57827 65.65818 -33.95821 1.000 55.48311 229 PHE C C 1
ATOM 21114 O O . PHE C 1 223 ? -35.36064 66.60632 -33.99163 1.000 56.98520 229 PHE C O 1
ATOM 21131 N N . LYS C 1 224 ? -34.90346 64.44700 -33.51259 1.000 56.82168 230 LYS C N 1
ATOM 21132 C CA . LYS C 1 224 ? -36.19729 64.16547 -32.90034 1.000 59.61447 230 LYS C CA 1
ATOM 21133 C C . LYS C 1 224 ? -36.27712 64.70391 -31.47745 1.000 63.10127 230 LYS C C 1
ATOM 21134 O O . LYS C 1 224 ? -37.33011 65.20534 -31.06179 1.000 64.85119 230 LYS C O 1
ATOM 21153 N N . GLU C 1 225 ? -35.18877 64.57348 -30.70120 1.000 60.82384 231 GLU C N 1
ATOM 21154 C CA . GLU C 1 225 ? -35.06903 65.20362 -29.39156 1.000 62.81925 231 GLU C CA 1
ATOM 21155 C C . GLU C 1 225 ? -33.89547 66.18346 -29.38938 1.000 59.09710 231 GLU C C 1
ATOM 21156 O O . GLU C 1 225 ? -32.79454 65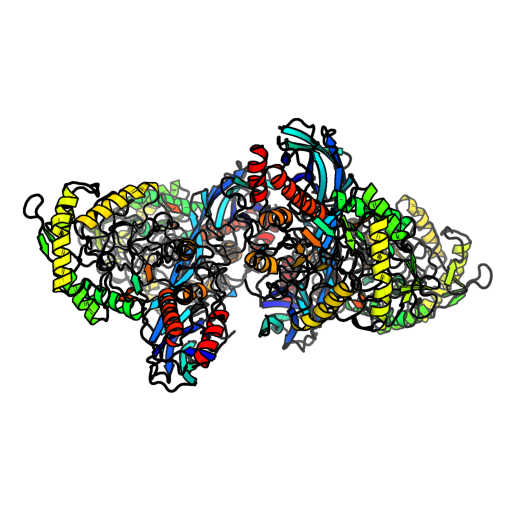.87274 -28.90079 1.000 58.45795 231 GLU C O 1
ATOM 21168 N N . PRO C 1 226 ? -34.11080 67.40147 -29.88907 1.000 58.93887 232 PRO C N 1
ATOM 21169 C CA . PRO C 1 226 ? -33.04746 68.40934 -29.85553 1.000 57.10877 232 PRO C CA 1
ATOM 21170 C C . PRO C 1 226 ? -32.83347 68.97714 -28.46509 1.000 51.67045 232 PRO C C 1
ATOM 21171 O O . PRO C 1 226 ? -33.69004 68.93378 -27.59272 1.000 52.02489 232 PRO C O 1
ATOM 21182 N N . CYS C 1 227 ? -31.64033 69.49998 -28.26251 1.000 51.99769 233 CYS C N 1
ATOM 21183 C CA . CYS C 1 227 ? -31.37749 70.26245 -27.05934 1.000 51.72516 233 CYS C CA 1
ATOM 21184 C C . CYS C 1 227 ? -31.68209 71.71349 -27.40307 1.000 49.50556 233 CYS C C 1
ATOM 21185 O O . CYS C 1 227 ? -30.81342 72.47273 -27.83702 1.000 46.88740 233 CYS C O 1
ATOM 21193 N N . GLN C 1 228 ? -32.95226 72.08345 -27.26848 1.000 51.35846 234 GLN C N 1
ATOM 21194 C CA . GLN C 1 228 ? -33.39597 73.46704 -27.41264 1.000 51.60767 234 GLN C CA 1
ATOM 21195 C C . GLN C 1 228 ? -33.89930 73.91570 -26.04756 1.000 49.85939 234 GLN C C 1
ATOM 21196 O O . GLN C 1 228 ? -34.99301 73.56085 -25.62580 1.000 50.06646 234 GLN C O 1
ATOM 21210 N N . MET C 1 229 ? -33.08145 74.67848 -25.33795 1.000 49.95805 235 MET C N 1
ATOM 21211 C CA . MET C 1 229 ? -33.43092 74.96465 -23.95750 1.000 49.40036 235 MET C CA 1
ATOM 21212 C C . MET C 1 229 ? -34.58088 75.95748 -23.85646 1.000 48.93860 235 MET C C 1
ATOM 21213 O O . MET C 1 229 ? -35.30967 75.93942 -22.85415 1.000 49.78051 235 MET C O 1
ATOM 21227 N N . LEU C 1 230 ? -34.77973 76.79497 -24.87111 1.000 50.71591 236 LEU C N 1
ATOM 21228 C CA . LEU C 1 230 ? -35.96277 77.64419 -24.92737 1.000 51.14702 236 LEU C CA 1
ATOM 21229 C C . LEU C 1 230 ? -37.16791 76.79651 -25.30343 1.000 49.57392 236 LEU C C 1
ATOM 21230 O O . LEU C 1 230 ? -37.11056 76.01586 -26.25699 1.000 49.28080 236 LEU C O 1
ATOM 21246 N N . ILE C 1 231 ? -38.25491 76.91517 -24.55161 1.000 52.03808 237 ILE C N 1
ATOM 21247 C CA . ILE C 1 231 ? -39.49648 76.23398 -24.92903 1.000 51.10513 237 ILE C CA 1
ATOM 21248 C C . ILE C 1 231 ? -40.25117 77.18605 -25.84493 1.000 53.06858 237 ILE C C 1
ATOM 21249 O O . ILE C 1 231 ? -40.40971 78.37402 -25.51744 1.000 52.44083 237 ILE C O 1
ATOM 21265 N N . VAL C 1 232 ? -40.62159 76.70736 -27.02622 1.000 53.70399 238 VAL C N 1
ATOM 21266 C CA . VAL C 1 232 ? -41.31484 77.51817 -28.02009 1.000 56.84955 238 VAL C CA 1
ATOM 21267 C C . VAL C 1 232 ? -42.59024 76.80551 -28.41446 1.000 59.36880 238 VAL C C 1
ATOM 21268 O O . VAL C 1 232 ? -42.54980 75.62410 -28.77255 1.000 60.92748 238 VAL C O 1
ATOM 21281 N N . ARG C 1 233 ? -43.71342 77.52221 -28.40989 1.000 62.40468 239 ARG C N 1
ATOM 21282 C CA . ARG C 1 233 ? -44.94974 76.92436 -28.91528 1.000 68.85124 239 ARG C CA 1
ATOM 21283 C C . ARG C 1 233 ? -45.63586 77.91027 -29.86260 1.000 69.94991 239 ARG C C 1
ATOM 21284 O O . ARG C 1 233 ? -45.47080 79.11968 -29.73817 1.000 71.06635 239 ARG C O 1
ATOM 21305 N N . GLU C 1 234 ? -46.34086 77.38034 -30.88015 1.000 74.32270 240 GLU C N 1
ATOM 21306 C CA . GLU C 1 234 ? -46.91038 78.17048 -31.98546 1.000 76.31981 240 GLU C CA 1
ATOM 21307 C C . GLU C 1 234 ? -48.41370 77.93310 -32.04408 1.000 76.81043 240 GLU C C 1
ATOM 21308 O O . GLU C 1 234 ? -48.88714 77.15483 -32.88693 1.000 77.96502 240 GLU C O 1
ATOM 21320 N N . PRO C 1 235 ? -49.19383 78.58568 -31.17926 1.000 73.35751 241 PRO C N 1
ATOM 21321 C CA . PRO C 1 235 ? -50.62691 78.26210 -31.12235 1.000 74.04675 241 PRO C CA 1
ATOM 21322 C C . PRO C 1 235 ? -51.38955 78.55546 -32.41352 1.000 79.31546 241 PRO C C 1
ATOM 21323 O O . PRO C 1 235 ? -52.22090 77.73207 -32.82270 1.000 77.23059 241 PRO C O 1
ATOM 21334 N N . SER C 1 236 ? -51.16462 79.70153 -33.05148 1.000 83.57666 242 SER C N 1
ATOM 21335 C CA . SER C 1 236 ? -51.75268 80.03097 -34.34347 1.000 85.72533 242 SER C CA 1
ATOM 21336 C C . SER C 1 236 ? -50.64793 80.37476 -35.33676 1.000 84.67427 242 SER C C 1
ATOM 21337 O O . SER C 1 236 ? -49.53251 80.73038 -34.94013 1.000 84.95991 242 SER C O 1
ATOM 21345 N N . PRO C 1 237 ? -50.92655 80.29469 -36.62889 1.000 83.72558 243 PRO C N 1
ATOM 21346 C CA . PRO C 1 237 ? -49.87710 80.51287 -37.63679 1.000 82.70224 243 PRO C CA 1
ATOM 21347 C C . PRO C 1 237 ? -49.05585 81.77537 -37.42712 1.000 78.87072 243 PRO C C 1
ATOM 21348 O O . PRO C 1 237 ? -49.58444 82.89123 -37.46403 1.000 78.18463 243 PRO C O 1
ATOM 21359 N N . GLY C 1 238 ? -47.74913 81.61305 -37.22937 1.000 77.10369 244 GLY C N 1
ATOM 21360 C CA . GLY C 1 238 ? -46.88297 82.77279 -37.16505 1.000 76.08099 244 GLY C CA 1
ATOM 21361 C C . GLY C 1 238 ? -46.94734 83.58067 -35.88606 1.000 73.89143 244 GLY C C 1
ATOM 21362 O O . GLY C 1 238 ? -46.40617 84.69076 -35.84914 1.000 74.35706 244 GLY C O 1
ATOM 21366 N N . LYS C 1 239 ? -47.66796 83.12195 -34.87147 1.000 73.50052 245 LYS C N 1
ATOM 21367 C CA . LYS C 1 239 ? -47.66175 83.77404 -33.56992 1.000 76.60498 245 LYS C CA 1
ATOM 21368 C C . LYS C 1 239 ? -47.09674 82.79077 -32.55454 1.000 73.59246 245 LYS C C 1
ATOM 21369 O O . LYS C 1 239 ? -47.59805 81.67001 -32.39673 1.000 73.95745 245 LYS C O 1
ATOM 21388 N N . TYR C 1 240 ? -46.01050 83.19883 -31.92580 1.000 70.65599 246 TYR C N 1
ATOM 21389 C CA . TYR C 1 240 ? -45.19224 82.33656 -31.10938 1.000 68.96629 246 TYR C CA 1
ATOM 21390 C C . TYR C 1 240 ? -45.32666 82.79505 -29.66833 1.000 68.02169 246 TYR C C 1
ATOM 21391 O O . TYR C 1 240 ? -45.48120 83.99376 -29.39395 1.000 66.03182 246 TYR C O 1
ATOM 21409 N N . GLU C 1 241 ? -45.25883 81.83259 -28.74888 1.000 65.39443 247 GLU C N 1
ATOM 21410 C CA . GLU C 1 241 ? -45.08067 82.13630 -27.33185 1.000 67.47579 247 GLU C CA 1
ATOM 21411 C C . GLU C 1 241 ? -43.90898 81.32375 -26.78756 1.000 62.60581 247 GLU C C 1
ATOM 21412 O O . GLU C 1 241 ? -43.52522 80.28190 -27.34291 1.000 62.19231 247 GLU C O 1
ATOM 21424 N N . PHE C 1 242 ? -43.28966 81.88328 -25.75228 1.000 59.40044 248 PHE C N 1
ATOM 21425 C CA . PHE C 1 242 ? -41.98172 81.46825 -25.26106 1.000 58.24649 248 PHE C CA 1
ATOM 21426 C C . PHE C 1 242 ? -42.02039 81.19497 -23.75989 1.000 57.87799 248 PHE C C 1
ATOM 21427 O O . PHE C 1 242 ? -42.53684 82.01318 -22.99413 1.000 60.43171 248 PHE C O 1
ATOM 21444 N N . ASP C 1 243 ? -41.44802 80.06015 -23.34317 1.000 56.22460 249 ASP C N 1
ATOM 21445 C CA . ASP C 1 243 ? -41.31329 79.65350 -21.93554 1.000 54.73818 249 ASP C CA 1
ATOM 21446 C C . ASP C 1 243 ? -39.81596 79.52769 -21.61321 1.000 52.60305 249 ASP C C 1
ATOM 21447 O O . ASP C 1 243 ? -39.09558 78.72292 -22.23152 1.000 49.30119 249 ASP C O 1
ATOM 21456 N N . TRP C 1 244 ? -39.35438 80.35902 -20.67299 1.000 52.10906 250 TRP C N 1
ATOM 21457 C CA . TRP C 1 244 ? -37.94215 80.51130 -20.33401 1.000 51.28143 250 TRP C CA 1
ATOM 21458 C C . TRP C 1 244 ? -37.55589 79.65944 -19.12141 1.000 49.71016 250 TRP C C 1
ATOM 21459 O O . TRP C 1 244 ? -36.42489 79.76673 -18.62258 1.000 49.40016 250 TRP C O 1
ATOM 21480 N N . SER C 1 245 ? -38.43649 78.76598 -18.67650 1.000 48.86136 251 SER C N 1
ATOM 21481 C CA . SER C 1 245 ? -38.22146 78.15999 -17.36698 1.000 50.66096 251 SER C CA 1
ATOM 21482 C C . SER C 1 245 ? -36.97430 77.27393 -17.34829 1.000 48.72075 251 SER C C 1
ATOM 21483 O O . SER C 1 245 ? -36.27937 77.20548 -16.32404 1.000 47.99201 251 SER C O 1
ATOM 21491 N N . ARG C 1 246 ? -36.67277 76.57163 -18.44998 1.000 48.35567 252 ARG C N 1
ATOM 21492 C CA . ARG C 1 246 ? -35.46035 75.73988 -18.46041 1.000 47.27773 252 ARG C CA 1
ATOM 21493 C C . ARG C 1 246 ? -34.20789 76.59100 -18.44384 1.000 46.97401 252 ARG C C 1
ATOM 21494 O O . ARG C 1 246 ? -33.20918 76.23603 -17.79219 1.000 49.72200 252 ARG C O 1
ATOM 21515 N N . ILE C 1 247 ? -34.20585 77.67907 -19.21251 1.000 47.87667 253 ILE C N 1
ATOM 21516 C CA . ILE C 1 247 ? -33.06149 78.58603 -19.20363 1.000 46.08108 253 ILE C CA 1
ATOM 21517 C C . ILE C 1 247 ? -32.91341 79.22758 -17.84216 1.000 47.25431 253 ILE C C 1
ATOM 21518 O O . ILE C 1 247 ? -31.79478 79.42185 -17.34082 1.000 47.34534 253 ILE C O 1
ATOM 21534 N N . LYS C 1 248 ? -34.03384 79.55214 -17.20518 1.000 46.73218 254 LYS C N 1
ATOM 21535 C CA . LYS C 1 248 ? -33.92382 80.17402 -15.90399 1.000 45.92868 254 LYS C CA 1
ATOM 21536 C C . LYS C 1 248 ? -33.34869 79.19575 -14.87978 1.000 48.08126 254 LYS C C 1
ATOM 21537 O O . LYS C 1 248 ? -32.54121 79.58509 -14.01745 1.000 47.05482 254 LYS C O 1
ATOM 21556 N N . ARG C 1 249 ? -33.72265 77.91357 -14.96277 1.000 47.30607 255 ARG C N 1
ATOM 21557 C CA . ARG C 1 249 ? -33.09363 76.94271 -14.07344 1.000 47.80902 255 ARG C CA 1
ATOM 21558 C C . ARG C 1 249 ? -31.60606 76.83153 -14.35423 1.000 46.85636 255 ARG C C 1
ATOM 21559 O O . ARG C 1 249 ? -30.78821 76.77475 -13.42923 1.000 47.92284 255 ARG C O 1
ATOM 21580 N N . PHE C 1 250 ? -31.23243 76.79600 -15.62770 1.000 45.69635 256 PHE C N 1
ATOM 21581 C CA . PHE C 1 250 ? -29.81579 76.68860 -15.96949 1.000 47.68989 256 PHE C CA 1
ATOM 21582 C C . PHE C 1 250 ? -29.01758 77.86915 -15.41947 1.000 47.41057 256 PHE C C 1
ATOM 21583 O O . PHE C 1 250 ? -27.87460 77.70317 -14.94931 1.000 35.51321 256 PHE C O 1
ATOM 21600 N N . VAL C 1 251 ? -29.60668 79.07328 -15.49018 1.000 46.60122 257 VAL C N 1
ATOM 21601 C CA . VAL C 1 251 ? -28.93651 80.28249 -15.02118 1.000 46.69834 257 VAL C CA 1
ATOM 21602 C C . VAL C 1 251 ? -28.80442 80.27320 -13.50111 1.000 46.06335 257 VAL C C 1
ATOM 21603 O O . VAL C 1 251 ? -27.74844 80.65023 -12.96162 1.000 43.69346 257 VAL C O 1
ATOM 21616 N N . ASP C 1 252 ? -29.87049 79.85844 -12.78554 1.000 44.64866 258 ASP C N 1
ATOM 21617 C CA . ASP C 1 252 ? -29.76292 79.68118 -11.33546 1.000 48.04687 258 ASP C CA 1
ATOM 21618 C C . ASP C 1 252 ? -28.60323 78.76016 -11.01028 1.000 46.16890 258 ASP C C 1
ATOM 21619 O O . ASP C 1 252 ? -27.76140 79.06604 -10.15692 1.000 45.55044 258 ASP C O 1
ATOM 21628 N N . MET C 1 253 ? -28.55516 77.61616 -11.69434 1.000 44.95454 259 MET C N 1
ATOM 21629 C CA . MET C 1 253 ? -27.53116 76.61546 -11.41276 1.000 45.27857 259 MET C CA 1
ATOM 21630 C C . MET C 1 253 ? -26.13648 77.19301 -11.60504 1.000 45.55403 259 MET C C 1
ATOM 21631 O O . MET C 1 253 ? -25.27032 77.09583 -10.71384 1.000 46.55307 259 MET C O 1
ATOM 21645 N N . CYS C 1 254 ? -25.89224 77.79015 -12.77539 1.000 45.90036 260 CYS C N 1
ATOM 21646 C CA . CYS C 1 254 ? -24.56082 78.30571 -13.06196 1.000 45.38454 260 CYS C CA 1
ATOM 21647 C C . CYS C 1 254 ? -24.17271 79.40935 -12.07694 1.000 46.63475 260 CYS C C 1
ATOM 21648 O O . CYS C 1 254 ? -23.05885 79.39442 -11.52879 1.000 47.11148 260 CYS C O 1
ATOM 21656 N N . ARG C 1 255 ? -25.11840 80.28107 -11.71978 1.000 45.86238 261 ARG C N 1
ATOM 21657 C CA . ARG C 1 255 ? -24.79304 81.30110 -10.73792 1.000 44.94508 261 ARG C CA 1
ATOM 21658 C C . ARG C 1 255 ? -24.44129 80.68352 -9.39300 1.000 46.27280 261 ARG C C 1
ATOM 21659 O O . ARG C 1 255 ? -23.49144 81.12700 -8.73800 1.000 47.71619 261 ARG C O 1
ATOM 21680 N N . GLU C 1 256 ? -25.14878 79.62305 -8.98005 1.000 48.13294 262 GLU C N 1
ATOM 21681 C CA . GLU C 1 256 ? -24.79600 78.97161 -7.71571 1.000 46.87521 262 GLU C CA 1
ATOM 21682 C C . GLU C 1 256 ? -23.40029 78.39921 -7.78701 1.000 47.63230 262 GLU C C 1
ATOM 21683 O O . GLU C 1 256 ? -22.68741 78.37376 -6.78097 1.000 43.44715 262 GLU C O 1
ATOM 21695 N N . LEU C 1 257 ? -22.99820 77.92628 -8.97798 1.000 48.06515 263 LEU C N 1
ATOM 21696 C CA . LEU C 1 257 ? -21.68197 77.32023 -9.13589 1.000 48.10838 263 LEU C CA 1
ATOM 21697 C C . LEU C 1 257 ? -20.56057 78.34232 -9.25280 1.000 47.07799 263 LEU C C 1
ATOM 21698 O O . LEU C 1 257 ? -19.40255 77.94411 -9.17637 1.000 45.28017 263 LEU C O 1
ATOM 21714 N N . GLY C 1 258 ? -20.87545 79.62331 -9.47265 1.000 49.60524 264 GLY C N 1
ATOM 21715 C CA . GLY C 1 258 ? -19.87913 80.67726 -9.57915 1.000 45.94668 264 GLY C CA 1
ATOM 21716 C C . GLY C 1 258 ? -19.85651 81.45107 -10.87880 1.000 46.76866 264 GLY C C 1
ATOM 21717 O O . GLY C 1 258 ? -19.05421 82.38293 -10.99401 1.000 45.47025 264 GLY C O 1
ATOM 21721 N N . TYR C 1 259 ? -20.66999 81.15388 -11.88628 1.000 47.11322 265 TYR C N 1
ATOM 21722 C CA . TYR C 1 259 ? -20.51691 81.88587 -13.12977 1.000 47.72273 265 TYR C CA 1
ATOM 21723 C C . TYR C 1 259 ? -21.15634 83.26569 -13.02851 1.000 51.48816 265 TYR C C 1
ATOM 21724 O O . TYR C 1 259 ? -22.12037 83.46251 -12.28075 1.000 53.61674 265 TYR C O 1
ATOM 21742 N N . LYS C 1 260 ? -20.62504 84.21371 -13.82156 1.000 53.38110 266 LYS C N 1
ATOM 21743 C CA . LYS C 1 260 ? -21.16385 85.56482 -13.94762 1.000 54.48099 266 LYS C CA 1
ATOM 21744 C C . LYS C 1 260 ? -21.40006 85.85892 -15.41853 1.000 55.09127 266 LYS C C 1
ATOM 21745 O O . LYS C 1 260 ? -22.27141 86.65830 -15.75047 1.000 61.88642 266 LYS C O 1
ATOM 21764 N N . LYS C 1 261 ? -20.64826 85.21942 -16.30476 1.000 53.87892 267 LYS C N 1
ATOM 21765 C CA . LYS C 1 261 ? -20.77998 85.40739 -17.74864 1.000 53.76656 267 LYS C CA 1
ATOM 21766 C C . LYS C 1 261 ? -21.50489 84.23275 -18.41048 1.000 50.00912 267 LYS C C 1
ATOM 21767 O O . LYS C 1 261 ? -21.26286 83.06258 -18.07061 1.000 47.65862 267 LYS C O 1
ATOM 21786 N N . PHE C 1 262 ? -22.35331 84.54690 -19.40201 1.000 49.72372 268 PHE C N 1
ATOM 21787 C CA . PHE C 1 262 ? -23.06752 83.53342 -20.17055 1.000 47.61674 268 PHE C CA 1
ATOM 21788 C C . PHE C 1 262 ? -22.99878 83.79180 -21.66715 1.000 45.76919 268 PHE C C 1
ATOM 21789 O O . PHE C 1 262 ? -22.74310 84.89901 -22.11287 1.000 46.90720 268 PHE C O 1
ATOM 21806 N N . GLU C 1 263 ? -23.32629 82.75695 -22.43621 1.000 46.93198 269 GLU C N 1
ATOM 21807 C CA . GLU C 1 263 ? -23.21597 82.76326 -23.88653 1.000 47.41527 269 GLU C CA 1
ATOM 21808 C C . GLU C 1 263 ? -24.44643 82.12068 -24.49591 1.000 46.53261 269 GLU C C 1
ATOM 21809 O O . GLU C 1 263 ? -24.87082 81.05346 -24.05207 1.000 46.18806 269 GLU C O 1
ATOM 21821 N N . TRP C 1 264 ? -24.97581 82.74412 -25.54428 1.000 47.76877 270 TRP C N 1
ATOM 21822 C CA . TRP C 1 264 ? -26.19980 82.31776 -26.21136 1.000 49.31930 270 TRP C CA 1
ATOM 21823 C C . TRP C 1 264 ? -25.87021 81.69476 -27.57076 1.000 51.48495 270 TRP C C 1
ATOM 21824 O O . TRP C 1 264 ? -24.80394 81.92460 -28.14710 1.000 51.03737 270 TRP C O 1
ATOM 21845 N N . ALA C 1 265 ? -26.81100 80.89296 -28.07560 1.000 52.66956 271 ALA C N 1
ATOM 21846 C CA . ALA C 1 265 ? -26.63153 80.14627 -29.30484 1.000 50.12738 271 ALA C CA 1
ATOM 21847 C C . ALA C 1 265 ? -26.66472 81.05629 -30.53333 1.000 51.61035 271 ALA C C 1
ATOM 21848 O O . ALA C 1 265 ? -26.89694 82.26695 -30.46517 1.000 52.85048 271 ALA C O 1
ATOM 21855 N N . HIS C 1 266 ? -26.33673 80.46075 -31.66764 1.000 52.19887 272 HIS C N 1
ATOM 21856 C CA . HIS C 1 266 ? -26.34760 81.19809 -32.91478 1.000 54.95590 272 HIS C CA 1
ATOM 21857 C C . HIS C 1 266 ? -27.78145 81.52272 -33.33058 1.000 55.27024 272 HIS C C 1
ATOM 21858 O O . HIS C 1 266 ? -28.73629 80.81863 -32.98635 1.000 53.45959 272 HIS C O 1
ATOM 21872 N N . LEU C 1 267 ? -27.92192 82.63112 -34.05217 1.000 54.54007 273 LEU C N 1
ATOM 21873 C CA . LEU C 1 267 ? -29.19362 83.07220 -34.60895 1.000 57.77996 273 LEU C CA 1
ATOM 21874 C C . LEU C 1 267 ? -29.32754 82.80312 -36.10296 1.000 57.88948 273 LEU C C 1
ATOM 21875 O O . LEU C 1 267 ? -30.43389 82.92319 -36.62955 1.000 56.48062 273 LEU C O 1
ATOM 21891 N N . TRP C 1 268 ? -28.24133 82.43888 -36.78821 1.000 58.77165 274 TRP C N 1
ATOM 21892 C CA . TRP C 1 268 ? -28.30724 82.02610 -38.17868 1.000 59.49455 274 TRP C CA 1
ATOM 21893 C C . TRP C 1 268 ? -27.42778 80.81186 -38.37898 1.000 59.78973 274 TRP C C 1
ATOM 21894 O O . TRP C 1 268 ? -26.31484 80.73592 -37.85850 1.000 62.42133 274 TRP C O 1
ATOM 21915 N N . LEU C 1 269 ? -27.91932 79.90914 -39.20438 1.000 67.25439 275 LEU C N 1
ATOM 21916 C CA . LEU C 1 269 ? -27.36810 78.58083 -39.32544 1.000 70.88044 275 LEU C CA 1
ATOM 21917 C C . LEU C 1 269 ? -26.17072 78.58539 -40.26533 1.000 83.79516 275 LEU C C 1
ATOM 21918 O O . LEU C 1 269 ? -26.15774 79.26866 -41.29013 1.000 83.24187 275 LEU C O 1
ATOM 21934 N N . TYR C 1 270 ? -25.19615 77.75274 -39.91803 1.000 98.36429 276 TYR C N 1
ATOM 21935 C CA . TYR C 1 270 ? -23.76110 77.88313 -40.17174 1.000 106.27479 276 TYR C CA 1
ATOM 21936 C C . TYR C 1 270 ? -23.34478 77.49805 -41.59227 1.000 112.25968 276 TYR C C 1
ATOM 21937 O O . TYR C 1 270 ? -22.17277 77.65514 -41.94525 1.000 116.00679 276 TYR C O 1
ATOM 21955 N N . TRP C 1 271 ? -24.26714 77.03775 -42.42666 1.000 116.57455 277 TRP C N 1
ATOM 21956 C CA . TRP C 1 271 ? -24.09255 77.11668 -43.87473 1.000 122.87834 277 TRP C CA 1
ATOM 21957 C C . TRP C 1 271 ? -23.93505 78.55788 -44.37332 1.000 122.21674 277 TRP C C 1
ATOM 21958 O O . TRP C 1 271 ? -24.92726 79.16902 -44.77636 1.000 120.89557 277 TRP C O 1
ATOM 21979 N N . GLY C 1 272 ? -22.72408 79.12116 -44.38071 1.000 114.73715 278 GLY C N 1
ATOM 21980 C CA . GLY C 1 272 ? -22.62062 80.54891 -44.66968 1.000 112.95658 278 GLY C CA 1
ATOM 21981 C C . GLY C 1 272 ? -23.34131 81.32758 -43.57531 1.000 105.60024 278 GLY C C 1
ATOM 21982 O O . GLY C 1 272 ? -23.11560 81.08360 -42.38222 1.000 101.80690 278 GLY C O 1
ATOM 21986 N N . VAL C 1 273 ? -24.18776 82.30236 -43.96027 1.000 98.98019 279 VAL C N 1
ATOM 21987 C CA . VAL C 1 273 ? -25.13275 82.93808 -43.03052 1.000 89.64192 279 VAL C CA 1
ATOM 21988 C C . VAL C 1 273 ? -26.52038 82.96236 -43.67003 1.000 86.28654 279 VAL C C 1
ATOM 21989 O O . VAL C 1 273 ? -27.30141 83.90952 -43.51274 1.000 82.62659 279 VAL C O 1
ATOM 22002 N N . GLN C 1 274 ? -26.83203 81.91659 -44.40697 1.000 87.45118 280 GLN C N 1
ATOM 22003 C CA . GLN C 1 274 ? -27.92734 81.96562 -45.35185 1.000 84.10226 280 GLN C CA 1
ATOM 22004 C C . GLN C 1 274 ? -29.20867 81.27876 -44.86328 1.000 80.85764 280 GLN C C 1
ATOM 22005 O O . GLN C 1 274 ? -30.28976 81.59538 -45.37696 1.000 76.09101 280 GLN C O 1
ATOM 22019 N N . ASP C 1 275 ? -29.14751 80.37899 -43.87395 1.000 78.50901 281 ASP C N 1
ATOM 22020 C CA . ASP C 1 275 ? -30.32985 79.63943 -43.43569 1.000 71.04938 281 ASP C CA 1
ATOM 22021 C C . ASP C 1 275 ? -30.80945 80.06683 -42.04670 1.000 65.73559 281 ASP C C 1
ATOM 22022 O O . ASP C 1 275 ? -30.02958 80.48190 -41.19183 1.000 64.25210 281 ASP C O 1
ATOM 22031 N N . ALA C 1 276 ? -32.09827 79.90433 -41.80260 1.000 65.15077 282 ALA C N 1
ATOM 22032 C CA . ALA C 1 276 ? -32.61409 80.19765 -40.47761 1.000 63.86587 282 ALA C CA 1
ATOM 22033 C C . ALA C 1 276 ? -32.33293 79.04392 -39.52628 1.000 61.99647 282 ALA C C 1
ATOM 22034 O O . ALA C 1 276 ? -32.13084 77.89810 -39.94204 1.000 60.95049 282 ALA C O 1
ATOM 22041 N N . MET C 1 277 ? -32.31603 79.36022 -38.23052 1.000 58.15687 283 MET C N 1
ATOM 22042 C CA . MET C 1 277 ? -32.12284 78.31258 -37.22611 1.000 60.27133 283 MET C CA 1
ATOM 22043 C C . MET C 1 277 ? -33.28860 77.32368 -37.28186 1.000 58.26528 283 MET C C 1
ATOM 22044 O O . MET C 1 277 ? -34.41091 77.67606 -37.64259 1.000 59.27009 283 MET C O 1
ATOM 22058 N N . HIS C 1 278 ? -33.00248 76.07134 -36.95545 1.000 58.36428 284 HIS C N 1
ATOM 22059 C CA . HIS C 1 278 ? -34.02477 75.05414 -36.75875 1.000 57.36592 284 HIS C CA 1
ATOM 22060 C C . HIS C 1 278 ? -34.62753 75.23623 -35.37111 1.000 56.87940 284 HIS C C 1
ATOM 22061 O O . HIS C 1 278 ? -33.98381 74.90871 -34.37330 1.000 56.16501 284 HIS C O 1
ATOM 22075 N N . VAL C 1 279 ? -35.88769 75.66572 -35.29570 1.000 56.79536 285 VAL C N 1
ATOM 22076 C CA . VAL C 1 279 ? -36.57277 75.90073 -34.02442 1.000 55.44189 285 VAL C CA 1
ATOM 22077 C C . VAL C 1 279 ? -37.74695 74.92975 -33.95362 1.000 55.09214 285 VAL C C 1
ATOM 22078 O O . VAL C 1 279 ? -38.38734 74.67470 -34.97386 1.000 57.08619 285 VAL C O 1
ATOM 22091 N N . TYR C 1 280 ? -37.92538 74.26714 -32.80080 1.000 55.62692 286 TYR C N 1
ATOM 22092 C CA . TYR C 1 280 ? -38.89190 73.19361 -32.70458 1.000 55.59480 286 TYR C CA 1
ATOM 22093 C C . TYR C 1 280 ? -39.97373 73.52184 -31.68678 1.000 57.32216 286 TYR C C 1
ATOM 22094 O O . TYR C 1 280 ? -39.82401 74.39276 -30.83087 1.000 58.07095 286 TYR C O 1
ATOM 22112 N N . LYS C 1 281 ? -41.07958 72.79830 -31.81097 1.000 61.03107 287 LYS C N 1
ATOM 22113 C CA . LYS C 1 281 ? -42.18986 72.86162 -30.87818 1.000 61.76672 287 LYS C CA 1
ATOM 22114 C C . LYS C 1 281 ? -42.54524 71.44078 -30.47872 1.000 66.73588 287 LYS C C 1
ATOM 22115 O O . LYS C 1 281 ? -42.35697 70.51077 -31.26277 1.000 69.94006 287 LYS C O 1
ATOM 22134 N N . LYS C 1 282 ? -42.95244 71.25343 -29.23053 1.000 69.39319 288 LYS C N 1
ATOM 22135 C CA . LYS C 1 282 ? -43.24842 69.90840 -28.76340 1.000 74.91769 288 LYS C CA 1
ATOM 22136 C C . LYS C 1 282 ? -44.48150 69.36401 -29.49344 1.000 78.73551 288 LYS C C 1
ATOM 22137 O O . LYS C 1 282 ? -45.37132 70.10592 -29.91842 1.000 77.71722 288 LYS C O 1
ATOM 22156 N N . GLU C 1 283 ? -44.53008 68.04719 -29.63404 1.000 83.98745 289 GLU C N 1
ATOM 22157 C CA . GLU C 1 283 ? -45.68608 67.36701 -30.21259 1.000 91.72584 289 GLU C CA 1
ATOM 22158 C C . GLU C 1 283 ? -45.53595 65.90189 -29.83471 1.000 92.92018 289 GLU C C 1
ATOM 22159 O O . GLU C 1 283 ? -44.47671 65.28744 -30.07014 1.000 93.94248 289 GLU C O 1
ATOM 22171 N N . GLY C 1 284 ? -46.55542 65.36942 -29.17983 1.000 89.19504 290 GLY C N 1
ATOM 22172 C CA . GLY C 1 284 ? -46.43153 64.02208 -28.66665 1.000 93.26369 290 GLY C CA 1
ATOM 22173 C C . GLY C 1 284 ? -45.15379 63.84527 -27.87720 1.000 99.75456 290 GLY C C 1
ATOM 22174 O O . GLY C 1 284 ? -44.80976 64.65116 -27.00162 1.000 95.73064 290 GLY C O 1
ATOM 22178 N N . ASN C 1 285 ? -44.40977 62.79477 -28.21917 1.000 112.42993 291 ASN C N 1
ATOM 22179 C CA . ASN C 1 285 ? -43.25369 62.40062 -27.42856 1.000 115.93050 291 ASN C CA 1
ATOM 22180 C C . ASN C 1 285 ? -42.00412 63.19405 -27.75323 1.000 114.53706 291 ASN C C 1
ATOM 22181 O O . ASN C 1 285 ? -41.01327 63.10221 -27.01720 1.000 112.39971 291 ASN C O 1
ATOM 22192 N N . ALA C 1 286 ? -41.98350 63.89522 -28.87581 1.000 108.78276 292 ALA C N 1
ATOM 22193 C CA . ALA C 1 286 ? -40.74684 64.54883 -29.27029 1.000 101.70241 292 ALA C CA 1
ATOM 22194 C C . ALA C 1 286 ? -41.12550 65.81855 -30.02323 1.000 98.80183 292 ALA C C 1
ATOM 22195 O O . ALA C 1 286 ? -42.28260 66.24951 -30.00958 1.000 97.07479 292 ALA C O 1
ATOM 22202 N N . TYR C 1 287 ? -40.16364 66.41825 -30.70197 1.000 85.51369 293 TYR C N 1
ATOM 22203 C CA . TYR C 1 287 ? -40.38301 67.76708 -31.17853 1.000 77.75094 293 TYR C CA 1
ATOM 22204 C C . TYR C 1 287 ? -40.45186 67.76961 -32.70545 1.000 71.93639 293 TYR C C 1
ATOM 22205 O O . TYR C 1 287 ? -39.93938 66.87444 -33.38081 1.000 72.22689 293 TYR C O 1
ATOM 22223 N N . LYS C 1 288 ? -41.08638 68.80669 -33.24351 1.000 68.85541 294 LYS C N 1
ATOM 22224 C CA . LYS C 1 288 ? -41.24840 68.96108 -34.67825 1.000 67.45760 294 LYS C CA 1
ATOM 22225 C C . LYS C 1 288 ? -40.90307 70.38359 -35.07615 1.000 62.99515 294 LYS C C 1
ATOM 22226 O O . LYS C 1 288 ? -41.20461 71.34114 -34.35215 1.000 62.51142 294 LYS C O 1
ATOM 22245 N N . LEU C 1 289 ? -40.26005 70.51625 -36.22716 1.000 61.77480 295 LEU C N 1
ATOM 22246 C CA . LEU C 1 289 ? -39.84640 71.82762 -36.69410 1.000 59.27111 295 LEU C CA 1
ATOM 22247 C C . LEU C 1 289 ? -41.05151 72.73718 -36.91017 1.000 60.94619 295 LEU C C 1
ATOM 22248 O O . LEU C 1 289 ? -42.14602 72.28288 -37.25753 1.000 61.86640 295 LEU C O 1
ATOM 22264 N N . LEU C 1 290 ? -40.82183 74.04270 -36.71325 1.000 60.42119 296 LEU C N 1
ATOM 22265 C CA . LEU C 1 290 ? -41.80199 75.09952 -36.95663 1.000 62.22761 296 LEU C CA 1
ATOM 22266 C C . LEU C 1 290 ? -41.97297 75.47795 -38.42624 1.000 62.53246 296 LEU C C 1
ATOM 22267 O O . LEU C 1 290 ? -42.98723 76.08203 -38.78783 1.000 62.88607 296 LEU C O 1
ATOM 22283 N N . TRP C 1 291 ? -40.98250 75.19570 -39.25228 1.000 62.64649 297 TRP C N 1
ATOM 22284 C CA . TRP C 1 291 ? -40.94567 75.62910 -40.63624 1.000 63.28850 297 TRP C CA 1
ATOM 22285 C C . TRP C 1 291 ? -39.96677 74.72213 -41.38252 1.000 66.15409 297 TRP C C 1
ATOM 22286 O O . TRP C 1 291 ? -39.38268 73.80187 -40.80328 1.000 63.52751 297 TRP C O 1
ATOM 22307 N N . ALA C 1 292 ? -39.78188 74.98154 -42.67380 1.000 66.81134 298 ALA C N 1
ATOM 22308 C CA . ALA C 1 292 ? -39.05697 74.04037 -43.51482 1.000 66.27390 298 ALA C CA 1
ATOM 22309 C C . ALA C 1 292 ? -37.57648 73.98007 -43.15559 1.000 67.36037 298 ALA C C 1
ATOM 22310 O O . ALA C 1 292 ? -36.98641 74.96724 -42.71394 1.000 68.08901 298 ALA C O 1
ATOM 22317 N N . GLU C 1 293 ? -36.96772 72.80714 -43.38044 1.000 66.66477 299 GLU C N 1
ATOM 22318 C CA . GLU C 1 293 ? -35.54897 72.63697 -43.07120 1.000 70.56053 299 GLU C CA 1
ATOM 22319 C C . GLU C 1 293 ? -34.67734 73.67711 -43.75754 1.000 71.35270 299 GLU C C 1
ATOM 22320 O O . GLU C 1 293 ? -33.62417 74.05054 -43.22970 1.000 73.31643 299 GLU C O 1
ATOM 22332 N N . ASN C 1 294 ? -35.05097 74.08822 -44.97158 1.000 71.23743 300 ASN C N 1
ATOM 22333 C CA . ASN C 1 294 ? -34.20071 74.92624 -45.80707 1.000 68.84236 300 ASN C CA 1
ATOM 22334 C C . ASN C 1 294 ? -34.60382 76.39040 -45.77242 1.000 66.43712 300 ASN C C 1
ATOM 22335 O O . ASN C 1 294 ? -34.06836 77.18232 -46.54906 1.000 68.06068 300 ASN C O 1
ATOM 22346 N N . LEU C 1 295 ? -35.50328 76.76881 -44.86157 1.000 66.31703 301 LEU C N 1
ATOM 22347 C CA . LEU C 1 295 ? -35.93152 78.15615 -44.72608 1.000 65.02258 301 LEU C CA 1
ATOM 22348 C C . LEU C 1 295 ? -34.74936 79.10826 -44.68895 1.000 64.51940 301 LEU C C 1
ATOM 22349 O O . LEU C 1 295 ? -33.78438 78.88466 -43.96337 1.000 68.66769 301 LEU C O 1
ATOM 22365 N N . SER C 1 296 ? -34.86223 80.22337 -45.40795 1.000 66.15042 302 SER C N 1
ATOM 22366 C CA . SER C 1 296 ? -33.73269 81.13788 -45.53506 1.000 69.77086 302 SER C CA 1
ATOM 22367 C C . SER C 1 296 ? -33.64135 82.07483 -44.33053 1.000 67.00448 302 SER C C 1
ATOM 22368 O O . SER C 1 296 ? -34.62385 82.34365 -43.63192 1.000 65.04110 302 SER C O 1
ATOM 22376 N N . GLY C 1 297 ? -32.42412 82.56713 -44.10038 1.000 69.83357 303 GLY C N 1
ATOM 22377 C CA . GLY C 1 297 ? -32.20224 83.52534 -43.03695 1.000 66.87852 303 GLY C CA 1
ATOM 22378 C C . GLY C 1 297 ? -32.97811 84.81123 -43.21024 1.000 64.89560 303 GLY C C 1
ATOM 22379 O O . GLY C 1 297 ? -33.32926 85.45446 -42.22795 1.000 65.09723 303 GLY C O 1
ATOM 22383 N N . THR C 1 298 ? -33.23233 85.22323 -44.44901 1.000 68.72244 304 THR C N 1
ATOM 22384 C CA . THR C 1 298 ? -33.92974 86.48422 -44.72380 1.000 69.71551 304 THR C CA 1
ATOM 22385 C C . THR C 1 298 ? -35.39887 86.28704 -45.09877 1.000 69.27233 304 THR C C 1
ATOM 22386 O O . THR C 1 298 ? -36.07544 87.24681 -45.47677 1.000 66.08686 304 THR C O 1
ATOM 22397 N N . SER C 1 299 ? -35.89895 85.06432 -44.97170 1.000 68.85673 305 SER C N 1
ATOM 22398 C CA . SER C 1 299 ? -37.31092 84.74210 -45.08230 1.000 70.60874 305 SER C CA 1
ATOM 22399 C C . SER C 1 299 ? -38.22518 85.77226 -44.43843 1.000 72.04285 305 SER C C 1
ATOM 22400 O O . SER C 1 299 ? -37.82594 86.45515 -43.49670 1.000 70.35659 305 SER C O 1
ATOM 22408 N N . ASP C 1 300 ? -39.46478 85.87757 -44.92028 1.000 77.51078 306 ASP C N 1
ATOM 22409 C CA . ASP C 1 300 ? -40.47536 86.59880 -44.15513 1.000 76.77129 306 ASP C CA 1
ATOM 22410 C C . ASP C 1 300 ? -40.81786 85.86537 -42.86786 1.000 70.52406 306 ASP C C 1
ATOM 22411 O O . ASP C 1 300 ? -40.96402 86.49262 -41.81548 1.000 68.83212 306 ASP C O 1
ATOM 22420 N N . THR C 1 301 ? -40.95663 84.53898 -42.93370 1.000 70.04929 307 THR C N 1
ATOM 22421 C CA . THR C 1 301 ? -41.28708 83.75130 -41.74870 1.000 66.43358 307 THR C CA 1
ATOM 22422 C C . THR C 1 301 ? -40.27525 83.97303 -40.62683 1.000 66.39829 307 THR C C 1
ATOM 22423 O O . THR C 1 301 ? -40.63728 84.23060 -39.46839 1.000 63.49810 307 THR C O 1
ATOM 22434 N N . TYR C 1 302 ? -38.99216 83.86692 -40.94672 1.000 64.89860 308 TYR C N 1
ATOM 22435 C CA . TYR C 1 302 ? -38.01019 83.93668 -39.87747 1.000 64.43873 308 TYR C CA 1
ATOM 22436 C C . TYR C 1 302 ? -37.90881 85.35075 -39.33182 1.000 61.95335 308 TYR C C 1
ATOM 22437 O O . TYR C 1 302 ? -37.68643 85.53756 -38.13634 1.000 60.28174 308 TYR C O 1
ATOM 22455 N N . ILE C 1 303 ? -38.08977 86.35968 -40.16719 1.000 63.08488 309 ILE C N 1
ATOM 22456 C CA . ILE C 1 303 ? -38.01353 87.69045 -39.60945 1.000 62.14394 309 ILE C CA 1
ATOM 22457 C C . ILE C 1 303 ? -39.25330 87.97285 -38.77708 1.000 64.03150 309 ILE C C 1
ATOM 22458 O O . ILE C 1 303 ? -39.18233 88.64839 -37.74530 1.000 63.00172 309 ILE C O 1
ATOM 22474 N N . HIS C 1 304 ? -40.39289 87.42561 -39.16527 1.000 63.09135 310 HIS C N 1
ATOM 22475 C CA . HIS C 1 304 ? -41.57904 87.61196 -38.34997 1.000 65.02272 310 HIS C CA 1
ATOM 22476 C C . HIS C 1 304 ? -41.41222 86.93094 -36.99675 1.000 62.99313 310 HIS C C 1
ATOM 22477 O O . HIS C 1 304 ? -41.97944 87.38645 -35.99552 1.000 62.35901 310 HIS C O 1
ATOM 22491 N N . PHE C 1 305 ? -40.67407 85.82835 -36.94923 1.000 61.09124 311 PHE C N 1
ATOM 22492 C CA . PHE C 1 305 ? -40.39072 85.24529 -35.64260 1.000 61.23168 311 PHE C CA 1
ATOM 22493 C C . PHE C 1 305 ? -39.35268 86.06224 -34.88358 1.000 58.60188 311 PHE C C 1
ATOM 22494 O O . PHE C 1 305 ? -39.57139 86.36901 -33.70967 1.000 57.01351 311 PHE C O 1
ATOM 22511 N N . LEU C 1 306 ? -38.31446 86.56151 -35.54548 1.000 59.02822 312 LEU C N 1
ATOM 22512 C CA . LEU C 1 306 ? -37.32488 87.35305 -34.81370 1.000 57.70516 312 LEU C CA 1
ATOM 22513 C C . LEU C 1 306 ? -37.94294 88.61537 -34.23304 1.000 57.19356 312 LEU C C 1
ATOM 22514 O O . LEU C 1 306 ? -37.56615 89.03295 -33.13679 1.000 57.04667 312 LEU C O 1
ATOM 22530 N N . LYS C 1 307 ? -38.89252 89.22566 -34.94782 1.000 56.56830 313 LYS C N 1
ATOM 22531 C CA . LYS C 1 307 ? -39.60011 90.39600 -34.43874 1.000 59.47300 313 LYS C CA 1
ATOM 22532 C C . LYS C 1 307 ? -40.30918 90.11276 -33.11243 1.000 59.88911 313 LYS C C 1
ATOM 22533 O O . LYS C 1 307 ? -40.55889 91.05270 -32.34761 1.000 61.21953 313 LYS C O 1
ATOM 22552 N N . GLN C 1 308 ? -40.72902 88.86181 -32.85873 1.000 58.50166 314 GLN C N 1
ATOM 22553 C CA . GLN C 1 308 ? -41.40014 88.51790 -31.59987 1.000 59.72184 314 GLN C CA 1
ATOM 22554 C C . GLN C 1 308 ? -40.42715 87.95868 -30.55384 1.000 57.78956 314 GLN C C 1
ATOM 22555 O O . GLN C 1 308 ? -40.59920 88.20048 -29.35236 1.000 57.00419 314 GLN C O 1
ATOM 22569 N N . TYR C 1 309 ? -39.43380 87.18023 -30.99614 1.000 55.18236 315 TYR C N 1
ATOM 22570 C CA . TYR C 1 309 ? -38.49529 86.55168 -30.08176 1.000 54.84617 315 TYR C CA 1
ATOM 22571 C C . TYR C 1 309 ? -37.55351 87.56745 -29.45628 1.000 53.51533 315 TYR C C 1
ATOM 22572 O O . TYR C 1 309 ? -37.33458 87.53246 -28.24463 1.000 52.70824 315 TYR C O 1
ATOM 22590 N N . LEU C 1 310 ? -36.96734 88.46364 -30.25752 1.000 52.39802 316 LEU C N 1
ATOM 22591 C CA . LEU C 1 310 ? -35.91594 89.32645 -29.72436 1.000 53.47869 316 LEU C CA 1
ATOM 22592 C C . LEU C 1 310 ? -36.39018 90.24993 -28.60968 1.000 55.31723 316 LEU C C 1
ATOM 22593 O O . LEU C 1 310 ? -35.61434 90.47087 -27.66118 1.000 56.44137 316 LEU C O 1
ATOM 22609 N N . PRO C 1 311 ? -37.57692 90.84882 -28.66275 1.000 54.58378 317 PRO C N 1
ATOM 22610 C CA . PRO C 1 311 ? -38.05788 91.61274 -27.49873 1.000 54.23968 317 PRO C CA 1
ATOM 22611 C C . PRO C 1 311 ? -38.35665 90.74117 -26.27257 1.000 56.25779 317 PRO C C 1
ATOM 22612 O O . PRO C 1 311 ? -38.17155 91.20849 -25.13586 1.000 57.16624 317 PRO C O 1
ATOM 22623 N N . GLN C 1 312 ? -38.80387 89.48817 -26.45675 1.000 53.57468 318 GLN C N 1
ATOM 22624 C CA . GLN C 1 312 ? -38.97547 88.58552 -25.31567 1.000 55.88590 318 GLN C CA 1
ATOM 22625 C C . GLN C 1 312 ? -37.63031 88.24037 -24.68662 1.000 56.11694 318 GLN C C 1
ATOM 22626 O O . GLN C 1 312 ? -37.51505 88.17291 -23.45702 1.000 56.08493 318 GLN C O 1
ATOM 22640 N N . LEU C 1 313 ? -36.60533 88.01483 -25.52004 1.000 54.66013 319 LEU C N 1
ATOM 22641 C CA . LEU C 1 313 ? -35.24830 87.83517 -25.01968 1.000 53.42658 319 LEU C CA 1
ATOM 22642 C C . LEU C 1 313 ? -34.80259 89.05000 -24.21384 1.000 54.28411 319 LEU C C 1
ATOM 22643 O O . LEU C 1 313 ? -34.28107 88.91255 -23.09984 1.000 52.38582 319 LEU C O 1
ATOM 22659 N N . HIS C 1 314 ? -35.02075 90.25086 -24.76204 1.000 52.09264 320 HIS C N 1
ATOM 22660 C CA . HIS C 1 314 ? -34.62497 91.47069 -24.06713 1.000 54.76482 320 HIS C CA 1
ATOM 22661 C C . HIS C 1 314 ? -35.32845 91.56773 -22.72226 1.000 55.41456 320 HIS C C 1
ATOM 22662 O O . HIS C 1 314 ? -34.69870 91.93738 -21.71642 1.000 53.72424 320 HIS C O 1
ATOM 22676 N N . ARG C 1 315 ? -36.63342 91.22819 -22.67803 1.000 55.17950 321 ARG C N 1
ATOM 22677 C CA . ARG C 1 315 ? -37.34988 91.26341 -21.40041 1.000 57.33438 321 ARG C CA 1
ATOM 22678 C C . ARG C 1 315 ? -36.77059 90.25760 -20.41055 1.000 53.40084 321 ARG C C 1
ATOM 22679 O O . ARG C 1 315 ? -36.54701 90.58233 -19.24233 1.000 54.63138 321 ARG C O 1
ATOM 22700 N N . PHE C 1 316 ? -36.47849 89.05236 -20.86772 1.000 54.39987 322 PHE C N 1
ATOM 22701 C CA . PHE C 1 316 ? -35.90614 88.05239 -19.97718 1.000 53.52550 322 PHE C CA 1
ATOM 22702 C C . PHE C 1 316 ? -34.55596 88.50935 -19.43045 1.000 53.97363 322 PHE C C 1
ATOM 22703 O O . PHE C 1 316 ? -34.30040 88.44007 -18.22068 1.000 55.42062 322 PHE C O 1
ATOM 22720 N N . LEU C 1 317 ? -33.68435 88.98450 -20.31482 1.000 53.38494 323 LEU C N 1
ATOM 22721 C CA . LEU C 1 317 ? -32.35529 89.42697 -19.91188 1.000 54.69765 323 LEU C CA 1
ATOM 22722 C C . LEU C 1 317 ? -32.44738 90.54951 -18.88504 1.000 55.03158 323 LEU C C 1
ATOM 22723 O O . LEU C 1 317 ? -31.71015 90.56561 -17.89746 1.000 53.95628 323 LEU C O 1
ATOM 22739 N N . LEU C 1 318 ? -33.37194 91.47644 -19.08226 1.000 53.48367 324 LEU C N 1
ATOM 22740 C CA . LEU C 1 318 ? -33.59173 92.49950 -18.07890 1.000 54.84322 324 LEU C CA 1
ATOM 22741 C C . LEU C 1 318 ? -34.02550 91.87940 -16.76783 1.000 55.79859 324 LEU C C 1
ATOM 22742 O O . LEU C 1 318 ? -33.46107 92.17475 -15.71578 1.000 57.78642 324 LEU C O 1
ATOM 22758 N N . LYS C 1 319 ? -35.03671 91.02215 -16.81356 1.000 56.73457 325 LYS C N 1
ATOM 22759 C CA . LYS C 1 319 ? -35.58888 90.45749 -15.59219 1.000 58.61443 325 LYS C CA 1
ATOM 22760 C C . LYS C 1 319 ? -34.50801 89.76146 -14.78778 1.000 59.07562 325 LYS C C 1
ATOM 22761 O O . LYS C 1 319 ? -34.40064 89.96857 -13.57775 1.000 59.01144 325 LYS C O 1
ATOM 22780 N N . GLU C 1 320 ? -33.61003 89.06456 -15.46411 1.000 57.12801 326 GLU C N 1
ATOM 22781 C CA . GLU C 1 320 ? -32.63745 88.19969 -14.81660 1.000 57.93151 326 GLU C CA 1
ATOM 22782 C C . GLU C 1 320 ? -31.27967 88.87538 -14.65462 1.000 56.57871 326 GLU C C 1
ATOM 22783 O O . GLU C 1 320 ? -30.35927 88.27527 -14.09101 1.000 54.22536 326 GLU C O 1
ATOM 22795 N N . ASN C 1 321 ? -31.16964 90.14872 -15.03865 1.000 58.26637 327 ASN C N 1
ATOM 22796 C CA . ASN C 1 321 ? -29.94727 90.91549 -14.86513 1.000 56.60830 327 ASN C CA 1
ATOM 22797 C C . ASN C 1 321 ? -28.79122 90.27995 -15.64191 1.000 58.81436 327 ASN C C 1
ATOM 22798 O O . ASN C 1 321 ? -27.70560 90.06617 -15.10809 1.000 60.35268 327 ASN C O 1
ATOM 22809 N N . LEU C 1 322 ? -29.01091 90.04996 -16.96111 1.000 59.66612 328 LEU C N 1
ATOM 22810 C CA . LEU C 1 322 ? -28.07356 89.31915 -17.79575 1.000 57.96523 328 LEU C CA 1
ATOM 22811 C C . LEU C 1 322 ? -27.58492 90.00247 -19.06479 1.000 60.59718 328 LEU C C 1
ATOM 22812 O O . LEU C 1 322 ? -26.75378 89.40631 -19.75781 1.000 58.47286 328 LEU C O 1
ATOM 22828 N N . LEU C 1 323 ? -28.06619 91.19782 -19.41299 1.000 62.79240 329 LEU C N 1
ATOM 22829 C CA . LEU C 1 323 ? -27.61548 91.81072 -20.66008 1.000 64.57472 329 LEU C CA 1
ATOM 22830 C C . LEU C 1 323 ? -26.10785 91.98954 -20.69320 1.000 63.80082 329 LEU C C 1
ATOM 22831 O O . LEU C 1 323 ? -25.41963 91.43273 -21.55359 1.000 61.83992 329 LEU C O 1
ATOM 22847 N N . SER C 1 324 ? -25.58323 92.77914 -19.76049 1.000 64.13105 330 SER C N 1
ATOM 22848 C CA . SER C 1 324 ? -24.17695 93.13065 -19.79577 1.000 64.25945 330 SER C CA 1
ATOM 22849 C C . SER C 1 324 ? -23.29535 91.91479 -19.50590 1.000 62.68946 330 SER C C 1
ATOM 22850 O O . SER C 1 324 ? -22.08856 91.94537 -19.77211 1.000 62.18675 330 SER C O 1
ATOM 22858 N N . ASP C 1 325 ? -23.87426 90.80677 -19.06170 1.000 61.39981 331 ASP C N 1
ATOM 22859 C CA . ASP C 1 325 ? -23.08960 89.62410 -18.75094 1.000 59.20902 331 ASP C CA 1
ATOM 22860 C C . ASP C 1 325 ? -23.27891 88.52445 -19.79159 1.000 55.76878 331 ASP C C 1
ATOM 22861 O O . ASP C 1 325 ? -22.86146 87.39016 -19.57016 1.000 53.87240 331 ASP C O 1
ATOM 22870 N N . SER C 1 326 ? -23.76635 88.86701 -20.97147 1.000 55.54437 332 SER C N 1
ATOM 22871 C CA . SER C 1 326 ? -24.06251 87.88673 -21.99731 1.000 53.90886 332 SER C CA 1
ATOM 22872 C C . SER C 1 326 ? -23.24302 88.15798 -23.24736 1.000 51.11591 332 SER C C 1
ATOM 22873 O O . SER C 1 326 ? -23.02839 89.30572 -23.63617 1.000 53.46638 332 SER C O 1
ATOM 22881 N N . TYR C 1 327 ? -22.77632 87.08981 -23.85944 1.000 50.08780 333 TYR C N 1
ATOM 22882 C CA . TYR C 1 327 ? -22.13613 87.14292 -25.16116 1.000 50.04410 333 TYR C CA 1
ATOM 22883 C C . TYR C 1 327 ? -23.14540 86.56783 -26.14978 1.000 49.69719 333 TYR C C 1
ATOM 22884 O O . TYR C 1 327 ? -23.84721 85.59844 -25.83586 1.000 48.39751 333 TYR C O 1
ATOM 22902 N N . PHE C 1 328 ? -23.25508 87.17377 -27.32816 1.000 51.11604 334 PHE C N 1
ATOM 22903 C CA . PHE C 1 328 ? -24.23817 86.74030 -28.31155 1.000 50.74631 334 PHE C CA 1
ATOM 22904 C C . PHE C 1 328 ? -23.53675 86.41793 -29.61679 1.000 53.95748 334 PHE C C 1
ATOM 22905 O O . PHE C 1 328 ? -22.52461 87.03219 -29.96437 1.000 56.71569 334 PHE C O 1
ATOM 22922 N N . HIS C 1 329 ? -24.09370 85.44794 -30.32891 1.000 53.82884 335 HIS C N 1
ATOM 22923 C CA . HIS C 1 329 ? -23.58003 84.96605 -31.59400 1.000 54.43517 335 HIS C CA 1
ATOM 22924 C C . HIS C 1 329 ? -24.60282 85.21610 -32.68120 1.000 55.55641 335 HIS C C 1
ATOM 22925 O O . HIS C 1 329 ? -25.80780 85.09326 -32.45189 1.000 55.42572 335 HIS C O 1
ATOM 22940 N N . LEU C 1 330 ? -24.09824 85.51545 -33.87695 1.000 59.64264 336 LEU C N 1
ATOM 22941 C CA . LEU C 1 330 ? -24.90442 85.64743 -35.07882 1.000 58.97981 336 LEU C CA 1
ATOM 22942 C C . LEU C 1 330 ? -24.69443 84.39865 -35.91642 1.000 59.72954 336 LEU C C 1
ATOM 22943 O O . LEU C 1 330 ? -25.55300 83.52351 -35.95088 1.000 60.35466 336 LEU C O 1
ATOM 22959 N N . SER C 1 331 ? -23.57134 84.30692 -36.61403 1.000 62.47269 337 SER C N 1
ATOM 22960 C CA . SER C 1 331 ? -23.26558 83.09060 -37.35050 1.000 65.87851 337 SER C CA 1
ATOM 22961 C C . SER C 1 331 ? -21.76552 83.05280 -37.60646 1.000 67.36679 337 SER C C 1
ATOM 22962 O O . SER C 1 331 ? -21.10615 84.09144 -37.67122 1.000 69.39156 337 SER C O 1
ATOM 22970 N N . ASP C 1 332 ? -21.25316 81.85242 -37.84984 1.000 68.12564 338 ASP C N 1
ATOM 22971 C CA . ASP C 1 332 ? -19.81786 81.65212 -37.97943 1.000 68.83127 338 ASP C CA 1
ATOM 22972 C C . ASP C 1 332 ? -19.33142 81.75358 -39.41879 1.000 73.87975 338 ASP C C 1
ATOM 22973 O O . ASP C 1 332 ? -20.09969 81.62115 -40.37310 1.000 79.15511 338 ASP C O 1
ATOM 22982 N N . GLU C 1 333 ? -18.05759 82.10575 -39.54187 1.000 74.85670 339 GLU C N 1
ATOM 22983 C CA . GLU C 1 333 ? -17.20138 82.04703 -40.72501 1.000 82.89268 339 GLU C CA 1
ATOM 22984 C C . GLU C 1 333 ? -17.92586 82.18520 -42.06017 1.000 91.27689 339 GLU C C 1
ATOM 22985 O O . GLU C 1 333 ? -18.13337 81.19203 -42.76931 1.000 94.89690 339 GLU C O 1
ATOM 22997 N N . PRO C 1 334 ? -18.29954 83.40465 -42.44913 1.000 98.42194 340 PRO C N 1
ATOM 22998 C CA . PRO C 1 334 ? -18.68496 83.65551 -43.84218 1.000 107.88119 340 PRO C CA 1
ATOM 22999 C C . PRO C 1 334 ? -17.42966 83.85289 -44.67542 1.000 118.33358 340 PRO C C 1
ATOM 23000 O O . PRO C 1 334 ? -16.54479 84.61761 -44.28946 1.000 114.86435 340 PRO C O 1
ATOM 23011 N N . TRP C 1 335 ? -17.31948 83.13649 -45.79211 1.000 130.26773 341 TRP C N 1
ATOM 23012 C CA . TRP C 1 335 ? -16.20368 83.42392 -46.69046 1.000 140.75946 341 TRP C CA 1
ATOM 23013 C C . TRP C 1 335 ? -16.39827 84.84505 -47.24064 1.000 141.15169 341 TRP C C 1
ATOM 23014 O O . TRP C 1 335 ? -17.34302 85.54134 -46.86233 1.000 139.10548 341 TRP C O 1
ATOM 23035 N N . SER C 1 336 ? -15.49223 85.31054 -48.11637 1.000 142.16749 342 SER C N 1
ATOM 23036 C CA . SER C 1 336 ? -15.67572 86.62305 -48.73896 1.000 137.66692 342 SER C CA 1
ATOM 23037 C C . SER C 1 336 ? -17.02467 86.71742 -49.43894 1.000 136.32196 342 SER C C 1
ATOM 23038 O O . SER C 1 336 ? -17.77421 87.68034 -49.24656 1.000 132.18469 342 SER C O 1
ATOM 23046 N N . GLU C 1 337 ? -17.33528 85.73166 -50.27851 1.000 136.87771 343 GLU C N 1
ATOM 23047 C CA . GLU C 1 337 ? -18.59051 85.73040 -51.02606 1.000 134.94705 343 GLU C CA 1
ATOM 23048 C C . GLU C 1 337 ? -19.81655 85.83662 -50.11679 1.000 132.62440 343 GLU C C 1
ATOM 23049 O O . GLU C 1 337 ? -20.74834 86.59888 -50.41127 1.000 125.60776 343 GLU C O 1
ATOM 23061 N N . HIS C 1 338 ? -19.84006 85.07547 -49.01377 1.000 142.95327 344 HIS C N 1
ATOM 23062 C CA . HIS C 1 338 ? -20.95881 85.09016 -48.07717 1.000 135.73543 344 HIS C CA 1
ATOM 23063 C C . HIS C 1 338 ? -21.13466 86.42775 -47.36916 1.000 129.91175 344 HIS C C 1
ATOM 23064 O O . HIS C 1 338 ? -22.14918 86.60754 -46.69143 1.000 124.04922 344 HIS C O 1
ATOM 23078 N N . VAL C 1 339 ? -20.16153 87.34333 -47.46859 1.000 116.76699 345 VAL C N 1
ATOM 23079 C CA . VAL C 1 339 ? -20.13395 88.51772 -46.59458 1.000 104.70869 345 VAL C CA 1
ATOM 23080 C C . VAL C 1 339 ? -21.47647 89.24029 -46.59503 1.000 94.12002 345 VAL C C 1
ATOM 23081 O O . VAL C 1 339 ? -21.98429 89.62057 -45.53392 1.000 89.25841 345 VAL C O 1
ATOM 23094 N N . GLU C 1 340 ? -22.08789 89.42936 -47.76755 1.000 94.33678 346 GLU C N 1
ATOM 23095 C CA . GLU C 1 340 ? -23.34328 90.18566 -47.81021 1.000 89.27183 346 GLU C CA 1
ATOM 23096 C C . GLU C 1 340 ? -24.48641 89.47229 -47.08643 1.000 83.12771 346 GLU C C 1
ATOM 23097 O O . GLU C 1 340 ? -25.27539 90.13245 -46.39532 1.000 76.90327 346 GLU C O 1
ATOM 23109 N N . ASN C 1 341 ? -24.58110 88.13874 -47.19161 1.000 86.46489 347 ASN C N 1
ATOM 23110 C CA . ASN C 1 341 ? -25.43029 87.38592 -46.26893 1.000 83.90889 347 ASN C CA 1
ATOM 23111 C C . ASN C 1 341 ? -25.29402 87.96075 -44.86235 1.000 82.67836 347 ASN C C 1
ATOM 23112 O O . ASN C 1 341 ? -26.25013 88.51272 -44.29273 1.000 76.85938 347 ASN C O 1
ATOM 23123 N N . TYR C 1 342 ? -24.06967 87.86719 -44.30873 1.000 81.94340 348 TYR C N 1
ATOM 23124 C CA . TYR C 1 342 ? -23.85749 88.27089 -42.92332 1.000 78.92321 348 TYR C CA 1
ATOM 23125 C C . TYR C 1 342 ? -24.15912 89.74837 -42.73679 1.000 74.52669 348 TYR C C 1
ATOM 23126 O O . TYR C 1 342 ? -24.88655 90.10756 -41.80151 1.000 70.16083 348 TYR C O 1
ATOM 23144 N N . LYS C 1 343 ? -23.76588 90.60014 -43.68937 1.000 78.53859 349 LYS C N 1
ATOM 23145 C CA . LYS C 1 343 ? -24.10822 92.01343 -43.55242 1.000 75.06224 349 LYS C CA 1
ATOM 23146 C C . LYS C 1 343 ? -25.61750 92.17477 -43.42151 1.000 73.01761 349 LYS C C 1
ATOM 23147 O O . LYS C 1 343 ? -26.10888 92.84194 -42.50041 1.000 69.44134 349 LYS C O 1
ATOM 23166 N N . LYS C 1 344 ? -26.37857 91.51255 -44.30306 1.000 74.27680 350 LYS C N 1
ATOM 23167 C CA . LYS C 1 344 ? -27.82718 91.66705 -44.25173 1.000 71.03486 350 LYS C CA 1
ATOM 23168 C C . LYS C 1 344 ? -28.34720 91.21834 -42.88790 1.000 68.93309 350 LYS C C 1
ATOM 23169 O O . LYS C 1 344 ? -29.08730 91.95565 -42.22202 1.000 68.42241 350 LYS C O 1
ATOM 23188 N N . ALA C 1 345 ? -27.90825 90.03719 -42.41690 1.000 71.07343 351 ALA C N 1
ATOM 23189 C CA . ALA C 1 345 ? -28.36555 89.56971 -41.11050 1.000 64.82421 351 ALA C CA 1
ATOM 23190 C C . ALA C 1 345 ? -27.98693 90.56077 -40.03016 1.000 62.76130 351 ALA C C 1
ATOM 23191 O O . ALA C 1 345 ? -28.80040 90.88539 -39.15516 1.000 63.99891 351 ALA C O 1
ATOM 23198 N N . ARG C 1 346 ? -26.76672 91.08024 -40.08805 1.000 65.67103 352 ARG C N 1
ATOM 23199 C CA . ARG C 1 346 ? -26.34705 91.98523 -39.03351 1.000 64.70593 352 ARG C CA 1
ATOM 23200 C C . ARG C 1 346 ? -27.26484 93.19754 -38.99916 1.000 66.21281 352 ARG C C 1
ATOM 23201 O O . ARG C 1 346 ? -27.70418 93.62050 -37.92230 1.000 65.35486 352 ARG C O 1
ATOM 23222 N N . ASN C 1 347 ? -27.62168 93.73780 -40.17381 1.000 64.57587 353 ASN C N 1
ATOM 23223 C CA . ASN C 1 347 ? -28.46770 94.92596 -40.17215 1.000 65.72014 353 ASN C CA 1
ATOM 23224 C C . ASN C 1 347 ? -29.82998 94.61151 -39.58302 1.000 63.40464 353 ASN C C 1
ATOM 23225 O O . ASN C 1 347 ? -30.39123 95.41013 -38.83241 1.000 63.76690 353 ASN C O 1
ATOM 23236 N N . ILE C 1 348 ? -30.34404 93.42236 -39.84722 1.000 62.43154 354 ILE C N 1
ATOM 23237 C CA . ILE C 1 348 ? -31.61216 93.04689 -39.24928 1.000 63.03915 354 ILE C CA 1
ATOM 23238 C C . ILE C 1 348 ? -31.50182 93.13384 -37.72447 1.000 64.38743 354 ILE C C 1
ATOM 23239 O O . ILE C 1 348 ? -32.32708 93.78223 -37.06039 1.000 61.21866 354 ILE C O 1
ATOM 23255 N N . LEU C 1 349 ? -30.43391 92.54423 -37.14760 1.000 62.50488 355 LEU C N 1
ATOM 23256 C CA . LEU C 1 349 ? -30.25168 92.65296 -35.69902 1.000 61.52283 355 LEU C CA 1
ATOM 23257 C C . LEU C 1 349 ? -30.15067 94.10721 -35.24036 1.000 61.46047 355 LEU C C 1
ATOM 23258 O O . LEU C 1 349 ? -30.74493 94.46233 -34.21321 1.000 61.03457 355 LEU C O 1
ATOM 23274 N N . ARG C 1 350 ? -29.40242 94.96711 -35.96776 1.000 62.42111 356 ARG C N 1
ATOM 23275 C CA . ARG C 1 350 ? -29.33649 96.37476 -35.55848 1.000 61.35539 356 ARG C CA 1
ATOM 23276 C C . ARG C 1 350 ? -30.72883 96.98875 -35.52162 1.000 62.46223 356 ARG C C 1
ATOM 23277 O O . ARG C 1 350 ? -31.05316 97.73631 -34.59024 1.000 59.05239 356 ARG C O 1
ATOM 23298 N N . GLN C 1 351 ? -31.59873 96.59546 -36.47613 1.000 64.92187 357 GLN C N 1
ATOM 23299 C CA . GLN C 1 351 ? -32.95156 97.13568 -36.52975 1.000 65.42604 357 GLN C CA 1
ATOM 23300 C C . GLN C 1 351 ? -33.78015 96.59951 -35.38902 1.000 60.28620 357 GLN C C 1
ATOM 23301 O O . GLN C 1 351 ? -34.52397 97.34755 -34.75469 1.000 58.79374 357 GLN C O 1
ATOM 23315 N N . LEU C 1 352 ? -33.61225 95.32623 -35.06454 1.000 59.87000 358 LEU C N 1
ATOM 23316 C CA . LEU C 1 352 ? -34.55543 94.69603 -34.15747 1.000 58.57926 358 LEU C CA 1
ATOM 23317 C C . LEU C 1 352 ? -34.04385 94.59406 -32.72947 1.000 58.97182 358 LEU C C 1
ATOM 23318 O O . LEU C 1 352 ? -34.85005 94.46356 -31.80771 1.000 59.24730 358 LEU C O 1
ATOM 23334 N N . ALA C 1 353 ? -32.74218 94.69499 -32.52352 1.000 59.29033 359 ALA C N 1
ATOM 23335 C CA . ALA C 1 353 ? -32.09600 94.49430 -31.23197 1.000 55.43431 359 ALA C CA 1
ATOM 23336 C C . ALA C 1 353 ? -30.81248 95.32144 -31.18790 1.000 54.75799 359 ALA C C 1
ATOM 23337 O O . ALA C 1 353 ? -29.70482 94.77896 -31.06156 1.000 54.10134 359 ALA C O 1
ATOM 23344 N N . PRO C 1 354 ? -30.92780 96.64221 -31.28966 1.000 57.58214 360 PRO C N 1
ATOM 23345 C CA . PRO C 1 354 ? -29.72451 97.49568 -31.25445 1.000 57.04807 360 PRO C CA 1
ATOM 23346 C C . PRO C 1 354 ? -28.92059 97.31516 -29.99098 1.000 54.85834 360 PRO C C 1
ATOM 23347 O O . PRO C 1 354 ? -27.71949 97.62037 -29.96447 1.000 55.13840 360 PRO C O 1
ATOM 23358 N N . TRP C 1 355 ? -29.56724 96.80399 -28.94351 1.000 55.53315 361 TRP C N 1
ATOM 23359 C CA . TRP C 1 355 ? -28.90783 96.51764 -27.68948 1.000 55.67785 361 TRP C CA 1
ATOM 23360 C C . TRP C 1 355 ? -27.92162 95.36895 -27.79466 1.000 57.63902 361 TRP C C 1
ATOM 23361 O O . TRP C 1 355 ? -26.96948 95.32753 -27.00794 1.000 59.90536 361 TRP C O 1
ATOM 23382 N N . MET C 1 356 ? -28.06886 94.49765 -28.79258 1.000 54.62985 362 MET C N 1
ATOM 23383 C CA . MET C 1 356 ? -27.32536 93.24871 -28.84450 1.000 54.49205 362 MET C CA 1
ATOM 23384 C C . MET C 1 356 ? -26.02427 93.46077 -29.60657 1.000 57.37149 362 MET C C 1
ATOM 23385 O O . MET C 1 356 ? -26.03946 93.78418 -30.79934 1.000 58.78698 362 MET C O 1
ATOM 23399 N N . LYS C 1 357 ? -24.90878 93.23925 -28.92236 1.000 58.62167 363 LYS C N 1
ATOM 23400 C CA . LYS C 1 357 ? -23.59786 93.18900 -29.54045 1.000 57.36130 363 LYS C CA 1
ATOM 23401 C C . LYS C 1 357 ? -23.23332 91.72374 -29.76144 1.000 56.81921 363 LYS C C 1
ATOM 23402 O O . LYS C 1 357 ? -23.66177 90.83522 -29.01184 1.000 54.45816 363 LYS C O 1
ATOM 23421 N N . VAL C 1 358 ? -22.54729 91.46693 -30.86458 1.000 58.50429 364 VAL C N 1
ATOM 23422 C CA . VAL C 1 358 ? -22.31661 90.12054 -31.36282 1.000 57.37497 364 VAL C CA 1
ATOM 23423 C C . VAL C 1 358 ? -20.83793 89.79078 -31.38867 1.000 58.26852 364 VAL C C 1
ATOM 23424 O O . VAL C 1 358 ? -19.99050 90.66501 -31.54639 1.000 60.37872 364 VAL C O 1
ATOM 23437 N N . MET C 1 359 ? -20.52807 88.51151 -31.21612 1.000 56.41905 365 MET C N 1
ATOM 23438 C CA . MET C 1 359 ? -19.17212 88.02719 -31.41871 1.000 61.60173 365 MET C CA 1
ATOM 23439 C C . MET C 1 359 ? -19.20990 86.73610 -32.21412 1.000 62.83363 365 MET C C 1
ATOM 23440 O O . MET C 1 359 ? -20.01448 85.83999 -31.94954 1.000 61.72709 365 MET C O 1
ATOM 23454 N N . ASP C 1 360 ? -18.29758 86.62425 -33.15935 1.000 69.46545 366 ASP C N 1
ATOM 23455 C CA . ASP C 1 360 ? -18.31108 85.47503 -34.03895 1.000 69.35462 366 ASP C CA 1
ATOM 23456 C C . ASP C 1 360 ? -16.92112 85.21897 -34.58405 1.000 73.88730 366 ASP C C 1
ATOM 23457 O O . ASP C 1 360 ? -16.10742 86.13699 -34.74081 1.000 74.07143 366 ASP C O 1
ATOM 23466 N N . ALA C 1 361 ? -16.68556 83.95024 -34.89081 1.000 68.99753 367 ALA C N 1
ATOM 23467 C CA . ALA C 1 361 ? -15.52691 83.52495 -35.64713 1.000 67.41395 367 ALA C CA 1
ATOM 23468 C C . ALA C 1 361 ? -15.51730 84.21066 -37.00388 1.000 70.77444 367 ALA C C 1
ATOM 23469 O O . ALA C 1 361 ? -16.26166 83.82119 -37.90562 1.000 74.35491 367 ALA C O 1
ATOM 23476 N N . LEU C 1 362 ? -14.70883 85.25431 -37.14251 1.000 69.85855 368 LEU C N 1
ATOM 23477 C CA . LEU C 1 362 ? -14.36219 85.83348 -38.43268 1.000 75.04211 368 LEU C CA 1
ATOM 23478 C C . LEU C 1 362 ? -12.85330 85.75555 -38.51421 1.000 72.11634 368 LEU C C 1
ATOM 23479 O O . LEU C 1 362 ? -12.15537 86.51150 -37.83276 1.000 70.98913 368 LEU C O 1
ATOM 23495 N N . SER C 1 363 ? -12.34961 84.83746 -39.31968 1.000 74.61686 369 SER C N 1
ATOM 23496 C CA . SER C 1 363 ? -10.90558 84.70998 -39.46408 1.000 74.00836 369 SER C CA 1
ATOM 23497 C C . SER C 1 363 ? -10.33015 85.57471 -40.58247 1.000 73.57197 369 SER C C 1
ATOM 23498 O O . SER C 1 363 ? -9.10377 85.70684 -40.65476 1.000 72.17324 369 SER C O 1
ATOM 23506 N N . ASP C 1 364 ? -11.17089 86.10900 -41.47323 1.000 77.04121 370 ASP C N 1
ATOM 23507 C CA . ASP C 1 364 ? -10.75255 87.07032 -42.49357 1.000 79.33610 370 ASP C CA 1
ATOM 23508 C C . ASP C 1 364 ? -10.62714 88.45115 -41.84916 1.000 83.28109 370 ASP C C 1
ATOM 23509 O O . ASP C 1 364 ? -11.62191 89.02982 -41.40213 1.000 85.16309 370 ASP C O 1
ATOM 23518 N N . VAL C 1 365 ? -9.40320 88.98298 -41.78739 1.000 84.83087 371 VAL C N 1
ATOM 23519 C CA . VAL C 1 365 ? -9.17534 90.23449 -41.06323 1.000 85.65219 371 VAL C CA 1
ATOM 23520 C C . VAL C 1 365 ? -9.76020 91.41481 -41.82229 1.000 99.08641 371 VAL C C 1
ATOM 23521 O O . VAL C 1 365 ? -10.25279 92.36938 -41.21211 1.000 99.83424 371 VAL C O 1
ATOM 23534 N N . ARG C 1 366 ? -9.70770 91.37379 -43.16303 1.000 126.79050 372 ARG C N 1
ATOM 23535 C CA . ARG C 1 366 ? -10.26452 92.44891 -43.98062 1.000 132.47312 372 ARG C CA 1
ATOM 23536 C C . ARG C 1 366 ? -11.77885 92.56198 -43.85952 1.000 129.66681 372 ARG C C 1
ATOM 23537 O O . ARG C 1 366 ? -12.32972 93.61729 -44.19124 1.000 131.93522 372 ARG C O 1
ATOM 23558 N N . TYR C 1 367 ? -12.46186 91.51967 -43.37813 1.000 111.35724 373 TYR C N 1
ATOM 23559 C CA . TYR C 1 367 ? -13.90089 91.57515 -43.14746 1.000 111.93744 373 TYR C CA 1
ATOM 23560 C C . TYR C 1 367 ? -14.22930 91.46694 -41.65486 1.000 108.14502 373 TYR C C 1
ATOM 23561 O O . TYR C 1 367 ? -15.36257 91.14296 -41.29205 1.000 111.32174 373 TYR C O 1
ATOM 23579 N N . GLY C 1 368 ? -13.26477 91.76736 -40.78278 1.000 103.28709 374 GLY C N 1
ATOM 23580 C CA . GLY C 1 368 ? -13.52038 91.98420 -39.36403 1.000 101.72325 374 GLY C CA 1
ATOM 23581 C C . GLY C 1 368 ? -13.03821 93.37094 -38.98330 1.000 104.85678 374 GLY C C 1
ATOM 23582 O O . GLY C 1 368 ? -13.43312 93.95929 -37.97480 1.000 104.97800 374 GLY C O 1
ATOM 23586 N N . ARG C 1 369 ? -12.13266 93.86962 -39.82362 1.000 108.39353 375 ARG C N 1
ATOM 23587 C CA . ARG C 1 369 ? -11.78634 95.28644 -39.90162 1.000 105.32094 375 ARG C CA 1
ATOM 23588 C C . ARG C 1 369 ? -12.95971 96.14649 -40.37101 1.000 105.68807 375 ARG C C 1
ATOM 23589 O O . ARG C 1 369 ? -13.14099 97.26360 -39.87692 1.000 102.57946 375 ARG C O 1
ATOM 23610 N N . GLU C 1 370 ? -13.79415 95.62538 -41.29686 1.000 107.30359 376 GLU C N 1
ATOM 23611 C CA . GLU C 1 370 ? -14.95339 96.33888 -41.83338 1.000 104.65515 376 GLU C CA 1
ATOM 23612 C C . GLU C 1 370 ? -16.08906 96.47374 -40.81660 1.000 108.11183 376 GLU C C 1
ATOM 23613 O O . GLU C 1 370 ? -17.13282 97.03012 -41.18417 1.000 108.76372 376 GLU C O 1
ATOM 23625 N N . GLN C 1 371 ? -15.92180 96.00348 -39.56837 1.000 109.64402 377 GLN C N 1
ATOM 23626 C CA . GLN C 1 371 ? -16.92547 96.06887 -38.49178 1.000 107.63276 377 GLN C CA 1
ATOM 23627 C C . GLN C 1 371 ? -18.05707 95.04727 -38.58257 1.000 106.65341 377 GLN C C 1
ATOM 23628 O O . GLN C 1 371 ? -18.99439 95.14684 -37.78566 1.000 104.26515 377 GLN C O 1
ATOM 23642 N N . LEU C 1 372 ? -18.00362 94.04360 -39.46741 1.000 109.63833 378 LEU C N 1
ATOM 23643 C CA . LEU C 1 372 ? -19.15737 93.15808 -39.61440 1.000 102.99945 378 LEU C CA 1
ATOM 23644 C C . LEU C 1 372 ? -19.67683 92.74646 -38.23986 1.000 93.75151 378 LEU C C 1
ATOM 23645 O O . LEU C 1 372 ? -20.83204 93.01093 -37.89048 1.000 87.79819 378 LEU C O 1
ATOM 23661 N N . THR C 1 373 ? -18.79078 92.21299 -37.40410 1.000 87.52270 379 THR C N 1
ATOM 23662 C CA . THR C 1 373 ? -19.10435 91.81791 -36.04074 1.000 76.37996 379 THR C CA 1
ATOM 23663 C C . THR C 1 373 ? -18.59831 92.87209 -35.05832 1.000 74.36013 379 THR C C 1
ATOM 23664 O O . THR C 1 373 ? -17.90963 93.82360 -35.42304 1.000 80.28151 379 THR C O 1
ATOM 23675 N N . ASP C 1 374 ? -18.98975 92.71509 -33.80026 1.000 67.01046 380 ASP C N 1
ATOM 23676 C CA . ASP C 1 374 ? -18.58505 93.62710 -32.74154 1.000 63.84430 380 ASP C CA 1
ATOM 23677 C C . ASP C 1 374 ? -17.35007 93.13190 -31.99419 1.000 62.58917 380 ASP C C 1
ATOM 23678 O O . ASP C 1 374 ? -16.50726 93.93671 -31.56930 1.000 61.25751 380 ASP C O 1
ATOM 23687 N N . ILE C 1 375 ? -17.26236 91.83178 -31.74711 1.000 60.03671 381 ILE C N 1
ATOM 23688 C CA . ILE C 1 375 ? -16.06190 91.25680 -31.14326 1.000 61.21233 381 ILE C CA 1
ATOM 23689 C C . ILE C 1 375 ? -15.61838 90.04209 -31.94813 1.000 60.08039 381 ILE C C 1
ATOM 23690 O O . ILE C 1 375 ? -16.27339 88.99366 -31.90213 1.000 60.48719 381 ILE C O 1
ATOM 23706 N N . PRO C 1 376 ? -14.54096 90.12963 -32.71221 1.000 58.51722 382 PRO C N 1
ATOM 23707 C CA . PRO C 1 376 ? -14.19786 89.01167 -33.57986 1.000 58.83305 382 PRO C CA 1
ATOM 23708 C C . PRO C 1 376 ? -13.40583 87.93154 -32.85823 1.000 59.00108 382 PRO C C 1
ATOM 23709 O O . PRO C 1 376 ? -12.75026 88.15120 -31.82665 1.000 55.28966 382 PRO C O 1
ATOM 23720 N N . ILE C 1 377 ? -13.53615 86.72818 -33.40668 1.000 60.36889 383 ILE C N 1
ATOM 23721 C CA . ILE C 1 377 ? -12.88053 85.54534 -32.87051 1.000 58.57595 383 ILE C CA 1
ATOM 23722 C C . ILE C 1 377 ? -12.12683 84.86803 -34.00641 1.000 57.71327 383 ILE C C 1
ATOM 23723 O O . ILE C 1 377 ? -12.57996 83.84390 -34.53394 1.000 56.87943 383 ILE C O 1
ATOM 23739 N N . PRO C 1 378 ? -10.99059 85.38047 -34.41400 1.000 57.08972 384 PRO C N 1
ATOM 23740 C CA . PRO C 1 378 ? -10.19470 84.65311 -35.40830 1.000 59.59103 384 PRO C CA 1
ATOM 23741 C C . PRO C 1 378 ? -9.69837 83.30749 -34.88442 1.000 55.67142 384 PRO C C 1
ATOM 23742 O O . PRO C 1 378 ? -9.45649 83.09609 -33.68687 1.000 55.32667 384 PRO C O 1
ATOM 23753 N N . ILE C 1 379 ? -9.56066 82.36668 -35.80973 1.000 54.47153 385 ILE C N 1
ATOM 23754 C CA . ILE C 1 379 ? -8.81016 81.16793 -35.49521 1.000 53.49739 385 ILE C CA 1
ATOM 23755 C C . ILE C 1 379 ? -7.36418 81.58673 -35.23283 1.000 53.52995 385 ILE C C 1
ATOM 23756 O O . ILE C 1 379 ? -6.90873 82.64431 -35.68438 1.000 55.98431 385 ILE C O 1
ATOM 23772 N N . ILE C 1 380 ? -6.64667 80.78969 -34.44605 1.000 53.64810 386 ILE C N 1
ATOM 23773 C CA . ILE C 1 380 ? -5.33648 81.24292 -33.97958 1.000 54.13574 386 ILE C CA 1
ATOM 23774 C C . ILE C 1 380 ? -4.38907 81.54977 -35.13715 1.000 54.71974 386 ILE C C 1
ATOM 23775 O O . ILE C 1 380 ? -3.54517 82.44119 -35.03736 1.000 54.95841 386 ILE C O 1
ATOM 23791 N N . SER C 1 381 ? -4.51624 80.83473 -36.24939 1.000 55.17938 387 SER C N 1
ATOM 23792 C CA . SER C 1 381 ? -3.65387 81.07089 -37.38582 1.000 54.73706 387 SER C CA 1
ATOM 23793 C C . SER C 1 381 ? -3.94580 82.39793 -38.06357 1.000 55.31603 387 SER C C 1
ATOM 23794 O O . SER C 1 381 ? -3.14733 82.81222 -38.91455 1.000 55.37572 387 SER C O 1
ATOM 23802 N N . SER C 1 382 ? -5.05747 83.06539 -37.72724 1.000 55.99131 388 SER C N 1
ATOM 23803 C CA . SER C 1 382 ? -5.29855 84.43171 -38.19154 1.000 59.07193 388 SER C CA 1
ATOM 23804 C C . SER C 1 382 ? -5.00026 85.49621 -37.13549 1.000 56.94907 388 SER C C 1
ATOM 23805 O O . SER C 1 382 ? -4.94888 86.68094 -37.46860 1.000 56.66972 388 SER C O 1
ATOM 23813 N N . ASP C 1 383 ? -4.72137 85.09094 -35.89792 1.000 55.92059 389 ASP C N 1
ATOM 23814 C CA . ASP C 1 383 ? -4.38618 86.03654 -34.82844 1.000 56.35784 389 ASP C CA 1
ATOM 23815 C C . ASP C 1 383 ? -3.35491 87.07776 -35.26464 1.000 57.10242 389 ASP C C 1
ATOM 23816 O O . ASP C 1 383 ? -3.55317 88.28103 -35.04863 1.000 62.28276 389 ASP C O 1
ATOM 23825 N N . GLU C 1 384 ? -2.23714 86.64375 -35.85214 1.000 58.34250 390 GLU C N 1
ATOM 23826 C CA . GLU C 1 384 ? -1.17986 87.59333 -36.22478 1.000 62.72824 390 GLU C CA 1
ATOM 23827 C C . GLU C 1 384 ? -1.74050 88.77060 -37.04329 1.000 62.85772 390 GLU C C 1
ATOM 23828 O O . GLU C 1 384 ? -1.43364 89.94034 -36.76485 1.000 61.18371 390 GLU C O 1
ATOM 23840 N N . ALA C 1 385 ? -2.58480 88.48367 -38.04178 1.000 59.74215 391 ALA C N 1
ATOM 23841 C CA . ALA C 1 385 ? -3.09930 89.57012 -38.86670 1.000 63.02025 391 ALA C CA 1
ATOM 23842 C C . ALA C 1 385 ? -3.90188 90.54817 -38.01455 1.000 64.07835 391 ALA C C 1
ATOM 23843 O O . ALA C 1 385 ? -3.67612 91.76932 -38.05579 1.000 67.52191 391 ALA C O 1
ATOM 23850 N N . TYR C 1 386 ? -4.80305 90.02037 -37.19401 1.000 61.58020 392 TYR C N 1
ATOM 23851 C CA . TYR C 1 386 ? -5.56982 90.87197 -36.30079 1.000 64.41579 392 TYR C CA 1
ATOM 23852 C C . TYR C 1 386 ? -4.66832 91.67453 -35.36506 1.000 63.54127 392 TYR C C 1
ATOM 23853 O O . TYR C 1 386 ? -5.05393 92.75959 -34.93110 1.000 64.37565 392 TYR C O 1
ATOM 23871 N N . ARG C 1 387 ? -3.48720 91.16532 -3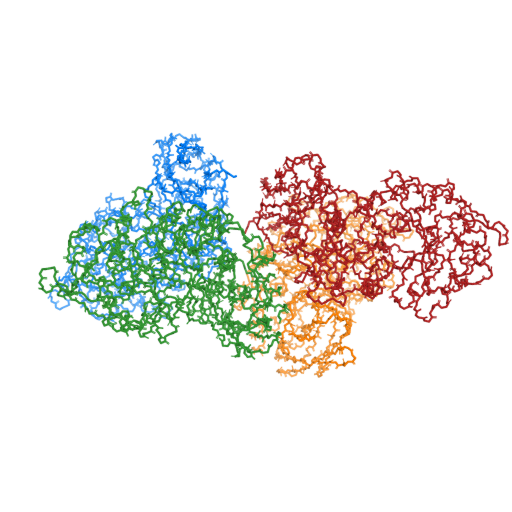5.01177 1.000 61.72742 393 ARG C N 1
ATOM 23872 C CA . ARG C 1 387 ? -2.65491 91.93818 -34.10043 1.000 59.76007 393 ARG C CA 1
ATOM 23873 C C . ARG C 1 387 ? -1.90514 93.05757 -34.81785 1.000 66.08354 393 ARG C C 1
ATOM 23874 O O . ARG C 1 387 ? -1.58370 94.06545 -34.18794 1.000 64.44380 393 ARG C O 1
ATOM 23895 N N . LYS C 1 388 ? -1.60595 92.90893 -36.11695 1.000 65.54508 394 LYS C N 1
ATOM 23896 C CA . LYS C 1 388 ? -0.90041 93.98199 -36.80777 1.000 69.65555 394 LYS C CA 1
ATOM 23897 C C . LYS C 1 388 ? -1.83103 95.15062 -37.10558 1.000 72.06240 394 LYS C C 1
ATOM 23898 O O . LYS C 1 388 ? -1.37971 96.30551 -37.15265 1.000 73.01530 394 LYS C O 1
ATOM 23917 N N . GLU C 1 389 ? -3.11591 94.85197 -37.32848 1.000 71.97739 395 GLU C N 1
ATOM 23918 C CA . GLU C 1 389 ? -4.19727 95.81897 -37.33737 1.000 71.98460 395 GLU C CA 1
ATOM 23919 C C . GLU C 1 389 ? -4.48500 96.37613 -35.94464 1.000 72.27718 395 GLU C C 1
ATOM 23920 O O . GLU C 1 389 ? -5.29219 97.30472 -35.81419 1.000 73.84568 395 GLU C O 1
ATOM 23932 N N . GLN C 1 390 ? -3.87547 95.79600 -34.90941 1.000 68.96598 396 GLN C N 1
ATOM 23933 C CA . GLN C 1 390 ? -4.28225 95.91710 -33.50404 1.000 70.34539 396 GLN C CA 1
ATOM 23934 C C . GLN C 1 390 ? -5.78331 96.10581 -33.24953 1.000 69.06554 396 GLN C C 1
ATOM 23935 O O . GLN C 1 390 ? -6.21948 97.03382 -32.56040 1.000 67.67348 396 GLN C O 1
ATOM 23949 N N . ILE C 1 391 ? -6.53925 95.09892 -33.67981 1.000 67.00029 397 ILE C N 1
ATOM 23950 C CA . ILE C 1 391 ? -7.96140 94.94107 -33.39226 1.000 64.41242 397 ILE C CA 1
ATOM 23951 C C . ILE C 1 391 ? -8.10772 94.00785 -32.19289 1.000 63.13713 397 ILE C C 1
ATOM 23952 O O . ILE C 1 391 ? -7.65231 92.85440 -32.26705 1.000 61.95469 397 ILE C O 1
ATOM 23968 N N . PRO C 1 392 ? -8.78750 94.41073 -31.12445 1.000 62.61504 398 PRO C N 1
ATOM 23969 C CA . PRO C 1 392 ? -9.01571 93.48346 -30.00817 1.000 60.50156 398 PRO C CA 1
ATOM 23970 C C . PRO C 1 392 ? -9.90164 92.30820 -30.40738 1.000 58.85120 398 PRO C C 1
ATOM 23971 O O . PRO C 1 392 ? -10.85498 92.46747 -31.17522 1.000 57.16946 398 PRO C O 1
ATOM 23982 N N . HIS C 1 393 ? -9.57607 91.12090 -29.86917 1.000 57.16251 399 HIS C N 1
ATOM 23983 C CA . HIS C 1 393 ? -10.20264 89.88424 -30.31967 1.000 56.05584 399 HIS C CA 1
ATOM 23984 C C . HIS C 1 393 ? -9.99495 88.72938 -29.34269 1.000 54.06234 399 HIS C C 1
ATOM 23985 O O . HIS C 1 393 ? -9.08691 88.74234 -28.50525 1.000 54.57000 399 HIS C O 1
ATOM 24000 N N . TRP C 1 394 ? -10.88462 87.73304 -29.46827 1.000 55.11001 400 TRP C N 1
ATOM 24001 C CA . TRP C 1 394 ? -10.77461 86.37474 -28.93508 1.000 53.52027 400 TRP C CA 1
ATOM 24002 C C . TRP C 1 394 ? -10.05042 85.48992 -29.95234 1.000 52.19991 400 TRP C C 1
ATOM 24003 O O . TRP C 1 394 ? -9.78802 85.89527 -31.07624 1.000 53.92220 400 TRP C O 1
ATOM 24024 N N . VAL C 1 395 ? -9.69955 84.27609 -29.55790 1.000 52.10457 401 VAL C N 1
ATOM 24025 C CA . VAL C 1 395 ? -9.10583 83.31465 -30.48659 1.000 50.94655 401 VAL C CA 1
ATOM 24026 C C . VAL C 1 395 ? -9.80745 81.97993 -30.26343 1.000 51.62478 401 VAL C C 1
ATOM 24027 O O . VAL C 1 395 ? -10.35193 81.73131 -29.18779 1.000 51.50853 401 VAL C O 1
ATOM 24040 N N . TYR C 1 396 ? -9.87650 81.14668 -31.30211 1.000 54.03339 402 TYR C N 1
ATOM 24041 C CA . TYR C 1 396 ? -10.32480 79.76281 -31.08421 1.000 51.46176 402 TYR C CA 1
ATOM 24042 C C . TYR C 1 396 ? -9.43200 78.81772 -31.87631 1.000 52.83194 402 TYR C C 1
ATOM 24043 O O . TYR C 1 396 ? -8.62448 79.23863 -32.70876 1.000 50.44568 402 TYR C O 1
ATOM 24061 N N . PHE C 1 397 ? -9.62025 77.51983 -31.64126 1.000 51.61412 403 PHE C N 1
ATOM 24062 C CA . PHE C 1 397 ? -8.95842 76.50000 -32.44803 1.000 53.10139 403 PHE C CA 1
ATOM 24063 C C . PHE C 1 397 ? -9.87753 75.29842 -32.34151 1.000 52.28886 403 PHE C C 1
ATOM 24064 O O . PHE C 1 397 ? -10.75904 75.25773 -31.47739 1.000 53.27943 403 PHE C O 1
ATOM 24081 N N . CYS C 1 398 ? -9.76371 74.39151 -33.30958 1.000 52.10962 404 CYS C N 1
ATOM 24082 C CA . CYS C 1 398 ? -10.66646 73.23569 -33.43430 1.000 53.80194 404 CYS C CA 1
ATOM 24083 C C . CYS C 1 398 ? -9.87401 72.05860 -34.04376 1.000 53.53648 404 CYS C C 1
ATOM 24084 O O . CYS C 1 398 ? -8.74147 71.83444 -33.59423 1.000 53.06024 404 CYS C O 1
ATOM 24092 N N . THR C 1 399 ? -10.40510 71.27502 -35.00774 1.000 50.18486 405 THR C N 1
ATOM 24093 C CA . THR C 1 399 ? -9.54051 70.25240 -35.61178 1.000 52.97309 405 THR C CA 1
ATOM 24094 C C . THR C 1 399 ? -8.29089 70.85872 -36.18542 1.000 53.97287 405 THR C C 1
ATOM 24095 O O . THR C 1 399 ? -7.26682 70.16857 -36.31814 1.000 55.00584 405 THR C O 1
ATOM 24106 N N . GLY C 1 400 ? -8.37687 72.11295 -36.59514 1.000 55.87850 406 GLY C N 1
ATOM 24107 C CA . GLY C 1 400 ? -7.22165 72.83528 -37.06126 1.000 55.58354 406 GLY C CA 1
ATOM 24108 C C . GLY C 1 400 ? -7.13586 74.18294 -36.37415 1.000 55.17041 406 GLY C C 1
ATOM 24109 O O . GLY C 1 400 ? -8.05430 74.61682 -35.64915 1.000 52.82155 406 GLY C O 1
ATOM 24113 N N . PRO C 1 401 ? -6.01965 74.88626 -36.61274 1.000 53.34668 407 PRO C N 1
ATOM 24114 C CA . PRO C 1 401 ? -4.93138 74.39608 -37.47082 1.000 53.34899 407 PRO C CA 1
ATOM 24115 C C . PRO C 1 401 ? -4.06581 73.28570 -36.81648 1.000 55.80574 407 PRO C C 1
ATOM 24116 O O . PRO C 1 401 ? -4.31068 72.95601 -35.64743 1.000 55.32093 407 PRO C O 1
ATOM 24127 N N . ARG C 1 402 ? -3.06861 72.73114 -37.52085 1.000 55.62289 408 ARG C N 1
ATOM 24128 C CA . ARG C 1 402 ? -2.26694 71.66460 -36.93132 1.000 56.59366 408 ARG C CA 1
ATOM 24129 C C . ARG C 1 402 ? -0.77470 71.91889 -37.10430 1.000 57.81624 408 ARG C C 1
ATOM 24130 O O . ARG C 1 402 ? -0.32037 73.05350 -36.97351 1.000 58.11872 408 ARG C O 1
ATOM 24151 N N . ASN C 1 403 ? -0.01320 70.85975 -37.37129 1.000 58.52959 409 ASN C N 1
ATOM 24152 C CA . ASN C 1 403 ? 1.43721 70.89413 -37.41005 1.000 59.81191 409 ASN C CA 1
ATOM 24153 C C . ASN C 1 403 ? 2.01318 71.75809 -36.27943 1.000 64.02971 409 ASN C C 1
ATOM 24154 O O . ASN C 1 403 ? 1.77381 71.47252 -35.10208 1.000 62.02264 409 ASN C O 1
ATOM 24165 N N . LYS C 1 404 ? 2.77362 72.81139 -36.61240 1.000 69.54674 410 LYS C N 1
ATOM 24166 C CA . LYS C 1 404 ? 3.42830 73.64400 -35.60095 1.000 69.13060 410 LYS C CA 1
ATOM 24167 C C . LYS C 1 404 ? 2.45046 74.37835 -34.66539 1.000 64.04389 410 LYS C C 1
ATOM 24168 O O . LYS C 1 404 ? 2.88941 74.88736 -33.61975 1.000 62.46444 410 LYS C O 1
ATOM 24187 N N . TRP C 1 405 ? 1.15600 74.45824 -35.00341 1.000 60.60428 411 TRP C N 1
ATOM 24188 C CA . TRP C 1 405 ? 0.20308 75.30227 -34.27178 1.000 58.57702 411 TRP C CA 1
ATOM 24189 C C . TRP C 1 405 ? -0.24363 74.69037 -32.95263 1.000 55.47437 411 TRP C C 1
ATOM 24190 O O . TRP C 1 405 ? -0.35166 73.47420 -32.80360 1.000 55.25551 411 TRP C O 1
ATOM 24211 N N . LEU C 1 406 ? -0.51340 75.56444 -31.99114 1.000 52.96934 412 LEU C N 1
ATOM 24212 C CA . LEU C 1 406 ? -1.13729 75.13810 -30.75080 1.000 53.61870 412 LEU C CA 1
ATOM 24213 C C . LEU C 1 406 ? -2.42630 74.36125 -31.05052 1.000 51.62511 412 LEU C C 1
ATOM 24214 O O . LEU C 1 406 ? -3.15948 74.68003 -31.98882 1.000 50.92214 412 LEU C O 1
ATOM 24230 N N . ASN C 1 407 ? -2.71062 73.34822 -30.24058 1.000 50.53764 413 ASN C N 1
ATOM 24231 C CA . ASN C 1 407 ? -3.95161 72.57209 -30.33622 1.000 51.39853 413 ASN C CA 1
ATOM 24232 C C . ASN C 1 407 ? -3.97504 71.60546 -29.15112 1.000 49.87742 413 ASN C C 1
ATOM 24233 O O . ASN C 1 407 ? -3.09774 71.63609 -28.28042 1.000 49.27097 413 ASN C O 1
ATOM 24244 N N . ARG C 1 408 ? -4.99766 70.75435 -29.10907 1.000 48.55611 414 ARG C N 1
ATOM 24245 C CA . ARG C 1 408 ? -5.29807 69.98399 -27.90567 1.000 48.10743 414 ARG C CA 1
ATOM 24246 C C . ARG C 1 408 ? -5.60727 68.53256 -28.25508 1.000 47.72840 414 ARG C C 1
ATOM 24247 O O . ARG C 1 408 ? -6.47509 67.88170 -27.66056 1.000 47.82026 414 ARG C O 1
ATOM 24268 N N . LEU C 1 409 ? -4.86777 67.98699 -29.19039 1.000 48.64683 415 LEU C N 1
ATOM 24269 C CA . LEU C 1 409 ? -5.25965 66.71363 -29.74838 1.000 48.31056 415 LEU C CA 1
ATOM 24270 C C . LEU C 1 409 ? -4.65785 65.55495 -28.94458 1.000 48.36498 415 LEU C C 1
ATOM 24271 O O . LEU C 1 409 ? -3.80744 65.72703 -28.05383 1.000 46.55780 415 LEU C O 1
ATOM 24287 N N . TYR C 1 410 ? -5.14723 64.35943 -29.25615 1.000 45.00409 416 TYR C N 1
ATOM 24288 C CA . TYR C 1 410 ? -4.60137 63.15966 -28.65722 1.000 46.25664 416 TYR C CA 1
ATOM 24289 C C . TYR C 1 410 ? -3.08658 63.07721 -28.84786 1.000 49.34299 416 TYR C C 1
ATOM 24290 O O . TYR C 1 410 ? -2.36428 62.56552 -27.97722 1.000 49.15293 416 TYR C O 1
ATOM 24308 N N . ASP C 1 411 ? -2.57505 63.53595 -29.99419 1.000 49.33859 417 ASP C N 1
ATOM 24309 C CA . ASP C 1 411 ? -1.13951 63.44949 -30.25170 1.000 48.77690 417 ASP C CA 1
ATOM 24310 C C . ASP C 1 411 ? -0.43758 64.81006 -30.21576 1.000 48.24470 417 ASP C C 1
ATOM 24311 O O . ASP C 1 411 ? 0.67556 64.94471 -30.70888 1.000 47.77274 417 ASP C O 1
ATOM 24320 N N . THR C 1 412 ? -1.03590 65.78900 -29.54809 1.000 48.22822 418 THR C N 1
ATOM 24321 C CA . THR C 1 412 ? -0.36686 67.05483 -29.22886 1.000 49.82981 418 THR C CA 1
ATOM 24322 C C . THR C 1 412 ? 0.47014 66.91730 -27.95807 1.000 51.25398 418 THR C C 1
ATOM 24323 O O . THR C 1 412 ? -0.08886 66.61270 -26.89168 1.000 49.65993 418 THR C O 1
ATOM 24334 N N . PRO C 1 413 ? 1.78666 67.16191 -28.01078 1.000 52.58713 419 PRO C N 1
ATOM 24335 C CA . PRO C 1 413 ? 2.61628 66.96303 -26.81002 1.000 50.23762 419 PRO C CA 1
ATOM 24336 C C . PRO C 1 413 ? 2.16791 67.84611 -25.66332 1.000 49.89545 419 PRO C C 1
ATOM 24337 O O . PRO C 1 413 ? 1.82244 69.01391 -25.84969 1.000 51.62335 419 PRO C O 1
ATOM 24348 N N . LEU C 1 414 ? 2.22756 67.30679 -24.47145 1.000 48.00510 420 LEU C N 1
ATOM 24349 C CA . LEU C 1 414 ? 1.66057 68.06988 -23.37718 1.000 50.52276 420 LEU C CA 1
ATOM 24350 C C . LEU C 1 414 ? 2.38431 69.38810 -23.07125 1.000 49.36593 420 LEU C C 1
ATOM 24351 O O . LEU C 1 414 ? 1.71045 70.31844 -22.62431 1.000 49.68218 420 LEU C O 1
ATOM 24367 N N . PRO C 1 415 ? 3.72004 69.52702 -23.20776 1.000 49.72240 421 PRO C N 1
ATOM 24368 C CA . PRO C 1 415 ? 4.32090 70.86045 -22.93823 1.000 51.15364 421 PRO C CA 1
ATOM 24369 C C . PRO C 1 415 ? 3.80861 71.92295 -23.91065 1.000 51.11965 421 PRO C C 1
ATOM 24370 O O . PRO C 1 415 ? 3.55744 73.08731 -23.53008 1.000 49.09138 421 PRO C O 1
ATOM 24381 N N . LYS C 1 416 ? 3.57123 71.50784 -25.16195 1.000 51.67469 422 LYS C N 1
ATOM 24382 C CA . LYS C 1 416 ? 2.93359 72.37881 -26.14596 1.000 51.14605 422 LYS C CA 1
ATOM 24383 C C . LYS C 1 416 ? 1.56152 72.83114 -25.66045 1.000 47.23560 422 LYS C C 1
ATOM 24384 O O . LYS C 1 416 ? 1.26704 74.02517 -25.64851 1.000 47.58617 422 LYS C O 1
ATOM 24403 N N . LEU C 1 417 ? 0.71519 71.88459 -25.23554 1.000 46.95195 423 LEU C N 1
ATOM 24404 C CA . LEU C 1 417 ? -0.62718 72.22986 -24.74661 1.000 48.36426 423 LEU C CA 1
ATOM 24405 C C . LEU C 1 417 ? -0.54620 73.12682 -23.53218 1.000 48.82625 423 LEU C C 1
ATOM 24406 O O . LEU C 1 417 ? -1.30912 74.09118 -23.39687 1.000 46.45417 423 LEU C O 1
ATOM 24422 N N . ARG C 1 418 ? 0.39006 72.81539 -22.64278 1.000 48.76026 424 ARG C N 1
ATOM 24423 C CA . ARG C 1 418 ? 0.61213 73.59578 -21.44435 1.000 49.96011 424 ARG C CA 1
ATOM 24424 C C . ARG C 1 418 ? 0.99390 75.03505 -21.77398 1.000 49.59082 424 ARG C C 1
ATOM 24425 O O . ARG C 1 418 ? 0.91341 75.88619 -20.88979 1.000 51.27371 424 ARG C O 1
ATOM 24446 N N . MET C 1 419 ? 1.50020 75.31213 -22.98354 1.000 48.25888 425 MET C N 1
ATOM 24447 C CA . MET C 1 419 ? 1.76084 76.71584 -23.34173 1.000 49.89588 425 MET C CA 1
ATOM 24448 C C . MET C 1 419 ? 0.49974 77.55541 -23.67154 1.000 51.18885 425 MET C C 1
ATOM 24449 O O . MET C 1 419 ? 0.66253 78.76671 -23.94441 1.000 50.82649 425 MET C O 1
ATOM 24463 N N . SER C 1 420 ? -0.71508 76.98301 -23.70726 1.000 49.70243 426 SER C N 1
ATOM 24464 C CA . SER C 1 420 ? -1.88471 77.73775 -24.18709 1.000 51.01265 426 SER C CA 1
ATOM 24465 C C . SER C 1 420 ? -2.07351 79.07237 -23.46705 1.000 49.92198 426 SER C C 1
ATOM 24466 O O . SER C 1 420 ? -2.28645 80.10459 -24.10199 1.000 49.05353 426 SER C O 1
ATOM 24474 N N . GLY C 1 421 ? -2.10540 79.04886 -22.13606 1.000 49.20089 427 GLY C N 1
ATOM 24475 C CA . GLY C 1 421 ? -2.37818 80.26933 -21.39798 1.000 50.60606 427 GLY C CA 1
ATOM 24476 C C . GLY C 1 421 ? -1.25079 81.28040 -21.47743 1.000 51.67322 427 GLY C C 1
ATOM 24477 O O . GLY C 1 421 ? -1.49861 82.49089 -21.41801 1.000 50.60330 427 GLY C O 1
ATOM 24481 N N . TRP C 1 422 ? 0.00234 80.80321 -21.58128 1.000 51.97814 428 TRP C N 1
ATOM 24482 C CA . TRP C 1 422 ? 1.11936 81.70978 -21.82169 1.000 51.75588 428 TRP C CA 1
ATOM 24483 C C . TRP C 1 422 ? 0.89897 82.45091 -23.13216 1.000 52.34068 428 TRP C C 1
ATOM 24484 O O . TRP C 1 422 ? 1.17920 83.65483 -23.24559 1.000 49.66864 428 TRP C O 1
ATOM 24505 N N . LEU C 1 423 ? 0.39114 81.73694 -24.14175 1.000 52.80431 429 LEU C N 1
ATOM 24506 C CA . LEU C 1 423 ? 0.16571 82.37610 -25.43893 1.000 53.05928 429 LEU C CA 1
ATOM 24507 C C . LEU C 1 423 ? -1.01284 83.33034 -25.35008 1.000 50.97501 429 LEU C C 1
ATOM 24508 O O . LEU C 1 423 ? -0.92434 84.47600 -25.77662 1.000 52.56492 429 LEU C O 1
ATOM 24524 N N . PHE C 1 424 ? -2.10520 82.88576 -24.74240 1.000 51.88340 430 PHE C N 1
ATOM 24525 C CA . PHE C 1 424 ? -3.24984 83.75696 -24.50584 1.000 51.95317 430 PHE C CA 1
ATOM 24526 C C . PHE C 1 424 ? -2.83474 85.05605 -23.84374 1.000 53.41552 430 PHE C C 1
ATOM 24527 O O . PHE C 1 424 ? -3.33680 86.13137 -24.19520 1.000 53.50983 430 PHE C O 1
ATOM 24544 N N . TYR C 1 425 ? -1.95524 84.95742 -22.83640 1.000 52.72682 431 TYR C N 1
ATOM 24545 C CA . TYR C 1 425 ? -1.54084 86.10263 -22.03548 1.000 52.95132 431 TYR C CA 1
ATOM 24546 C C . TYR C 1 425 ? -0.62946 87.02595 -22.81827 1.000 53.26296 431 TYR C C 1
ATOM 24547 O O . TYR C 1 425 ? -0.84449 88.23731 -22.85526 1.000 55.71641 431 TYR C O 1
ATOM 24565 N N . LYS C 1 426 ? 0.43452 86.47116 -23.40442 1.000 56.56788 432 LYS C N 1
ATOM 24566 C CA . LYS C 1 426 ? 1.44369 87.29720 -24.05177 1.000 55.69688 432 LYS C CA 1
ATOM 24567 C C . LYS C 1 426 ? 0.88153 87.94422 -25.30472 1.000 54.57059 432 LYS C C 1
ATOM 24568 O O . LYS C 1 426 ? 1.22544 89.08415 -25.61374 1.000 52.84617 432 LYS C O 1
ATOM 24587 N N . LEU C 1 427 ? 0.03237 87.22442 -26.04804 1.000 52.95458 433 LEU C N 1
ATOM 24588 C CA . LEU C 1 427 ? -0.56357 87.74097 -27.27174 1.000 53.63111 433 LEU C CA 1
ATOM 24589 C C . LEU C 1 427 ? -1.87600 88.46396 -27.00265 1.000 54.31141 433 LEU C C 1
ATOM 24590 O O . LEU C 1 427 ? -2.53014 88.93376 -27.94552 1.000 54.10666 433 LEU C O 1
ATOM 24606 N N . LYS C 1 428 ? -2.23833 88.62052 -25.72688 1.000 54.87301 434 LYS C N 1
ATOM 24607 C CA . LYS C 1 428 ? -3.30823 89.53695 -25.31888 1.000 52.81604 434 LYS C CA 1
ATOM 24608 C C . LYS C 1 428 ? -4.64551 89.18788 -25.96883 1.000 51.85377 434 LYS C C 1
ATOM 24609 O O . LYS C 1 428 ? -5.36192 90.05841 -26.46182 1.000 55.71651 434 LYS C O 1
ATOM 24628 N N . ALA C 1 429 ? -4.97662 87.91661 -26.02824 1.000 53.24345 435 ALA C N 1
ATOM 24629 C CA . ALA C 1 429 ? -6.32849 87.55753 -26.41157 1.000 52.91141 435 ALA C CA 1
ATOM 24630 C C . ALA C 1 429 ? -7.29673 88.04942 -25.35547 1.000 51.73236 435 ALA C C 1
ATOM 24631 O O . ALA C 1 429 ? -6.96918 88.08800 -24.17643 1.000 52.41391 435 ALA C O 1
ATOM 24638 N N . LEU C 1 430 ? -8.49660 88.44748 -25.78995 1.000 53.53041 436 LEU C N 1
ATOM 24639 C CA . LEU C 1 430 ? -9.57847 88.73060 -24.85090 1.000 50.71664 436 LEU C CA 1
ATOM 24640 C C . LEU C 1 430 ? -10.17875 87.47469 -24.25798 1.000 53.07617 436 LEU C C 1
ATOM 24641 O O . LEU C 1 430 ? -10.74906 87.52555 -23.16478 1.000 53.83334 436 LEU C O 1
ATOM 24657 N N . GLY C 1 431 ? -10.05417 86.35008 -24.94515 1.000 55.02744 437 GLY C N 1
ATOM 24658 C CA . GLY C 1 431 ? -10.71308 85.12900 -24.51619 1.000 53.66017 437 GLY C CA 1
ATOM 24659 C C . GLY C 1 431 ? -10.44948 84.01128 -25.50049 1.000 51.65410 437 GLY C C 1
ATOM 24660 O O . GLY C 1 431 ? -9.80887 84.20234 -26.53414 1.000 51.84387 437 GLY C O 1
ATOM 24664 N N . PHE C 1 432 ? -10.92708 82.82397 -25.12790 1.000 51.80613 438 PHE C N 1
ATOM 24665 C CA . PHE C 1 432 ? -10.72624 81.58320 -25.86354 1.000 51.03134 438 PHE C CA 1
ATOM 24666 C C . PHE C 1 432 ? -12.03592 80.82916 -25.90347 1.000 49.48285 438 PHE C C 1
ATOM 24667 O O . PHE C 1 432 ? -12.72323 80.73164 -24.88765 1.000 49.78637 438 PHE C O 1
ATOM 24684 N N . LEU C 1 433 ? -12.34915 80.26597 -27.06567 1.000 49.85060 439 LEU C N 1
ATOM 24685 C CA . LEU C 1 433 ? -13.60765 79.58081 -27.31962 1.000 49.29184 439 LEU C CA 1
ATOM 24686 C C . LEU C 1 433 ? -13.25832 78.22320 -27.89489 1.000 52.19729 439 LEU C C 1
ATOM 24687 O O . LEU C 1 433 ? -12.28783 78.12912 -28.65985 1.000 50.02795 439 LEU C O 1
ATOM 24703 N N . HIS C 1 434 ? -14.01038 77.17199 -27.51878 1.000 51.45673 440 HIS C N 1
ATOM 24704 C CA . HIS C 1 434 ? -13.77915 75.85522 -28.11852 1.000 50.15898 440 HIS C CA 1
ATOM 24705 C C . HIS C 1 434 ? -15.08400 75.06095 -28.17928 1.000 48.21973 440 HIS C C 1
ATOM 24706 O O . HIS C 1 434 ? -15.91429 75.12538 -27.27529 1.000 45.76716 440 HIS C O 1
ATOM 24720 N N . TRP C 1 435 ? -15.22314 74.25743 -29.23282 1.000 47.18352 441 TRP C N 1
ATOM 24721 C CA . TRP C 1 435 ? -16.49715 73.63279 -29.56370 1.000 48.75701 441 TRP C CA 1
ATOM 24722 C C . TRP C 1 435 ? -16.70738 72.28555 -28.87745 1.000 48.01972 441 TRP C C 1
ATOM 24723 O O . TRP C 1 435 ? -17.83913 71.79280 -28.85609 1.000 45.00383 441 TRP C O 1
ATOM 24744 N N . GLY C 1 436 ? -15.64028 71.70016 -28.33340 1.000 50.34523 442 GLY C N 1
ATOM 24745 C CA . GLY C 1 436 ? -15.55784 70.29520 -28.03882 1.000 50.10525 442 GLY C CA 1
ATOM 24746 C C . GLY C 1 436 ? -15.14621 69.95770 -26.62501 1.000 50.51059 442 GLY C C 1
ATOM 24747 O O . GLY C 1 436 ? -14.05269 69.42531 -26.36304 1.000 50.45074 442 GLY C O 1
ATOM 24751 N N . TYR C 1 437 ? -16.07196 70.20377 -25.70884 1.000 48.62022 443 TYR C N 1
ATOM 24752 C CA . TYR C 1 437 ? -15.91525 69.73349 -24.34643 1.000 45.46857 443 TYR C CA 1
ATOM 24753 C C . TYR C 1 437 ? -16.40013 68.29617 -24.20761 1.000 45.39300 443 TYR C C 1
ATOM 24754 O O . TYR C 1 437 ? -15.65568 67.42174 -23.75817 1.000 46.28330 443 TYR C O 1
ATOM 24772 N N . ASN C 1 438 ? -17.64735 68.03096 -24.57378 1.000 45.06069 444 ASN C N 1
ATOM 24773 C CA . ASN C 1 438 ? -18.21346 66.70122 -24.40936 1.000 46.30230 444 ASN C CA 1
ATOM 24774 C C . ASN C 1 438 ? -19.03748 66.29011 -25.64513 1.000 45.86194 444 ASN C C 1
ATOM 24775 O O . ASN C 1 438 ? -20.16648 65.79739 -25.53824 1.000 42.17955 444 ASN C O 1
ATOM 24786 N N . PHE C 1 439 ? -18.47095 66.45915 -26.84266 1.000 44.01202 445 PHE C N 1
ATOM 24787 C CA . PHE C 1 439 ? -19.18324 66.04038 -28.03855 1.000 44.11312 445 PHE C CA 1
ATOM 24788 C C . PHE C 1 439 ? -18.81554 64.58238 -28.23776 1.000 46.00433 445 PHE C C 1
ATOM 24789 O O . PHE C 1 439 ? -17.89425 64.19698 -28.95104 1.000 47.32914 445 PHE C O 1
ATOM 24806 N N . TRP C 1 440 ? -19.58033 63.76781 -27.53015 1.000 45.66179 446 TRP C N 1
ATOM 24807 C CA . TRP C 1 440 ? -19.35969 62.35432 -27.30278 1.000 46.43502 446 TRP C CA 1
ATOM 24808 C C . TRP C 1 440 ? -20.01623 61.48412 -28.35756 1.000 46.31472 446 TRP C C 1
ATOM 24809 O O . TRP C 1 440 ? -19.76453 60.27960 -28.38484 1.000 44.90708 446 TRP C O 1
ATOM 24830 N N . TYR C 1 441 ? -20.85172 62.04712 -29.21535 1.000 45.85288 447 TYR C N 1
ATOM 24831 C CA . TYR C 1 441 ? -21.65722 61.19502 -30.06605 1.000 49.08826 447 TYR C CA 1
ATOM 24832 C C . TYR C 1 441 ? -21.14288 61.29385 -31.49069 1.000 48.59181 447 TYR C C 1
ATOM 24833 O O . TYR C 1 441 ? -20.06032 61.84814 -31.73600 1.000 46.27257 447 TYR C O 1
ATOM 24851 N N . THR C 1 442 ? -21.90452 60.68295 -32.40524 1.000 51.13982 448 THR C N 1
ATOM 24852 C CA . THR C 1 442 ? -21.54650 60.56297 -33.81822 1.000 51.90784 448 THR C CA 1
ATOM 24853 C C . THR C 1 442 ? -21.74045 61.90461 -34.50263 1.000 50.86940 448 THR C C 1
ATOM 24854 O O . THR C 1 442 ? -22.81897 62.48827 -34.42362 1.000 51.16610 448 THR C O 1
ATOM 24865 N N . LEU C 1 443 ? -20.72671 62.37447 -35.20490 1.000 48.69606 449 LEU C N 1
ATOM 24866 C CA . LEU C 1 443 ? -20.79286 63.73032 -35.72391 1.000 54.59403 449 LEU C CA 1
ATOM 24867 C C . LEU C 1 443 ? -22.03866 63.95571 -36.59508 1.000 56.97623 449 LEU C C 1
ATOM 24868 O O . LEU C 1 443 ? -22.27364 63.23415 -37.56578 1.000 57.24738 449 LEU C O 1
ATOM 24884 N N . ASP C 1 444 ? -22.83099 64.97202 -36.23305 1.000 60.45491 450 ASP C N 1
ATOM 24885 C CA . ASP C 1 444 ? -23.97288 65.45035 -37.02236 1.000 62.87953 450 ASP C CA 1
ATOM 24886 C C . ASP C 1 444 ? -25.04924 64.38542 -37.22682 1.000 58.92449 450 ASP C C 1
ATOM 24887 O O . ASP C 1 444 ? -25.65700 64.30606 -38.29113 1.000 60.06694 450 ASP C O 1
ATOM 24896 N N . LYS C 1 445 ? -25.26233 63.53631 -36.23170 1.000 57.62315 451 LYS C N 1
ATOM 24897 C CA . LYS C 1 445 ? -26.27646 62.49355 -36.29891 1.000 55.04594 451 LYS C CA 1
ATOM 24898 C C . LYS C 1 445 ? -26.78166 62.24743 -34.89158 1.000 55.29038 451 LYS C C 1
ATOM 24899 O O . LYS C 1 445 ? -26.02625 62.36883 -33.92583 1.000 54.95044 451 LYS C O 1
ATOM 24918 N N . GLU C 1 446 ? -28.06049 61.90324 -34.78073 1.000 55.07075 452 GLU C N 1
ATOM 24919 C CA . GLU C 1 446 ? -28.69985 61.62437 -33.49216 1.000 54.36838 452 GLU C CA 1
ATOM 24920 C C . GLU C 1 446 ? -28.47008 60.15773 -33.12679 1.000 56.07372 452 GLU C C 1
ATOM 24921 O O . GLU C 1 446 ? -29.36974 59.32070 -33.10563 1.000 56.49692 452 GLU C O 1
ATOM 24933 N N . GLN C 1 447 ? -27.23144 59.86741 -32.82368 1.000 57.71126 453 GLN C N 1
ATOM 24934 C CA . GLN C 1 447 ? -26.76052 58.49860 -32.67593 1.000 58.57531 453 GLN C CA 1
ATOM 24935 C C . GLN C 1 447 ? -25.61532 58.49749 -31.66737 1.000 58.73256 453 GLN C C 1
ATOM 24936 O O . GLN C 1 447 ? -24.58026 59.14129 -31.90481 1.000 57.03623 453 GLN C O 1
ATOM 24950 N N . PRO C 1 448 ? -25.75269 57.85298 -30.51980 1.000 53.46007 454 PRO C N 1
ATOM 24951 C CA . PRO C 1 448 ? -24.66201 57.91450 -29.55567 1.000 50.67449 454 PRO C CA 1
ATOM 24952 C C . PRO C 1 448 ? -23.41240 57.29538 -30.14444 1.000 52.91026 454 PRO C C 1
ATOM 24953 O O . PRO C 1 448 ? -23.45238 56.54537 -31.12776 1.000 51.24265 454 PRO C O 1
ATOM 24964 N N . GLY C 1 449 ? -22.27655 57.67439 -29.54821 1.000 49.77784 455 GLY C N 1
ATOM 24965 C CA . GLY C 1 449 ? -21.00297 57.10573 -29.92423 1.000 49.24957 455 GLY C CA 1
ATOM 24966 C C . GLY C 1 449 ? -20.40699 56.31864 -28.77185 1.000 45.17857 455 GLY C C 1
ATOM 24967 O O . GLY C 1 449 ? -21.14347 55.85551 -27.90840 1.000 45.48709 455 GLY C O 1
ATOM 24971 N N . ASP C 1 450 ? -19.09406 56.10404 -28.77295 1.000 45.31662 456 ASP C N 1
ATOM 24972 C CA . ASP C 1 450 ? -18.39825 55.49733 -27.63728 1.000 46.04223 456 ASP C CA 1
ATOM 24973 C C . ASP C 1 450 ? -17.06823 56.18801 -27.38477 1.000 45.61947 456 ASP C C 1
ATOM 24974 O O . ASP C 1 450 ? -16.01199 55.70202 -27.82463 1.000 42.97862 456 ASP C O 1
ATOM 24983 N N . PRO C 1 451 ? -17.06623 57.24964 -26.57304 1.000 44.75182 457 PRO C N 1
ATOM 24984 C CA . PRO C 1 451 ? -15.83851 58.00720 -26.35513 1.000 45.44810 457 PRO C CA 1
ATOM 24985 C C . PRO C 1 451 ? -14.68018 57.18669 -25.84367 1.000 46.48263 457 PRO C C 1
ATOM 24986 O O . PRO C 1 451 ? -13.53446 57.63059 -25.95775 1.000 46.42179 457 PRO C O 1
ATOM 24997 N N . PHE C 1 452 ? -14.91790 56.00813 -25.27130 1.000 48.90866 458 PHE C N 1
ATOM 24998 C CA . PHE C 1 452 ? -13.80185 55.20428 -24.77247 1.000 45.39066 458 PHE C CA 1
ATOM 24999 C C . PHE C 1 452 ? -13.08637 54.41626 -25.85340 1.000 45.88402 458 PHE C C 1
ATOM 25000 O O . PHE C 1 452 ? -11.97684 53.94882 -25.60717 1.000 46.28865 458 PHE C O 1
ATOM 25017 N N . THR C 1 453 ? -13.67843 54.27522 -27.04464 1.000 47.14405 459 THR C N 1
ATOM 25018 C CA . THR C 1 453 ? -13.02643 53.62464 -28.16737 1.000 45.17665 459 THR C CA 1
ATOM 25019 C C . THR C 1 453 ? -12.96411 54.49122 -29.42192 1.000 44.57280 459 THR C C 1
ATOM 25020 O O . THR C 1 453 ? -12.33537 54.07600 -30.39271 1.000 48.52508 459 THR C O 1
ATOM 25031 N N . GLU C 1 454 ? -13.59026 55.66993 -29.44066 1.000 44.69378 460 GLU C N 1
ATOM 25032 C CA . GLU C 1 454 ? -13.61782 56.53990 -30.61688 1.000 44.88245 460 GLU C CA 1
ATOM 25033 C C . GLU C 1 454 ? -13.40115 57.99657 -30.20711 1.000 46.95568 460 GLU C C 1
ATOM 25034 O O . GLU C 1 454 ? -14.20670 58.58106 -29.47209 1.000 46.20273 460 GLU C O 1
ATOM 25046 N N . GLY C 1 455 ? -12.32089 58.59536 -30.69425 1.000 46.85859 461 GLY C N 1
ATOM 25047 C CA . GLY C 1 455 ? -11.93889 59.91395 -30.23314 1.000 46.47626 461 GLY C CA 1
ATOM 25048 C C . GLY C 1 455 ? -12.13842 61.00336 -31.25442 1.000 47.76853 461 GLY C C 1
ATOM 25049 O O . GLY C 1 455 ? -11.77883 62.15405 -30.98468 1.000 48.75832 461 GLY C O 1
ATOM 25053 N N . ALA C 1 456 ? -12.71498 60.69807 -32.40620 1.000 47.78046 462 ALA C N 1
ATOM 25054 C CA . ALA C 1 456 ? -12.89374 61.73900 -33.40339 1.000 47.13260 462 ALA C CA 1
ATOM 25055 C C . ALA C 1 456 ? -14.31092 61.73948 -33.94972 1.000 44.87383 462 ALA C C 1
ATOM 25056 O O . ALA C 1 456 ? -14.54765 62.11405 -35.10200 1.000 44.82678 462 ALA C O 1
ATOM 25063 N N . ALA C 1 457 ? -15.26718 61.35589 -33.12358 1.000 46.47745 463 ALA C N 1
ATOM 25064 C CA . ALA C 1 457 ? -16.67588 61.41578 -33.50004 1.000 46.29974 463 ALA C CA 1
ATOM 25065 C C . ALA C 1 457 ? -16.96742 60.66320 -34.79509 1.000 45.74333 463 ALA C C 1
ATOM 25066 O O . ALA C 1 457 ? -17.90084 61.00502 -35.50691 1.000 45.37929 463 ALA C O 1
ATOM 25073 N N . TYR C 1 458 ? -16.18083 59.61966 -35.08574 1.000 44.88228 464 TYR C N 1
ATOM 25074 C CA . TYR C 1 458 ? -16.32993 58.75115 -36.26957 1.000 47.04601 464 TYR C CA 1
ATOM 25075 C C . TYR C 1 458 ? -16.08389 59.49757 -37.59368 1.000 45.39333 464 TYR C C 1
ATOM 25076 O O . TYR C 1 458 ? -16.59113 59.08296 -38.63905 1.000 47.70566 464 TYR C O 1
ATOM 25094 N N . ALA C 1 459 ? -15.33389 60.59704 -37.55681 1.000 43.36604 465 ALA C N 1
ATOM 25095 C CA . ALA C 1 459 ? -15.14715 61.49553 -38.68527 1.000 46.15136 465 ALA C CA 1
ATOM 25096 C C . ALA C 1 459 ? -13.66882 61.72232 -39.00347 1.000 46.86689 465 ALA C C 1
ATOM 25097 O O . ALA C 1 459 ? -13.30354 62.76671 -39.55746 1.000 44.93144 465 ALA C O 1
ATOM 25104 N N . TYR C 1 460 ? -12.82630 60.82141 -38.63292 1.000 46.11655 466 TYR C N 1
ATOM 25105 C CA . TYR C 1 460 ? -11.43375 61.04435 -38.94332 1.000 46.44638 466 TYR C CA 1
ATOM 25106 C C . TYR C 1 460 ? -11.15682 60.79913 -40.41284 1.000 46.26280 466 TYR C C 1
ATOM 25107 O O . TYR C 1 460 ? -11.72945 59.88889 -41.00943 1.000 49.18250 466 TYR C O 1
ATOM 25125 N N . PRO C 1 461 ? -10.21830 61.56332 -41.00838 1.000 45.69624 467 PRO C N 1
ATOM 25126 C CA . PRO C 1 461 ? -9.28816 62.51369 -40.37782 1.000 45.50477 467 PRO C CA 1
ATOM 25127 C C . PRO C 1 461 ? -9.71078 63.97204 -40.34763 1.000 46.78403 467 PRO C C 1
ATOM 25128 O O . PRO C 1 461 ? -8.98380 64.79670 -39.79342 1.000 47.37029 467 PRO C O 1
ATOM 25139 N N . GLY C 1 462 ? -10.82474 64.30312 -41.00123 1.000 46.04738 468 GLY C N 1
ATOM 25140 C CA . GLY C 1 462 ? -11.34122 65.66180 -40.93177 1.000 43.86142 468 GLY C CA 1
ATOM 25141 C C . GLY C 1 462 ? -11.53268 66.14711 -39.51014 1.000 44.62052 468 GLY C C 1
ATOM 25142 O O . GLY C 1 462 ? -11.19402 67.28300 -39.18681 1.000 50.52853 468 GLY C O 1
ATOM 25146 N N . ILE C 1 463 ? -12.11595 65.31423 -38.65161 1.000 44.59914 469 ILE C N 1
ATOM 25147 C CA . ILE C 1 463 ? -12.08226 65.52374 -37.20004 1.000 44.56086 469 ILE C CA 1
ATOM 25148 C C . ILE C 1 463 ? -10.87942 64.77270 -36.63156 1.000 46.28837 469 ILE C C 1
ATOM 25149 O O . ILE C 1 463 ? -10.73948 63.55755 -36.83866 1.000 46.10491 469 ILE C O 1
ATOM 25165 N N . ALA C 1 464 ? -10.01349 65.50240 -35.91992 1.000 48.43516 470 ALA C N 1
ATOM 25166 C CA . ALA C 1 464 ? -8.83306 64.94452 -35.28244 1.000 47.72273 470 ALA C CA 1
ATOM 25167 C C . ALA C 1 464 ? -9.21146 64.20641 -34.01160 1.000 46.43603 470 ALA C C 1
ATOM 25168 O O . ALA C 1 464 ? -10.13397 64.59232 -33.30773 1.000 44.12245 470 ALA C O 1
ATOM 25175 N N . TYR C 1 465 ? -8.53486 63.10293 -33.75620 1.000 44.52079 471 TYR C N 1
ATOM 25176 C CA . TYR C 1 465 ? -8.64774 62.46490 -32.45886 1.000 45.37951 471 TYR C CA 1
ATOM 25177 C C . TYR C 1 465 ? -8.25923 63.43032 -31.35704 1.000 46.90864 471 TYR C C 1
ATOM 25178 O O . TYR C 1 465 ? -7.14509 63.96201 -31.35036 1.000 45.78057 471 TYR C O 1
ATOM 25196 N N . GLY C 1 466 ? -9.15687 63.62564 -30.39434 1.000 47.69025 472 GLY C N 1
ATOM 25197 C CA . GLY C 1 466 ? -8.92493 64.56370 -29.32434 1.000 46.01459 472 GLY C CA 1
ATOM 25198 C C . GLY C 1 466 ? -9.65421 65.87520 -29.49536 1.000 45.95392 472 GLY C C 1
ATOM 25199 O O . GLY C 1 466 ? -9.74592 66.64843 -28.53360 1.000 44.34579 472 GLY C O 1
ATOM 25203 N N . ASP C 1 467 ? -10.18112 66.13797 -30.68689 1.000 45.77199 473 ASP C N 1
ATOM 25204 C CA . ASP C 1 467 ? -10.85430 67.39818 -30.97442 1.000 47.02779 473 ASP C CA 1
ATOM 25205 C C . ASP C 1 467 ? -12.25693 67.49259 -30.37599 1.000 47.79953 473 ASP C C 1
ATOM 25206 O O . ASP C 1 467 ? -12.60958 68.55079 -29.84668 1.000 46.97758 473 ASP C O 1
ATOM 25215 N N . PRO C 1 468 ? -13.07264 66.42330 -30.41218 1.000 46.90341 474 PRO C N 1
ATOM 25216 C CA . PRO C 1 468 ? -14.45816 66.54778 -29.95617 1.000 46.23009 474 PRO C CA 1
ATOM 25217 C C . PRO C 1 468 ? -14.63521 66.62314 -28.46457 1.000 46.50661 474 PRO C C 1
ATOM 25218 O O . PRO C 1 468 ? -15.67308 67.13567 -28.04564 1.000 47.13248 474 PRO C O 1
ATOM 25229 N N . PHE C 1 469 ? -13.72389 66.11823 -27.62982 1.000 46.47527 475 PHE C N 1
ATOM 25230 C CA . PHE C 1 469 ? -14.08471 66.05928 -26.21052 1.000 45.35881 475 PHE C CA 1
ATOM 25231 C C . PHE C 1 469 ? -12.82146 65.94652 -25.37265 1.000 46.49980 475 PHE C C 1
ATOM 25232 O O . PHE C 1 469 ? -11.84097 65.33876 -25.79272 1.000 45.03144 475 PHE C O 1
ATOM 25249 N N . VAL C 1 470 ? -12.81545 66.65899 -24.24380 1.000 44.92233 476 VAL C N 1
ATOM 25250 C CA . VAL C 1 470 ? -11.71598 66.61448 -23.28799 1.000 46.71269 476 VAL C CA 1
ATOM 25251 C C . VAL C 1 470 ? -12.07900 65.87653 -22.01394 1.000 45.90449 476 VAL C C 1
ATOM 25252 O O . VAL C 1 470 ? -11.18364 65.63332 -21.18856 1.000 46.96935 476 VAL C O 1
ATOM 25265 N N . VAL C 1 471 ? -13.34166 65.48922 -21.83827 1.000 46.69866 477 VAL C N 1
ATOM 25266 C CA . VAL C 1 471 ? -13.81732 64.72245 -20.69839 1.000 44.77460 477 VAL C CA 1
ATOM 25267 C C . VAL C 1 471 ? -14.53254 63.50413 -21.22889 1.000 47.65299 477 VAL C C 1
ATOM 25268 O O . VAL C 1 471 ? -14.97964 63.47521 -22.37705 1.000 45.62845 477 VAL C O 1
ATOM 25281 N N . TYR C 1 472 ? -14.67637 62.50387 -20.37330 1.000 45.80537 478 TYR C N 1
ATOM 25282 C CA . TYR C 1 472 ? -15.37720 61.30773 -20.79046 1.000 45.16429 478 TYR C CA 1
ATOM 25283 C C . TYR C 1 472 ? -16.64343 61.13596 -19.94928 1.000 47.01851 478 TYR C C 1
ATOM 25284 O O . TYR C 1 472 ? -16.71954 61.67496 -18.83300 1.000 47.05197 478 TYR C O 1
ATOM 25302 N N . PRO C 1 473 ? -17.65799 60.40883 -20.45203 1.000 46.62873 479 PRO C N 1
ATOM 25303 C CA . PRO C 1 473 ? -18.89571 60.23637 -19.67007 1.000 47.69365 479 PRO C CA 1
ATOM 25304 C C . PRO C 1 473 ? -18.70646 59.24949 -18.52495 1.000 45.21404 479 PRO C C 1
ATOM 25305 O O . PRO C 1 473 ? -18.45967 58.07385 -18.73238 1.000 46.80232 479 PRO C O 1
ATOM 25316 N N . GLY C 1 474 ? -18.84344 59.73881 -17.30217 1.000 48.19512 480 GLY C N 1
ATOM 25317 C CA . GLY C 1 474 ? -18.76609 58.90518 -16.12973 1.000 46.20184 480 GLY C CA 1
ATOM 25318 C C . GLY C 1 474 ? -20.16200 58.67172 -15.58899 1.000 47.13159 480 GLY C C 1
ATOM 25319 O O . GLY C 1 474 ? -21.11503 59.36645 -15.96940 1.000 46.05163 480 GLY C O 1
ATOM 25323 N N . PRO C 1 475 ? -20.30366 57.71675 -14.65872 1.000 48.20676 481 PRO C N 1
ATOM 25324 C CA . PRO C 1 475 ? -21.65094 57.31176 -14.19717 1.000 49.18556 481 PRO C CA 1
ATOM 25325 C C . PRO C 1 475 ? -22.47704 58.41406 -13.60882 1.000 48.65649 481 PRO C C 1
ATOM 25326 O O . PRO C 1 475 ? -23.70477 58.31480 -13.65595 1.000 50.17622 481 PRO C O 1
ATOM 25337 N N . ASP C 1 476 ? -21.84057 59.41076 -12.98788 1.000 49.00264 482 ASP C N 1
ATOM 25338 C CA . ASP C 1 476 ? -22.49760 60.51434 -12.28960 1.000 47.05614 482 ASP C CA 1
ATOM 25339 C C . ASP C 1 476 ? -22.05332 61.88309 -12.78376 1.000 45.67520 482 ASP C C 1
ATOM 25340 O O . ASP C 1 476 ? -22.31610 62.87069 -12.10205 1.000 44.29435 482 ASP C O 1
ATOM 25349 N N . GLY C 1 477 ? -21.34044 61.96287 -13.91099 1.000 46.86135 483 GLY C N 1
ATOM 25350 C CA . GLY C 1 477 ? -20.80650 63.20467 -14.40758 1.000 44.60115 483 GLY C CA 1
ATOM 25351 C C . GLY C 1 477 ? -19.53617 62.89605 -15.16042 1.000 46.26836 483 GLY C C 1
ATOM 25352 O O . GLY C 1 477 ? -19.19870 61.73093 -15.39613 1.000 45.78617 483 GLY C O 1
ATOM 25356 N N . PRO C 1 478 ? -18.77296 63.92822 -15.49307 1.000 45.08974 484 PRO C N 1
ATOM 25357 C CA . PRO C 1 478 ? -17.57714 63.72985 -16.31683 1.000 45.57059 484 PRO C CA 1
ATOM 25358 C C . PRO C 1 478 ? -16.39709 63.17190 -15.53469 1.000 46.51143 484 PRO C C 1
ATOM 25359 O O . PRO C 1 478 ? -16.20810 63.43708 -14.34394 1.000 47.17164 484 PRO C O 1
ATOM 25370 N N . TYR C 1 479 ? -15.66270 62.31063 -16.21727 1.000 48.69324 485 TYR C N 1
ATOM 25371 C CA . TYR C 1 479 ? -14.29526 61.95172 -15.89904 1.000 48.00411 485 TYR C CA 1
ATOM 25372 C C . TYR C 1 479 ? -13.36398 62.91982 -16.59849 1.000 47.58880 485 TYR C C 1
ATOM 25373 O O . TYR C 1 479 ? -13.54732 63.21093 -17.78897 1.000 44.71723 485 TYR C O 1
ATOM 25391 N N . ASP C 1 480 ? -12.35566 63.38895 -15.86627 1.000 47.95816 486 ASP C N 1
ATOM 25392 C CA . ASP C 1 480 ? -11.35180 64.27246 -16.43930 1.000 46.04399 486 ASP C CA 1
ATOM 25393 C C . ASP C 1 480 ? -10.41124 63.51358 -17.37574 1.000 46.15001 486 ASP C C 1
ATOM 25394 O O . ASP C 1 480 ? -10.32473 62.28985 -17.36184 1.000 45.98140 486 ASP C O 1
ATOM 25403 N N . SER C 1 481 ? -9.68901 64.26356 -18.19663 1.000 46.35915 487 SER C N 1
ATOM 25404 C CA . SER C 1 481 ? -8.60434 63.70205 -18.98725 1.000 47.29698 487 SER C CA 1
ATOM 25405 C C . SER C 1 481 ? -7.27204 64.38775 -18.67362 1.000 46.34991 487 SER C C 1
ATOM 25406 O O . SER C 1 481 ? -7.22620 65.47146 -18.09642 1.000 43.88872 487 SER C O 1
ATOM 25414 N N . ILE C 1 482 ? -6.16417 63.74211 -19.06771 1.000 47.68445 488 ILE C N 1
ATOM 25415 C CA . ILE C 1 482 ? -4.85259 64.37398 -18.91156 1.000 46.41813 488 ILE C CA 1
ATOM 25416 C C . ILE C 1 482 ? -4.82948 65.71428 -19.62529 1.000 45.61591 488 ILE C C 1
ATOM 25417 O O . ILE C 1 482 ? -4.41571 66.73669 -19.06503 1.000 45.78111 488 ILE C O 1
ATOM 25433 N N . ARG C 1 483 ? -5.30971 65.72883 -20.86343 1.000 46.16713 489 ARG C N 1
ATOM 25434 C CA . ARG C 1 483 ? -5.35519 66.96712 -21.62610 1.000 48.16267 489 ARG C CA 1
ATOM 25435 C C . ARG C 1 483 ? -6.07827 68.04595 -20.83618 1.000 45.50033 489 ARG C C 1
ATOM 25436 O O . ARG C 1 483 ? -5.58049 69.16787 -20.71608 1.000 44.33540 489 ARG C O 1
ATOM 25457 N N . TRP C 1 484 ? -7.19592 67.68651 -20.20051 1.000 46.21385 490 TRP C N 1
ATOM 25458 C CA . TRP C 1 484 ? -8.00602 68.67315 -19.48853 1.000 46.03225 490 TRP C CA 1
ATOM 25459 C C . TRP C 1 484 ? -7.28134 69.15568 -18.24860 1.000 45.00138 490 TRP C C 1
ATOM 25460 O O . TRP C 1 484 ? -7.26745 70.35432 -17.97186 1.000 46.28004 490 TRP C O 1
ATOM 25481 N N . GLU C 1 485 ? -6.55051 68.28093 -17.57094 1.000 44.22672 491 GLU C N 1
ATOM 25482 C CA . GLU C 1 485 ? -5.82755 68.76366 -16.39353 1.000 49.00340 491 GLU C CA 1
ATOM 25483 C C . GLU C 1 485 ? -4.68851 69.69546 -16.80123 1.000 48.39016 491 GLU C C 1
ATOM 25484 O O . GLU C 1 485 ? -4.45164 70.72905 -16.15267 1.000 48.34414 491 GLU C O 1
ATOM 25496 N N . VAL C 1 486 ? -4.00925 69.37132 -17.90205 1.000 47.87404 492 VAL C N 1
ATOM 25497 C CA . VAL C 1 486 ? -2.90248 70.20295 -18.36013 1.000 48.60343 492 VAL C CA 1
ATOM 25498 C C . VAL C 1 486 ? -3.40567 71.56045 -18.84560 1.000 49.95322 492 VAL C C 1
ATOM 25499 O O . VAL C 1 486 ? -2.83180 72.60245 -18.50787 1.000 48.58132 492 VAL C O 1
ATOM 25512 N N . PHE C 1 487 ? -4.48650 71.56684 -19.64495 1.000 48.23722 493 PHE C N 1
ATOM 25513 C CA . PHE C 1 487 ? -5.05685 72.81680 -20.14260 1.000 47.63450 493 PHE C CA 1
ATOM 25514 C C . PHE C 1 487 ? -5.51797 73.68718 -18.97756 1.000 47.91767 493 PHE C C 1
ATOM 25515 O O . PHE C 1 487 ? -5.30799 74.91041 -18.95118 1.000 45.46397 493 PHE C O 1
ATOM 25532 N N . SER C 1 488 ? -6.10525 73.05566 -17.97491 1.000 47.60914 494 SER C N 1
ATOM 25533 C CA . SER C 1 488 ? -6.50163 73.78814 -16.78437 1.000 50.01113 494 SER C CA 1
ATOM 25534 C C . SER C 1 488 ? -5.29397 74.39023 -16.08649 1.000 49.81538 494 SER C C 1
ATOM 25535 O O . SER C 1 488 ? -5.31287 75.54848 -15.64928 1.000 47.85787 494 SER C O 1
ATOM 25543 N N . GLU C 1 489 ? -4.22200 73.61573 -15.97732 1.000 56.49016 495 GLU C N 1
ATOM 25544 C CA . GLU C 1 489 ? -3.02319 74.13346 -15.33358 1.000 55.99154 495 GLU C CA 1
ATOM 25545 C C . GLU C 1 489 ? -2.39505 75.24290 -16.16324 1.000 55.58837 495 GLU C C 1
ATOM 25546 O O . GLU C 1 489 ? -1.77013 76.14732 -15.61045 1.000 58.75403 495 GLU C O 1
ATOM 25558 N N . SER C 1 490 ? -2.62734 75.22774 -17.47457 1.000 50.08369 496 SER C N 1
ATOM 25559 C CA . SER C 1 490 ? -2.14677 76.28438 -18.36089 1.000 49.71674 496 SER C CA 1
ATOM 25560 C C . SER C 1 490 ? -2.93040 77.58626 -18.15753 1.000 49.18747 496 SER C C 1
ATOM 25561 O O . SER C 1 490 ? -2.35391 78.68773 -18.17673 1.000 48.93098 496 SER C O 1
ATOM 25569 N N . LEU C 1 491 ? -4.24664 77.48446 -17.95642 1.000 47.55299 497 LEU C N 1
ATOM 25570 C CA . LEU C 1 491 ? -5.01748 78.66963 -17.58288 1.000 48.49467 497 LEU C CA 1
ATOM 25571 C C . LEU C 1 491 ? -4.59381 79.19102 -16.20766 1.000 50.19595 497 LEU C C 1
ATOM 25572 O O . LEU C 1 491 ? -4.45102 80.40430 -15.98500 1.000 49.05620 497 LEU C O 1
ATOM 25588 N N . GLN C 1 492 ? -4.29608 78.28981 -15.29659 1.000 49.14319 498 GLN C N 1
ATOM 25589 C CA . GLN C 1 492 ? -3.73396 78.74361 -14.03778 1.000 50.55477 498 GLN C CA 1
ATOM 25590 C C . GLN C 1 492 ? -2.40406 79.46475 -14.25097 1.000 52.79984 498 GLN C C 1
ATOM 25591 O O . GLN C 1 492 ? -2.10907 80.43726 -13.54765 1.000 53.05770 498 GLN C O 1
ATOM 25605 N N . ASP C 1 493 ? -1.56940 79.00101 -15.19013 1.000 50.76653 499 ASP C N 1
ATOM 25606 C CA . ASP C 1 493 ? -0.33526 79.73606 -15.42760 1.000 51.28938 499 ASP C CA 1
ATOM 25607 C C . ASP C 1 493 ? -0.66843 81.15405 -15.90169 1.000 52.33303 499 ASP C C 1
ATOM 25608 O O . ASP C 1 493 ? 0.06854 82.10673 -15.61018 1.000 53.27426 499 ASP C O 1
ATOM 25617 N N . TYR C 1 494 ? -1.77350 81.32297 -16.63286 1.000 52.16593 500 TYR C N 1
ATOM 25618 C CA . TYR C 1 494 ? -2.15571 82.69067 -16.99494 1.000 51.71449 500 TYR C CA 1
ATOM 25619 C C . TYR C 1 494 ? -2.46671 83.50702 -15.75059 1.000 52.08814 500 TYR C C 1
ATOM 25620 O O . TYR C 1 494 ? -2.05459 84.67596 -15.63223 1.000 52.59400 500 TYR C O 1
ATOM 25638 N N . ALA C 1 495 ? -3.11630 82.88802 -14.78012 1.000 51.05845 501 ALA C N 1
ATOM 25639 C CA . ALA C 1 495 ? -3.31208 83.58816 -13.50837 1.000 53.58492 501 ALA C CA 1
ATOM 25640 C C . ALA C 1 495 ? -1.98896 83.85555 -12.77038 1.000 53.95592 501 ALA C C 1
ATOM 25641 O O . ALA C 1 495 ? -1.87718 84.85932 -12.06679 1.000 54.34975 501 ALA C O 1
ATOM 25648 N N . ILE C 1 496 ? -0.98446 82.98466 -12.90239 1.000 53.75079 502 ILE C N 1
ATOM 25649 C CA . ILE C 1 496 ? 0.29649 83.23520 -12.24142 1.000 54.10129 502 ILE C CA 1
ATOM 25650 C C . ILE C 1 496 ? 0.96365 84.48047 -12.82477 1.000 55.32869 502 ILE C C 1
ATOM 25651 O O . ILE C 1 496 ? 1.40130 85.37058 -12.08792 1.000 56.94384 502 ILE C O 1
ATOM 25667 N N . LEU C 1 497 ? 1.08328 84.53968 -14.15650 1.000 52.15094 503 LEU C N 1
ATOM 25668 C CA . LEU C 1 497 ? 1.61963 85.73109 -14.81984 1.000 54.96114 503 LEU C CA 1
ATOM 25669 C C . LEU C 1 497 ? 0.86707 87.00064 -14.41798 1.000 58.17758 503 LEU C C 1
ATOM 25670 O O . LEU C 1 497 ? 1.48124 88.06031 -14.20862 1.000 59.62899 503 LEU C O 1
ATOM 25686 N N . GLN C 1 498 ? -0.46526 86.91994 -14.33102 1.000 55.78748 504 GLN C N 1
ATOM 25687 C CA . GLN C 1 498 ? -1.25936 88.09135 -13.98006 1.000 55.54643 504 GLN C CA 1
ATOM 25688 C C . GLN C 1 498 ? -1.00112 88.49932 -12.52982 1.000 56.31099 504 GLN C C 1
ATOM 25689 O O . GLN C 1 498 ? -0.70849 89.66102 -12.23497 1.000 56.94349 504 GLN C O 1
ATOM 25703 N N . SER C 1 499 ? -1.09606 87.54041 -11.61199 1.000 55.58414 505 SER C N 1
ATOM 25704 C CA . SER C 1 499 ? -0.98435 87.82544 -10.18788 1.000 59.63035 505 SER C CA 1
ATOM 25705 C C . SER C 1 499 ? 0.40865 88.29739 -9.79675 1.000 60.26212 505 SER C C 1
ATOM 25706 O O . SER C 1 499 ? 0.55045 89.05945 -8.84385 1.000 61.00028 505 SER C O 1
ATOM 25714 N N . ALA C 1 500 ? 1.43964 87.82374 -10.48009 1.000 62.20491 506 ALA C N 1
ATOM 25715 C CA . ALA C 1 500 ? 2.80197 88.23874 -10.19450 1.000 63.19739 506 ALA C CA 1
ATOM 25716 C C . ALA C 1 500 ? 3.17230 89.56601 -10.85283 1.000 62.36602 506 ALA C C 1
ATOM 25717 O O . ALA C 1 500 ? 4.27197 90.06174 -10.59816 1.000 67.64974 506 ALA C O 1
ATOM 25724 N N . GLY C 1 501 ? 2.30697 90.12285 -11.71049 1.000 61.22307 507 GLY C N 1
ATOM 25725 C CA . GLY C 1 501 ? 2.57590 91.38345 -12.37447 1.000 59.76504 507 GLY C CA 1
ATOM 25726 C C . GLY C 1 501 ? 3.47111 91.33711 -13.59566 1.000 62.85903 507 GLY C C 1
ATOM 25727 O O . GLY C 1 501 ? 4.00407 92.37712 -13.99116 1.000 63.31117 507 GLY C O 1
ATOM 25731 N N . ILE C 1 502 ? 3.64707 90.16950 -14.21132 1.000 61.88463 508 ILE C N 1
ATOM 25732 C CA . ILE C 1 502 ? 4.47546 90.04648 -15.40458 1.000 62.32588 508 ILE C CA 1
ATOM 25733 C C . ILE C 1 502 ? 3.73924 90.65272 -16.58456 1.000 64.57564 508 ILE C C 1
ATOM 25734 O O . ILE C 1 502 ? 2.62523 90.25195 -16.92938 1.000 65.80515 508 ILE C O 1
ATOM 25750 N N . GLN C 1 503 ? 4.36749 91.51656 -17.23370 1.000 64.17800 509 GLN C N 1
ATOM 25751 C CA . GLN C 1 503 ? 3.75889 92.18404 -18.36656 1.000 67.38321 509 GLN C CA 1
ATOM 25752 C C . GLN C 1 503 ? 3.93870 91.36361 -19.64875 1.000 67.77597 509 GLN C C 1
ATOM 25753 O O . GLN C 1 503 ? 4.98416 90.74290 -19.83924 1.000 69.08331 509 GLN C O 1
ATOM 25767 N N . PRO C 1 504 ? 2.96918 91.35142 -20.57706 1.000 69.53093 510 PRO C N 1
ATOM 25768 C CA . PRO C 1 504 ? 3.15197 90.59793 -21.83982 1.000 66.14637 510 PRO C CA 1
ATOM 25769 C C . PRO C 1 504 ? 4.42892 90.92194 -22.55838 1.000 66.49756 510 PRO C C 1
ATOM 25770 O O . PRO C 1 504 ? 4.97810 90.06869 -23.26823 1.000 63.89020 510 PRO C O 1
ATOM 25781 N N . GLU C 1 505 ? 4.89753 92.16102 -22.40916 1.000 68.31116 511 GLU C N 1
ATOM 25782 C CA . GLU C 1 505 ? 6.10540 92.67227 -23.03558 1.000 67.35026 511 GLU C CA 1
ATOM 25783 C C . GLU C 1 505 ? 7.34608 92.29212 -22.25424 1.000 64.55064 511 GLU C C 1
ATOM 25784 O O . GLU C 1 505 ? 8.44688 92.67389 -22.65649 1.000 57.00182 511 GLU C O 1
ATOM 25796 N N . ASP C 1 506 ? 7.18323 91.60176 -21.12736 1.000 62.62116 512 ASP C N 1
ATOM 25797 C CA . ASP C 1 506 ? 8.33842 91.27143 -20.31362 1.000 64.91546 512 ASP C CA 1
ATOM 25798 C C . ASP C 1 506 ? 9.30441 90.42852 -21.14260 1.000 63.54656 512 ASP C C 1
ATOM 25799 O O . ASP C 1 506 ? 8.87420 89.53944 -21.89343 1.000 62.93997 512 ASP C O 1
ATOM 25808 N N . PRO C 1 507 ? 10.60374 90.71850 -21.07998 1.000 60.78023 513 PRO C N 1
ATOM 25809 C CA . PRO C 1 507 ? 11.57181 89.91573 -21.84922 1.000 62.26609 513 PRO C CA 1
ATOM 25810 C C . PRO C 1 507 ? 11.47862 88.41202 -21.62607 1.000 62.71302 513 PRO C C 1
ATOM 25811 O O . PRO C 1 507 ? 11.78091 87.66905 -22.56858 1.000 64.08084 513 PRO C O 1
ATOM 25822 N N . MET C 1 508 ? 11.05758 87.92367 -20.44859 1.000 60.94334 514 MET C N 1
ATOM 25823 C CA . MET C 1 508 ? 11.01197 86.47310 -20.25005 1.000 62.58089 514 MET C CA 1
ATOM 25824 C C . MET C 1 508 ? 9.99344 85.78629 -21.16593 1.000 62.24939 514 MET C C 1
ATOM 25825 O O . MET C 1 508 ? 10.06195 84.56484 -21.32559 1.000 61.43296 514 MET C O 1
ATOM 25839 N N . LEU C 1 509 ? 9.09757 86.54930 -21.79935 1.000 62.12239 515 LEU C N 1
ATOM 25840 C CA . LEU C 1 509 ? 8.05100 86.03440 -22.67084 1.000 61.61566 515 LEU C CA 1
ATOM 25841 C C . LEU C 1 509 ? 8.29438 86.39971 -24.12833 1.000 60.02242 515 LEU C C 1
ATOM 25842 O O . LEU C 1 509 ? 7.36474 86.34956 -24.93174 1.000 58.80627 515 LEU C O 1
ATOM 25858 N N . ALA C 1 510 ? 9.47437 86.88430 -24.47319 1.000 59.70737 516 ALA C N 1
ATOM 25859 C CA . ALA C 1 510 ? 9.59554 87.49172 -25.78477 1.000 61.59305 516 ALA C CA 1
ATOM 25860 C C . ALA C 1 510 ? 9.66165 86.48368 -26.92336 1.000 61.54383 516 ALA C C 1
ATOM 25861 O O . ALA C 1 510 ? 9.37102 86.85754 -28.06650 1.000 63.47744 516 ALA C O 1
ATOM 25868 N N . ALA C 1 511 ? 10.00485 85.22362 -26.64029 1.000 61.98828 517 ALA C N 1
ATOM 25869 C CA . ALA C 1 511 ? 10.03838 84.16024 -27.64811 1.000 62.01960 517 ALA C CA 1
ATOM 25870 C C . ALA C 1 511 ? 8.64524 83.65095 -28.03359 1.000 61.90644 517 ALA C C 1
ATOM 25871 O O . ALA C 1 511 ? 8.50291 82.91741 -29.01777 1.000 61.42341 517 ALA C O 1
ATOM 25878 N N . LEU C 1 512 ? 7.62025 84.00792 -27.28153 1.000 58.56374 518 LEU C N 1
ATOM 25879 C CA . LEU C 1 512 ? 6.26523 83.68403 -27.67423 1.000 58.11989 518 LEU C CA 1
ATOM 25880 C C . LEU C 1 512 ? 5.85554 84.61369 -28.80708 1.000 61.55986 518 LEU C C 1
ATOM 25881 O O . LEU C 1 512 ? 5.17709 85.61904 -28.58461 1.000 60.90680 518 LEU C O 1
ATOM 25897 N N . HIS C 1 513 ? 6.16269 84.23453 -30.04212 1.000 62.11513 519 HIS C N 1
ATOM 25898 C CA . HIS C 1 513 ? 5.91160 85.14687 -31.14346 1.000 62.02085 519 HIS C CA 1
ATOM 25899 C C . HIS C 1 513 ? 4.51749 84.98821 -31.73714 1.000 57.20001 519 HIS C C 1
ATOM 25900 O O . HIS C 1 513 ? 3.84176 85.98171 -31.99469 1.000 62.40536 519 HIS C O 1
ATOM 25914 N N . THR C 1 514 ? 4.07832 83.76372 -31.98504 1.000 59.12996 520 THR C N 1
ATOM 25915 C CA . THR C 1 514 ? 2.75065 83.51248 -32.53382 1.000 57.43112 520 THR C CA 1
ATOM 25916 C C . THR C 1 514 ? 2.16906 82.25596 -31.90568 1.000 55.64137 520 THR C C 1
ATOM 25917 O O . THR C 1 514 ? 2.86386 81.52555 -31.19106 1.000 56.34739 520 THR C O 1
ATOM 25928 N N . TYR C 1 515 ? 0.87806 81.95949 -32.23012 1.000 52.48895 521 TYR C N 1
ATOM 25929 C CA . TYR C 1 515 ? 0.34867 80.64444 -31.82836 1.000 51.88907 521 TYR C CA 1
ATOM 25930 C C . TYR C 1 515 ? 1.03931 79.48401 -32.61901 1.000 53.61786 521 TYR C C 1
ATOM 25931 O O . TYR C 1 515 ? 0.69950 78.31276 -32.46141 1.000 54.59969 521 TYR C O 1
ATOM 25949 N N . GLU C 1 516 ? 2.07266 79.78522 -33.40173 1.000 55.17685 522 GLU C N 1
ATOM 25950 C CA . GLU C 1 516 ? 2.86776 78.79595 -34.11517 1.000 56.55944 522 GLU C CA 1
ATOM 25951 C C . GLU C 1 516 ? 4.33676 78.78858 -33.68918 1.000 59.01237 522 GLU C C 1
ATOM 25952 O O . GLU C 1 516 ? 4.93056 77.71674 -33.53598 1.000 59.53298 522 GLU C O 1
ATOM 25964 N N . ASP C 1 517 ? 4.92810 79.96884 -33.46568 1.000 58.38943 523 ASP C N 1
ATOM 25965 C CA . ASP C 1 517 ? 6.35390 80.17215 -33.19811 1.000 58.67360 523 ASP C CA 1
ATOM 25966 C C . ASP C 1 517 ? 6.52084 80.51283 -31.71621 1.000 57.82726 523 ASP C C 1
ATOM 25967 O O . ASP C 1 517 ? 6.31037 81.66120 -31.30358 1.000 57.71429 523 ASP C O 1
ATOM 25976 N N . PHE C 1 518 ? 6.93162 79.51790 -30.90908 1.000 56.87218 524 PHE C N 1
ATOM 25977 C CA . PHE C 1 518 ? 6.82327 79.67683 -29.45582 1.000 55.38643 524 PHE C CA 1
ATOM 25978 C C . PHE C 1 518 ? 7.52715 78.48885 -28.81214 1.000 55.11355 524 PHE C C 1
ATOM 25979 O O . PHE C 1 518 ? 7.57122 77.39486 -29.39552 1.000 54.59244 524 PHE C O 1
ATOM 25996 N N . PRO C 1 519 ? 8.18110 78.67429 -27.67000 1.000 54.51695 525 PRO C N 1
ATOM 25997 C CA . PRO C 1 519 ? 8.82126 77.53429 -27.01858 1.000 53.21924 525 PRO C CA 1
ATOM 25998 C C . PRO C 1 519 ? 7.79974 76.52876 -26.52065 1.000 54.60734 525 PRO C C 1
ATOM 25999 O O . PRO C 1 519 ? 6.67080 76.88078 -26.15908 1.000 54.11115 525 PRO C O 1
ATOM 26010 N N . ARG C 1 520 ? 8.21372 75.25350 -26.52122 1.000 54.01528 526 ARG C N 1
ATOM 26011 C CA . ARG C 1 520 ? 7.30996 74.13208 -26.24829 1.000 55.48935 526 ARG C CA 1
ATOM 26012 C C . ARG C 1 520 ? 8.05606 72.99902 -25.57706 1.000 53.50853 526 ARG C C 1
ATOM 26013 O O . ARG C 1 520 ? 7.82016 71.82403 -25.86899 1.000 55.27529 526 ARG C O 1
ATOM 26034 N N . SER C 1 521 ? 8.97629 73.32904 -24.69385 1.000 54.26628 527 SER C N 1
ATOM 26035 C CA . SER C 1 521 ? 9.67824 72.32517 -23.91788 1.000 55.36324 527 SER C CA 1
ATOM 26036 C C . SER C 1 521 ? 9.23902 72.41429 -22.46768 1.000 58.11781 527 SER C C 1
ATOM 26037 O O . SER C 1 521 ? 8.90441 73.49330 -21.96640 1.000 59.63725 527 SER C O 1
ATOM 26045 N N . GLU C 1 522 ? 9.26257 71.27055 -21.79107 1.000 58.03707 528 GLU C N 1
ATOM 26046 C CA . GLU C 1 522 ? 9.02887 71.29535 -20.35778 1.000 58.35871 528 GLU C CA 1
ATOM 26047 C C . GLU C 1 522 ? 10.08185 72.14436 -19.65090 1.000 59.06841 528 GLU C C 1
ATOM 26048 O O . GLU C 1 522 ? 9.75213 72.84834 -18.68615 1.000 60.55320 528 GLU C O 1
ATOM 26060 N N . GLN C 1 523 ? 11.31108 72.19622 -20.17616 1.000 60.87229 529 GLN C N 1
ATOM 26061 C CA . GLN C 1 523 ? 12.37074 72.96220 -19.51026 1.000 64.90479 529 GLN C CA 1
ATOM 26062 C C . GLN C 1 523 ? 12.03043 74.46185 -19.47070 1.000 65.45912 529 GLN C C 1
ATOM 26063 O O . GLN C 1 523 ? 12.13000 75.10240 -18.41961 1.000 66.59869 529 GLN C O 1
ATOM 26077 N N . TRP C 1 524 ? 11.58233 75.03183 -20.59774 1.000 64.84394 530 TRP C N 1
ATOM 26078 C CA . TRP C 1 524 ? 11.20530 76.44839 -20.63522 1.000 63.05791 530 TRP C CA 1
ATOM 26079 C C . TRP C 1 524 ? 10.11429 76.76516 -19.61867 1.000 62.55988 530 TRP C C 1
ATOM 26080 O O . TRP C 1 524 ? 10.19568 77.75621 -18.89050 1.000 63.23836 530 TRP C O 1
ATOM 26101 N N . ILE C 1 525 ? 9.05664 75.95887 -19.59662 1.000 61.70610 531 ILE C N 1
ATOM 26102 C CA . ILE C 1 525 ? 7.98455 76.14807 -18.62737 1.000 60.13172 531 ILE C CA 1
ATOM 26103 C C . ILE C 1 525 ? 8.53629 76.13804 -17.21206 1.000 60.65570 531 ILE C C 1
ATOM 26104 O O . ILE C 1 525 ? 8.30017 77.06786 -16.42511 1.000 62.05396 531 ILE C O 1
ATOM 26120 N N . ASN C 1 526 ? 9.29031 75.09806 -16.86122 1.000 61.84080 532 ASN C N 1
ATOM 26121 C CA . ASN C 1 526 ? 9.76217 75.00385 -15.48085 1.000 63.24306 532 ASN C CA 1
ATOM 26122 C C . ASN C 1 526 ? 10.67512 76.16503 -15.11231 1.000 63.44840 532 ASN C C 1
ATOM 26123 O O . ASN C 1 526 ? 10.54457 76.73908 -14.03030 1.000 65.67594 532 ASN C O 1
ATOM 26134 N N . GLU C 1 527 ? 11.62208 76.51862 -15.97883 1.000 64.05785 533 GLU C N 1
ATOM 26135 C CA . GLU C 1 527 ? 12.55378 77.58108 -15.60935 1.000 68.52925 533 GLU C CA 1
ATOM 26136 C C . GLU C 1 527 ? 11.88284 78.93643 -15.53422 1.000 65.06345 533 GLU C C 1
ATOM 26137 O O . GLU C 1 527 ? 12.22152 79.75078 -14.66361 1.000 67.22706 533 GLU C O 1
ATOM 26149 N N . THR C 1 528 ? 10.95247 79.21646 -16.43844 1.000 62.73574 534 THR C N 1
ATOM 26150 C CA . THR C 1 528 ? 10.29479 80.50886 -16.37455 1.000 64.93786 534 THR C CA 1
ATOM 26151 C C . THR C 1 528 ? 9.43037 80.61611 -15.12603 1.000 65.03772 534 THR C C 1
ATOM 26152 O O . THR C 1 528 ? 9.40400 81.67832 -14.48030 1.000 65.61862 534 THR C O 1
ATOM 26163 N N . LEU C 1 529 ? 8.71655 79.53424 -14.76027 1.000 62.52537 535 LEU C N 1
ATOM 26164 C CA . LEU C 1 529 ? 7.97818 79.57208 -13.49582 1.000 64.04141 535 LEU C CA 1
ATOM 26165 C C . LEU C 1 529 ? 8.92836 79.71435 -12.29851 1.000 65.99117 535 LEU C C 1
ATOM 26166 O O . LEU C 1 529 ? 8.59268 80.37581 -11.31217 1.000 64.37430 535 LEU C O 1
ATOM 26182 N N . LYS C 1 530 ? 10.08872 79.05165 -12.32682 1.000 66.78747 536 LYS C N 1
ATOM 26183 C CA . LYS C 1 530 ? 11.00705 79.18565 -11.19932 1.000 69.58827 536 LYS C CA 1
ATOM 26184 C C . LYS C 1 530 ? 11.41099 80.64599 -10.99822 1.000 68.07854 536 LYS C C 1
ATOM 26185 O O . LYS C 1 530 ? 11.41893 81.13986 -9.86071 1.000 69.24890 536 LYS C O 1
ATOM 26204 N N . LYS C 1 531 ? 11.73094 81.35870 -12.08884 1.000 67.15295 537 LYS C N 1
ATOM 26205 C CA . LYS C 1 531 ? 11.99079 82.80218 -11.98001 1.000 66.31968 537 LYS C CA 1
ATOM 26206 C C . LYS C 1 531 ? 10.80197 83.53705 -11.35137 1.000 66.20588 537 LYS C C 1
ATOM 26207 O O . LYS C 1 531 ? 10.95064 84.24627 -10.33752 1.000 66.00449 537 LYS C O 1
ATOM 26226 N N . ILE C 1 532 ? 9.60119 83.37311 -11.94572 1.000 63.84977 538 ILE C N 1
ATOM 26227 C CA . ILE C 1 532 ? 8.43388 84.12379 -11.46690 1.000 63.60351 538 ILE C CA 1
ATOM 26228 C C . ILE C 1 532 ? 8.16938 83.83765 -9.99794 1.000 65.03776 538 ILE C C 1
ATOM 26229 O O . ILE C 1 532 ? 7.94710 84.75263 -9.20093 1.000 67.95048 538 ILE C O 1
ATOM 26245 N N . LEU C 1 533 ? 8.14739 82.55884 -9.63301 1.000 64.57565 539 LEU C N 1
ATOM 26246 C CA . LEU C 1 533 ? 7.71277 82.13402 -8.31048 1.000 67.02087 539 LEU C CA 1
ATOM 26247 C C . LEU C 1 533 ? 8.75546 82.39794 -7.22509 1.000 71.97385 539 LEU C C 1
ATOM 26248 O O . LEU C 1 533 ? 8.38154 82.67746 -6.08174 1.000 71.98313 539 LEU C O 1
ATOM 26264 N N . GLU C 1 534 ? 10.04735 82.31910 -7.53464 1.000 70.22443 540 GLU C N 1
ATOM 26265 C CA . GLU C 1 534 ? 11.01792 82.59928 -6.49450 1.000 79.51787 540 GLU C CA 1
ATOM 26266 C C . GLU C 1 534 ? 11.31584 84.09038 -6.35838 1.000 81.96173 540 GLU C C 1
ATOM 26267 O O . GLU C 1 534 ? 11.86719 84.48176 -5.32423 1.000 84.19498 540 GLU C O 1
ATOM 26279 N N . LYS C 1 535 ? 10.89994 84.94555 -7.31809 1.000 82.87378 541 LYS C N 1
ATOM 26280 C CA . LYS C 1 535 ? 11.06540 86.38915 -7.10051 1.000 89.62649 541 LYS C CA 1
ATOM 26281 C C . LYS C 1 535 ? 10.10803 86.89076 -6.01827 1.000 93.86455 541 LYS C C 1
ATOM 26282 O O . LYS C 1 535 ? 10.51101 87.65413 -5.13080 1.000 99.15236 541 LYS C O 1
ATOM 26301 N N . ALA C 1 536 ? 8.82250 86.53325 -6.11810 1.000 93.42592 542 ALA C N 1
ATOM 26302 C CA . ALA C 1 536 ? 7.89146 86.56202 -4.96947 1.000 94.71203 542 ALA C CA 1
ATOM 26303 C C . ALA C 1 536 ? 7.95827 87.85626 -4.13286 1.000 100.91468 542 ALA C C 1
ATOM 26304 O O . ALA C 1 536 ? 7.25704 88.01075 -3.12008 1.000 99.18367 542 ALA C O 1
ATOM 26311 N N . ASP D 1 1 ? 14.36277 48.69767 -28.10026 1.000 92.08820 7 ASP D N 1
ATOM 26312 C CA . ASP D 1 1 ? 15.00497 47.38893 -28.04391 1.000 88.06303 7 ASP D CA 1
ATOM 26313 C C . ASP D 1 1 ? 16.04725 47.10546 -29.14166 1.000 80.47340 7 ASP D C 1
ATOM 26314 O O . ASP D 1 1 ? 16.51623 45.97414 -29.26776 1.000 77.89625 7 ASP D O 1
ATOM 26322 N N . ALA D 1 2 ? 16.46774 48.13879 -29.87254 1.000 76.29549 8 ALA D N 1
ATOM 26323 C CA . ALA D 1 2 ? 17.32607 47.95873 -31.04215 1.000 68.73820 8 ALA D CA 1
ATOM 26324 C C . ALA D 1 2 ? 18.71489 47.42790 -30.68582 1.000 63.96336 8 ALA D C 1
ATOM 26325 O O . ALA D 1 2 ? 19.26316 47.74478 -29.63481 1.000 64.75538 8 ALA D O 1
ATOM 26332 N N . PRO D 1 3 ? 19.30665 46.62338 -31.55870 1.000 61.80293 9 PRO D N 1
ATOM 26333 C CA . PRO D 1 3 ? 20.65891 46.11020 -31.29287 1.000 58.71453 9 PRO D CA 1
ATOM 26334 C C . PRO D 1 3 ? 21.69950 47.17823 -30.99854 1.000 59.10171 9 PRO D C 1
ATOM 26335 O O . PRO D 1 3 ? 22.60812 46.93696 -30.18336 1.000 57.34811 9 PRO D O 1
ATOM 26346 N N . MET D 1 4 ? 21.66404 48.30639 -31.71026 1.000 55.95131 10 MET D N 1
ATOM 26347 C CA . MET D 1 4 ? 22.60050 49.40529 -31.48427 1.000 55.13753 10 MET D CA 1
ATOM 26348 C C . MET D 1 4 ? 21.84944 50.72019 -31.52873 1.000 52.29557 10 MET D C 1
ATOM 26349 O O . MET D 1 4 ? 21.28415 51.04473 -32.55635 1.000 51.54746 10 MET D O 1
ATOM 26363 N N . ALA D 1 5 ? 21.94428 51.52861 -30.48165 1.000 54.97721 11 ALA D N 1
ATOM 26364 C CA . ALA D 1 5 ? 21.37755 52.87695 -30.48109 1.000 54.20457 11 ALA D CA 1
ATOM 26365 C C . ALA D 1 5 ? 22.46655 53.90183 -30.80514 1.000 54.41501 11 ALA D C 1
ATOM 26366 O O . ALA D 1 5 ? 23.60854 53.73597 -30.37081 1.000 53.25384 11 ALA D O 1
ATOM 26373 N N . VAL D 1 6 ? 22.11946 54.94947 -31.57605 1.000 53.65705 12 VAL D N 1
ATOM 26374 C CA . VAL D 1 6 ? 23.01404 56.08477 -31.81789 1.000 55.01574 12 VAL D CA 1
ATOM 26375 C C . VAL D 1 6 ? 22.17858 57.35878 -31.80222 1.000 54.29966 12 VAL D C 1
ATOM 26376 O O . VAL D 1 6 ? 21.09369 57.39757 -32.37656 1.000 55.84401 12 VAL D O 1
ATOM 26389 N N . TRP D 1 7 ? 22.67525 58.40094 -31.14485 1.000 56.28776 13 TRP D N 1
ATOM 26390 C CA . TRP D 1 7 ? 21.92718 59.64886 -31.05654 1.000 57.22604 13 TRP D CA 1
ATOM 26391 C C . TRP D 1 7 ? 22.89363 60.81877 -30.97305 1.000 54.67005 13 TRP D C 1
ATOM 26392 O O . TRP D 1 7 ? 24.07888 60.64173 -30.72583 1.000 54.64672 13 TRP D O 1
ATOM 26413 N N . LEU D 1 8 ? 22.36586 62.02933 -31.14662 1.000 54.97162 14 LEU D N 1
ATOM 26414 C CA . LEU D 1 8 ? 23.15090 63.24673 -31.04976 1.000 53.78589 14 LEU D CA 1
ATOM 26415 C C . LEU D 1 8 ? 22.82369 63.94249 -29.74142 1.000 52.89075 14 LEU D C 1
ATOM 26416 O O . LEU D 1 8 ? 21.70862 63.83998 -29.23621 1.000 46.39283 14 LEU D O 1
ATOM 26432 N N . GLN D 1 9 ? 23.79723 64.68895 -29.22480 1.000 53.35065 15 GLN D N 1
ATOM 26433 C CA . GLN D 1 9 ? 23.63765 65.32097 -27.91613 1.000 53.19144 15 GLN D CA 1
ATOM 26434 C C . GLN D 1 9 ? 24.55735 66.53560 -27.87095 1.000 51.87153 15 GLN D C 1
ATOM 26435 O O . GLN D 1 9 ? 25.52221 66.62691 -28.63423 1.000 52.21366 15 GLN D O 1
ATOM 26449 N N . SER D 1 10 ? 24.21882 67.50428 -27.01988 1.000 52.01530 16 SER D N 1
ATOM 26450 C CA . SER D 1 10 ? 24.98647 68.73443 -27.03646 1.000 52.72372 16 SER D CA 1
ATOM 26451 C C . SER D 1 10 ? 26.29061 68.56630 -26.23336 1.000 55.12132 16 SER D C 1
ATOM 26452 O O . SER D 1 10 ? 26.50700 67.57664 -25.51478 1.000 53.07745 16 SER D O 1
ATOM 26460 N N . SER D 1 11 ? 27.16387 69.57006 -26.35162 1.000 50.83200 17 SER D N 1
ATOM 26461 C CA . SER D 1 11 ? 28.43892 69.59939 -25.63612 1.000 52.84331 17 SER D CA 1
ATOM 26462 C C . SER D 1 11 ? 28.31401 69.96071 -24.15856 1.000 51.21910 17 SER D C 1
ATOM 26463 O O . SER D 1 11 ? 29.34979 70.11289 -23.49692 1.000 49.52023 17 SER D O 1
ATOM 26471 N N . LEU D 1 12 ? 27.10071 70.11739 -23.61720 1.000 52.91856 18 LEU D N 1
ATOM 26472 C CA . LEU D 1 12 ? 26.95562 70.52568 -22.21753 1.000 54.21443 18 LEU D CA 1
ATOM 26473 C C . LEU D 1 12 ? 26.30661 69.45073 -21.34762 1.000 51.44489 18 LEU D C 1
ATOM 26474 O O . LEU D 1 12 ? 25.70410 69.78209 -20.32689 1.000 51.45180 18 LEU D O 1
ATOM 26490 N N . GLN D 1 13 ? 26.39161 68.18209 -21.74099 1.000 49.57824 19 GLN D N 1
ATOM 26491 C CA . GLN D 1 13 ? 25.70495 67.09943 -21.04674 1.000 53.70217 19 GLN D CA 1
ATOM 26492 C C . GLN D 1 13 ? 26.61575 65.89181 -20.98703 1.000 51.50901 19 GLN D C 1
ATOM 26493 O O . GLN D 1 13 ? 27.00463 65.35031 -22.02954 1.000 49.74990 19 GLN D O 1
ATOM 26507 N N . ARG D 1 14 ? 26.99521 65.49063 -19.78378 1.000 51.11400 20 ARG D N 1
ATOM 26508 C CA . ARG D 1 14 ? 27.82851 64.30249 -19.67483 1.000 49.20663 20 ARG D CA 1
ATOM 26509 C C . ARG D 1 14 ? 26.99799 63.05962 -19.96751 1.000 47.86772 20 ARG D C 1
ATOM 26510 O O . ARG D 1 14 ? 25.82787 62.98260 -19.61717 1.000 51.57446 20 ARG D O 1
ATOM 26531 N N . ILE D 1 15 ? 27.60884 62.10078 -20.64499 1.000 50.63773 21 ILE D N 1
ATOM 26532 C CA . ILE D 1 15 ? 27.01497 60.79673 -20.90154 1.000 50.09859 21 ILE D CA 1
ATOM 26533 C C . ILE D 1 15 ? 27.73901 59.75493 -20.05409 1.000 48.50563 21 ILE D C 1
ATOM 26534 O O . ILE D 1 15 ? 28.94021 59.52474 -20.23043 1.000 44.31814 21 ILE D O 1
ATOM 26550 N N . PHE D 1 16 ? 27.03073 59.14646 -19.12918 1.000 48.97892 22 PHE D N 1
ATOM 26551 C CA . PHE D 1 16 ? 27.69612 58.17635 -18.28082 1.000 49.28510 22 PHE D CA 1
ATOM 26552 C C . PHE D 1 16 ? 27.49298 56.78321 -18.84477 1.000 50.14880 22 PHE D C 1
ATOM 26553 O O . PHE D 1 16 ? 26.56808 56.54497 -19.61975 1.000 50.91404 22 PHE D O 1
ATOM 26570 N N . PRO D 1 17 ? 28.38442 55.85065 -18.53101 1.000 49.19053 23 PRO D N 1
ATOM 26571 C CA . PRO D 1 17 ? 28.32358 54.51596 -19.15760 1.000 52.52925 23 PRO D CA 1
ATOM 26572 C C . PRO D 1 17 ? 26.98144 53.81957 -19.01724 1.000 52.25470 23 PRO D C 1
ATOM 26573 O O . PRO D 1 17 ? 26.59869 53.02160 -19.87614 1.000 53.21116 23 PRO D O 1
ATOM 26584 N N . GLN D 1 18 ? 26.28649 54.04124 -17.92176 1.000 53.77419 24 GLN D N 1
ATOM 26585 C CA . GLN D 1 18 ? 25.02081 53.38364 -17.64994 1.000 56.89809 24 GLN D CA 1
ATOM 26586 C C . GLN D 1 18 ? 23.82869 54.30225 -17.91243 1.000 56.53230 24 GLN D C 1
ATOM 26587 O O . GLN D 1 18 ? 22.71684 53.98156 -17.50958 1.000 58.54940 24 GLN D O 1
ATOM 26601 N N . SER D 1 19 ? 24.04590 55.41915 -18.61261 1.000 56.13990 25 SER D N 1
ATOM 26602 C CA . SER D 1 19 ? 22.97034 56.23449 -19.16030 1.000 55.44602 25 SER D CA 1
ATOM 26603 C C . SER D 1 19 ? 22.09234 55.40890 -20.09976 1.000 56.84356 25 SER D C 1
ATOM 26604 O O . SER D 1 19 ? 22.59152 54.57149 -20.85963 1.000 56.79692 25 SER D O 1
ATOM 26612 N N . PRO D 1 20 ? 20.79891 55.66285 -20.12525 1.000 56.71739 26 PRO D N 1
ATOM 26613 C CA . PRO D 1 20 ? 19.91852 54.96862 -21.06373 1.000 58.64864 26 PRO D CA 1
ATOM 26614 C C . PRO D 1 20 ? 19.99014 55.53313 -22.46627 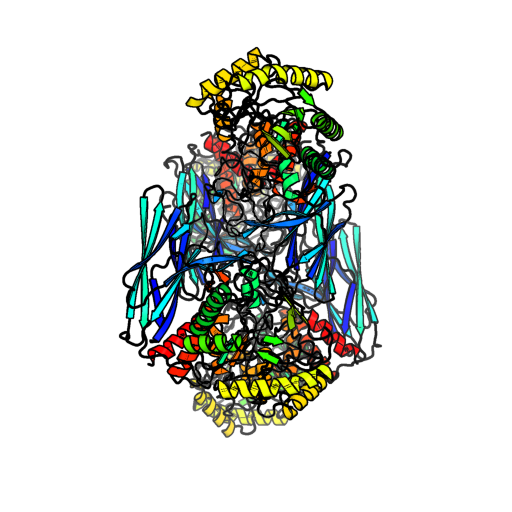1.000 57.83787 26 PRO D C 1
ATOM 26615 O O . PRO D 1 20 ? 20.25400 56.72389 -22.68402 1.000 61.03109 26 PRO D O 1
ATOM 26626 N N . ALA D 1 21 ? 19.74861 54.64717 -23.42512 1.000 57.65322 27 ALA D N 1
ATOM 26627 C CA . ALA D 1 21 ? 19.75378 55.06127 -24.81563 1.000 59.59456 27 ALA D CA 1
ATOM 26628 C C . ALA D 1 21 ? 18.73978 56.18338 -25.05065 1.000 62.95537 27 ALA D C 1
ATOM 26629 O O . ALA D 1 21 ? 17.74041 56.32578 -24.34069 1.000 63.09817 27 ALA D O 1
ATOM 26636 N N . GLN D 1 22 ? 19.03248 57.02379 -26.02598 1.000 63.66255 28 GLN D N 1
ATOM 26637 C CA . GLN D 1 22 ? 18.08895 58.03031 -26.45471 1.000 64.67172 28 GLN D CA 1
ATOM 26638 C C . GLN D 1 22 ? 17.89877 57.86929 -27.94586 1.000 68.06655 28 GLN D C 1
ATOM 26639 O O . GLN D 1 22 ? 18.67947 57.17902 -28.60287 1.000 68.30228 28 GLN D O 1
ATOM 26653 N N . THR D 1 23 ? 16.85417 58.49611 -28.48528 1.000 66.87100 29 THR D N 1
ATOM 26654 C CA . THR D 1 23 ? 16.70336 58.59609 -29.92776 1.000 69.42130 29 THR D CA 1
ATOM 26655 C C . THR D 1 23 ? 16.79185 60.07225 -30.26880 1.000 70.50055 29 THR D C 1
ATOM 26656 O O . THR D 1 23 ? 16.19139 60.92176 -29.58930 1.000 71.32990 29 THR D O 1
ATOM 26667 N N . ALA D 1 24 ? 17.52251 60.37840 -31.32734 1.000 68.31661 30 ALA D N 1
ATOM 26668 C CA . ALA D 1 24 ? 17.68010 61.77882 -31.69281 1.000 64.73398 30 ALA D CA 1
ATOM 26669 C C . ALA D 1 24 ? 17.68077 61.91568 -33.20293 1.000 69.74267 30 ALA D C 1
ATOM 26670 O O . ALA D 1 24 ? 16.62628 62.14306 -33.80320 1.000 76.85624 30 ALA D O 1
ATOM 26677 N N . ALA D 1 25 ? 18.85255 61.80356 -33.82202 1.000 66.11402 31 ALA D N 1
ATOM 26678 C CA . ALA D 1 25 ? 18.95495 61.86255 -35.28067 1.000 67.71332 31 ALA D CA 1
ATOM 26679 C C . ALA D 1 25 ? 19.08981 63.28857 -35.79245 1.000 63.87607 31 ALA D C 1
ATOM 26680 O O . ALA D 1 25 ? 19.58830 63.47820 -36.90708 1.000 66.15643 31 ALA D O 1
ATOM 26687 N N . ALA D 1 26 ? 18.68451 64.29394 -35.00366 1.000 61.58419 32 ALA D N 1
ATOM 26688 C CA . ALA D 1 26 ? 18.67055 65.67063 -35.48697 1.000 62.11951 32 ALA D CA 1
ATOM 26689 C C . ALA D 1 26 ? 19.11759 66.59268 -34.37858 1.000 63.35257 32 ALA D C 1
ATOM 26690 O O . ALA D 1 26 ? 18.61839 66.49588 -33.25663 1.000 67.34108 32 ALA D O 1
ATOM 26697 N N . LEU D 1 27 ? 20.02744 67.50422 -34.70805 1.000 61.59165 33 LEU D N 1
ATOM 26698 C CA . LEU D 1 27 ? 20.56811 68.45098 -33.74766 1.000 60.15477 33 LEU D CA 1
ATOM 26699 C C . LEU D 1 27 ? 20.76422 69.78116 -34.44056 1.000 59.47772 33 LEU D C 1
ATOM 26700 O O . LEU D 1 27 ? 21.35224 69.82910 -35.52765 1.000 58.96307 33 LEU D O 1
ATOM 26716 N N . GLU D 1 28 ? 20.29393 70.85311 -33.81541 1.000 57.69508 34 GLU D N 1
ATOM 26717 C CA . GLU D 1 28 ? 20.58833 72.18084 -34.32395 1.000 60.51990 34 GLU D CA 1
ATOM 26718 C C . GLU D 1 28 ? 21.51899 72.91528 -33.37007 1.000 57.56393 34 GLU D C 1
ATOM 26719 O O . GLU D 1 28 ? 21.39143 72.83159 -32.14022 1.000 58.70304 34 GLU D O 1
ATOM 26731 N N . LEU D 1 29 ? 22.50237 73.56840 -33.96427 1.000 59.88230 35 LEU D N 1
ATOM 26732 C CA . LEU D 1 29 ? 23.53592 74.30784 -33.26403 1.000 59.13913 35 LEU D CA 1
ATOM 26733 C C . LEU D 1 29 ? 23.46948 75.76217 -33.71966 1.000 58.45421 35 LEU D C 1
ATOM 26734 O O . LEU D 1 29 ? 22.86489 76.08806 -34.74549 1.000 58.21357 35 LEU D O 1
ATOM 26750 N N . GLN D 1 30 ? 24.08165 76.63179 -32.92579 1.000 57.52031 36 GLN D N 1
ATOM 26751 C CA . GLN D 1 30 ? 24.22206 78.03082 -33.26275 1.000 58.88028 36 GLN D CA 1
ATOM 26752 C C . GLN D 1 30 ? 25.65254 78.47015 -32.98511 1.000 60.18793 36 GLN D C 1
ATOM 26753 O O . GLN D 1 30 ? 26.33687 77.93501 -32.10050 1.000 56.34226 36 GLN D O 1
ATOM 26767 N N . ALA D 1 31 ? 26.10849 79.41215 -33.81138 1.000 59.73615 37 ALA D N 1
ATOM 26768 C CA . ALA D 1 31 ? 27.49727 79.81941 -33.83510 1.000 57.61010 37 ALA D CA 1
ATOM 26769 C C . ALA D 1 31 ? 27.61540 81.20837 -34.43592 1.000 60.19419 37 ALA D C 1
ATOM 26770 O O . ALA D 1 31 ? 27.02194 81.50160 -35.47877 1.000 58.45766 37 ALA D O 1
ATOM 26777 N N . ALA D 1 32 ? 28.43324 82.03045 -33.79649 1.000 60.01250 38 ALA D N 1
ATOM 26778 C CA . ALA D 1 32 ? 28.92554 83.21480 -34.45166 1.000 59.62839 38 ALA D CA 1
ATOM 26779 C C . ALA D 1 32 ? 29.97167 82.79982 -35.47846 1.000 61.07816 38 ALA D C 1
ATOM 26780 O O . ALA D 1 32 ? 30.63655 81.76760 -35.35410 1.000 58.93956 38 ALA D O 1
ATOM 26787 N N . ARG D 1 33 ? 30.17323 83.65681 -36.46380 1.000 61.28513 39 ARG D N 1
ATOM 26788 C CA . ARG D 1 33 ? 31.22262 83.37356 -37.42260 1.000 60.53256 39 ARG D CA 1
ATOM 26789 C C . ARG D 1 33 ? 32.56930 83.68343 -36.79071 1.000 60.39989 39 ARG D C 1
ATOM 26790 O O . ARG D 1 33 ? 32.67242 84.42716 -35.81106 1.000 60.25590 39 ARG D O 1
ATOM 26811 N N . ASN D 1 34 ? 33.59973 83.02626 -37.31654 1.000 62.54225 40 ASN D N 1
ATOM 26812 C CA . ASN D 1 34 ? 34.91813 83.02675 -36.71406 1.000 60.09071 40 ASN D CA 1
ATOM 26813 C C . ASN D 1 34 ? 34.86826 82.45640 -35.29485 1.000 57.89675 40 ASN D C 1
ATOM 26814 O O . ASN D 1 34 ? 35.45163 83.00313 -34.35960 1.000 56.84496 40 ASN D O 1
ATOM 26825 N N . SER D 1 35 ? 34.23037 81.30140 -35.14357 1.000 57.81833 41 SER D N 1
ATOM 26826 C CA . SER D 1 35 ? 34.11901 80.70913 -33.81439 1.000 58.45652 41 SER D CA 1
ATOM 26827 C C . SER D 1 35 ? 34.16937 79.19491 -33.91604 1.000 58.90953 41 SER D C 1
ATOM 26828 O O . SER D 1 35 ? 34.22814 78.62159 -35.00059 1.000 59.61070 41 SER D O 1
ATOM 26836 N N . ARG D 1 36 ? 34.08031 78.54415 -32.77703 1.000 56.84510 42 ARG D N 1
ATOM 26837 C CA . ARG D 1 36 ? 34.25742 77.10605 -32.70299 1.000 58.61343 42 ARG D CA 1
ATOM 26838 C C . ARG D 1 36 ? 33.12963 76.52033 -31.88545 1.000 55.52386 42 ARG D C 1
ATOM 26839 O O . ARG D 1 36 ? 32.74298 77.09427 -30.86795 1.000 57.05718 42 ARG D O 1
ATOM 26860 N N . VAL D 1 37 ? 32.58221 75.39242 -32.32964 1.000 52.29045 43 VAL D N 1
ATOM 26861 C CA . VAL D 1 37 ? 31.37556 74.88919 -31.68145 1.000 52.22117 43 VAL D CA 1
ATOM 26862 C C . VAL D 1 37 ? 31.38117 73.36510 -31.66318 1.000 52.56622 43 VAL D C 1
ATOM 26863 O O . VAL D 1 37 ? 32.00775 72.72345 -32.50123 1.000 55.88055 43 VAL D O 1
ATOM 26876 N N . SER D 1 38 ? 30.71686 72.76276 -30.66733 1.000 52.25008 44 SER D N 1
ATOM 26877 C CA . SER D 1 38 ? 30.93292 71.34359 -30.36980 1.000 50.42326 44 SER D CA 1
ATOM 26878 C C . SER D 1 38 ? 29.65053 70.57384 -30.16001 1.000 47.49369 44 SER D C 1
ATOM 26879 O O . SER D 1 38 ? 28.66538 71.11551 -29.68351 1.000 50.77085 44 SER D O 1
ATOM 26887 N N . PHE D 1 39 ? 29.72494 69.26383 -30.36773 1.000 47.55635 45 PHE D N 1
ATOM 26888 C CA . PHE D 1 39 ? 28.57728 68.41136 -30.04023 1.000 51.08399 45 PHE D CA 1
ATOM 26889 C C . PHE D 1 39 ? 29.05520 66.96136 -29.89383 1.000 50.17848 45 PHE D C 1
ATOM 26890 O O . PHE D 1 39 ? 30.23501 66.65772 -30.10121 1.000 49.17448 45 PHE D O 1
ATOM 26907 N N . GLN D 1 40 ? 28.14033 66.06715 -29.47710 1.000 50.71790 46 GLN D N 1
ATOM 26908 C CA . GLN D 1 40 ? 28.49365 64.67086 -29.23467 1.000 51.23452 46 GLN D CA 1
ATOM 26909 C C . GLN D 1 40 ? 27.63327 63.75127 -30.09090 1.000 50.46712 46 GLN D C 1
ATOM 26910 O O . GLN D 1 40 ? 26.47793 64.06896 -30.41654 1.000 50.34195 46 GLN D O 1
ATOM 26924 N N . VAL D 1 41 ? 28.24055 62.62124 -30.46301 1.000 49.89332 47 VAL D N 1
ATOM 26925 C CA . VAL D 1 41 ? 27.58177 61.52775 -31.16557 1.000 50.89852 47 VAL D CA 1
ATOM 26926 C C . VAL D 1 41 ? 27.66127 60.34170 -30.20900 1.000 51.44430 47 VAL D C 1
ATOM 26927 O O . VAL D 1 41 ? 28.74440 59.78519 -29.98708 1.000 50.35373 47 VAL D O 1
ATOM 26940 N N . ALA D 1 42 ? 26.53790 59.98316 -29.60282 1.000 49.99060 48 ALA D N 1
ATOM 26941 C CA . ALA D 1 42 ? 26.48548 58.94305 -28.58799 1.000 51.08172 48 ALA D CA 1
ATOM 26942 C C . ALA D 1 42 ? 25.99167 57.63699 -29.18830 1.000 52.44070 48 ALA D C 1
ATOM 26943 O O . ALA D 1 42 ? 25.30426 57.62892 -30.21952 1.000 52.22016 48 ALA D O 1
ATOM 26950 N N . PHE D 1 43 ? 26.29624 56.53087 -28.49199 1.000 53.31890 49 PHE D N 1
ATOM 26951 C CA . PHE D 1 43 ? 26.00866 55.20022 -29.01605 1.000 51.19529 49 PHE D CA 1
ATOM 26952 C C . PHE D 1 43 ? 25.96110 54.26171 -27.83366 1.000 51.03453 49 PHE D C 1
ATOM 26953 O O . PHE D 1 43 ? 26.66362 54.46492 -26.83409 1.000 50.51720 49 PHE D O 1
ATOM 26970 N N . ARG D 1 44 ? 25.06709 53.28020 -27.91776 1.000 51.61447 50 ARG D N 1
ATOM 26971 C CA . ARG D 1 44 ? 24.96722 52.25517 -26.88580 1.000 51.51772 50 ARG D CA 1
ATOM 26972 C C . ARG D 1 44 ? 24.57285 50.93375 -27.51427 1.000 49.78749 50 ARG D C 1
ATOM 26973 O O . ARG D 1 44 ? 23.45455 50.80262 -28.02434 1.000 53.91128 50 ARG D O 1
ATOM 26994 N N . SER D 1 45 ? 25.47073 49.96260 -27.42833 1.000 50.87625 51 SER D N 1
ATOM 26995 C CA . SER D 1 45 ? 25.22439 48.62438 -27.92792 1.000 52.34138 51 SER D CA 1
ATOM 26996 C C . SER D 1 45 ? 24.30415 47.85871 -26.99982 1.000 52.20800 51 SER D C 1
ATOM 26997 O O . SER D 1 45 ? 24.54826 47.78211 -25.80384 1.000 54.01702 51 SER D O 1
ATOM 27005 N N . ASN D 1 46 ? 23.28429 47.23234 -27.56535 1.000 53.36691 52 ASN D N 1
ATOM 27006 C CA . ASN D 1 46 ? 22.39107 46.36551 -26.81927 1.000 54.36889 52 ASN D CA 1
ATOM 27007 C C . ASN D 1 46 ? 22.65997 44.88861 -27.09702 1.000 54.38796 52 ASN D C 1
ATOM 27008 O O . ASN D 1 46 ? 21.72963 44.08146 -27.05444 1.000 52.04572 52 ASN D O 1
ATOM 27019 N N . MET D 1 47 ? 23.91095 44.53509 -27.43477 1.000 54.57566 53 MET D N 1
ATOM 27020 C CA . MET D 1 47 ? 24.30821 43.19647 -27.87201 1.000 54.15914 53 MET D CA 1
ATOM 27021 C C . MET D 1 47 ? 25.28029 42.56326 -26.87440 1.000 52.96145 53 MET D C 1
ATOM 27022 O O . MET D 1 47 ? 26.21677 43.23058 -26.42861 1.000 52.45371 53 MET D O 1
ATOM 27036 N N . LYS D 1 48 ? 25.09462 41.24970 -26.59470 1.000 54.41358 54 LYS D N 1
ATOM 27037 C CA . LYS D 1 48 ? 26.01399 40.46243 -25.76582 1.000 51.93916 54 LYS D CA 1
ATOM 27038 C C . LYS D 1 48 ? 27.44542 40.52060 -26.26605 1.000 53.55250 54 LYS D C 1
ATOM 27039 O O . LYS D 1 48 ? 28.39116 40.35137 -25.48095 1.000 51.07266 54 LYS D O 1
ATOM 27058 N N . ASP D 1 49 ? 27.61818 40.61348 -27.58339 1.000 53.64215 55 ASP D N 1
ATOM 27059 C CA . ASP D 1 49 ? 28.91854 40.46714 -28.21450 1.000 53.67078 55 ASP D CA 1
ATOM 27060 C C . ASP D 1 49 ? 29.45333 41.84040 -28.58518 1.000 50.10977 55 ASP D C 1
ATOM 27061 O O . ASP D 1 49 ? 28.69781 42.72717 -28.96292 1.000 54.77721 55 ASP D O 1
ATOM 27070 N N . GLN D 1 50 ? 30.74066 42.04362 -28.38214 1.000 52.70011 56 GLN D N 1
ATOM 27071 C CA . GLN D 1 50 ? 31.29916 43.35239 -28.66224 1.000 56.99258 56 GLN D CA 1
ATOM 27072 C C . GLN D 1 50 ? 31.49686 43.54312 -30.16733 1.000 58.10275 56 GLN D C 1
ATOM 27073 O O . GLN D 1 50 ? 31.59860 42.58381 -30.93728 1.000 56.85727 56 GLN D O 1
ATOM 27087 N N . THR D 1 51 ? 31.57677 44.80169 -30.58234 1.000 59.30375 57 THR D N 1
ATOM 27088 C CA . THR D 1 51 ? 31.64376 45.09498 -32.01248 1.000 60.02792 57 THR D CA 1
ATOM 27089 C C . THR D 1 51 ? 32.48218 46.35250 -32.20932 1.000 60.82301 57 THR D C 1
ATOM 27090 O O . THR D 1 51 ? 32.97294 46.93033 -31.25079 1.000 60.59714 57 THR D O 1
ATOM 27101 N N . HIS D 1 52 ? 32.76961 46.70217 -33.45607 1.000 62.33360 58 HIS D N 1
ATOM 27102 C CA . HIS D 1 52 ? 33.43547 47.97098 -33.75716 1.000 61.61269 58 HIS D CA 1
ATOM 27103 C C . HIS D 1 52 ? 32.42169 49.04614 -34.17508 1.000 57.84634 58 HIS D C 1
ATOM 27104 O O . HIS D 1 52 ? 31.32625 48.75333 -34.65963 1.000 57.36332 58 HIS D O 1
ATOM 27118 N N . ILE D 1 53 ? 32.78213 50.30118 -33.96843 1.000 55.48153 59 ILE D N 1
ATOM 27119 C CA . ILE D 1 53 ? 31.93823 51.39239 -34.42419 1.000 55.68532 59 ILE D CA 1
ATOM 27120 C C . ILE D 1 53 ? 32.82372 52.55277 -34.87410 1.000 55.82631 59 ILE D C 1
ATOM 27121 O O . ILE D 1 53 ? 33.89007 52.80737 -34.29087 1.000 55.98485 59 ILE D O 1
ATOM 27137 N N . SER D 1 54 ? 32.39231 53.20855 -35.96877 1.000 54.77869 60 SER D N 1
ATOM 27138 C CA . SER D 1 54 ? 33.11368 54.27065 -36.66034 1.000 55.16798 60 SER D CA 1
ATOM 27139 C C . SER D 1 54 ? 32.25266 55.49690 -36.83076 1.000 54.96664 60 SER D C 1
ATOM 27140 O O . SER D 1 54 ? 31.10155 55.40018 -37.26650 1.000 59.07782 60 SER D O 1
ATOM 27148 N N . CYS D 1 55 ? 32.85148 56.64028 -36.58835 1.000 52.86184 61 CYS D N 1
ATOM 27149 C CA . CYS D 1 55 ? 32.18388 57.92692 -36.66845 1.000 57.03426 61 CYS D CA 1
ATOM 27150 C C . CYS D 1 55 ? 32.80862 58.74405 -37.79494 1.000 55.20290 61 CYS D C 1
ATOM 27151 O O . CYS D 1 55 ? 34.03445 58.83544 -37.89809 1.000 59.04379 61 CYS D O 1
ATOM 27159 N N . SER D 1 56 ? 31.98547 59.34945 -38.63574 1.000 55.67153 62 SER D N 1
ATOM 27160 C CA . SER D 1 56 ? 32.55694 60.16566 -39.69347 1.000 58.69981 62 SER D CA 1
ATOM 27161 C C . SER D 1 56 ? 31.56061 61.22695 -40.10668 1.000 61.19882 62 SER D C 1
ATOM 27162 O O . SER D 1 56 ? 30.36776 61.14814 -39.79657 1.000 61.07286 62 SER D O 1
ATOM 27170 N N . THR D 1 57 ? 32.05833 62.24063 -40.79607 1.000 61.24724 63 THR D N 1
ATOM 27171 C CA . THR D 1 57 ? 31.16467 63.27062 -41.29167 1.000 61.35084 63 THR D CA 1
ATOM 27172 C C . THR D 1 57 ? 31.03747 63.18080 -42.80980 1.000 60.10915 63 THR D C 1
ATOM 27173 O O . THR D 1 57 ? 31.84736 62.55474 -43.49219 1.000 58.01500 63 THR D O 1
ATOM 27184 N N . GLU D 1 58 ? 29.95083 63.75481 -43.31376 1.000 60.02889 64 GLU D N 1
ATOM 27185 C CA . GLU D 1 58 ? 29.69185 63.85385 -44.74235 1.000 61.06714 64 GLU D CA 1
ATOM 27186 C C . GLU D 1 58 ? 29.09183 65.22639 -45.04178 1.000 60.87452 64 GLU D C 1
ATOM 27187 O O . GLU D 1 58 ? 28.06423 65.61542 -44.46347 1.000 56.97250 64 GLU D O 1
ATOM 27199 N N . GLY D 1 59 ? 29.75829 65.95610 -45.94408 1.000 64.11237 65 GLY D N 1
ATOM 27200 C CA . GLY D 1 59 ? 29.32905 67.27386 -46.35101 1.000 62.24872 65 GLY D CA 1
ATOM 27201 C C . GLY D 1 59 ? 29.69351 68.36718 -45.38554 1.000 61.27070 65 GLY D C 1
ATOM 27202 O O . GLY D 1 59 ? 29.05208 69.41524 -45.39488 1.000 62.78721 65 GLY D O 1
ATOM 27206 N N . ALA D 1 60 ? 30.69587 68.15153 -44.53958 1.000 65.33583 66 ALA D N 1
ATOM 27207 C CA . ALA D 1 60 ? 31.10040 69.11114 -43.52086 1.000 62.28903 66 ALA D CA 1
ATOM 27208 C C . ALA D 1 60 ? 32.47083 69.72617 -43.81001 1.000 64.57125 66 ALA D C 1
ATOM 27209 O O . ALA D 1 60 ? 33.06600 70.34518 -42.93181 1.000 63.67170 66 ALA D O 1
ATOM 27216 N N . GLU D 1 61 ? 32.96724 69.58197 -45.04077 1.000 65.90416 67 GLU D N 1
ATOM 27217 C CA . GLU D 1 61 ? 34.35304 69.91404 -45.35576 1.000 65.14736 67 GLU D CA 1
ATOM 27218 C C . GLU D 1 61 ? 34.67238 71.37597 -45.04447 1.000 67.14668 67 GLU D C 1
ATOM 27219 O O . GLU D 1 61 ? 35.75585 71.67860 -44.51923 1.000 66.58253 67 GLU D O 1
ATOM 27231 N N . THR D 1 62 ? 33.71534 72.28948 -45.28914 1.000 66.96219 68 THR D N 1
ATOM 27232 C CA . THR D 1 62 ? 33.92243 73.71775 -45.04904 1.000 65.39931 68 THR D CA 1
ATOM 27233 C C . THR D 1 62 ? 34.00943 74.07874 -43.57030 1.000 67.33952 68 THR D C 1
ATOM 27234 O O . THR D 1 62 ? 34.44204 75.19510 -43.25980 1.000 66.59440 68 THR D O 1
ATOM 27245 N N . LEU D 1 63 ? 33.64560 73.16265 -42.65968 1.000 67.44258 69 LEU D N 1
ATOM 27246 C CA . LEU D 1 63 ? 33.67764 73.39598 -41.21682 1.000 63.82823 69 LEU D CA 1
ATOM 27247 C C . LEU D 1 63 ? 34.85637 72.72741 -40.54035 1.000 61.62076 69 LEU D C 1
ATOM 27248 O O . LEU D 1 63 ? 34.89797 72.67245 -39.31082 1.000 61.21526 69 LEU D O 1
ATOM 27264 N N . HIS D 1 64 ? 35.79285 72.19728 -41.32145 1.000 64.96427 70 HIS D N 1
ATOM 27265 C CA . HIS D 1 64 ? 36.98204 71.48128 -40.86986 1.000 62.57725 70 HIS D CA 1
ATOM 27266 C C . HIS D 1 64 ? 36.68921 70.63628 -39.63576 1.000 59.95700 70 HIS D C 1
ATOM 27267 O O . HIS D 1 64 ? 37.32654 70.79728 -38.58557 1.000 57.08366 70 HIS D O 1
ATOM 27281 N N . PRO D 1 65 ? 35.77120 69.67860 -39.74407 1.000 60.25553 71 PRO D N 1
ATOM 27282 C CA . PRO D 1 65 ? 35.36462 68.89915 -38.59076 1.000 57.97998 71 PRO D CA 1
ATOM 27283 C C . PRO D 1 65 ? 36.52908 68.12397 -38.00180 1.000 57.65758 71 PRO D C 1
ATOM 27284 O O . PRO D 1 65 ? 37.49521 67.77966 -38.67850 1.000 57.41380 71 PRO D O 1
ATOM 27295 N N . ARG D 1 66 ? 36.42717 67.87806 -36.70995 1.000 55.11933 72 ARG D N 1
ATOM 27296 C CA . ARG D 1 66 ? 37.40429 67.09641 -35.98929 1.000 54.03587 72 ARG D CA 1
ATOM 27297 C C . ARG D 1 66 ? 36.64208 66.10665 -35.11884 1.000 51.32980 72 ARG D C 1
ATOM 27298 O O . ARG D 1 66 ? 35.73911 66.49981 -34.37705 1.000 50.53169 72 ARG D O 1
ATOM 27319 N N . VAL D 1 67 ? 37.02217 64.83816 -35.19344 1.000 52.12630 73 VAL D N 1
ATOM 27320 C CA . VAL D 1 67 ? 36.28712 63.75451 -34.56603 1.000 51.12567 73 VAL D CA 1
ATOM 27321 C C . VAL D 1 67 ? 37.20554 63.08490 -33.57239 1.000 51.07957 73 VAL D C 1
ATOM 27322 O O . VAL D 1 67 ? 38.24359 62.53491 -33.95759 1.000 51.42770 73 VAL D O 1
ATOM 27335 N N . ARG D 1 68 ? 36.79346 63.06920 -32.30790 1.000 52.69452 74 ARG D N 1
ATOM 27336 C CA . ARG D 1 68 ? 37.56585 62.46883 -31.23413 1.000 50.76888 74 ARG D CA 1
ATOM 27337 C C . ARG D 1 68 ? 36.65320 61.55377 -30.44459 1.000 50.95455 74 ARG D C 1
ATOM 27338 O O . ARG D 1 68 ? 35.44114 61.54397 -30.64501 1.000 48.53949 74 ARG D O 1
ATOM 27359 N N . TYR D 1 69 ? 37.26093 60.73424 -29.58707 1.000 50.14517 75 TYR D N 1
ATOM 27360 C CA . TYR D 1 69 ? 36.55628 59.74080 -28.77847 1.000 48.03341 75 TYR D CA 1
ATOM 27361 C C . TYR D 1 69 ? 36.61788 60.17183 -27.33458 1.000 46.71209 75 TYR D C 1
ATOM 27362 O O . TYR D 1 69 ? 37.69361 60.55266 -26.85762 1.000 47.37186 75 TYR D O 1
ATOM 27380 N N . VAL D 1 70 ? 35.48066 60.12123 -26.64298 1.000 45.42826 76 VAL D N 1
ATOM 27381 C CA . VAL D 1 70 ? 35.46292 60.50354 -25.24253 1.000 44.80382 76 VAL D CA 1
ATOM 27382 C C . VAL D 1 70 ? 35.90218 59.31721 -24.39729 1.000 45.22736 76 VAL D C 1
ATOM 27383 O O . VAL D 1 70 ? 35.16421 58.35066 -24.24533 1.000 46.79146 76 VAL D O 1
ATOM 27396 N N . GLY D 1 71 ? 37.00957 59.45008 -23.73389 1.000 45.53111 77 GLY D N 1
ATOM 27397 C CA . GLY D 1 71 ? 37.45248 58.42648 -22.82092 1.000 44.38232 77 GLY D CA 1
ATOM 27398 C C . GLY D 1 71 ? 36.96043 58.66577 -21.43133 1.000 41.45446 77 GLY D C 1
ATOM 27399 O O . GLY D 1 71 ? 36.52691 59.75787 -21.11259 1.000 45.61212 77 GLY D O 1
ATOM 27403 N N . LEU D 1 72 ? 37.00139 57.63417 -20.61087 1.000 39.87074 78 LEU D N 1
ATOM 27404 C CA . LEU D 1 72 ? 36.53800 57.72270 -19.23909 1.000 44.28641 78 LEU D CA 1
ATOM 27405 C C . LEU D 1 72 ? 37.70003 57.62391 -18.24410 1.000 46.80505 78 LEU D C 1
ATOM 27406 O O . LEU D 1 72 ? 38.64997 56.86266 -18.45184 1.000 47.82429 78 LEU D O 1
ATOM 27422 N N . VAL D 1 73 ? 37.61186 58.36137 -17.13816 1.000 47.95187 79 VAL D N 1
ATOM 27423 C CA . VAL D 1 73 ? 38.55690 58.20134 -16.02850 1.000 47.81024 79 VAL D CA 1
ATOM 27424 C C . VAL D 1 73 ? 37.76814 57.81719 -14.78737 1.000 45.85440 79 VAL D C 1
ATOM 27425 O O . VAL D 1 73 ? 36.54225 58.01264 -14.70838 1.000 44.91675 79 VAL D O 1
ATOM 27438 N N . PRO D 1 74 ? 38.42506 57.17489 -13.83174 1.000 45.19058 80 PRO D N 1
ATOM 27439 C CA . PRO D 1 74 ? 37.72751 56.72777 -12.62418 1.000 47.37405 80 PRO D CA 1
ATOM 27440 C C . PRO D 1 74 ? 37.51378 57.90623 -11.70300 1.000 47.50235 80 PRO D C 1
ATOM 27441 O O . PRO D 1 74 ? 38.39663 58.74885 -11.56353 1.000 51.86227 80 PRO D O 1
ATOM 27452 N N . MET D 1 75 ? 36.31249 58.03059 -11.15831 1.000 48.34835 81 MET D N 1
ATOM 27453 C CA . MET D 1 75 ? 36.05952 59.01328 -10.11538 1.000 47.53589 81 MET D CA 1
ATOM 27454 C C . MET D 1 75 ? 35.64997 58.28543 -8.84298 1.000 45.23016 81 MET D C 1
ATOM 27455 O O . MET D 1 75 ? 34.50599 57.79662 -8.72825 1.000 46.08459 81 MET D O 1
ATOM 27469 N N . PRO D 1 76 ? 36.56119 58.17465 -7.87728 1.000 48.44262 82 PRO D N 1
ATOM 27470 C CA . PRO D 1 76 ? 36.28802 57.36117 -6.66673 1.000 47.50922 82 PRO D CA 1
ATOM 27471 C C . PRO D 1 76 ? 35.23102 57.91329 -5.74053 1.000 46.66930 82 PRO D C 1
ATOM 27472 O O . PRO D 1 76 ? 34.46530 57.13363 -5.15613 1.000 48.58406 82 PRO D O 1
ATOM 27483 N N . HIS D 1 77 ? 35.16842 59.23070 -5.57353 1.000 45.60311 83 HIS D N 1
ATOM 27484 C CA . HIS D 1 77 ? 34.23016 59.83917 -4.64971 1.000 47.64031 83 HIS D CA 1
ATOM 27485 C C . HIS D 1 77 ? 33.78591 61.13499 -5.28477 1.000 46.84218 83 HIS D C 1
ATOM 27486 O O . HIS D 1 77 ? 34.46273 61.65935 -6.17472 1.000 47.53093 83 HIS D O 1
ATOM 27500 N N . PHE D 1 78 ? 32.62038 61.62138 -4.84688 1.000 45.91865 84 PHE D N 1
ATOM 27501 C CA . PHE D 1 78 ? 32.24265 63.00453 -5.11599 1.000 45.35158 84 PHE D CA 1
ATOM 27502 C C . PHE D 1 78 ? 33.16525 63.92825 -4.33952 1.000 46.48985 84 PHE D C 1
ATOM 27503 O O . PHE D 1 78 ? 33.67397 63.56879 -3.27253 1.000 46.00790 84 PHE D O 1
ATOM 27520 N N . ASN D 1 79 ? 33.35668 65.13829 -4.85975 1.000 46.64580 85 ASN D N 1
ATOM 27521 C CA . ASN D 1 79 ? 34.11026 66.13636 -4.10875 1.000 47.35042 85 ASN D CA 1
ATOM 27522 C C . ASN D 1 79 ? 33.29098 66.58527 -2.91095 1.000 47.24533 85 ASN D C 1
ATOM 27523 O O . ASN D 1 79 ? 32.06782 66.61682 -2.96916 1.000 46.99364 85 ASN D O 1
ATOM 27534 N N . THR D 1 80 ? 33.97410 66.91477 -1.81185 1.000 47.79241 86 THR D N 1
ATOM 27535 C CA . THR D 1 80 ? 33.26751 67.32399 -0.60938 1.000 50.95199 86 THR D CA 1
ATOM 27536 C C . THR D 1 80 ? 32.85019 68.77940 -0.69469 1.000 51.05713 86 THR D C 1
ATOM 27537 O O . THR D 1 80 ? 33.33737 69.54879 -1.52075 1.000 52.16086 86 THR D O 1
ATOM 27548 N N . ASP D 1 81 ? 31.94258 69.14639 0.20011 1.000 53.09168 87 ASP D N 1
ATOM 27549 C CA . ASP D 1 81 ? 31.36133 70.49123 0.26192 1.000 56.75232 87 ASP D CA 1
ATOM 27550 C C . ASP D 1 81 ? 30.66549 70.85293 -1.05259 1.000 56.02461 87 ASP D C 1
ATOM 27551 O O . ASP D 1 81 ? 30.72903 71.98372 -1.52132 1.000 57.13026 87 ASP D O 1
ATOM 27560 N N . VAL D 1 82 ? 29.95147 69.89805 -1.63885 1.000 56.57217 88 VAL D N 1
ATOM 27561 C CA . VAL D 1 82 ? 29.16825 70.18569 -2.82087 1.000 55.51670 88 VAL D CA 1
ATOM 27562 C C . VAL D 1 82 ? 27.80624 69.53945 -2.64736 1.000 54.37271 88 VAL D C 1
ATOM 27563 O O . VAL D 1 82 ? 27.68231 68.31158 -2.70689 1.000 53.33791 88 VAL D O 1
ATOM 27576 N N . SER D 1 83 ? 26.77886 70.35573 -2.51243 1.000 57.34745 89 SER D N 1
ATOM 27577 C CA . SER D 1 83 ? 25.45508 69.78709 -2.31272 1.000 57.78712 89 SER D CA 1
ATOM 27578 C C . SER D 1 83 ? 24.98319 69.06029 -3.56583 1.000 55.56125 89 SER D C 1
ATOM 27579 O O . SER D 1 83 ? 25.47323 69.31228 -4.67114 1.000 54.63727 89 SER D O 1
ATOM 27587 N N . PRO D 1 84 ? 24.02324 68.14556 -3.40955 1.000 56.38055 90 PRO D N 1
ATOM 27588 C CA . PRO D 1 84 ? 23.57241 67.35671 -4.56692 1.000 55.27876 90 PRO D CA 1
ATOM 27589 C C . PRO D 1 84 ? 22.99281 68.19764 -5.68606 1.000 57.45285 90 PRO D C 1
ATOM 27590 O O . PRO D 1 84 ? 23.06032 67.77952 -6.85439 1.000 57.71339 90 PRO D O 1
ATOM 27601 N N . GLU D 1 85 ? 22.38708 69.35033 -5.35845 1.000 56.03680 91 GLU D N 1
ATOM 27602 C CA . GLU D 1 85 ? 21.87653 70.26833 -6.37666 1.000 57.76651 91 GLU D CA 1
ATOM 27603 C C . GLU D 1 85 ? 22.97771 70.76473 -7.29146 1.000 55.50894 91 GLU D C 1
ATOM 27604 O O . GLU D 1 85 ? 22.71094 71.04681 -8.45573 1.000 55.53174 91 GLU D O 1
ATOM 27616 N N . GLU D 1 86 ? 24.22389 70.76815 -6.82142 1.000 57.22318 92 GLU D N 1
ATOM 27617 C CA . GLU D 1 86 ? 25.34763 71.34894 -7.54375 1.000 56.69039 92 GLU D CA 1
ATOM 27618 C C . GLU D 1 86 ? 26.29062 70.30904 -8.11195 1.000 53.70069 92 GLU D C 1
ATOM 27619 O O . GLU D 1 86 ? 27.30493 70.68638 -8.69191 1.000 52.81394 92 GLU D O 1
ATOM 27631 N N . LEU D 1 87 ? 25.98190 69.02439 -7.95697 1.000 53.72283 93 LEU D N 1
ATOM 27632 C CA . LEU D 1 87 ? 26.78801 67.93054 -8.48885 1.000 52.37844 93 LEU D CA 1
ATOM 27633 C C . LEU D 1 87 ? 26.22424 67.44984 -9.81729 1.000 49.99622 93 LEU D C 1
ATOM 27634 O O . LEU D 1 87 ? 25.00695 67.34412 -9.97798 1.000 53.43504 93 LEU D O 1
ATOM 27650 N N . ASP D 1 88 ? 27.10791 67.17966 -10.76300 1.000 49.13465 94 ASP D N 1
ATOM 27651 C CA . ASP D 1 88 ? 26.77071 66.42069 -11.96079 1.000 49.05244 94 ASP D CA 1
ATOM 27652 C C . ASP D 1 88 ? 26.85076 64.92024 -11.64895 1.000 47.74582 94 ASP D C 1
ATOM 27653 O O . ASP D 1 88 ? 27.53007 64.47943 -10.72102 1.000 45.21864 94 ASP D O 1
ATOM 27662 N N . GLY D 1 89 ? 26.12217 64.13443 -12.42299 1.000 47.66591 95 GLY D N 1
ATOM 27663 C CA . GLY D 1 89 ? 26.23801 62.70817 -12.31366 1.000 47.33996 95 GLY D CA 1
ATOM 27664 C C . GLY D 1 89 ? 25.51605 62.09188 -11.14797 1.000 46.95441 95 GLY D C 1
ATOM 27665 O O . GLY D 1 89 ? 25.78862 60.94235 -10.79919 1.000 45.47495 95 GLY D O 1
ATOM 27669 N N . VAL D 1 90 ? 24.60001 62.81231 -10.51554 1.000 48.57270 96 VAL D N 1
ATOM 27670 C CA . VAL D 1 90 ? 23.80901 62.16747 -9.48476 1.000 46.54509 96 VAL D CA 1
ATOM 27671 C C . VAL D 1 90 ? 23.04376 61.00678 -10.10321 1.000 47.19975 96 VAL D C 1
ATOM 27672 O O . VAL D 1 90 ? 22.35476 61.17012 -11.11495 1.000 46.96657 96 VAL D O 1
ATOM 27685 N N . GLY D 1 91 ? 23.14930 59.83667 -9.47886 1.000 49.05720 97 GLY D N 1
ATOM 27686 C CA . GLY D 1 91 ? 22.61832 58.60047 -9.98375 1.000 45.81465 97 GLY D CA 1
ATOM 27687 C C . GLY D 1 91 ? 23.61755 57.76315 -10.74416 1.000 46.64004 97 GLY D C 1
ATOM 27688 O O . GLY D 1 91 ? 23.34793 56.58568 -10.99561 1.000 46.59790 97 GLY D O 1
ATOM 27692 N N . TYR D 1 92 ? 24.76026 58.33843 -11.09455 1.000 46.59940 98 TYR D N 1
ATOM 27693 C CA . TYR D 1 92 ? 25.78990 57.70121 -11.90987 1.000 48.58076 98 TYR D CA 1
ATOM 27694 C C . TYR D 1 92 ? 27.16080 57.66682 -11.27508 1.000 46.21832 98 TYR D C 1
ATOM 27695 O O . TYR D 1 92 ? 27.96955 56.82359 -11.63463 1.000 46.89377 98 TYR D O 1
ATOM 27713 N N . LEU D 1 93 ? 27.47447 58.61881 -10.46221 1.000 45.46304 99 LEU D N 1
ATOM 27714 C CA . LEU D 1 93 ? 28.73393 58.67371 -9.78984 1.000 45.99381 99 LEU D CA 1
ATOM 27715 C C . LEU D 1 93 ? 28.54405 58.38089 -8.30602 1.000 47.60237 99 LEU D C 1
ATOM 27716 O O . LEU D 1 93 ? 27.43491 58.50049 -7.77699 1.000 47.03973 99 LEU D O 1
ATOM 27732 N N . PRO D 1 94 ? 29.60944 58.00650 -7.59180 1.000 44.06926 100 PRO D N 1
ATOM 27733 C CA . PRO D 1 94 ? 30.96705 57.70634 -8.02880 1.000 45.74748 100 PRO D CA 1
ATOM 27734 C C . PRO D 1 94 ? 30.97808 56.60250 -9.08250 1.000 46.76345 100 PRO D C 1
ATOM 27735 O O . PRO D 1 94 ? 30.06202 55.76180 -9.06692 1.000 45.46451 100 PRO D O 1
ATOM 27746 N N . GLY D 1 95 ? 31.94744 56.63143 -9.99675 1.000 47.36241 101 GLY D N 1
ATOM 27747 C CA . GLY D 1 95 ? 31.89241 55.74328 -11.14951 1.000 44.70822 101 GLY D CA 1
ATOM 27748 C C . GLY D 1 95 ? 32.84772 56.22664 -12.22924 1.000 46.41051 101 GLY D C 1
ATOM 27749 O O . GLY D 1 95 ? 33.78732 56.96001 -11.95138 1.000 46.46337 101 GLY D O 1
ATOM 27753 N N . TRP D 1 96 ? 32.58533 55.80736 -13.46651 1.000 44.87860 102 TRP D N 1
ATOM 27754 C CA . TRP D 1 96 ? 33.38967 56.27698 -14.58183 1.000 44.51350 102 TRP D CA 1
ATOM 27755 C C . TRP D 1 96 ? 32.88228 57.64278 -15.03593 1.000 47.72406 102 TRP D C 1
ATOM 27756 O O . TRP D 1 96 ? 31.67038 57.86411 -15.13360 1.000 47.71248 102 TRP D O 1
ATOM 27777 N N . LEU D 1 97 ? 33.81431 58.56057 -15.29813 1.000 46.85833 103 LEU D N 1
ATOM 27778 C CA . LEU D 1 97 ? 33.54741 59.93962 -15.64675 1.000 44.41049 103 LEU D CA 1
ATOM 27779 C C . LEU D 1 97 ? 34.09583 60.21447 -17.03864 1.000 46.58056 103 LEU D C 1
ATOM 27780 O O . LEU D 1 97 ? 35.28784 59.98696 -17.27460 1.000 46.45580 103 LEU D O 1
ATOM 27796 N N . PRO D 1 98 ? 33.30309 60.76014 -17.95785 1.000 46.86408 104 PRO D N 1
ATOM 27797 C CA . PRO D 1 98 ? 33.84965 61.16365 -19.26221 1.000 45.52384 104 PRO D CA 1
ATOM 27798 C C . PRO D 1 98 ? 34.68637 62.42741 -19.11903 1.000 43.72164 104 PRO D C 1
ATOM 27799 O O . PRO D 1 98 ? 34.24198 63.39823 -18.50696 1.000 45.72482 104 PRO D O 1
ATOM 27810 N N . ASP D 1 99 ? 35.86443 62.44644 -19.74478 1.000 43.89733 105 ASP D N 1
ATOM 27811 C CA . ASP D 1 99 ? 36.68852 63.65564 -19.66390 1.000 45.88367 105 ASP D CA 1
ATOM 27812 C C . ASP D 1 99 ? 37.75467 63.73726 -20.76916 1.000 45.38517 105 ASP D C 1
ATOM 27813 O O . ASP D 1 99 ? 37.65753 64.62962 -21.61783 1.000 43.75545 105 ASP D O 1
ATOM 27822 N N . PRO D 1 100 ? 38.76874 62.86741 -20.81275 1.000 44.56740 106 PRO D N 1
ATOM 27823 C CA . PRO D 1 100 ? 39.76949 62.96910 -21.88929 1.000 43.77106 106 PRO D CA 1
ATOM 27824 C C . PRO D 1 100 ? 39.15069 62.77996 -23.26423 1.000 44.62713 106 PRO D C 1
ATOM 27825 O O . PRO D 1 100 ? 38.15673 62.07227 -23.44034 1.000 44.11190 106 PRO D O 1
ATOM 27836 N N . LEU D 1 101 ? 39.73813 63.47439 -24.23760 1.000 44.92578 107 LEU D N 1
ATOM 27837 C CA . LEU D 1 101 ? 39.38600 63.36413 -25.64310 1.000 45.70491 107 LEU D CA 1
ATOM 27838 C C . LEU D 1 101 ? 40.56886 62.76832 -26.38693 1.000 46.59079 107 LEU D C 1
ATOM 27839 O O . LEU D 1 101 ? 41.66948 63.33181 -26.35968 1.000 44.74630 107 LEU D O 1
ATOM 27855 N N . TYR D 1 102 ? 40.33894 61.63324 -27.03369 1.000 46.84531 108 TYR D N 1
ATOM 27856 C CA . TYR D 1 102 ? 41.39205 60.91046 -27.69659 1.000 46.82405 108 TYR D CA 1
ATOM 27857 C C . TYR D 1 102 ? 41.23648 61.04953 -29.19477 1.000 49.30587 108 TYR D C 1
ATOM 27858 O O . TYR D 1 102 ? 40.11139 61.08302 -29.70290 1.000 51.10041 108 TYR D O 1
ATOM 27876 N N . PRO D 1 103 ? 42.33543 61.11706 -29.93148 1.000 51.30555 109 PRO D N 1
ATOM 27877 C CA . PRO D 1 103 ? 42.25811 61.27983 -31.39886 1.000 50.51874 109 PRO D CA 1
ATOM 27878 C C . PRO D 1 103 ? 42.06148 59.94264 -32.10180 1.000 54.63758 109 PRO D C 1
ATOM 27879 O O . PRO D 1 103 ? 42.98038 59.38655 -32.71446 1.000 55.64581 109 PRO D O 1
ATOM 27890 N N . VAL D 1 104 ? 40.87725 59.34675 -31.92722 1.000 54.50581 110 VAL D N 1
ATOM 27891 C CA . VAL D 1 104 ? 40.45502 58.19203 -32.70808 1.000 52.84856 110 VAL D CA 1
ATOM 27892 C C . VAL D 1 104 ? 39.01737 58.40183 -33.15448 1.000 53.65962 110 VAL D C 1
ATOM 27893 O O . VAL D 1 104 ? 38.22053 59.06500 -32.47401 1.000 52.50518 110 VAL D O 1
ATOM 27906 N N . THR D 1 105 ? 38.68076 57.76598 -34.28032 1.000 54.55382 111 THR D N 1
ATOM 27907 C CA . THR D 1 105 ? 37.35606 57.82079 -34.86367 1.000 56.87294 111 THR D CA 1
ATOM 27908 C C . THR D 1 105 ? 36.69583 56.45394 -34.92796 1.000 56.69983 111 THR D C 1
ATOM 27909 O O . THR D 1 105 ? 35.54687 56.35551 -35.36609 1.000 55.91047 111 THR D O 1
ATOM 27920 N N . LYS D 1 106 ? 37.37810 55.41663 -34.47246 1.000 54.54243 112 LYS D N 1
ATOM 27921 C CA . LYS D 1 106 ? 36.88241 54.05539 -34.44898 1.000 55.39540 112 LYS D CA 1
ATOM 27922 C C . LYS D 1 106 ? 37.20333 53.49577 -33.07416 1.000 54.47720 112 LYS D C 1
ATOM 27923 O O . LYS D 1 106 ? 38.31746 53.66860 -32.57955 1.000 56.18999 112 LYS D O 1
ATOM 27942 N N . THR D 1 107 ? 36.25801 52.79251 -32.47176 1.000 55.06053 113 THR D N 1
ATOM 27943 C CA . THR D 1 107 ? 36.53446 52.13372 -31.19851 1.000 54.19335 113 THR D CA 1
ATOM 27944 C C . THR D 1 107 ? 35.76536 50.80900 -31.15199 1.000 54.84105 113 THR D C 1
ATOM 27945 O O . THR D 1 107 ? 35.04975 50.43320 -32.08846 1.000 55.77626 113 THR D O 1
ATOM 27956 N N . GLU D 1 108 ? 35.96685 50.06576 -30.07544 1.000 53.99587 114 GLU D N 1
ATOM 27957 C CA . GLU D 1 108 ? 35.17448 48.88122 -29.79044 1.000 55.60733 114 GLU D CA 1
ATOM 27958 C C . GLU D 1 108 ? 33.97948 49.29939 -28.93976 1.000 52.35888 114 GLU D C 1
ATOM 27959 O O . GLU D 1 108 ? 34.15252 49.99989 -27.94667 1.000 50.70301 114 GLU D O 1
ATOM 27971 N N . ALA D 1 109 ? 32.77419 48.93613 -29.38318 1.000 54.47109 115 ALA D N 1
ATOM 27972 C CA . ALA D 1 109 ? 31.55310 49.06728 -28.59716 1.000 53.28092 115 ALA D CA 1
ATOM 27973 C C . ALA D 1 109 ? 31.36003 47.87925 -27.67724 1.000 54.04994 115 ALA D C 1
ATOM 27974 O O . ALA D 1 109 ? 31.32466 46.71778 -28.12596 1.000 57.18411 115 ALA D O 1
ATOM 27981 N N . HIS D 1 110 ? 31.18001 48.17083 -26.42483 1.000 52.37579 116 HIS D N 1
ATOM 27982 C CA . HIS D 1 110 ? 31.06273 47.15098 -25.40468 1.000 50.66729 116 HIS D CA 1
ATOM 27983 C C . HIS D 1 110 ? 29.61568 46.92633 -24.97901 1.000 49.26503 116 HIS D C 1
ATOM 27984 O O . HIS D 1 110 ? 28.78091 47.82573 -25.06193 1.000 49.61271 116 HIS D O 1
ATOM 27998 N N . PRO D 1 111 ? 29.28904 45.74913 -24.45211 1.000 50.32314 117 PRO D N 1
ATOM 27999 C CA . PRO D 1 111 ? 27.88423 45.47441 -24.11768 1.000 50.92488 117 PRO D CA 1
ATOM 28000 C C . PRO D 1 111 ? 27.31925 46.45820 -23.09504 1.000 51.37076 117 PRO D C 1
ATOM 28001 O O . PRO D 1 111 ? 27.91366 46.69991 -22.03559 1.000 50.32988 117 PRO D O 1
ATOM 28012 N N . PHE D 1 112 ? 26.19528 47.08236 -23.46716 1.000 49.22802 118 PHE D N 1
ATOM 28013 C CA . PHE D 1 112 ? 25.29337 47.76865 -22.53456 1.000 52.08525 118 PHE D CA 1
ATOM 28014 C C . PHE D 1 112 ? 25.95758 48.96431 -21.86220 1.000 52.75998 118 PHE D C 1
ATOM 28015 O O . PHE D 1 112 ? 25.70258 49.25295 -20.69259 1.000 53.97481 118 PHE D O 1
ATOM 28032 N N . GLU D 1 113 ? 26.79334 49.66901 -22.62978 1.000 50.85451 119 GLU D N 1
ATOM 28033 C CA . GLU D 1 113 ? 27.67359 50.74037 -22.16578 1.000 49.76737 119 GLU D CA 1
ATOM 28034 C C . GLU D 1 113 ? 27.53284 51.94323 -23.10631 1.000 50.98427 119 GLU D C 1
ATOM 28035 O O . GLU D 1 113 ? 27.87359 51.85520 -24.29336 1.000 50.85208 119 GLU D O 1
ATOM 28047 N N . SER D 1 114 ? 27.03596 53.06780 -22.58660 1.000 50.89861 120 SER D N 1
ATOM 28048 C CA . SER D 1 114 ? 26.83102 54.27505 -23.38460 1.000 50.98470 120 SER D CA 1
ATOM 28049 C C . SER D 1 114 ? 28.11333 55.09674 -23.44328 1.000 49.31944 120 SER D C 1
ATOM 28050 O O . SER D 1 114 ? 28.66900 55.45396 -22.39250 1.000 49.52362 120 SER D O 1
ATOM 28058 N N . ARG D 1 115 ? 28.57587 55.39516 -24.66975 1.000 48.05202 121 ARG D N 1
ATOM 28059 C CA . ARG D 1 115 ? 29.78560 56.18062 -24.89726 1.000 46.08099 121 ARG D CA 1
ATOM 28060 C C . ARG D 1 115 ? 29.52102 57.22046 -25.99029 1.000 47.63298 121 ARG D C 1
ATOM 28061 O O . ARG D 1 115 ? 28.46001 57.23513 -26.62532 1.000 49.97522 121 ARG D O 1
ATOM 28082 N N . SER D 1 116 ? 30.48750 58.10424 -26.24117 1.000 46.12215 122 SER D N 1
ATOM 28083 C CA . SER D 1 116 ? 30.26688 59.12901 -27.26019 1.000 48.55463 122 SER D CA 1
ATOM 28084 C C . SER D 1 116 ? 31.56917 59.57294 -27.92208 1.000 48.09624 122 SER D C 1
ATOM 28085 O O . SER D 1 116 ? 32.62862 59.58504 -27.28927 1.000 45.14628 122 SER D O 1
ATOM 28093 N N . PHE D 1 117 ? 31.46194 59.96790 -29.20873 1.000 47.88573 123 PHE D N 1
ATOM 28094 C CA . PHE D 1 117 ? 32.47739 60.78463 -29.85369 1.000 46.94553 123 PHE D CA 1
ATOM 28095 C C . PHE D 1 117 ? 32.16418 62.28064 -29.68471 1.000 47.99583 123 PHE D C 1
ATOM 28096 O O . PHE D 1 117 ? 31.00222 62.69701 -29.53996 1.000 49.05602 123 PHE D O 1
ATOM 28113 N N . TRP D 1 118 ? 33.22761 63.08068 -29.70319 1.000 46.65371 124 TRP D N 1
ATOM 28114 C CA . TRP D 1 118 ? 33.18986 64.53165 -29.55336 1.000 47.84360 124 TRP D CA 1
ATOM 28115 C C . TRP D 1 118 ? 33.60987 65.15659 -30.87995 1.000 49.65484 124 TRP D C 1
ATOM 28116 O O . TRP D 1 118 ? 34.72889 64.90330 -31.36432 1.000 48.34871 124 TRP D O 1
ATOM 28137 N N . ILE D 1 119 ? 32.74227 65.99186 -31.45980 1.000 48.26706 125 ILE D N 1
ATOM 28138 C CA . ILE D 1 119 ? 33.02696 66.60721 -32.75090 1.000 48.35190 125 ILE D CA 1
ATOM 28139 C C . ILE D 1 119 ? 33.12362 68.11533 -32.56414 1.000 48.93203 125 ILE D C 1
ATOM 28140 O O . ILE D 1 119 ? 32.26530 68.72762 -31.90404 1.000 48.76673 125 ILE D O 1
ATOM 28156 N N . THR D 1 120 ? 34.19221 68.69315 -33.13662 1.000 50.03782 126 THR D N 1
ATOM 28157 C CA . THR D 1 120 ? 34.53290 70.11138 -33.04913 1.000 51.01700 126 THR D CA 1
ATOM 28158 C C . THR D 1 120 ? 34.43586 70.72109 -34.45325 1.000 53.41243 126 THR D C 1
ATOM 28159 O O . THR D 1 120 ? 35.05575 70.21350 -35.39643 1.000 53.93199 126 THR D O 1
ATOM 28170 N N . LEU D 1 121 ? 33.68701 71.82248 -34.58515 1.000 52.60056 127 LEU D N 1
ATOM 28171 C CA . LEU D 1 121 ? 33.44947 72.50952 -35.84791 1.000 55.31401 127 LEU D CA 1
ATOM 28172 C C . LEU D 1 121 ? 34.10803 73.88218 -35.81119 1.000 58.48449 127 LEU D C 1
ATOM 28173 O O . LEU D 1 121 ? 34.05775 74.57801 -34.78715 1.000 59.11211 127 LEU D O 1
ATOM 28189 N N . GLN D 1 122 ? 34.70907 74.27647 -36.93115 1.000 58.79201 128 GLN D N 1
ATOM 28190 C CA . GLN D 1 122 ? 35.28799 75.61267 -37.10585 1.000 60.96094 128 GLN D CA 1
ATOM 28191 C C . GLN D 1 122 ? 34.35609 76.41892 -37.96712 1.000 59.35052 128 GLN D C 1
ATOM 28192 O O . GLN D 1 122 ? 34.21074 76.12619 -39.16278 1.000 62.38411 128 GLN D O 1
ATOM 28206 N N . ILE D 1 123 ? 33.73917 77.45195 -37.43440 1.000 59.90464 129 ILE D N 1
ATOM 28207 C CA . ILE D 1 123 ? 32.86012 78.30449 -38.21072 1.000 61.21284 129 ILE D CA 1
ATOM 28208 C C . ILE D 1 123 ? 33.69232 79.46370 -38.76363 1.000 61.31648 129 ILE D C 1
ATOM 28209 O O . ILE D 1 123 ? 34.03692 80.37284 -37.98266 1.000 60.03567 129 ILE D O 1
ATOM 28225 N N . PRO D 1 124 ? 34.03118 79.46949 -40.04839 1.000 60.91219 130 PRO D N 1
ATOM 28226 C CA . PRO D 1 124 ? 34.89429 80.51758 -40.60326 1.000 62.44604 130 PRO D CA 1
ATOM 28227 C C . PRO D 1 124 ? 34.18807 81.85601 -40.72023 1.000 64.18900 130 PRO D C 1
ATOM 28228 O O . PRO D 1 124 ? 32.98369 81.91290 -40.95838 1.000 67.08851 130 PRO D O 1
ATOM 28239 N N . ALA D 1 125 ? 34.96585 82.94712 -40.64746 1.000 64.86755 131 ALA D N 1
ATOM 28240 C CA . ALA D 1 125 ? 34.38754 84.29973 -40.78375 1.000 68.94724 131 ALA D CA 1
ATOM 28241 C C . ALA D 1 125 ? 33.67048 84.51450 -42.11501 1.000 71.37961 131 ALA D C 1
ATOM 28242 O O . ALA D 1 125 ? 32.72220 85.30340 -42.19275 1.000 70.66747 131 ALA D O 1
ATOM 28249 N N . SER D 1 126 ? 34.13528 83.85011 -43.16891 1.000 73.68024 132 SER D N 1
ATOM 28250 C CA . SER D 1 126 ? 33.64974 84.00256 -44.53151 1.000 73.52575 132 SER D CA 1
ATOM 28251 C C . SER D 1 126 ? 32.41657 83.17460 -44.84340 1.000 72.93423 132 SER D C 1
ATOM 28252 O O . SER D 1 126 ? 31.91633 83.24718 -45.97077 1.000 75.27387 132 SER D O 1
ATOM 28260 N N . LEU D 1 127 ? 31.93989 82.36396 -43.91545 1.000 71.93845 133 LEU D N 1
ATOM 28261 C CA . LEU D 1 127 ? 30.80328 81.50457 -44.22096 1.000 74.54221 133 LEU D CA 1
ATOM 28262 C C . LEU D 1 127 ? 29.55819 82.37815 -44.41524 1.000 72.65998 133 LEU D C 1
ATOM 28263 O O . LEU D 1 127 ? 29.38953 83.39325 -43.73532 1.000 73.23421 133 LEU D O 1
ATOM 28279 N N . SER D 1 128 ? 28.67705 81.99412 -45.34612 1.000 72.43701 134 SER D N 1
ATOM 28280 C CA . SER D 1 128 ? 27.42541 82.75808 -45.53134 1.000 72.29689 134 SER D CA 1
ATOM 28281 C C . SER D 1 128 ? 26.49330 82.52372 -44.33679 1.000 74.25924 134 SER D C 1
ATOM 28282 O O . SER D 1 128 ? 26.21990 81.36947 -43.98872 1.000 76.04298 134 SER D O 1
ATOM 28290 N N . PRO D 1 129 ? 25.93525 83.56665 -43.72402 1.000 71.10746 135 PRO D N 1
ATOM 28291 C CA . PRO D 1 129 ? 25.01134 83.34659 -42.60508 1.000 68.45905 135 PRO D CA 1
ATOM 28292 C C . PRO D 1 129 ? 23.79340 82.55385 -43.03852 1.000 67.03757 135 PRO D C 1
ATOM 28293 O O . PRO D 1 129 ? 23.49420 82.42167 -44.22401 1.000 66.11976 135 PRO D O 1
ATOM 28304 N N . GLY D 1 130 ? 23.09265 82.02966 -42.04541 1.000 64.72760 136 GLY D N 1
ATOM 28305 C CA . GLY D 1 130 ? 21.95978 81.16008 -42.24998 1.000 64.75965 136 GLY D CA 1
ATOM 28306 C C . GLY D 1 130 ? 22.30596 79.72058 -41.91584 1.000 68.63290 136 GLY D C 1
ATOM 28307 O O . GLY D 1 130 ? 23.33322 79.41723 -41.30396 1.000 67.49292 136 GLY D O 1
ATOM 28311 N N . ILE D 1 131 ? 21.44801 78.81982 -42.36081 1.000 68.79244 137 ILE D N 1
ATOM 28312 C CA . ILE D 1 131 ? 21.52377 77.43198 -41.95049 1.000 67.40135 137 ILE D CA 1
ATOM 28313 C C . ILE D 1 131 ? 22.51120 76.70535 -42.85287 1.000 68.59774 137 ILE D C 1
ATOM 28314 O O . ILE D 1 131 ? 22.44364 76.81285 -44.07636 1.000 67.46148 137 ILE D O 1
ATOM 28330 N N . HIS D 1 132 ? 23.48240 76.03112 -42.23589 1.000 67.73547 138 HIS D N 1
ATOM 28331 C CA . HIS D 1 132 ? 24.39048 75.10764 -42.90382 1.000 66.36289 138 HIS D CA 1
ATOM 28332 C C . HIS D 1 132 ? 24.19366 73.74455 -42.27236 1.000 65.60241 138 HIS D C 1
ATOM 28333 O O . HIS D 1 132 ? 24.23602 73.63393 -41.04795 1.000 66.10387 138 HIS D O 1
ATOM 28347 N N . ASP D 1 133 ? 24.03958 72.70278 -43.07960 1.000 64.69209 139 ASP D N 1
ATOM 28348 C CA . ASP D 1 133 ? 23.79617 71.38363 -42.52610 1.000 63.45488 139 ASP D CA 1
ATOM 28349 C C . ASP D 1 133 ? 24.85159 70.41137 -43.03019 1.000 61.93287 139 ASP D C 1
ATOM 28350 O O . ASP D 1 133 ? 25.49221 70.62280 -44.06420 1.000 59.04172 139 ASP D O 1
ATOM 28359 N N . PHE D 1 134 ? 25.01008 69.33014 -42.27319 1.000 62.89024 140 PHE D N 1
ATOM 28360 C CA . PHE D 1 134 ? 25.85383 68.22643 -42.69116 1.000 61.93877 140 PHE D CA 1
ATOM 28361 C C . PHE D 1 134 ? 25.31340 66.96263 -42.05206 1.000 61.54577 140 PHE D C 1
ATOM 28362 O O . PHE D 1 134 ? 24.33209 66.99478 -41.29679 1.000 61.13091 140 PHE D O 1
ATOM 28379 N N . HIS D 1 135 ? 25.95474 65.83848 -42.37279 1.000 60.58023 141 HIS D N 1
ATOM 28380 C CA . HIS D 1 135 ? 25.55585 64.55989 -41.81272 1.000 61.47170 141 HIS D CA 1
ATOM 28381 C C . HIS D 1 135 ? 26.70219 63.88554 -41.08614 1.000 61.02410 141 HIS D C 1
ATOM 28382 O O . HIS D 1 135 ? 27.87908 64.09475 -41.39522 1.000 61.51591 141 HIS D O 1
ATOM 28396 N N . VAL D 1 136 ? 26.32680 63.10026 -40.08210 1.000 63.85237 142 VAL D N 1
ATOM 28397 C CA . VAL D 1 136 ? 27.23741 62.22426 -39.35555 1.000 61.88675 142 VAL D CA 1
ATOM 28398 C C . VAL D 1 136 ? 26.84878 60.78883 -39.67543 1.000 59.45643 142 VAL D C 1
ATOM 28399 O O . VAL D 1 136 ? 25.67261 60.43612 -39.60304 1.000 59.73490 142 VAL D O 1
ATOM 28412 N N . ARG D 1 137 ? 27.82523 59.96370 -40.01894 1.000 57.32411 143 ARG D N 1
ATOM 28413 C CA . ARG D 1 137 ? 27.57975 58.55847 -40.29073 1.000 59.19384 143 ARG D CA 1
ATOM 28414 C C . ARG D 1 137 ? 28.26071 57.67996 -39.25002 1.000 58.60630 143 ARG D C 1
ATOM 28415 O O . ARG D 1 137 ? 29.47066 57.78028 -39.02517 1.000 57.90250 143 ARG D O 1
ATOM 28436 N N . MET D 1 138 ? 27.47631 56.79346 -38.65926 1.000 58.21563 144 MET D N 1
ATOM 28437 C CA . MET D 1 138 ? 27.94487 55.80203 -37.71293 1.000 59.31011 144 MET D CA 1
ATOM 28438 C C . MET D 1 138 ? 27.84542 54.43518 -38.38275 1.000 58.97188 144 MET D C 1
ATOM 28439 O O . MET D 1 138 ? 26.80772 54.11216 -38.95722 1.000 56.70193 144 MET D O 1
ATOM 28453 N N . ARG D 1 139 ? 28.94571 53.66134 -38.33327 1.000 59.18151 145 ARG D N 1
ATOM 28454 C CA . ARG D 1 139 ? 29.05530 52.33899 -38.96479 1.000 60.12045 145 ARG D CA 1
ATOM 28455 C C . ARG D 1 139 ? 29.53538 51.25182 -37.99086 1.000 57.56683 145 ARG D C 1
ATOM 28456 O O . ARG D 1 139 ? 30.57187 51.40275 -37.33692 1.000 53.18760 145 ARG D O 1
ATOM 28477 N N . TRP D 1 140 ? 28.82386 50.12677 -37.95481 1.000 60.59462 146 TRP D N 1
ATOM 28478 C CA . TRP D 1 140 ? 29.16736 49.04367 -37.04292 1.000 62.69034 146 TRP D CA 1
ATOM 28479 C C . TRP D 1 140 ? 28.76341 47.71760 -37.66685 1.000 65.37549 146 TRP D C 1
ATOM 28480 O O . TRP D 1 140 ? 28.30769 47.66702 -38.80128 1.000 67.44778 146 TRP D O 1
ATOM 28501 N N . GLN D 1 141 ? 28.96071 46.63388 -36.92470 1.000 66.12983 147 GLN D N 1
ATOM 28502 C CA . GLN D 1 141 ? 28.63850 45.29218 -37.38850 1.000 70.78480 147 GLN D CA 1
ATOM 28503 C C . GLN D 1 141 ? 27.70576 44.61161 -36.40147 1.000 69.66459 147 GLN D C 1
ATOM 28504 O O . GLN D 1 141 ? 27.87327 44.74063 -35.18754 1.000 67.86425 147 GLN D O 1
ATOM 28518 N N . GLU D 1 142 ? 26.75249 43.85819 -36.93909 1.000 73.71676 148 GLU D N 1
ATOM 28519 C CA . GLU D 1 142 ? 25.92668 42.92694 -36.17948 1.000 73.07558 148 GLU D CA 1
ATOM 28520 C C . GLU D 1 142 ? 26.17890 41.57809 -36.82123 1.000 74.61754 148 GLU D C 1
ATOM 28521 O O . GLU D 1 142 ? 25.81249 41.36994 -37.98571 1.000 79.26518 148 GLU D O 1
ATOM 28533 N N . GLY D 1 143 ? 26.87230 40.70590 -36.10427 1.000 75.02012 149 GLY D N 1
ATOM 28534 C CA . GLY D 1 143 ? 27.38426 39.49611 -36.72089 1.000 78.09230 149 GLY D CA 1
ATOM 28535 C C . GLY D 1 143 ? 28.28145 39.85844 -37.87087 1.000 82.73436 149 GLY D C 1
ATOM 28536 O O . GLY D 1 143 ? 29.32362 40.50770 -37.70761 1.000 83.04609 149 GLY D O 1
ATOM 28540 N N . LYS D 1 144 ? 27.89099 39.40203 -39.05065 1.000 83.63723 150 LYS D N 1
ATOM 28541 C CA . LYS D 1 144 ? 28.63525 39.67244 -40.26865 1.000 88.48063 150 LYS D CA 1
ATOM 28542 C C . LYS D 1 144 ? 27.95257 40.70870 -41.14768 1.000 84.66942 150 LYS D C 1
ATOM 28543 O O . LYS D 1 144 ? 28.55193 41.14265 -42.13562 1.000 82.21771 150 LYS D O 1
ATOM 28562 N N . GLU D 1 145 ? 26.74532 41.15107 -40.78437 1.000 82.24559 151 GLU D N 1
ATOM 28563 C CA . GLU D 1 145 ? 26.08577 42.23312 -41.49754 1.000 79.45021 151 GLU D CA 1
ATOM 28564 C C . GLU D 1 145 ? 26.69711 43.57473 -41.09564 1.000 77.23026 151 GLU D C 1
ATOM 28565 O O . GLU D 1 145 ? 26.91208 43.83862 -39.90470 1.000 75.58757 151 GLU D O 1
ATOM 28577 N N . GLU D 1 146 ? 27.01624 44.40308 -42.09300 1.000 72.15812 152 GLU D N 1
ATOM 28578 C CA . GLU D 1 146 ? 27.39858 45.78320 -41.84341 1.000 69.43122 152 GLU D CA 1
ATOM 28579 C C . GLU D 1 146 ? 26.14734 46.62921 -41.66117 1.000 70.29378 152 GLU D C 1
ATOM 28580 O O . GLU D 1 146 ? 25.18023 46.48814 -42.41185 1.000 75.75484 152 GLU D O 1
ATOM 28592 N N . LYS D 1 147 ? 26.18554 47.55490 -40.70408 1.000 68.45854 153 LYS D N 1
ATOM 28593 C CA . LYS D 1 147 ? 25.06259 48.42294 -40.38371 1.000 65.07156 153 LYS D CA 1
ATOM 28594 C C . LYS D 1 147 ? 25.55373 49.86277 -40.31126 1.000 63.37441 153 LYS D C 1
ATOM 28595 O O . LYS D 1 147 ? 26.73156 50.12212 -40.06169 1.000 62.33265 153 LYS D O 1
ATOM 28614 N N . ASP D 1 148 ? 24.63807 50.80848 -40.50479 1.000 62.24967 154 ASP D N 1
ATOM 28615 C CA . ASP D 1 148 ? 25.01087 52.20661 -40.37642 1.000 61.32854 154 ASP D CA 1
ATOM 28616 C C . ASP D 1 148 ? 23.77561 53.03880 -40.05941 1.000 63.35542 154 ASP D C 1
ATOM 28617 O O . ASP D 1 148 ? 22.64623 52.55592 -40.12783 1.000 62.47818 154 ASP D O 1
ATOM 28626 N N . LYS D 1 149 ? 24.01966 54.28523 -39.63624 1.000 64.11909 155 LYS D N 1
ATOM 28627 C CA . LYS D 1 149 ? 22.97048 55.27574 -39.44238 1.000 62.07378 155 LYS D CA 1
ATOM 28628 C C . LYS D 1 149 ? 23.51863 56.66848 -39.73730 1.000 62.87249 155 LYS D C 1
ATOM 28629 O O . LYS D 1 149 ? 24.64848 56.99170 -39.36434 1.000 60.25430 155 LYS D O 1
ATOM 28648 N N . LEU D 1 150 ? 22.72758 57.47484 -40.45007 1.000 63.99679 156 LEU D N 1
ATOM 28649 C CA . LEU D 1 150 ? 22.99775 58.89371 -40.61258 1.000 62.23307 156 LEU D CA 1
ATOM 28650 C C . LEU D 1 150 ? 22.23684 59.70712 -39.59391 1.000 64.74068 156 LEU D C 1
ATOM 28651 O O . LEU D 1 150 ? 21.10760 59.37486 -39.22606 1.000 65.53311 156 LEU D O 1
ATOM 28667 N N . LEU D 1 151 ? 22.87506 60.77439 -39.14884 1.000 63.63015 157 LEU D N 1
ATOM 28668 C CA . LEU D 1 151 ? 22.25743 61.75776 -38.29035 1.000 62.48830 157 LEU D CA 1
ATOM 28669 C C . LEU D 1 151 ? 22.45229 63.11789 -38.94255 1.000 62.34325 157 LEU D C 1
ATOM 28670 O O . LEU D 1 151 ? 23.39681 63.33080 -39.71054 1.000 62.70305 157 LEU D O 1
ATOM 28686 N N . HIS D 1 152 ? 21.53931 64.03203 -38.65276 1.000 64.44006 158 HIS D N 1
ATOM 28687 C CA . HIS D 1 152 ? 21.46705 65.30580 -39.34978 1.000 64.63108 158 HIS D CA 1
ATOM 28688 C C . HIS D 1 152 ? 21.82288 66.41146 -38.37021 1.000 61.66936 158 HIS D C 1
ATOM 28689 O O . HIS D 1 152 ? 21.17966 66.54535 -37.32697 1.000 60.19952 158 HIS D O 1
ATOM 28703 N N . VAL D 1 153 ? 22.81720 67.22429 -38.71700 1.000 61.48471 159 VAL D N 1
ATOM 28704 C CA . VAL D 1 153 ? 23.21277 68.35288 -37.88703 1.000 60.31908 159 VAL D CA 1
ATOM 28705 C C . VAL D 1 153 ? 22.98350 69.64093 -38.65535 1.000 60.40162 159 VAL D C 1
ATOM 28706 O O . VAL D 1 153 ? 23.38270 69.75407 -39.82135 1.000 62.14949 159 VAL D O 1
ATOM 28719 N N . LYS D 1 154 ? 22.39599 70.62409 -37.98549 1.000 58.11502 160 LYS D N 1
ATOM 28720 C CA . LYS D 1 154 ? 22.19147 71.94567 -38.55699 1.000 62.07668 160 LYS D CA 1
ATOM 28721 C C . LYS D 1 154 ? 22.88976 72.98236 -37.69936 1.000 58.69905 160 LYS D C 1
ATOM 28722 O O . LYS D 1 154 ? 22.76401 72.96324 -36.48104 1.000 60.13015 160 LYS D O 1
ATOM 28741 N N . VAL D 1 155 ? 23.58800 73.91701 -38.32918 1.000 60.80609 161 VAL D N 1
ATOM 28742 C CA . VAL D 1 155 ? 24.22488 75.01979 -37.62481 1.000 61.26454 161 VAL D CA 1
ATOM 28743 C C . VAL D 1 155 ? 23.64429 76.30568 -38.18183 1.000 63.72741 161 VAL D C 1
ATOM 28744 O O . VAL D 1 155 ? 23.82601 76.60122 -39.37141 1.000 64.23081 161 VAL D O 1
ATOM 28757 N N . LYS D 1 156 ? 22.99726 77.09208 -37.31501 1.000 61.40792 162 LYS D N 1
ATOM 28758 C CA . LYS D 1 156 ? 22.41897 78.36933 -37.71433 1.000 63.75588 162 LYS D CA 1
ATOM 28759 C C . LYS D 1 156 ? 23.47757 79.43729 -37.46893 1.000 64.00968 162 LYS D C 1
ATOM 28760 O O . LYS D 1 156 ? 23.67533 79.88730 -36.34242 1.000 64.47794 162 LYS D O 1
ATOM 28779 N N . VAL D 1 157 ? 24.10126 79.89849 -38.54536 1.000 64.31803 163 VAL D N 1
ATOM 28780 C CA . VAL D 1 157 ? 25.27353 80.75138 -38.48299 1.000 63.56164 163 VAL D CA 1
ATOM 28781 C C . VAL D 1 157 ? 24.82081 82.20113 -38.45329 1.000 62.21071 163 VAL D C 1
ATOM 28782 O O . VAL D 1 157 ? 24.13521 82.66107 -39.37068 1.000 63.73133 163 VAL D O 1
ATOM 28795 N N . SER D 1 158 ? 25.21527 82.91202 -37.39802 1.000 61.43807 164 SER D N 1
ATOM 28796 C CA . SER D 1 158 ? 24.83412 84.29074 -37.16645 1.000 62.38417 164 SER D CA 1
ATOM 28797 C C . SER D 1 158 ? 25.58595 85.22433 -38.10945 1.000 64.26773 164 SER D C 1
ATOM 28798 O O . SER D 1 158 ? 26.64850 84.90227 -38.64648 1.000 63.29346 164 SER D O 1
ATOM 28806 N N . ALA D 1 159 ? 25.01797 86.40988 -38.30508 1.000 62.63474 165 ALA D N 1
ATOM 28807 C CA . ALA D 1 159 ? 25.76606 87.43570 -39.01123 1.000 65.37028 165 ALA D CA 1
ATOM 28808 C C . ALA D 1 159 ? 26.96544 87.90522 -38.19129 1.000 64.93274 165 ALA D C 1
ATOM 28809 O O . ALA D 1 159 ? 27.96615 88.35800 -38.76072 1.000 64.24747 165 ALA D O 1
ATOM 28816 N N . LEU D 1 160 ? 26.87106 87.82019 -36.86007 1.000 64.09364 166 LEU D N 1
ATOM 28817 C CA . LEU D 1 160 ? 27.95049 88.25214 -35.97210 1.000 62.53251 166 LEU D CA 1
ATOM 28818 C C . LEU D 1 160 ? 29.26898 87.58771 -36.35462 1.000 61.49815 166 LEU D C 1
ATOM 28819 O O . LEU D 1 160 ? 29.32638 86.37353 -36.56703 1.000 63.81340 166 LEU D O 1
ATOM 28835 N N . VAL D 1 161 ? 30.32579 88.38326 -36.45968 1.000 60.35793 167 VAL D N 1
ATOM 28836 C CA . VAL D 1 161 ? 31.68286 87.86531 -36.64145 1.000 62.85863 167 VAL D CA 1
ATOM 28837 C C . VAL D 1 161 ? 32.51675 88.18620 -35.40834 1.000 60.83078 167 VAL D C 1
ATOM 28838 O O . VAL D 1 161 ? 32.73401 89.35382 -35.09320 1.000 64.09437 167 VAL D O 1
ATOM 28851 N N . LEU D 1 162 ? 33.10548 87.17299 -34.78565 1.000 60.46099 168 LEU D N 1
ATOM 28852 C CA . LEU D 1 162 ? 33.75632 87.42925 -33.50735 1.000 62.57355 168 LEU D CA 1
ATOM 28853 C C . LEU D 1 162 ? 35.03651 88.21495 -33.68892 1.000 63.54615 168 LEU D C 1
ATOM 28854 O O . LEU D 1 162 ? 35.88117 87.86789 -34.51647 1.000 63.64374 168 LEU D O 1
ATOM 28870 N N . GLN D 1 163 ? 35.20048 89.22167 -32.87459 1.000 64.77486 169 GLN D N 1
ATOM 28871 C CA . GLN D 1 163 ? 36.45826 89.93491 -32.86436 1.000 65.54351 169 GLN D CA 1
ATOM 28872 C C . GLN D 1 163 ? 37.34835 89.41309 -31.75641 1.000 63.25076 169 GLN D C 1
ATOM 28873 O O . GLN D 1 163 ? 36.88066 88.85588 -30.75649 1.000 60.47564 169 GLN D O 1
ATOM 28887 N N . PRO D 1 164 ? 38.65016 89.60929 -31.88906 1.000 65.69519 170 PRO D N 1
ATOM 28888 C CA . PRO D 1 164 ? 39.54938 89.19259 -30.81481 1.000 63.20271 170 PRO D CA 1
ATOM 28889 C C . PRO D 1 164 ? 39.17539 89.82771 -29.47619 1.000 61.77837 170 PRO D C 1
ATOM 28890 O O . PRO D 1 164 ? 38.84114 91.01532 -29.37099 1.000 62.85597 170 PRO D O 1
ATOM 28901 N N . ARG D 1 165 ? 39.20239 89.00303 -28.44624 1.000 60.93227 171 ARG D N 1
ATOM 28902 C CA . ARG D 1 165 ? 38.92494 89.49967 -27.11516 1.000 61.97152 171 ARG D CA 1
ATOM 28903 C C . ARG D 1 165 ? 39.89731 90.62910 -26.78634 1.000 60.52411 171 ARG D C 1
ATOM 28904 O O . ARG D 1 165 ? 41.06557 90.59498 -27.17389 1.000 60.00506 171 ARG D O 1
ATOM 28925 N N . SER D 1 166 ? 39.41467 91.61965 -26.02917 1.000 61.44169 172 SER D N 1
ATOM 28926 C CA . SER D 1 166 ? 40.23555 92.74636 -25.61158 1.000 63.37414 172 SER D CA 1
ATOM 28927 C C . SER D 1 166 ? 39.99042 93.08011 -24.14117 1.000 65.01782 172 SER D C 1
ATOM 28928 O O . SER D 1 166 ? 38.90433 92.85677 -23.61295 1.000 62.59903 172 SER D O 1
ATOM 28936 N N . ASN D 1 167 ? 41.04090 93.57464 -23.47162 1.000 64.76381 173 ASN D N 1
ATOM 28937 C CA . ASN D 1 167 ? 40.97354 94.02971 -22.08031 1.000 64.64670 173 ASN D CA 1
ATOM 28938 C C . ASN D 1 167 ? 40.50602 92.92478 -21.14549 1.000 62.33963 173 ASN D C 1
ATOM 28939 O O . ASN D 1 167 ? 39.81172 93.17511 -20.15790 1.000 64.18528 173 ASN D O 1
ATOM 28950 N N . PHE D 1 168 ? 40.81755 91.68098 -21.48502 1.000 62.45338 174 PHE D N 1
ATOM 28951 C CA . PHE D 1 168 ? 40.57466 90.55899 -20.58960 1.000 58.76000 174 PHE D CA 1
ATOM 28952 C C . PHE D 1 168 ? 41.60730 89.47387 -20.85573 1.000 56.65251 174 PHE D C 1
ATOM 28953 O O . PHE D 1 168 ? 41.64780 88.90522 -21.94704 1.000 58.42547 174 PHE D O 1
ATOM 28970 N N . HIS D 1 169 ? 42.43097 89.16130 -19.87350 1.000 56.29624 175 HIS D N 1
ATOM 28971 C CA . HIS D 1 169 ? 43.54947 88.25422 -20.09042 1.000 56.68798 175 HIS D CA 1
ATOM 28972 C C . HIS D 1 169 ? 43.44278 87.00782 -19.22404 1.000 53.02262 175 HIS D C 1
ATOM 28973 O O . HIS D 1 169 ? 42.97470 87.06282 -18.08681 1.000 53.79368 175 HIS D O 1
ATOM 28987 N N . VAL D 1 170 ? 43.87953 85.88126 -19.76801 1.000 54.66851 176 VAL D N 1
ATOM 28988 C CA . VAL D 1 170 ? 43.71042 84.58807 -19.11919 1.000 52.70301 176 VAL D CA 1
ATOM 28989 C C . VAL D 1 170 ? 45.06111 83.91426 -19.02074 1.000 52.01600 176 VAL D C 1
ATOM 28990 O O . VAL D 1 170 ? 45.79528 83.82600 -20.01324 1.000 51.31302 176 VAL D O 1
ATOM 29003 N N . THR D 1 171 ? 45.40397 83.46517 -17.82514 1.000 49.86762 177 THR D N 1
ATOM 29004 C CA . THR D 1 171 ? 46.66226 82.76081 -17.63683 1.000 53.05456 177 THR D CA 1
ATOM 29005 C C . THR D 1 171 ? 46.46238 81.46169 -16.86529 1.000 54.45429 177 THR D C 1
ATOM 29006 O O . THR D 1 171 ? 45.59199 81.35745 -15.98053 1.000 52.92260 177 THR D O 1
ATOM 29017 N N . HIS D 1 172 ? 47.25650 80.46202 -17.25280 1.000 55.09056 178 HIS D N 1
ATOM 29018 C CA . HIS D 1 172 ? 47.35582 79.18909 -16.56665 1.000 52.20013 178 HIS D CA 1
ATOM 29019 C C . HIS D 1 172 ? 48.82373 78.94297 -16.29508 1.000 51.77452 178 HIS D C 1
ATOM 29020 O O . HIS D 1 172 ? 49.66336 79.19654 -17.15562 1.000 51.42432 178 HIS D O 1
ATOM 29034 N N . TRP D 1 173 ? 49.12752 78.50272 -15.07486 1.000 52.90117 179 TRP D N 1
ATOM 29035 C CA . TRP D 1 173 ? 50.47893 78.14770 -14.64987 1.000 49.54378 179 TRP D CA 1
ATOM 29036 C C . TRP D 1 173 ? 50.82811 76.72666 -15.09785 1.000 49.94608 179 TRP D C 1
ATOM 29037 O O . TRP D 1 173 ? 50.84883 75.78518 -14.30612 1.000 47.97957 179 TRP D O 1
ATOM 29058 N N . TRP D 1 174 ? 51.05915 76.57711 -16.40757 1.000 48.94195 180 TRP D N 1
ATOM 29059 C CA . TRP D 1 174 ? 51.56086 75.32105 -16.95306 1.000 48.50785 180 TRP D CA 1
ATOM 29060 C C . TRP D 1 174 ? 52.91195 74.96937 -16.31757 1.000 49.53450 180 TRP D C 1
ATOM 29061 O O . TRP D 1 174 ? 53.65370 75.84314 -15.86652 1.000 49.13090 180 TRP D O 1
ATOM 29082 N N . ARG D 1 175 ? 53.23625 73.67176 -16.28315 1.000 48.66698 181 ARG D N 1
ATOM 29083 C CA . ARG D 1 175 ? 54.34555 73.14686 -15.48243 1.000 50.93020 181 ARG D CA 1
ATOM 29084 C C . ARG D 1 175 ? 55.33754 72.36158 -16.33762 1.000 49.60864 181 ARG D C 1
ATOM 29085 O O . ARG D 1 175 ? 55.08166 71.20512 -16.67805 1.000 47.81278 181 ARG D O 1
ATOM 29106 N N . GLY D 1 176 ? 56.51719 72.94032 -16.58541 1.000 50.76015 182 GLY D N 1
ATOM 29107 C CA . GLY D 1 176 ? 57.56116 72.20691 -17.28886 1.000 47.53322 182 GLY D CA 1
ATOM 29108 C C . GLY D 1 176 ? 58.01478 70.95770 -16.55886 1.000 50.78796 182 GLY D C 1
ATOM 29109 O O . GLY D 1 176 ? 58.40475 69.96286 -17.20054 1.000 51.89454 182 GLY D O 1
ATOM 29113 N N . GLU D 1 177 ? 57.98705 70.97844 -15.21217 1.000 50.80044 183 GLU D N 1
ATOM 29114 C CA . GLU D 1 177 ? 58.41733 69.79180 -14.46450 1.000 51.80552 183 GLU D CA 1
ATOM 29115 C C . GLU D 1 177 ? 57.40788 68.65957 -14.62279 1.000 50.39430 183 GLU D C 1
ATOM 29116 O O . GLU D 1 177 ? 57.77894 67.48701 -14.54145 1.000 50.42252 183 GLU D O 1
ATOM 29128 N N . ALA D 1 178 ? 56.14053 68.99074 -14.86914 1.000 47.67129 184 ALA D N 1
ATOM 29129 C CA . ALA D 1 178 ? 55.15260 67.95040 -15.13645 1.000 50.45246 184 ALA D CA 1
ATOM 29130 C C . ALA D 1 178 ? 55.46816 67.21594 -16.44350 1.000 51.07612 184 ALA D C 1
ATOM 29131 O O . ALA D 1 178 ? 55.31196 65.99718 -16.52154 1.000 48.39081 184 ALA D O 1
ATOM 29138 N N . ILE D 1 179 ? 55.91292 67.95018 -17.47734 1.000 50.60902 185 ILE D N 1
ATOM 29139 C CA . ILE D 1 179 ? 56.36942 67.32746 -18.71793 1.000 48.22927 185 ILE D CA 1
ATOM 29140 C C . ILE D 1 179 ? 57.59066 66.46710 -18.44780 1.000 48.45490 185 ILE D C 1
ATOM 29141 O O . ILE D 1 179 ? 57.68480 65.32193 -18.91399 1.000 50.33245 185 ILE D O 1
ATOM 29157 N N . ALA D 1 180 ? 58.55526 67.00935 -17.70702 1.000 49.60058 186 ALA D N 1
ATOM 29158 C CA . ALA D 1 180 ? 59.73149 66.20705 -17.36859 1.000 52.46728 186 ALA D CA 1
ATOM 29159 C C . ALA D 1 180 ? 59.34457 64.91967 -16.62590 1.000 51.66890 186 ALA D C 1
ATOM 29160 O O . ALA D 1 180 ? 59.87776 63.85342 -16.92148 1.000 51.63417 186 ALA D O 1
ATOM 29167 N N . LEU D 1 181 ? 58.40763 64.98991 -15.67022 1.000 50.14671 187 LEU D N 1
ATOM 29168 C CA . LEU D 1 181 ? 58.06441 63.82339 -14.84935 1.000 50.85157 187 LEU D CA 1
ATOM 29169 C C . LEU D 1 181 ? 57.21813 62.81035 -15.60750 1.000 50.35082 187 LEU D C 1
ATOM 29170 O O . LEU D 1 181 ? 57.51157 61.60353 -15.59444 1.000 50.41880 187 LEU D O 1
ATOM 29186 N N . GLN D 1 182 ? 56.15627 63.27371 -16.27135 1.000 49.39624 188 GLN D N 1
ATOM 29187 C CA . GLN D 1 182 ? 55.27224 62.32403 -16.91614 1.000 46.97210 188 GLN D CA 1
ATOM 29188 C C . GLN D 1 182 ? 55.90056 61.72425 -18.15944 1.000 48.26423 188 GLN D C 1
ATOM 29189 O O . GLN D 1 182 ? 55.59471 60.57677 -18.47580 1.000 44.53154 188 GLN D O 1
ATOM 29203 N N . TYR D 1 183 ? 56.75766 62.45890 -18.89866 1.000 49.97583 189 TYR D N 1
ATOM 29204 C CA . TYR D 1 183 ? 57.35759 61.81903 -20.06231 1.000 50.11468 189 TYR D CA 1
ATOM 29205 C C . TYR D 1 183 ? 58.77589 61.28422 -19.81315 1.000 54.17590 189 TYR D C 1
ATOM 29206 O O . TYR D 1 183 ? 59.35965 60.66087 -20.71653 1.000 53.76593 189 TYR D O 1
ATOM 29224 N N . GLU D 1 184 ? 59.33468 61.48638 -18.61906 1.000 53.08658 190 GLU D N 1
ATOM 29225 C CA . GLU D 1 184 ? 60.68215 60.99986 -18.29398 1.000 58.40074 190 GLU D CA 1
ATOM 29226 C C . GLU D 1 184 ? 61.73208 61.51723 -19.28182 1.000 54.39112 190 GLU D C 1
ATOM 29227 O O . GLU D 1 184 ? 62.51970 60.75081 -19.81849 1.000 54.46765 190 GLU D O 1
ATOM 29239 N N . THR D 1 185 ? 61.79252 62.83403 -19.46039 1.000 52.28760 191 THR D N 1
ATOM 29240 C CA . THR D 1 185 ? 62.83632 63.44674 -20.27446 1.000 57.22948 191 THR D CA 1
ATOM 29241 C C . THR D 1 185 ? 63.60207 64.45791 -19.45703 1.000 56.46420 191 THR D C 1
ATOM 29242 O O . THR D 1 185 ? 63.08815 64.96026 -18.46320 1.000 57.98375 191 THR D O 1
ATOM 29253 N N . LYS D 1 186 ? 64.85870 64.69649 -19.85366 1.000 58.79669 192 LYS D N 1
ATOM 29254 C CA . LYS D 1 186 ? 65.64633 65.72990 -19.20453 1.000 61.72617 192 LYS D CA 1
ATOM 29255 C C . LYS D 1 186 ? 64.94816 67.06206 -19.39688 1.000 55.99541 192 LYS D C 1
ATOM 29256 O O . LYS D 1 186 ? 64.53295 67.39878 -20.51060 1.000 52.18557 192 LYS D O 1
ATOM 29275 N N . MET D 1 187 ? 64.85844 67.82898 -18.31914 1.000 57.81260 193 MET D N 1
ATOM 29276 C CA . MET D 1 187 ? 64.36325 69.18945 -18.41706 1.000 54.65740 193 MET D CA 1
ATOM 29277 C C . MET D 1 187 ? 65.12471 69.91445 -19.51660 1.000 53.73600 193 MET D C 1
ATOM 29278 O O . MET D 1 187 ? 66.35749 69.83608 -19.60338 1.000 51.22785 193 MET D O 1
ATOM 29292 N N . PHE D 1 188 ? 64.37436 70.59233 -20.37766 1.000 52.95663 194 PHE D N 1
ATOM 29293 C CA . PHE D 1 188 ? 64.86788 71.45876 -21.44755 1.000 52.53590 194 PHE D CA 1
ATOM 29294 C C . PHE D 1 188 ? 65.54013 70.71711 -22.59151 1.000 49.33750 194 PHE D C 1
ATOM 29295 O O . PHE D 1 188 ? 66.18325 71.36184 -23.42407 1.000 49.72751 194 PHE D O 1
ATOM 29312 N N . ASP D 1 189 ? 65.39244 69.39440 -22.68541 1.000 52.42574 195 ASP D N 1
ATOM 29313 C CA . ASP D 1 189 ? 65.84426 68.68571 -23.87850 1.000 51.41770 195 ASP D CA 1
ATOM 29314 C C . ASP D 1 189 ? 64.83379 68.93507 -24.99525 1.000 53.22457 195 ASP D C 1
ATOM 29315 O O . ASP D 1 189 ? 63.82062 69.61407 -24.82391 1.000 51.42430 195 ASP D O 1
ATOM 29324 N N . GLU D 1 190 ? 65.09445 68.35590 -26.14687 1.000 52.20226 196 GLU D N 1
ATOM 29325 C CA . GLU D 1 190 ? 64.39026 68.78793 -27.33815 1.000 53.21642 196 GLU D CA 1
ATOM 29326 C C . GLU D 1 190 ? 62.98785 68.21527 -27.36900 1.000 51.93481 196 GLU D C 1
ATOM 29327 O O . GLU D 1 190 ? 62.04253 68.89743 -27.79052 1.000 53.88921 196 GLU D O 1
ATOM 29339 N N . GLN D 1 191 ? 62.81497 67.01044 -26.83591 1.000 53.66194 197 GLN D N 1
ATOM 29340 C CA . GLN D 1 191 ? 61.46871 66.52380 -26.59073 1.000 52.24913 197 GLN D CA 1
ATOM 29341 C C . GLN D 1 191 ? 60.72679 67.45086 -25.63509 1.000 51.46023 197 GLN D C 1
ATOM 29342 O O . GLN D 1 191 ? 59.52749 67.71793 -25.81043 1.000 50.90900 197 GLN D O 1
ATOM 29356 N N . TRP D 1 192 ? 61.41536 67.93772 -24.60501 1.000 53.27326 198 TRP D N 1
ATOM 29357 C CA . TRP D 1 192 ? 60.77019 68.87011 -23.68858 1.000 51.84384 198 TRP D CA 1
ATOM 29358 C C . TRP D 1 192 ? 60.24899 70.08039 -24.44616 1.000 52.41141 198 TRP D C 1
ATOM 29359 O O . TRP D 1 192 ? 59.15800 70.59197 -24.13702 1.000 50.24614 198 TRP D O 1
ATOM 29380 N N . TRP D 1 193 ? 61.03409 70.57398 -25.42995 1.000 50.71324 199 TRP D N 1
ATOM 29381 C CA . TRP D 1 193 ? 60.62968 71.77437 -26.16287 1.000 51.45650 199 TRP D CA 1
ATOM 29382 C C . TRP D 1 193 ? 59.45579 71.51277 -27.10763 1.000 52.94529 199 TRP D C 1
ATOM 29383 O O . TRP D 1 193 ? 58.65217 72.42542 -27.34006 1.000 51.92229 199 TRP D O 1
ATOM 29404 N N . LYS D 1 194 ? 59.35149 70.30793 -27.69555 1.000 52.92095 200 LYS D N 1
ATOM 29405 C CA . LYS D 1 194 ? 58.16127 69.99600 -28.49909 1.000 51.67562 200 LYS D CA 1
ATOM 29406 C C . LYS D 1 194 ? 56.92519 69.97192 -27.64247 1.000 49.08493 200 LYS D C 1
ATOM 29407 O O . LYS D 1 194 ? 55.87589 70.50335 -28.02549 1.000 47.40941 200 LYS D O 1
ATOM 29426 N N . LEU D 1 195 ? 57.01437 69.27697 -26.51575 1.000 47.56256 201 LEU D N 1
ATOM 29427 C CA . LEU D 1 195 ? 55.85338 69.16562 -25.67293 1.000 48.91391 201 LEU D CA 1
ATOM 29428 C C . LEU D 1 195 ? 55.46613 70.54221 -25.16127 1.000 49.36637 201 LEU D C 1
ATOM 29429 O O . LEU D 1 195 ? 54.26483 70.87729 -25.12354 1.000 47.35387 201 LEU D O 1
ATOM 29445 N N . THR D 1 196 ? 56.46276 71.40101 -24.90095 1.000 46.98660 202 THR D N 1
ATOM 29446 C CA . THR D 1 196 ? 56.16004 72.74352 -24.40591 1.000 48.48572 202 THR D CA 1
ATOM 29447 C C . THR D 1 196 ? 55.51732 73.59857 -25.49464 1.000 46.58704 202 THR D C 1
ATOM 29448 O O . THR D 1 196 ? 54.55182 74.31737 -25.23894 1.000 45.03933 202 THR D O 1
ATOM 29459 N N . ARG D 1 197 ? 56.02501 73.54000 -26.71567 1.000 47.78454 203 ARG D N 1
ATOM 29460 C CA . ARG D 1 197 ? 55.34781 74.24113 -27.78815 1.000 47.86384 203 ARG D CA 1
ATOM 29461 C C . ARG D 1 197 ? 53.91787 73.73678 -27.92739 1.000 47.88199 203 ARG D C 1
ATOM 29462 O O . ARG D 1 197 ? 52.97634 74.52259 -28.04367 1.000 46.74597 203 ARG D O 1
ATOM 29483 N N . ALA D 1 198 ? 53.73824 72.42374 -27.90261 1.000 46.69651 204 ALA D N 1
ATOM 29484 C CA . ALA D 1 198 ? 52.41561 71.87341 -28.12873 1.000 47.55103 204 ALA D CA 1
ATOM 29485 C C . ALA D 1 198 ? 51.44923 72.32301 -27.03689 1.000 46.90803 204 ALA D C 1
ATOM 29486 O O . ALA D 1 198 ? 50.29760 72.66398 -27.31460 1.000 48.22442 204 ALA D O 1
ATOM 29493 N N . CYS D 1 199 ? 51.91502 72.37083 -25.79467 1.000 46.20989 205 CYS D N 1
ATOM 29494 C CA . CYS D 1 199 ? 51.08321 72.86615 -24.70363 1.000 47.09257 205 CYS D CA 1
ATOM 29495 C C . CYS D 1 199 ? 50.73002 74.34287 -24.87790 1.000 48.23247 205 CYS D C 1
ATOM 29496 O O . CYS D 1 199 ? 49.57902 74.75122 -24.65993 1.000 48.16969 205 CYS D O 1
ATOM 29504 N N . MET D 1 200 ? 51.72038 75.18640 -25.20174 1.000 49.07874 206 MET D N 1
ATOM 29505 C CA . MET D 1 200 ? 51.41191 76.61525 -25.27936 1.000 48.59332 206 MET D CA 1
ATOM 29506 C C . MET D 1 200 ? 50.47951 76.87909 -26.45593 1.000 49.27913 206 MET D C 1
ATOM 29507 O O . MET D 1 200 ? 49.60605 77.75942 -26.39806 1.000 48.12385 206 MET D O 1
ATOM 29521 N N . LYS D 1 201 ? 50.61786 76.08452 -27.51356 1.000 49.98010 207 LYS D N 1
ATOM 29522 C CA . LYS D 1 201 ? 49.72484 76.21928 -28.64952 1.000 49.24505 207 LYS D CA 1
ATOM 29523 C C . LYS D 1 201 ? 48.31050 75.82603 -28.25194 1.000 50.24462 207 LYS D C 1
ATOM 29524 O O . LYS D 1 201 ? 47.35262 76.56497 -28.51839 1.000 51.49625 207 LYS D O 1
ATOM 29543 N N . ASN D 1 202 ? 48.16846 74.69123 -27.55525 1.000 48.42610 208 ASN D N 1
ATOM 29544 C CA . ASN D 1 202 ? 46.87711 74.30658 -26.99160 1.000 49.14071 208 ASN D CA 1
ATOM 29545 C C . ASN D 1 202 ? 46.24025 75.46212 -26.19591 1.000 51.17612 208 ASN D C 1
ATOM 29546 O O . ASN D 1 202 ? 45.05248 75.79750 -26.37368 1.000 48.70429 208 ASN D O 1
ATOM 29557 N N . LEU D 1 203 ? 47.01547 76.02943 -25.25600 1.000 48.30615 209 LEU D N 1
ATOM 29558 C CA . LEU D 1 203 ? 46.51131 77.09219 -24.40257 1.000 49.78359 209 LEU D CA 1
ATOM 29559 C C . LEU D 1 203 ? 45.94694 78.25507 -25.20705 1.000 50.30423 209 LEU D C 1
ATOM 29560 O O . LEU D 1 203 ? 44.87627 78.78718 -24.87684 1.000 48.74614 209 LEU D O 1
ATOM 29576 N N . ILE D 1 204 ? 46.69477 78.72891 -26.20979 1.000 49.85381 210 ILE D N 1
ATOM 29577 C CA . ILE D 1 204 ? 46.24316 79.94093 -26.87648 1.000 49.12163 210 ILE D CA 1
ATOM 29578 C C . ILE D 1 204 ? 45.04000 79.62113 -27.74418 1.000 49.00012 210 ILE D C 1
ATOM 29579 O O . ILE D 1 204 ? 44.15604 80.46956 -27.93405 1.000 48.26023 210 ILE D O 1
ATOM 29595 N N . GLU D 1 205 ? 44.96970 78.39345 -28.26446 1.000 48.89128 211 GLU D N 1
ATOM 29596 C CA . GLU D 1 205 ? 43.78660 77.92869 -28.99831 1.000 49.62306 211 GLU D CA 1
ATOM 29597 C C . GLU D 1 205 ? 42.59767 77.64534 -28.07584 1.000 49.48899 211 GLU D C 1
ATOM 29598 O O . GLU D 1 205 ? 41.51677 77.30991 -28.56156 1.000 51.23758 211 GLU D O 1
ATOM 29610 N N . HIS D 1 206 ? 42.76986 77.71079 -26.75973 1.000 47.86606 212 HIS D N 1
ATOM 29611 C CA . HIS D 1 206 ? 41.62638 77.59947 -25.86206 1.000 48.43758 212 HIS D CA 1
ATOM 29612 C C . HIS D 1 206 ? 41.35929 78.87250 -25.07212 1.000 47.23432 212 HIS D C 1
ATOM 29613 O O . HIS D 1 206 ? 40.69367 78.80978 -24.04498 1.000 48.12808 212 HIS D O 1
ATOM 29628 N N . GLY D 1 207 ? 41.91653 80.01130 -25.48730 1.000 48.75261 213 GLY D N 1
ATOM 29629 C CA . GLY D 1 207 ? 41.57350 81.30439 -24.91282 1.000 48.23875 213 GLY D CA 1
ATOM 29630 C C . GLY D 1 207 ? 42.55050 81.89712 -23.92588 1.000 49.75033 213 GLY D C 1
ATOM 29631 O O . GLY D 1 207 ? 42.34080 83.02342 -23.48876 1.000 52.17604 213 GLY D O 1
ATOM 29635 N N . ASN D 1 208 ? 43.61752 81.18478 -23.59187 1.000 50.46461 214 ASN D N 1
ATOM 29636 C CA . ASN D 1 208 ? 44.68462 81.62337 -22.69298 1.000 50.42437 214 ASN D CA 1
ATOM 29637 C C . ASN D 1 208 ? 45.61882 82.53196 -23.48853 1.000 51.21185 214 ASN D C 1
ATOM 29638 O O . ASN D 1 208 ? 46.34627 82.03347 -24.35329 1.000 49.53102 214 ASN D O 1
ATOM 29649 N N . ASP D 1 209 ? 45.63602 83.83978 -23.22725 1.000 51.10185 215 ASP D N 1
ATOM 29650 C CA . ASP D 1 209 ? 46.49767 84.72221 -24.01252 1.000 51.96442 215 ASP D CA 1
ATOM 29651 C C . ASP D 1 209 ? 47.71227 85.23593 -23.24195 1.000 51.71575 215 ASP D C 1
ATOM 29652 O O . ASP D 1 209 ? 48.38222 86.15886 -23.71774 1.000 53.73589 215 ASP D O 1
ATOM 29661 N N . VAL D 1 210 ? 48.03406 84.64880 -22.09125 1.000 51.62655 216 VAL D N 1
ATOM 29662 C CA . VAL D 1 210 ? 49.20327 85.02437 -21.30199 1.000 51.56686 216 VAL D CA 1
ATOM 29663 C C . VAL D 1 210 ? 50.09943 83.81102 -21.11205 1.000 52.21788 216 VAL D C 1
ATOM 29664 O O . VAL D 1 210 ? 49.66902 82.77920 -20.58072 1.000 53.46031 216 VAL D O 1
ATOM 29677 N N . ALA D 1 211 ? 51.35574 83.94952 -21.47015 1.000 51.09365 217 ALA D N 1
ATOM 29678 C CA . ALA D 1 211 ? 52.29074 82.84646 -21.36935 1.000 48.90006 217 ALA D CA 1
ATOM 29679 C C . ALA D 1 211 ? 53.09266 82.97238 -20.08930 1.000 51.29094 217 ALA D C 1
ATOM 29680 O O . ALA D 1 211 ? 53.88159 83.91731 -19.93805 1.000 50.83916 217 ALA D O 1
ATOM 29687 N N . PHE D 1 212 ? 52.91187 82.00004 -19.19676 1.000 50.49745 218 PHE D N 1
ATOM 29688 C CA . PHE D 1 212 ? 53.67865 81.91142 -17.96443 1.000 50.86409 218 PHE D CA 1
ATOM 29689 C C . PHE D 1 212 ? 55.10894 81.47007 -18.25273 1.000 52.53592 218 PHE D C 1
ATOM 29690 O O . PHE D 1 212 ? 55.34198 80.61991 -19.11144 1.000 49.77476 218 PHE D O 1
ATOM 29707 N N . ILE D 1 213 ? 56.06375 82.14612 -17.59420 1.000 52.07460 219 ILE D N 1
ATOM 29708 C CA . ILE D 1 213 ? 57.49419 81.83420 -17.59531 1.000 53.44385 219 ILE D CA 1
ATOM 29709 C C . ILE D 1 213 ? 57.85499 81.43270 -16.16627 1.000 54.65303 219 ILE D C 1
ATOM 29710 O O . ILE D 1 213 ? 57.78466 82.29697 -15.28867 1.000 57.00510 219 ILE D O 1
ATOM 29726 N N . GLN D 1 214 ? 58.24271 80.17666 -15.86064 1.000 54.04449 220 GLN D N 1
ATOM 29727 C CA . GLN D 1 214 ? 58.77585 79.99298 -14.49432 1.000 57.59703 220 GLN D CA 1
ATOM 29728 C C . GLN D 1 214 ? 60.29516 80.11971 -14.54233 1.000 57.46181 220 GLN D C 1
ATOM 29729 O O . GLN D 1 214 ? 61.06242 79.14548 -14.59970 1.000 57.04030 220 GLN D O 1
ATOM 29743 N N . ASN D 1 215 ? 60.71467 81.39191 -14.51149 1.000 54.92840 221 ASN D N 1
ATOM 29744 C CA . ASN D 1 215 ? 62.13224 81.71314 -14.40428 1.000 59.89881 221 ASN D CA 1
ATOM 29745 C C . ASN D 1 215 ? 62.72344 81.18244 -13.10980 1.000 58.94337 221 ASN D C 1
ATOM 29746 O O . ASN D 1 215 ? 63.88572 80.76975 -13.09258 1.000 60.47132 221 ASN D O 1
ATOM 29757 N N . PHE D 1 216 ? 61.98216 81.28731 -12.00927 1.000 58.96582 222 PHE D N 1
ATOM 29758 C CA . PHE D 1 216 ? 62.27139 80.61519 -10.74536 1.000 60.79944 222 PHE D CA 1
ATOM 29759 C C . PHE D 1 216 ? 61.24221 79.50102 -10.58113 1.000 59.56011 222 PHE D C 1
ATOM 29760 O O . PHE D 1 216 ? 60.05686 79.69646 -10.87869 1.000 56.66324 222 PHE D O 1
ATOM 29777 N N . PHE D 1 217 ? 61.70269 78.34098 -10.11688 1.000 58.47259 223 PHE D N 1
ATOM 29778 C CA . PHE D 1 217 ? 60.82740 77.22461 -9.81691 1.000 55.29569 223 PHE D CA 1
ATOM 29779 C C . PHE D 1 217 ? 59.91531 77.59929 -8.65198 1.000 58.91543 223 PHE D C 1
ATOM 29780 O O . PHE D 1 217 ? 60.34390 78.23728 -7.68930 1.000 63.64762 223 PHE D O 1
ATOM 29797 N N . GLU D 1 218 ? 58.63915 77.24241 -8.76330 1.000 57.86307 224 GLU D N 1
ATOM 29798 C CA . GLU D 1 218 ? 57.60571 77.78639 -7.89416 1.000 61.04695 224 GLU D CA 1
ATOM 29799 C C . GLU D 1 218 ? 57.41407 77.03434 -6.58212 1.000 63.66233 224 GLU D C 1
ATOM 29800 O O . GLU D 1 218 ? 56.96017 77.64266 -5.61013 1.000 71.45545 224 GLU D O 1
ATOM 29812 N N . LEU D 1 219 ? 57.71201 75.73794 -6.52312 1.000 64.84687 225 LEU D N 1
ATOM 29813 C CA . LEU D 1 219 ? 57.33756 74.93796 -5.36165 1.000 70.77146 225 LEU D CA 1
ATOM 29814 C C . LEU D 1 219 ? 58.25051 75.17042 -4.15913 1.000 76.32643 225 LEU D C 1
ATOM 29815 O O . LEU D 1 219 ? 59.45793 75.38949 -4.28767 1.000 71.28456 225 LEU D O 1
ATOM 29831 N N . ARG D 1 220 ? 57.65188 75.06749 -2.96801 1.000 91.29502 226 ARG D N 1
ATOM 29832 C CA . ARG D 1 220 ? 58.43955 75.02220 -1.73916 1.000 91.01249 226 ARG D CA 1
ATOM 29833 C C . ARG D 1 220 ? 59.32035 73.78448 -1.71028 1.000 83.66597 226 ARG D C 1
ATOM 29834 O O . ARG D 1 220 ? 60.46680 73.83476 -1.26138 1.000 86.32454 226 ARG D O 1
ATOM 29855 N N . ALA D 1 221 ? 58.79769 72.66408 -2.17011 1.000 81.86681 227 ALA D N 1
ATOM 29856 C CA . ALA D 1 221 ? 59.56749 71.43603 -2.17434 1.000 75.76739 227 ALA D CA 1
ATOM 29857 C C . ALA D 1 221 ? 60.85256 71.62390 -2.97394 1.000 75.05751 227 ALA D C 1
ATOM 29858 O O . ALA D 1 221 ? 60.88551 72.36145 -3.96376 1.000 73.34832 227 ALA D O 1
ATOM 29865 N N . VAL D 1 222 ? 61.93066 70.98814 -2.51804 1.000 73.80213 228 VAL D N 1
ATOM 29866 C CA . VAL D 1 222 ? 63.22180 71.05490 -3.20411 1.000 71.36255 228 VAL D CA 1
ATOM 29867 C C . VAL D 1 222 ? 63.30819 69.90271 -4.19819 1.000 65.14627 228 VAL D C 1
ATOM 29868 O O . VAL D 1 222 ? 63.12576 68.74636 -3.81180 1.000 67.78347 228 VAL D O 1
ATOM 29881 N N . PHE D 1 223 ? 63.58205 70.21439 -5.47368 1.000 64.30438 229 PHE D N 1
ATOM 29882 C CA . PHE D 1 223 ? 63.76443 69.20440 -6.51112 1.000 64.12109 229 PHE D CA 1
ATOM 29883 C C . PHE D 1 223 ? 65.23349 69.00410 -6.88391 1.000 65.20165 229 PHE D C 1
ATOM 29884 O O . PHE D 1 223 ? 66.05054 69.92620 -6.80826 1.000 64.45786 229 PHE D O 1
ATOM 29901 N N . LYS D 1 224 ? 65.53853 67.78731 -7.35472 1.000 64.95833 230 LYS D N 1
ATOM 29902 C CA . LYS D 1 224 ? 66.82127 67.50925 -7.99195 1.000 68.63165 230 LYS D CA 1
ATOM 29903 C C . LYS D 1 224 ? 66.84957 68.04982 -9.42327 1.000 70.88284 230 LYS D C 1
ATOM 29904 O O . LYS D 1 224 ? 67.87763 68.57483 -9.87151 1.000 71.50994 230 LYS D O 1
ATOM 29923 N N . GLU D 1 225 ? 65.73678 67.90793 -10.16662 1.000 69.50156 231 GLU D N 1
ATOM 29924 C CA . GLU D 1 225 ? 65.56122 68.53313 -11.47759 1.000 68.01184 231 GLU D CA 1
ATOM 29925 C C . GLU D 1 225 ? 64.39865 69.52572 -11.44830 1.000 62.83674 231 GLU D C 1
ATOM 29926 O O . GLU D 1 225 ? 63.25514 69.19011 -11.79785 1.000 63.73560 231 GLU D O 1
ATOM 29938 N N . PRO D 1 226 ? 64.64226 70.74486 -10.99641 1.000 63.44567 232 PRO D N 1
ATOM 29939 C CA . PRO D 1 226 ? 63.59850 71.77096 -11.02631 1.000 59.32961 232 PRO D CA 1
ATOM 29940 C C . PRO D 1 226 ? 63.45416 72.40753 -12.39496 1.000 58.58899 232 PRO D C 1
ATOM 29941 O O . PRO D 1 226 ? 64.38481 72.47301 -13.19740 1.000 56.75097 232 PRO D O 1
ATOM 29952 N N . CYS D 1 227 ? 62.25493 72.93511 -12.62518 1.000 57.62803 233 CYS D N 1
ATOM 29953 C CA . CYS D 1 227 ? 61.97375 73.73036 -13.81426 1.000 54.79614 233 CYS D CA 1
ATOM 29954 C C . CYS D 1 227 ? 62.21675 75.17923 -13.45951 1.000 53.55576 233 CYS D C 1
ATOM 29955 O O . CYS D 1 227 ? 61.30609 75.91107 -13.06815 1.000 54.35747 233 CYS D O 1
ATOM 29963 N N . GLN D 1 228 ? 63.46614 75.57266 -13.57317 1.000 56.90790 234 GLN D N 1
ATOM 29964 C CA . GLN D 1 228 ? 63.90905 76.94780 -13.41258 1.000 56.73821 234 GLN D CA 1
ATOM 29965 C C . GLN D 1 228 ? 64.41874 77.39390 -14.77481 1.000 56.42942 234 GLN D C 1
ATOM 29966 O O . GLN D 1 228 ? 65.46726 76.94734 -15.22855 1.000 55.61161 234 GLN D O 1
ATOM 29980 N N . MET D 1 229 ? 63.63093 78.20539 -15.47634 1.000 56.73858 235 MET D N 1
ATOM 29981 C CA . MET D 1 229 ? 64.00846 78.50875 -16.84473 1.000 54.19221 235 MET D CA 1
ATOM 29982 C C . MET D 1 229 ? 65.14832 79.51289 -16.90901 1.000 55.36798 235 MET D C 1
ATOM 29983 O O . MET D 1 229 ? 65.91651 79.50124 -17.88464 1.000 54.00562 235 MET D O 1
ATOM 29997 N N . LEU D 1 230 ? 65.30553 80.35684 -15.88087 1.000 55.98662 236 LEU D N 1
ATOM 29998 C CA . LEU D 1 230 ? 66.48090 81.22105 -15.79858 1.000 57.32108 236 LEU D CA 1
ATOM 29999 C C . LEU D 1 230 ? 67.70142 80.41441 -15.38192 1.000 55.50218 236 LEU D C 1
ATOM 30000 O O . LEU D 1 230 ? 67.64174 79.64204 -14.42531 1.000 53.60918 236 LEU D O 1
ATOM 30016 N N . ILE D 1 231 ? 68.80922 80.58259 -16.09799 1.000 58.10117 237 ILE D N 1
ATOM 30017 C CA . ILE D 1 231 ? 70.05075 79.90309 -15.73050 1.000 57.34320 237 ILE D CA 1
ATOM 30018 C C . ILE D 1 231 ? 70.85528 80.78336 -14.77743 1.000 58.76646 237 ILE D C 1
ATOM 30019 O O . ILE D 1 231 ? 71.15701 81.93202 -15.10658 1.000 59.50801 237 ILE D O 1
ATOM 30035 N N . VAL D 1 232 ? 71.22939 80.25430 -13.61359 1.000 58.47427 238 VAL D N 1
ATOM 30036 C CA . VAL D 1 232 ? 71.97130 81.02834 -12.62730 1.000 61.71755 238 VAL D CA 1
ATOM 30037 C C . VAL D 1 232 ? 73.26245 80.30233 -12.27869 1.000 68.34950 238 VAL D C 1
ATOM 30038 O O . VAL D 1 232 ? 73.27713 79.07890 -12.10681 1.000 65.24659 238 VAL D O 1
ATOM 30051 N N . ARG D 1 233 ? 74.36437 81.04312 -12.22355 1.000 72.15016 239 ARG D N 1
ATOM 30052 C CA . ARG D 1 233 ? 75.59935 80.44921 -11.72792 1.000 77.69941 239 ARG D CA 1
ATOM 30053 C C . ARG D 1 233 ? 76.26995 81.41127 -10.73963 1.000 80.59976 239 ARG D C 1
ATOM 30054 O O . ARG D 1 233 ? 76.06831 82.62986 -10.78924 1.000 79.24919 239 ARG D O 1
ATOM 30075 N N . GLU D 1 234 ? 76.97563 80.83641 -9.74899 1.000 83.25236 240 GLU D N 1
ATOM 30076 C CA . GLU D 1 234 ? 77.54888 81.58663 -8.62624 1.000 85.18833 240 GLU D CA 1
ATOM 30077 C C . GLU D 1 234 ? 79.05209 81.34731 -8.57509 1.000 83.68647 240 GLU D C 1
ATOM 30078 O O . GLU D 1 234 ? 79.53886 80.57424 -7.73788 1.000 86.19774 240 GLU D O 1
ATOM 30090 N N . PRO D 1 235 ? 79.81897 82.00802 -9.43701 1.000 82.83398 241 PRO D N 1
ATOM 30091 C CA . PRO D 1 235 ? 81.26272 81.73223 -9.49171 1.000 83.62148 241 PRO D CA 1
ATOM 30092 C C . PRO D 1 235 ? 82.01854 82.03594 -8.20937 1.000 86.14201 241 PRO D C 1
ATOM 30093 O O . PRO D 1 235 ? 82.93130 81.27646 -7.85347 1.000 85.67458 241 PRO D O 1
ATOM 30104 N N . SER D 1 236 ? 81.75186 83.16563 -7.56557 1.000 86.28138 242 SER D N 1
ATOM 30105 C CA . SER D 1 236 ? 82.33606 83.48014 -6.27039 1.000 89.90161 242 SER D CA 1
ATOM 30106 C C . SER D 1 236 ? 81.21265 83.78749 -5.29512 1.000 92.81060 242 SER D C 1
ATOM 30107 O O . SER D 1 236 ? 80.11648 84.17407 -5.70690 1.000 92.69625 242 SER D O 1
ATOM 30115 N N . PRO D 1 237 ? 81.46381 83.64917 -3.97778 1.000 97.68602 243 PRO D N 1
ATOM 30116 C CA . PRO D 1 237 ? 80.38982 83.85055 -2.99088 1.000 98.72863 243 PRO D CA 1
ATOM 30117 C C . PRO D 1 237 ? 79.61039 85.14010 -3.19305 1.000 97.98169 243 PRO D C 1
ATOM 30118 O O . PRO D 1 237 ? 80.17386 86.24251 -3.20207 1.000 96.90071 243 PRO D O 1
ATOM 30129 N N . GLY D 1 238 ? 78.30419 84.99724 -3.39724 1.000 95.77997 244 GLY D N 1
ATOM 30130 C CA . GLY D 1 238 ? 77.42791 86.14035 -3.43744 1.000 92.98872 244 GLY D CA 1
ATOM 30131 C C . GLY D 1 238 ? 77.48744 86.97313 -4.69651 1.000 92.32067 244 GLY D C 1
ATOM 30132 O O . GLY D 1 238 ? 76.85968 88.04130 -4.73331 1.000 91.08588 244 GLY D O 1
ATOM 30136 N N . LYS D 1 239 ? 78.25095 86.56276 -5.71076 1.000 93.64807 245 LYS D N 1
ATOM 30137 C CA . LYS D 1 239 ? 78.27839 87.26383 -6.99335 1.000 92.46028 245 LYS D CA 1
ATOM 30138 C C . LYS D 1 239 ? 77.74663 86.31418 -8.05512 1.000 86.97257 245 LYS D C 1
ATOM 30139 O O . LYS D 1 239 ? 78.33152 85.25555 -8.30884 1.000 85.50889 245 LYS D O 1
ATOM 30158 N N . TYR D 1 240 ? 76.62515 86.69501 -8.65831 1.000 85.34375 246 TYR D N 1
ATOM 30159 C CA . TYR D 1 240 ? 75.82812 85.80732 -9.48238 1.000 80.55572 246 TYR D CA 1
ATOM 30160 C C . TYR D 1 240 ? 75.90104 86.28703 -10.92450 1.000 77.80196 246 TYR D C 1
ATOM 30161 O O . TYR D 1 240 ? 76.05346 87.47847 -11.19444 1.000 74.31860 246 TYR D O 1
ATOM 30179 N N . GLU D 1 241 ? 75.81651 85.35435 -11.85313 1.000 76.99490 247 GLU D N 1
ATOM 30180 C CA . GLU D 1 241 ? 75.60789 85.71508 -13.24813 1.000 77.95826 247 GLU D CA 1
ATOM 30181 C C . GLU D 1 241 ? 74.46000 84.90169 -13.83735 1.000 72.33268 247 GLU D C 1
ATOM 30182 O O . GLU D 1 241 ? 74.11855 83.81185 -13.34793 1.000 71.34298 247 GLU D O 1
ATOM 30194 N N . PHE D 1 242 ? 73.82591 85.48697 -14.85638 1.000 69.47844 248 PHE D N 1
ATOM 30195 C CA . PHE D 1 242 ? 72.54367 85.02865 -15.36897 1.000 65.37730 248 PHE D CA 1
ATOM 30196 C C . PHE D 1 242 ? 72.60303 84.79927 -16.87470 1.000 64.54186 248 PHE D C 1
ATOM 30197 O O . PHE D 1 242 ? 73.04109 85.67209 -17.62896 1.000 68.96617 248 PHE D O 1
ATOM 30214 N N . ASP D 1 243 ? 72.09624 83.65265 -17.31086 1.000 62.49669 249 ASP D N 1
ATOM 30215 C CA . ASP D 1 243 ? 71.98655 83.26932 -18.71798 1.000 59.66332 249 ASP D CA 1
ATOM 30216 C C . ASP D 1 243 ? 70.49615 83.12735 -19.04914 1.000 60.19010 249 ASP D C 1
ATOM 30217 O O . ASP D 1 243 ? 69.77881 82.31240 -18.43911 1.000 58.06290 249 ASP D O 1
ATOM 30226 N N . TRP D 1 244 ? 70.03017 83.97016 -19.97971 1.000 60.34785 250 TRP D N 1
ATOM 30227 C CA . TRP D 1 244 ? 68.62204 84.12742 -20.32317 1.000 58.95899 250 TRP D CA 1
ATOM 30228 C C . TRP D 1 244 ? 68.22527 83.29726 -21.54035 1.000 56.23417 250 TRP D C 1
ATOM 30229 O O . TRP D 1 244 ? 67.08062 83.37386 -21.99232 1.000 56.62319 250 TRP D O 1
ATOM 30250 N N . SER D 1 245 ? 69.10104 82.42814 -22.01181 1.000 56.62459 251 SER D N 1
ATOM 30251 C CA . SER D 1 245 ? 68.88764 81.85768 -23.33457 1.000 56.14404 251 SER D CA 1
ATOM 30252 C C . SER D 1 245 ? 67.64237 80.97449 -23.38325 1.000 54.07946 251 SER D C 1
ATOM 30253 O O . SER D 1 245 ? 66.93656 80.98736 -24.40261 1.000 55.24866 251 SER D O 1
ATOM 30261 N N . ARG D 1 246 ? 67.32076 80.22760 -22.30054 1.000 52.30969 252 ARG D N 1
ATOM 30262 C CA . ARG D 1 246 ? 66.09710 79.39304 -22.31690 1.000 52.71021 252 ARG D CA 1
ATOM 30263 C C . ARG D 1 246 ? 64.82946 80.23032 -22.33711 1.000 52.27857 252 ARG D C 1
ATOM 30264 O O . ARG D 1 246 ? 63.87076 79.91263 -23.04003 1.000 53.83657 252 ARG D O 1
ATOM 30285 N N . ILE D 1 247 ? 64.78351 81.26976 -21.51814 1.000 55.43233 253 ILE D N 1
ATOM 30286 C CA . ILE D 1 247 ? 63.63593 82.15633 -21.50961 1.000 54.23033 253 ILE D CA 1
ATOM 30287 C C . ILE D 1 247 ? 63.51547 82.83726 -22.85016 1.000 53.15480 253 ILE D C 1
ATOM 30288 O O . ILE D 1 247 ? 62.41635 83.05307 -23.36592 1.000 54.77433 253 ILE D O 1
ATOM 30304 N N . LYS D 1 248 ? 64.63919 83.17008 -23.45130 1.000 54.65646 254 LYS D N 1
ATOM 30305 C CA . LYS D 1 248 ? 64.56773 83.85909 -24.72972 1.000 54.74186 254 LYS D CA 1
ATOM 30306 C C . LYS D 1 248 ? 63.98612 82.94172 -25.79247 1.000 54.62635 254 LYS D C 1
ATOM 30307 O O . LYS D 1 248 ? 63.19015 83.37672 -26.63307 1.000 54.46094 254 LYS D O 1
ATOM 30326 N N . ARG D 1 249 ? 64.34994 81.65636 -25.75868 1.000 54.37493 255 ARG D N 1
ATOM 30327 C CA . ARG D 1 249 ? 63.73995 80.71677 -26.69300 1.000 53.83023 255 ARG D CA 1
ATOM 30328 C C . ARG D 1 249 ? 62.24486 80.56879 -26.42815 1.000 54.41725 255 ARG D C 1
ATOM 30329 O O . ARG D 1 249 ? 61.44121 80.49569 -27.36482 1.000 54.29515 255 ARG D O 1
ATOM 30350 N N . PHE D 1 250 ? 61.85207 80.48338 -25.16134 1.000 53.29668 256 PHE D N 1
ATOM 30351 C CA . PHE D 1 250 ? 60.42830 80.34462 -24.85782 1.000 52.39578 256 PHE D CA 1
ATOM 30352 C C . PHE D 1 250 ? 59.63697 81.54977 -25.35239 1.000 52.13551 256 PHE D C 1
ATOM 30353 O O . PHE D 1 250 ? 58.51663 81.40155 -25.86646 1.000 49.02912 256 PHE D O 1
ATOM 30370 N N . VAL D 1 251 ? 60.20626 82.75129 -25.20197 1.000 50.62212 257 VAL D N 1
ATOM 30371 C CA . VAL D 1 251 ? 59.52305 83.94967 -25.65520 1.000 50.34670 257 VAL D CA 1
ATOM 30372 C C . VAL D 1 251 ? 59.43323 83.95802 -27.17536 1.000 51.37850 257 VAL D C 1
ATOM 30373 O O . VAL D 1 251 ? 58.38290 84.28111 -27.73959 1.000 52.80383 257 VAL D O 1
ATOM 30386 N N . ASP D 1 252 ? 60.51784 83.60400 -27.87164 1.000 51.14332 258 ASP D N 1
ATOM 30387 C CA . ASP D 1 252 ? 60.42333 83.46322 -29.32563 1.000 52.98850 258 ASP D CA 1
ATOM 30388 C C . ASP D 1 252 ? 59.28366 82.53070 -29.70715 1.000 49.38061 258 ASP D C 1
ATOM 30389 O O . ASP D 1 252 ? 58.45182 82.85150 -30.56672 1.000 48.09307 258 ASP D O 1
ATOM 30398 N N . MET D 1 253 ? 59.24961 81.35264 -29.08275 1.000 50.14730 259 MET D N 1
ATOM 30399 C CA . MET D 1 253 ? 58.23742 80.35111 -29.41731 1.000 50.65267 259 MET D CA 1
ATOM 30400 C C . MET D 1 253 ? 56.83905 80.90811 -29.20329 1.000 49.15462 259 MET D C 1
ATOM 30401 O O . MET D 1 253 ? 55.98154 80.85467 -30.09774 1.000 49.40459 259 MET D O 1
ATOM 30415 N N . CYS D 1 254 ? 56.59114 81.45062 -28.01283 1.000 49.98960 260 CYS D N 1
ATOM 30416 C CA . CYS D 1 254 ? 55.25452 81.95903 -27.69493 1.000 51.20038 260 CYS D CA 1
ATOM 30417 C C . CYS D 1 254 ? 54.85280 83.08928 -28.63388 1.000 50.71210 260 CYS D C 1
ATOM 30418 O O . CYS D 1 254 ? 53.70873 83.12770 -29.09747 1.000 50.55062 260 CYS D O 1
ATOM 30426 N N . ARG D 1 255 ? 55.79254 83.97477 -28.99457 1.000 49.54710 261 ARG D N 1
ATOM 30427 C CA . ARG D 1 255 ? 55.44261 85.02574 -29.94283 1.000 49.24565 261 ARG D CA 1
ATOM 30428 C C . ARG D 1 255 ? 55.10439 84.45465 -31.31037 1.000 49.91217 261 ARG D C 1
ATOM 30429 O O . ARG D 1 255 ? 54.17631 84.93297 -31.96920 1.000 50.68614 261 ARG D O 1
ATOM 30450 N N . GLU D 1 256 ? 55.82071 83.40922 -31.74280 1.000 50.30097 262 GLU D N 1
ATOM 30451 C CA . GLU D 1 256 ? 55.48137 82.75158 -33.00392 1.000 49.04565 262 GLU D CA 1
ATOM 30452 C C . GLU D 1 256 ? 54.08135 82.15570 -32.96422 1.000 48.89014 262 GLU D C 1
ATOM 30453 O O . GLU D 1 256 ? 53.41695 82.08577 -33.99560 1.000 48.37984 262 GLU D O 1
ATOM 30465 N N . LEU D 1 257 ? 53.63776 81.67969 -31.79341 1.000 51.25320 263 LEU D N 1
ATOM 30466 C CA . LEU D 1 257 ? 52.31021 81.07867 -31.64726 1.000 50.54462 263 LEU D CA 1
ATOM 30467 C C . LEU D 1 257 ? 51.19846 82.10471 -31.56051 1.000 50.99622 263 LEU D C 1
ATOM 30468 O O . LEU D 1 257 ? 50.02050 81.74133 -31.69768 1.000 49.93409 263 LEU D O 1
ATOM 30484 N N . GLY D 1 258 ? 51.54109 83.36845 -31.31993 1.000 52.44636 264 GLY D N 1
ATOM 30485 C CA . GLY D 1 258 ? 50.54800 84.42230 -31.23854 1.000 50.22355 264 GLY D CA 1
ATOM 30486 C C . GLY D 1 258 ? 50.48246 85.16260 -29.92169 1.000 52.40529 264 GLY D C 1
ATOM 30487 O O . GLY D 1 258 ? 49.64318 86.07128 -29.81279 1.000 53.99297 264 GLY D O 1
ATOM 30491 N N . TYR D 1 259 ? 51.30339 84.83252 -28.90396 1.000 52.36313 265 TYR D N 1
ATOM 30492 C CA . TYR D 1 259 ? 51.20371 85.53008 -27.62732 1.000 53.78142 265 TYR D CA 1
ATOM 30493 C C . TYR D 1 259 ? 51.82943 86.92520 -27.70497 1.000 55.28383 265 TYR D C 1
ATOM 30494 O O . TYR D 1 259 ? 52.71919 87.18438 -28.52261 1.000 56.56257 265 TYR D O 1
ATOM 30512 N N . LYS D 1 260 ? 51.32867 87.82729 -26.84493 1.000 57.13185 266 LYS D N 1
ATOM 30513 C CA . LYS D 1 260 ? 51.87227 89.17463 -26.63905 1.000 58.38725 266 LYS D CA 1
ATOM 30514 C C . LYS D 1 260 ? 52.11503 89.46077 -25.18458 1.000 58.54379 266 LYS D C 1
ATOM 30515 O O . LYS D 1 260 ? 52.89682 90.35776 -24.86781 1.000 62.61963 266 LYS D O 1
ATOM 30534 N N . LYS D 1 261 ? 51.40821 88.79353 -24.29723 1.000 57.74599 267 LYS D N 1
ATOM 30535 C CA . LYS D 1 261 ? 51.52487 88.98274 -22.86457 1.000 55.35480 267 LYS D CA 1
ATOM 30536 C C . LYS D 1 261 ? 52.29966 87.82409 -22.24416 1.000 52.42020 267 LYS D C 1
ATOM 30537 O O . LYS D 1 261 ? 52.13261 86.66052 -22.64890 1.000 51.22276 267 LYS D O 1
ATOM 30556 N N . PHE D 1 262 ? 53.14777 88.14870 -21.26636 1.000 51.26747 268 PHE D N 1
ATOM 30557 C CA . PHE D 1 262 ? 53.86246 87.14374 -20.52050 1.000 51.98647 268 PHE D CA 1
ATOM 30558 C C . PHE D 1 262 ? 53.75079 87.39907 -19.01817 1.000 54.88012 268 PHE D C 1
ATOM 30559 O O . PHE D 1 262 ? 53.46838 88.50656 -18.56570 1.000 54.41404 268 PHE D O 1
ATOM 30576 N N . GLU D 1 263 ? 54.03089 86.34581 -18.24139 1.000 53.00943 269 GLU D N 1
ATOM 30577 C CA . GLU D 1 263 ? 53.86036 86.34117 -16.79342 1.000 54.62718 269 GLU D CA 1
ATOM 30578 C C . GLU D 1 263 ? 55.06242 85.68523 -16.14465 1.000 53.22661 269 GLU D C 1
ATOM 30579 O O . GLU D 1 263 ? 55.49357 84.60803 -16.57091 1.000 52.85770 269 GLU D O 1
ATOM 30591 N N . TRP D 1 264 ? 55.54956 86.29633 -15.08305 1.000 53.56879 270 TRP D N 1
ATOM 30592 C CA . TRP D 1 264 ? 56.77583 85.85950 -14.44167 1.000 56.30591 270 TRP D CA 1
ATOM 30593 C C . TRP D 1 264 ? 56.45987 85.18682 -13.11230 1.000 57.33158 270 TRP D C 1
ATOM 30594 O O . TRP D 1 264 ? 55.43086 85.43579 -12.48991 1.000 58.58003 270 TRP D O 1
ATOM 30615 N N . ALA D 1 265 ? 57.38763 84.35056 -12.66544 1.000 57.75662 271 ALA D N 1
ATOM 30616 C CA . ALA D 1 265 ? 57.19929 83.57579 -11.45682 1.000 58.56555 271 ALA D CA 1
ATOM 30617 C C . ALA D 1 265 ? 57.24907 84.47244 -10.20910 1.000 61.37794 271 ALA D C 1
ATOM 30618 O O . ALA D 1 265 ? 57.62762 85.65673 -10.25199 1.000 60.31760 271 ALA D O 1
ATOM 30625 N N . HIS D 1 266 ? 56.86935 83.87741 -9.08113 1.000 61.35442 272 HIS D N 1
ATOM 30626 C CA . HIS D 1 266 ? 56.88483 84.59309 -7.81815 1.000 64.13036 272 HIS D CA 1
ATOM 30627 C C . HIS D 1 266 ? 58.31701 84.90340 -7.40022 1.000 63.01126 272 HIS D C 1
ATOM 30628 O O . HIS D 1 266 ? 59.26887 84.22509 -7.80571 1.000 62.35747 272 HIS D O 1
ATOM 30642 N N . LEU D 1 267 ? 58.46328 85.98805 -6.63054 1.000 62.68608 273 LEU D N 1
ATOM 30643 C CA . LEU D 1 267 ? 59.74967 86.41590 -6.07508 1.000 64.16667 273 LEU D CA 1
ATOM 30644 C C . LEU D 1 267 ? 59.92160 86.12466 -4.58866 1.000 65.59407 273 LEU D C 1
ATOM 30645 O O . LEU D 1 267 ? 61.04930 86.20386 -4.10587 1.000 68.58057 273 LEU D O 1
ATOM 30661 N N . TRP D 1 268 ? 58.85885 85.77286 -3.86421 1.000 66.78319 274 TRP D N 1
ATOM 30662 C CA . TRP D 1 268 ? 58.95413 85.30369 -2.48984 1.000 68.47146 274 TRP D CA 1
ATOM 30663 C C . TRP D 1 268 ? 58.03498 84.10268 -2.34177 1.000 71.73310 274 TRP D C 1
ATOM 30664 O O . TRP D 1 268 ? 56.97850 84.01991 -2.97661 1.000 69.19693 274 TRP D O 1
ATOM 30685 N N . LEU D 1 269 ? 58.47339 83.17552 -1.50081 1.000 76.83670 275 LEU D N 1
ATOM 30686 C CA . LEU D 1 269 ? 57.88762 81.85082 -1.40871 1.000 81.78709 275 LEU D CA 1
ATOM 30687 C C . LEU D 1 269 ? 56.68001 81.83234 -0.47965 1.000 93.25655 275 LEU D C 1
ATOM 30688 O O . LEU D 1 269 ? 56.68112 82.43953 0.59157 1.000 97.30330 275 LEU D O 1
ATOM 30704 N N . TYR D 1 270 ? 55.69662 81.03029 -0.86089 1.000 105.30359 276 TYR D N 1
ATOM 30705 C CA . TYR D 1 270 ? 54.27775 81.20939 -0.57199 1.000 112.79386 276 TYR D CA 1
ATOM 30706 C C . TYR D 1 270 ? 53.88658 80.81576 0.84762 1.000 118.87941 276 TYR D C 1
ATOM 30707 O O . TYR D 1 270 ? 52.76737 81.12279 1.26949 1.000 122.12844 276 TYR D O 1
ATOM 30725 N N . TRP D 1 271 ? 54.79489 80.25263 1.63258 1.000 116.83861 277 TRP D N 1
ATOM 30726 C CA . TRP D 1 271 ? 54.63174 80.29950 3.08017 1.000 125.34495 277 TRP D CA 1
ATOM 30727 C C . TRP D 1 271 ? 54.44359 81.73296 3.57381 1.000 122.58834 277 TRP D C 1
ATOM 30728 O O . TRP D 1 271 ? 55.40669 82.34471 4.04194 1.000 117.98067 277 TRP D O 1
ATOM 30749 N N . GLY D 1 272 ? 53.22809 82.28196 3.50597 1.000 123.98625 278 GLY D N 1
ATOM 30750 C CA . GLY D 1 272 ? 53.09176 83.70650 3.78505 1.000 122.82281 278 GLY D CA 1
ATOM 30751 C C . GLY D 1 272 ? 53.84457 84.49750 2.72760 1.000 118.57136 278 GLY D C 1
ATOM 30752 O O . GLY D 1 272 ? 53.63925 84.29598 1.52340 1.000 117.80603 278 GLY D O 1
ATOM 30756 N N . VAL D 1 273 ? 54.67133 85.45874 3.16818 1.000 107.35760 279 VAL D N 1
ATOM 30757 C CA . VAL D 1 273 ? 55.66432 86.10078 2.29954 1.000 96.50023 279 VAL D CA 1
ATOM 30758 C C . VAL D 1 273 ? 57.01354 86.11202 3.01489 1.000 95.90322 279 VAL D C 1
ATOM 30759 O O . VAL D 1 273 ? 57.81049 87.05062 2.89620 1.000 90.05255 279 VAL D O 1
ATOM 30772 N N . GLN D 1 274 ? 57.27968 85.05439 3.75926 1.000 100.04659 280 GLN D N 1
ATOM 30773 C CA . GLN D 1 274 ? 58.32499 85.07207 4.76385 1.000 98.68879 280 GLN D CA 1
ATOM 30774 C C . GLN D 1 274 ? 59.61629 84.39333 4.31003 1.000 96.28021 280 GLN D C 1
ATOM 30775 O O . GLN D 1 274 ? 60.67012 84.66603 4.89282 1.000 96.89494 280 GLN D O 1
ATOM 30789 N N . ASP D 1 275 ? 59.58254 83.53834 3.28413 1.000 96.37942 281 ASP D N 1
ATOM 30790 C CA . ASP D 1 275 ? 60.76315 82.82107 2.80628 1.000 89.06901 281 ASP D CA 1
ATOM 30791 C C . ASP D 1 275 ? 61.19564 83.32243 1.43477 1.000 80.46315 281 ASP D C 1
ATOM 30792 O O . ASP D 1 275 ? 60.40161 83.87293 0.67548 1.000 81.26375 281 ASP D O 1
ATOM 30801 N N . ALA D 1 276 ? 62.47559 83.13989 1.13325 1.000 78.60493 282 ALA D N 1
ATOM 30802 C CA . ALA D 1 276 ? 63.00176 83.47102 -0.18392 1.000 77.04665 282 ALA D CA 1
ATOM 30803 C C . ALA D 1 276 ? 62.77671 82.33048 -1.17275 1.000 74.20803 282 ALA D C 1
ATOM 30804 O O . ALA D 1 276 ? 62.51499 81.19192 -0.79584 1.000 75.60687 282 ALA D O 1
ATOM 30811 N N . MET D 1 277 ? 62.81578 82.66160 -2.45845 1.000 70.36737 283 MET D N 1
ATOM 30812 C CA . MET D 1 277 ? 62.66395 81.62512 -3.46480 1.000 69.36711 283 MET D CA 1
ATOM 30813 C C . MET D 1 277 ? 63.84254 80.66466 -3.44374 1.000 68.03997 283 MET D C 1
ATOM 30814 O O . MET D 1 277 ? 64.98546 81.04670 -3.19565 1.000 70.42378 283 MET D O 1
ATOM 30828 N N . HIS D 1 278 ? 63.55024 79.41885 -3.77306 1.000 68.49552 284 HIS D N 1
ATOM 30829 C CA . HIS D 1 278 ? 64.55358 78.39619 -4.01126 1.000 66.83567 284 HIS D CA 1
ATOM 30830 C C . HIS D 1 278 ? 65.14775 78.66233 -5.39005 1.000 64.75713 284 HIS D C 1
ATOM 30831 O O . HIS D 1 278 ? 64.42703 78.64261 -6.38614 1.000 64.18514 284 HIS D O 1
ATOM 30845 N N . VAL D 1 279 ? 66.43219 79.01404 -5.44942 1.000 65.23179 285 VAL D N 1
ATOM 30846 C CA . VAL D 1 279 ? 67.12108 79.29840 -6.70655 1.000 64.51189 285 VAL D CA 1
ATOM 30847 C C . VAL D 1 279 ? 68.31112 78.36736 -6.84045 1.000 62.67596 285 VAL D C 1
ATOM 30848 O O . VAL D 1 279 ? 69.13477 78.27903 -5.92905 1.000 66.93577 285 VAL D O 1
ATOM 30861 N N . TYR D 1 280 ? 68.43722 77.71250 -7.98261 1.000 62.34553 286 TYR D N 1
ATOM 30862 C CA . TYR D 1 280 ? 69.39156 76.63124 -8.05184 1.000 62.89099 286 TYR D CA 1
ATOM 30863 C C . TYR D 1 280 ? 70.50058 76.95591 -9.03721 1.000 65.94171 286 TYR D C 1
ATOM 30864 O O . TYR D 1 280 ? 70.37795 77.83443 -9.89280 1.000 65.04411 286 TYR D O 1
ATOM 30882 N N . LYS D 1 281 ? 71.60002 76.22709 -8.89066 1.000 68.75404 287 LYS D N 1
ATOM 30883 C CA . LYS D 1 281 ? 72.71643 76.31771 -9.80992 1.000 69.43485 287 LYS D CA 1
ATOM 30884 C C . LYS D 1 281 ? 73.07247 74.90389 -10.22196 1.000 73.34951 287 LYS D C 1
ATOM 30885 O O . LYS D 1 281 ? 72.86838 73.95868 -9.45483 1.000 74.47100 287 LYS D O 1
ATOM 30904 N N . LYS D 1 282 ? 73.50615 74.75515 -11.47084 1.000 76.79410 288 LYS D N 1
ATOM 30905 C CA . LYS D 1 282 ? 73.81988 73.43051 -11.98207 1.000 85.29692 288 LYS D CA 1
ATOM 30906 C C . LYS D 1 282 ? 75.03757 72.85877 -11.25036 1.000 89.75806 288 LYS D C 1
ATOM 30907 O O . LYS D 1 282 ? 75.89940 73.59027 -10.75415 1.000 87.97599 288 LYS D O 1
ATOM 30926 N N . GLU D 1 283 ? 75.08936 71.53077 -11.16100 1.000 96.47530 289 GLU D N 1
ATOM 30927 C CA . GLU D 1 283 ? 76.22496 70.82900 -10.56791 1.000 102.33361 289 GLU D CA 1
ATOM 30928 C C . GLU D 1 283 ? 76.09946 69.35783 -10.94930 1.000 106.37883 289 GLU D C 1
ATOM 30929 O O . GLU D 1 283 ? 75.04028 68.73163 -10.76118 1.000 106.29400 289 GLU D O 1
ATOM 30941 N N . GLY D 1 284 ? 77.16002 68.82003 -11.53964 1.000 105.44533 290 GLY D N 1
ATOM 30942 C CA . GLY D 1 284 ? 77.08605 67.47183 -12.07333 1.000 108.58178 290 GLY D CA 1
ATOM 30943 C C . GLY D 1 284 ? 75.87046 67.32453 -12.96104 1.000 111.46597 290 GLY D C 1
ATOM 30944 O O . GLY D 1 284 ? 75.62279 68.13243 -13.86056 1.000 108.53994 290 GLY D O 1
ATOM 30948 N N . ASN D 1 285 ? 75.08592 66.28617 -12.70408 1.000 118.01536 291 ASN D N 1
ATOM 30949 C CA . ASN D 1 285 ? 73.95401 65.97516 -13.55969 1.000 121.65022 291 ASN D CA 1
ATOM 30950 C C . ASN D 1 285 ? 72.70103 66.75708 -13.20935 1.000 118.44567 291 ASN D C 1
ATOM 30951 O O . ASN D 1 285 ? 71.75103 66.75004 -14.00134 1.000 119.55704 291 ASN D O 1
ATOM 30962 N N . ALA D 1 286 ? 72.64140 67.37939 -12.03277 1.000 115.44975 292 ALA D N 1
ATOM 30963 C CA . ALA D 1 286 ? 71.38429 67.99224 -11.60555 1.000 108.73259 292 ALA D CA 1
ATOM 30964 C C . ALA D 1 286 ? 71.70141 69.24530 -10.79699 1.000 106.49015 292 ALA D C 1
ATOM 30965 O O . ALA D 1 286 ? 72.84354 69.71553 -10.76254 1.000 104.97065 292 ALA D O 1
ATOM 30972 N N . TYR D 1 287 ? 70.69682 69.78003 -10.11818 1.000 86.90877 293 TYR D N 1
ATOM 30973 C CA . TYR D 1 287 ? 70.83540 71.12597 -9.60800 1.000 80.50208 293 TYR D CA 1
ATOM 30974 C C . TYR D 1 287 ? 70.88461 71.13330 -8.08503 1.000 75.33141 293 TYR D C 1
ATOM 30975 O O . TYR D 1 287 ? 70.34228 70.24703 -7.41217 1.000 74.51210 293 TYR D O 1
ATOM 30993 N N . LYS D 1 288 ? 71.50754 72.18677 -7.54971 1.000 69.77614 294 LYS D N 1
ATOM 30994 C CA . LYS D 1 288 ? 71.67353 72.31195 -6.11549 1.000 70.35159 294 LYS D CA 1
ATOM 30995 C C . LYS D 1 288 ? 71.39881 73.74183 -5.67115 1.000 68.75652 294 LYS D C 1
ATOM 30996 O O . LYS D 1 288 ? 71.70870 74.70351 -6.37948 1.000 68.49269 294 LYS D O 1
ATOM 31015 N N . LEU D 1 289 ? 70.81200 73.87138 -4.48719 1.000 67.01122 295 LEU D N 1
ATOM 31016 C CA . LEU D 1 289 ? 70.40902 75.17470 -3.98463 1.000 70.17712 295 LEU D CA 1
ATOM 31017 C C . LEU D 1 289 ? 71.59741 76.12109 -3.82205 1.000 73.37465 295 LEU D C 1
ATOM 31018 O O . LEU D 1 289 ? 72.73123 75.69953 -3.57547 1.000 77.07732 295 LEU D O 1
ATOM 31034 N N . LEU D 1 290 ? 71.32490 77.42276 -3.98213 1.000 71.21570 296 LEU D N 1
ATOM 31035 C CA . LEU D 1 290 ? 72.32110 78.46947 -3.75727 1.000 75.22294 296 LEU D CA 1
ATOM 31036 C C . LEU D 1 290 ? 72.53636 78.82159 -2.28761 1.000 75.00682 296 LEU D C 1
ATOM 31037 O O . LEU D 1 290 ? 73.55222 79.43356 -1.96046 1.000 74.31976 296 LEU D O 1
ATOM 31053 N N . TRP D 1 291 ? 71.56917 78.51331 -1.42945 1.000 77.67089 297 TRP D N 1
ATOM 31054 C CA . TRP D 1 291 ? 71.53468 78.90187 -0.02594 1.000 75.33623 297 TRP D CA 1
ATOM 31055 C C . TRP D 1 291 ? 70.55731 77.95936 0.67792 1.000 76.14239 297 TRP D C 1
ATOM 31056 O O . TRP D 1 291 ? 70.08679 76.98894 0.09097 1.000 77.96608 297 TRP D O 1
ATOM 31077 N N . ALA D 1 292 ? 70.30591 78.20411 1.95751 1.000 78.70942 298 ALA D N 1
ATOM 31078 C CA . ALA D 1 292 ? 69.53739 77.26773 2.77337 1.000 81.98409 298 ALA D CA 1
ATOM 31079 C C . ALA D 1 292 ? 68.05907 77.25341 2.40725 1.000 84.14915 298 ALA D C 1
ATOM 31080 O O . ALA D 1 292 ? 67.47329 78.29519 2.10740 1.000 84.64148 298 ALA D O 1
ATOM 31087 N N . GLU D 1 293 ? 67.43527 76.06939 2.55670 1.000 86.43401 299 GLU D N 1
ATOM 31088 C CA . GLU D 1 293 ? 66.01872 75.87643 2.22176 1.000 89.60209 299 GLU D CA 1
ATOM 31089 C C . GLU D 1 293 ? 65.12081 76.87385 2.92461 1.000 91.57129 299 GLU D C 1
ATOM 31090 O O . GLU D 1 293 ? 64.05248 77.22771 2.40964 1.000 89.85375 299 GLU D O 1
ATOM 31102 N N . ASN D 1 294 ? 65.50442 77.26305 4.13997 1.000 93.40860 300 ASN D N 1
ATOM 31103 C CA . ASN D 1 294 ? 64.69975 78.07725 5.03921 1.000 93.28447 300 ASN D CA 1
ATOM 31104 C C . ASN D 1 294 ? 65.11208 79.54750 5.02975 1.000 88.73538 300 ASN D C 1
ATOM 31105 O O . ASN D 1 294 ? 64.58094 80.32851 5.82045 1.000 92.15119 300 ASN D O 1
ATOM 31116 N N . LEU D 1 295 ? 66.00327 79.94690 4.11947 1.000 85.49805 301 LEU D N 1
ATOM 31117 C CA . LEU D 1 295 ? 66.44019 81.33610 4.01144 1.000 83.44616 301 LEU D CA 1
ATOM 31118 C C . LEU D 1 295 ? 65.27212 82.31415 3.97260 1.000 83.16263 301 LEU D C 1
ATOM 31119 O O . LEU D 1 295 ? 64.27624 82.09673 3.27939 1.000 86.93522 301 LEU D O 1
ATOM 31135 N N . SER D 1 296 ? 65.41294 83.42162 4.68228 1.000 81.58769 302 SER D N 1
ATOM 31136 C CA . SER D 1 296 ? 64.29038 84.33948 4.81850 1.000 85.26857 302 SER D CA 1
ATOM 31137 C C . SER D 1 296 ? 64.20920 85.31061 3.63879 1.000 83.29020 302 SER D C 1
ATOM 31138 O O . SER D 1 296 ? 65.20870 85.63213 2.98912 1.000 82.42147 302 SER D O 1
ATOM 31146 N N . GLY D 1 297 ? 62.98992 85.81043 3.40216 1.000 82.94122 303 GLY D N 1
ATOM 31147 C CA . GLY D 1 297 ? 62.77548 86.77977 2.34245 1.000 80.86111 303 GLY D CA 1
ATOM 31148 C C . GLY D 1 297 ? 63.55237 88.06508 2.53368 1.000 81.97300 303 GLY D C 1
ATOM 31149 O O . GLY D 1 297 ? 63.95607 88.69577 1.55619 1.000 79.42576 303 GLY D O 1
ATOM 31153 N N . THR D 1 298 ? 63.78433 88.46041 3.78874 1.000 84.87484 304 THR D N 1
ATOM 31154 C CA . THR D 1 298 ? 64.46256 89.70470 4.14219 1.000 85.65751 304 THR D CA 1
ATOM 31155 C C . THR D 1 298 ? 65.93232 89.49968 4.52360 1.000 88.63446 304 THR D C 1
ATOM 31156 O O . THR D 1 298 ? 66.60082 90.45394 4.93935 1.000 87.58052 304 THR D O 1
ATOM 31167 N N . SER D 1 299 ? 66.44529 88.27495 4.38124 1.000 89.36007 305 SER D N 1
ATOM 31168 C CA . SER D 1 299 ? 67.85704 87.94626 4.53861 1.000 87.89205 305 SER D CA 1
ATOM 31169 C C . SER D 1 299 ? 68.79052 88.95212 3.88658 1.000 90.00407 305 SER D C 1
ATOM 31170 O O . SER D 1 299 ? 68.39669 89.65654 2.95429 1.000 89.63909 305 SER D O 1
ATOM 31178 N N . ASP D 1 300 ? 70.03160 89.02834 4.37278 1.000 93.06970 306 ASP D N 1
ATOM 31179 C CA . ASP D 1 300 ? 71.07034 89.75094 3.63861 1.000 93.98045 306 ASP D CA 1
ATOM 31180 C C . ASP D 1 300 ? 71.45341 89.04127 2.33179 1.000 89.37679 306 ASP D C 1
ATOM 31181 O O . ASP D 1 300 ? 71.70410 89.69736 1.31424 1.000 86.62012 306 ASP D O 1
ATOM 31190 N N . THR D 1 301 ? 71.55857 87.71027 2.34907 1.000 87.68318 307 THR D N 1
ATOM 31191 C CA . THR D 1 301 ? 71.90472 86.96631 1.13933 1.000 84.57628 307 THR D CA 1
ATOM 31192 C C . THR D 1 301 ? 70.89208 87.19047 0.01383 1.000 84.22438 307 THR D C 1
ATOM 31193 O O . THR D 1 301 ? 71.26590 87.46480 -1.13710 1.000 81.77471 307 THR D O 1
ATOM 31204 N N . TYR D 1 302 ? 69.59784 87.03616 0.31647 1.000 81.77030 308 TYR D N 1
ATOM 31205 C CA . TYR D 1 302 ? 68.60762 87.10400 -0.75214 1.000 81.27267 308 TYR D CA 1
ATOM 31206 C C . TYR D 1 302 ? 68.45090 88.51937 -1.28545 1.000 79.73933 308 TYR D C 1
ATOM 31207 O O . TYR D 1 302 ? 68.23156 88.71433 -2.48796 1.000 77.61523 308 TYR D O 1
ATOM 31225 N N . ILE D 1 303 ? 68.57492 89.51997 -0.42613 1.000 80.89726 309 ILE D N 1
ATOM 31226 C CA . ILE D 1 303 ? 68.50773 90.87893 -0.93355 1.000 82.61465 309 ILE D CA 1
ATOM 31227 C C . ILE D 1 303 ? 69.77310 91.21357 -1.71366 1.000 81.26160 309 ILE D C 1
ATOM 31228 O O . ILE D 1 303 ? 69.72691 92.00661 -2.66132 1.000 81.33928 309 ILE D O 1
ATOM 31244 N N . HIS D 1 304 ? 70.91848 90.62252 -1.35860 1.000 80.62414 310 HIS D N 1
ATOM 31245 C CA . HIS D 1 304 ? 72.09754 90.82467 -2.19837 1.000 81.57749 310 HIS D CA 1
ATOM 31246 C C . HIS D 1 304 ? 71.93262 90.16625 -3.55885 1.000 80.45729 310 HIS D C 1
ATOM 31247 O O . HIS D 1 304 ? 72.48721 90.63954 -4.55840 1.000 78.89383 310 HIS D O 1
ATOM 31261 N N . PHE D 1 305 ? 71.21272 89.05236 -3.61672 1.000 80.42064 311 PHE D N 1
ATOM 31262 C CA . PHE D 1 305 ? 70.93784 88.47410 -4.92856 1.000 77.83863 311 PHE D CA 1
ATOM 31263 C C . PHE D 1 305 ? 69.92416 89.30671 -5.69484 1.000 74.17559 311 PHE D C 1
ATOM 31264 O O . PHE D 1 305 ? 70.09287 89.50043 -6.89960 1.000 71.49974 311 PHE D O 1
ATOM 31281 N N . LEU D 1 306 ? 68.89607 89.83877 -5.03896 1.000 75.16896 312 LEU D N 1
ATOM 31282 C CA . LEU D 1 306 ? 67.95602 90.67233 -5.78059 1.000 72.46276 312 LEU D CA 1
ATOM 31283 C C . LEU D 1 306 ? 68.62892 91.93135 -6.31858 1.000 73.58435 312 LEU D C 1
ATOM 31284 O O . LEU D 1 306 ? 68.33622 92.34836 -7.44692 1.000 70.50365 312 LEU D O 1
ATOM 31300 N N . LYS D 1 307 ? 69.57043 92.52325 -5.54945 1.000 75.83536 313 LYS D N 1
ATOM 31301 C CA . LYS D 1 307 ? 70.28997 93.71331 -6.01273 1.000 73.48559 313 LYS D CA 1
ATOM 31302 C C . LYS D 1 307 ? 70.97694 93.47453 -7.35059 1.000 70.16751 313 LYS D C 1
ATOM 31303 O O . LYS D 1 307 ? 71.17624 94.42482 -8.11647 1.000 68.75360 313 LYS D O 1
ATOM 31322 N N . GLN D 1 308 ? 71.37803 92.22810 -7.63289 1.000 72.14688 314 GLN D N 1
ATOM 31323 C CA . GLN D 1 308 ? 72.04561 91.89787 -8.89069 1.000 70.60470 314 GLN D CA 1
ATOM 31324 C C . GLN D 1 308 ? 71.05392 91.39725 -9.94214 1.000 67.38062 314 GLN D C 1
ATOM 31325 O O . GLN D 1 308 ? 71.20933 91.70082 -11.12587 1.000 67.34533 314 GLN D O 1
ATOM 31339 N N . TYR D 1 309 ? 70.04359 90.62141 -9.52507 1.000 68.20643 315 TYR D N 1
ATOM 31340 C CA . TYR D 1 309 ? 69.10678 90.01517 -10.46775 1.000 66.60445 315 TYR D CA 1
ATOM 31341 C C . TYR D 1 309 ? 68.17002 91.03626 -11.08774 1.000 64.71475 315 TYR D C 1
ATOM 31342 O O . TYR D 1 309 ? 68.04705 91.09974 -12.31404 1.000 64.99878 315 TYR D O 1
ATOM 31360 N N . LEU D 1 310 ? 67.52987 91.87267 -10.26965 1.000 65.11164 316 LEU D N 1
ATOM 31361 C CA . LEU D 1 310 ? 66.47409 92.72216 -10.81377 1.000 64.35745 316 LEU D CA 1
ATOM 31362 C C . LEU D 1 310 ? 66.99182 93.63358 -11.92158 1.000 64.76895 316 LEU D C 1
ATOM 31363 O O . LEU D 1 310 ? 66.35047 93.68684 -12.98348 1.000 65.35623 316 LEU D O 1
ATOM 31379 N N . PRO D 1 311 ? 68.15879 94.25943 -11.81535 1.000 63.99506 317 PRO D N 1
ATOM 31380 C CA . PRO D 1 311 ? 68.63049 95.06879 -12.94463 1.000 63.56650 317 PRO D CA 1
ATOM 31381 C C . PRO D 1 311 ? 68.89952 94.25182 -14.19063 1.000 66.73446 317 PRO D C 1
ATOM 31382 O O . PRO D 1 311 ? 68.72952 94.76040 -15.30766 1.000 68.39442 317 PRO D O 1
ATOM 31393 N N . GLN D 1 312 ? 69.31969 92.99378 -14.02885 1.000 64.79418 318 GLN D N 1
ATOM 31394 C CA . GLN D 1 312 ? 69.51638 92.10118 -15.16999 1.000 67.94647 318 GLN D CA 1
ATOM 31395 C C . GLN D 1 312 ? 68.18922 91.79072 -15.85226 1.000 67.05592 318 GLN D C 1
ATOM 31396 O O . GLN D 1 312 ? 68.09960 91.74699 -17.09326 1.000 64.54864 318 GLN D O 1
ATOM 31410 N N . LEU D 1 313 ? 67.15255 91.55705 -15.03833 1.000 65.65039 319 LEU D N 1
ATOM 31411 C CA . LEU D 1 313 ? 65.80150 91.38876 -15.54973 1.000 62.95772 319 LEU D CA 1
ATOM 31412 C C . LEU D 1 313 ? 65.36691 92.61787 -16.32561 1.000 64.55061 319 LEU D C 1
ATOM 31413 O O . LEU D 1 313 ? 64.74890 92.49999 -17.38925 1.000 65.18782 319 LEU D O 1
ATOM 31429 N N . HIS D 1 314 ? 65.64668 93.81066 -15.78845 1.000 64.71973 320 HIS D N 1
ATOM 31430 C CA . HIS D 1 314 ? 65.27838 95.03583 -16.48888 1.000 65.59830 320 HIS D CA 1
ATOM 31431 C C . HIS D 1 314 ? 65.98945 95.11896 -17.83879 1.000 65.71617 320 HIS D C 1
ATOM 31432 O O . HIS D 1 314 ? 65.38133 95.48623 -18.85392 1.000 63.88013 320 HIS D O 1
ATOM 31446 N N . ARG D 1 315 ? 67.28018 94.77813 -17.87527 1.000 67.14140 321 ARG D N 1
ATOM 31447 C CA . ARG D 1 315 ? 67.98435 94.80349 -19.15776 1.000 70.44713 321 ARG D CA 1
ATOM 31448 C C . ARG D 1 315 ? 67.37489 93.80387 -20.13684 1.000 64.69819 321 ARG D C 1
ATOM 31449 O O . ARG D 1 315 ? 67.22731 94.10481 -21.32389 1.000 63.52864 321 ARG D O 1
ATOM 31470 N N . PHE D 1 316 ? 67.01365 92.61590 -19.65728 1.000 65.43483 322 PHE D N 1
ATOM 31471 C CA . PHE D 1 316 ? 66.41158 91.61965 -20.53969 1.000 63.98549 322 PHE D CA 1
ATOM 31472 C C . PHE D 1 316 ? 65.07817 92.10729 -21.08872 1.000 63.62358 322 PHE D C 1
ATOM 31473 O O . PHE D 1 316 ? 64.80072 91.99750 -22.29110 1.000 62.31282 322 PHE D O 1
ATOM 31490 N N . LEU D 1 317 ? 64.24073 92.64967 -20.20515 1.000 64.40643 323 LEU D N 1
ATOM 31491 C CA . LEU D 1 317 ? 62.93790 93.15829 -20.60512 1.000 64.00008 323 LEU D CA 1
ATOM 31492 C C . LEU D 1 317 ? 63.08319 94.24591 -21.64962 1.000 63.60394 323 LEU D C 1
ATOM 31493 O O . LEU D 1 317 ? 62.36635 94.24876 -22.64945 1.000 65.61733 323 LEU D O 1
ATOM 31509 N N . LEU D 1 318 ? 64.04777 95.14119 -21.47702 1.000 63.36390 324 LEU D N 1
ATOM 31510 C CA . LEU D 1 318 ? 64.27739 96.15669 -22.50172 1.000 63.57762 324 LEU D CA 1
ATOM 31511 C C . LEU D 1 318 ? 64.69706 95.52938 -23.81227 1.000 65.99709 324 LEU D C 1
ATOM 31512 O O . LEU D 1 318 ? 64.13568 95.83301 -24.86676 1.000 65.71570 324 LEU D O 1
ATOM 31528 N N . LYS D 1 319 ? 65.72009 94.67645 -23.75939 1.000 66.57277 325 LYS D N 1
ATOM 31529 C CA . LYS D 1 319 ? 66.30560 94.08567 -24.95488 1.000 65.26728 325 LYS D CA 1
ATOM 31530 C C . LYS D 1 319 ? 65.27508 93.31897 -25.76125 1.000 67.34062 325 LYS D C 1
ATOM 31531 O O . LYS D 1 319 ? 65.36774 93.28165 -26.99224 1.000 69.00045 325 LYS D O 1
ATOM 31550 N N . GLU D 1 320 ? 64.31480 92.67019 -25.09740 1.000 66.79648 326 GLU D N 1
ATOM 31551 C CA . GLU D 1 320 ? 63.33264 91.82917 -25.77771 1.000 67.65040 326 GLU D CA 1
ATOM 31552 C C . GLU D 1 320 ? 61.97686 92.50957 -25.92094 1.000 65.33588 326 GLU D C 1
ATOM 31553 O O . GLU D 1 320 ? 61.03982 91.89743 -26.42287 1.000 63.11917 326 GLU D O 1
ATOM 31565 N N . ASN D 1 321 ? 61.86240 93.77203 -25.52744 1.000 68.07264 327 ASN D N 1
ATOM 31566 C CA . ASN D 1 321 ? 60.63062 94.53574 -25.69433 1.000 69.48664 327 ASN D CA 1
ATOM 31567 C C . ASN D 1 321 ? 59.48474 93.88414 -24.91856 1.000 69.54752 327 ASN D C 1
ATOM 31568 O O . ASN D 1 321 ? 58.44317 93.53950 -25.47056 1.000 69.77291 327 ASN D O 1
ATOM 31579 N N . LEU D 1 322 ? 59.69387 93.74025 -23.60698 1.000 68.58585 328 LEU D N 1
ATOM 31580 C CA . LEU D 1 322 ? 58.75767 93.05842 -22.74054 1.000 65.71885 328 LEU D CA 1
ATOM 31581 C C . LEU D 1 322 ? 58.26815 93.85819 -21.54095 1.000 67.27976 328 LEU D C 1
ATOM 31582 O O . LEU D 1 322 ? 57.47575 93.31523 -20.76701 1.000 67.18753 328 LEU D O 1
ATOM 31598 N N . LEU D 1 323 ? 58.72995 95.09119 -21.31261 1.000 66.64230 329 LEU D N 1
ATOM 31599 C CA . LEU D 1 323 ? 58.26435 95.80433 -20.13223 1.000 69.79803 329 LEU D CA 1
ATOM 31600 C C . LEU D 1 323 ? 56.75698 95.99218 -20.15149 1.000 70.40723 329 LEU D C 1
ATOM 31601 O O . LEU D 1 323 ? 56.07410 95.66751 -19.17833 1.000 71.92733 329 LEU D O 1
ATOM 31617 N N . SER D 1 324 ? 56.22166 96.59049 -21.20941 1.000 67.58809 330 SER D N 1
ATOM 31618 C CA . SER D 1 324 ? 54.79582 96.86731 -21.16738 1.000 68.46936 330 SER D CA 1
ATOM 31619 C C . SER D 1 324 ? 53.93865 95.61035 -21.24715 1.000 68.14231 330 SER D C 1
ATOM 31620 O O . SER D 1 324 ? 52.73602 95.66937 -20.94851 1.000 69.64970 330 SER D O 1
ATOM 31628 N N . ASP D 1 325 ? 54.52154 94.47279 -21.61227 1.000 67.95228 331 ASP D N 1
ATOM 31629 C CA . ASP D 1 325 ? 53.76111 93.25577 -21.85592 1.000 63.06149 331 ASP D CA 1
ATOM 31630 C C . ASP D 1 325 ? 53.99716 92.17349 -20.81575 1.000 59.47165 331 ASP D C 1
ATOM 31631 O O . ASP D 1 325 ? 53.70022 91.01415 -21.06928 1.000 55.90879 331 ASP D O 1
ATOM 31640 N N . SER D 1 326 ? 54.46034 92.52808 -19.63328 1.000 58.45378 332 SER D N 1
ATOM 31641 C CA . SER D 1 326 ? 54.74305 91.53930 -18.61962 1.000 57.26874 332 SER D CA 1
ATOM 31642 C C . SER D 1 326 ? 53.94907 91.80582 -17.35358 1.000 55.92360 332 SER D C 1
ATOM 31643 O O . SER D 1 326 ? 53.83768 92.95231 -16.89414 1.000 58.08779 332 SER D O 1
ATOM 31651 N N . TYR D 1 327 ? 53.45267 90.71994 -16.78061 1.000 53.80020 333 TYR D N 1
ATOM 31652 C CA . TYR D 1 327 ? 52.79857 90.70165 -15.48431 1.000 55.51106 333 TYR D CA 1
ATOM 31653 C C . TYR D 1 327 ? 53.77516 90.07211 -14.50619 1.000 56.42553 333 TYR D C 1
ATOM 31654 O O . TYR D 1 327 ? 54.43127 89.07668 -14.83727 1.000 58.55361 333 TYR D O 1
ATOM 31672 N N . PHE D 1 328 ? 53.85256 90.62918 -13.30162 1.000 57.64350 334 PHE D N 1
ATOM 31673 C CA . PHE D 1 328 ? 54.83430 90.21965 -12.31166 1.000 58.71401 334 PHE D CA 1
ATOM 31674 C C . PHE D 1 328 ? 54.15043 89.81666 -11.02118 1.000 63.39281 334 PHE D C 1
ATOM 31675 O O . PHE D 1 328 ? 53.07846 90.32217 -10.67945 1.000 68.39738 334 PHE D O 1
ATOM 31692 N N . HIS D 1 329 ? 54.76346 88.86725 -10.33343 1.000 61.96954 335 HIS D N 1
ATOM 31693 C CA . HIS D 1 329 ? 54.25343 88.34627 -9.08690 1.000 64.27844 335 HIS D CA 1
ATOM 31694 C C . HIS D 1 329 ? 55.24856 88.57358 -7.96074 1.000 69.40302 335 HIS D C 1
ATOM 31695 O O . HIS D 1 329 ? 56.46885 88.47601 -8.14942 1.000 69.23530 335 HIS D O 1
ATOM 31710 N N . LEU D 1 330 ? 54.70480 88.82819 -6.77026 1.000 71.06845 336 LEU D N 1
ATOM 31711 C CA . LEU D 1 330 ? 55.49761 88.91654 -5.55063 1.000 71.97510 336 LEU D CA 1
ATOM 31712 C C . LEU D 1 330 ? 55.28148 87.64950 -4.72666 1.000 69.57351 336 LEU D C 1
ATOM 31713 O O . LEU D 1 330 ? 56.14275 86.76529 -4.71405 1.000 68.22041 336 LEU D O 1
ATOM 31729 N N . SER D 1 331 ? 54.15096 87.54895 -4.03284 1.000 72.78816 337 SER D N 1
ATOM 31730 C CA . SER D 1 331 ? 53.86769 86.33568 -3.28615 1.000 77.19317 337 SER D CA 1
ATOM 31731 C C . SER D 1 331 ? 52.37193 86.24373 -3.03986 1.000 82.04595 337 SER D C 1
ATOM 31732 O O . SER D 1 331 ? 51.65027 87.23956 -3.08527 1.000 82.13901 337 SER D O 1
ATOM 31740 N N . ASP D 1 332 ? 51.92893 85.03688 -2.73451 1.000 89.66859 338 ASP D N 1
ATOM 31741 C CA . ASP D 1 332 ? 50.51458 84.75348 -2.62764 1.000 92.64729 338 ASP D CA 1
ATOM 31742 C C . ASP D 1 332 ? 49.99522 84.89700 -1.20236 1.000 99.41397 338 ASP D C 1
ATOM 31743 O O . ASP D 1 332 ? 50.71342 84.68943 -0.21957 1.000 101.64027 338 ASP D O 1
ATOM 31752 N N . GLU D 1 333 ? 48.72413 85.29609 -1.12253 1.000 95.57296 339 GLU D N 1
ATOM 31753 C CA . GLU D 1 333 ? 47.83195 85.27014 0.03365 1.000 99.65161 339 GLU D CA 1
ATOM 31754 C C . GLU D 1 333 ? 48.53005 85.39928 1.38096 1.000 105.98873 339 GLU D C 1
ATOM 31755 O O . GLU D 1 333 ? 48.76586 84.39710 2.06519 1.000 108.30725 339 GLU D O 1
ATOM 31767 N N . PRO D 1 334 ? 48.89057 86.61433 1.78816 1.000 110.82328 340 PRO D N 1
ATOM 31768 C CA . PRO D 1 334 ? 49.23320 86.84856 3.19464 1.000 121.83455 340 PRO D CA 1
ATOM 31769 C C . PRO D 1 334 ? 47.94711 87.03551 3.99010 1.000 132.01755 340 PRO D C 1
ATOM 31770 O O . PRO D 1 334 ? 47.10455 87.85308 3.61616 1.000 131.40207 340 PRO D O 1
ATOM 31781 N N . TRP D 1 335 ? 47.77282 86.27206 5.07158 1.000 137.74607 341 TRP D N 1
ATOM 31782 C CA . TRP D 1 335 ? 46.62904 86.53839 5.94011 1.000 146.03489 341 TRP D CA 1
ATOM 31783 C C . TRP D 1 335 ? 46.84859 87.91885 6.56188 1.000 150.62871 341 TRP D C 1
ATOM 31784 O O . TRP D 1 335 ? 47.85553 88.56939 6.28426 1.000 146.68167 341 TRP D O 1
ATOM 31805 N N . SER D 1 336 ? 45.92927 88.37433 7.43029 1.000 160.05996 342 SER D N 1
ATOM 31806 C CA . SER D 1 336 ? 46.10037 89.66961 8.09614 1.000 164.77109 342 SER D CA 1
ATOM 31807 C C . SER D 1 336 ? 47.45172 89.77302 8.80218 1.000 166.92127 342 SER D C 1
ATOM 31808 O O . SER D 1 336 ? 48.18085 90.75849 8.64465 1.000 167.37098 342 SER D O 1
ATOM 31816 N N . GLU D 1 337 ? 47.77202 88.77958 9.62696 1.000 158.43256 343 GLU D N 1
ATOM 31817 C CA . GLU D 1 337 ? 49.02929 88.76207 10.37271 1.000 156.43813 343 GLU D CA 1
ATOM 31818 C C . GLU D 1 337 ? 50.25410 88.85996 9.46210 1.000 150.48741 343 GLU D C 1
ATOM 31819 O O . GLU D 1 337 ? 51.21497 89.57179 9.78405 1.000 146.32631 343 GLU D O 1
ATOM 31831 N N . HIS D 1 338 ? 50.25458 88.13177 8.33601 1.000 149.90958 344 HIS D N 1
ATOM 31832 C CA . HIS D 1 338 ? 51.37251 88.16721 7.39552 1.000 141.74235 344 HIS D CA 1
ATOM 31833 C C . HIS D 1 338 ? 51.55755 89.53214 6.74061 1.000 134.96806 344 HIS D C 1
ATOM 31834 O O . HIS D 1 338 ? 52.56989 89.73026 6.06652 1.000 125.74548 344 HIS D O 1
ATOM 31848 N N . VAL D 1 339 ? 50.59357 90.45441 6.87517 1.000 137.50520 345 VAL D N 1
ATOM 31849 C CA . VAL D 1 339 ? 50.58693 91.65876 6.03887 1.000 129.76030 345 VAL D CA 1
ATOM 31850 C C . VAL D 1 339 ? 51.94079 92.35360 6.08153 1.000 118.51530 345 VAL D C 1
ATOM 31851 O O . VAL D 1 339 ? 52.50572 92.70180 5.03972 1.000 111.74264 345 VAL D O 1
ATOM 31864 N N . GLU D 1 340 ? 52.50652 92.53145 7.27701 1.000 120.55456 346 GLU D N 1
ATOM 31865 C CA . GLU D 1 340 ? 53.76324 93.27268 7.35323 1.000 114.37355 346 GLU D CA 1
ATOM 31866 C C . GLU D 1 340 ? 54.89854 92.53894 6.63972 1.000 110.14950 346 GLU D C 1
ATOM 31867 O O . GLU D 1 340 ? 55.67943 93.18178 5.92623 1.000 103.59562 346 GLU D O 1
ATOM 31879 N N . ASN D 1 341 ? 54.96644 91.20056 6.73616 1.000 111.81906 347 ASN D N 1
ATOM 31880 C CA . ASN D 1 341 ? 55.84875 90.45254 5.84105 1.000 107.39686 347 ASN D CA 1
ATOM 31881 C C . ASN D 1 341 ? 55.80697 91.06785 4.44799 1.000 102.02276 347 ASN D C 1
ATOM 31882 O O . ASN D 1 341 ? 56.79422 91.63613 3.95887 1.000 99.03490 347 ASN D O 1
ATOM 31893 N N . TYR D 1 342 ? 54.62765 91.00009 3.82134 1.000 101.62705 348 TYR D N 1
ATOM 31894 C CA . TYR D 1 342 ? 54.50004 91.43390 2.43155 1.000 95.73103 348 TYR D CA 1
ATOM 31895 C C . TYR D 1 342 ? 54.78641 92.93172 2.27895 1.000 93.63947 348 TYR D C 1
ATOM 31896 O O . TYR D 1 342 ? 55.52094 93.31697 1.35495 1.000 88.12300 348 TYR D O 1
ATOM 31914 N N . LYS D 1 343 ? 54.35954 93.77688 3.23766 1.000 97.07988 349 LYS D N 1
ATOM 31915 C CA . LYS D 1 343 ? 54.69757 95.20128 3.13008 1.000 92.23471 349 LYS D CA 1
ATOM 31916 C C . LYS D 1 343 ? 56.20616 95.36981 2.99217 1.000 91.42824 349 LYS D C 1
ATOM 31917 O O . LYS D 1 343 ? 56.68632 96.06576 2.08378 1.000 88.33167 349 LYS D O 1
ATOM 31936 N N . LYS D 1 344 ? 56.97885 94.67822 3.84393 1.000 94.37242 350 LYS D N 1
ATOM 31937 C CA . LYS D 1 344 ? 58.42812 94.83979 3.76894 1.000 95.39432 350 LYS D CA 1
ATOM 31938 C C . LYS D 1 344 ? 58.91628 94.42566 2.38303 1.000 90.13876 350 LYS D C 1
ATOM 31939 O O . LYS D 1 344 ? 59.58639 95.20393 1.68707 1.000 88.27097 350 LYS D O 1
ATOM 31958 N N . ALA D 1 345 ? 58.48313 93.24666 1.91428 1.000 91.06036 351 ALA D N 1
ATOM 31959 C CA . ALA D 1 345 ? 58.89211 92.79572 0.58431 1.000 83.72149 351 ALA D CA 1
ATOM 31960 C C . ALA D 1 345 ? 58.49965 93.81256 -0.48187 1.000 81.89691 351 ALA D C 1
ATOM 31961 O O . ALA D 1 345 ? 59.30845 94.14820 -1.35937 1.000 80.82753 351 ALA D O 1
ATOM 31968 N N . ARG D 1 346 ? 57.27677 94.34661 -0.41177 1.000 85.07497 352 ARG D N 1
ATOM 31969 C CA . ARG D 1 346 ? 56.86465 95.26561 -1.46372 1.000 82.70395 352 ARG D CA 1
ATOM 31970 C C . ARG D 1 346 ? 57.78660 96.47655 -1.48668 1.000 85.86638 352 ARG D C 1
ATOM 31971 O O . ARG D 1 346 ? 58.24944 96.89668 -2.55909 1.000 84.96942 352 ARG D O 1
ATOM 31992 N N . ASN D 1 347 ? 58.11365 97.02480 -0.30419 1.000 86.84837 353 ASN D N 1
ATOM 31993 C CA . ASN D 1 347 ? 58.97150 98.20822 -0.28588 1.000 87.38820 353 ASN D CA 1
ATOM 31994 C C . ASN D 1 347 ? 60.34149 97.86497 -0.83829 1.000 83.15961 353 ASN D C 1
ATOM 31995 O O . ASN D 1 347 ? 60.94346 98.66343 -1.56612 1.000 84.72491 353 ASN D O 1
ATOM 32006 N N . ILE D 1 348 ? 60.82531 96.65537 -0.55807 1.000 82.44321 354 ILE D N 1
ATOM 32007 C CA . ILE D 1 348 ? 62.09965 96.23716 -1.13324 1.000 81.05241 354 ILE D CA 1
ATOM 32008 C C . ILE D 1 348 ? 62.04869 96.34517 -2.65862 1.000 80.82541 354 ILE D C 1
ATOM 32009 O O . ILE D 1 348 ? 62.93607 96.95070 -3.28557 1.000 79.21630 354 ILE D O 1
ATOM 32025 N N . LEU D 1 349 ? 60.98540 95.80601 -3.28099 1.000 78.70246 355 LEU D N 1
ATOM 32026 C CA . LEU D 1 349 ? 60.84871 95.95997 -4.73172 1.000 77.32819 355 LEU D CA 1
ATOM 32027 C C . LEU D 1 349 ? 60.81928 97.43265 -5.12795 1.000 80.70491 355 LEU D C 1
ATOM 32028 O O . LEU D 1 349 ? 61.54015 97.84724 -6.04325 1.000 79.07433 355 LEU D O 1
ATOM 32044 N N . ARG D 1 350 ? 60.02631 98.25424 -4.41270 1.000 81.79139 356 ARG D N 1
ATOM 32045 C CA . ARG D 1 350 ? 59.94665 99.67125 -4.76855 1.000 83.51432 356 ARG D CA 1
ATOM 32046 C C . ARG D 1 350 ? 61.32851 100.30493 -4.74781 1.000 82.44688 356 ARG D C 1
ATOM 32047 O O . ARG D 1 350 ? 61.60351 101.21639 -5.53353 1.000 81.62858 356 ARG D O 1
ATOM 32068 N N . GLN D 1 351 ? 62.20234 99.84331 -3.84336 1.000 84.36283 357 GLN D N 1
ATOM 32069 C CA . GLN D 1 351 ? 63.54883 100.39375 -3.76542 1.000 83.74058 357 GLN D CA 1
ATOM 32070 C C . GLN D 1 351 ? 64.41354 99.90811 -4.92249 1.000 82.98048 357 GLN D C 1
ATOM 32071 O O . GLN D 1 351 ? 65.15081 100.68905 -5.52874 1.000 82.03471 357 GLN D O 1
ATOM 32085 N N . LEU D 1 352 ? 64.28056 98.64073 -5.29286 1.000 83.50472 358 LEU D N 1
ATOM 32086 C CA . LEU D 1 352 ? 65.21097 98.01013 -6.21445 1.000 80.02166 358 LEU D CA 1
ATOM 32087 C C . LEU D 1 352 ? 64.70575 97.93219 -7.64519 1.000 78.80945 358 LEU D C 1
ATOM 32088 O O . LEU D 1 352 ? 65.51723 97.78400 -8.55574 1.000 77.64228 358 LEU D O 1
ATOM 32104 N N . ALA D 1 353 ? 63.39891 98.05099 -7.86314 1.000 79.89960 359 ALA D N 1
ATOM 32105 C CA . ALA D 1 353 ? 62.76106 97.86365 -9.16168 1.000 77.68629 359 ALA D CA 1
ATOM 32106 C C . ALA D 1 353 ? 61.50096 98.72060 -9.21227 1.000 76.50108 359 ALA D C 1
ATOM 32107 O O . ALA D 1 353 ? 60.38534 98.20289 -9.36455 1.000 75.52772 359 ALA D O 1
ATOM 32114 N N . PRO D 1 354 ? 61.63982 100.03347 -9.06677 1.000 78.99600 360 PRO D N 1
ATOM 32115 C CA . PRO D 1 354 ? 60.44781 100.90597 -9.05923 1.000 78.18064 360 PRO D CA 1
ATOM 32116 C C . PRO D 1 354 ? 59.66659 100.85213 -10.34686 1.000 75.28744 360 PRO D C 1
ATOM 32117 O O . PRO D 1 354 ? 58.49541 101.24707 -10.37100 1.000 76.75955 360 PRO D O 1
ATOM 32128 N N . TRP D 1 355 ? 60.30006 100.40572 -11.42869 1.000 74.25445 361 TRP D N 1
ATOM 32129 C CA . TRP D 1 355 ? 59.60721 100.18447 -12.69128 1.000 74.23012 361 TRP D CA 1
ATOM 32130 C C . TRP D 1 355 ? 58.62201 99.02352 -12.62367 1.000 74.56370 361 TRP D C 1
ATOM 32131 O O . TRP D 1 355 ? 57.74269 98.94747 -13.47890 1.000 76.96155 361 TRP D O 1
ATOM 32152 N N . MET D 1 356 ? 58.73849 98.13791 -11.63162 1.000 74.61825 362 MET D N 1
ATOM 32153 C CA . MET D 1 356 ? 57.97538 96.89686 -11.58814 1.000 74.81425 362 MET D CA 1
ATOM 32154 C C . MET D 1 356 ? 56.68422 97.12284 -10.81875 1.000 74.98595 362 MET D C 1
ATOM 32155 O O . MET D 1 356 ? 56.72167 97.51252 -9.64502 1.000 75.05058 362 MET D O 1
ATOM 32169 N N . LYS D 1 357 ? 55.55293 96.89137 -11.48821 1.000 76.63450 363 LYS D N 1
ATOM 32170 C CA . LYS D 1 357 ? 54.24273 96.80036 -10.85765 1.000 75.65959 363 LYS D CA 1
ATOM 32171 C C . LYS D 1 357 ? 53.87980 95.33275 -10.70204 1.000 73.90959 363 LYS D C 1
ATOM 32172 O O . LYS D 1 357 ? 54.24309 94.49638 -11.53442 1.000 71.99521 363 LYS D O 1
ATOM 32191 N N . VAL D 1 358 ? 53.18282 95.02522 -9.60966 1.000 75.73275 364 VAL D N 1
ATOM 32192 C CA . VAL D 1 358 ? 52.92101 93.65893 -9.17177 1.000 73.93521 364 VAL D CA 1
ATOM 32193 C C . VAL D 1 358 ? 51.42772 93.35686 -9.22629 1.000 73.79160 364 VAL D C 1
ATOM 32194 O O . VAL D 1 358 ? 50.58742 94.24963 -9.13106 1.000 74.82271 364 VAL D O 1
ATOM 32207 N N . MET D 1 359 ? 51.10050 92.08553 -9.43427 1.000 71.20958 365 MET D N 1
ATOM 32208 C CA . MET D 1 359 ? 49.74844 91.58392 -9.24343 1.000 71.96147 365 MET D CA 1
ATOM 32209 C C . MET D 1 359 ? 49.86792 90.29475 -8.45197 1.000 71.19720 365 MET D C 1
ATOM 32210 O O . MET D 1 359 ? 50.83391 89.54871 -8.62157 1.000 70.20651 365 MET D O 1
ATOM 32224 N N . ASP D 1 360 ? 48.94364 90.08869 -7.52305 1.000 72.85402 366 ASP D N 1
ATOM 32225 C CA . ASP D 1 360 ? 48.97350 88.91752 -6.66433 1.000 73.58245 366 ASP D CA 1
ATOM 32226 C C . ASP D 1 360 ? 47.57474 88.63048 -6.15221 1.000 73.33815 366 ASP D C 1
ATOM 32227 O O . ASP D 1 360 ? 46.70037 89.50312 -6.13006 1.000 70.48166 366 ASP D O 1
ATOM 32236 N N . ALA D 1 361 ? 47.37396 87.36337 -5.79991 1.000 74.64305 367 ALA D N 1
ATOM 32237 C CA . ALA D 1 361 ? 46.22559 86.92242 -5.02160 1.000 76.57687 367 ALA D CA 1
ATOM 32238 C C . ALA D 1 361 ? 46.17989 87.62814 -3.66511 1.000 81.20894 367 ALA D C 1
ATOM 32239 O O . ALA D 1 361 ? 46.96222 87.29502 -2.77180 1.000 84.95691 367 ALA D O 1
ATOM 32246 N N . LEU D 1 362 ? 45.31753 88.63397 -3.51480 1.000 82.08695 368 LEU D N 1
ATOM 32247 C CA . LEU D 1 362 ? 44.95261 89.16543 -2.20444 1.000 89.24097 368 LEU D CA 1
ATOM 32248 C C . LEU D 1 362 ? 43.44068 89.07607 -2.09398 1.000 85.78621 368 LEU D C 1
ATOM 32249 O O . LEU D 1 362 ? 42.72756 89.84639 -2.74847 1.000 83.39513 368 LEU D O 1
ATOM 32265 N N . SER D 1 363 ? 42.94932 88.14356 -1.28229 1.000 84.76590 369 SER D N 1
ATOM 32266 C CA . SER D 1 363 ? 41.50912 88.00855 -1.10697 1.000 82.43664 369 SER D CA 1
ATOM 32267 C C . SER D 1 363 ? 40.94086 88.86690 0.01794 1.000 83.84370 369 SER D C 1
ATOM 32268 O O . SER D 1 363 ? 39.72178 89.06076 0.06822 1.000 81.60394 369 SER D O 1
ATOM 32276 N N . ASP D 1 364 ? 41.77923 89.37363 0.91617 1.000 87.91860 370 ASP D N 1
ATOM 32277 C CA . ASP D 1 364 ? 41.34492 90.29473 1.96017 1.000 91.46337 370 ASP D CA 1
ATOM 32278 C C . ASP D 1 364 ? 41.20207 91.68151 1.34195 1.000 94.42491 370 ASP D C 1
ATOM 32279 O O . ASP D 1 364 ? 42.20024 92.29824 0.95164 1.000 96.08275 370 ASP D O 1
ATOM 32288 N N . VAL D 1 365 ? 39.96568 92.18456 1.25948 1.000 92.84499 371 VAL D N 1
ATOM 32289 C CA . VAL D 1 365 ? 39.74975 93.44994 0.56444 1.000 93.04055 371 VAL D CA 1
ATOM 32290 C C . VAL D 1 365 ? 40.31261 94.61121 1.37151 1.000 105.78250 371 VAL D C 1
ATOM 32291 O O . VAL D 1 365 ? 40.83244 95.57648 0.79452 1.000 107.65172 371 VAL D O 1
ATOM 32304 N N . ARG D 1 366 ? 40.24855 94.53150 2.71141 1.000 110.81591 372 ARG D N 1
ATOM 32305 C CA . ARG D 1 366 ? 40.79296 95.58739 3.56221 1.000 115.90173 372 ARG D CA 1
ATOM 32306 C C . ARG D 1 366 ? 42.30012 95.74874 3.40201 1.000 117.11410 372 ARG D C 1
ATOM 32307 O O . ARG D 1 366 ? 42.81931 96.82743 3.70775 1.000 118.88060 372 ARG D O 1
ATOM 32328 N N . TYR D 1 367 ? 43.00555 94.72819 2.88308 1.000 114.95828 373 TYR D N 1
ATOM 32329 C CA . TYR D 1 367 ? 44.44631 94.80026 2.64375 1.000 114.73115 373 TYR D CA 1
ATOM 32330 C C . TYR D 1 367 ? 44.81249 94.65545 1.16434 1.000 111.52682 373 TYR D C 1
ATOM 32331 O O . TYR D 1 367 ? 45.95567 94.32021 0.85393 1.000 113.75242 373 TYR D O 1
ATOM 32349 N N . GLY D 1 368 ? 43.88705 94.92124 0.23991 1.000 107.23092 374 GLY D N 1
ATOM 32350 C CA . GLY D 1 368 ? 44.23463 95.06903 -1.17079 1.000 104.61968 374 GLY D CA 1
ATOM 32351 C C . GLY D 1 368 ? 43.80748 96.44372 -1.63682 1.000 105.23077 374 GLY D C 1
ATOM 32352 O O . GLY D 1 368 ? 44.24449 96.97492 -2.65936 1.000 103.26295 374 GLY D O 1
ATOM 32356 N N . ARG D 1 369 ? 42.86876 96.97298 -0.86181 1.000 108.33902 375 ARG D N 1
ATOM 32357 C CA . ARG D 1 369 ? 42.51239 98.38862 -0.80947 1.000 109.69861 375 ARG D CA 1
ATOM 32358 C C . ARG D 1 369 ? 43.63086 99.26385 -0.26208 1.000 108.74581 375 ARG D C 1
ATOM 32359 O O . ARG D 1 369 ? 43.80955 100.39794 -0.71869 1.000 112.03572 375 ARG D O 1
ATOM 32380 N N . GLU D 1 370 ? 44.40321 98.75403 0.70775 1.000 109.87579 376 GLU D N 1
ATOM 32381 C CA . GLU D 1 370 ? 45.51718 99.50839 1.27157 1.000 107.95400 376 GLU D CA 1
ATOM 32382 C C . GLU D 1 370 ? 46.64847 99.68536 0.25678 1.000 106.21554 376 GLU D C 1
ATOM 32383 O O . GLU D 1 370 ? 47.66706 100.29012 0.61288 1.000 105.70934 376 GLU D O 1
ATOM 32395 N N . GLN D 1 371 ? 46.48251 99.21482 -0.99126 1.000 104.47105 377 GLN D N 1
ATOM 32396 C CA . GLN D 1 371 ? 47.47421 99.28599 -2.06660 1.000 103.99086 377 GLN D CA 1
ATOM 32397 C C . GLN D 1 371 ? 48.61031 98.26577 -1.94639 1.000 105.74063 377 GLN D C 1
ATOM 32398 O O . GLN D 1 371 ? 49.54169 98.33508 -2.75333 1.000 102.43109 377 GLN D O 1
ATOM 32412 N N . LEU D 1 372 ? 48.55071 97.28399 -1.03000 1.000 107.46572 378 LEU D N 1
ATOM 32413 C CA . LEU D 1 372 ? 49.68346 96.37408 -0.83929 1.000 106.27643 378 LEU D CA 1
ATOM 32414 C C . LEU D 1 372 ? 50.21237 95.90256 -2.19034 1.000 101.39935 378 LEU D C 1
ATOM 32415 O O . LEU D 1 372 ? 51.41832 95.94801 -2.45987 1.000 98.86517 378 LEU D O 1
ATOM 32431 N N . THR D 1 373 ? 49.31490 95.43977 -3.05192 1.000 100.76840 379 THR D N 1
ATOM 32432 C CA . THR D 1 373 ? 49.65032 95.04864 -4.41374 1.000 93.50503 379 THR D CA 1
ATOM 32433 C C . THR D 1 373 ? 49.18657 96.16211 -5.35446 1.000 87.04547 379 THR D C 1
ATOM 32434 O O . THR D 1 373 ? 48.52535 97.11417 -4.93861 1.000 90.55749 379 THR D O 1
ATOM 32445 N N . ASP D 1 374 ? 49.58524 96.05770 -6.62139 1.000 80.13543 380 ASP D N 1
ATOM 32446 C CA . ASP D 1 374 ? 49.20469 97.01961 -7.64908 1.000 76.57285 380 ASP D CA 1
ATOM 32447 C C . ASP D 1 374 ? 47.97094 96.58973 -8.43750 1.000 75.61810 380 ASP D C 1
ATOM 32448 O O . ASP D 1 374 ? 47.19759 97.44956 -8.87271 1.000 76.06668 380 ASP D O 1
ATOM 32457 N N . ILE D 1 375 ? 47.82652 95.29770 -8.73116 1.000 72.94848 381 ILE D N 1
ATOM 32458 C CA . ILE D 1 375 ? 46.62144 94.75598 -9.36623 1.000 71.91910 381 ILE D CA 1
ATOM 32459 C C . ILE D 1 375 ? 46.18006 93.51091 -8.60412 1.000 68.44011 381 ILE D C 1
ATOM 32460 O O . ILE D 1 375 ? 46.84103 92.47393 -8.70012 1.000 67.96874 381 ILE D O 1
ATOM 32476 N N . PRO D 1 376 ? 45.10918 93.55600 -7.82249 1.000 66.82903 382 PRO D N 1
ATOM 32477 C CA . PRO D 1 376 ? 44.79608 92.40859 -6.96661 1.000 66.06873 382 PRO D CA 1
ATOM 32478 C C . PRO D 1 376 ? 44.00075 91.32436 -7.68501 1.000 62.80609 382 PRO D C 1
ATOM 32479 O O . PRO D 1 376 ? 43.22946 91.57599 -8.62633 1.000 59.26491 382 PRO D O 1
ATOM 32490 N N . ILE D 1 377 ? 44.19498 90.09878 -7.19306 1.000 66.03766 383 ILE D N 1
ATOM 32491 C CA . ILE D 1 377 ? 43.59559 88.89216 -7.75912 1.000 62.53303 383 ILE D CA 1
ATOM 32492 C C . ILE D 1 377 ? 42.83642 88.19248 -6.64459 1.000 62.48823 383 ILE D C 1
ATOM 32493 O O . ILE D 1 377 ? 43.36088 87.25029 -6.04588 1.000 65.05775 383 ILE D O 1
ATOM 32509 N N . PRO D 1 378 ? 41.65890 88.65752 -6.26726 1.000 62.82624 384 PRO D N 1
ATOM 32510 C CA . PRO D 1 378 ? 40.87424 87.90650 -5.28652 1.000 65.60772 384 PRO D CA 1
ATOM 32511 C C . PRO D 1 378 ? 40.37724 86.58506 -5.83938 1.000 60.89610 384 PRO D C 1
ATOM 32512 O O . PRO D 1 378 ? 40.16438 86.39970 -7.04496 1.000 58.10283 384 PRO D O 1
ATOM 32523 N N . ILE D 1 379 ? 40.21814 85.64371 -4.92411 1.000 61.62752 385 ILE D N 1
ATOM 32524 C CA . ILE D 1 379 ? 39.45521 84.44839 -5.23447 1.000 61.29085 385 ILE D CA 1
ATOM 32525 C C . ILE D 1 379 ? 38.01462 84.88107 -5.47044 1.000 60.33673 385 ILE D C 1
ATOM 32526 O O . ILE D 1 379 ? 37.58800 85.92989 -4.97724 1.000 62.71371 385 ILE D O 1
ATOM 32542 N N . ILE D 1 380 ? 37.26088 84.09748 -6.25938 1.000 60.74318 386 ILE D N 1
ATOM 32543 C CA . ILE D 1 380 ? 35.93771 84.56554 -6.70781 1.000 60.80093 386 ILE D CA 1
ATOM 32544 C C . ILE D 1 380 ? 34.99189 84.84681 -5.53401 1.000 60.85175 386 ILE D C 1
ATOM 32545 O O . ILE D 1 380 ? 34.15606 85.75426 -5.61075 1.000 61.08134 386 ILE D O 1
ATOM 32561 N N . SER D 1 381 ? 35.12202 84.11540 -4.42840 1.000 60.57239 387 SER D N 1
ATOM 32562 C CA . SER D 1 381 ? 34.26927 84.36279 -3.27356 1.000 61.20600 387 SER D CA 1
ATOM 32563 C C . SER D 1 381 ? 34.56705 85.68822 -2.55870 1.000 62.64291 387 SER D C 1
ATOM 32564 O O . SER D 1 381 ? 33.78322 86.08259 -1.69109 1.000 62.43518 387 SER D O 1
ATOM 32572 N N . SER D 1 382 ? 35.67703 86.36601 -2.86631 1.000 62.77953 388 SER D N 1
ATOM 32573 C CA . SER D 1 382 ? 35.91740 87.72658 -2.39770 1.000 63.07954 388 SER D CA 1
ATOM 32574 C C . SER D 1 382 ? 35.62271 88.77918 -3.45802 1.000 63.06249 388 SER D C 1
ATOM 32575 O O . SER D 1 382 ? 35.66882 89.98627 -3.15158 1.000 61.78625 388 SER D O 1
ATOM 32583 N N . ASP D 1 383 ? 35.31762 88.34631 -4.68283 1.000 59.85119 389 ASP D N 1
ATOM 32584 C CA . ASP D 1 383 ? 35.00090 89.28542 -5.74982 1.000 63.08614 389 ASP D CA 1
ATOM 32585 C C . ASP D 1 383 ? 34.01698 90.36391 -5.30215 1.000 63.60782 389 ASP D C 1
ATOM 32586 O O . ASP D 1 383 ? 34.28090 91.55954 -5.47614 1.000 64.29708 389 ASP D O 1
ATOM 32595 N N . GLU D 1 384 ? 32.87983 89.96036 -4.71667 1.000 63.23217 390 GLU D N 1
ATOM 32596 C CA . GLU D 1 384 ? 31.84043 90.92926 -4.34671 1.000 67.17657 390 GLU D CA 1
ATOM 32597 C C . GLU D 1 384 ? 32.41197 92.09049 -3.51758 1.000 68.66477 390 GLU D C 1
ATOM 32598 O O . GLU D 1 384 ? 32.09793 93.26252 -3.77010 1.000 68.71331 390 GLU D O 1
ATOM 32610 N N . ALA D 1 385 ? 33.25614 91.78038 -2.52138 1.000 67.54312 391 ALA D N 1
ATOM 32611 C CA . ALA D 1 385 ? 33.79644 92.83634 -1.67369 1.000 67.84754 391 ALA D CA 1
ATOM 32612 C C . ALA D 1 385 ? 34.60287 93.82568 -2.50645 1.000 72.24774 391 ALA D C 1
ATOM 32613 O O . ALA D 1 385 ? 34.38002 95.04366 -2.43883 1.000 73.67153 391 ALA D O 1
ATOM 32620 N N . TYR D 1 386 ? 35.50367 93.30718 -3.35304 1.000 71.13782 392 TYR D N 1
ATOM 32621 C CA . TYR D 1 386 ? 36.26211 94.17451 -4.24960 1.000 71.47196 392 TYR D CA 1
ATOM 32622 C C . TYR D 1 386 ? 35.33402 94.98172 -5.15415 1.000 73.62444 392 TYR D C 1
ATOM 32623 O O . TYR D 1 386 ? 35.59936 96.16544 -5.40369 1.000 75.92151 392 TYR D O 1
ATOM 32641 N N . ARG D 1 387 ? 34.18299 94.42417 -5.54724 1.000 70.20804 393 ARG D N 1
ATOM 32642 C CA . ARG D 1 387 ? 33.30745 95.20263 -6.41543 1.000 72.63393 393 ARG D CA 1
ATOM 32643 C C . ARG D 1 387 ? 32.56416 96.30942 -5.67233 1.000 76.92446 393 ARG D C 1
ATOM 32644 O O . ARG D 1 387 ? 32.24868 97.34106 -6.27485 1.000 77.06851 393 ARG D O 1
ATOM 32665 N N . LYS D 1 388 ? 32.28841 96.14043 -4.38248 1.000 76.94579 394 LYS D N 1
ATOM 32666 C CA . LYS D 1 388 ? 31.58269 97.20831 -3.68784 1.000 81.38415 394 LYS D CA 1
ATOM 32667 C C . LYS D 1 388 ? 32.49685 98.38414 -3.36846 1.000 83.14325 394 LYS D C 1
ATOM 32668 O O . LYS D 1 388 ? 32.03256 99.53010 -3.33505 1.000 82.28446 394 LYS D O 1
ATOM 32687 N N . GLU D 1 389 ? 33.78364 98.11370 -3.12926 1.000 82.00162 395 GLU D N 1
ATOM 32688 C CA . GLU D 1 389 ? 34.83514 99.12123 -3.08725 1.000 84.19554 395 GLU D CA 1
ATOM 32689 C C . GLU D 1 389 ? 35.13518 99.72003 -4.46424 1.000 84.27715 395 GLU D C 1
ATOM 32690 O O . GLU D 1 389 ? 35.92657 100.67095 -4.55560 1.000 83.03770 395 GLU D O 1
ATOM 32702 N N . GLN D 1 390 ? 34.55177 99.15634 -5.53047 1.000 83.37611 396 GLN D N 1
ATOM 32703 C CA . GLN D 1 390 ? 35.00761 99.31658 -6.91711 1.000 83.49357 396 GLN D CA 1
ATOM 32704 C C . GLN D 1 390 ? 36.52670 99.44391 -7.09360 1.000 79.22806 396 GLN D C 1
ATOM 32705 O O . GLN D 1 390 ? 37.04951 100.43234 -7.61518 1.000 80.16493 396 GLN D O 1
ATOM 32719 N N . ILE D 1 391 ? 37.22177 98.38021 -6.71743 1.000 76.68217 397 ILE D N 1
ATOM 32720 C CA . ILE D 1 391 ? 38.64164 98.19668 -6.99573 1.000 72.12667 397 ILE D CA 1
ATOM 32721 C C . ILE D 1 391 ? 38.76717 97.31655 -8.23852 1.000 71.11169 397 ILE D C 1
ATOM 32722 O O . ILE D 1 391 ? 38.18995 96.21971 -8.26021 1.000 69.97262 397 ILE D O 1
ATOM 32738 N N . PRO D 1 392 ? 39.49311 97.74281 -9.27748 1.000 68.73605 398 PRO D N 1
ATOM 32739 C CA . PRO D 1 392 ? 39.68481 96.87524 -10.45020 1.000 64.54883 398 PRO D CA 1
ATOM 32740 C C . PRO D 1 392 ? 40.52781 95.65931 -10.10375 1.000 67.72325 398 PRO D C 1
ATOM 32741 O O . PRO D 1 392 ? 41.51611 95.76664 -9.37263 1.000 68.17949 398 PRO D O 1
ATOM 32752 N N . HIS D 1 393 ? 40.16795 94.49973 -10.66831 1.000 65.29398 399 HIS D N 1
ATOM 32753 C CA . HIS D 1 393 ? 40.80493 93.27164 -10.21627 1.000 62.41865 399 HIS D CA 1
ATOM 32754 C C . HIS D 1 393 ? 40.61611 92.12943 -11.20989 1.000 60.34250 399 HIS D C 1
ATOM 32755 O O . HIS D 1 393 ? 39.69990 92.13101 -12.03339 1.000 58.92957 399 HIS D O 1
ATOM 32770 N N . TRP D 1 394 ? 41.53788 91.16507 -11.11251 1.000 59.90294 400 TRP D N 1
ATOM 32771 C CA . TRP D 1 394 ? 41.48036 89.81450 -11.67192 1.000 59.01353 400 TRP D CA 1
ATOM 32772 C C . TRP D 1 394 ? 40.79052 88.89169 -10.65957 1.000 57.88648 400 TRP D C 1
ATOM 32773 O O . TRP D 1 394 ? 40.67416 89.22612 -9.48434 1.000 58.83608 400 TRP D O 1
ATOM 32794 N N . VAL D 1 395 ? 40.37911 87.69391 -11.09402 1.000 56.73088 401 VAL D N 1
ATOM 32795 C CA . VAL D 1 395 ? 39.79229 86.70473 -10.18393 1.000 57.20923 401 VAL D CA 1
ATOM 32796 C C . VAL D 1 395 ? 40.43854 85.36106 -10.46738 1.000 54.79853 401 VAL D C 1
ATOM 32797 O O . VAL D 1 395 ? 40.78488 85.05925 -11.61097 1.000 54.44877 401 VAL D O 1
ATOM 32810 N N . TYR D 1 396 ? 40.55071 84.52784 -9.43536 1.000 56.22648 402 TYR D N 1
ATOM 32811 C CA . TYR D 1 396 ? 41.04233 83.17310 -9.64327 1.000 54.20093 402 TYR D CA 1
ATOM 32812 C C . TYR D 1 396 ? 40.15226 82.23226 -8.86809 1.000 58.23512 402 TYR D C 1
ATOM 32813 O O . TYR D 1 396 ? 39.35165 82.65517 -8.02471 1.000 57.98557 402 TYR D O 1
ATOM 32831 N N . PHE D 1 397 ? 40.35171 80.93685 -9.11535 1.000 56.77345 403 PHE D N 1
ATOM 32832 C CA . PHE D 1 397 ? 39.63174 79.91731 -8.36890 1.000 55.29836 403 PHE D CA 1
ATOM 32833 C C . PHE D 1 397 ? 40.52470 78.69533 -8.46604 1.000 55.84806 403 PHE D C 1
ATOM 32834 O O . PHE D 1 397 ? 41.50848 78.70381 -9.20518 1.000 55.77887 403 PHE D O 1
ATOM 32851 N N . CYS D 1 398 ? 40.30910 77.73713 -7.56458 1.000 57.51990 404 CYS D N 1
ATOM 32852 C CA . CYS D 1 398 ? 41.20994 76.58394 -7.43083 1.000 56.82857 404 CYS D CA 1
ATOM 32853 C C . CYS D 1 398 ? 40.42395 75.39572 -6.87041 1.000 55.80226 404 CYS D C 1
ATOM 32854 O O . CYS D 1 398 ? 39.30814 75.15852 -7.33895 1.000 56.11349 404 CYS D O 1
ATOM 32862 N N . THR D 1 399 ? 40.96087 74.61641 -5.91685 1.000 55.54222 405 THR D N 1
ATOM 32863 C CA . THR D 1 399 ? 40.09801 73.60561 -5.30776 1.000 57.83939 405 THR D CA 1
ATOM 32864 C C . THR D 1 399 ? 38.82176 74.21912 -4.76493 1.000 57.76122 405 THR D C 1
ATOM 32865 O O . THR D 1 399 ? 37.76743 73.56249 -4.72113 1.000 53.98083 405 THR D O 1
ATOM 32876 N N . GLY D 1 400 ? 38.89743 75.46678 -4.34892 1.000 59.26340 406 GLY D N 1
ATOM 32877 C CA . GLY D 1 400 ? 37.73243 76.14582 -3.87593 1.000 56.18967 406 GLY D CA 1
ATOM 32878 C C . GLY D 1 400 ? 37.59883 77.48281 -4.52646 1.000 57.14658 406 GLY D C 1
ATOM 32879 O O . GLY D 1 400 ? 38.47034 77.93440 -5.27489 1.000 58.45502 406 GLY D O 1
ATOM 32883 N N . PRO D 1 401 ? 36.47399 78.14097 -4.26800 1.000 57.73384 407 PRO D N 1
ATOM 32884 C CA . PRO D 1 401 ? 35.39472 77.59626 -3.43953 1.000 55.51020 407 PRO D CA 1
ATOM 32885 C C . PRO D 1 401 ? 34.57356 76.53306 -4.16690 1.000 55.69455 407 PRO D C 1
ATOM 32886 O O . PRO D 1 401 ? 34.81217 76.23771 -5.34160 1.000 55.21935 407 PRO D O 1
ATOM 32897 N N . ARG D 1 402 ? 33.59266 75.97334 -3.47274 1.000 56.38703 408 ARG D N 1
ATOM 32898 C CA . ARG D 1 402 ? 32.76657 74.92680 -4.05576 1.000 57.18029 408 ARG D CA 1
ATOM 32899 C C . ARG D 1 402 ? 31.28510 75.20318 -3.83855 1.000 56.89348 408 ARG D C 1
ATOM 32900 O O . ARG D 1 402 ? 30.83837 76.35203 -3.90920 1.000 56.03967 408 ARG D O 1
ATOM 32921 N N . ASN D 1 403 ? 30.53091 74.14189 -3.56853 1.000 58.79128 409 ASN D N 1
ATOM 32922 C CA . ASN D 1 403 ? 29.07677 74.17144 -3.49950 1.000 58.12422 409 ASN D CA 1
ATOM 32923 C C . ASN D 1 403 ? 28.47414 75.05859 -4.60045 1.000 57.78679 409 ASN D C 1
ATOM 32924 O O . ASN D 1 403 ? 28.65583 74.76385 -5.78234 1.000 55.83669 409 ASN D O 1
ATOM 32935 N N . LYS D 1 404 ? 27.73687 76.11959 -4.24416 1.000 58.68381 410 LYS D N 1
ATOM 32936 C CA . LYS D 1 404 ? 27.09451 76.96187 -5.24789 1.000 60.12146 410 LYS D CA 1
ATOM 32937 C C . LYS D 1 404 ? 28.08958 77.68944 -6.16985 1.000 58.30892 410 LYS D C 1
ATOM 32938 O O . LYS D 1 404 ? 27.69682 78.10144 -7.26975 1.000 55.07941 410 LYS D O 1
ATOM 32957 N N . TRP D 1 405 ? 29.37244 77.79928 -5.78992 1.000 59.35273 411 TRP D N 1
ATOM 32958 C CA . TRP D 1 405 ? 30.32628 78.66181 -6.50770 1.000 58.77578 411 TRP D CA 1
ATOM 32959 C C . TRP D 1 405 ? 30.76666 78.05449 -7.83883 1.000 54.87513 411 TRP D C 1
ATOM 32960 O O . TRP D 1 405 ? 30.89768 76.83546 -7.98687 1.000 54.43299 411 TRP D O 1
ATOM 32981 N N . LEU D 1 406 ? 31.01498 78.92953 -8.80554 1.000 52.73478 412 LEU D N 1
ATOM 32982 C CA . LEU D 1 406 ? 31.61768 78.50526 -10.05946 1.000 53.09090 412 LEU D CA 1
ATOM 32983 C C . LEU D 1 406 ? 32.90943 77.72604 -9.78895 1.000 54.29476 412 LEU D C 1
ATOM 32984 O O . LEU D 1 406 ? 33.66154 78.01871 -8.84583 1.000 49.57837 412 LEU D O 1
ATOM 33000 N N . ASN D 1 407 ? 33.17699 76.72685 -10.62859 1.000 53.40321 413 ASN D N 1
ATOM 33001 C CA . ASN D 1 407 ? 34.44771 76.00094 -10.56923 1.000 51.25347 413 ASN D CA 1
ATOM 33002 C C . ASN D 1 407 ? 34.48181 75.05544 -11.76655 1.000 50.83871 413 ASN D C 1
ATOM 33003 O O . ASN D 1 407 ? 33.62383 75.11210 -12.64816 1.000 52.40539 413 ASN D O 1
ATOM 33014 N N . ARG D 1 408 ? 35.51181 74.23523 -11.83607 1.000 50.77462 414 ARG D N 1
ATOM 33015 C CA . ARG D 1 408 ? 35.81945 73.50787 -13.05402 1.000 49.70729 414 ARG D CA 1
ATOM 33016 C C . ARG D 1 408 ? 36.13826 72.05433 -12.72912 1.000 48.02804 414 ARG D C 1
ATOM 33017 O O . ARG D 1 408 ? 37.01778 71.43915 -13.31840 1.000 47.69487 414 ARG D O 1
ATOM 33038 N N . LEU D 1 409 ? 35.41145 71.47424 -11.79053 1.000 49.52729 415 LEU D N 1
ATOM 33039 C CA . LEU D 1 409 ? 35.81897 70.19342 -11.24688 1.000 49.88238 415 LEU D CA 1
ATOM 33040 C C . LEU D 1 409 ? 35.21502 69.05722 -12.06218 1.000 49.18285 415 LEU D C 1
ATOM 33041 O O . LEU D 1 409 ? 34.35196 69.26329 -12.91370 1.000 51.37488 415 LEU D O 1
ATOM 33057 N N . TYR D 1 410 ? 35.69449 67.84510 -11.79192 1.000 45.42717 416 TYR D N 1
ATOM 33058 C CA . TYR D 1 410 ? 35.13192 66.66025 -12.41421 1.000 46.35024 416 TYR D CA 1
ATOM 33059 C C . TYR D 1 410 ? 33.61647 66.57915 -12.25743 1.000 50.33044 416 TYR D C 1
ATOM 33060 O O . TYR D 1 410 ? 32.91766 66.09422 -13.16313 1.000 49.70307 416 TYR D O 1
ATOM 33078 N N . ASP D 1 411 ? 33.09115 67.01888 -11.11084 1.000 48.11202 417 ASP D N 1
ATOM 33079 C CA . ASP D 1 411 ? 31.66595 66.92499 -10.82595 1.000 49.17386 417 ASP D CA 1
ATOM 33080 C C . ASP D 1 411 ? 30.96393 68.28605 -10.84542 1.000 48.94821 417 ASP D C 1
ATOM 33081 O O . ASP D 1 411 ? 29.82121 68.40350 -10.40301 1.000 47.61263 417 ASP D O 1
ATOM 33090 N N . THR D 1 412 ? 31.57409 69.28742 -11.46970 1.000 50.93937 418 THR D N 1
ATOM 33091 C CA . THR D 1 412 ? 30.87178 70.54200 -11.77933 1.000 48.76879 418 THR D CA 1
ATOM 33092 C C . THR D 1 412 ? 30.08933 70.37197 -13.07224 1.000 49.25135 418 THR D C 1
ATOM 33093 O O . THR D 1 412 ? 30.69315 70.07565 -14.11047 1.000 51.04047 418 THR D O 1
ATOM 33104 N N . PRO D 1 413 ? 28.76920 70.56159 -13.06343 1.000 50.61144 419 PRO D N 1
ATOM 33105 C CA . PRO D 1 413 ? 27.98622 70.38921 -14.28891 1.000 49.47640 419 PRO D CA 1
ATOM 33106 C C . PRO D 1 413 ? 28.49817 71.30310 -15.39418 1.000 48.91428 419 PRO D C 1
ATOM 33107 O O . PRO D 1 413 ? 29.00383 72.40573 -15.14159 1.000 49.86881 419 PRO D O 1
ATOM 33118 N N . LEU D 1 414 ? 28.40738 70.82393 -16.62870 1.000 47.96839 420 LEU D N 1
ATOM 33119 C CA . LEU D 1 414 ? 29.01759 71.60314 -17.70353 1.000 50.31088 420 LEU D CA 1
ATOM 33120 C C . LEU D 1 414 ? 28.34434 72.96951 -17.93320 1.000 48.46161 420 LEU D C 1
ATOM 33121 O O . LEU D 1 414 ? 29.04932 73.93981 -18.20133 1.000 48.28655 420 LEU D O 1
ATOM 33137 N N . PRO D 1 415 ? 27.02809 73.12284 -17.80916 1.000 47.87105 421 PRO D N 1
ATOM 33138 C CA . PRO D 1 415 ? 26.44500 74.46363 -18.02476 1.000 49.55783 421 PRO D CA 1
ATOM 33139 C C . PRO D 1 415 ? 26.91625 75.48493 -17.01195 1.000 51.60473 421 PRO D C 1
ATOM 33140 O O . PRO D 1 415 ? 27.14276 76.67554 -17.32672 1.000 48.18146 421 PRO D O 1
ATOM 33151 N N . LYS D 1 416 ? 27.08875 75.02774 -15.77580 1.000 49.78047 422 LYS D N 1
ATOM 33152 C CA . LYS D 1 416 ? 27.64952 75.89667 -14.74881 1.000 50.88466 422 LYS D CA 1
ATOM 33153 C C . LYS D 1 416 ? 29.03450 76.38198 -15.16151 1.000 49.23192 422 LYS D C 1
ATOM 33154 O O . LYS D 1 416 ? 29.34416 77.56483 -15.01463 1.000 49.21629 422 LYS D O 1
ATOM 33173 N N . LEU D 1 417 ? 29.89908 75.45989 -15.63280 1.000 48.04185 423 LEU D N 1
ATOM 33174 C CA . LEU D 1 417 ? 31.24423 75.82413 -16.09772 1.000 49.06701 423 LEU D CA 1
ATOM 33175 C C . LEU D 1 417 ? 31.18640 76.77756 -17.28188 1.000 50.22017 423 LEU D C 1
ATOM 33176 O O . LEU D 1 417 ? 31.99157 77.72125 -17.39390 1.000 48.25417 423 LEU D O 1
ATOM 33192 N N . ARG D 1 418 ? 30.25551 76.51049 -18.19631 1.000 49.46769 424 ARG D N 1
ATOM 33193 C CA . ARG D 1 418 ? 30.04729 77.32567 -19.37841 1.000 48.98405 424 ARG D CA 1
ATOM 33194 C C . ARG D 1 418 ? 29.65036 78.76305 -19.01340 1.000 50.25432 424 ARG D C 1
ATOM 33195 O O . ARG D 1 418 ? 29.87669 79.67347 -19.81230 1.000 50.34063 424 ARG D O 1
ATOM 33216 N N . MET D 1 419 ? 29.09051 78.99795 -17.82122 1.000 48.56964 425 MET D N 1
ATOM 33217 C CA . MET D 1 419 ? 28.85737 80.37757 -17.39735 1.000 48.43025 425 MET D CA 1
ATOM 33218 C C . MET D 1 419 ? 30.13782 81.17302 -17.06070 1.000 51.05288 425 MET D C 1
ATOM 33219 O O . MET D 1 419 ? 30.03209 82.38172 -16.76854 1.000 51.44155 425 MET D O 1
ATOM 33233 N N . SER D 1 420 ? 31.32908 80.55932 -17.07072 1.000 47.92440 426 SER D N 1
ATOM 33234 C CA . SER D 1 420 ? 32.51349 81.26587 -16.57068 1.000 50.60241 426 SER D CA 1
ATOM 33235 C C . SER D 1 420 ? 32.71313 82.63133 -17.23659 1.000 51.72602 426 SER D C 1
ATOM 33236 O O . SER D 1 420 ? 32.87226 83.65318 -16.56046 1.000 51.59884 426 SER D O 1
ATOM 33244 N N . GLY D 1 421 ? 32.74721 82.65468 -18.57193 1.000 51.86424 427 GLY D N 1
ATOM 33245 C CA . GLY D 1 421 ? 33.02980 83.88009 -19.29146 1.000 50.59286 427 GLY D CA 1
ATOM 33246 C C . GLY D 1 421 ? 31.90911 84.88759 -19.23884 1.000 51.91609 427 GLY D C 1
ATOM 33247 O O . GLY D 1 421 ? 32.16123 86.09370 -19.30668 1.000 51.64510 427 GLY D O 1
ATOM 33251 N N . TRP D 1 422 ? 30.65289 84.41603 -19.16243 1.000 53.29600 428 TRP D N 1
ATOM 33252 C CA . TRP D 1 422 ? 29.54117 85.34028 -18.95177 1.000 52.60327 428 TRP D CA 1
ATOM 33253 C C . TRP D 1 422 ? 29.73308 86.08174 -17.63568 1.000 52.34461 428 TRP D C 1
ATOM 33254 O O . TRP D 1 422 ? 29.60444 87.30140 -17.57634 1.000 50.88026 428 TRP D O 1
ATOM 33275 N N . LEU D 1 423 ? 30.10874 85.35247 -16.58582 1.000 53.01959 429 LEU D N 1
ATOM 33276 C CA . LEU D 1 423 ? 30.31265 85.96484 -15.27918 1.000 54.12739 429 LEU D CA 1
ATOM 33277 C C . LEU D 1 423 ? 31.52529 86.89198 -15.30409 1.000 54.19497 429 LEU D C 1
ATOM 33278 O O . LEU D 1 423 ? 31.48597 87.99350 -14.75842 1.000 54.43974 429 LEU D O 1
ATOM 33294 N N . PHE D 1 424 ? 32.63049 86.43723 -15.89476 1.000 53.94566 430 PHE D N 1
ATOM 33295 C CA . PHE D 1 424 ? 33.79274 87.29759 -16.07518 1.000 52.68422 430 PHE D CA 1
ATOM 33296 C C . PHE D 1 424 ? 33.39718 88.62650 -16.71652 1.000 56.35050 430 PHE D C 1
ATOM 33297 O O . PHE D 1 424 ? 33.83779 89.70618 -16.27637 1.000 58.38370 430 PHE D O 1
ATOM 33314 N N . TYR D 1 425 ? 32.55560 88.56394 -17.76111 1.000 54.57724 431 TYR D N 1
ATOM 33315 C CA . TYR D 1 425 ? 32.15584 89.75761 -18.49669 1.000 55.68498 431 TYR D CA 1
ATOM 33316 C C . TYR D 1 425 ? 31.28277 90.65866 -17.64227 1.000 55.94986 431 TYR D C 1
ATOM 33317 O O . TYR D 1 425 ? 31.59357 91.83292 -17.41641 1.000 57.73781 431 TYR D O 1
ATOM 33335 N N . LYS D 1 426 ? 30.21559 90.09014 -17.10519 1.000 56.93742 432 LYS D N 1
ATOM 33336 C CA . LYS D 1 426 ? 29.21349 90.86442 -16.40628 1.000 58.10968 432 LYS D CA 1
ATOM 33337 C C . LYS D 1 426 ? 29.77853 91.45194 -15.13008 1.000 58.51055 432 LYS D C 1
ATOM 33338 O O . LYS D 1 426 ? 29.45857 92.58536 -14.78982 1.000 62.37172 432 LYS D O 1
ATOM 33357 N N . LEU D 1 427 ? 30.63199 90.71905 -14.42059 1.000 57.61955 433 LEU D N 1
ATOM 33358 C CA . LEU D 1 427 ? 31.24466 91.23036 -13.20270 1.000 57.65115 433 LEU D CA 1
ATOM 33359 C C . LEU D 1 427 ? 32.54393 91.96399 -13.47656 1.000 59.08499 433 LEU D C 1
ATOM 33360 O O . LEU D 1 427 ? 33.22985 92.36736 -12.53830 1.000 61.37333 433 LEU D O 1
ATOM 33376 N N . LYS D 1 428 ? 32.89008 92.15037 -14.74200 1.000 59.38908 434 LYS D N 1
ATOM 33377 C CA . LYS D 1 428 ? 33.92762 93.08414 -15.15839 1.000 58.17558 434 LYS D CA 1
ATOM 33378 C C . LYS D 1 428 ? 35.29691 92.74768 -14.57340 1.000 59.02563 434 LYS D C 1
ATOM 33379 O O . LYS D 1 428 ? 36.05420 93.64030 -14.18970 1.000 58.01425 434 LYS D O 1
ATOM 33398 N N . ALA D 1 429 ? 35.63813 91.46275 -14.52457 1.000 59.13642 435 ALA D N 1
ATOM 33399 C CA . ALA D 1 429 ? 37.00032 91.09654 -14.18366 1.000 56.63989 435 ALA D CA 1
ATOM 33400 C C . ALA D 1 429 ? 37.95019 91.52901 -15.28784 1.000 59.67326 435 ALA D C 1
ATOM 33401 O O . ALA D 1 429 ? 37.61521 91.49948 -16.47631 1.000 60.18766 435 ALA D O 1
ATOM 33408 N N . LEU D 1 430 ? 39.15286 91.93198 -14.87358 1.000 59.87890 436 LEU D N 1
ATOM 33409 C CA . LEU D 1 430 ? 40.26149 92.20432 -15.78691 1.000 61.57894 436 LEU D CA 1
ATOM 33410 C C . LEU D 1 430 ? 40.89731 90.94411 -16.37097 1.000 59.66446 436 LEU D C 1
ATOM 33411 O O . LEU D 1 430 ? 41.49269 91.00061 -17.45320 1.000 58.36019 436 LEU D O 1
ATOM 33427 N N . GLY D 1 431 ? 40.78805 89.81742 -15.68650 1.000 60.40517 437 GLY D N 1
ATOM 33428 C CA . GLY D 1 431 ? 41.43624 88.61700 -16.14256 1.000 55.99145 437 GLY D CA 1
ATOM 33429 C C . GLY D 1 431 ? 41.17801 87.51835 -15.14923 1.000 55.59231 437 GLY D C 1
ATOM 33430 O O . GLY D 1 431 ? 40.60888 87.73769 -14.07891 1.000 57.40321 437 GLY D O 1
ATOM 33434 N N . PHE D 1 432 ? 41.59429 86.32757 -15.54163 1.000 52.94499 438 PHE D N 1
ATOM 33435 C CA . PHE D 1 432 ? 41.37711 85.10370 -14.80375 1.000 52.22719 438 PHE D CA 1
ATOM 33436 C C . PHE D 1 432 ? 42.66697 84.31690 -14.79705 1.000 53.03886 438 PHE D C 1
ATOM 33437 O O . PHE D 1 432 ? 43.32496 84.17329 -15.82985 1.000 52.63871 438 PHE D O 1
ATOM 33454 N N . LEU D 1 433 ? 42.96817 83.74590 -13.65213 1.000 52.65261 439 LEU D N 1
ATOM 33455 C CA . LEU D 1 433 ? 44.20778 83.03654 -13.42298 1.000 52.21824 439 LEU D CA 1
ATOM 33456 C C . LEU D 1 433 ? 43.85046 81.66692 -12.88956 1.000 51.58044 439 LEU D C 1
ATOM 33457 O O . LEU D 1 433 ? 42.87301 81.52598 -12.15007 1.000 50.84599 439 LEU D O 1
ATOM 33473 N N . HIS D 1 434 ? 44.60618 80.65108 -13.29139 1.000 51.80170 440 HIS D N 1
ATOM 33474 C CA . HIS D 1 434 ? 44.37243 79.33109 -12.72064 1.000 49.38793 440 HIS D CA 1
ATOM 33475 C C . HIS D 1 434 ? 45.68480 78.55664 -12.65417 1.000 48.61170 440 HIS D C 1
ATOM 33476 O O . HIS D 1 434 ? 46.47595 78.59701 -13.59368 1.000 50.56140 440 HIS D O 1
ATOM 33490 N N . TRP D 1 435 ? 45.86333 77.77666 -11.58121 1.000 47.71540 441 TRP D N 1
ATOM 33491 C CA . TRP D 1 435 ? 47.12995 77.13174 -11.25852 1.000 47.81299 441 TRP D CA 1
ATOM 33492 C C . TRP D 1 435 ? 47.31050 75.77135 -11.91559 1.000 49.63507 441 TRP D C 1
ATOM 33493 O O . TRP D 1 435 ? 48.41902 75.21474 -11.85800 1.000 48.21337 441 TRP D O 1
ATOM 33514 N N . GLY D 1 436 ? 46.23237 75.19809 -12.45776 1.000 46.72029 442 GLY D N 1
ATOM 33515 C CA . GLY D 1 436 ? 46.15194 73.78326 -12.73026 1.000 45.48053 442 GLY D CA 1
ATOM 33516 C C . GLY D 1 436 ? 45.72189 73.48678 -14.14721 1.000 49.71231 442 GLY D C 1
ATOM 33517 O O . GLY D 1 436 ? 44.57812 73.06824 -14.39899 1.000 48.53736 442 GLY D O 1
ATOM 33521 N N . TYR D 1 437 ? 46.64782 73.71718 -15.08103 1.000 52.40795 443 TYR D N 1
ATOM 33522 C CA . TYR D 1 437 ? 46.49417 73.31452 -16.47545 1.000 49.86497 443 TYR D CA 1
ATOM 33523 C C . TYR D 1 437 ? 46.98406 71.88949 -16.71291 1.000 47.08991 443 TYR D C 1
ATOM 33524 O O . TYR D 1 437 ? 46.25411 71.05987 -17.26939 1.000 45.40019 443 TYR D O 1
ATOM 33542 N N . ASN D 1 438 ? 48.23897 71.60917 -16.34416 1.000 49.42624 444 ASN D N 1
ATOM 33543 C CA . ASN D 1 438 ? 48.81962 70.27762 -16.53941 1.000 48.53002 444 ASN D CA 1
ATOM 33544 C C . ASN D 1 438 ? 49.60112 69.83047 -15.30549 1.000 48.21260 444 ASN D C 1
ATOM 33545 O O . ASN D 1 438 ? 50.68721 69.24899 -15.40656 1.000 45.76526 444 ASN D O 1
ATOM 33556 N N . PHE D 1 439 ? 49.02111 70.00892 -14.11764 1.000 48.52482 445 PHE D N 1
ATOM 33557 C CA . PHE D 1 439 ? 49.73558 69.58637 -12.90573 1.000 47.61672 445 PHE D CA 1
ATOM 33558 C C . PHE D 1 439 ? 49.36605 68.12775 -12.69825 1.000 46.61243 445 PHE D C 1
ATOM 33559 O O . PHE D 1 439 ? 48.43557 67.77385 -11.99599 1.000 46.85883 445 PHE D O 1
ATOM 33576 N N . TRP D 1 440 ? 50.14990 67.28505 -13.37663 1.000 48.80338 446 TRP D N 1
ATOM 33577 C CA . TRP D 1 440 ? 49.91867 65.87029 -13.61784 1.000 49.19332 446 TRP D CA 1
ATOM 33578 C C . TRP D 1 440 ? 50.56274 64.97374 -12.58398 1.000 48.05323 446 TRP D C 1
ATOM 33579 O O . TRP D 1 440 ? 50.34470 63.74805 -12.64323 1.000 46.49482 446 TRP D O 1
ATOM 33600 N N . TYR D 1 441 ? 51.39675 65.53007 -11.69109 1.000 47.55368 447 TYR D N 1
ATOM 33601 C CA . TYR D 1 441 ? 52.21172 64.68214 -10.83550 1.000 50.42462 447 TYR D CA 1
ATOM 33602 C C . TYR D 1 441 ? 51.74258 64.72621 -9.37398 1.000 50.93965 447 TYR D C 1
ATOM 33603 O O . TYR D 1 441 ? 50.71494 65.31264 -9.04131 1.000 51.65365 447 TYR D O 1
ATOM 33621 N N . THR D 1 442 ? 52.50239 64.06757 -8.50038 1.000 52.34259 448 THR D N 1
ATOM 33622 C CA . THR D 1 442 ? 52.11795 63.88756 -7.10489 1.000 53.10331 448 THR D CA 1
ATOM 33623 C C . THR D 1 442 ? 52.26470 65.21777 -6.39112 1.000 54.93881 448 THR D C 1
ATOM 33624 O O . THR D 1 442 ? 53.28041 65.90050 -6.54179 1.000 55.78221 448 THR D O 1
ATOM 33635 N N . LEU D 1 443 ? 51.24153 65.62365 -5.65985 1.000 54.70576 449 LEU D N 1
ATOM 33636 C CA . LEU D 1 443 ? 51.27122 66.96875 -5.12413 1.000 57.56311 449 LEU D CA 1
ATOM 33637 C C . LEU D 1 443 ? 52.50631 67.18498 -4.24557 1.000 60.09654 449 LEU D C 1
ATOM 33638 O O . LEU D 1 443 ? 52.74632 66.45147 -3.28591 1.000 60.28976 449 LEU D O 1
ATOM 33654 N N . ASP D 1 444 ? 53.26764 68.22300 -4.57708 1.000 61.02828 450 ASP D N 1
ATOM 33655 C CA . ASP D 1 444 ? 54.42710 68.68901 -3.81364 1.000 65.34305 450 ASP D CA 1
ATOM 33656 C C . ASP D 1 444 ? 55.55251 67.66502 -3.70114 1.000 64.12755 450 ASP D C 1
ATOM 33657 O O . ASP D 1 444 ? 56.32082 67.69184 -2.74571 1.000 64.79236 450 ASP D O 1
ATOM 33666 N N . LYS D 1 445 ? 55.73058 66.81313 -4.69991 1.000 62.62996 451 LYS D N 1
ATOM 33667 C CA . LYS D 1 445 ? 56.78541 65.81481 -4.64395 1.000 62.72503 451 LYS D CA 1
ATOM 33668 C C . LYS D 1 445 ? 57.30417 65.55541 -6.04496 1.000 62.29998 451 LYS D C 1
ATOM 33669 O O . LYS D 1 445 ? 56.52269 65.48500 -6.99752 1.000 58.86398 451 LYS D O 1
ATOM 33688 N N . GLU D 1 446 ? 58.61162 65.31843 -6.15101 1.000 62.58434 452 GLU D N 1
ATOM 33689 C CA . GLU D 1 446 ? 59.23491 65.04800 -7.43858 1.000 59.16239 452 GLU D CA 1
ATOM 33690 C C . GLU D 1 446 ? 58.98164 63.57155 -7.72833 1.000 61.68405 452 GLU D C 1
ATOM 33691 O O . GLU D 1 446 ? 59.86248 62.70965 -7.70996 1.000 62.91061 452 GLU D O 1
ATOM 33703 N N . GLN D 1 447 ? 57.72752 63.28993 -7.98849 1.000 59.69545 453 GLN D N 1
ATOM 33704 C CA . GLN D 1 447 ? 57.26540 61.93215 -8.15169 1.000 59.29741 453 GLN D CA 1
ATOM 33705 C C . GLN D 1 447 ? 56.12287 61.96110 -9.15276 1.000 57.51051 453 GLN D C 1
ATOM 33706 O O . GLN D 1 447 ? 55.05044 62.49850 -8.82365 1.000 56.85996 453 GLN D O 1
ATOM 33720 N N . PRO D 1 448 ? 56.27055 61.38552 -10.34570 1.000 54.25741 454 PRO D N 1
ATOM 33721 C CA . PRO D 1 448 ? 55.18377 61.46334 -11.32414 1.000 53.77807 454 PRO D CA 1
ATOM 33722 C C . PRO D 1 448 ? 53.93709 60.77085 -10.79835 1.000 54.98698 454 PRO D C 1
ATOM 33723 O O . PRO D 1 448 ? 53.98261 59.97842 -9.85509 1.000 54.28688 454 PRO D O 1
ATOM 33734 N N . GLY D 1 449 ? 52.80207 61.11741 -11.40245 1.000 50.32728 455 GLY D N 1
ATOM 33735 C CA . GLY D 1 449 ? 51.54240 60.49907 -11.07097 1.000 50.27828 455 GLY D CA 1
ATOM 33736 C C . GLY D 1 449 ? 50.94655 59.76463 -12.24920 1.000 49.41687 455 GLY D C 1
ATOM 33737 O O . GLY D 1 449 ? 51.68683 59.31682 -13.11854 1.000 49.92349 455 GLY D O 1
ATOM 33741 N N . ASP D 1 450 ? 49.62116 59.58512 -12.25884 1.000 48.68927 456 ASP D N 1
ATOM 33742 C CA . ASP D 1 450 ? 48.90465 59.01457 -13.40585 1.000 50.07574 456 ASP D CA 1
ATOM 33743 C C . ASP D 1 450 ? 47.59283 59.75930 -13.66916 1.000 46.99549 456 ASP D C 1
ATOM 33744 O O . ASP D 1 450 ? 46.53286 59.38511 -13.15416 1.000 47.39604 456 ASP D O 1
ATOM 33753 N N . PRO D 1 451 ? 47.61301 60.78496 -14.50563 1.000 45.43269 457 PRO D N 1
ATOM 33754 C CA . PRO D 1 451 ? 46.37953 61.56978 -14.70952 1.000 46.16958 457 PRO D CA 1
ATOM 33755 C C . PRO D 1 451 ? 45.19268 60.76434 -15.19765 1.000 44.65234 457 PRO D C 1
ATOM 33756 O O . PRO D 1 451 ? 44.06207 61.19320 -15.01210 1.000 48.92769 457 PRO D O 1
ATOM 33767 N N . PHE D 1 452 ? 45.39412 59.61506 -15.79436 1.000 46.81933 458 PHE D N 1
ATOM 33768 C CA . PHE D 1 452 ? 44.29363 58.81168 -16.30668 1.000 46.86072 458 PHE D CA 1
ATOM 33769 C C . PHE D 1 452 ? 43.58262 57.98330 -15.24458 1.000 46.44238 458 PHE D C 1
ATOM 33770 O O . PHE D 1 452 ? 42.52252 57.41885 -15.54814 1.000 44.25976 458 PHE D O 1
ATOM 33787 N N . THR D 1 453 ? 44.17976 57.83103 -14.04821 1.000 45.39437 459 THR D N 1
ATOM 33788 C CA . THR D 1 453 ? 43.55725 57.16468 -12.91342 1.000 43.79950 459 THR D CA 1
ATOM 33789 C C . THR D 1 453 ? 43.49744 58.00105 -11.63651 1.000 45.32894 459 THR D C 1
ATOM 33790 O O . THR D 1 453 ? 42.93371 57.51915 -10.66076 1.000 46.70387 459 THR D O 1
ATOM 33801 N N . GLU D 1 454 ? 44.12492 59.18514 -11.57658 1.000 44.29327 460 GLU D N 1
ATOM 33802 C CA . GLU D 1 454 ? 44.15132 60.00478 -10.37086 1.000 44.66804 460 GLU D CA 1
ATOM 33803 C C . GLU D 1 454 ? 43.93251 61.47033 -10.73113 1.000 45.05445 460 GLU D C 1
ATOM 33804 O O . GLU D 1 454 ? 44.75856 62.07261 -11.41357 1.000 44.43992 460 GLU D O 1
ATOM 33816 N N . GLY D 1 455 ? 42.83267 62.05643 -10.26099 1.000 45.02797 461 GLY D N 1
ATOM 33817 C CA . GLY D 1 455 ? 42.45250 63.38505 -10.70652 1.000 46.06345 461 GLY D CA 1
ATOM 33818 C C . GLY D 1 455 ? 42.64017 64.45560 -9.66357 1.000 47.39026 461 GLY D C 1
ATOM 33819 O O . GLY D 1 455 ? 42.22499 65.60154 -9.88432 1.000 48.00029 461 GLY D O 1
ATOM 33823 N N . ALA D 1 456 ? 43.22336 64.12942 -8.52670 1.000 47.44968 462 ALA D N 1
ATOM 33824 C CA . ALA D 1 456 ? 43.39181 65.11480 -7.47819 1.000 49.34663 462 ALA D CA 1
ATOM 33825 C C . ALA D 1 456 ? 44.81136 65.09343 -6.91929 1.000 46.71667 462 ALA D C 1
ATOM 33826 O O . ALA D 1 456 ? 45.03307 65.42495 -5.75515 1.000 47.53681 462 ALA D O 1
ATOM 33833 N N . ALA D 1 457 ? 45.78162 64.71766 -7.74233 1.000 47.79789 463 ALA D N 1
ATOM 33834 C CA . ALA D 1 457 ? 47.17412 64.76271 -7.34505 1.000 48.18359 463 ALA D CA 1
ATOM 33835 C C . ALA D 1 457 ? 47.40487 63.97834 -6.06582 1.000 48.84005 463 ALA D C 1
ATOM 33836 O O . ALA D 1 457 ? 48.23788 64.34383 -5.24318 1.000 46.65585 463 ALA D O 1
ATOM 33843 N N . TYR D 1 458 ? 46.61499 62.93062 -5.86193 1.000 47.80520 464 TYR D N 1
ATOM 33844 C CA . TYR D 1 458 ? 46.75116 62.05092 -4.70338 1.000 47.11402 464 TYR D CA 1
ATOM 33845 C C . TYR D 1 458 ? 46.49313 62.80237 -3.39899 1.000 48.50548 464 TYR D C 1
ATOM 33846 O O . TYR D 1 458 ? 46.97615 62.39666 -2.34546 1.000 49.03617 464 TYR D O 1
ATOM 33864 N N . ALA D 1 459 ? 45.76364 63.91797 -3.45083 1.000 47.90672 465 ALA D N 1
ATOM 33865 C CA . ALA D 1 459 ? 45.58193 64.77651 -2.29586 1.000 47.05753 465 ALA D CA 1
ATOM 33866 C C . ALA D 1 459 ? 44.10301 65.01893 -2.00923 1.000 49.86994 465 ALA D C 1
ATOM 33867 O O . ALA D 1 459 ? 43.73568 66.06534 -1.46218 1.000 47.92432 465 ALA D O 1
ATOM 33874 N N . TYR D 1 460 ? 43.23209 64.08369 -2.40954 1.000 50.29158 466 TYR D N 1
ATOM 33875 C CA . TYR D 1 460 ? 41.81710 64.25091 -2.10941 1.000 51.15419 466 TYR D CA 1
ATOM 33876 C C . TYR D 1 460 ? 41.52071 63.97658 -0.64107 1.000 48.60475 466 TYR D C 1
ATOM 33877 O O . TYR D 1 460 ? 42.07101 63.03960 -0.06106 1.000 48.52526 466 TYR D O 1
ATOM 33895 N N . PRO D 1 461 ? 40.59493 64.73522 -0.03650 1.000 47.33004 467 PRO D N 1
ATOM 33896 C CA . PRO D 1 461 ? 39.70412 65.73759 -0.64144 1.000 49.82536 467 PRO D CA 1
ATOM 33897 C C . PRO D 1 461 ? 40.19229 67.17973 -0.61719 1.000 50.62949 467 PRO D C 1
ATOM 33898 O O . PRO D 1 461 ? 39.46454 68.00158 -1.15552 1.000 50.43006 467 PRO D O 1
ATOM 33909 N N . GLY D 1 462 ? 41.32095 67.50037 0.03468 1.000 48.69884 468 GLY D N 1
ATOM 33910 C CA . GLY D 1 462 ? 41.82942 68.87076 -0.00879 1.000 46.99274 468 GLY D CA 1
ATOM 33911 C C . GLY D 1 462 ? 41.99712 69.38646 -1.42585 1.000 50.95481 468 GLY D C 1
ATOM 33912 O O . GLY D 1 462 ? 41.57629 70.49909 -1.75565 1.000 55.03675 468 GLY D O 1
ATOM 33916 N N . ILE D 1 463 ? 42.59140 68.57291 -2.29102 1.000 49.86318 469 ILE D N 1
ATOM 33917 C CA . ILE D 1 463 ? 42.57908 68.80721 -3.72679 1.000 48.21622 469 ILE D CA 1
ATOM 33918 C C . ILE D 1 463 ? 41.36684 68.09201 -4.31032 1.000 49.27969 469 ILE D C 1
ATOM 33919 O O . ILE D 1 463 ? 41.17146 66.89145 -4.08879 1.000 51.46260 469 ILE D O 1
ATOM 33935 N N . ALA D 1 464 ? 40.52882 68.84101 -5.01538 1.000 48.55763 470 ALA D N 1
ATOM 33936 C CA . ALA D 1 464 ? 39.33184 68.30424 -5.62241 1.000 47.51177 470 ALA D CA 1
ATOM 33937 C C . ALA D 1 464 ? 39.69094 67.54650 -6.88949 1.000 48.90165 470 ALA D C 1
ATOM 33938 O O . ALA D 1 464 ? 40.56849 67.97088 -7.63862 1.000 48.96202 470 ALA D O 1
ATOM 33945 N N . TYR D 1 465 ? 39.02894 66.41057 -7.13562 1.000 47.20256 471 TYR D N 1
ATOM 33946 C CA . TYR D 1 465 ? 39.18376 65.79067 -8.44479 1.000 46.35933 471 TYR D CA 1
ATOM 33947 C C . TYR D 1 465 ? 38.82585 66.81578 -9.51939 1.000 48.69110 471 TYR D C 1
ATOM 33948 O O . TYR D 1 465 ? 37.76149 67.46330 -9.46207 1.000 45.95814 471 TYR D O 1
ATOM 33966 N N . GLY D 1 466 ? 39.74598 67.01821 -10.47247 1.000 48.23503 472 GLY D N 1
ATOM 33967 C CA . GLY D 1 466 ? 39.52059 67.96700 -11.54183 1.000 48.67353 472 GLY D CA 1
ATOM 33968 C C . GLY D 1 466 ? 40.24110 69.29358 -11.41386 1.000 44.13050 472 GLY D C 1
ATOM 33969 O O . GLY D 1 466 ? 40.32309 70.01362 -12.39017 1.000 39.98184 472 GLY D O 1
ATOM 33973 N N . ASP D 1 467 ? 40.75796 69.62033 -10.24983 1.000 44.86358 473 ASP D N 1
ATOM 33974 C CA . ASP D 1 467 ? 41.42701 70.88675 -10.01610 1.000 45.61133 473 ASP D CA 1
ATOM 33975 C C . ASP D 1 467 ? 42.83166 70.94344 -10.59067 1.000 46.79970 473 ASP D C 1
ATOM 33976 O O . ASP D 1 467 ? 43.24676 71.98676 -11.10720 1.000 45.81028 473 ASP D O 1
ATOM 33985 N N . PRO D 1 468 ? 43.60576 69.86564 -10.50927 1.000 46.18294 474 PRO D N 1
ATOM 33986 C CA . PRO D 1 468 ? 44.99132 69.97036 -10.95511 1.000 46.02125 474 PRO D CA 1
ATOM 33987 C C . PRO D 1 468 ? 45.15965 70.09323 -12.43048 1.000 44.18555 474 PRO D C 1
ATOM 33988 O O . PRO D 1 468 ? 46.17204 70.66989 -12.83658 1.000 46.19525 474 PRO D O 1
ATOM 33999 N N . PHE D 1 469 ? 44.23013 69.61012 -13.25698 1.000 47.05822 475 PHE D N 1
ATOM 34000 C CA . PHE D 1 469 ? 44.56447 69.51725 -14.68420 1.000 46.58502 475 PHE D CA 1
ATOM 34001 C C . PHE D 1 469 ? 43.32365 69.41381 -15.56417 1.000 46.82183 475 PHE D C 1
ATOM 34002 O O . PHE D 1 469 ? 42.31702 68.79343 -15.18080 1.000 45.05535 475 PHE D O 1
ATOM 34019 N N . VAL D 1 470 ? 43.36571 70.14262 -16.69295 1.000 45.48466 476 VAL D N 1
ATOM 34020 C CA . VAL D 1 470 ? 42.30416 70.10387 -17.69388 1.000 46.57444 476 VAL D CA 1
ATOM 34021 C C . VAL D 1 470 ? 42.74509 69.45397 -18.98736 1.000 45.71892 476 VAL D C 1
ATOM 34022 O O . VAL D 1 470 ? 41.90331 69.24643 -19.87404 1.000 47.46619 476 VAL D O 1
ATOM 34035 N N . VAL D 1 471 ? 44.00909 69.10954 -19.12427 1.000 44.17572 477 VAL D N 1
ATOM 34036 C CA . VAL D 1 471 ? 44.48470 68.37728 -20.28211 1.000 44.34282 477 VAL D CA 1
ATOM 34037 C C . VAL D 1 471 ? 45.16962 67.12486 -19.78291 1.000 46.06635 477 VAL D C 1
ATOM 34038 O O . VAL D 1 471 ? 45.50035 66.99743 -18.59220 1.000 45.49424 477 VAL D O 1
ATOM 34051 N N . TYR D 1 472 ? 45.32603 66.17273 -20.67967 1.000 42.48316 478 TYR D N 1
ATOM 34052 C CA . TYR D 1 472 ? 45.99558 64.95512 -20.29579 1.000 44.39750 478 TYR D CA 1
ATOM 34053 C C . TYR D 1 472 ? 47.26703 64.78087 -21.11643 1.000 45.21311 478 TYR D C 1
ATOM 34054 O O . TYR D 1 472 ? 47.38871 65.36473 -22.19778 1.000 44.88815 478 TYR D O 1
ATOM 34072 N N . PRO D 1 473 ? 48.24820 64.00666 -20.62874 1.000 46.06767 479 PRO D N 1
ATOM 34073 C CA . PRO D 1 473 ? 49.48738 63.80593 -21.40356 1.000 46.02051 479 PRO D CA 1
ATOM 34074 C C . PRO D 1 473 ? 49.28979 62.82944 -22.54800 1.000 45.97608 479 PRO D C 1
ATOM 34075 O O . PRO D 1 473 ? 48.98667 61.65616 -22.34182 1.000 44.89497 479 PRO D O 1
ATOM 34086 N N . GLY D 1 474 ? 49.46473 63.32730 -23.76178 1.000 46.92244 480 GLY D N 1
ATOM 34087 C CA . GLY D 1 474 ? 49.41540 62.50105 -24.93946 1.000 46.51763 480 GLY D CA 1
ATOM 34088 C C . GLY D 1 474 ? 50.82901 62.28652 -25.44258 1.000 48.33922 480 GLY D C 1
ATOM 34089 O O . GLY D 1 474 ? 51.76734 62.96609 -25.02247 1.000 48.54123 480 GLY D O 1
ATOM 34093 N N . PRO D 1 475 ? 51.00759 61.33583 -26.35610 1.000 50.57887 481 PRO D N 1
ATOM 34094 C CA . PRO D 1 475 ? 52.36239 60.99569 -26.81196 1.000 52.17707 481 PRO D CA 1
ATOM 34095 C C . PRO D 1 475 ? 53.13179 62.15109 -27.42888 1.000 51.58454 481 PRO D C 1
ATOM 34096 O O . PRO D 1 475 ? 54.36725 62.14633 -27.37934 1.000 54.92221 481 PRO D O 1
ATOM 34107 N N . ASP D 1 476 ? 52.45555 63.11442 -28.04660 1.000 51.52555 482 ASP D N 1
ATOM 34108 C CA . ASP D 1 476 ? 53.11291 64.22084 -28.73065 1.000 50.59200 482 ASP D CA 1
ATOM 34109 C C . ASP D 1 476 ? 52.67922 65.57340 -28.19903 1.000 50.40889 482 ASP D C 1
ATOM 34110 O O . ASP D 1 476 ? 53.02157 66.58647 -28.80041 1.000 51.42297 482 ASP D O 1
ATOM 34119 N N . GLY D 1 477 ? 51.94271 65.62087 -27.08834 1.000 49.65985 483 GLY D N 1
ATOM 34120 C CA . GLY D 1 477 ? 51.41621 66.85999 -26.58292 1.000 47.49035 483 GLY D CA 1
ATOM 34121 C C . GLY D 1 477 ? 50.16385 66.59242 -25.77955 1.000 45.96103 483 GLY D C 1
ATOM 34122 O O . GLY D 1 477 ? 49.87462 65.45969 -25.43020 1.000 46.50406 483 GLY D O 1
ATOM 34126 N N . PRO D 1 478 ? 49.41436 67.62473 -25.44833 1.000 44.51851 484 PRO D N 1
ATOM 34127 C CA . PRO D 1 478 ? 48.23185 67.42388 -24.61093 1.000 46.17290 484 PRO D CA 1
ATOM 34128 C C . PRO D 1 478 ? 47.04821 66.88658 -25.39296 1.000 45.58308 484 PRO D C 1
ATOM 34129 O O . PRO D 1 478 ? 46.78624 67.30036 -26.52169 1.000 45.98181 484 PRO D O 1
ATOM 34140 N N . TYR D 1 479 ? 46.32221 65.96891 -24.75996 1.000 46.18154 485 TYR D N 1
ATOM 34141 C CA . TYR D 1 479 ? 44.94459 65.63285 -25.11673 1.000 45.55425 485 TYR D CA 1
ATOM 34142 C C . TYR D 1 479 ? 44.01230 66.59039 -24.39299 1.000 45.50357 485 TYR D C 1
ATOM 34143 O O . TYR D 1 479 ? 44.13006 66.74348 -23.17933 1.000 45.08501 485 TYR D O 1
ATOM 34161 N N . ASP D 1 480 ? 43.03616 67.15442 -25.10959 1.000 46.76690 486 ASP D N 1
ATOM 34162 C CA . ASP D 1 480 ? 42.01299 67.97818 -24.48098 1.000 44.37002 486 ASP D CA 1
ATOM 34163 C C . ASP D 1 480 ? 41.06803 67.13537 -23.61235 1.000 42.22031 486 ASP D C 1
ATOM 34164 O O . ASP D 1 480 ? 41.02964 65.91764 -23.70249 1.000 42.75768 486 ASP D O 1
ATOM 34173 N N . SER D 1 481 ? 40.30701 67.80514 -22.74897 1.000 41.79176 487 SER D N 1
ATOM 34174 C CA . SER D 1 481 ? 39.19731 67.19498 -22.03472 1.000 43.92544 487 SER D CA 1
ATOM 34175 C C . SER D 1 481 ? 37.89502 67.92196 -22.35220 1.000 44.23953 487 SER D C 1
ATOM 34176 O O . SER D 1 481 ? 37.88853 69.04055 -22.84961 1.000 44.28196 487 SER D O 1
ATOM 34184 N N . ILE D 1 482 ? 36.76865 67.29449 -22.01683 1.000 45.08652 488 ILE D N 1
ATOM 34185 C CA . ILE D 1 482 ? 35.46891 67.95150 -22.19324 1.000 43.65599 488 ILE D CA 1
ATOM 34186 C C . ILE D 1 482 ? 35.43814 69.28777 -21.46391 1.000 43.13034 488 ILE D C 1
ATOM 34187 O O . ILE D 1 482 ? 34.95024 70.29512 -21.99052 1.000 42.04928 488 ILE D O 1
ATOM 34203 N N . ARG D 1 483 ? 35.89624 69.28523 -20.20935 1.000 42.45464 489 ARG D N 1
ATOM 34204 C CA . ARG D 1 483 ? 35.91113 70.49370 -19.40260 1.000 45.64695 489 ARG D CA 1
ATOM 34205 C C . ARG D 1 483 ? 36.65562 71.60703 -20.10854 1.000 44.89581 489 ARG D C 1
ATOM 34206 O O . ARG D 1 483 ? 36.22459 72.75682 -20.07644 1.000 42.44804 489 ARG D O 1
ATOM 34227 N N . TRP D 1 484 ? 37.78223 71.27449 -20.75517 1.000 45.05374 490 TRP D N 1
ATOM 34228 C CA . TRP D 1 484 ? 38.61018 72.29072 -21.39955 1.000 46.07719 490 TRP D CA 1
ATOM 34229 C C . TRP D 1 484 ? 37.92504 72.82556 -22.63910 1.000 46.13621 490 TRP D C 1
ATOM 34230 O O . TRP D 1 484 ? 37.99517 74.02983 -22.92710 1.000 47.14400 490 TRP D O 1
ATOM 34251 N N . GLU D 1 485 ? 37.22014 71.96580 -23.35904 1.000 43.40123 491 GLU D N 1
ATOM 34252 C CA . GLU D 1 485 ? 36.50902 72.44615 -24.53313 1.000 45.81035 491 GLU D CA 1
ATOM 34253 C C . GLU D 1 485 ? 35.35761 73.36091 -24.11908 1.000 47.92977 491 GLU D C 1
ATOM 34254 O O . GLU D 1 485 ? 35.15070 74.43339 -24.71479 1.000 47.12841 491 GLU D O 1
ATOM 34266 N N . VAL D 1 486 ? 34.64332 72.99327 -23.04818 1.000 48.40751 492 VAL D N 1
ATOM 34267 C CA . VAL D 1 486 ? 33.55573 73.83820 -22.56997 1.000 45.85880 492 VAL D CA 1
ATOM 34268 C C . VAL D 1 486 ? 34.10556 75.15235 -22.02154 1.000 47.00476 492 VAL D C 1
ATOM 34269 O O . VAL D 1 486 ? 33.54128 76.22483 -22.27610 1.000 49.37486 492 VAL D O 1
ATOM 34282 N N . PHE D 1 487 ? 35.19745 75.10478 -21.24484 1.000 45.92142 493 PHE D N 1
ATOM 34283 C CA . PHE D 1 487 ? 35.76806 76.34017 -20.72859 1.000 47.20154 493 PHE D CA 1
ATOM 34284 C C . PHE D 1 487 ? 36.18014 77.26158 -21.86585 1.000 47.62292 493 PHE D C 1
ATOM 34285 O O . PHE D 1 487 ? 35.89943 78.46957 -21.83717 1.000 49.12941 493 PHE D O 1
ATOM 34302 N N . SER D 1 488 ? 36.79611 76.69724 -22.90130 1.000 47.05779 494 SER D N 1
ATOM 34303 C CA . SER D 1 488 ? 37.19342 77.47647 -24.07054 1.000 49.35453 494 SER D CA 1
ATOM 34304 C C . SER D 1 488 ? 35.99581 78.08809 -24.77561 1.000 48.65919 494 SER D C 1
ATOM 34305 O O . SER D 1 488 ? 36.02178 79.25479 -25.20806 1.000 47.96262 494 SER D O 1
ATOM 34313 N N . GLU D 1 489 ? 34.94141 77.30760 -24.91642 1.000 50.70410 495 GLU D N 1
ATOM 34314 C CA . GLU D 1 489 ? 33.74735 77.83214 -25.56246 1.000 52.69958 495 GLU D CA 1
ATOM 34315 C C . GLU D 1 489 ? 33.11598 78.93795 -24.71944 1.000 50.53509 495 GLU D C 1
ATOM 34316 O O . GLU D 1 489 ? 32.54352 79.88368 -25.26991 1.000 48.47821 495 GLU D O 1
ATOM 34328 N N . SER D 1 490 ? 33.32960 78.89183 -23.39942 1.000 51.67442 496 SER D N 1
ATOM 34329 C CA . SER D 1 490 ? 32.86209 79.94736 -22.48997 1.000 50.96625 496 SER D CA 1
ATOM 34330 C C . SER D 1 490 ? 33.66711 81.24225 -22.65227 1.000 48.99235 496 SER D C 1
ATOM 34331 O O . SER D 1 490 ? 33.10876 82.34158 -22.60472 1.000 50.00961 496 SER D O 1
ATOM 34339 N N . LEU D 1 491 ? 34.98797 81.14481 -22.82787 1.000 47.58779 497 LEU D N 1
ATOM 34340 C CA . LEU D 1 491 ? 35.74746 82.35727 -23.13520 1.000 47.62814 497 LEU D CA 1
ATOM 34341 C C . LEU D 1 491 ? 35.32088 82.92163 -24.48659 1.000 50.45993 497 LEU D C 1
ATOM 34342 O O . LEU D 1 491 ? 35.31713 84.14984 -24.70753 1.000 49.58207 497 LEU D O 1
ATOM 34358 N N . GLN D 1 492 ? 34.93774 82.03302 -25.40583 1.000 49.92070 498 GLN D N 1
ATOM 34359 C CA . GLN D 1 492 ? 34.34941 82.49022 -26.66334 1.000 50.50018 498 GLN D CA 1
ATOM 34360 C C . GLN D 1 492 ? 33.03635 83.24786 -26.43506 1.000 52.43848 498 GLN D C 1
ATOM 34361 O O . GLN D 1 492 ? 32.83209 84.32699 -27.01096 1.000 50.46925 498 GLN D O 1
ATOM 34375 N N . ASP D 1 493 ? 32.17384 82.75544 -25.53571 1.000 52.03771 499 ASP D N 1
ATOM 34376 C CA . ASP D 1 493 ? 30.93344 83.48383 -25.25487 1.000 51.47321 499 ASP D CA 1
ATOM 34377 C C . ASP D 1 493 ? 31.24106 84.88271 -24.72274 1.000 52.38321 499 ASP D C 1
ATOM 34378 O O . ASP D 1 493 ? 30.49205 85.83895 -24.96955 1.000 51.12544 499 ASP D O 1
ATOM 34387 N N . TYR D 1 494 ? 32.34350 85.02686 -23.98819 1.000 53.05117 500 TYR D N 1
ATOM 34388 C CA . TYR D 1 494 ? 32.73929 86.37562 -23.58973 1.000 52.29395 500 TYR D CA 1
ATOM 34389 C C . TYR D 1 494 ? 33.05788 87.22310 -24.80258 1.000 52.41914 500 TYR D C 1
ATOM 34390 O O . TYR D 1 494 ? 32.62232 88.38592 -24.88895 1.000 52.95688 500 TYR D O 1
ATOM 34408 N N . ALA D 1 495 ? 33.73758 86.64406 -25.78525 1.000 54.18751 501 ALA D N 1
ATOM 34409 C CA . ALA D 1 495 ? 33.95931 87.39983 -27.01924 1.000 52.53611 501 ALA D CA 1
ATOM 34410 C C . ALA D 1 495 ? 32.65203 87.66932 -27.76289 1.000 53.58355 501 ALA D C 1
ATOM 34411 O O . ALA D 1 495 ? 32.54432 88.66721 -28.47149 1.000 55.99450 501 ALA D O 1
ATOM 34418 N N . ILE D 1 496 ? 31.65961 86.79791 -27.64730 1.000 54.11016 502 ILE D N 1
ATOM 34419 C CA . ILE D 1 496 ? 30.39038 87.06153 -28.31884 1.000 54.31569 502 ILE D CA 1
ATOM 34420 C C . ILE D 1 496 ? 29.73346 88.30070 -27.71984 1.000 55.84186 502 ILE D C 1
ATOM 34421 O O . ILE D 1 496 ? 29.24482 89.18201 -28.44146 1.000 54.50803 502 ILE D O 1
ATOM 34437 N N . LEU D 1 497 ? 29.66369 88.35447 -26.38176 1.000 56.59512 503 LEU D N 1
ATOM 34438 C CA . LEU D 1 497 ? 29.09089 89.52712 -25.71587 1.000 56.05642 503 LEU D CA 1
ATOM 34439 C C . LEU D 1 497 ? 29.80321 90.79969 -26.15540 1.000 56.36064 503 LEU D C 1
ATOM 34440 O O . LEU D 1 497 ? 29.15851 91.80013 -26.48507 1.000 58.21477 503 LEU D O 1
ATOM 34456 N N . GLN D 1 498 ? 31.13107 90.75694 -26.21271 1.000 54.81435 504 GLN D N 1
ATOM 34457 C CA . GLN D 1 498 ? 31.90162 91.95056 -26.53839 1.000 54.55202 504 GLN D CA 1
ATOM 34458 C C . GLN D 1 498 ? 31.69159 92.34050 -27.99718 1.000 53.03995 504 GLN D C 1
ATOM 34459 O O . GLN D 1 498 ? 31.47699 93.51126 -28.31300 1.000 54.42487 504 GLN D O 1
ATOM 34473 N N . SER D 1 499 ? 31.77846 91.37214 -28.90841 1.000 54.29384 505 SER D N 1
ATOM 34474 C CA . SER D 1 499 ? 31.63286 91.67814 -30.32375 1.000 55.44740 505 SER D CA 1
ATOM 34475 C C . SER D 1 499 ? 30.24005 92.17422 -30.65153 1.000 54.96364 505 SER D C 1
ATOM 34476 O O . SER D 1 499 ? 30.07786 93.07820 -31.46899 1.000 53.51626 505 SER D O 1
ATOM 34484 N N . ALA D 1 500 ? 29.24069 91.65883 -29.96892 1.000 55.71929 506 ALA D N 1
ATOM 34485 C CA . ALA D 1 500 ? 27.87840 92.08202 -30.21707 1.000 55.47308 506 ALA D CA 1
ATOM 34486 C C . ALA D 1 500 ? 27.52365 93.39163 -29.53255 1.000 56.46746 506 ALA D C 1
ATOM 34487 O O . ALA D 1 500 ? 26.40927 93.87701 -29.70998 1.000 60.05303 506 ALA D O 1
ATOM 34494 N N . GLY D 1 501 ? 28.40544 93.95320 -28.72152 1.000 57.01735 507 GLY D N 1
ATOM 34495 C CA . GLY D 1 501 ? 28.09454 95.21087 -28.09165 1.000 59.09444 507 GLY D CA 1
ATOM 34496 C C . GLY D 1 501 ? 27.19791 95.12415 -26.87786 1.000 63.81431 507 GLY D C 1
ATOM 34497 O O . GLY D 1 501 ? 26.64123 96.14467 -26.46115 1.000 63.00033 507 GLY D O 1
ATOM 34501 N N . ILE D 1 502 ? 27.05622 93.95126 -26.27365 1.000 64.11384 508 ILE D N 1
ATOM 34502 C CA . ILE D 1 502 ? 26.19659 93.81450 -25.10171 1.000 67.05773 508 ILE D CA 1
ATOM 34503 C C . ILE D 1 502 ? 26.90295 94.41028 -23.88974 1.000 70.26202 508 ILE D C 1
ATOM 34504 O O . ILE D 1 502 ? 28.06673 94.10420 -23.62278 1.000 67.86111 508 ILE D O 1
ATOM 34520 N N . GLN D 1 503 ? 26.20056 95.25115 -23.15094 1.000 76.56282 509 GLN D N 1
ATOM 34521 C CA . GLN D 1 503 ? 26.76528 95.89935 -21.97363 1.000 77.07247 509 GLN D CA 1
ATOM 34522 C C . GLN D 1 503 ? 26.58636 95.03883 -20.72711 1.000 80.21773 509 GLN D C 1
ATOM 34523 O O . GLN D 1 503 ? 25.53858 94.42418 -20.54956 1.000 86.92592 509 GLN D O 1
ATOM 34537 N N . PRO D 1 504 ? 27.54702 95.02320 -19.80029 1.000 76.13828 510 PRO D N 1
ATOM 34538 C CA . PRO D 1 504 ? 27.37365 94.22509 -18.56885 1.000 72.31241 510 PRO D CA 1
ATOM 34539 C C . PRO D 1 504 ? 26.07815 94.51255 -17.84086 1.000 74.50177 510 PRO D C 1
ATOM 34540 O O . PRO D 1 504 ? 25.51479 93.62163 -17.19085 1.000 70.58700 510 PRO D O 1
ATOM 34551 N N . GLU D 1 505 ? 25.58696 95.74506 -17.95363 1.000 75.05825 511 GLU D N 1
ATOM 34552 C CA . GLU D 1 505 ? 24.36094 96.22220 -17.32181 1.000 75.52195 511 GLU D CA 1
ATOM 34553 C C . GLU D 1 505 ? 23.10727 95.84418 -18.09966 1.000 76.30310 511 GLU D C 1
ATOM 34554 O O . GLU D 1 505 ? 22.00563 96.22242 -17.67279 1.000 74.30396 511 GLU D O 1
ATOM 34566 N N . ASP D 1 506 ? 23.25329 95.16913 -19.24781 1.000 71.80501 512 ASP D N 1
ATOM 34567 C CA . ASP D 1 506 ? 22.09725 94.83049 -20.08255 1.000 69.37923 512 ASP D CA 1
ATOM 34568 C C . ASP D 1 506 ? 21.13381 93.95786 -19.27735 1.000 67.56071 512 ASP D C 1
ATOM 34569 O O . ASP D 1 506 ? 21.57783 93.11838 -18.46832 1.000 66.03975 512 ASP D O 1
ATOM 34578 N N . PRO D 1 507 ? 19.81962 94.19670 -19.38054 1.000 64.49354 513 PRO D N 1
ATOM 34579 C CA . PRO D 1 507 ? 18.88644 93.36889 -18.61767 1.000 63.73412 513 PRO D CA 1
ATOM 34580 C C . PRO D 1 507 ? 19.03548 91.89198 -18.88719 1.000 64.93143 513 PRO D C 1
ATOM 34581 O O . PRO D 1 507 ? 18.88020 91.10688 -17.94258 1.000 66.11491 513 PRO D O 1
ATOM 34592 N N . MET D 1 508 ? 19.40792 91.47740 -20.10738 1.000 63.21221 514 MET D N 1
ATOM 34593 C CA . MET D 1 508 ? 19.46521 90.03566 -20.38676 1.000 64.94939 514 MET D CA 1
ATOM 34594 C C . MET D 1 508 ? 20.51191 89.32525 -19.53166 1.000 64.68370 514 MET D C 1
ATOM 34595 O O . MET D 1 508 ? 20.47634 88.09013 -19.44734 1.000 63.88258 514 MET D O 1
ATOM 34609 N N . LEU D 1 509 ? 21.40511 90.07257 -18.86954 1.000 65.16906 515 LEU D N 1
ATOM 34610 C CA . LEU D 1 509 ? 22.44967 89.51543 -18.02541 1.000 62.52417 515 LEU D CA 1
ATOM 34611 C C . LEU D 1 509 ? 22.19664 89.78460 -16.54737 1.000 61.99957 515 LEU D C 1
ATOM 34612 O O . LEU D 1 509 ? 23.07447 89.53600 -15.72016 1.000 63.98310 515 LEU D O 1
ATOM 34628 N N . ALA D 1 510 ? 21.01721 90.26670 -16.18160 1.000 62.09152 516 ALA D N 1
ATOM 34629 C CA . ALA D 1 510 ? 20.85658 90.79505 -14.83423 1.000 63.00538 516 ALA D CA 1
ATOM 34630 C C . ALA D 1 510 ? 20.80037 89.71601 -13.76167 1.000 61.71350 516 ALA D C 1
ATOM 34631 O O . ALA D 1 510 ? 21.04020 90.02320 -12.59045 1.000 61.85838 516 ALA D O 1
ATOM 34638 N N . ALA D 1 511 ? 20.52275 88.46659 -14.11384 1.000 60.53428 517 ALA D N 1
ATOM 34639 C CA . ALA D 1 511 ? 20.50848 87.42875 -13.08536 1.000 59.96065 517 ALA D CA 1
ATOM 34640 C C . ALA D 1 511 ? 21.90537 86.99144 -12.65180 1.000 63.35118 517 ALA D C 1
ATOM 34641 O O . ALA D 1 511 ? 22.02965 86.24846 -11.67025 1.000 60.89720 517 ALA D O 1
ATOM 34648 N N . LEU D 1 512 ? 22.94530 87.38044 -13.38769 1.000 62.23836 518 LEU D N 1
ATOM 34649 C CA . LEU D 1 512 ? 24.31159 87.10572 -12.96669 1.000 61.42970 518 LEU D CA 1
ATOM 34650 C C . LEU D 1 512 ? 24.65553 88.08032 -11.84895 1.000 61.28420 518 LEU D C 1
ATOM 34651 O O . LEU D 1 512 ? 25.16548 89.16499 -12.10785 1.000 62.97865 518 LEU D O 1
ATOM 34667 N N . HIS D 1 513 ? 24.38275 87.69861 -10.59185 1.000 61.38059 519 HIS D N 1
ATOM 34668 C CA . HIS D 1 513 ? 24.62414 88.56607 -9.43962 1.000 60.04691 519 HIS D CA 1
ATOM 34669 C C . HIS D 1 513 ? 26.01724 88.38887 -8.82134 1.000 60.66057 519 HIS D C 1
ATOM 34670 O O . HIS D 1 513 ? 26.69273 89.37658 -8.51395 1.000 61.31579 519 HIS D O 1
ATOM 34684 N N . THR D 1 514 ? 26.45591 87.15214 -8.58471 1.000 59.85655 520 THR D N 1
ATOM 34685 C CA . THR D 1 514 ? 27.79405 86.91946 -8.06541 1.000 61.27891 520 THR D CA 1
ATOM 34686 C C . THR D 1 514 ? 28.34275 85.66963 -8.72063 1.000 59.55125 520 THR D C 1
ATOM 34687 O O . THR D 1 514 ? 27.63650 84.98451 -9.46699 1.000 57.97692 520 THR D O 1
ATOM 34698 N N . TYR D 1 515 ? 29.61980 85.36096 -8.41432 1.000 57.13468 521 TYR D N 1
ATOM 34699 C CA . TYR D 1 515 ? 30.19989 84.08611 -8.83819 1.000 58.44682 521 TYR D CA 1
ATOM 34700 C C . TYR D 1 515 ? 29.57756 82.87628 -8.09763 1.000 57.94392 521 TYR D C 1
ATOM 34701 O O . TYR D 1 515 ? 30.00198 81.73040 -8.22663 1.000 57.91684 521 TYR D O 1
ATOM 34719 N N . GLU D 1 516 ? 28.52085 83.12311 -7.34167 1.000 61.75981 522 GLU D N 1
ATOM 34720 C CA . GLU D 1 516 ? 27.76209 82.09839 -6.64046 1.000 61.64389 522 GLU D CA 1
ATOM 34721 C C . GLU D 1 516 ? 26.31207 82.04080 -7.08583 1.000 61.79854 522 GLU D C 1
ATOM 34722 O O . GLU D 1 516 ? 25.73570 80.95295 -7.16782 1.000 61.49231 522 GLU D O 1
ATOM 34734 N N . ASP D 1 517 ? 25.71089 83.19637 -7.34242 1.000 60.14347 523 ASP D N 1
ATOM 34735 C CA . ASP D 1 517 ? 24.27691 83.37799 -7.58489 1.000 58.88941 523 ASP D CA 1
ATOM 34736 C C . ASP D 1 517 ? 24.06793 83.74630 -9.05354 1.000 59.80955 523 ASP D C 1
ATOM 34737 O O . ASP D 1 517 ? 24.25623 84.90588 -9.43860 1.000 58.82613 523 ASP D O 1
ATOM 34746 N N . PHE D 1 518 ? 23.64660 82.77523 -9.88596 1.000 58.00420 524 PHE D N 1
ATOM 34747 C CA . PHE D 1 518 ? 23.73057 83.02051 -11.32702 1.000 56.14918 524 PHE D CA 1
ATOM 34748 C C . PHE D 1 518 ? 23.01785 81.85450 -11.99526 1.000 55.89285 524 PHE D C 1
ATOM 34749 O O . PHE D 1 518 ? 22.99591 80.74622 -11.44017 1.000 54.45268 524 PHE D O 1
ATOM 34766 N N . PRO D 1 519 ? 22.33980 82.06319 -13.12340 1.000 55.49843 525 PRO D N 1
ATOM 34767 C CA . PRO D 1 519 ? 21.69178 80.92698 -13.80152 1.000 50.97172 525 PRO D CA 1
ATOM 34768 C C . PRO D 1 519 ? 22.71010 79.92039 -14.32108 1.000 52.52833 525 PRO D C 1
ATOM 34769 O O . PRO D 1 519 ? 23.84299 80.26619 -14.66349 1.000 54.04534 525 PRO D O 1
ATOM 34780 N N . ARG D 1 520 ? 22.30308 78.65481 -14.36719 1.000 51.93644 526 ARG D N 1
ATOM 34781 C CA . ARG D 1 520 ? 23.23495 77.57566 -14.67904 1.000 54.88104 526 ARG D CA 1
ATOM 34782 C C . ARG D 1 520 ? 22.52083 76.43085 -15.39382 1.000 52.95991 526 ARG D C 1
ATOM 34783 O O . ARG D 1 520 ? 22.80678 75.25360 -15.15758 1.000 52.50965 526 ARG D O 1
ATOM 34804 N N . SER D 1 521 ? 21.59478 76.76187 -16.27491 1.000 54.95594 527 SER D N 1
ATOM 34805 C CA . SER D 1 521 ? 20.91444 75.77573 -17.09506 1.000 57.80468 527 SER D CA 1
ATOM 34806 C C . SER D 1 521 ? 21.35359 75.91915 -18.54261 1.000 59.91558 527 SER D C 1
ATOM 34807 O O . SER D 1 521 ? 21.51013 77.03530 -19.05444 1.000 60.37716 527 SER D O 1
ATOM 34815 N N . GLU D 1 522 ? 21.40667 74.78939 -19.23928 1.000 59.14971 528 GLU D N 1
ATOM 34816 C CA . GLU D 1 522 ? 21.71599 74.84770 -20.65856 1.000 60.10900 528 GLU D CA 1
ATOM 34817 C C . GLU D 1 522 ? 20.70711 75.71061 -21.40698 1.000 61.50256 528 GLU D C 1
ATOM 34818 O O . GLU D 1 522 ? 21.03487 76.33051 -22.42416 1.000 60.50026 528 GLU D O 1
ATOM 34830 N N . GLN D 1 523 ? 19.47375 75.75325 -20.93566 1.000 69.98888 529 GLN D N 1
ATOM 34831 C CA . GLN D 1 523 ? 18.47588 76.55435 -21.62695 1.000 72.94064 529 GLN D CA 1
ATOM 34832 C C . GLN D 1 523 ? 18.71613 78.05957 -21.52421 1.000 67.20209 529 GLN D C 1
ATOM 34833 O O . GLN D 1 523 ? 18.52887 78.78209 -22.50551 1.000 65.46861 529 GLN D O 1
ATOM 34847 N N . TRP D 1 524 ? 19.04376 78.56949 -20.34024 1.000 64.67139 530 TRP D N 1
ATOM 34848 C CA . TRP D 1 524 ? 19.35522 79.99048 -20.23221 1.000 60.13269 530 TRP D CA 1
ATOM 34849 C C . TRP D 1 524 ? 20.44312 80.39497 -21.24495 1.000 58.32613 530 TRP D C 1
ATOM 34850 O O . TRP D 1 524 ? 20.32249 81.42410 -21.92021 1.000 56.90285 530 TRP D O 1
ATOM 34871 N N . ILE D 1 525 ? 21.53393 79.60133 -21.32527 1.000 58.18695 531 ILE D N 1
ATOM 34872 C CA . ILE D 1 525 ? 22.61994 79.81919 -22.29881 1.000 57.54224 531 ILE D CA 1
ATOM 34873 C C . ILE D 1 525 ? 22.08739 79.79479 -23.73395 1.000 57.82618 531 ILE D C 1
ATOM 34874 O O . ILE D 1 525 ? 22.35928 80.70293 -24.53581 1.000 54.65756 531 ILE D O 1
ATOM 34890 N N . ASN D 1 526 ? 21.32407 78.75715 -24.08920 1.000 57.33357 532 ASN D N 1
ATOM 34891 C CA . ASN D 1 526 ? 20.84298 78.69599 -25.46838 1.000 59.64432 532 ASN D CA 1
ATOM 34892 C C . ASN D 1 526 ? 19.93389 79.88220 -25.80437 1.000 62.45159 532 ASN D C 1
ATOM 34893 O O . ASN D 1 526 ? 20.08501 80.49931 -26.86391 1.000 62.17854 532 ASN D O 1
ATOM 34904 N N . GLU D 1 527 ? 18.99585 80.23339 -24.90609 1.000 61.64546 533 GLU D N 1
ATOM 34905 C CA . GLU D 1 527 ? 18.06133 81.32257 -25.18029 1.000 62.50048 533 GLU D CA 1
ATOM 34906 C C . GLU D 1 527 ? 18.77846 82.66715 -25.29994 1.000 61.81495 533 GLU D C 1
ATOM 34907 O O . GLU D 1 527 ? 18.48245 83.46749 -26.20106 1.000 64.50035 533 GLU D O 1
ATOM 34919 N N . THR D 1 528 ? 19.73478 82.92996 -24.40802 1.000 60.89716 534 THR D N 1
ATOM 34920 C CA . THR D 1 528 ? 20.40423 84.21876 -24.42893 1.000 61.50344 534 THR D CA 1
ATOM 34921 C C . THR D 1 528 ? 21.27159 84.35293 -25.67254 1.000 61.75516 534 THR D C 1
ATOM 34922 O O . THR D 1 528 ? 21.29570 85.42025 -26.32190 1.000 61.71245 534 THR D O 1
ATOM 34933 N N . LEU D 1 529 ? 21.96927 83.26987 -26.04140 1.000 59.54586 535 LEU D N 1
ATOM 34934 C CA . LEU D 1 529 ? 22.70136 83.29106 -27.29971 1.000 59.88039 535 LEU D CA 1
ATOM 34935 C C . LEU D 1 529 ? 21.76121 83.47278 -28.49363 1.000 61.95090 535 LEU D C 1
ATOM 34936 O O . LEU D 1 529 ? 22.10817 84.16021 -29.45786 1.000 62.14701 535 LEU D O 1
ATOM 34952 N N . LYS D 1 530 ? 20.59167 82.83568 -28.48453 1.000 62.47555 536 LYS D N 1
ATOM 34953 C CA . LYS D 1 530 ? 19.70478 82.99485 -29.63142 1.000 64.89229 536 LYS D CA 1
ATOM 34954 C C . LYS D 1 530 ? 19.32373 84.45765 -29.82192 1.000 64.16647 536 LYS D C 1
ATOM 34955 O O . LYS D 1 530 ? 19.36309 84.96912 -30.94217 1.000 67.01592 536 LYS D O 1
ATOM 34974 N N . LYS D 1 531 ? 18.98084 85.15280 -28.73679 1.000 62.89442 537 LYS D N 1
ATOM 34975 C CA . LYS D 1 531 ? 18.70159 86.58368 -28.83367 1.000 64.63153 537 LYS D CA 1
ATOM 34976 C C . LYS D 1 531 ? 19.88295 87.33084 -29.44198 1.000 65.94548 537 LYS D C 1
ATOM 34977 O O . LYS D 1 531 ? 19.74186 88.05626 -30.44387 1.000 67.84969 537 LYS D O 1
ATOM 34996 N N . ILE D 1 532 ? 21.06855 87.16660 -28.83808 1.000 66.53325 538 ILE D N 1
ATOM 34997 C CA . ILE D 1 532 ? 22.24134 87.91759 -29.28891 1.000 62.24695 538 ILE D CA 1
ATOM 34998 C C . ILE D 1 532 ? 22.52828 87.62447 -30.75242 1.000 63.35050 538 ILE D C 1
ATOM 34999 O O . ILE D 1 532 ? 22.71963 88.53462 -31.56139 1.000 68.23336 538 ILE D O 1
ATOM 35015 N N . LEU D 1 533 ? 22.55461 86.35457 -31.11657 1.000 62.39574 539 LEU D N 1
ATOM 35016 C CA . LEU D 1 533 ? 23.05324 85.97448 -32.42398 1.000 65.66617 539 LEU D CA 1
ATOM 35017 C C . LEU D 1 533 ? 22.05182 86.28685 -33.52207 1.000 68.58084 539 LEU D C 1
ATOM 35018 O O . LEU D 1 533 ? 22.45518 86.68981 -34.62099 1.000 69.68613 539 LEU D O 1
ATOM 35034 N N . GLU D 1 534 ? 20.75627 86.17717 -33.24896 1.000 67.99253 540 GLU D N 1
ATOM 35035 C CA . GLU D 1 534 ? 19.80616 86.53963 -34.29223 1.000 75.29978 540 GLU D CA 1
ATOM 35036 C C . GLU D 1 534 ? 19.56841 88.05085 -34.36795 1.000 74.38474 540 GLU D C 1
ATOM 35037 O O . GLU D 1 534 ? 19.00389 88.51308 -35.36145 1.000 73.19901 540 GLU D O 1
ATOM 35049 N N . LYS D 1 535 ? 20.02302 88.84476 -33.38731 1.000 74.50227 541 LYS D N 1
ATOM 35050 C CA . LYS D 1 535 ? 19.92076 90.29294 -33.56076 1.000 79.98588 541 LYS D CA 1
ATOM 35051 C C . LYS D 1 535 ? 20.95618 90.81577 -34.57409 1.000 80.24305 541 LYS D C 1
ATOM 35052 O O . LYS D 1 535 ? 20.61891 91.60845 -35.46455 1.000 83.83824 541 LYS D O 1
ATOM 35071 N N . ALA D 1 536 ? 22.22222 90.41850 -34.44273 1.000 76.83884 542 ALA D N 1
ATOM 35072 C CA . ALA D 1 536 ? 23.18937 90.50576 -35.56766 1.000 74.03138 542 ALA D CA 1
ATOM 35073 C C . ALA D 1 536 ? 23.28200 91.84339 -36.30630 1.000 74.24964 542 ALA D C 1
ATOM 35074 O O . ALA D 1 536 ? 23.64337 91.90400 -37.49597 1.000 70.50697 542 ALA D O 1
#

Organism: NCBI:txid1122605